Protein 8PUT (pdb70)

Secondary structure (DSSP, 8-state):
---HHHHS-SB-----GGGGGGGTTTHHHHHHHT-TTHHHHHHHHHHHHHHHHH-SEEEEEE-GGGGGSTHHHHHHHHHHTTS-SEEE--HHHHHHHHHHHTTPPPEE--S-S-HHHHHHTTEEEETTEEEEHHHHHHHHHHHHHHHHHHHHHH-SEE-HHHHHHHHHTT---TT-HHHHHHHHT--EE-TTTTSSHHHHHHHHHHTTSS-EE-HHHHHHHHHHHHHH-S-EEEEEES-HHHHHHHHHHHGGGTSEEEEEEEE---STT--STT--SSTTTTTT-EEEEEEEEEEES-HHHHHHHHHHHTT-/---HHHHS-SB-----GGGGGGGTTHHHHHHHH--SSHHHHHHHHHHHHHHHHH-SEEEEEE-GGGGGSTHHHHHHHHHHTTS--EEE--HHHHHHHHHHHTTPPPEE--SSS-HHHHHHHTEEEETTEEEEHHHHHHHHHHHHHHHHHHHHHH-SEE-HHHHHHHHHHT---TT-HHHHHHHTT--EE-TTTTSSHHHHHHHHHHTTSS-EE-HHHHHHHHHHHHHH-S-EEEEEES-HHHHHHHHHHHGGGTSEEEEEEEE---STT--STT--HHHHTTTT-EEEEEEEEEEES-HHHHHHHHHHHTT-/---HHHHS-SB-----GGGGSTTTTHHHHHHHH--TTHHHHHHHHHHHHHHHHH-SEEEEE--GGGGGSTHHHHHHHHHHTTS-SEEE--HHHHHHHHHHHTT---EE--STT-SHHHHHTTEEEETTEEEEGGGTTHHHHHHHHHHHHHHHHH-SEE-HHHHHHHHHHT---TT-HHHHHHHTT--EE-TTTTSSHHHHHHHHHHHHHT-EE-HHHHHHHHHHHHHH-SSEEEEEES-HHHHHHHHHHHGGGTSEEEEEEEE---STT--STT--GGGTTTSS-EEEEEEEEEEES-HHHHHHHHHHHTT-/---HHHHS-SB-----GGGGGGGTTHHHHHHHHT-TTHHHHHHHHHHHHHHHHH-SEEEEEE-SGGGGSTHHHHHHHHHHTTS-SEEE--HHHHHHHHHHHTT---EE--S-S-STTHHHHTEEEETTEEEEGGGTTHHHHHHHHHHHHHHHHH-SEE-HHHHHHHHHHT---TT-HHHHHHHHT--EE-TTTTSSHHHHHHHHHHTTS--EE-HHHHHHHHHHHHHH-S-EEEEEES-HHHHHHHHHHHGGGTSEEEEEEEE---STT--STT--TTSGGGSSSEEEEEEEEEEES-HHHHHHHHHHHTT-/-EEEEGGG--TT-EEEETTEEEEEEEEEEE-SSSS-S-EEEEEEEETTT--EEEEEEETT-EEEE-----EEEEE----TTEEEEEETTTEEEEEEEPP-SHHHHSS--TT-EEEEEEETTEEEEEEE-/--EEEEGGG--TT-EEEETTEEEEEEEEEEE---SSSS-EEEEEEEETTT--EEEEEEETT-EEEEPPP-EEEEEE----SSEEEEEESSS--EEEEE---SSSSSSS--TT-EEEEEEETTEEEEEE--/---EETTT--TT-EEEETTEEEEEEEEEEE---SS-S-EEEEEEEETTT--EEEEEEETT-EE----EEEEEE------SSEE--BBTTTT-B--EE----TTTTT---TT--EEEEEETTEEEE----/-EEEEGGG--TT-EEEETTEEEEEEEEEE----SSSS-EEEEEEEETTT--EEEEEEETT-EEEEPPPEEEEEEE----SSEEEEEESSS--EEEEEPP-SHHHHTT--TT-EEEEEESSS-EEEEEE-

B-factor: mean 79.24, std 52.93, range [6.32, 374.29]

Nearest PDB structures (foldseek):
  8put-assembly1_E  TM=1.008E+00  e=9.356E-22  Saccharolobus islandicus
  1bkb-assembly1_A  TM=9.376E-01  e=3.101E-14  Pyrobaculum aerophilum
  2eif-assembly1_A  TM=9.207E-01  e=7.602E-13  Methanocaldococcus jannaschii DSM 2661
  1iz6-assembly3_C  TM=9.134E-01  e=1.995E-12  Pyrococcus horikoshii OT3
  8t2x-assembly1_eI  TM=8.707E-01  e=4.056E-09  Saccharomyces cerevisiae

Structure (mmCIF, N/CA/C/O backbone):
data_8PUT
#
_entry.id   8PUT
#
_cell.length_a   115.370
_cell.length_b   136.757
_cell.length_c   144.022
_cell.angle_alpha   90.00
_cell.angle_beta   90.00
_cell.angle_gamma   90.00
#
_symmetry.space_group_name_H-M   'P 21 21 21'
#
loop_
_entity.id
_entity.type
_entity.pdbx_description
1 polymer 'Probable deoxyhypusine synthase'
2 polymer 'Translation initiation factor 5A'
3 non-polymer NICOTINAMIDE-ADENINE-DINUCLEOTIDE
4 non-polymer DI(HYDROXYETHYL)ETHER
5 water water
#
loop_
_atom_site.group_PDB
_atom_site.id
_atom_site.type_symbol
_atom_site.label_atom_id
_atom_site.label_alt_id
_atom_site.label_comp_id
_atom_site.label_asym_id
_atom_site.label_entity_id
_atom_site.label_seq_id
_atom_site.pdbx_PDB_ins_code
_atom_site.Cartn_x
_atom_site.Cartn_y
_atom_site.Cartn_z
_atom_site.occupancy
_atom_site.B_iso_or_equiv
_atom_site.auth_seq_id
_atom_site.auth_comp_id
_atom_site.auth_asym_id
_atom_site.auth_atom_id
_atom_site.pdbx_PDB_model_num
ATOM 1 N N . MET A 1 1 ? 13.669 1.039 -18.320 1.00 127.48 1 MET A N 1
ATOM 2 C CA . MET A 1 1 ? 13.957 0.135 -17.213 1.00 127.09 1 MET A CA 1
ATOM 3 C C . MET A 1 1 ? 12.817 -0.861 -17.019 1.00 123.46 1 MET A C 1
ATOM 4 O O . MET A 1 1 ? 11.649 -0.477 -16.963 1.00 123.31 1 MET A O 1
ATOM 9 N N . ILE A 1 2 ? 13.164 -2.142 -16.920 1.00 119.32 2 ILE A N 1
ATOM 10 C CA . ILE A 1 2 ? 12.185 -3.205 -16.726 1.00 114.01 2 ILE A CA 1
ATOM 11 C C . ILE A 1 2 ? 11.880 -3.324 -15.238 1.00 108.32 2 ILE A C 1
ATOM 12 O O . ILE A 1 2 ? 12.752 -3.104 -14.388 1.00 107.11 2 ILE A O 1
ATOM 17 N N . ASN A 1 3 ? 10.630 -3.647 -14.921 1.00 104.70 3 ASN A N 1
ATOM 18 C CA . ASN A 1 3 ? 10.161 -3.693 -13.546 1.00 102.77 3 ASN A CA 1
ATOM 19 C C . ASN A 1 3 ? 10.117 -5.132 -13.042 1.00 95.64 3 ASN A C 1
ATOM 20 O O . ASN A 1 3 ? 9.988 -6.080 -13.821 1.00 96.34 3 ASN A O 1
ATOM 25 N N . ARG A 1 4 ? 10.227 -5.278 -11.719 1.00 87.85 4 ARG A N 1
ATOM 26 C CA . ARG A 1 4 ? 10.291 -6.602 -11.104 1.00 80.71 4 ARG A CA 1
ATOM 27 C C . ARG A 1 4 ? 9.026 -7.406 -11.377 1.00 79.00 4 ARG A C 1
ATOM 28 O O . ARG A 1 4 ? 9.092 -8.563 -11.807 1.00 76.47 4 ARG A O 1
ATOM 36 N N . GLU A 1 5 ? 7.859 -6.802 -11.142 1.00 81.35 5 GLU A N 1
ATOM 37 C CA . GLU A 1 5 ? 6.598 -7.526 -11.249 1.00 85.77 5 GLU A CA 1
ATOM 38 C C . GLU A 1 5 ? 6.297 -7.961 -12.677 1.00 84.60 5 GLU A C 1
ATOM 39 O O . GLU A 1 5 ? 5.449 -8.837 -12.878 1.00 84.50 5 GLU A O 1
ATOM 45 N N . ASP A 1 6 ? 6.953 -7.359 -13.670 1.00 83.24 6 ASP A N 1
ATOM 46 C CA . ASP A 1 6 ? 6.837 -7.859 -15.034 1.00 81.64 6 ASP A CA 1
ATOM 47 C C . ASP A 1 6 ? 7.514 -9.217 -15.180 1.00 75.41 6 ASP A C 1
ATOM 48 O O . ASP A 1 6 ? 6.988 -10.110 -15.854 1.00 77.01 6 ASP A O 1
ATOM 53 N N . LEU A 1 7 ? 8.682 -9.390 -14.553 1.00 67.57 7 LEU A N 1
ATOM 54 C CA . LEU A 1 7 ? 9.422 -10.643 -14.671 1.00 61.17 7 LEU A CA 1
ATOM 55 C C . LEU A 1 7 ? 8.778 -11.762 -13.861 1.00 57.85 7 LEU A C 1
ATOM 56 O O . LEU A 1 7 ? 8.687 -12.901 -14.334 1.00 58.21 7 LEU A O 1
ATOM 61 N N . LEU A 1 8 ? 8.337 -11.462 -12.641 1.00 54.29 8 LEU A N 1
ATOM 62 C CA . LEU A 1 8 ? 7.745 -12.467 -11.757 1.00 51.20 8 LEU A CA 1
ATOM 63 C C . LEU A 1 8 ? 6.232 -12.509 -11.973 1.00 55.49 8 LEU A C 1
ATOM 64 O O . LEU A 1 8 ? 5.428 -12.156 -11.108 1.00 55.83 8 LEU A O 1
ATOM 69 N N . LYS A 1 9 ? 5.851 -12.961 -13.167 1.00 58.78 9 LYS A N 1
ATOM 70 C CA . LYS A 1 9 ? 4.452 -12.997 -13.572 1.00 61.95 9 LYS A CA 1
ATOM 71 C C . LYS A 1 9 ? 3.825 -14.379 -13.425 1.00 58.47 9 LYS A C 1
ATOM 72 O O . LYS A 1 9 ? 2.749 -14.511 -12.836 1.00 58.76 9 LYS A O 1
ATOM 78 N N . ASN A 1 10 ? 4.476 -15.414 -13.948 1.00 55.09 10 ASN A N 1
ATOM 79 C CA . ASN A 1 10 ? 3.891 -16.750 -13.968 1.00 52.09 10 ASN A CA 1
ATOM 80 C C . ASN A 1 10 ? 4.638 -17.679 -13.023 1.00 46.53 10 ASN A C 1
ATOM 81 O O . ASN A 1 10 ? 5.816 -17.986 -13.268 1.00 47.24 10 ASN A O 1
ATOM 86 N N . PRO A 1 11 ? 4.013 -18.144 -11.945 1.00 41.04 11 PRO A N 1
ATOM 87 C CA . PRO A 1 11 ? 4.698 -19.071 -11.039 1.00 38.75 11 PRO A CA 1
ATOM 88 C C . PRO A 1 11 ? 4.921 -20.431 -11.680 1.00 39.78 11 PRO A C 1
ATOM 89 O O . PRO A 1 11 ? 4.168 -20.864 -12.556 1.00 38.28 11 PRO A O 1
ATOM 93 N N . VAL A 1 12 ? 5.978 -21.106 -11.226 1.00 41.11 12 VAL A N 1
ATOM 94 C CA . VAL A 1 12 ? 6.200 -22.497 -11.600 1.00 39.24 12 VAL A CA 1
ATOM 95 C C . VAL A 1 12 ? 5.136 -23.361 -10.936 1.00 42.88 12 VAL A C 1
ATOM 96 O O . VAL A 1 12 ? 4.815 -23.183 -9.753 1.00 45.00 12 VAL A O 1
ATOM 100 N N . GLU A 1 13 ? 4.569 -24.292 -11.697 1.00 45.72 13 GLU A N 1
ATOM 101 C CA . GLU A 1 13 ? 3.455 -25.112 -11.234 1.00 48.38 13 GLU A CA 1
ATOM 102 C C . GLU A 1 13 ? 3.894 -26.566 -11.120 1.00 42.79 13 GLU A C 1
ATOM 103 O O . GLU A 1 13 ? 4.341 -27.161 -12.105 1.00 43.31 13 GLU A O 1
ATOM 109 N N . ASP A 1 14 ? 3.752 -27.136 -9.929 1.00 36.91 14 ASP A N 1
ATOM 110 C CA . ASP A 1 14 ? 4.043 -28.549 -9.736 1.00 29.79 14 ASP A CA 1
ATOM 111 C C . ASP A 1 14 ? 2.997 -29.405 -10.437 1.00 27.53 14 ASP A C 1
ATOM 112 O O . ASP A 1 14 ? 1.808 -29.074 -10.452 1.00 29.66 14 ASP A O 1
ATOM 117 N N . ILE A 1 15 ? 3.441 -30.510 -11.023 1.00 23.91 15 ILE A N 1
ATOM 118 C CA . ILE A 1 15 ? 2.538 -31.495 -11.595 1.00 21.64 15 ILE A CA 1
ATOM 119 C C . ILE A 1 15 ? 2.503 -32.702 -10.666 1.00 22.88 15 ILE A C 1
ATOM 120 O O . ILE A 1 15 ? 3.233 -32.779 -9.682 1.00 22.88 15 ILE A O 1
ATOM 125 N N . ALA A 1 16 ? 1.619 -33.647 -10.965 1.00 27.74 16 ALA A N 1
ATOM 126 C CA . ALA A 1 16 ? 1.602 -34.940 -10.297 1.00 31.83 16 ALA A CA 1
ATOM 127 C C . ALA A 1 16 ? 1.348 -36.013 -11.349 1.00 32.48 16 ALA A C 1
ATOM 128 O O . ALA A 1 16 ? 1.232 -35.723 -12.543 1.00 32.90 16 ALA A O 1
ATOM 130 N N . LEU A 1 17 ? 1.265 -37.267 -10.899 1.00 31.92 17 LEU A N 1
ATOM 131 C CA . LEU A 1 17 ? 1.058 -38.372 -11.829 1.00 33.07 17 LEU A CA 1
ATOM 132 C C . LEU A 1 17 ? -0.283 -38.258 -12.544 1.00 38.19 17 LEU A C 1
ATOM 133 O O . LEU A 1 17 ? -0.438 -38.764 -13.661 1.00 39.70 17 LEU A O 1
ATOM 138 N N . ARG A 1 18 ? -1.253 -37.590 -11.916 1.00 42.32 18 ARG A N 1
ATOM 139 C CA . ARG A 1 18 ? -2.552 -37.338 -12.533 1.00 47.96 18 ARG A CA 1
ATOM 140 C C . ARG A 1 18 ? -2.425 -36.705 -13.909 1.00 43.16 18 ARG A C 1
ATOM 141 O O . ARG A 1 18 ? -3.144 -37.080 -14.842 1.00 43.67 18 ARG A O 1
ATOM 149 N N . ASP A 1 19 ? -1.541 -35.713 -14.042 1.00 38.77 19 ASP A N 1
ATOM 150 C CA . ASP A 1 19 ? -1.404 -34.941 -15.269 1.00 34.84 19 ASP A CA 1
ATOM 151 C C . ASP A 1 19 ? -0.864 -35.773 -16.415 1.00 30.46 19 ASP A C 1
ATOM 152 O O . ASP A 1 19 ? -0.935 -35.333 -17.565 1.00 33.57 19 ASP A O 1
ATOM 157 N N . LEU A 1 20 ? -0.322 -36.952 -16.129 1.00 28.27 20 LEU A N 1
ATOM 158 C CA . LEU A 1 20 ? 0.281 -37.803 -17.139 1.00 29.00 20 LEU A CA 1
ATOM 159 C C . LEU A 1 20 ? -0.594 -38.990 -17.513 1.00 33.68 20 LEU A C 1
ATOM 160 O O . LEU A 1 20 ? -0.167 -39.825 -18.315 1.00 35.62 20 LEU A O 1
ATOM 165 N N . GLU A 1 21 ? -1.803 -39.086 -16.954 1.00 38.17 21 GLU A N 1
ATOM 166 C CA . GLU A 1 21 ? -2.683 -40.201 -17.289 1.00 45.82 21 GLU A CA 1
ATOM 167 C C . GLU A 1 21 ? -3.070 -40.180 -18.764 1.00 43.30 21 GLU A C 1
ATOM 168 O O . GLU A 1 21 ? -3.138 -41.233 -19.407 1.00 43.36 21 GLU A O 1
ATOM 174 N N . LYS A 1 22 ? -3.320 -38.988 -19.318 1.00 43.21 22 LYS A N 1
ATOM 175 C CA . LYS A 1 22 ? -3.685 -38.876 -20.728 1.00 43.73 22 LYS A CA 1
ATOM 176 C C . LYS A 1 22 ? -2.612 -39.453 -21.644 1.00 40.52 22 LYS A C 1
ATOM 177 O O . LYS A 1 22 ? -2.919 -39.911 -22.751 1.00 40.78 22 LYS A O 1
ATOM 183 N N . TYR A 1 23 ? -1.355 -39.441 -21.203 1.00 37.35 23 TYR A N 1
ATOM 184 C CA . TYR A 1 23 ? -0.215 -39.774 -22.044 1.00 35.95 23 TYR A CA 1
ATOM 185 C C . TYR A 1 23 ? 0.420 -41.109 -21.668 1.00 37.63 23 TYR A C 1
ATOM 186 O O . TYR A 1 23 ? 1.583 -41.356 -22.005 1.00 37.57 23 TYR A O 1
ATOM 195 N N . SER A 1 24 ? -0.329 -41.985 -20.991 1.00 39.62 24 SER A N 1
ATOM 196 C CA . SER A 1 24 ? 0.230 -43.235 -20.486 1.00 43.82 24 SER A CA 1
ATOM 197 C C . SER A 1 24 ? 0.631 -44.200 -21.593 1.00 46.35 24 SER A C 1
ATOM 198 O O . SER A 1 24 ? 1.373 -45.151 -21.325 1.00 47.12 24 SER A O 1
ATOM 201 N N . ASP A 1 25 ? 0.160 -43.990 -22.820 1.00 49.99 25 ASP A N 1
ATOM 202 C CA . ASP A 1 25 ? 0.486 -44.860 -23.942 1.00 55.80 25 ASP A CA 1
ATOM 203 C C . ASP A 1 25 ? 1.588 -44.303 -24.833 1.00 48.68 25 ASP A C 1
ATOM 204 O O . ASP A 1 25 ? 1.893 -44.907 -25.865 1.00 50.23 25 ASP A O 1
ATOM 209 N N . ILE A 1 26 ? 2.200 -43.177 -24.456 1.00 42.46 26 ILE A N 1
ATOM 210 C CA . ILE A 1 26 ? 3.079 -42.463 -25.375 1.00 37.57 26 ILE A CA 1
ATOM 211 C C . ILE A 1 26 ? 4.362 -43.226 -25.682 1.00 35.70 26 ILE A C 1
ATOM 212 O O . ILE A 1 26 ? 4.986 -42.975 -26.719 1.00 35.44 26 ILE A O 1
ATOM 217 N N . VAL A 1 27 ? 4.781 -44.156 -24.818 1.00 35.21 27 VAL A N 1
ATOM 218 C CA . VAL A 1 27 ? 5.987 -44.930 -25.106 1.00 35.77 27 VAL A CA 1
ATOM 219 C C . VAL A 1 27 ? 5.812 -45.725 -26.392 1.00 38.28 27 VAL A C 1
ATOM 220 O O . VAL A 1 27 ? 6.770 -45.913 -27.155 1.00 37.94 27 VAL A O 1
ATOM 224 N N . ASN A 1 28 ? 4.588 -46.177 -26.671 1.00 42.59 28 ASN A N 1
ATOM 225 C CA . ASN A 1 28 ? 4.315 -46.876 -27.922 1.00 45.91 28 ASN A CA 1
ATOM 226 C C . ASN A 1 28 ? 4.638 -46.010 -29.132 1.00 39.77 28 ASN A C 1
ATOM 227 O O . ASN A 1 28 ? 5.049 -46.533 -30.175 1.00 37.86 28 ASN A O 1
ATOM 232 N N . VAL A 1 29 ? 4.451 -44.691 -29.021 1.00 38.13 29 VAL A N 1
ATOM 233 C CA . VAL A 1 29 ? 4.777 -43.804 -30.135 1.00 40.46 29 VAL A CA 1
ATOM 234 C C . VAL A 1 29 ? 6.274 -43.822 -30.412 1.00 38.73 29 VAL A C 1
ATOM 235 O O . VAL A 1 29 ? 6.705 -43.903 -31.568 1.00 37.81 29 VAL A O 1
ATOM 239 N N . PHE A 1 30 ? 7.091 -43.754 -29.360 1.00 37.68 30 PHE A N 1
ATOM 240 C CA . PHE A 1 30 ? 8.534 -43.803 -29.545 1.00 36.32 30 PHE A CA 1
ATOM 241 C C . PHE A 1 30 ? 9.012 -45.209 -29.876 1.00 38.15 30 PHE A C 1
ATOM 242 O O . PHE A 1 30 ? 10.031 -45.366 -30.556 1.00 39.82 30 PHE A O 1
ATOM 250 N N . ASP A 1 31 ? 8.286 -46.233 -29.427 1.00 38.13 31 ASP A N 1
ATOM 251 C CA . ASP A 1 31 ? 8.582 -47.596 -29.855 1.00 40.31 31 ASP A CA 1
ATOM 252 C C . ASP A 1 31 ? 8.433 -47.734 -31.366 1.00 41.90 31 ASP A C 1
ATOM 253 O O . ASP A 1 31 ? 9.305 -48.294 -32.041 1.00 39.94 31 ASP A O 1
ATOM 258 N N . LYS A 1 32 ? 7.333 -47.208 -31.916 1.00 44.23 32 LYS A N 1
ATOM 259 C CA . LYS A 1 32 ? 7.114 -47.245 -33.361 1.00 44.84 32 LYS A CA 1
ATOM 260 C C . LYS A 1 32 ? 8.191 -46.463 -34.099 1.00 43.08 32 LYS A C 1
ATOM 261 O O . LYS A 1 32 ? 8.798 -46.964 -35.053 1.00 42.59 32 LYS A O 1
ATOM 267 N N . ILE A 1 33 ? 8.440 -45.224 -33.665 1.00 41.73 33 ILE A N 1
ATOM 268 C CA . ILE A 1 33 ? 9.475 -44.400 -34.282 1.00 40.46 33 ILE A CA 1
ATOM 269 C C . ILE A 1 33 ? 10.821 -45.106 -34.213 1.00 42.17 33 ILE A C 1
ATOM 270 O O . ILE A 1 33 ? 11.620 -45.053 -35.155 1.00 40.46 33 ILE A O 1
ATOM 275 N N . TYR A 1 34 ? 11.069 -45.805 -33.109 1.00 44.25 34 TYR A N 1
ATOM 276 C CA . TYR A 1 34 ? 12.359 -46.415 -32.800 1.00 45.66 34 TYR A CA 1
ATOM 277 C C . TYR A 1 34 ? 13.506 -45.468 -33.118 1.00 51.28 34 TYR A C 1
ATOM 278 O O . TYR A 1 34 ? 14.477 -45.812 -33.795 1.00 52.83 34 TYR A O 1
ATOM 287 N N . GLY A 1 35 ? 13.379 -44.250 -32.612 1.00 55.64 35 GLY A N 1
ATOM 288 C CA . GLY A 1 35 ? 14.488 -43.330 -32.627 1.00 56.80 35 GLY A CA 1
ATOM 289 C C . GLY A 1 35 ? 15.619 -43.819 -31.749 1.00 57.92 35 GLY A C 1
ATOM 290 O O . GLY A 1 35 ? 15.570 -44.918 -31.187 1.00 58.19 35 GLY A O 1
ATOM 291 N N . PHE A 1 36 ? 16.643 -42.986 -31.615 1.00 57.16 36 PHE A N 1
ATOM 292 C CA . PHE A 1 36 ? 17.872 -43.405 -30.958 1.00 54.67 36 PHE A CA 1
ATOM 293 C C . PHE A 1 36 ? 17.685 -43.529 -29.449 1.00 47.82 36 PHE A C 1
ATOM 294 O O . PHE A 1 36 ? 18.215 -44.458 -28.829 1.00 44.98 36 PHE A O 1
ATOM 302 N N . SER A 1 37 ? 16.923 -42.617 -28.841 1.00 44.89 37 SER A N 1
ATOM 303 C CA . SER A 1 37 ? 16.553 -42.753 -27.437 1.00 43.33 37 SER A CA 1
ATOM 304 C C . SER A 1 37 ? 15.395 -43.718 -27.223 1.00 43.29 37 SER A C 1
ATOM 305 O O . SER A 1 37 ? 15.111 -44.068 -26.073 1.00 45.12 37 SER A O 1
ATOM 308 N N . SER A 1 38 ? 14.735 -44.159 -28.295 1.00 42.45 38 SER A N 1
ATOM 309 C CA . SER A 1 38 ? 13.489 -44.907 -28.155 1.00 42.64 38 SER A CA 1
ATOM 310 C C . SER A 1 38 ? 13.697 -46.236 -27.440 1.00 41.14 38 SER A C 1
ATOM 311 O O . SER A 1 38 ? 12.870 -46.636 -26.613 1.00 39.69 38 SER A O 1
ATOM 314 N N . GLU A 1 39 ? 14.780 -46.949 -27.759 1.00 43.20 39 GLU A N 1
ATOM 315 C CA . GLU A 1 39 ? 15.030 -48.227 -27.098 1.00 43.76 39 GLU A CA 1
ATOM 316 C C . GLU A 1 39 ? 15.251 -48.042 -25.601 1.00 40.81 39 GLU A C 1
ATOM 317 O O . GLU A 1 39 ? 14.750 -48.831 -24.790 1.00 41.32 39 GLU A O 1
ATOM 323 N N . GLY A 1 40 ? 15.998 -47.007 -25.215 1.00 37.83 40 GLY A N 1
ATOM 324 C CA . GLY A 1 40 ? 16.186 -46.736 -23.800 1.00 34.97 40 GLY A CA 1
ATOM 325 C C . GLY A 1 40 ? 14.887 -46.395 -23.097 1.00 33.19 40 GLY A C 1
ATOM 326 O O . GLY A 1 40 ? 14.660 -46.803 -21.955 1.00 34.90 40 GLY A O 1
ATOM 327 N N . ILE A 1 41 ? 14.016 -45.640 -23.769 1.00 29.43 41 ILE A N 1
ATOM 328 C CA . ILE A 1 41 ? 12.723 -45.294 -23.186 1.00 29.95 41 ILE A CA 1
ATOM 329 C C . ILE A 1 41 ? 11.847 -46.535 -23.051 1.00 32.08 41 ILE A C 1
ATOM 330 O O . ILE A 1 41 ? 11.235 -46.771 -22.003 1.00 33.42 41 ILE A O 1
ATOM 335 N N . VAL A 1 42 ? 11.773 -47.343 -24.110 1.00 32.29 42 VAL A N 1
ATOM 336 C CA . VAL A 1 42 ? 10.955 -48.553 -24.067 1.00 33.53 42 VAL A CA 1
ATOM 337 C C . VAL A 1 42 ? 11.482 -49.512 -23.008 1.00 33.81 42 VAL A C 1
ATOM 338 O O . VAL A 1 42 ? 10.728 -50.011 -22.164 1.00 34.27 42 VAL A O 1
ATOM 342 N N . ARG A 1 43 ? 12.792 -49.773 -23.028 1.00 35.25 43 ARG A N 1
ATOM 343 C CA . ARG A 1 43 ? 13.374 -50.705 -22.067 1.00 39.53 43 ARG A CA 1
ATOM 344 C C . ARG A 1 43 ? 13.360 -50.131 -20.655 1.00 37.41 43 ARG A C 1
ATOM 345 O O . ARG A 1 43 ? 13.106 -50.858 -19.688 1.00 38.08 43 ARG A O 1
ATOM 353 N N . GLY A 1 44 ? 13.633 -48.833 -20.515 1.00 34.37 44 GLY A N 1
ATOM 354 C CA . GLY A 1 44 ? 13.555 -48.217 -19.202 1.00 33.05 44 GLY A CA 1
ATOM 355 C C . GLY A 1 44 ? 12.158 -48.275 -18.617 1.00 33.66 44 GLY A C 1
ATOM 356 O O . GLY A 1 44 ? 11.986 -48.478 -17.413 1.00 34.80 44 GLY A O 1
ATOM 357 N N . SER A 1 45 ? 11.140 -48.103 -19.465 1.00 33.82 45 SER A N 1
ATOM 358 C CA . SER A 1 45 ? 9.759 -48.186 -19.003 1.00 33.64 45 SER A CA 1
ATOM 359 C C . SER A 1 45 ? 9.422 -49.577 -18.482 1.00 33.68 45 SER A C 1
ATOM 360 O O . SER A 1 45 ? 8.706 -49.717 -17.483 1.00 32.00 45 SER A O 1
ATOM 363 N N . LYS A 1 46 ? 9.898 -50.621 -19.163 1.00 33.35 46 LYS A N 1
ATOM 364 C CA . LYS A 1 46 ? 9.643 -51.977 -18.692 1.00 34.41 46 LYS A CA 1
ATOM 365 C C . LYS A 1 46 ? 10.398 -52.263 -17.399 1.00 34.76 46 LYS A C 1
ATOM 366 O O . LYS A 1 46 ? 9.855 -52.892 -16.482 1.00 36.25 46 LYS A O 1
ATOM 372 N N . ILE A 1 47 ? 11.645 -51.795 -17.303 1.00 32.22 47 ILE A N 1
ATOM 373 C CA . ILE A 1 47 ? 12.445 -52.025 -16.103 1.00 27.70 47 ILE A CA 1
ATOM 374 C C . ILE A 1 47 ? 11.794 -51.363 -14.895 1.00 29.65 47 ILE A C 1
ATOM 375 O O . ILE A 1 47 ? 11.770 -51.931 -13.796 1.00 32.73 47 ILE A O 1
ATOM 380 N N . LEU A 1 48 ? 11.251 -50.156 -15.079 1.00 26.97 48 LEU A N 1
ATOM 381 C CA . LEU A 1 48 ? 10.531 -49.495 -13.995 1.00 25.14 48 LEU A CA 1
ATOM 382 C C . LEU A 1 48 ? 9.374 -50.357 -13.504 1.00 29.70 48 LEU A C 1
ATOM 383 O O . LEU A 1 48 ? 9.204 -50.557 -12.297 1.00 32.87 48 LEU A O 1
ATOM 388 N N . LYS A 1 49 ? 8.574 -50.890 -14.430 1.00 32.77 49 LYS A N 1
ATOM 389 C CA . LYS A 1 49 ? 7.445 -51.730 -14.037 1.00 35.46 49 LYS A CA 1
ATOM 390 C C . LYS A 1 49 ? 7.918 -52.981 -13.305 1.00 36.40 49 LYS A C 1
ATOM 391 O O . LYS A 1 49 ? 7.383 -53.341 -12.250 1.00 37.08 49 LYS A O 1
ATOM 397 N N . GLU A 1 50 ? 8.930 -53.655 -13.852 1.00 36.31 50 GLU A N 1
ATOM 398 C CA . GLU A 1 50 ? 9.461 -54.843 -13.195 1.00 39.92 50 GLU A CA 1
ATOM 399 C C . GLU A 1 50 ? 10.074 -54.501 -11.845 1.00 36.98 50 GLU A C 1
ATOM 400 O O . GLU A 1 50 ? 10.011 -55.306 -10.909 1.00 36.40 50 GLU A O 1
ATOM 406 N N . MET A 1 51 ? 10.659 -53.310 -11.728 1.00 34.52 51 MET A N 1
ATOM 407 C CA . MET A 1 51 ? 11.236 -52.867 -10.464 1.00 31.63 51 MET A CA 1
ATOM 408 C C . MET A 1 51 ? 10.178 -52.772 -9.373 1.00 32.53 51 MET A C 1
ATOM 409 O O . MET A 1 51 ? 10.417 -53.165 -8.224 1.00 31.15 51 MET A O 1
ATOM 414 N N . ILE A 1 52 ? 9.006 -52.234 -9.711 1.00 36.01 52 ILE A N 1
ATOM 415 C CA . ILE A 1 52 ? 7.953 -52.055 -8.717 1.00 38.23 52 ILE A CA 1
ATOM 416 C C . ILE A 1 52 ? 7.379 -53.400 -8.292 1.00 38.51 52 ILE A C 1
ATOM 417 O O . ILE A 1 52 ? 7.015 -53.596 -7.126 1.00 35.60 52 ILE A O 1
ATOM 422 N N . LYS A 1 53 ? 7.275 -54.344 -9.229 1.00 41.85 53 LYS A N 1
ATOM 423 C CA . LYS A 1 53 ? 6.761 -55.667 -8.889 1.00 45.85 53 LYS A CA 1
ATOM 424 C C . LYS A 1 53 ? 7.752 -56.453 -8.039 1.00 46.83 53 LYS A C 1
ATOM 425 O O . LYS A 1 53 ? 7.351 -57.180 -7.124 1.00 45.16 53 LYS A O 1
ATOM 431 N N . ASP A 1 54 ? 9.047 -56.313 -8.317 1.00 51.20 54 ASP A N 1
ATOM 432 C CA . ASP A 1 54 ? 10.042 -57.294 -7.904 1.00 54.31 54 ASP A CA 1
ATOM 433 C C . ASP A 1 54 ? 11.050 -56.793 -6.879 1.00 44.80 54 ASP A C 1
ATOM 434 O O . ASP A 1 54 ? 11.591 -57.606 -6.126 1.00 45.23 54 ASP A O 1
ATOM 439 N N . ALA A 1 55 ? 11.326 -55.493 -6.825 1.00 33.57 55 ALA A N 1
ATOM 440 C CA . ALA A 1 55 ? 12.344 -54.955 -5.933 1.00 26.56 55 ALA A CA 1
ATOM 441 C C . ALA A 1 55 ? 11.693 -54.390 -4.677 1.00 23.11 55 ALA A C 1
ATOM 442 O O . ALA A 1 55 ? 10.784 -53.559 -4.764 1.00 23.46 55 ALA A O 1
ATOM 444 N N . ASP A 1 56 ? 12.159 -54.842 -3.513 1.00 21.91 56 ASP A N 1
ATOM 445 C CA . ASP A 1 56 ? 11.654 -54.324 -2.249 1.00 24.15 56 ASP A CA 1
ATOM 446 C C . ASP A 1 56 ? 12.404 -53.088 -1.773 1.00 24.46 56 ASP A C 1
ATOM 447 O O . ASP A 1 56 ? 11.909 -52.385 -0.885 1.00 27.50 56 ASP A O 1
ATOM 452 N N . LEU A 1 57 ? 13.576 -52.804 -2.339 1.00 23.46 57 LEU A N 1
ATOM 453 C CA . LEU A 1 57 ? 14.293 -51.555 -2.103 1.00 21.69 57 LEU A CA 1
ATOM 454 C C . LEU A 1 57 ? 14.353 -50.796 -3.419 1.00 20.52 57 LEU A C 1
ATOM 455 O O . LEU A 1 57 ? 14.953 -51.277 -4.385 1.00 20.58 57 LEU A O 1
ATOM 460 N N . ARG A 1 58 ? 13.735 -49.618 -3.463 1.00 18.29 58 ARG A N 1
ATOM 461 C CA . ARG A 1 58 ? 13.587 -48.868 -4.706 1.00 18.00 58 ARG A CA 1
ATOM 462 C C . ARG A 1 58 ? 14.081 -47.444 -4.486 1.00 17.49 58 ARG A C 1
ATOM 463 O O . ARG A 1 58 ? 13.447 -46.668 -3.763 1.00 18.30 58 ARG A O 1
ATOM 471 N N . PHE A 1 59 ? 15.205 -47.111 -5.117 1.00 17.13 59 PHE A N 1
ATOM 472 C CA . PHE A 1 59 ? 15.877 -45.830 -4.946 1.00 16.21 59 PHE A CA 1
ATOM 473 C C . PHE A 1 59 ? 15.328 -44.793 -5.914 1.00 16.29 59 PHE A C 1
ATOM 474 O O . PHE A 1 59 ? 15.054 -45.098 -7.077 1.00 18.58 59 PHE A O 1
ATOM 482 N N . LEU A 1 60 ? 15.200 -43.558 -5.435 1.00 16.15 60 LEU A N 1
ATOM 483 C CA . LEU A 1 60 ? 14.971 -42.391 -6.284 1.00 16.49 60 LEU A CA 1
ATOM 484 C C . LEU A 1 60 ? 16.132 -41.434 -6.051 1.00 19.34 60 LEU A C 1
ATOM 485 O O . LEU A 1 60 ? 16.210 -40.796 -4.996 1.00 21.10 60 LEU A O 1
ATOM 490 N N . SER A 1 61 ? 17.043 -41.344 -7.017 1.00 19.41 61 SER A N 1
ATOM 491 C CA . SER A 1 61 ? 18.231 -40.507 -6.903 1.00 20.77 61 SER A CA 1
ATOM 492 C C . SER A 1 61 ? 18.182 -39.408 -7.953 1.00 19.84 61 SER A C 1
ATOM 493 O O . SER A 1 61 ? 17.971 -39.693 -9.136 1.00 19.08 61 SER A O 1
ATOM 496 N N . PHE A 1 62 ? 18.394 -38.162 -7.530 1.00 18.87 62 PHE A N 1
ATOM 497 C CA . PHE A 1 62 ? 18.263 -37.049 -8.463 1.00 18.46 62 PHE A CA 1
ATOM 498 C C . PHE A 1 62 ? 19.078 -35.853 -7.988 1.00 20.01 62 PHE A C 1
ATOM 499 O O . PHE A 1 62 ? 19.346 -35.695 -6.794 1.00 20.48 62 PHE A O 1
ATOM 507 N N . THR A 1 63 ? 19.473 -35.018 -8.948 1.00 19.54 63 THR A N 1
ATOM 508 C CA . THR A 1 63 ? 20.185 -33.783 -8.662 1.00 19.13 63 THR A CA 1
ATOM 509 C C . THR A 1 63 ? 19.193 -32.683 -8.285 1.00 18.98 63 THR A C 1
ATOM 510 O O . THR A 1 63 ? 17.987 -32.805 -8.486 1.00 21.11 63 THR A O 1
ATOM 514 N N . ALA A 1 64 ? 19.725 -31.583 -7.751 1.00 17.43 64 ALA A N 1
ATOM 515 C CA . ALA A 1 64 ? 18.879 -30.598 -7.084 1.00 16.86 64 ALA A CA 1
ATOM 516 C C . ALA A 1 64 ? 18.085 -29.734 -8.056 1.00 20.33 64 ALA A C 1
ATOM 517 O O . ALA A 1 64 ? 16.976 -29.302 -7.725 1.00 20.63 64 ALA A O 1
ATOM 519 N N . ASN A 1 65 ? 18.628 -29.450 -9.243 1.00 25.12 65 ASN A N 1
ATOM 520 C CA . ASN A 1 65 ? 18.010 -28.442 -10.102 1.00 31.24 65 ASN A CA 1
ATOM 521 C C . ASN A 1 65 ? 16.600 -28.824 -10.543 1.00 28.51 65 ASN A C 1
ATOM 522 O O . ASN A 1 65 ? 15.807 -27.936 -10.876 1.00 27.29 65 ASN A O 1
ATOM 527 N N . LEU A 1 66 ? 16.264 -30.117 -10.543 1.00 24.25 66 LEU A N 1
ATOM 528 C CA . LEU A 1 66 ? 14.909 -30.529 -10.903 1.00 22.40 66 LEU A CA 1
ATOM 529 C C . LEU A 1 66 ? 13.880 -30.034 -9.898 1.00 19.14 66 LEU A C 1
ATOM 530 O O . LEU A 1 66 ? 12.733 -29.747 -10.267 1.00 18.80 66 LEU A O 1
ATOM 535 N N . VAL A 1 67 ? 14.259 -29.943 -8.622 1.00 17.53 67 VAL A N 1
ATOM 536 C CA . VAL A 1 67 ? 13.319 -29.529 -7.590 1.00 15.93 67 VAL A CA 1
ATOM 537 C C . VAL A 1 67 ? 12.959 -28.055 -7.693 1.00 20.84 67 VAL A C 1
ATOM 538 O O . VAL A 1 67 ? 12.072 -27.588 -6.970 1.00 23.17 67 VAL A O 1
ATOM 542 N N . SER A 1 68 ? 13.616 -27.305 -8.578 1.00 21.57 68 SER A N 1
ATOM 543 C CA . SER A 1 68 ? 13.179 -25.953 -8.903 1.00 22.58 68 SER A CA 1
ATOM 544 C C . SER A 1 68 ? 12.118 -25.920 -9.995 1.00 22.25 68 SER A C 1
ATOM 545 O O . SER A 1 68 ? 11.582 -24.845 -10.283 1.00 22.95 68 SER A O 1
ATOM 548 N N . THR A 1 69 ? 11.801 -27.061 -10.604 1.00 22.25 69 THR A N 1
ATOM 549 C CA . THR A 1 69 ? 10.838 -27.140 -11.689 1.00 21.58 69 THR A CA 1
ATOM 550 C C . THR A 1 69 ? 9.525 -27.730 -11.184 1.00 23.47 69 THR A C 1
ATOM 551 O O . THR A 1 69 ? 9.346 -28.004 -9.996 1.00 24.12 69 THR A O 1
ATOM 555 N N . GLY A 1 70 ? 8.591 -27.934 -12.110 1.00 22.80 70 GLY A N 1
ATOM 556 C CA . GLY A 1 70 ? 7.351 -28.605 -11.766 1.00 20.31 70 GLY A CA 1
ATOM 557 C C . GLY A 1 70 ? 7.504 -30.081 -11.473 1.00 18.26 70 GLY A C 1
ATOM 558 O O . GLY A 1 70 ? 6.536 -30.705 -11.026 1.00 20.18 70 GLY A O 1
ATOM 559 N N . LEU A 1 71 ? 8.691 -30.649 -11.712 1.00 18.73 71 LEU A N 1
ATOM 560 C CA . LEU A 1 71 ? 8.950 -32.053 -11.411 1.00 19.41 71 LEU A CA 1
ATOM 561 C C . LEU A 1 71 ? 8.969 -32.334 -9.920 1.00 20.43 71 LEU A C 1
ATOM 562 O O . LEU A 1 71 ? 8.752 -33.482 -9.520 1.00 24.04 71 LEU A O 1
ATOM 567 N N . ARG A 1 72 ? 9.261 -31.325 -9.096 1.00 19.29 72 ARG A N 1
ATOM 568 C CA . ARG A 1 72 ? 9.238 -31.509 -7.649 1.00 18.89 72 ARG A CA 1
ATOM 569 C C . ARG A 1 72 ? 7.925 -32.130 -7.199 1.00 20.89 72 ARG A C 1
ATOM 570 O O . ARG A 1 72 ? 7.910 -33.075 -6.402 1.00 23.38 72 ARG A O 1
ATOM 578 N N . GLY A 1 73 ? 6.808 -31.614 -7.709 1.00 20.69 73 GLY A N 1
ATOM 579 C CA . GLY A 1 73 ? 5.522 -32.193 -7.369 1.00 19.75 73 GLY A CA 1
ATOM 580 C C . GLY A 1 73 ? 5.363 -33.621 -7.851 1.00 21.94 73 GLY A C 1
ATOM 581 O O . GLY A 1 73 ? 4.611 -34.399 -7.256 1.00 23.20 73 GLY A O 1
ATOM 582 N N . LEU A 1 74 ? 6.039 -33.981 -8.943 1.00 20.41 74 LEU A N 1
ATOM 583 C CA . LEU A 1 74 ? 5.960 -35.351 -9.442 1.00 18.83 74 LEU A CA 1
ATOM 584 C C . LEU A 1 74 ? 6.712 -36.314 -8.532 1.00 22.53 74 LEU A C 1
ATOM 585 O O . LEU A 1 74 ? 6.202 -37.391 -8.197 1.00 23.55 74 LEU A O 1
ATOM 590 N N . PHE A 1 75 ? 7.929 -35.943 -8.116 1.00 21.64 75 PHE A N 1
ATOM 591 C CA . PHE A 1 75 ? 8.710 -36.815 -7.241 1.00 19.45 75 PHE A CA 1
ATOM 592 C C . PHE A 1 75 ? 8.011 -37.024 -5.906 1.00 18.23 75 PHE A C 1
ATOM 593 O O . PHE A 1 75 ? 8.106 -38.105 -5.311 1.00 20.19 75 PHE A O 1
ATOM 601 N N . ALA A 1 76 ? 7.340 -35.989 -5.396 1.00 18.74 76 ALA A N 1
ATOM 602 C CA . ALA A 1 76 ? 6.549 -36.151 -4.180 1.00 21.34 76 ALA A CA 1
ATOM 603 C C . ALA A 1 76 ? 5.431 -37.164 -4.386 1.00 26.32 76 ALA A C 1
ATOM 604 O O . ALA A 1 76 ? 5.132 -37.960 -3.488 1.00 29.56 76 ALA A O 1
ATOM 606 N N . ASP A 1 77 ? 4.792 -37.142 -5.558 1.00 28.18 77 ASP A N 1
ATOM 607 C CA . ASP A 1 77 ? 3.691 -38.067 -5.819 1.00 27.62 77 ASP A CA 1
ATOM 608 C C . ASP A 1 77 ? 4.188 -39.500 -5.982 1.00 24.53 77 ASP A C 1
ATOM 609 O O . ASP A 1 77 ? 3.542 -40.442 -5.510 1.00 25.44 77 ASP A O 1
ATOM 614 N N . LEU A 1 78 ? 5.327 -39.690 -6.654 1.00 21.17 78 LEU A N 1
ATOM 615 C CA . LEU A 1 78 ? 5.864 -41.037 -6.810 1.00 19.64 78 LEU A CA 1
ATOM 616 C C . LEU A 1 78 ? 6.236 -41.644 -5.466 1.00 20.18 78 LEU A C 1
ATOM 617 O O . LEU A 1 78 ? 6.175 -42.869 -5.298 1.00 19.97 78 LEU A O 1
ATOM 622 N N . VAL A 1 79 ? 6.642 -40.809 -4.504 1.00 18.32 79 VAL A N 1
ATOM 623 C CA . VAL A 1 79 ? 6.939 -41.301 -3.162 1.00 13.85 79 VAL A CA 1
ATOM 624 C C . VAL A 1 79 ? 5.651 -41.610 -2.408 1.00 15.37 79 VAL A C 1
ATOM 625 O O . VAL A 1 79 ? 5.525 -42.661 -1.767 1.00 16.90 79 VAL A O 1
ATOM 629 N N . LYS A 1 80 ? 4.672 -40.698 -2.470 1.00 16.50 80 LYS A N 1
ATOM 630 C CA . LYS A 1 80 ? 3.407 -40.931 -1.782 1.00 17.13 80 LYS A CA 1
ATOM 631 C C . LYS A 1 80 ? 2.720 -42.188 -2.290 1.00 20.50 80 LYS A C 1
ATOM 632 O O . LYS A 1 80 ? 2.037 -42.876 -1.523 1.00 23.83 80 LYS A O 1
ATOM 638 N N . ARG A 1 81 ? 2.886 -42.500 -3.570 1.00 20.94 81 ARG A N 1
ATOM 639 C CA . ARG A 1 81 ? 2.266 -43.676 -4.160 1.00 21.46 81 ARG A CA 1
ATOM 640 C C . ARG A 1 81 ? 3.089 -44.940 -3.964 1.00 22.65 81 ARG A C 1
ATOM 641 O O . ARG A 1 81 ? 2.649 -46.014 -4.387 1.00 22.41 81 ARG A O 1
ATOM 649 N N . GLY A 1 82 ? 4.263 -44.841 -3.345 1.00 23.87 82 GLY A N 1
ATOM 650 C CA . GLY A 1 82 ? 5.054 -46.009 -3.020 1.00 22.45 82 GLY A CA 1
ATOM 651 C C . GLY A 1 82 ? 5.923 -46.546 -4.134 1.00 23.23 82 GLY A C 1
ATOM 652 O O . GLY A 1 82 ? 6.480 -47.641 -3.986 1.00 23.50 82 GLY A O 1
ATOM 653 N N . TYR A 1 83 ? 6.057 -45.821 -5.246 1.00 23.59 83 TYR A N 1
ATOM 654 C CA . TYR A 1 83 ? 6.923 -46.292 -6.321 1.00 22.91 83 TYR A CA 1
ATOM 655 C C . TYR A 1 83 ? 8.380 -46.370 -5.878 1.00 24.53 83 TYR A C 1
ATOM 656 O O . TYR A 1 83 ? 9.124 -47.243 -6.344 1.00 25.47 83 TYR A O 1
ATOM 665 N N . PHE A 1 84 ? 8.804 -45.477 -4.982 1.00 22.32 84 PHE A N 1
ATOM 666 C CA . PHE A 1 84 ? 10.169 -45.457 -4.476 1.00 20.33 84 PHE A CA 1
ATOM 667 C C . PHE A 1 84 ? 10.139 -45.246 -2.970 1.00 19.69 84 PHE A C 1
ATOM 668 O O . PHE A 1 84 ? 9.326 -44.466 -2.467 1.00 21.44 84 PHE A O 1
ATOM 676 N N . ASN A 1 85 ? 11.017 -45.945 -2.245 1.00 17.79 85 ASN A N 1
ATOM 677 C CA . ASN A 1 85 ? 10.984 -45.891 -0.788 1.00 19.71 85 ASN A CA 1
ATOM 678 C C . ASN A 1 85 ? 12.325 -45.535 -0.157 1.00 19.76 85 ASN A C 1
ATOM 679 O O . ASN A 1 85 ? 12.487 -45.716 1.056 1.00 22.56 85 ASN A O 1
ATOM 684 N N . ILE A 1 86 ? 13.284 -45.036 -0.931 1.00 17.81 86 ILE A N 1
ATOM 685 C CA . ILE A 1 86 ? 14.470 -44.382 -0.380 1.00 18.19 86 ILE A CA 1
ATOM 686 C C . ILE A 1 86 ? 14.966 -43.377 -1.408 1.00 19.67 86 ILE A C 1
ATOM 687 O O . ILE A 1 86 ? 14.986 -43.659 -2.609 1.00 21.96 86 ILE A O 1
ATOM 692 N N . ILE A 1 87 ? 15.356 -42.196 -0.935 1.00 17.53 87 ILE A N 1
ATOM 693 C CA . ILE A 1 87 ? 15.832 -41.117 -1.792 1.00 16.88 87 ILE A CA 1
ATOM 694 C C . ILE A 1 87 ? 17.287 -40.827 -1.452 1.00 16.45 87 ILE A C 1
ATOM 695 O O . ILE A 1 87 ? 17.650 -40.745 -0.274 1.00 18.00 87 ILE A O 1
ATOM 700 N N . VAL A 1 88 ? 18.119 -40.692 -2.480 1.00 15.44 88 VAL A N 1
ATOM 701 C CA . VAL A 1 88 ? 19.470 -40.163 -2.347 1.00 15.13 88 VAL A CA 1
ATOM 702 C C . VAL A 1 88 ? 19.526 -38.895 -3.186 1.00 18.11 88 VAL A C 1
ATOM 703 O O . VAL A 1 88 ? 19.221 -38.930 -4.383 1.00 17.99 88 VAL A O 1
ATOM 707 N N . THR A 1 89 ? 19.899 -37.778 -2.568 1.00 15.73 89 THR A N 1
ATOM 708 C CA . THR A 1 89 ? 19.870 -36.500 -3.275 1.00 15.20 89 THR A CA 1
ATOM 709 C C . THR A 1 89 ? 20.907 -35.569 -2.655 1.00 14.99 89 THR A C 1
ATOM 710 O O . THR A 1 89 ? 21.785 -36.004 -1.906 1.00 13.00 89 THR A O 1
ATOM 714 N N . THR A 1 90 ? 20.825 -34.283 -2.998 1.00 15.45 90 THR A N 1
ATOM 715 C CA . THR A 1 90 ? 21.859 -33.310 -2.671 1.00 15.41 90 THR A CA 1
ATOM 716 C C . THR A 1 90 ? 21.300 -32.215 -1.768 1.00 17.00 90 THR A C 1
ATOM 717 O O . THR A 1 90 ? 20.096 -32.129 -1.522 1.00 18.37 90 THR A O 1
ATOM 721 N N . GLY A 1 91 ? 22.202 -31.360 -1.278 1.00 17.57 91 GLY A N 1
ATOM 722 C CA . GLY A 1 91 ? 21.786 -30.295 -0.381 1.00 16.05 91 GLY A CA 1
ATOM 723 C C . GLY A 1 91 ? 20.871 -29.280 -1.039 1.00 18.62 91 GLY A C 1
ATOM 724 O O . GLY A 1 91 ? 20.078 -28.619 -0.360 1.00 20.21 91 GLY A O 1
ATOM 725 N N . GLY A 1 92 ? 20.959 -29.142 -2.364 1.00 17.10 92 GLY A N 1
ATOM 726 C CA . GLY A 1 92 ? 20.110 -28.189 -3.055 1.00 15.71 92 GLY A CA 1
ATOM 727 C C . GLY A 1 92 ? 18.679 -28.649 -3.202 1.00 17.61 92 GLY A C 1
ATOM 728 O O . GLY A 1 92 ? 17.776 -27.823 -3.370 1.00 20.48 92 GLY A O 1
ATOM 729 N N . THR A 1 93 ? 18.449 -29.963 -3.169 1.00 16.08 93 THR A N 1
ATOM 730 C CA . THR A 1 93 ? 17.082 -30.468 -3.128 1.00 14.29 93 THR A CA 1
ATOM 731 C C . THR A 1 93 ? 16.385 -30.027 -1.849 1.00 15.37 93 THR A C 1
ATOM 732 O O . THR A 1 93 ? 15.202 -29.665 -1.868 1.00 16.77 93 THR A O 1
ATOM 736 N N . ILE A 1 94 ? 17.109 -30.046 -0.725 1.00 15.45 94 ILE A N 1
ATOM 737 C CA . ILE A 1 94 ? 16.536 -29.587 0.538 1.00 14.75 94 ILE A CA 1
ATOM 738 C C . ILE A 1 94 ? 1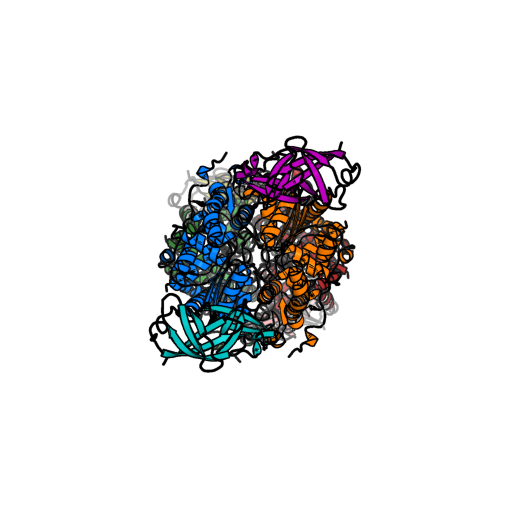6.187 -28.107 0.449 1.00 17.27 94 ILE A C 1
ATOM 739 O O . ILE A 1 94 ? 15.093 -27.685 0.842 1.00 17.99 94 ILE A O 1
ATOM 744 N N . ASP A 1 95 ? 17.115 -27.296 -0.073 1.00 18.88 95 ASP A N 1
ATOM 745 C CA . ASP A 1 95 ? 16.870 -25.861 -0.196 1.00 16.24 95 ASP A CA 1
ATOM 746 C C . ASP A 1 95 ? 15.600 -25.587 -0.987 1.00 16.72 95 ASP A C 1
ATOM 747 O O . ASP A 1 95 ? 14.718 -24.849 -0.535 1.00 19.01 95 ASP A O 1
ATOM 752 N N . HIS A 1 96 ? 15.496 -26.180 -2.179 1.00 17.33 96 HIS A N 1
ATOM 753 C CA . HIS A 1 96 ? 14.374 -25.897 -3.065 1.00 16.94 96 HIS A CA 1
ATOM 754 C C . HIS A 1 96 ? 13.063 -26.413 -2.495 1.00 17.20 96 HIS A C 1
ATOM 755 O O . HIS A 1 96 ? 12.019 -25.768 -2.641 1.00 19.33 96 HIS A O 1
ATOM 762 N N . ASP A 1 97 ? 13.087 -27.582 -1.856 1.00 16.57 97 ASP A N 1
ATOM 763 C CA . ASP A 1 97 ? 11.841 -28.111 -1.319 1.00 17.48 97 ASP A CA 1
ATOM 764 C C . ASP A 1 97 ? 11.416 -27.375 -0.059 1.00 17.95 97 ASP A C 1
ATOM 765 O O . ASP A 1 97 ? 10.217 -27.213 0.180 1.00 20.59 97 ASP A O 1
ATOM 770 N N . LEU A 1 98 ? 12.370 -26.939 0.766 1.00 19.28 98 LEU A N 1
ATOM 771 C CA . LEU A 1 98 ? 12.003 -26.141 1.933 1.00 20.54 98 LEU A CA 1
ATOM 772 C C . LEU A 1 98 ? 11.528 -24.757 1.517 1.00 22.54 98 LEU A C 1
ATOM 773 O O . LEU A 1 98 ? 10.518 -24.264 2.028 1.00 22.40 98 LEU A O 1
ATOM 778 N N . ALA A 1 99 ? 12.242 -24.116 0.588 1.00 22.45 99 ALA A N 1
ATOM 779 C CA . ALA A 1 99 ? 11.849 -22.784 0.140 1.00 23.15 99 ALA A CA 1
ATOM 780 C C . ALA A 1 99 ? 10.430 -22.784 -0.413 1.00 21.54 99 ALA A C 1
ATOM 781 O O . ALA A 1 99 ? 9.599 -21.957 -0.022 1.00 21.69 99 ALA A O 1
ATOM 783 N N . ARG A 1 100 ? 10.127 -23.723 -1.309 1.00 19.83 100 ARG A N 1
ATOM 784 C CA . ARG A 1 100 ? 8.823 -23.755 -1.956 1.00 19.64 100 ARG A CA 1
ATOM 785 C C . ARG A 1 100 ? 7.719 -24.272 -1.044 1.00 25.32 100 ARG A C 1
ATOM 786 O O . ARG A 1 100 ? 6.542 -24.006 -1.312 1.00 30.55 100 ARG A O 1
ATOM 794 N N . SER A 1 101 ? 8.064 -25.003 0.019 1.00 25.97 101 SER A N 1
ATOM 795 C CA . SER A 1 101 ? 7.056 -25.498 0.950 1.00 24.40 101 SER A CA 1
ATOM 796 C C . SER A 1 101 ? 6.580 -24.438 1.933 1.00 26.87 101 SER A C 1
ATOM 797 O O . SER A 1 101 ? 5.482 -24.574 2.485 1.00 27.85 101 SER A O 1
ATOM 800 N N . PHE A 1 102 ? 7.372 -23.398 2.173 1.00 27.11 102 PHE A N 1
ATOM 801 C CA . PHE A 1 102 ? 7.036 -22.372 3.151 1.00 26.29 102 PHE A CA 1
ATOM 802 C C . PHE A 1 102 ? 6.845 -21.017 2.481 1.00 29.22 102 PHE A C 1
ATOM 803 O O . PHE A 1 102 ? 7.323 -19.988 2.965 1.00 35.03 102 PHE A O 1
ATOM 811 N N . GLY A 1 103 ? 6.149 -21.006 1.346 1.00 27.76 103 GLY A N 1
ATOM 812 C CA . GLY A 1 103 ? 5.722 -19.774 0.719 1.00 29.68 103 GLY A CA 1
ATOM 813 C C . GLY A 1 103 ? 6.658 -19.193 -0.317 1.00 28.19 103 GLY A C 1
ATOM 814 O O . GLY A 1 103 ? 6.336 -18.145 -0.892 1.00 30.94 103 GLY A O 1
ATOM 815 N N . GLY A 1 104 ? 7.802 -19.821 -0.573 1.00 26.63 104 GLY A N 1
ATOM 816 C CA . GLY A 1 104 ? 8.694 -19.342 -1.611 1.00 25.04 104 GLY A CA 1
ATOM 817 C C . GLY A 1 104 ? 8.145 -19.684 -2.983 1.00 27.48 104 GLY A C 1
ATOM 818 O O . GLY A 1 104 ? 7.953 -20.870 -3.302 1.00 32.81 104 GLY A O 1
ATOM 819 N N . VAL A 1 105 ? 7.889 -18.673 -3.806 1.00 25.42 105 VAL A N 1
ATOM 820 C CA . VAL A 1 105 ? 7.300 -18.871 -5.125 1.00 27.76 105 VAL A CA 1
ATOM 821 C C . VAL A 1 105 ? 8.391 -18.742 -6.178 1.00 33.25 105 VAL A C 1
ATOM 822 O O . VAL A 1 105 ? 9.109 -17.735 -6.222 1.00 36.31 105 VAL A O 1
ATOM 826 N N . TYR A 1 106 ? 8.520 -19.763 -7.021 1.00 32.35 106 TYR A N 1
ATOM 827 C CA . TYR A 1 106 ? 9.425 -19.725 -8.159 1.00 28.93 106 TYR A CA 1
ATOM 828 C C . TYR A 1 106 ? 8.643 -19.305 -9.396 1.00 32.15 106 TYR A C 1
ATOM 829 O O . TYR A 1 106 ? 7.480 -19.679 -9.562 1.00 36.61 106 TYR A O 1
ATOM 838 N N . TYR A 1 107 ? 9.280 -18.527 -10.265 1.00 32.50 107 TYR A N 1
ATOM 839 C CA . TYR A 1 107 ? 8.588 -17.917 -11.390 1.00 32.86 107 TYR A CA 1
ATOM 840 C C . TYR A 1 107 ? 9.215 -18.355 -12.703 1.00 36.32 107 TYR A C 1
ATOM 841 O O . TYR A 1 107 ? 10.400 -18.690 -12.764 1.00 39.10 107 TYR A O 1
ATOM 850 N N . LYS A 1 108 ? 8.399 -18.350 -13.752 1.00 37.81 108 LYS A N 1
ATOM 851 C CA . LYS A 1 108 ? 8.873 -18.688 -15.085 1.00 38.15 108 LYS A CA 1
ATOM 852 C C . LYS A 1 108 ? 9.662 -17.521 -15.660 1.00 42.95 108 LYS A C 1
ATOM 853 O O . LYS A 1 108 ? 9.187 -16.381 -15.663 1.00 42.70 108 LYS A O 1
ATOM 859 N N . GLY A 1 109 ? 10.867 -17.807 -16.145 1.00 49.83 109 GLY A N 1
ATOM 860 C CA . GLY A 1 109 ? 11.715 -16.779 -16.716 1.00 58.40 109 GLY A CA 1
ATOM 861 C C . GLY A 1 109 ? 12.149 -17.090 -18.131 1.00 69.29 109 GLY A C 1
ATOM 862 O O . GLY A 1 109 ? 11.323 -17.452 -18.975 1.00 69.07 109 GLY A O 1
ATOM 863 N N . SER A 1 110 ? 13.445 -16.949 -18.402 1.00 80.42 110 SER A N 1
ATOM 864 C CA . SER A 1 110 ? 14.000 -17.251 -19.713 1.00 91.18 110 SER A CA 1
ATOM 865 C C . SER A 1 110 ? 15.514 -17.351 -19.588 1.00 101.64 110 SER A C 1
ATOM 866 O O . SER A 1 110 ? 16.114 -16.830 -18.644 1.00 102.36 110 SER A O 1
ATOM 869 N N . PHE A 1 111 ? 16.124 -18.035 -20.560 1.00 110.63 111 PHE A N 1
ATOM 870 C CA . PHE A 1 111 ? 17.574 -18.185 -20.574 1.00 118.57 111 PHE A CA 1
ATOM 871 C C . PHE A 1 111 ? 18.286 -16.902 -20.986 1.00 124.74 111 PHE A C 1
ATOM 872 O O . PHE A 1 111 ? 19.493 -16.777 -20.755 1.00 125.70 111 PHE A O 1
ATOM 880 N N . ASP A 1 112 ? 17.567 -15.950 -21.583 1.00 128.95 112 ASP A N 1
ATOM 881 C CA . ASP A 1 112 ? 18.172 -14.761 -22.173 1.00 132.03 112 ASP A CA 1
ATOM 882 C C . ASP A 1 112 ? 18.350 -13.615 -21.184 1.00 125.95 112 ASP A C 1
ATOM 883 O O . ASP A 1 112 ? 19.387 -12.943 -21.209 1.00 126.30 112 ASP A O 1
ATOM 888 N N . ILE A 1 113 ? 17.355 -13.385 -20.323 1.00 119.49 113 ILE A N 1
ATOM 889 C CA . ILE A 1 113 ? 17.246 -12.190 -19.488 1.00 113.70 113 ILE A CA 1
ATOM 890 C C . ILE A 1 113 ? 18.583 -11.848 -18.842 1.00 113.00 113 ILE A C 1
ATOM 891 O O . ILE A 1 113 ? 19.215 -12.699 -18.206 1.00 113.58 113 ILE A O 1
ATOM 896 N N . ASP A 1 114 ? 19.023 -10.600 -19.019 1.00 111.49 114 ASP A N 1
ATOM 897 C CA . ASP A 1 114 ? 20.363 -10.195 -18.610 1.00 109.40 114 ASP A CA 1
ATOM 898 C C . ASP A 1 114 ? 20.558 -10.409 -17.115 1.00 104.25 114 ASP A C 1
ATOM 899 O O . ASP A 1 114 ? 19.743 -9.971 -16.298 1.00 102.57 114 ASP A O 1
ATOM 904 N N . ASP A 1 115 ? 21.654 -11.081 -16.762 1.00 101.80 115 ASP A N 1
ATOM 905 C CA . ASP A 1 115 ? 21.854 -11.513 -15.384 1.00 102.13 115 ASP A CA 1
ATOM 906 C C . ASP A 1 115 ? 22.291 -10.379 -14.468 1.00 97.47 115 ASP A C 1
ATOM 907 O O . ASP A 1 115 ? 21.996 -10.414 -13.268 1.00 96.56 115 ASP A O 1
ATOM 912 N N . ALA A 1 116 ? 22.997 -9.376 -14.997 1.00 94.02 116 ALA A N 1
ATOM 913 C CA . ALA A 1 116 ? 23.306 -8.204 -14.186 1.00 89.19 116 ALA A CA 1
ATOM 914 C C . ALA A 1 116 ? 22.037 -7.465 -13.789 1.00 86.58 116 ALA A C 1
ATOM 915 O O . ALA A 1 116 ? 21.969 -6.885 -12.699 1.00 85.94 116 ALA A O 1
ATOM 917 N N . MET A 1 117 ? 21.024 -7.479 -14.658 1.00 85.02 117 MET A N 1
ATOM 918 C CA . MET A 1 117 ? 19.739 -6.884 -14.314 1.00 84.92 117 MET A CA 1
ATOM 919 C C . MET A 1 117 ? 19.078 -7.626 -13.157 1.00 82.51 117 MET A C 1
ATOM 920 O O . MET A 1 117 ? 18.509 -7.001 -12.254 1.00 83.59 117 MET A O 1
ATOM 925 N N . LEU A 1 118 ? 19.148 -8.961 -13.164 1.00 77.75 118 LEU A N 1
ATOM 926 C CA . LEU A 1 118 ? 18.519 -9.741 -12.102 1.00 72.68 118 LEU A CA 1
ATOM 927 C C . LEU A 1 118 ? 19.173 -9.475 -10.752 1.00 74.53 118 LEU A C 1
ATOM 928 O O . LEU A 1 118 ? 18.480 -9.374 -9.732 1.00 74.92 118 LEU A O 1
ATOM 933 N N . LYS A 1 119 ? 20.504 -9.364 -10.724 1.00 77.73 119 LYS A N 1
ATOM 934 C CA . LYS A 1 119 ? 21.193 -9.05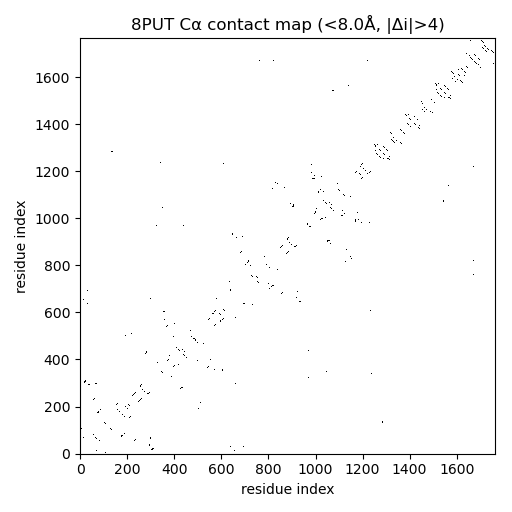2 -9.475 1.00 81.65 119 LYS A CA 1
ATOM 935 C C . LYS A 1 119 ? 20.688 -7.741 -8.885 1.00 83.40 119 LYS A C 1
ATOM 936 O O . LYS A 1 119 ? 20.549 -7.613 -7.663 1.00 84.24 119 LYS A O 1
ATOM 942 N N . ASP A 1 120 ? 20.398 -6.759 -9.742 1.00 84.53 120 ASP A N 1
ATOM 943 C CA . ASP A 1 120 ? 19.797 -5.517 -9.271 1.00 85.70 120 ASP A CA 1
ATOM 944 C C . ASP A 1 120 ? 18.423 -5.765 -8.662 1.00 77.28 120 ASP A C 1
ATOM 945 O O . ASP A 1 120 ? 18.095 -5.215 -7.603 1.00 76.09 120 ASP A O 1
ATOM 950 N N . LEU A 1 121 ? 17.610 -6.599 -9.308 1.00 70.17 121 LEU A N 1
ATOM 951 C CA . LEU A 1 121 ? 16.238 -6.837 -8.878 1.00 64.58 121 LEU A CA 1
ATOM 952 C C . LEU A 1 121 ? 16.128 -7.905 -7.799 1.00 63.93 121 LEU A C 1
ATOM 953 O O . LEU A 1 121 ? 15.006 -8.288 -7.448 1.00 62.05 121 LEU A O 1
ATOM 958 N N . GLU A 1 122 ? 17.256 -8.386 -7.275 1.00 63.97 122 GLU A N 1
ATOM 959 C CA . GLU A 1 122 ? 17.283 -9.418 -6.239 1.00 64.00 122 GLU A CA 1
ATOM 960 C C . GLU A 1 122 ? 16.543 -10.673 -6.705 1.00 55.99 122 GLU A C 1
ATOM 961 O O . GLU A 1 122 ? 15.556 -11.111 -6.109 1.00 52.56 122 GLU A O 1
ATOM 967 N N . ILE A 1 123 ? 17.051 -11.251 -7.789 1.00 51.49 123 ILE A N 1
ATOM 968 C CA . ILE A 1 123 ? 16.504 -12.471 -8.368 1.00 47.34 123 ILE A CA 1
ATOM 969 C C . ILE A 1 123 ? 17.662 -13.394 -8.720 1.00 48.98 123 ILE A C 1
ATOM 970 O O . ILE A 1 123 ? 18.626 -12.965 -9.362 1.00 50.28 123 ILE A O 1
ATOM 975 N N . HIS A 1 124 ? 17.578 -14.650 -8.292 1.00 51.22 124 HIS A N 1
ATOM 976 C CA . HIS A 1 124 ? 18.469 -15.686 -8.794 1.00 54.72 124 HIS A CA 1
ATOM 977 C C . HIS A 1 124 ? 17.844 -16.325 -10.028 1.00 50.45 124 HIS A C 1
ATOM 978 O O . HIS A 1 124 ? 16.622 -16.483 -10.104 1.00 50.61 124 HIS A O 1
ATOM 985 N N . ARG A 1 125 ? 18.681 -16.695 -10.992 1.00 47.07 125 ARG A N 1
ATOM 986 C CA . ARG A 1 125 ? 18.242 -17.482 -12.136 1.00 47.90 125 ARG A CA 1
ATOM 987 C C . ARG A 1 125 ? 18.782 -18.898 -12.004 1.00 47.94 125 ARG A C 1
ATOM 988 O O . ARG A 1 125 ? 19.966 -19.090 -11.719 1.00 53.36 125 ARG A O 1
ATOM 996 N N . LEU A 1 126 ? 17.908 -19.882 -12.203 1.00 43.58 126 LEU A N 1
ATOM 997 C CA . LEU A 1 126 ? 18.286 -21.291 -12.219 1.00 39.57 126 LEU A CA 1
ATOM 998 C C . LEU A 1 126 ? 17.716 -21.899 -13.493 1.00 39.20 126 LEU A C 1
ATOM 999 O O . LEU A 1 126 ? 16.509 -22.143 -13.577 1.00 41.67 126 LEU A O 1
ATOM 1004 N N . GLY A 1 127 ? 18.576 -22.144 -14.480 1.00 37.78 127 GLY A N 1
ATOM 1005 C CA . GLY A 1 127 ? 18.100 -22.552 -15.785 1.00 38.18 127 GLY A CA 1
ATOM 1006 C C . GLY A 1 127 ? 17.341 -21.416 -16.438 1.00 39.79 127 GLY A C 1
ATOM 1007 O O . GLY A 1 127 ? 17.941 -20.410 -16.827 1.00 41.26 127 GLY A O 1
ATOM 1008 N N . ASN A 1 128 ? 16.025 -21.558 -16.565 1.00 42.43 128 ASN A N 1
ATOM 1009 C CA . ASN A 1 128 ? 15.148 -20.449 -16.921 1.00 45.41 128 ASN A CA 1
ATOM 1010 C C . ASN A 1 128 ? 14.041 -20.296 -15.884 1.00 39.25 128 ASN A C 1
ATOM 1011 O O . ASN A 1 128 ? 12.902 -19.951 -16.202 1.00 39.44 128 ASN A O 1
ATOM 1016 N N . VAL A 1 129 ? 14.374 -20.559 -14.624 1.00 33.70 129 VAL A N 1
ATOM 1017 C CA . VAL A 1 129 ? 13.475 -20.358 -13.494 1.00 29.09 129 VAL A CA 1
ATOM 1018 C C . VAL A 1 129 ? 14.038 -19.223 -12.649 1.00 33.48 129 VAL A C 1
ATOM 1019 O O . VAL A 1 129 ? 15.232 -19.219 -12.323 1.00 35.69 129 VAL A O 1
ATOM 1023 N N . LEU A 1 130 ? 13.187 -18.257 -12.306 1.00 32.31 130 LEU A N 1
ATOM 1024 C CA . LEU A 1 130 ? 13.596 -17.080 -11.549 1.00 29.18 130 LEU A CA 1
ATOM 1025 C C . LEU A 1 130 ? 13.247 -17.278 -10.080 1.00 30.33 130 LEU A C 1
ATOM 1026 O O . LEU A 1 130 ? 12.080 -17.494 -9.740 1.00 30.40 130 LEU A O 1
ATOM 1031 N N . VAL A 1 131 ? 14.254 -17.193 -9.217 1.00 31.42 131 VAL A N 1
ATOM 1032 C CA . VAL A 1 131 ? 14.057 -17.366 -7.780 1.00 32.56 131 VAL A CA 1
ATOM 1033 C C . VAL A 1 131 ? 14.302 -16.030 -7.090 1.00 34.70 131 VAL A C 1
ATOM 1034 O O . VAL A 1 131 ? 15.462 -15.623 -6.935 1.00 34.56 131 VAL A O 1
ATOM 1038 N N . PRO A 1 132 ? 13.260 -15.315 -6.672 1.00 36.24 132 PRO A N 1
ATOM 1039 C CA . PRO A 1 132 ? 13.477 -14.066 -5.933 1.00 36.83 132 PRO A CA 1
ATOM 1040 C C . PRO A 1 132 ? 14.255 -14.320 -4.652 1.00 38.54 132 PRO A C 1
ATOM 1041 O O . PRO A 1 132 ? 14.136 -15.378 -4.030 1.00 39.17 132 PRO A O 1
ATOM 1045 N N . PHE A 1 133 ? 15.069 -13.328 -4.269 1.00 40.56 133 PHE A N 1
ATOM 1046 C CA . PHE A 1 133 ? 15.932 -13.467 -3.097 1.00 40.16 133 PHE A CA 1
ATOM 1047 C C . PHE A 1 133 ? 15.128 -13.840 -1.858 1.00 39.28 133 PHE A C 1
ATOM 1048 O O . PHE A 1 133 ? 15.539 -14.707 -1.077 1.00 39.30 133 PHE A O 1
ATOM 1056 N N . GLU A 1 134 ? 13.975 -13.198 -1.666 1.00 40.55 134 GLU A N 1
ATOM 1057 C CA . GLU A 1 134 ? 13.140 -13.448 -0.498 1.00 40.00 134 GLU A CA 1
ATOM 1058 C C . GLU A 1 134 ? 12.417 -14.787 -0.559 1.00 40.14 134 GLU A C 1
ATOM 1059 O O . GLU A 1 134 ? 11.833 -15.200 0.449 1.00 44.40 134 GLU A O 1
ATOM 1065 N N . SER A 1 135 ? 12.428 -15.464 -1.705 1.00 37.28 135 SER A N 1
ATOM 1066 C CA . SER A 1 135 ? 11.802 -16.774 -1.812 1.00 35.58 135 SER A CA 1
ATOM 1067 C C . SER A 1 135 ? 12.736 -17.914 -1.436 1.00 32.22 135 SER A C 1
ATOM 1068 O O . SER A 1 135 ? 12.258 -19.029 -1.192 1.00 30.26 135 SER A O 1
ATOM 1071 N N . TYR A 1 136 ? 14.051 -17.674 -1.394 1.00 30.50 136 TYR A N 1
ATOM 1072 C CA . TYR A 1 136 ? 15.016 -18.758 -1.221 1.00 29.73 136 TYR A CA 1
ATOM 1073 C C . TYR A 1 136 ? 15.817 -18.636 0.069 1.00 29.69 136 TYR A C 1
ATOM 1074 O O . TYR A 1 136 ? 15.630 -19.451 0.974 1.00 31.10 136 TYR A O 1
ATOM 1083 N N . GLY A 1 137 ? 16.646 -17.605 0.223 1.00 25.97 137 GLY A N 1
ATOM 1084 C CA . GLY A 1 137 ? 17.512 -17.546 1.387 1.00 24.64 137 GLY A CA 1
ATOM 1085 C C . GLY A 1 137 ? 16.804 -17.048 2.623 1.00 28.60 137 GLY A C 1
ATOM 1086 O O . GLY A 1 137 ? 17.098 -17.500 3.735 1.00 32.15 137 GLY A O 1
ATOM 1087 N N . LYS A 1 138 ? 15.870 -16.114 2.448 1.00 30.76 138 LYS A N 1
ATOM 1088 C CA . LYS A 1 138 ? 15.089 -15.607 3.569 1.00 32.44 138 LYS A CA 1
ATOM 1089 C C . LYS A 1 138 ? 14.215 -16.698 4.176 1.00 28.51 138 LYS A C 1
ATOM 1090 O O . LYS A 1 138 ? 14.141 -16.833 5.402 1.00 26.15 138 LYS A O 1
ATOM 1096 N N . VAL A 1 139 ? 13.550 -17.492 3.333 1.00 25.64 139 VAL A N 1
ATOM 1097 C CA . VAL A 1 139 ? 12.614 -18.501 3.826 1.00 22.07 139 VAL A CA 1
ATOM 1098 C C . VAL A 1 139 ? 13.355 -19.615 4.554 1.00 23.31 139 VAL A C 1
ATOM 1099 O O . VAL A 1 139 ? 12.957 -20.034 5.648 1.00 26.97 139 VAL A O 1
ATOM 1103 N N . ILE A 1 140 ? 14.443 -20.112 3.960 1.00 20.79 140 ILE A N 1
ATOM 1104 C CA . ILE A 1 140 ? 15.198 -21.204 4.570 1.00 19.40 140 ILE A CA 1
ATOM 1105 C C . ILE A 1 140 ? 15.815 -20.756 5.888 1.00 22.63 140 ILE A C 1
ATOM 1106 O O . ILE A 1 140 ? 15.818 -21.501 6.875 1.00 21.40 140 ILE A O 1
ATOM 1111 N N . GLU A 1 141 ? 16.346 -19.530 5.927 1.00 25.48 141 GLU A N 1
ATOM 1112 C CA . GLU A 1 141 ? 16.937 -19.018 7.161 1.00 29.27 141 GLU A CA 1
ATOM 1113 C C . GLU A 1 141 ? 15.893 -18.870 8.261 1.00 30.10 141 GLU A C 1
ATOM 1114 O O . GLU A 1 141 ? 16.151 -19.213 9.421 1.00 28.42 141 GLU A O 1
ATOM 1120 N N . GLU A 1 142 ? 14.712 -18.347 7.923 1.00 30.32 142 GLU A N 1
ATOM 1121 C CA . GLU A 1 142 ? 13.646 -18.222 8.914 1.00 31.41 142 GLU A CA 1
ATOM 1122 C C . GLU A 1 142 ? 13.175 -19.588 9.398 1.00 31.65 142 GLU A C 1
ATOM 1123 O O . GLU A 1 142 ? 12.909 -19.772 10.591 1.00 32.75 142 GLU A O 1
ATOM 1129 N N . ILE A 1 143 ? 13.052 -20.554 8.484 1.00 30.57 143 ILE A N 1
ATOM 1130 C CA . ILE A 1 143 ? 12.519 -21.865 8.846 1.00 28.41 143 ILE A CA 1
ATOM 1131 C C . ILE A 1 143 ? 13.481 -22.609 9.769 1.00 29.17 143 ILE A C 1
ATOM 1132 O O . ILE A 1 143 ? 13.068 -23.199 10.774 1.00 29.75 143 ILE A O 1
ATOM 1137 N N . VAL A 1 144 ? 14.777 -22.601 9.442 1.00 28.53 144 VAL A N 1
ATOM 1138 C CA . VAL A 1 144 ? 15.751 -23.266 10.303 1.00 27.77 144 VAL A CA 1
ATOM 1139 C C . VAL A 1 144 ? 15.830 -22.569 11.655 1.00 31.26 144 VAL A C 1
ATOM 1140 O O . VAL A 1 144 ? 15.867 -23.223 12.704 1.00 33.04 144 VAL A O 1
ATOM 1144 N N . ARG A 1 145 ? 15.835 -21.234 11.652 1.00 34.40 145 ARG A N 1
ATOM 1145 C CA . ARG A 1 145 ? 15.872 -20.475 12.900 1.00 41.23 145 ARG A CA 1
ATOM 1146 C C . ARG A 1 145 ? 14.697 -20.830 13.803 1.00 41.22 145 ARG A C 1
ATOM 1147 O O . ARG A 1 145 ? 14.844 -20.909 15.029 1.00 42.08 145 ARG A O 1
ATOM 1155 N N . LYS A 1 146 ? 13.519 -21.039 13.212 1.00 38.72 146 LYS A N 1
ATOM 1156 C CA . LYS A 1 146 ? 12.300 -21.244 13.986 1.00 35.14 146 LYS A CA 1
ATOM 1157 C C . LYS A 1 146 ? 12.220 -22.646 14.584 1.00 35.76 146 LYS A C 1
ATOM 1158 O O . LYS A 1 146 ? 11.776 -22.808 15.727 1.00 37.91 146 LYS A O 1
ATOM 1164 N N . PHE A 1 147 ? 12.648 -23.670 13.841 1.00 34.74 147 PHE A N 1
ATOM 1165 C CA . PHE A 1 147 ? 12.355 -25.048 14.211 1.00 34.86 147 PHE A CA 1
ATOM 1166 C C . PHE A 1 147 ? 13.539 -25.828 14.763 1.00 34.85 147 PHE A C 1
ATOM 1167 O O . PHE A 1 147 ? 13.320 -26.822 15.461 1.00 36.24 147 PHE A O 1
ATOM 1175 N N . LEU A 1 148 ? 14.773 -25.428 14.461 1.00 31.79 148 LEU A N 1
ATOM 1176 C CA . LEU A 1 148 ? 15.926 -26.174 14.962 1.00 30.63 148 LEU A CA 1
ATOM 1177 C C . LEU A 1 148 ? 16.027 -26.195 16.487 1.00 31.53 148 LEU A C 1
ATOM 1178 O O . LEU A 1 148 ? 16.386 -27.254 17.032 1.00 30.96 148 LEU A O 1
ATOM 1183 N N . PRO A 1 149 ? 15.775 -25.100 17.224 1.00 30.82 149 PRO A N 1
ATOM 1184 C CA . PRO A 1 149 ? 15.790 -25.203 18.697 1.00 31.03 149 PRO A CA 1
ATOM 1185 C C . PRO A 1 149 ? 14.994 -26.371 19.257 1.00 35.83 149 PRO A C 1
ATOM 1186 O O . PRO A 1 149 ? 15.539 -27.164 20.037 1.00 37.73 149 PRO A O 1
ATOM 1190 N N . GLU A 1 150 ? 13.719 -26.505 18.881 1.00 37.92 150 GLU A N 1
ATOM 1191 C CA . GLU A 1 150 ? 12.915 -27.617 19.383 1.00 41.29 150 GLU A CA 1
ATOM 1192 C C . GLU A 1 150 ? 13.487 -28.955 18.934 1.00 38.75 150 GLU A C 1
ATOM 1193 O O . GLU A 1 150 ? 13.545 -29.909 19.718 1.00 40.88 150 GLU A O 1
ATOM 1199 N N . ILE A 1 151 ? 13.907 -29.043 17.671 1.00 36.29 151 ILE A N 1
ATOM 1200 C CA . ILE A 1 151 ? 14.484 -30.283 17.157 1.00 34.66 151 ILE A CA 1
ATOM 1201 C C . ILE A 1 151 ? 15.772 -30.623 17.897 1.00 39.23 151 ILE A C 1
ATOM 1202 O O . ILE A 1 151 ? 16.007 -31.782 18.266 1.00 41.33 151 ILE A O 1
ATOM 1207 N N . ALA A 1 152 ? 16.626 -29.621 18.132 1.00 38.27 152 ALA A N 1
ATOM 1208 C CA . ALA A 1 152 ? 17.888 -29.866 18.822 1.00 38.62 152 ALA A CA 1
ATOM 1209 C C . ALA A 1 152 ? 17.678 -30.196 20.294 1.00 43.54 152 ALA A C 1
ATOM 1210 O O . ALA A 1 152 ? 18.447 -30.976 20.868 1.00 44.37 152 ALA A O 1
ATOM 1212 N N . LYS A 1 153 ? 16.659 -29.606 20.924 1.00 46.02 153 LYS A N 1
ATOM 1213 C CA . LYS A 1 153 ? 16.366 -29.930 22.317 1.00 51.69 153 LYS A CA 1
ATOM 1214 C C . LYS A 1 153 ? 15.971 -31.395 22.467 1.00 55.90 153 LYS A C 1
ATOM 1215 O O . LYS A 1 153 ? 16.404 -32.070 23.408 1.00 54.67 153 LYS A O 1
ATOM 1221 N N . ASP A 1 154 ? 15.153 -31.902 21.541 1.00 62.39 154 ASP A N 1
ATOM 1222 C CA . ASP A 1 154 ? 14.782 -33.314 21.553 1.00 68.49 154 ASP A CA 1
ATOM 1223 C C . ASP A 1 154 ? 16.002 -34.206 21.356 1.00 63.98 154 ASP A C 1
ATOM 1224 O O . ASP A 1 154 ? 16.236 -35.142 22.129 1.00 64.21 154 ASP A O 1
ATOM 1229 N N . LYS A 1 155 ? 16.791 -33.928 20.322 1.00 58.68 155 LYS A N 1
ATOM 1230 C CA . LYS A 1 155 ? 17.954 -34.733 19.970 1.00 54.55 155 LYS A CA 1
ATOM 1231 C C . LYS A 1 155 ? 19.111 -33.793 19.671 1.00 51.73 155 LYS A C 1
ATOM 1232 O O . LYS A 1 155 ? 19.041 -33.007 18.721 1.00 49.31 155 LYS A O 1
ATOM 1238 N N . LYS A 1 156 ? 20.171 -33.868 20.482 1.00 51.64 156 LYS A N 1
ATOM 1239 C CA . LYS A 1 156 ? 21.291 -32.950 20.309 1.00 52.27 156 LYS A CA 1
ATOM 1240 C C . LYS A 1 156 ? 22.259 -33.413 19.226 1.00 46.26 156 LYS A C 1
ATOM 1241 O O . LYS A 1 156 ? 22.929 -32.580 18.606 1.00 45.32 156 LYS A O 1
ATOM 1247 N N . GLU A 1 157 ? 22.353 -34.717 18.984 1.00 39.88 157 GLU A N 1
ATOM 1248 C CA . GLU A 1 157 ? 23.094 -35.257 17.849 1.00 36.21 157 GLU A CA 1
ATOM 1249 C C . GLU A 1 157 ? 22.141 -36.130 17.046 1.00 32.65 157 GLU A C 1
ATOM 1250 O O . GLU A 1 157 ? 21.614 -37.119 17.566 1.00 34.91 157 GLU A O 1
ATOM 1256 N N . ILE A 1 158 ? 21.926 -35.767 15.787 1.00 27.01 158 ILE A N 1
ATOM 1257 C CA . ILE A 1 158 ? 20.825 -36.330 15.011 1.00 22.44 158 ILE A CA 1
ATOM 1258 C C . ILE A 1 158 ? 21.350 -36.813 13.663 1.00 21.75 158 ILE A C 1
ATOM 1259 O O . ILE A 1 158 ? 22.276 -36.203 13.104 1.00 22.93 158 ILE A O 1
ATOM 1264 N N . PRO A 1 159 ? 20.833 -37.916 13.125 1.00 17.74 159 PRO A N 1
ATOM 1265 C CA . PRO A 1 159 ? 21.152 -38.273 11.739 1.00 15.58 159 PRO A CA 1
ATOM 1266 C C . PRO A 1 159 ? 20.548 -37.255 10.790 1.00 18.71 159 PRO A C 1
ATOM 1267 O O . PRO A 1 159 ? 19.569 -36.579 11.109 1.00 20.40 159 PRO A O 1
ATOM 1271 N N . ALA A 1 160 ? 21.152 -37.140 9.606 1.00 17.14 160 ALA A N 1
ATOM 1272 C CA . ALA A 1 160 ? 20.629 -36.199 8.620 1.00 16.41 160 ALA A CA 1
ATOM 1273 C C . ALA A 1 160 ? 19.222 -36.581 8.180 1.00 18.86 160 ALA A C 1
ATOM 1274 O O . ALA A 1 160 ? 18.365 -35.708 7.990 1.00 18.03 160 ALA A O 1
ATOM 1276 N N . TYR A 1 161 ? 18.956 -37.882 8.014 1.00 20.59 161 TYR A N 1
ATOM 1277 C CA . TYR A 1 161 ? 17.638 -38.292 7.540 1.00 20.31 161 TYR A CA 1
ATOM 1278 C C . TYR A 1 161 ? 16.557 -38.028 8.578 1.00 22.17 161 TYR A C 1
ATOM 1279 O O . TYR A 1 161 ? 15.415 -37.738 8.212 1.00 22.44 161 TYR A O 1
ATOM 1288 N N . GLU A 1 162 ? 16.890 -38.115 9.869 1.00 23.51 162 GLU A N 1
ATOM 1289 C CA . GLU A 1 162 ? 15.910 -37.777 10.897 1.00 25.77 162 GLU A CA 1
ATOM 1290 C C . GLU A 1 162 ? 15.658 -36.279 10.958 1.00 23.75 162 GLU A C 1
ATOM 1291 O O . GLU A 1 162 ? 14.543 -35.849 11.271 1.00 24.45 162 GLU A O 1
ATOM 1297 N N . LEU A 1 163 ? 16.682 -35.474 10.684 1.00 21.90 163 LEU A N 1
ATOM 1298 C CA . LEU A 1 163 ? 16.494 -34.030 10.625 1.00 19.93 163 LEU A CA 1
ATOM 1299 C C . LEU A 1 163 ? 15.541 -33.646 9.503 1.00 22.05 163 LEU A C 1
ATOM 1300 O O . LEU A 1 163 ? 14.693 -32.763 9.673 1.00 25.14 163 LEU A O 1
ATOM 1305 N N . LEU A 1 164 ? 15.674 -34.289 8.341 1.00 19.45 164 LEU A N 1
ATOM 1306 C CA . LEU A 1 164 ? 14.803 -33.961 7.218 1.00 19.04 164 LEU A CA 1
ATOM 1307 C C . LEU A 1 164 ? 13.369 -34.405 7.475 1.00 21.51 164 LEU A C 1
ATOM 1308 O O . LEU A 1 164 ? 12.431 -33.739 7.023 1.00 23.80 164 LEU A O 1
ATOM 1313 N N . TRP A 1 165 ? 13.176 -35.513 8.202 1.00 22.45 165 TRP A N 1
ATOM 1314 C CA . TRP A 1 165 ? 11.825 -35.900 8.610 1.00 23.24 165 TRP A CA 1
ATOM 1315 C C . TRP A 1 165 ? 11.211 -34.860 9.536 1.00 24.61 165 TRP A C 1
ATOM 1316 O O . TRP A 1 165 ? 10.027 -34.528 9.410 1.00 29.28 165 TRP A O 1
ATOM 1327 N N . GLU A 1 166 ? 12.001 -34.341 10.483 1.00 25.14 166 GLU A N 1
ATOM 1328 C CA . GLU A 1 166 ? 11.484 -33.340 11.410 1.00 21.91 166 GLU A CA 1
ATOM 1329 C C . GLU A 1 166 ? 11.011 -32.096 10.681 1.00 20.12 166 GLU A C 1
ATOM 1330 O O . GLU A 1 166 ? 10.046 -31.455 11.109 1.00 22.85 166 GLU A O 1
ATOM 1336 N N . PHE A 1 167 ? 11.682 -31.727 9.590 1.00 18.35 167 PHE A N 1
ATOM 1337 C CA . PHE A 1 167 ? 11.208 -30.609 8.784 1.00 19.25 167 PHE A CA 1
ATOM 1338 C C . PHE A 1 167 ? 10.051 -31.019 7.882 1.00 20.60 167 PHE A C 1
ATOM 1339 O O . PHE A 1 167 ? 9.138 -30.223 7.639 1.00 22.46 167 PHE A O 1
ATOM 1347 N N . GLY A 1 168 ? 10.065 -32.257 7.381 1.00 19.15 168 GLY A N 1
ATOM 1348 C CA . GLY A 1 168 ? 8.910 -32.752 6.647 1.00 18.96 168 GLY A CA 1
ATOM 1349 C C . GLY A 1 168 ? 7.669 -32.806 7.515 1.00 20.14 168 GLY A C 1
ATOM 1350 O O . GLY A 1 168 ? 6.557 -32.547 7.050 1.00 19.83 168 GLY A O 1
ATOM 1351 N N . LYS A 1 169 ? 7.848 -33.125 8.798 1.00 23.90 169 LYS A N 1
ATOM 1352 C CA . LYS A 1 169 ? 6.730 -33.161 9.735 1.00 26.28 169 LYS A CA 1
ATOM 1353 C C . LYS A 1 169 ? 6.043 -31.807 9.857 1.00 28.00 169 LYS A C 1
ATOM 1354 O O . LYS A 1 169 ? 4.854 -31.743 10.188 1.00 28.18 169 LYS A O 1
ATOM 1360 N N . ARG A 1 170 ? 6.766 -30.719 9.607 1.00 26.34 170 ARG A N 1
ATOM 1361 C CA . ARG A 1 170 ? 6.255 -29.371 9.820 1.00 24.43 170 ARG A CA 1
ATOM 1362 C C . ARG A 1 170 ? 5.765 -28.707 8.540 1.00 23.68 170 ARG A C 1
ATOM 1363 O O . ARG A 1 170 ? 5.275 -27.572 8.594 1.00 23.84 170 ARG A O 1
ATOM 1371 N N . ILE A 1 171 ? 5.861 -29.393 7.398 1.00 22.40 171 ILE A N 1
ATOM 1372 C CA . ILE A 1 171 ? 5.453 -28.861 6.102 1.00 22.70 171 ILE A CA 1
ATOM 1373 C C . ILE A 1 171 ? 3.986 -29.195 5.856 1.00 27.14 171 ILE A C 1
ATOM 1374 O O . ILE A 1 171 ? 3.505 -30.266 6.250 1.00 26.93 171 ILE A O 1
ATOM 1379 N N . SER A 1 172 ? 3.262 -28.266 5.223 1.00 28.89 172 SER A N 1
ATOM 1380 C CA . SER A 1 172 ? 1.866 -28.462 4.861 1.00 31.91 172 SER A CA 1
ATOM 1381 C C . SER A 1 172 ? 1.654 -28.555 3.354 1.00 33.71 172 SER A C 1
ATOM 1382 O O . SER A 1 172 ? 0.525 -28.785 2.911 1.00 42.16 172 SER A O 1
ATOM 1385 N N . ASP A 1 173 ? 2.710 -28.390 2.563 1.00 30.34 173 ASP A N 1
ATOM 1386 C CA . ASP A 1 173 ? 2.638 -28.451 1.105 1.00 26.84 173 ASP A CA 1
ATOM 1387 C C . ASP A 1 173 ? 2.488 -29.897 0.640 1.00 23.97 173 ASP A C 1
ATOM 1388 O O . ASP A 1 173 ? 3.359 -30.731 0.907 1.00 24.11 173 ASP A O 1
ATOM 1393 N N . SER A 1 174 ? 1.409 -30.200 -0.081 1.00 21.39 174 SER A N 1
ATOM 1394 C CA . SER A 1 174 ? 1.230 -31.571 -0.547 1.00 25.95 174 SER A CA 1
ATOM 1395 C C . SER A 1 174 ? 2.010 -31.865 -1.821 1.00 28.84 174 SER A C 1
ATOM 1396 O O . SER A 1 174 ? 1.962 -33.001 -2.304 1.00 31.65 174 SER A O 1
ATOM 1399 N N . ASN A 1 175 ? 2.717 -30.881 -2.375 1.00 26.65 175 ASN A N 1
ATOM 1400 C CA . ASN A 1 175 ? 3.637 -31.100 -3.482 1.00 24.18 175 ASN A CA 1
ATOM 1401 C C . ASN A 1 175 ? 5.084 -31.241 -3.020 1.00 21.27 175 ASN A C 1
ATOM 1402 O O . ASN A 1 175 ? 5.988 -31.306 -3.857 1.00 19.21 175 ASN A O 1
ATOM 1407 N N . SER A 1 176 ? 5.323 -31.293 -1.712 1.00 19.36 176 SER A N 1
ATOM 1408 C CA . SER A 1 176 ? 6.672 -31.274 -1.171 1.00 17.36 176 SER A CA 1
ATOM 1409 C C . SER A 1 176 ? 7.254 -32.679 -1.096 1.00 17.73 176 SER A C 1
ATOM 1410 O O . SER A 1 176 ? 6.575 -33.625 -0.684 1.00 20.46 176 SER A O 1
ATOM 1413 N N . ILE A 1 177 ? 8.523 -32.802 -1.491 1.00 15.81 177 ILE A N 1
ATOM 1414 C CA . ILE A 1 177 ? 9.223 -34.082 -1.402 1.00 15.91 177 ILE A CA 1
ATOM 1415 C C . ILE A 1 177 ? 9.509 -34.434 0.053 1.00 16.15 177 ILE A C 1
ATOM 1416 O O . ILE A 1 177 ? 9.301 -35.577 0.483 1.00 19.31 177 ILE A O 1
ATOM 1421 N N . LEU A 1 178 ? 9.981 -33.460 0.837 1.00 14.49 178 LEU A N 1
ATOM 1422 C CA . LEU A 1 178 ? 10.289 -33.727 2.239 1.00 14.46 178 LEU A CA 1
ATOM 1423 C C . LEU A 1 178 ? 9.035 -34.119 3.011 1.00 16.80 178 LEU A C 1
ATOM 1424 O O . LEU A 1 178 ? 9.086 -34.977 3.902 1.00 20.51 178 LEU A O 1
ATOM 1429 N N . ARG A 1 179 ? 7.899 -33.488 2.698 1.00 15.29 179 ARG A N 1
ATOM 1430 C CA . ARG A 1 179 ? 6.640 -33.896 3.311 1.00 17.66 179 ARG A CA 1
ATOM 1431 C C . ARG A 1 179 ? 6.254 -35.304 2.883 1.00 17.32 179 ARG A C 1
ATOM 1432 O O . ARG A 1 179 ? 5.835 -36.119 3.715 1.00 19.86 179 ARG A O 1
ATOM 1440 N N . ALA A 1 180 ? 6.381 -35.604 1.589 1.00 15.64 180 ALA A N 1
ATOM 1441 C CA . ALA A 1 180 ? 6.049 -36.938 1.101 1.00 14.74 180 ALA A CA 1
ATOM 1442 C C . ALA A 1 180 ? 6.909 -37.992 1.778 1.00 16.74 180 ALA A C 1
ATOM 1443 O O . ALA A 1 180 ? 6.405 -39.044 2.191 1.00 16.78 180 ALA A O 1
ATOM 1445 N N . ALA A 1 181 ? 8.207 -37.712 1.921 1.00 17.98 181 ALA A N 1
ATOM 1446 C CA . ALA A 1 181 ? 9.116 -38.660 2.554 1.00 16.74 181 ALA A CA 1
ATOM 1447 C C . ALA A 1 181 ? 8.749 -38.892 4.012 1.00 17.11 181 ALA A C 1
ATOM 1448 O O . ALA A 1 181 ? 8.842 -40.020 4.510 1.00 18.41 181 ALA A O 1
ATOM 1450 N N . TYR A 1 182 ? 8.343 -37.836 4.721 1.00 18.65 182 TYR A N 1
ATOM 1451 C CA . TYR A 1 182 ? 7.920 -38.005 6.110 1.00 20.74 182 TYR A CA 1
ATOM 1452 C C . TYR A 1 182 ? 6.666 -38.866 6.208 1.00 22.83 182 TYR A C 1
ATOM 1453 O O . TYR A 1 182 ? 6.594 -39.783 7.034 1.00 21.95 182 TYR A O 1
ATOM 1462 N N . GLU A 1 183 ? 5.661 -38.577 5.375 1.00 24.07 183 GLU A N 1
ATOM 1463 C CA . GLU A 1 183 ? 4.392 -39.297 5.459 1.00 21.17 183 GLU A CA 1
ATOM 1464 C C . GLU A 1 183 ? 4.586 -40.793 5.249 1.00 21.46 183 GLU A C 1
ATOM 1465 O O . GLU A 1 183 ? 3.908 -41.612 5.881 1.00 21.86 183 GLU A O 1
ATOM 1471 N N . LYS A 1 184 ? 5.491 -41.165 4.354 1.00 22.17 184 LYS A N 1
ATOM 1472 C CA . LYS A 1 184 ? 5.761 -42.559 4.039 1.00 24.95 184 LYS A CA 1
ATOM 1473 C C . LYS A 1 184 ? 6.916 -43.138 4.844 1.00 25.60 184 LYS A C 1
ATOM 1474 O O . LYS A 1 184 ? 7.239 -44.318 4.670 1.00 25.65 184 LYS A O 1
ATOM 1480 N N . LYS A 1 185 ? 7.539 -42.340 5.714 1.00 26.31 185 LYS A N 1
ATOM 1481 C CA . LYS A 1 185 ? 8.763 -42.724 6.417 1.00 25.29 185 LYS A CA 1
ATOM 1482 C C . LYS A 1 185 ? 9.811 -43.233 5.431 1.00 23.14 185 LYS A C 1
ATOM 1483 O O . LYS A 1 185 ? 10.450 -44.269 5.630 1.00 25.92 185 LYS A O 1
ATOM 1489 N N . VAL A 1 186 ? 9.963 -42.490 4.340 1.00 19.78 186 VAL A N 1
ATOM 1490 C CA . VAL A 1 186 ? 10.968 -42.776 3.322 1.00 17.21 186 VAL A CA 1
ATOM 1491 C C . VAL A 1 186 ? 12.220 -41.975 3.666 1.00 17.77 186 VAL A C 1
ATOM 1492 O O . VAL A 1 186 ? 12.149 -40.738 3.718 1.00 18.31 186 VAL A O 1
ATOM 1496 N N . PRO A 1 187 ? 13.361 -42.620 3.912 1.00 16.08 187 PRO A N 1
ATOM 1497 C CA . PRO A 1 187 ? 14.561 -41.865 4.287 1.00 14.85 187 PRO A CA 1
ATOM 1498 C C . PRO A 1 187 ? 15.125 -41.090 3.108 1.00 14.23 187 PRO A C 1
ATOM 1499 O O . PRO A 1 187 ? 15.115 -41.561 1.967 1.00 12.98 187 PRO A O 1
ATOM 1503 N N . VAL A 1 188 ? 15.642 -39.900 3.399 1.00 14.31 188 VAL A N 1
ATOM 1504 C CA . VAL A 1 188 ? 16.257 -39.039 2.397 1.00 14.55 188 VAL A CA 1
ATOM 1505 C C . VAL A 1 188 ? 17.736 -38.936 2.745 1.00 17.73 188 VAL A C 1
ATOM 1506 O O . VAL A 1 188 ? 18.111 -38.259 3.711 1.00 18.99 188 VAL A O 1
ATOM 1510 N N . ILE A 1 189 ? 18.579 -39.606 1.963 1.00 18.70 189 ILE A N 1
ATOM 1511 C CA . ILE A 1 189 ? 20.001 -39.737 2.261 1.00 16.26 189 ILE A CA 1
ATOM 1512 C C . ILE A 1 189 ? 20.758 -38.650 1.510 1.00 15.23 189 ILE A C 1
ATOM 1513 O O . ILE A 1 189 ? 20.755 -38.622 0.273 1.00 15.44 189 ILE A O 1
ATOM 1518 N N . VAL A 1 190 ? 21.419 -37.763 2.250 1.00 14.78 190 VAL A N 1
ATOM 1519 C CA . VAL A 1 190 ? 22.092 -36.604 1.664 1.00 16.10 190 VAL A CA 1
ATOM 1520 C C . VAL A 1 190 ? 23.515 -36.532 2.212 1.00 18.63 190 VAL A C 1
ATOM 1521 O O . VAL A 1 190 ? 23.756 -35.834 3.209 1.00 18.93 190 VAL A O 1
ATOM 1525 N N . PRO A 1 191 ? 24.476 -37.248 1.620 1.00 21.74 191 PRO A N 1
ATOM 1526 C CA . PRO A 1 191 ? 25.850 -37.202 2.157 1.00 18.54 191 PRO A CA 1
ATOM 1527 C C . PRO A 1 191 ? 26.456 -35.807 2.160 1.00 20.27 191 PRO A C 1
ATOM 1528 O O . PRO A 1 191 ? 27.200 -35.462 3.088 1.00 21.76 191 PRO A O 1
ATOM 1532 N N . GLY A 1 192 ? 26.167 -34.992 1.149 1.00 21.38 192 GLY A N 1
ATOM 1533 C CA . GLY A 1 192 ? 26.691 -33.639 1.120 1.00 21.56 192 GLY A CA 1
ATOM 1534 C C . GLY A 1 192 ? 25.744 -32.614 1.713 1.00 19.02 192 GLY A C 1
ATOM 1535 O O . GLY A 1 192 ? 25.559 -31.534 1.145 1.00 17.57 192 GLY A O 1
ATOM 1536 N N . ILE A 1 193 ? 25.160 -32.934 2.873 1.00 19.20 193 ILE A N 1
ATOM 1537 C CA . ILE A 1 193 ? 24.069 -32.131 3.420 1.00 18.94 193 ILE A CA 1
ATOM 1538 C C . ILE A 1 193 ? 24.528 -30.724 3.784 1.00 21.53 193 ILE A C 1
ATOM 1539 O O . ILE A 1 193 ? 23.731 -29.779 3.750 1.00 26.78 193 ILE A O 1
ATOM 1544 N N . VAL A 1 194 ? 25.806 -30.548 4.130 1.00 18.98 194 VAL A N 1
ATOM 1545 C CA . VAL A 1 194 ? 26.269 -29.227 4.542 1.00 16.41 194 VAL A CA 1
ATOM 1546 C C . VAL A 1 194 ? 26.394 -28.258 3.378 1.00 19.89 194 VAL A C 1
ATOM 1547 O O . VAL A 1 194 ? 26.594 -27.059 3.602 1.00 24.00 194 VAL A O 1
ATOM 1551 N N . ASP A 1 195 ? 26.272 -28.736 2.145 1.00 19.25 195 ASP A N 1
ATOM 1552 C CA . ASP A 1 195 ? 26.423 -27.896 0.958 1.00 22.27 195 ASP A CA 1
ATOM 1553 C C . ASP A 1 195 ? 25.066 -27.300 0.601 1.00 26.34 195 ASP A C 1
ATOM 1554 O O . ASP A 1 195 ? 24.202 -27.983 0.049 1.00 33.95 195 ASP A O 1
ATOM 1559 N N . GLY A 1 196 ? 24.872 -26.031 0.914 1.00 23.09 196 GLY A N 1
ATOM 1560 C CA . GLY A 1 196 ? 23.686 -25.322 0.487 1.00 22.15 196 GLY A CA 1
ATOM 1561 C C . GLY A 1 196 ? 23.262 -24.312 1.530 1.00 22.29 196 GLY A C 1
ATOM 1562 O O . GLY A 1 196 ? 23.944 -24.096 2.527 1.00 21.97 196 GLY A O 1
ATOM 1563 N N . SER A 1 197 ? 22.114 -23.689 1.260 1.00 24.38 197 SER A N 1
ATOM 1564 C CA . SER A 1 197 ? 21.533 -22.742 2.204 1.00 25.24 197 SER A CA 1
ATOM 1565 C C . SER A 1 197 ? 21.040 -23.439 3.467 1.00 23.44 197 SER A C 1
ATOM 1566 O O . SER A 1 197 ? 21.201 -22.913 4.574 1.00 22.88 197 SER A O 1
ATOM 1569 N N . PHE A 1 198 ? 20.415 -24.608 3.322 1.00 22.44 198 PHE A N 1
ATOM 1570 C CA . PHE A 1 198 ? 19.963 -25.351 4.495 1.00 19.96 198 PHE A CA 1
ATOM 1571 C C . PHE A 1 198 ? 21.142 -25.758 5.368 1.00 19.08 198 PHE A C 1
ATOM 1572 O O . PHE A 1 198 ? 21.127 -25.555 6.588 1.00 19.42 198 PHE A O 1
ATOM 1580 N N . GLY A 1 199 ? 22.183 -26.321 4.758 1.00 20.06 199 GLY A N 1
ATOM 1581 C CA . GLY A 1 199 ? 23.339 -26.744 5.531 1.00 17.41 199 GLY A CA 1
ATOM 1582 C C . GLY A 1 199 ? 24.092 -25.582 6.149 1.00 16.39 199 GLY A C 1
ATOM 1583 O O . GLY A 1 199 ? 24.603 -25.688 7.269 1.00 14.11 199 GLY A O 1
ATOM 1584 N N . THR A 1 200 ? 24.189 -24.464 5.427 1.00 18.11 200 THR A N 1
ATOM 1585 C CA . THR A 1 200 ? 24.823 -23.277 5.992 1.00 17.99 200 THR A CA 1
ATOM 1586 C C . THR A 1 200 ? 24.036 -22.759 7.188 1.00 21.74 200 THR A C 1
ATOM 1587 O O . THR A 1 200 ? 24.620 -22.320 8.186 1.00 26.80 200 THR A O 1
ATOM 1591 N N . ASN A 1 201 ? 22.704 -22.798 7.105 1.00 24.34 201 ASN A N 1
ATOM 1592 C CA . ASN A 1 201 ? 21.881 -22.359 8.227 1.00 25.73 201 ASN A CA 1
ATOM 1593 C C . ASN A 1 201 ? 21.949 -23.338 9.393 1.00 25.83 201 ASN A C 1
ATOM 1594 O O . ASN A 1 201 ? 21.885 -22.921 10.554 1.00 25.82 201 ASN A O 1
ATOM 1599 N N . LEU A 1 202 ? 22.071 -24.637 9.108 1.00 25.35 202 LEU A N 1
ATOM 1600 C CA . LEU A 1 202 ? 22.349 -25.605 10.164 1.00 22.25 202 LEU A CA 1
ATOM 1601 C C . LEU A 1 202 ? 23.622 -25.236 10.907 1.00 23.92 202 LEU A C 1
ATOM 1602 O O . LEU A 1 202 ? 23.662 -25.250 12.144 1.00 25.61 202 LEU A O 1
ATOM 1607 N N . PHE A 1 203 ? 24.678 -24.909 10.160 1.00 26.24 203 PHE A N 1
ATOM 1608 C CA . PHE A 1 203 ? 25.941 -24.520 10.774 1.00 27.18 203 PHE A CA 1
ATOM 1609 C C . PHE A 1 203 ? 25.783 -23.253 11.602 1.00 27.57 203 PHE A C 1
ATOM 1610 O O . PHE A 1 203 ? 26.280 -23.178 12.733 1.00 30.97 203 PHE A O 1
ATOM 1618 N N . ILE A 1 204 ? 25.073 -22.257 11.068 1.00 26.94 204 ILE A N 1
ATOM 1619 C CA . ILE A 1 204 ? 24.901 -20.995 11.787 1.00 26.77 204 ILE A CA 1
ATOM 1620 C C . ILE A 1 204 ? 24.197 -21.233 13.116 1.00 29.40 204 ILE A C 1
ATOM 1621 O O . ILE A 1 204 ? 24.626 -20.737 14.165 1.00 32.14 204 ILE A O 1
ATOM 1626 N N . GLN A 1 205 ? 23.112 -22.009 13.098 1.00 30.95 205 GLN A N 1
ATOM 1627 C CA . GLN A 1 205 ? 22.389 -22.288 14.334 1.00 32.83 205 GLN A CA 1
ATOM 1628 C C . GLN A 1 205 ? 23.141 -23.251 15.243 1.00 30.69 205 GLN A C 1
ATOM 1629 O O . GLN A 1 205 ? 22.899 -23.251 16.453 1.00 32.60 205 GLN A O 1
ATOM 1635 N N . SER A 1 206 ? 24.049 -24.064 14.697 1.00 31.57 206 SER A N 1
ATOM 1636 C CA . SER A 1 206 ? 24.872 -24.920 15.546 1.00 35.83 206 SER A CA 1
ATOM 1637 C C . SER A 1 206 ? 25.807 -24.114 16.434 1.00 38.33 206 SER A C 1
ATOM 1638 O O . SER A 1 206 ? 26.305 -24.641 17.435 1.00 41.16 206 SER A O 1
ATOM 1641 N N . GLN A 1 207 ? 26.071 -22.853 16.082 1.00 35.44 207 GLN A N 1
ATOM 1642 C CA . GLN A 1 207 ? 26.893 -22.001 16.933 1.00 32.68 207 GLN A CA 1
ATOM 1643 C C . GLN A 1 207 ? 26.180 -21.656 18.231 1.00 34.29 207 GLN A C 1
ATOM 1644 O O . GLN A 1 207 ? 26.833 -21.432 19.256 1.00 34.48 207 GLN A O 1
ATOM 1650 N N . PHE A 1 208 ? 24.848 -21.601 18.206 1.00 34.58 208 PHE A N 1
ATOM 1651 C CA . PHE A 1 208 ? 24.053 -21.204 19.357 1.00 32.20 208 PHE A CA 1
ATOM 1652 C C . PHE A 1 208 ? 23.331 -22.363 20.025 1.00 32.87 208 PHE A C 1
ATOM 1653 O O . PHE A 1 208 ? 22.696 -22.156 21.065 1.00 35.78 208 PHE A O 1
ATOM 1661 N N . LEU A 1 209 ? 23.410 -23.567 19.466 1.00 31.10 209 LEU A N 1
ATOM 1662 C CA . LEU A 1 209 ? 22.754 -24.737 20.025 1.00 32.04 209 LEU A CA 1
ATOM 1663 C C . LEU A 1 209 ? 23.763 -25.858 20.205 1.00 38.48 209 LEU A C 1
ATOM 1664 O O . LEU A 1 209 ? 24.720 -25.987 19.436 1.00 40.78 209 LEU A O 1
ATOM 1669 N N . ASN A 1 210 ? 23.531 -26.680 21.227 1.00 41.32 210 ASN A N 1
ATOM 1670 C CA . ASN A 1 210 ? 24.243 -27.947 21.366 1.00 46.50 210 ASN A CA 1
ATOM 1671 C C . ASN A 1 210 ? 23.616 -28.908 20.360 1.00 47.28 210 ASN A C 1
ATOM 1672 O O . ASN A 1 210 ? 22.738 -29.714 20.675 1.00 49.38 210 ASN A O 1
ATOM 1677 N N . PHE A 1 211 ? 24.069 -28.794 19.111 1.00 43.36 211 PHE A N 1
ATOM 1678 C CA . PHE A 1 211 ? 23.482 -29.529 18.000 1.00 38.84 211 PHE A CA 1
ATOM 1679 C C . PHE A 1 211 ? 24.578 -29.978 17.050 1.00 36.01 211 PHE A C 1
ATOM 1680 O O . PHE A 1 211 ? 25.442 -29.179 16.677 1.00 32.79 211 PHE A O 1
ATOM 1688 N N . LYS A 1 212 ? 24.547 -31.255 16.670 1.00 35.13 212 LYS A N 1
ATOM 1689 C CA . LYS A 1 212 ? 25.493 -31.808 15.712 1.00 32.41 212 LYS A CA 1
ATOM 1690 C C . LYS A 1 212 ? 24.781 -32.822 14.828 1.00 30.67 212 LYS A C 1
ATOM 1691 O O . LYS A 1 212 ? 23.757 -33.397 15.203 1.00 33.96 212 LYS A O 1
ATOM 1697 N N . ILE A 1 213 ? 25.336 -33.028 13.645 1.00 28.58 213 ILE A N 1
ATOM 1698 C CA . ILE A 1 213 ? 24.876 -34.044 12.706 1.00 28.89 213 ILE A CA 1
ATOM 1699 C C . ILE A 1 213 ? 25.822 -35.231 12.797 1.00 27.88 213 ILE A C 1
ATOM 1700 O O . ILE A 1 213 ? 27.041 -35.051 12.913 1.00 30.64 213 ILE A O 1
ATOM 1705 N N . ASN A 1 214 ? 25.272 -36.445 12.767 1.00 23.77 214 ASN A N 1
ATOM 1706 C CA . ASN A 1 214 ? 26.084 -37.661 12.693 1.00 22.36 214 ASN A CA 1
ATOM 1707 C C . ASN A 1 214 ? 25.742 -38.345 11.376 1.00 22.84 214 ASN A C 1
ATOM 1708 O O . ASN A 1 214 ? 24.788 -39.124 11.302 1.00 22.90 214 ASN A O 1
ATOM 1713 N N . LEU A 1 215 ? 26.529 -38.049 10.338 1.00 22.46 215 LEU A N 1
ATOM 1714 C CA . LEU A 1 215 ? 26.300 -38.655 9.034 1.00 20.75 215 LEU A CA 1
ATOM 1715 C C . LEU A 1 215 ? 26.620 -40.140 9.029 1.00 22.32 215 LEU A C 1
ATOM 1716 O O . LEU A 1 215 ? 26.191 -40.849 8.114 1.00 23.53 215 LEU A O 1
ATOM 1721 N N . PHE A 1 216 ? 27.358 -40.630 10.026 1.00 23.42 216 PHE A N 1
ATOM 1722 C CA . PHE A 1 216 ? 27.594 -42.065 10.115 1.00 23.80 216 PHE A CA 1
ATOM 1723 C C . PHE A 1 216 ? 26.302 -42.836 10.351 1.00 23.86 216 PHE A C 1
ATOM 1724 O O . PHE A 1 216 ? 26.242 -44.031 10.044 1.00 25.33 216 PHE A O 1
ATOM 1732 N N . GLU A 1 217 ? 25.274 -42.182 10.899 1.00 22.11 217 GLU A N 1
ATOM 1733 C CA . GLU A 1 217 ? 23.981 -42.834 11.078 1.00 23.49 217 GLU A CA 1
ATOM 1734 C C . GLU A 1 217 ? 23.214 -42.931 9.762 1.00 22.84 217 GLU A C 1
ATOM 1735 O O . GLU A 1 217 ? 22.559 -43.945 9.499 1.00 23.01 217 GLU A O 1
ATOM 1741 N N . ASP A 1 218 ? 23.270 -41.884 8.931 1.00 21.81 218 ASP A N 1
ATOM 1742 C CA . ASP A 1 218 ? 22.759 -41.997 7.568 1.00 19.53 218 ASP A CA 1
ATOM 1743 C C . ASP A 1 218 ? 23.444 -43.139 6.831 1.00 20.27 218 ASP A C 1
ATOM 1744 O O . ASP A 1 218 ? 22.812 -43.855 6.044 1.00 22.32 218 ASP A O 1
ATOM 1749 N N . MET A 1 219 ? 24.749 -43.307 7.062 1.00 18.00 219 MET A N 1
ATOM 1750 C CA . MET A 1 219 ? 25.492 -44.392 6.433 1.00 19.15 219 MET A CA 1
ATOM 1751 C C . MET A 1 219 ? 24.981 -45.746 6.903 1.00 20.18 219 MET A C 1
ATOM 1752 O O . MET A 1 219 ? 24.816 -46.668 6.096 1.00 20.71 219 MET A O 1
ATOM 1757 N N . ARG A 1 220 ? 24.716 -45.880 8.206 1.00 21.34 220 ARG A N 1
ATOM 1758 C CA . ARG A 1 220 ? 24.220 -47.144 8.743 1.00 21.71 220 ARG A CA 1
ATOM 1759 C C . ARG A 1 220 ? 22.864 -47.503 8.156 1.00 20.52 220 ARG A C 1
ATOM 1760 O O . ARG A 1 220 ? 22.582 -48.681 7.904 1.00 24.20 220 ARG A O 1
ATOM 1768 N N . LEU A 1 221 ? 22.002 -46.507 7.944 1.00 18.78 221 LEU A N 1
ATOM 1769 C CA . LEU A 1 221 ? 20.662 -46.792 7.441 1.00 18.98 221 LEU A CA 1
ATOM 1770 C C . LEU A 1 221 ? 20.710 -47.357 6.028 1.00 22.52 221 LEU A C 1
ATOM 1771 O O . LEU A 1 221 ? 20.106 -48.400 5.746 1.00 24.22 221 LEU A O 1
ATOM 1776 N N . ILE A 1 222 ? 21.427 -46.685 5.123 1.00 21.90 222 ILE A N 1
ATOM 1777 C CA . ILE A 1 222 ? 21.470 -47.134 3.736 1.00 18.42 222 ILE A CA 1
ATOM 1778 C C . ILE A 1 222 ? 22.235 -48.447 3.623 1.00 18.48 222 ILE A C 1
ATOM 1779 O O . ILE A 1 222 ? 21.899 -49.305 2.797 1.00 20.56 222 ILE A O 1
ATOM 1784 N N . LYS A 1 223 ? 23.282 -48.624 4.436 1.00 17.34 223 LYS A N 1
ATOM 1785 C CA . LYS A 1 223 ? 23.983 -49.903 4.470 1.00 18.58 223 LYS A CA 1
ATOM 1786 C C . LYS A 1 223 ? 23.051 -51.017 4.929 1.00 20.63 223 LYS A C 1
ATOM 1787 O O . LYS A 1 223 ? 23.019 -52.100 4.335 1.00 22.53 223 LYS A O 1
ATOM 1793 N N . ASP A 1 224 ? 22.283 -50.765 5.993 1.00 22.70 224 ASP A N 1
ATOM 1794 C CA . ASP A 1 224 ? 21.380 -51.785 6.517 1.00 23.59 224 ASP A CA 1
ATOM 1795 C C . ASP A 1 224 ? 20.306 -52.150 5.500 1.00 24.36 224 ASP A C 1
ATOM 1796 O O . ASP A 1 224 ? 19.962 -53.327 5.342 1.00 25.93 224 ASP A O 1
ATOM 1801 N N . LEU A 1 225 ? 19.756 -51.152 4.808 1.00 24.12 225 LEU A N 1
ATOM 1802 C CA . LEU A 1 225 ? 18.711 -51.422 3.825 1.00 23.57 225 LEU A CA 1
ATOM 1803 C C . LEU A 1 225 ? 19.244 -52.233 2.650 1.00 25.17 225 LEU A C 1
ATOM 1804 O O . LEU A 1 225 ? 18.540 -53.100 2.120 1.00 26.56 225 LEU A O 1
ATOM 1809 N N . VAL A 1 226 ? 20.476 -51.955 2.214 1.00 23.85 226 VAL A N 1
ATOM 1810 C CA . VAL A 1 226 ? 21.033 -52.670 1.071 1.00 24.69 226 VAL A CA 1
ATOM 1811 C C . VAL A 1 226 ? 21.317 -54.124 1.431 1.00 28.90 226 VAL A C 1
ATOM 1812 O O . VAL A 1 226 ? 21.018 -55.041 0.656 1.00 29.90 226 VAL A O 1
ATOM 1816 N N . PHE A 1 227 ? 21.897 -54.362 2.609 1.00 30.23 227 PHE A N 1
ATOM 1817 C CA . PHE A 1 227 ? 22.202 -55.731 3.014 1.00 34.81 227 PHE A CA 1
ATOM 1818 C C . PHE A 1 227 ? 20.933 -56.552 3.221 1.00 38.58 227 PHE A C 1
ATOM 1819 O O . PHE A 1 227 ? 20.871 -57.719 2.816 1.00 40.87 227 PHE A O 1
ATOM 1827 N N . SER A 1 228 ? 19.908 -55.962 3.832 1.00 39.14 228 SER A N 1
ATOM 1828 C CA . SER A 1 228 ? 18.731 -56.702 4.270 1.00 40.93 228 SER A CA 1
ATOM 1829 C C . SER A 1 228 ? 17.663 -56.850 3.194 1.00 38.05 228 SER A C 1
ATOM 1830 O O . SER A 1 228 ? 16.655 -57.517 3.439 1.00 40.40 228 SER A O 1
ATOM 1833 N N . CYS A 1 229 ? 17.845 -56.257 2.022 1.00 35.84 229 CYS A N 1
ATOM 1834 C CA . CYS A 1 229 ? 16.838 -56.341 0.976 1.00 34.90 229 CYS A CA 1
ATOM 1835 C C . CYS A 1 229 ? 17.032 -57.596 0.129 1.00 36.15 229 CYS A C 1
ATOM 1836 O O . CYS A 1 229 ? 18.110 -58.194 0.091 1.00 37.13 229 CYS A O 1
ATOM 1839 N N . LYS A 1 230 ? 15.959 -57.994 -0.556 1.00 36.58 230 LYS A N 1
ATOM 1840 C CA . LYS A 1 230 ? 16.026 -59.118 -1.483 1.00 38.47 230 LYS A CA 1
ATOM 1841 C C . LYS A 1 230 ? 16.515 -58.676 -2.858 1.00 36.49 230 LYS A C 1
ATOM 1842 O O . LYS A 1 230 ? 17.484 -59.232 -3.384 1.00 36.74 230 LYS A O 1
ATOM 1848 N N . LYS A 1 231 ? 15.851 -57.683 -3.448 1.00 35.55 231 LYS A N 1
ATOM 1849 C CA . LYS A 1 231 ? 16.267 -57.085 -4.708 1.00 34.31 231 LYS A CA 1
ATOM 1850 C C . LYS A 1 231 ? 16.169 -55.570 -4.601 1.00 29.65 231 LYS A C 1
ATOM 1851 O O . LYS A 1 231 ? 15.371 -55.041 -3.825 1.00 29.74 231 LYS A O 1
ATOM 1857 N N . SER A 1 232 ? 16.991 -54.869 -5.379 1.00 27.35 232 SER A N 1
ATOM 1858 C CA . SER A 1 232 ? 17.033 -53.414 -5.327 1.00 23.39 232 SER A CA 1
ATOM 1859 C C . SER A 1 232 ? 16.938 -52.830 -6.726 1.00 22.99 232 SER A C 1
ATOM 1860 O O . SER A 1 232 ? 17.502 -53.378 -7.678 1.00 25.06 232 SER A O 1
ATOM 1863 N N . GLY A 1 233 ? 16.222 -51.710 -6.840 1.00 20.68 233 GLY A N 1
ATOM 1864 C CA . GLY A 1 233 ? 16.141 -50.966 -8.078 1.00 20.31 233 GLY A CA 1
ATOM 1865 C C . GLY A 1 233 ? 16.392 -49.488 -7.826 1.00 21.49 233 GLY A C 1
ATOM 1866 O O . GLY A 1 233 ? 16.530 -49.049 -6.682 1.00 25.01 233 GLY A O 1
ATOM 1867 N N . ALA A 1 234 ? 16.436 -48.730 -8.922 1.00 21.13 234 ALA A N 1
ATOM 1868 C CA . ALA A 1 234 ? 16.752 -47.313 -8.809 1.00 21.83 234 ALA A CA 1
ATOM 1869 C C . ALA A 1 234 ? 16.397 -46.597 -10.099 1.00 19.85 234 ALA A C 1
ATOM 1870 O O . ALA A 1 234 ? 16.703 -47.088 -11.188 1.00 21.85 234 ALA A O 1
ATOM 1872 N N . LEU A 1 235 ? 15.755 -45.439 -9.968 1.00 17.68 235 LEU A N 1
ATOM 1873 C CA . LEU A 1 235 ? 15.719 -44.440 -11.028 1.00 17.52 235 LEU A CA 1
ATOM 1874 C C . LEU A 1 235 ? 16.726 -43.361 -10.660 1.00 18.11 235 LEU A C 1
ATOM 1875 O O . LEU A 1 235 ? 16.557 -42.674 -9.646 1.00 18.92 235 LEU A O 1
ATOM 1880 N N . ILE A 1 236 ? 17.777 -43.228 -11.463 1.00 15.81 236 ILE A N 1
ATOM 1881 C CA . ILE A 1 236 ? 18.868 -42.301 -11.192 1.00 15.36 236 ILE A CA 1
ATOM 1882 C C . ILE A 1 236 ? 18.840 -41.221 -12.263 1.00 16.18 236 ILE A C 1
ATOM 1883 O O . ILE A 1 236 ? 18.953 -41.521 -13.459 1.00 18.27 236 ILE A O 1
ATOM 1888 N N . ILE A 1 237 ? 18.678 -39.969 -11.841 1.00 14.71 237 ILE A N 1
ATOM 1889 C CA . ILE A 1 237 ? 18.567 -38.833 -12.751 1.00 15.63 237 ILE A CA 1
ATOM 1890 C C . ILE A 1 237 ? 19.745 -37.906 -12.491 1.00 15.88 237 ILE A C 1
ATOM 1891 O O . ILE A 1 237 ? 19.922 -37.412 -11.370 1.00 17.38 237 ILE A O 1
ATOM 1896 N N . GLY A 1 238 ? 20.541 -37.662 -13.521 1.00 14.50 238 GLY A N 1
ATOM 1897 C CA . GLY A 1 238 ? 21.751 -36.900 -13.345 1.00 16.37 238 GLY A CA 1
ATOM 1898 C C . GLY A 1 238 ? 22.893 -37.763 -12.849 1.00 18.17 238 GLY A C 1
ATOM 1899 O O . GLY A 1 238 ? 22.812 -38.991 -12.779 1.00 22.33 238 GLY A O 1
ATOM 1900 N N . GLY A 1 239 ? 23.982 -37.093 -12.502 1.00 16.91 239 GLY A N 1
ATOM 1901 C CA . GLY A 1 239 ? 25.180 -37.754 -12.018 1.00 17.71 239 GLY A CA 1
ATOM 1902 C C . GLY A 1 239 ? 25.574 -37.215 -10.661 1.00 18.36 239 GLY A C 1
ATOM 1903 O O . GLY A 1 239 ? 24.732 -36.989 -9.787 1.00 18.58 239 GLY A O 1
ATOM 1904 N N . GLY A 1 240 ? 26.868 -37.020 -10.481 1.00 18.97 240 GLY A N 1
ATOM 1905 C CA . GLY A 1 240 ? 27.340 -36.421 -9.254 1.00 20.64 240 GLY A CA 1
ATOM 1906 C C . GLY A 1 240 ? 27.241 -37.352 -8.057 1.00 20.66 240 GLY A C 1
ATOM 1907 O O . GLY A 1 240 ? 27.147 -38.574 -8.174 1.00 22.18 240 GLY A O 1
ATOM 1908 N N . ILE A 1 241 ? 27.244 -36.726 -6.878 1.00 20.19 241 ILE A N 1
ATOM 1909 C CA . ILE A 1 241 ? 27.351 -37.452 -5.616 1.00 19.13 241 ILE A CA 1
ATOM 1910 C C . ILE A 1 241 ? 26.136 -38.347 -5.374 1.00 18.08 241 ILE A C 1
ATOM 1911 O O . ILE A 1 241 ? 26.267 -39.436 -4.801 1.00 15.78 241 ILE A O 1
ATOM 1916 N N . SER A 1 242 ? 24.943 -37.914 -5.790 1.00 18.60 242 SER A N 1
ATOM 1917 C CA . SER A 1 242 ? 23.740 -38.704 -5.541 1.00 17.26 242 SER A CA 1
ATOM 1918 C C . SER A 1 242 ? 23.710 -39.968 -6.391 1.00 17.62 242 SER A C 1
ATOM 1919 O O . SER A 1 242 ? 23.238 -41.017 -5.935 1.00 19.19 242 SER A O 1
ATOM 1922 N N . LYS A 1 243 ? 24.177 -39.887 -7.639 1.00 17.25 243 LYS A N 1
ATOM 1923 C CA . LYS A 1 243 ? 24.292 -41.091 -8.454 1.00 16.19 243 LYS A CA 1
ATOM 1924 C C . LYS A 1 243 ? 25.357 -42.026 -7.904 1.00 19.02 243 LYS A C 1
ATOM 1925 O O . LYS A 1 243 ? 25.131 -43.236 -7.782 1.00 19.40 243 LYS A O 1
ATOM 1931 N N . HIS A 1 244 ? 26.535 -41.484 -7.577 1.00 19.00 244 HIS A N 1
ATOM 1932 C CA . HIS A 1 244 ? 27.624 -42.330 -7.105 1.00 18.53 244 HIS A CA 1
ATOM 1933 C C . HIS A 1 244 ? 27.286 -42.986 -5.777 1.00 15.28 244 HIS A C 1
ATOM 1934 O O . HIS A 1 244 ? 27.647 -44.144 -5.545 1.00 16.52 244 HIS A O 1
ATOM 1941 N N . HIS A 1 245 ? 26.639 -42.247 -4.876 1.00 13.26 245 HIS A N 1
ATOM 1942 C CA . HIS A 1 245 ? 26.317 -42.799 -3.565 1.00 14.35 245 HIS A CA 1
ATOM 1943 C C . HIS A 1 245 ? 25.303 -43.931 -3.670 1.00 16.15 245 HIS A C 1
ATOM 1944 O O . HIS A 1 245 ? 25.395 -44.923 -2.937 1.00 17.47 245 HIS A O 1
ATOM 1951 N N . THR A 1 246 ? 24.317 -43.791 -4.554 1.00 15.25 246 THR A N 1
ATOM 1952 C CA . THR A 1 246 ? 23.366 -44.872 -4.786 1.00 14.70 246 THR A CA 1
ATOM 1953 C C . THR A 1 246 ? 24.076 -46.113 -5.307 1.00 15.96 246 THR A C 1
ATOM 1954 O O . THR A 1 246 ? 23.901 -47.218 -4.781 1.00 16.26 246 THR A O 1
ATOM 1958 N N . ILE A 1 247 ? 24.894 -45.940 -6.342 1.00 18.21 247 ILE A N 1
ATOM 1959 C CA . ILE A 1 247 ? 25.598 -47.064 -6.948 1.00 17.59 247 ILE A CA 1
ATOM 1960 C C . ILE A 1 247 ? 26.590 -47.670 -5.963 1.00 20.12 247 ILE A C 1
ATOM 1961 O O . ILE A 1 247 ? 26.767 -48.894 -5.910 1.00 21.98 247 ILE A O 1
ATOM 1966 N N . TRP A 1 248 ? 27.237 -46.826 -5.155 1.00 19.77 248 TRP A N 1
ATOM 1967 C CA . TRP A 1 248 ? 28.274 -47.302 -4.245 1.00 20.59 248 TRP A CA 1
ATOM 1968 C C . TRP A 1 248 ? 27.723 -48.306 -3.240 1.00 22.04 248 TRP A C 1
ATOM 1969 O O . TRP A 1 248 ? 28.338 -49.349 -2.992 1.00 20.79 248 TRP A O 1
ATOM 1980 N N . TRP A 1 249 ? 26.573 -48.001 -2.635 1.00 23.03 249 TRP A N 1
ATOM 1981 C CA . TRP A 1 249 ? 26.075 -48.855 -1.564 1.00 21.86 249 TRP A CA 1
ATOM 1982 C C . TRP A 1 249 ? 25.481 -50.150 -2.097 1.00 24.08 249 TRP A C 1
ATOM 1983 O O . TRP A 1 249 ? 25.526 -51.177 -1.411 1.00 28.04 249 TRP A O 1
ATOM 1994 N N . ASN A 1 250 ? 24.933 -50.133 -3.311 1.00 22.67 250 ASN A N 1
ATOM 1995 C CA . ASN A 1 250 ? 24.409 -51.361 -3.892 1.00 26.65 250 ASN A CA 1
ATOM 1996 C C . ASN A 1 250 ? 25.506 -52.336 -4.306 1.00 30.38 250 ASN A C 1
ATOM 1997 O O . ASN A 1 250 ? 25.196 -53.490 -4.615 1.00 33.17 250 ASN A O 1
ATOM 2002 N N . GLN A 1 251 ? 26.772 -51.912 -4.309 1.00 31.19 251 GLN A N 1
ATOM 2003 C CA . GLN A 1 251 ? 27.862 -52.834 -4.604 1.00 31.66 251 GLN A CA 1
ATOM 2004 C C . GLN A 1 251 ? 27.964 -53.952 -3.577 1.00 29.08 251 GLN A C 1
ATOM 2005 O O . GLN A 1 251 ? 28.506 -55.018 -3.889 1.00 31.20 251 GLN A O 1
ATOM 2011 N N . PHE A 1 252 ? 27.463 -53.734 -2.361 1.00 26.28 252 PHE A N 1
ATOM 2012 C CA . PHE A 1 252 ? 27.558 -54.724 -1.299 1.00 24.19 252 PHE A CA 1
ATOM 2013 C C . PHE A 1 252 ? 26.565 -55.864 -1.470 1.00 24.72 252 PHE A C 1
ATOM 2014 O O . PHE A 1 252 ? 26.634 -56.842 -0.720 1.00 24.47 252 PHE A O 1
ATOM 2022 N N . LYS A 1 253 ? 25.645 -55.754 -2.424 1.00 26.14 253 LYS A N 1
ATOM 2023 C CA . LYS A 1 253 ? 24.683 -56.796 -2.744 1.00 26.76 253 LYS A CA 1
ATOM 2024 C C . LYS A 1 253 ? 24.770 -57.163 -4.220 1.00 32.85 253 LYS A C 1
ATOM 2025 O O . LYS A 1 253 ? 23.756 -57.427 -4.874 1.00 30.38 253 LYS A O 1
ATOM 2031 N N . ASP A 1 254 ? 25.987 -57.163 -4.763 1.00 44.67 254 ASP A N 1
ATOM 2032 C CA . ASP A 1 254 ? 26.306 -57.553 -6.131 1.00 60.68 254 ASP A CA 1
ATOM 2033 C C . ASP A 1 254 ? 25.873 -56.492 -7.141 1.00 50.83 254 ASP A C 1
ATOM 2034 O O . ASP A 1 254 ? 26.215 -56.598 -8.323 1.00 55.56 254 ASP A O 1
ATOM 2039 N N . GLY A 1 255 ? 25.194 -55.443 -6.708 1.00 39.97 255 GLY A N 1
ATOM 2040 C CA . GLY A 1 255 ? 24.802 -54.353 -7.574 1.00 31.99 255 GLY A CA 1
ATOM 2041 C C . GLY A 1 255 ? 23.300 -54.148 -7.584 1.00 28.76 255 GLY A C 1
ATOM 2042 O O . GLY A 1 255 ? 22.542 -54.836 -6.902 1.00 28.96 255 GLY A O 1
ATOM 2043 N N . LEU A 1 256 ? 22.880 -53.165 -8.379 1.00 28.66 256 LEU A N 1
ATOM 2044 C CA . LEU A 1 256 ? 21.461 -52.890 -8.561 1.00 26.28 256 LEU A CA 1
ATOM 2045 C C . LEU A 1 256 ? 20.849 -53.958 -9.456 1.00 26.44 256 LEU A C 1
ATOM 2046 O O . LEU A 1 256 ? 21.389 -54.271 -10.521 1.00 29.00 256 LEU A O 1
ATOM 2051 N N . ASP A 1 257 ? 19.725 -54.523 -9.019 1.00 26.90 257 ASP A N 1
ATOM 2052 C CA . ASP A 1 257 ? 19.046 -55.522 -9.834 1.00 27.51 257 ASP A CA 1
ATOM 2053 C C . ASP A 1 257 ? 18.331 -54.875 -11.013 1.00 26.33 257 ASP A C 1
ATOM 2054 O O . ASP A 1 257 ? 18.316 -55.430 -12.118 1.00 26.83 257 ASP A O 1
ATOM 2059 N N . TYR A 1 258 ? 17.740 -53.702 -10.799 1.00 26.07 258 TYR A N 1
ATOM 2060 C CA . TYR A 1 258 ? 17.113 -52.915 -11.851 1.00 25.15 258 TYR A CA 1
ATOM 2061 C C . TYR A 1 258 ? 17.626 -51.487 -11.755 1.00 25.56 258 TYR A C 1
ATOM 2062 O O . TYR A 1 258 ? 17.880 -50.990 -10.655 1.00 27.35 258 TYR A O 1
ATOM 2071 N N . ALA A 1 259 ? 17.784 -50.827 -12.902 1.00 24.03 259 ALA A N 1
ATOM 2072 C CA . ALA A 1 259 ? 18.277 -49.458 -12.890 1.00 20.90 259 ALA A CA 1
ATOM 2073 C C . ALA A 1 259 ? 17.898 -48.761 -14.187 1.00 22.29 259 ALA A C 1
ATOM 2074 O O . ALA A 1 259 ? 18.002 -49.347 -15.266 1.00 20.17 259 ALA A O 1
ATOM 2076 N N . VAL A 1 260 ? 17.459 -47.510 -14.070 1.00 23.22 260 VAL A N 1
ATOM 2077 C CA . VAL A 1 260 ? 17.220 -46.638 -15.215 1.00 21.61 260 VAL A CA 1
ATOM 2078 C C . VAL A 1 260 ? 17.944 -45.328 -14.947 1.00 20.90 260 VAL A C 1
ATOM 2079 O O . VAL A 1 260 ? 17.680 -44.667 -13.936 1.00 21.29 260 VAL A O 1
ATOM 2083 N N . TYR A 1 261 ? 18.852 -44.953 -15.843 1.00 20.75 261 TYR A N 1
ATOM 2084 C CA . TYR A 1 261 ? 19.636 -43.734 -15.709 1.00 22.48 261 TYR A CA 1
ATOM 2085 C C . TYR A 1 261 ? 19.161 -42.721 -16.740 1.00 22.02 261 TYR A C 1
ATOM 2086 O O . TYR A 1 261 ? 19.076 -43.038 -17.930 1.00 25.15 261 TYR A O 1
ATOM 2095 N N . VAL A 1 262 ? 18.849 -41.510 -16.285 1.00 18.66 262 VAL A N 1
ATOM 2096 C CA . VAL A 1 262 ? 18.522 -40.389 -17.164 1.00 20.99 262 VAL A CA 1
ATOM 2097 C C . VAL A 1 262 ? 19.594 -39.329 -16.963 1.00 26.15 262 VAL A C 1
ATOM 2098 O O . VAL A 1 262 ? 19.746 -38.802 -15.855 1.00 28.67 262 VAL A O 1
ATOM 2102 N N . THR A 1 263 ? 20.332 -39.009 -18.024 1.00 29.47 263 THR A N 1
ATOM 2103 C CA . THR A 1 263 ? 21.453 -38.092 -17.878 1.00 35.76 263 THR A CA 1
ATOM 2104 C C . THR A 1 263 ? 21.714 -37.371 -19.189 1.00 39.40 263 THR A C 1
ATOM 2105 O O . THR A 1 263 ? 21.312 -37.824 -20.263 1.00 39.03 263 THR A O 1
ATOM 2109 N N . THR A 1 264 ? 22.395 -36.228 -19.084 1.00 46.82 264 THR A N 1
ATOM 2110 C CA . THR A 1 264 ? 22.920 -35.519 -20.243 1.00 53.26 264 THR A CA 1
ATOM 2111 C C . THR A 1 264 ? 24.428 -35.648 -20.396 1.00 62.14 264 THR A C 1
ATOM 2112 O O . THR A 1 264 ? 24.946 -35.379 -21.485 1.00 66.16 264 THR A O 1
ATOM 2116 N N . ALA A 1 265 ? 25.139 -36.057 -19.348 1.00 66.68 265 ALA A N 1
ATOM 2117 C CA . ALA A 1 265 ? 26.591 -36.126 -19.402 1.00 72.78 265 ALA A CA 1
ATOM 2118 C C . ALA A 1 265 ? 27.056 -37.234 -20.341 1.00 80.18 265 ALA A C 1
ATOM 2119 O O . ALA A 1 265 ? 26.354 -38.220 -20.578 1.00 80.94 265 ALA A O 1
ATOM 2121 N N . GLN A 1 266 ? 28.258 -37.055 -20.876 1.00 87.59 266 GLN A N 1
ATOM 2122 C CA . GLN A 1 266 ? 28.886 -37.991 -21.795 1.00 95.02 266 GLN A CA 1
ATOM 2123 C C . GLN A 1 266 ? 30.082 -38.653 -21.120 1.00 100.60 266 GLN A C 1
ATOM 2124 O O . GLN A 1 266 ? 30.483 -38.290 -20.012 1.00 100.96 266 GLN A O 1
ATOM 2130 N N . GLU A 1 267 ? 30.656 -39.638 -21.813 1.00 104.73 267 GLU A N 1
ATOM 2131 C CA . GLU A 1 267 ? 31.673 -40.499 -21.222 1.00 108.17 267 GLU A CA 1
ATOM 2132 C C . GLU A 1 267 ? 33.102 -40.106 -21.576 1.00 113.51 267 GLU A C 1
ATOM 2133 O O . GLU A 1 267 ? 34.028 -40.497 -20.857 1.00 112.00 267 GLU A O 1
ATOM 2139 N N . TYR A 1 268 ? 33.307 -39.328 -22.641 1.00 122.10 268 TYR A N 1
ATOM 2140 C CA . TYR A 1 268 ? 34.659 -39.089 -23.137 1.00 129.75 268 TYR A CA 1
ATOM 2141 C C . TYR A 1 268 ? 35.533 -38.323 -22.149 1.00 138.98 268 TYR A C 1
ATOM 2142 O O . TYR A 1 268 ? 36.758 -38.316 -22.311 1.00 147.67 268 TYR A O 1
ATOM 2151 N N . ASP A 1 269 ? 34.946 -37.677 -21.143 1.00 135.72 269 ASP A N 1
ATOM 2152 C CA . ASP A 1 269 ? 35.713 -36.968 -20.127 1.00 129.77 269 ASP A CA 1
ATOM 2153 C C . ASP A 1 269 ? 35.950 -37.797 -18.871 1.00 125.96 269 ASP A C 1
ATOM 2154 O O . ASP A 1 269 ? 36.509 -37.277 -17.901 1.00 123.66 269 ASP A O 1
ATOM 2159 N N . GLY A 1 270 ? 35.521 -39.058 -18.855 1.00 124.69 270 GLY A N 1
ATOM 2160 C CA . GLY A 1 270 ? 35.846 -39.954 -17.762 1.00 123.27 270 GLY A CA 1
ATOM 2161 C C . GLY A 1 270 ? 35.161 -39.666 -16.446 1.00 122.08 270 GLY A C 1
ATOM 2162 O O . GLY A 1 270 ? 35.599 -40.172 -15.410 1.00 123.37 270 GLY A O 1
ATOM 2163 N N . SER A 1 271 ? 34.098 -38.868 -16.450 1.00 118.50 271 SER A N 1
ATOM 2164 C CA . SER A 1 271 ? 33.399 -38.555 -15.215 1.00 115.21 271 SER A CA 1
ATOM 2165 C C . SER A 1 271 ? 32.464 -39.693 -14.819 1.00 111.76 271 SER A C 1
ATOM 2166 O O . SER A 1 271 ? 32.048 -40.510 -15.645 1.00 112.84 271 SER A O 1
ATOM 2169 N N . LEU A 1 272 ? 32.142 -39.744 -13.526 1.00 106.93 272 LEU A N 1
ATOM 2170 C CA . LEU A 1 272 ? 31.126 -40.682 -13.063 1.00 102.76 272 LEU A CA 1
ATOM 2171 C C . LEU A 1 272 ? 29.748 -40.308 -13.599 1.00 104.04 272 LEU A C 1
ATOM 2172 O O . LEU A 1 272 ? 28.942 -41.188 -13.926 1.00 107.96 272 LEU A O 1
ATOM 2177 N N . SER A 1 273 ? 29.466 -39.006 -13.702 1.00 100.13 273 SER A N 1
ATOM 2178 C CA . SER A 1 273 ? 28.153 -38.552 -14.149 1.00 95.67 273 SER A CA 1
ATOM 2179 C C . SER A 1 273 ? 27.834 -39.028 -15.561 1.00 100.45 273 SER A C 1
ATOM 2180 O O . SER A 1 273 ? 26.658 -39.171 -15.915 1.00 98.81 273 SER A O 1
ATOM 2183 N N . GLY A 1 274 ? 28.857 -39.272 -16.378 1.00 106.89 274 GLY A N 1
ATOM 2184 C CA . GLY A 1 274 ? 28.648 -39.701 -17.747 1.00 113.77 274 GLY A CA 1
ATOM 2185 C C . GLY A 1 274 ? 29.070 -41.129 -18.028 1.00 121.21 274 GLY A C 1
ATOM 2186 O O . GLY A 1 274 ? 29.303 -41.491 -19.185 1.00 119.91 274 GLY A O 1
ATOM 2187 N N . ALA A 1 275 ? 29.174 -41.949 -16.986 1.00 131.02 275 ALA A N 1
ATOM 2188 C CA . ALA A 1 275 ? 29.604 -43.334 -17.132 1.00 141.13 275 ALA A CA 1
ATOM 2189 C C . ALA A 1 275 ? 28.403 -44.232 -17.405 1.00 153.65 275 ALA A C 1
ATOM 2190 O O . ALA A 1 275 ? 27.424 -44.219 -16.653 1.00 154.68 275 ALA A O 1
ATOM 2192 N N . LYS A 1 276 ? 28.493 -45.016 -18.481 1.00 164.58 276 LYS A N 1
ATOM 2193 C CA . LYS A 1 276 ? 27.430 -45.915 -18.908 1.00 174.83 276 LYS A CA 1
ATOM 2194 C C . LYS A 1 276 ? 27.255 -47.052 -17.900 1.00 186.53 276 LYS A C 1
ATOM 2195 O O . LYS A 1 276 ? 28.026 -47.169 -16.946 1.00 188.99 276 LYS A O 1
ATOM 2201 N N . PRO A 1 277 ? 26.226 -47.899 -18.065 1.00 193.37 277 PRO A N 1
ATOM 2202 C CA . PRO A 1 277 ? 26.191 -49.146 -17.282 1.00 196.48 277 PRO A CA 1
ATOM 2203 C C . PRO A 1 277 ? 27.171 -50.192 -17.778 1.00 199.01 277 PRO A C 1
ATOM 2204 O O . PRO A 1 277 ? 27.449 -51.148 -17.043 1.00 199.97 277 PRO A O 1
ATOM 2208 N N . ARG A 1 278 ? 27.699 -50.054 -18.997 1.00 199.74 278 ARG A N 1
ATOM 2209 C CA . ARG A 1 278 ? 28.837 -50.878 -19.392 1.00 199.95 278 ARG A CA 1
ATOM 2210 C C . ARG A 1 278 ? 30.041 -50.572 -18.513 1.00 211.33 278 ARG A C 1
ATOM 2211 O O . ARG A 1 278 ? 30.815 -51.470 -18.167 1.00 211.89 278 ARG A O 1
ATOM 2219 N N . GLU A 1 279 ? 30.221 -49.305 -18.153 1.00 221.58 279 GLU A N 1
ATOM 2220 C CA . GLU A 1 279 ? 31.050 -48.954 -17.013 1.00 231.03 279 GLU A CA 1
ATOM 2221 C C . GLU A 1 279 ? 30.289 -49.283 -15.733 1.00 243.38 279 GLU A C 1
ATOM 2222 O O . GLU A 1 279 ? 29.057 -49.321 -15.718 1.00 244.55 279 GLU A O 1
ATOM 2228 N N . ALA A 1 280 ? 31.036 -49.545 -14.662 1.00 253.69 280 ALA A N 1
ATOM 2229 C CA . ALA A 1 280 ? 30.572 -50.006 -13.350 1.00 263.37 280 ALA A CA 1
ATOM 2230 C C . ALA A 1 280 ? 30.265 -51.501 -13.347 1.00 272.32 280 ALA A C 1
ATOM 2231 O O . ALA A 1 280 ? 29.884 -52.027 -12.294 1.00 273.00 280 ALA A O 1
ATOM 2233 N N . ILE A 1 281 ? 30.397 -52.202 -14.475 1.00 279.96 281 ILE A N 1
ATOM 2234 C CA . ILE A 1 281 ? 30.516 -53.654 -14.397 1.00 286.59 281 ILE A CA 1
ATOM 2235 C C . ILE A 1 281 ? 31.927 -54.024 -13.960 1.00 291.37 281 ILE A C 1
ATOM 2236 O O . ILE A 1 281 ? 32.145 -55.097 -13.385 1.00 293.35 281 ILE A O 1
ATOM 2241 N N . SER A 1 282 ? 32.900 -53.146 -14.221 1.00 292.02 282 SER A N 1
ATOM 2242 C CA . SER A 1 282 ? 34.225 -53.284 -13.633 1.00 290.40 282 SER A CA 1
ATOM 2243 C C . SER A 1 282 ? 34.226 -52.886 -12.164 1.00 279.74 282 SER A C 1
ATOM 2244 O O . SER A 1 282 ? 35.016 -53.422 -11.380 1.00 281.31 282 SER A O 1
ATOM 2247 N N . TRP A 1 283 ? 33.352 -51.956 -11.778 1.00 265.55 283 TRP A N 1
ATOM 2248 C CA . TRP A 1 283 ? 33.170 -51.582 -10.383 1.00 249.75 283 TRP A CA 1
ATOM 2249 C C . TRP A 1 283 ? 32.278 -52.561 -9.623 1.00 240.10 283 TRP A C 1
ATOM 2250 O O . TRP A 1 283 ? 31.871 -52.248 -8.498 1.00 241.31 283 TRP A O 1
ATOM 2261 N N . ASN A 1 284 ? 31.974 -53.721 -10.220 1.00 228.06 284 ASN A N 1
ATOM 2262 C CA . ASN A 1 284 ? 31.092 -54.754 -9.677 1.00 215.20 284 ASN A CA 1
ATOM 2263 C C . ASN A 1 284 ? 29.852 -54.162 -9.017 1.00 207.28 284 ASN A C 1
ATOM 2264 O O . ASN A 1 284 ? 29.427 -54.620 -7.951 1.00 207.24 284 ASN A O 1
ATOM 2269 N N . LYS A 1 285 ? 29.260 -53.152 -9.651 1.00 198.79 285 LYS A N 1
ATOM 2270 C CA . LYS A 1 285 ? 28.133 -52.427 -9.082 1.00 189.83 285 LYS A CA 1
ATOM 2271 C C . LYS A 1 285 ? 26.820 -52.696 -9.807 1.00 187.41 285 LYS A C 1
ATOM 2272 O O . LYS A 1 285 ? 25.809 -52.058 -9.492 1.00 187.54 285 LYS A O 1
ATOM 2278 N N . ILE A 1 286 ? 26.813 -53.604 -10.781 1.00 183.94 286 ILE A N 1
ATOM 2279 C CA . ILE A 1 286 ? 25.585 -54.095 -11.391 1.00 180.21 286 ILE A CA 1
ATOM 2280 C C . ILE A 1 286 ? 25.673 -55.614 -11.462 1.00 178.55 286 ILE A C 1
ATOM 2281 O O . ILE A 1 286 ? 26.765 -56.189 -11.511 1.00 179.12 286 ILE A O 1
ATOM 2286 N N . ARG A 1 287 ? 24.512 -56.266 -11.452 1.00 175.52 287 ARG A N 1
ATOM 2287 C CA . ARG A 1 287 ? 24.478 -57.719 -11.404 1.00 171.19 287 ARG A CA 1
ATOM 2288 C C . ARG A 1 287 ? 24.984 -58.314 -12.719 1.00 173.17 287 ARG A C 1
ATOM 2289 O O . ARG A 1 287 ? 24.870 -57.689 -13.777 1.00 177.32 287 ARG A O 1
ATOM 2297 N N . PRO A 1 288 ? 25.568 -59.517 -12.676 1.00 170.56 288 PRO A N 1
ATOM 2298 C CA . PRO A 1 288 ? 25.973 -60.172 -13.930 1.00 168.95 288 PRO A CA 1
ATOM 2299 C C . PRO A 1 288 ? 24.814 -60.410 -14.880 1.00 167.16 288 PRO A C 1
ATOM 2300 O O . PRO A 1 288 ? 25.010 -60.384 -16.102 1.00 168.98 288 PRO A O 1
ATOM 2304 N N . ASN A 1 289 ? 23.613 -60.646 -14.358 1.00 161.89 289 ASN A N 1
ATOM 2305 C CA . ASN A 1 289 ? 22.398 -60.796 -15.156 1.00 154.60 289 ASN A CA 1
ATOM 2306 C C . ASN A 1 289 ? 21.395 -59.766 -14.640 1.00 142.55 289 ASN A C 1
ATOM 2307 O O . ASN A 1 289 ? 20.569 -60.069 -13.776 1.00 143.15 289 ASN A O 1
ATOM 2312 N N . ALA A 1 290 ? 21.465 -58.546 -15.174 1.00 128.83 290 ALA A N 1
ATOM 2313 C CA . ALA A 1 290 ? 20.630 -57.451 -14.702 1.00 113.62 290 ALA A CA 1
ATOM 2314 C C . ALA A 1 290 ? 20.122 -56.635 -15.882 1.00 99.10 290 ALA A C 1
ATOM 2315 O O . ALA A 1 290 ? 20.723 -56.615 -16.959 1.00 97.65 290 ALA A O 1
ATOM 2317 N N . LYS A 1 291 ? 19.005 -55.947 -15.652 1.00 85.25 291 LYS A N 1
ATOM 2318 C CA . LYS A 1 291 ? 18.312 -55.167 -16.674 1.00 72.57 291 LYS A CA 1
ATOM 2319 C C . LYS A 1 291 ? 18.486 -53.684 -16.353 1.00 59.96 291 LYS A C 1
ATOM 2320 O O . LYS A 1 291 ? 17.784 -53.138 -15.497 1.00 56.08 291 LYS A O 1
ATOM 2326 N N . HIS A 1 292 ? 19.423 -53.037 -17.046 1.00 50.60 292 HIS A N 1
ATOM 2327 C CA . HIS A 1 292 ? 19.710 -51.620 -16.878 1.00 40.83 292 HIS A CA 1
ATOM 2328 C C . HIS A 1 292 ? 19.500 -50.899 -18.201 1.00 35.59 292 HIS A C 1
ATOM 2329 O O . HIS A 1 292 ? 19.770 -51.456 -19.269 1.00 34.04 292 HIS A O 1
ATOM 2336 N N . ALA A 1 293 ? 19.020 -49.658 -18.133 1.00 35.17 293 ALA A N 1
ATOM 2337 C CA . ALA A 1 293 ? 18.801 -48.851 -19.326 1.00 31.73 293 ALA A CA 1
ATOM 2338 C C . ALA A 1 293 ? 19.245 -47.422 -19.061 1.00 29.47 293 ALA A C 1
ATOM 2339 O O . ALA A 1 293 ? 18.985 -46.877 -17.985 1.00 31.72 293 ALA A O 1
ATOM 2341 N N . THR A 1 294 ? 19.909 -46.819 -20.044 1.00 28.51 294 THR A N 1
ATOM 2342 C CA . THR A 1 294 ? 20.356 -45.434 -19.958 1.00 31.81 294 THR A CA 1
ATOM 2343 C C . THR A 1 294 ? 19.722 -44.617 -21.075 1.00 31.99 294 THR A C 1
ATOM 2344 O O . THR A 1 294 ? 19.773 -45.008 -22.246 1.00 32.93 294 THR A O 1
ATOM 2348 N N . ILE A 1 295 ? 19.130 -43.485 -20.706 1.00 28.72 295 ILE A N 1
ATOM 2349 C CA . ILE A 1 295 ? 18.504 -42.562 -21.643 1.00 25.88 295 ILE A CA 1
ATOM 2350 C C . ILE A 1 295 ? 19.239 -41.235 -21.555 1.00 27.16 295 ILE A C 1
ATOM 2351 O O . ILE A 1 295 ? 19.438 -40.705 -20.457 1.00 28.94 295 ILE A O 1
ATOM 2356 N N . TYR A 1 296 ? 19.645 -40.705 -22.704 1.00 28.09 296 TYR A N 1
ATOM 2357 C CA . TYR A 1 296 ? 20.295 -39.405 -22.777 1.00 29.32 296 TYR A CA 1
ATOM 2358 C C . TYR A 1 296 ? 19.269 -38.362 -23.193 1.00 30.71 296 TYR A C 1
ATOM 2359 O O . TYR A 1 296 ? 18.731 -38.424 -24.304 1.00 35.99 296 TYR A O 1
ATOM 2368 N N . GLY A 1 297 ? 19.003 -37.410 -22.308 1.00 27.32 297 GLY A N 1
ATOM 2369 C CA . GLY A 1 297 ? 18.044 -36.367 -22.612 1.00 26.52 297 GLY A CA 1
ATOM 2370 C C . GLY A 1 297 ? 17.743 -35.542 -21.385 1.00 27.33 297 GLY A C 1
ATOM 2371 O O . GLY A 1 297 ? 18.126 -35.880 -20.264 1.00 27.82 297 GLY A O 1
ATOM 2372 N N . ASP A 1 298 ? 17.043 -34.437 -21.624 1.00 28.77 298 ASP A N 1
ATOM 2373 C CA . ASP A 1 298 ? 16.631 -33.561 -20.537 1.00 29.69 298 ASP A CA 1
ATOM 2374 C C . ASP A 1 298 ? 15.661 -34.295 -19.617 1.00 25.89 298 ASP A C 1
ATOM 2375 O O . ASP A 1 298 ? 14.747 -34.985 -20.074 1.00 26.93 298 ASP A O 1
ATOM 2380 N N . ALA A 1 299 ? 15.871 -34.149 -18.308 1.00 22.08 299 ALA A N 1
ATOM 2381 C CA . ALA A 1 299 ? 15.026 -34.845 -17.345 1.00 19.11 299 ALA A CA 1
ATOM 2382 C C . ALA A 1 299 ? 13.597 -34.324 -17.362 1.00 21.68 299 ALA A C 1
ATOM 2383 O O . ALA A 1 299 ? 12.659 -35.084 -17.090 1.00 20.64 299 ALA A O 1
ATOM 2385 N N . THR A 1 300 ? 13.402 -33.041 -17.672 1.00 24.61 300 THR A N 1
ATOM 2386 C CA . THR A 1 300 ? 12.044 -32.520 -17.727 1.00 26.86 300 THR A CA 1
ATOM 2387 C C . THR A 1 300 ? 11.253 -33.084 -18.899 1.00 24.68 300 THR A C 1
ATOM 2388 O O . THR A 1 300 ? 10.026 -32.954 -18.913 1.00 25.38 300 THR A O 1
ATOM 2392 N N . ILE A 1 301 ? 11.916 -33.707 -19.868 1.00 22.53 301 ILE A N 1
ATOM 2393 C CA . ILE A 1 301 ? 11.241 -34.392 -20.968 1.00 24.11 301 ILE A CA 1
ATOM 2394 C C . ILE A 1 301 ? 11.155 -35.893 -20.715 1.00 24.95 301 ILE A C 1
ATOM 2395 O O . ILE A 1 301 ? 10.092 -36.495 -20.860 1.00 26.48 301 ILE A O 1
ATOM 2400 N N . ILE A 1 302 ? 12.275 -36.513 -20.342 1.00 24.93 302 ILE A N 1
ATOM 2401 C CA . ILE A 1 302 ? 12.325 -37.969 -20.228 1.00 24.51 302 ILE A CA 1
ATOM 2402 C C . ILE A 1 302 ? 11.505 -38.456 -19.034 1.00 23.87 302 ILE A C 1
ATOM 2403 O O . ILE A 1 302 ? 10.740 -39.422 -19.143 1.00 25.95 302 ILE A O 1
ATOM 2408 N N . VAL A 1 303 ? 11.661 -37.813 -17.872 1.00 20.75 303 VAL A N 1
ATOM 2409 C CA . VAL A 1 303 ? 10.982 -38.297 -16.664 1.00 20.16 303 VAL A CA 1
ATOM 2410 C C . VAL A 1 303 ? 9.466 -38.265 -16.794 1.00 23.09 303 VAL A C 1
ATOM 2411 O O . VAL A 1 303 ? 8.816 -39.251 -16.409 1.00 23.40 303 VAL A O 1
ATOM 2415 N N . PRO A 1 304 ? 8.828 -37.196 -17.293 1.00 23.86 304 PRO A N 1
ATOM 2416 C CA . PRO A 1 304 ? 7.370 -37.272 -17.500 1.00 24.45 304 PRO A CA 1
ATOM 2417 C C . PRO A 1 304 ? 6.948 -38.358 -18.477 1.00 26.24 304 PRO A C 1
ATOM 2418 O O . PRO A 1 304 ? 5.839 -38.891 -18.353 1.00 26.57 304 PRO A O 1
ATOM 2422 N N . ILE A 1 305 ? 7.782 -38.687 -19.463 1.00 26.63 305 ILE A N 1
ATOM 2423 C CA . ILE A 1 305 ? 7.467 -39.797 -20.356 1.00 25.45 305 ILE A CA 1
ATOM 2424 C C . ILE A 1 305 ? 7.546 -41.122 -19.607 1.00 24.88 305 ILE A C 1
ATOM 2425 O O . ILE A 1 305 ? 6.640 -41.958 -19.695 1.00 28.20 305 ILE A O 1
ATOM 2430 N N . LEU A 1 306 ? 8.630 -41.331 -18.851 1.00 22.63 306 LEU A N 1
ATOM 2431 C CA . LEU A 1 306 ? 8.782 -42.576 -18.100 1.00 24.84 306 LEU A CA 1
ATOM 2432 C C . LEU A 1 306 ? 7.707 -42.717 -17.029 1.00 27.79 306 LEU A C 1
ATOM 2433 O O . LEU A 1 306 ? 7.138 -43.801 -16.853 1.00 28.26 306 LEU A O 1
ATOM 2438 N N . ALA A 1 307 ? 7.426 -41.635 -16.296 1.00 25.57 307 ALA A N 1
ATOM 2439 C CA . ALA A 1 307 ? 6.426 -41.691 -15.236 1.00 24.26 307 ALA A CA 1
ATOM 2440 C C . ALA A 1 307 ? 5.032 -41.934 -15.798 1.00 24.82 307 ALA A C 1
ATOM 2441 O O . ALA A 1 307 ? 4.249 -42.697 -15.220 1.00 26.09 307 ALA A O 1
ATOM 2443 N N . ALA A 1 308 ? 4.700 -41.294 -16.921 1.00 24.55 308 ALA A N 1
ATOM 2444 C CA . ALA A 1 308 ? 3.401 -41.531 -17.544 1.00 26.68 308 ALA A CA 1
ATOM 2445 C C . ALA A 1 308 ? 3.227 -42.998 -17.902 1.00 30.44 308 ALA A C 1
ATOM 2446 O O . ALA A 1 308 ? 2.136 -43.560 -17.746 1.00 32.28 308 ALA A O 1
ATOM 2448 N N . SER A 1 309 ? 4.298 -43.638 -18.373 1.00 29.93 309 SER A N 1
ATOM 2449 C CA . SER A 1 309 ? 4.238 -45.043 -18.750 1.00 29.45 309 SER A CA 1
ATOM 2450 C C . SER A 1 309 ? 3.933 -45.956 -17.569 1.00 32.66 309 SER A C 1
ATOM 2451 O O . SER A 1 309 ? 3.534 -47.105 -17.778 1.00 36.47 309 SER A O 1
ATOM 2454 N N . LEU A 1 310 ? 4.117 -45.480 -16.335 1.00 32.11 310 LEU A N 1
ATOM 2455 C CA . LEU A 1 310 ? 3.756 -46.285 -15.173 1.00 31.40 310 LEU A CA 1
ATOM 2456 C C . LEU A 1 310 ? 2.259 -46.550 -15.101 1.00 35.53 310 LEU A C 1
ATOM 2457 O O . LEU A 1 310 ? 1.844 -47.524 -14.464 1.00 35.95 310 LEU A O 1
ATOM 2462 N N . LEU A 1 311 ? 1.447 -45.706 -15.733 1.00 39.32 311 LEU A N 1
ATOM 2463 C CA . LEU A 1 311 ? -0.003 -45.803 -15.672 1.00 44.46 311 LEU A CA 1
ATOM 2464 C C . LEU A 1 311 ? -0.604 -46.607 -16.820 1.00 55.16 311 LEU A C 1
ATOM 2465 O O . LEU A 1 311 ? -1.827 -46.774 -16.861 1.00 55.38 311 LEU A O 1
ATOM 2470 N N . SER A 1 312 ? 0.210 -47.104 -17.746 1.00 65.03 312 SER A N 1
ATOM 2471 C CA . SER A 1 312 ? -0.315 -47.860 -18.878 1.00 75.57 312 SER A CA 1
ATOM 2472 C C . SER A 1 312 ? -0.849 -49.213 -18.419 1.00 89.22 312 SER A C 1
ATOM 2473 O O . SER A 1 312 ? -1.923 -49.644 -18.842 1.00 98.98 312 SER A O 1
ATOM 2477 N N . MET B 1 1 ? 42.320 -65.655 -24.652 1.00 170.37 1 MET B N 1
ATOM 2478 C CA . MET B 1 1 ? 42.203 -64.654 -23.598 1.00 168.28 1 MET B CA 1
ATOM 2479 C C . MET B 1 1 ? 43.376 -63.703 -23.547 1.00 159.67 1 MET B C 1
ATOM 2480 O O . MET B 1 1 ? 44.333 -63.817 -24.312 1.00 161.82 1 MET B O 1
ATOM 2485 N N . ILE B 1 2 ? 43.273 -62.753 -22.624 1.00 146.82 2 ILE B N 1
ATOM 2486 C CA . ILE B 1 2 ? 44.365 -61.862 -22.269 1.00 132.00 2 ILE B CA 1
ATOM 2487 C C . ILE B 1 2 ? 44.543 -61.948 -20.758 1.00 121.23 2 ILE B C 1
ATOM 2488 O O . ILE B 1 2 ? 43.562 -61.894 -20.006 1.00 120.45 2 ILE B O 1
ATOM 2493 N N . ASN B 1 3 ? 45.778 -62.155 -20.318 1.00 111.06 3 ASN B N 1
ATOM 2494 C CA . ASN B 1 3 ? 46.033 -62.365 -18.903 1.00 100.22 3 ASN B CA 1
ATOM 2495 C C . ASN B 1 3 ? 46.290 -61.032 -18.202 1.00 93.70 3 ASN B C 1
ATOM 2496 O O . ASN B 1 3 ? 46.404 -59.977 -18.830 1.00 91.45 3 ASN B O 1
ATOM 2501 N N . ARG B 1 4 ? 46.361 -61.093 -16.870 1.00 90.07 4 ARG B N 1
ATOM 2502 C CA . ARG B 1 4 ? 46.449 -59.876 -16.068 1.00 85.79 4 ARG B CA 1
ATOM 2503 C C . ARG B 1 4 ? 47.713 -59.087 -16.386 1.00 87.23 4 ARG B C 1
ATOM 2504 O O . ARG B 1 4 ? 47.671 -57.862 -16.550 1.00 88.71 4 ARG B O 1
ATOM 2512 N N . GLU B 1 5 ? 48.851 -59.776 -16.486 1.00 87.31 5 GLU B N 1
ATOM 2513 C CA . GLU B 1 5 ? 50.127 -59.094 -16.663 1.00 88.65 5 GLU B CA 1
ATOM 2514 C C . GLU B 1 5 ? 50.267 -58.453 -18.039 1.00 84.22 5 GLU B C 1
ATOM 2515 O O . GLU B 1 5 ? 51.161 -57.622 -18.230 1.00 83.11 5 GLU B O 1
ATOM 2521 N N . ASP B 1 6 ? 49.419 -58.823 -19.003 1.00 82.00 6 ASP B N 1
ATOM 2522 C CA . ASP B 1 6 ? 49.372 -58.082 -20.260 1.00 80.53 6 ASP B CA 1
ATOM 2523 C C . ASP B 1 6 ? 48.696 -56.730 -20.070 1.00 71.82 6 ASP B C 1
ATOM 2524 O O . ASP B 1 6 ? 49.144 -55.720 -20.627 1.00 70.98 6 ASP B O 1
ATOM 2529 N N . LEU B 1 7 ? 47.616 -56.696 -19.285 1.00 65.70 7 LEU B N 1
ATOM 2530 C CA . LEU B 1 7 ? 46.848 -55.467 -19.112 1.00 61.10 7 LEU B CA 1
ATOM 2531 C C . LEU B 1 7 ? 47.581 -54.467 -18.225 1.00 60.15 7 LEU B C 1
ATOM 2532 O O . LEU B 1 7 ? 47.612 -53.267 -18.524 1.00 60.63 7 LEU B O 1
ATOM 2537 N N . LEU B 1 8 ? 48.162 -54.938 -17.125 1.00 57.13 8 LEU B N 1
ATOM 2538 C CA . LEU B 1 8 ? 48.811 -54.061 -16.152 1.00 55.20 8 LEU B CA 1
ATOM 2539 C C . LEU B 1 8 ? 50.310 -53.990 -16.439 1.00 57.59 8 LEU B C 1
ATOM 2540 O O . LEU B 1 8 ? 51.152 -54.436 -15.659 1.00 58.51 8 LEU B O 1
ATOM 2545 N N . LYS B 1 9 ? 50.631 -53.404 -17.592 1.00 58.26 9 LYS B N 1
ATOM 2546 C CA . LYS B 1 9 ? 52.008 -53.318 -18.065 1.00 59.27 9 LYS B CA 1
ATOM 2547 C C . LYS B 1 9 ? 52.639 -51.950 -17.830 1.00 55.95 9 LYS B C 1
ATOM 2548 O O . LYS B 1 9 ? 53.774 -51.869 -17.351 1.00 56.72 9 LYS B O 1
ATOM 2554 N N . ASN B 1 10 ? 51.935 -50.874 -18.161 1.00 50.66 10 ASN B N 1
ATOM 2555 C CA . ASN B 1 10 ? 52.491 -49.524 -18.070 1.00 44.87 10 ASN B CA 1
ATOM 2556 C C . ASN B 1 10 ? 51.753 -48.709 -17.021 1.00 41.38 10 ASN B C 1
ATOM 2557 O O . ASN B 1 10 ? 50.585 -48.335 -17.240 1.00 42.97 10 ASN B O 1
ATOM 2562 N N . PRO B 1 11 ? 52.366 -48.409 -15.881 1.00 38.00 11 PRO B N 1
ATOM 2563 C CA . PRO B 1 11 ? 51.694 -47.574 -14.883 1.00 36.41 11 PRO B CA 1
ATOM 2564 C C . PRO B 1 11 ? 51.467 -46.158 -15.387 1.00 36.06 11 PRO B C 1
ATOM 2565 O O . PRO B 1 11 ? 52.230 -45.628 -16.198 1.00 37.65 11 PRO B O 1
ATOM 2569 N N . VAL B 1 12 ? 50.385 -45.550 -14.896 1.00 34.26 12 VAL B N 1
ATOM 2570 C CA . VAL B 1 12 ? 50.177 -44.123 -15.100 1.00 33.78 12 VAL B CA 1
ATOM 2571 C C . VAL B 1 12 ? 51.298 -43.367 -14.401 1.00 37.02 12 VAL B C 1
ATOM 2572 O O . VAL B 1 12 ? 51.743 -43.750 -13.311 1.00 41.75 12 VAL B O 1
ATOM 2576 N N . GLU B 1 13 ? 51.784 -42.304 -15.034 1.00 39.90 13 GLU B N 1
ATOM 2577 C CA . GLU B 1 13 ? 52.896 -41.525 -14.504 1.00 45.99 13 GLU B CA 1
ATOM 2578 C C . GLU B 1 13 ? 52.435 -40.118 -14.149 1.00 46.14 13 GLU B C 1
ATOM 2579 O O . GLU B 1 13 ? 51.848 -39.422 -14.984 1.00 49.86 13 GLU B O 1
ATOM 2585 N N . ASP B 1 14 ? 52.715 -39.703 -12.916 1.00 40.58 14 ASP B N 1
ATOM 2586 C CA . ASP B 1 14 ? 52.422 -38.341 -12.492 1.00 35.38 14 ASP B CA 1
ATOM 2587 C C . ASP B 1 14 ? 53.378 -37.360 -13.160 1.00 33.95 14 ASP B C 1
ATOM 2588 O O . ASP B 1 14 ? 54.569 -37.639 -13.313 1.00 33.33 14 ASP B O 1
ATOM 2593 N N . ILE B 1 15 ? 52.853 -36.204 -13.555 1.00 31.19 15 ILE B N 1
ATOM 2594 C CA . ILE B 1 15 ? 53.672 -35.134 -14.105 1.00 24.83 15 ILE B CA 1
ATOM 2595 C C . ILE B 1 15 ? 53.811 -34.031 -13.062 1.00 27.09 15 ILE B C 1
ATOM 2596 O O . ILE B 1 15 ? 53.157 -34.037 -12.019 1.00 28.74 15 ILE B O 1
ATOM 2601 N N . ALA B 1 16 ? 54.695 -33.081 -13.351 1.00 29.18 16 ALA B N 1
ATOM 2602 C CA . ALA B 1 16 ? 54.894 -31.909 -12.518 1.00 26.48 16 ALA B CA 1
ATOM 2603 C C . ALA B 1 16 ? 54.966 -30.696 -13.434 1.00 26.06 16 ALA B C 1
ATOM 2604 O O . ALA B 1 16 ? 54.942 -30.822 -14.663 1.00 25.11 16 ALA B O 1
ATOM 2606 N N . LEU B 1 17 ? 55.055 -29.506 -12.834 1.00 28.68 17 LEU B N 1
ATOM 2607 C CA . LEU B 1 17 ? 55.196 -28.297 -13.635 1.00 29.44 17 LEU B CA 1
ATOM 2608 C C . LEU B 1 17 ? 56.479 -28.314 -14.447 1.00 35.59 17 LEU B C 1
ATOM 2609 O O . LEU B 1 17 ? 56.573 -27.614 -15.461 1.00 37.59 17 LEU B O 1
ATOM 2614 N N . ARG B 1 18 ? 57.465 -29.103 -14.022 1.00 39.75 18 ARG B N 1
ATOM 2615 C CA . ARG B 1 18 ? 58.729 -29.167 -14.743 1.00 41.74 18 ARG B CA 1
ATOM 2616 C C . ARG B 1 18 ? 58.550 -29.833 -16.101 1.00 39.43 18 ARG B C 1
ATOM 2617 O O . ARG B 1 18 ? 59.235 -29.472 -17.064 1.00 40.84 18 ARG B O 1
ATOM 2625 N N . ASP B 1 19 ? 57.637 -30.803 -16.195 1.00 36.07 19 ASP B N 1
ATOM 2626 C CA . ASP B 1 19 ? 57.356 -31.459 -17.468 1.00 35.26 19 ASP B CA 1
ATOM 2627 C C . ASP B 1 19 ? 56.749 -30.509 -18.493 1.00 37.32 19 ASP B C 1
ATOM 2628 O O . ASP B 1 19 ? 56.827 -30.783 -19.695 1.00 40.45 19 ASP B O 1
ATOM 2633 N N . LEU B 1 20 ? 56.143 -29.410 -18.049 1.00 37.45 20 LEU B N 1
ATOM 2634 C CA . LEU B 1 20 ? 55.480 -28.462 -18.935 1.00 37.36 20 LEU B CA 1
ATOM 2635 C C . LEU B 1 20 ? 56.334 -27.247 -19.266 1.00 40.33 20 LEU B C 1
ATOM 2636 O O . LEU B 1 20 ? 55.862 -26.356 -19.981 1.00 38.84 20 LEU B O 1
ATOM 2641 N N . GLU B 1 21 ? 57.574 -27.196 -18.776 1.00 43.57 21 GLU B N 1
ATOM 2642 C CA . GLU B 1 21 ? 58.368 -25.974 -18.870 1.00 48.08 21 GLU B CA 1
ATOM 2643 C C . GLU B 1 21 ? 58.624 -25.570 -20.317 1.00 44.31 21 GLU B C 1
ATOM 2644 O O . GLU B 1 21 ? 58.529 -24.387 -20.662 1.00 42.14 21 GLU B O 1
ATOM 2650 N N . LYS B 1 22 ? 58.947 -26.534 -21.181 1.00 45.19 22 LYS B N 1
ATOM 2651 C CA . LYS B 1 22 ? 59.336 -26.214 -22.549 1.00 46.38 22 LYS B CA 1
ATOM 2652 C C . LYS B 1 22 ? 58.152 -25.850 -23.437 1.00 45.62 22 LYS B C 1
ATOM 2653 O O . LYS B 1 22 ? 58.363 -25.457 -24.590 1.00 49.80 22 LYS B O 1
ATOM 2659 N N . TYR B 1 23 ? 56.923 -25.972 -22.936 1.00 42.07 23 TYR B N 1
ATOM 2660 C CA . TYR B 1 23 ? 55.725 -25.583 -23.670 1.00 42.17 23 TYR B CA 1
ATOM 2661 C C . TYR B 1 23 ? 55.046 -24.361 -23.060 1.00 41.40 23 TYR B C 1
ATOM 2662 O O . TYR B 1 23 ? 53.850 -24.149 -23.284 1.00 40.93 23 TYR B O 1
ATOM 2671 N N . SER B 1 24 ? 55.781 -23.554 -22.290 1.00 42.42 24 SER B N 1
ATOM 2672 C CA . SER B 1 24 ? 55.170 -22.437 -21.576 1.00 45.01 24 SER B CA 1
ATOM 2673 C C . SER B 1 24 ? 54.674 -21.338 -22.507 1.00 45.89 24 SER B C 1
ATOM 2674 O O . SER B 1 24 ? 53.919 -20.466 -22.061 1.00 45.44 24 SER B O 1
ATOM 2677 N N . ASP B 1 25 ? 55.068 -21.359 -23.777 1.00 48.16 25 ASP B N 1
ATOM 2678 C CA . ASP B 1 25 ? 54.627 -20.373 -24.752 1.00 51.56 25 ASP B CA 1
ATOM 2679 C C . ASP B 1 25 ? 53.480 -20.875 -25.618 1.00 43.22 25 ASP B C 1
ATOM 2680 O O . ASP B 1 25 ? 53.126 -20.215 -26.599 1.00 42.88 25 ASP B O 1
ATOM 2685 N N . ILE B 1 26 ? 52.889 -22.024 -25.280 1.00 37.69 26 ILE B N 1
ATOM 2686 C CA . ILE B 1 26 ? 51.937 -22.656 -26.190 1.00 34.52 26 ILE B CA 1
ATOM 2687 C C . ILE B 1 26 ? 50.669 -21.825 -26.344 1.00 35.20 26 ILE B C 1
ATOM 2688 O O . ILE B 1 26 ? 50.003 -21.894 -27.385 1.00 35.78 26 ILE B O 1
ATOM 2693 N N . VAL B 1 27 ? 50.310 -21.028 -25.334 1.00 36.57 27 VAL B N 1
ATOM 2694 C CA . VAL B 1 27 ? 49.122 -20.186 -25.451 1.00 39.63 27 VAL B CA 1
ATOM 2695 C C . VAL B 1 27 ? 49.255 -19.229 -26.631 1.00 44.52 27 VAL B C 1
ATOM 2696 O O . VAL B 1 27 ? 48.253 -18.858 -27.257 1.00 45.48 27 VAL B O 1
ATOM 2700 N N . ASN B 1 28 ? 50.487 -18.848 -26.981 1.00 49.24 28 ASN B N 1
ATOM 2701 C CA . ASN B 1 28 ? 50.697 -17.995 -28.148 1.00 54.45 28 ASN B CA 1
ATOM 2702 C C . ASN B 1 28 ? 50.236 -18.670 -29.433 1.00 53.50 28 ASN B C 1
ATOM 2703 O O . ASN B 1 28 ? 49.786 -17.988 -30.362 1.00 58.49 28 ASN B O 1
ATOM 2708 N N . VAL B 1 29 ? 50.352 -19.997 -29.516 1.00 48.23 29 VAL B N 1
ATOM 2709 C CA . VAL B 1 29 ? 49.875 -20.709 -30.700 1.00 42.86 29 VAL B CA 1
ATOM 2710 C C . VAL B 1 29 ? 48.361 -20.595 -30.814 1.00 43.42 29 VAL B C 1
ATOM 2711 O O . VAL B 1 29 ? 47.821 -20.317 -31.892 1.00 45.75 29 VAL B O 1
ATOM 2715 N N . PHE B 1 30 ? 47.652 -20.800 -29.703 1.00 42.06 30 PHE B N 1
ATOM 2716 C CA . PHE B 1 30 ? 46.196 -20.728 -29.740 1.00 42.30 30 PHE B CA 1
ATOM 2717 C C . PHE B 1 30 ? 45.710 -19.292 -29.873 1.00 43.84 30 PHE B C 1
ATOM 2718 O O . PHE B 1 30 ? 44.663 -19.051 -30.483 1.00 42.16 30 PHE B O 1
ATOM 2726 N N . ASP B 1 31 ? 46.465 -18.326 -29.348 1.00 47.16 31 ASP B N 1
ATOM 2727 C CA . ASP B 1 31 ? 46.132 -16.926 -29.588 1.00 48.77 31 ASP B CA 1
ATOM 2728 C C . ASP B 1 31 ? 46.168 -16.608 -31.079 1.00 47.59 31 ASP B C 1
ATOM 2729 O O . ASP B 1 31 ? 45.282 -15.917 -31.596 1.00 45.85 31 ASP B O 1
ATOM 2734 N N . LYS B 1 32 ? 47.181 -17.114 -31.788 1.00 48.86 32 LYS B N 1
ATOM 2735 C CA . LYS B 1 32 ? 47.257 -16.904 -33.231 1.00 52.27 32 LYS B CA 1
ATOM 2736 C C . LYS B 1 32 ? 46.095 -17.578 -33.951 1.00 51.55 32 LYS B C 1
ATOM 2737 O O . LYS B 1 32 ? 45.496 -16.993 -34.862 1.00 54.08 32 LYS B O 1
ATOM 2743 N N . ILE B 1 33 ? 45.765 -18.810 -33.559 1.00 48.60 33 ILE B N 1
ATOM 2744 C CA . ILE B 1 33 ? 44.681 -19.543 -34.209 1.00 44.75 33 ILE B CA 1
ATOM 2745 C C . ILE B 1 33 ? 43.337 -18.886 -33.911 1.00 45.33 33 ILE B C 1
ATOM 2746 O O . ILE B 1 33 ? 42.528 -18.650 -34.816 1.00 46.55 33 ILE B O 1
ATOM 2751 N N . TYR B 1 34 ? 43.093 -18.573 -32.640 1.00 45.55 34 TYR B N 1
ATOM 2752 C CA . TYR B 1 34 ? 41.872 -17.907 -32.180 1.00 46.62 34 TYR B CA 1
ATOM 2753 C C . TYR B 1 34 ? 40.607 -18.636 -32.631 1.00 49.15 34 TYR B C 1
ATOM 2754 O O . TYR B 1 34 ? 39.671 -18.038 -33.163 1.00 50.44 34 TYR B O 1
ATOM 2763 N N . GLY B 1 35 ? 40.582 -19.954 -32.422 1.00 52.45 35 GLY B N 1
ATOM 2764 C CA . GLY B 1 35 ? 39.356 -20.694 -32.656 1.00 57.19 35 GLY B CA 1
ATOM 2765 C C . GLY B 1 35 ? 38.592 -21.156 -31.426 1.00 63.83 35 GLY B C 1
ATOM 2766 O O . GLY B 1 35 ? 38.893 -22.203 -30.844 1.00 69.41 35 GLY B O 1
ATOM 2767 N N . PHE B 1 36 ? 37.606 -20.354 -31.022 1.00 64.64 36 PHE B N 1
ATOM 2768 C CA . PHE B 1 36 ? 36.442 -20.679 -30.189 1.00 65.75 36 PHE B CA 1
ATOM 2769 C C . PHE B 1 36 ? 36.747 -21.085 -28.751 1.00 58.21 36 PHE B C 1
ATOM 2770 O O . PHE B 1 36 ? 35.913 -20.887 -27.864 1.00 62.63 36 PHE B O 1
ATOM 2778 N N . SER B 1 37 ? 37.952 -21.569 -28.492 1.00 51.32 37 SER B N 1
ATOM 2779 C CA . SER B 1 37 ? 38.416 -21.857 -27.146 1.00 49.35 37 SER B CA 1
ATOM 2780 C C . SER B 1 37 ? 39.685 -21.099 -26.850 1.00 49.86 37 SER B C 1
ATOM 2781 O O . SER B 1 37 ? 40.115 -21.051 -25.692 1.00 49.77 37 SER B O 1
ATOM 2784 N N . SER B 1 38 ? 40.288 -20.510 -27.879 1.00 49.09 38 SER B N 1
ATOM 2785 C CA . SER B 1 38 ? 41.529 -19.774 -27.730 1.00 48.76 38 SER B CA 1
ATOM 2786 C C . SER B 1 38 ? 41.335 -18.533 -26.874 1.00 47.57 38 SER B C 1
ATOM 2787 O O . SER B 1 38 ? 42.205 -18.192 -26.067 1.00 47.69 38 SER B O 1
ATOM 2790 N N . GLU B 1 39 ? 40.207 -17.837 -27.036 1.00 46.64 39 GLU B N 1
ATOM 2791 C CA . GLU B 1 39 ? 39.942 -16.698 -26.165 1.00 46.70 39 GLU B CA 1
ATOM 2792 C C . GLU B 1 39 ? 39.860 -17.137 -24.709 1.00 45.43 39 GLU B C 1
ATOM 2793 O O . GLU B 1 39 ? 40.439 -16.494 -23.826 1.00 47.31 39 GLU B O 1
ATOM 2799 N N . GLY B 1 40 ? 39.160 -18.240 -24.443 1.00 41.72 40 GLY B N 1
ATOM 2800 C CA . GLY B 1 40 ? 39.070 -18.732 -23.078 1.00 39.19 40 GLY B CA 1
ATOM 2801 C C . GLY B 1 40 ? 40.415 -19.158 -22.522 1.00 40.11 40 GLY B C 1
ATOM 2802 O O . GLY B 1 40 ? 40.697 -18.964 -21.337 1.00 41.47 40 GLY B O 1
ATOM 2803 N N . ILE B 1 41 ? 41.260 -19.753 -23.367 1.00 38.48 41 ILE B N 1
ATOM 2804 C CA . ILE B 1 41 ? 42.597 -20.145 -22.930 1.00 36.38 41 ILE B CA 1
ATOM 2805 C C . ILE B 1 41 ? 43.474 -18.918 -22.710 1.00 37.15 41 ILE B C 1
ATOM 2806 O O . ILE B 1 41 ? 44.194 -18.825 -21.707 1.00 38.14 41 ILE B O 1
ATOM 2811 N N . VAL B 1 42 ? 43.433 -17.960 -23.640 1.00 37.13 42 VAL B N 1
ATOM 2812 C CA . VAL B 1 42 ? 44.256 -16.759 -23.513 1.00 37.41 42 VAL B CA 1
ATOM 2813 C C . VAL B 1 42 ? 43.836 -15.952 -22.290 1.00 39.69 42 VAL B C 1
ATOM 2814 O O . VAL B 1 42 ? 44.676 -15.505 -21.499 1.00 42.73 42 VAL B O 1
ATOM 2818 N N . ARG B 1 43 ? 42.529 -15.757 -22.113 1.00 41.06 43 ARG B N 1
ATOM 2819 C CA . ARG B 1 43 ? 42.050 -15.012 -20.953 1.00 43.06 43 ARG B CA 1
ATOM 2820 C C . ARG B 1 43 ? 42.246 -15.807 -19.667 1.00 38.04 43 ARG B C 1
ATOM 2821 O O . ARG B 1 43 ? 42.567 -15.234 -18.619 1.00 37.40 43 ARG B O 1
ATOM 2829 N N . GLY B 1 44 ? 42.061 -17.128 -19.726 1.00 33.69 44 GLY B N 1
ATOM 2830 C CA . GLY B 1 44 ? 42.244 -17.943 -18.537 1.00 30.32 44 GLY B CA 1
ATOM 2831 C C . GLY B 1 44 ? 43.668 -17.912 -18.018 1.00 30.65 44 GLY B C 1
ATOM 2832 O O . GLY B 1 44 ? 43.897 -17.818 -16.809 1.00 30.47 44 GLY B O 1
ATOM 2833 N N . SER B 1 45 ? 44.647 -17.992 -18.922 1.00 31.05 45 SER B N 1
ATOM 2834 C CA . SER B 1 45 ? 46.042 -17.959 -18.495 1.00 32.00 45 SER B CA 1
ATOM 2835 C C . SER B 1 45 ? 46.402 -16.605 -17.898 1.00 33.50 45 SER B C 1
ATOM 2836 O O . SER B 1 45 ? 47.190 -16.527 -16.947 1.00 33.07 45 SER B O 1
ATOM 2839 N N . LYS B 1 46 ? 45.844 -15.525 -18.450 1.00 34.59 46 LYS B N 1
ATOM 2840 C CA . LYS B 1 46 ? 46.079 -14.200 -17.886 1.00 34.40 46 LYS B CA 1
ATOM 2841 C C . LYS B 1 46 ? 45.410 -14.052 -16.525 1.00 31.33 46 LYS B C 1
ATOM 2842 O O . LYS B 1 46 ? 45.996 -13.482 -15.598 1.00 32.59 46 LYS B O 1
ATOM 2848 N N . ILE B 1 47 ? 44.184 -14.563 -16.385 1.00 27.60 47 ILE B N 1
ATOM 2849 C CA . ILE B 1 47 ? 43.487 -14.471 -15.106 1.00 24.10 47 ILE B CA 1
ATOM 2850 C C . ILE B 1 47 ? 44.213 -15.288 -14.046 1.00 24.53 47 ILE B C 1
ATOM 2851 O O . ILE B 1 47 ? 44.270 -14.899 -12.872 1.00 26.37 47 ILE B O 1
ATOM 2856 N N . LEU B 1 48 ? 44.779 -16.432 -14.438 1.00 25.08 48 LEU B N 1
ATOM 2857 C CA . LEU B 1 48 ? 45.560 -17.228 -13.497 1.00 27.84 48 LEU B CA 1
ATOM 2858 C C . LEU B 1 48 ? 46.760 -16.444 -12.986 1.00 30.65 48 LEU B C 1
ATOM 2859 O O . LEU B 1 48 ? 47.013 -16.390 -11.778 1.00 30.50 48 LEU B O 1
ATOM 2864 N N . LYS B 1 49 ? 47.501 -15.809 -13.897 1.00 33.50 49 LYS B N 1
ATOM 2865 C CA . LYS B 1 49 ? 48.691 -15.066 -13.496 1.00 35.23 49 LYS B CA 1
ATOM 2866 C C . LYS B 1 49 ? 48.333 -13.912 -12.571 1.00 36.17 49 LYS B C 1
ATOM 2867 O O . LYS B 1 49 ? 49.035 -13.653 -11.587 1.00 36.79 49 LYS B O 1
ATOM 2873 N N . GLU B 1 50 ? 47.245 -13.204 -12.873 1.00 38.49 50 GLU B N 1
ATOM 2874 C CA . GLU B 1 50 ? 46.818 -12.102 -12.020 1.00 42.88 50 GLU B CA 1
ATOM 2875 C C . GLU B 1 50 ? 46.327 -12.602 -10.667 1.00 39.31 50 GLU B C 1
ATOM 2876 O O . GLU B 1 50 ? 46.494 -11.915 -9.653 1.00 40.21 50 GLU B O 1
ATOM 2882 N N . MET B 1 51 ? 45.718 -13.787 -10.634 1.00 35.77 51 MET B N 1
ATOM 2883 C CA . MET B 1 51 ? 45.252 -14.358 -9.374 1.00 32.87 51 MET B CA 1
ATOM 2884 C C . MET B 1 51 ? 46.418 -14.677 -8.447 1.00 31.67 51 MET B C 1
ATOM 2885 O O . MET B 1 51 ? 46.334 -14.454 -7.233 1.00 31.11 51 MET B O 1
ATOM 2890 N N . ILE B 1 52 ? 47.514 -15.199 -9.000 1.00 33.18 52 ILE B N 1
ATOM 2891 C CA . ILE B 1 52 ? 48.699 -15.485 -8.196 1.00 35.92 52 ILE B CA 1
ATOM 2892 C C . ILE B 1 52 ? 49.261 -14.204 -7.594 1.00 39.71 52 ILE B C 1
ATOM 2893 O O . ILE B 1 52 ? 49.812 -14.215 -6.486 1.00 39.77 52 ILE B O 1
ATOM 2898 N N . LYS B 1 53 ? 49.127 -13.081 -8.304 1.00 44.35 53 LYS B N 1
ATOM 2899 C CA . LYS B 1 53 ? 49.666 -11.816 -7.817 1.00 47.86 53 LYS B CA 1
ATOM 2900 C C . LYS B 1 53 ? 48.760 -11.178 -6.769 1.00 45.83 53 LYS B C 1
ATOM 2901 O O . LYS B 1 53 ? 49.219 -10.823 -5.679 1.00 46.56 53 LYS B O 1
ATOM 2907 N N . ASP B 1 54 ? 47.469 -11.031 -7.075 1.00 45.31 54 ASP B N 1
ATOM 2908 C CA . ASP B 1 54 ? 46.595 -10.138 -6.322 1.00 48.71 54 ASP B CA 1
ATOM 2909 C C . ASP B 1 54 ? 45.618 -10.842 -5.387 1.00 42.05 54 ASP B C 1
ATOM 2910 O O . ASP B 1 54 ? 44.892 -10.157 -4.657 1.00 41.44 54 ASP B O 1
ATOM 2915 N N . ALA B 1 55 ? 45.565 -12.172 -5.378 1.00 36.47 55 ALA B N 1
ATOM 2916 C CA . ALA B 1 55 ? 44.596 -12.903 -4.567 1.00 30.36 55 ALA B CA 1
ATOM 2917 C C . ALA B 1 55 ? 45.323 -13.677 -3.476 1.00 27.73 55 ALA B C 1
ATOM 2918 O O . ALA B 1 55 ? 46.198 -14.498 -3.771 1.00 30.86 55 ALA B O 1
ATOM 2920 N N . ASP B 1 56 ? 44.955 -13.423 -2.218 1.00 23.76 56 ASP B N 1
ATOM 2921 C CA . ASP B 1 56 ? 45.567 -14.114 -1.092 1.00 24.77 56 ASP B CA 1
ATOM 2922 C C . ASP B 1 56 ? 44.814 -15.374 -0.690 1.00 26.83 56 ASP B C 1
ATOM 2923 O O . ASP B 1 56 ? 45.336 -16.161 0.109 1.00 28.01 56 ASP B O 1
ATOM 2928 N N . LEU B 1 57 ? 43.611 -15.584 -1.219 1.00 28.36 57 LEU B N 1
ATOM 2929 C CA . LEU B 1 57 ? 42.874 -16.833 -1.058 1.00 25.48 57 LEU B CA 1
ATOM 2930 C C . LEU B 1 57 ? 42.682 -17.426 -2.447 1.00 23.77 57 LEU B C 1
ATOM 2931 O O . LEU B 1 57 ? 41.947 -16.868 -3.267 1.00 22.30 57 LEU B O 1
ATOM 2936 N N . ARG B 1 58 ? 43.347 -18.544 -2.721 1.00 23.72 58 ARG B N 1
ATOM 2937 C CA . ARG B 1 58 ? 43.363 -19.123 -4.058 1.00 23.35 58 ARG B CA 1
ATOM 2938 C C . ARG B 1 58 ? 42.880 -20.563 -3.970 1.00 22.91 58 ARG B C 1
ATOM 2939 O O . ARG B 1 58 ? 43.543 -21.405 -3.354 1.00 23.85 58 ARG B O 1
ATOM 2947 N N . PHE B 1 59 ? 41.733 -20.839 -4.593 1.00 22.77 59 PHE B N 1
ATOM 2948 C CA . PHE B 1 59 ? 41.070 -22.137 -4.530 1.00 18.71 59 PHE B CA 1
ATOM 2949 C C . PHE B 1 59 ? 41.511 -23.031 -5.678 1.00 16.74 59 PHE B C 1
ATOM 2950 O O . PHE B 1 59 ? 41.649 -22.578 -6.818 1.00 15.71 59 PHE B O 1
ATOM 2958 N N . LEU B 1 60 ? 41.701 -24.313 -5.378 1.00 16.17 60 LEU B N 1
ATOM 2959 C CA . LEU B 1 60 ? 41.839 -25.353 -6.394 1.00 15.43 60 LEU B CA 1
ATOM 2960 C C . LEU B 1 60 ? 40.711 -26.348 -6.160 1.00 19.06 60 LEU B C 1
ATOM 2961 O O . LEU B 1 60 ? 40.759 -27.123 -5.201 1.00 20.23 60 LEU B O 1
ATOM 2966 N N . SER B 1 61 ? 39.690 -26.308 -7.019 1.00 18.64 61 SER B N 1
ATOM 2967 C CA . SER B 1 61 ? 38.491 -27.129 -6.877 1.00 18.72 61 SER B CA 1
ATOM 2968 C C . SER B 1 61 ? 38.413 -28.101 -8.043 1.00 20.99 61 SER B C 1
ATOM 2969 O O . SER B 1 61 ? 38.388 -27.675 -9.204 1.00 23.37 61 SER B O 1
ATOM 2972 N N . PHE B 1 62 ? 38.349 -29.398 -7.744 1.00 22.07 62 PHE B N 1
ATOM 2973 C CA . PHE B 1 62 ? 38.390 -30.387 -8.813 1.00 24.90 62 PHE B CA 1
ATOM 2974 C C . PHE B 1 62 ? 37.626 -31.641 -8.417 1.00 29.91 62 PHE B C 1
ATOM 2975 O O . PHE B 1 62 ? 37.408 -31.924 -7.236 1.00 46.26 62 PHE B O 1
ATOM 2983 N N . THR B 1 63 ? 37.230 -32.392 -9.441 1.00 26.49 63 THR B N 1
ATOM 2984 C CA . THR B 1 63 ? 36.499 -33.639 -9.303 1.00 21.33 63 THR B CA 1
ATOM 2985 C C . THR B 1 63 ? 37.473 -34.808 -9.162 1.00 19.13 63 THR B C 1
ATOM 2986 O O . THR B 1 63 ? 38.677 -34.681 -9.387 1.00 17.96 63 THR B O 1
ATOM 2990 N N . ALA B 1 64 ? 36.930 -35.967 -8.792 1.00 20.15 64 ALA B N 1
ATOM 2991 C CA . ALA B 1 64 ? 37.773 -37.082 -8.370 1.00 19.17 64 ALA B CA 1
ATOM 2992 C C . ALA B 1 64 ? 38.554 -37.693 -9.526 1.00 21.17 64 ALA B C 1
ATOM 2993 O O . ALA B 1 64 ? 39.710 -38.092 -9.352 1.00 24.08 64 ALA B O 1
ATOM 2995 N N . ASN B 1 65 ? 37.937 -37.797 -10.706 1.00 25.72 65 ASN B N 1
ATOM 2996 C CA . ASN B 1 65 ? 38.515 -38.618 -11.767 1.00 33.44 65 ASN B CA 1
ATOM 2997 C C . ASN B 1 65 ? 39.892 -38.125 -12.195 1.00 30.22 65 ASN B C 1
ATOM 2998 O O . ASN B 1 65 ? 40.706 -38.918 -12.679 1.00 29.80 65 ASN B O 1
ATOM 3003 N N . LEU B 1 66 ? 40.174 -36.829 -12.023 1.00 28.12 66 LEU B N 1
ATOM 3004 C CA . LEU B 1 66 ? 41.485 -36.298 -12.396 1.00 24.74 66 LEU B CA 1
ATOM 3005 C C . LEU B 1 66 ? 42.604 -36.963 -11.612 1.00 20.62 66 LEU B C 1
ATOM 3006 O O . LEU B 1 66 ? 43.724 -37.102 -12.119 1.00 18.58 66 LEU B O 1
ATOM 3011 N N . VAL B 1 67 ? 42.326 -37.375 -10.374 1.00 17.59 67 VAL B N 1
ATOM 3012 C CA . VAL B 1 67 ? 43.369 -37.906 -9.502 1.00 14.92 67 VAL B CA 1
ATOM 3013 C C . VAL B 1 67 ? 43.798 -39.317 -9.881 1.00 15.11 67 VAL B C 1
ATOM 3014 O O . VAL B 1 67 ? 44.810 -39.805 -9.367 1.00 18.14 67 VAL B O 1
ATOM 3018 N N . SER B 1 68 ? 43.072 -39.985 -10.776 1.00 14.30 68 SER B N 1
ATOM 3019 C CA . SER B 1 68 ? 43.529 -41.261 -11.314 1.00 15.79 68 SER B CA 1
ATOM 3020 C C . SER B 1 68 ? 44.447 -41.091 -12.515 1.00 20.14 68 SER B C 1
ATOM 3021 O O . SER B 1 68 ? 44.987 -42.086 -13.009 1.00 22.13 68 SER B O 1
ATOM 3024 N N . THR B 1 69 ? 44.635 -39.862 -12.989 1.00 22.87 69 THR B N 1
ATOM 3025 C CA . THR B 1 69 ? 45.507 -39.563 -14.110 1.00 21.58 69 THR B CA 1
ATOM 3026 C C . THR B 1 69 ? 46.850 -39.036 -13.606 1.00 26.40 69 THR B C 1
ATOM 3027 O O . THR B 1 69 ? 47.092 -38.900 -12.402 1.00 28.52 69 THR B O 1
ATOM 3031 N N . GLY B 1 70 ? 47.733 -38.721 -14.550 1.00 25.41 70 GLY B N 1
ATOM 3032 C CA . GLY B 1 70 ? 48.982 -38.086 -14.192 1.00 23.32 70 GLY B CA 1
ATOM 3033 C C . GLY B 1 70 ? 48.842 -36.663 -13.707 1.00 23.36 70 GLY B C 1
ATOM 3034 O O . GLY B 1 70 ? 49.840 -36.062 -13.295 1.00 25.78 70 GLY B O 1
ATOM 3035 N N . LEU B 1 71 ? 47.630 -36.105 -13.760 1.00 21.02 71 LEU B N 1
ATOM 3036 C CA . LEU B 1 71 ? 47.360 -34.776 -13.227 1.00 20.19 71 LEU B CA 1
ATOM 3037 C C . LEU B 1 71 ? 47.408 -34.731 -11.710 1.00 19.82 71 LEU B C 1
ATOM 3038 O O . LEU B 1 71 ? 47.424 -33.632 -11.144 1.00 22.26 71 LEU B O 1
ATOM 3043 N N . ARG B 1 72 ? 47.409 -35.885 -11.043 1.00 18.41 72 ARG B N 1
ATOM 3044 C CA . ARG B 1 72 ? 47.517 -35.903 -9.589 1.00 17.23 72 ARG B CA 1
ATOM 3045 C C . ARG B 1 72 ? 48.825 -35.271 -9.134 1.00 19.25 72 ARG B C 1
ATOM 3046 O O . ARG B 1 72 ? 48.841 -34.435 -8.223 1.00 19.14 72 ARG B O 1
ATOM 3054 N N . GLY B 1 73 ? 49.936 -35.648 -9.770 1.00 20.11 73 GLY B N 1
ATOM 3055 C CA . GLY B 1 73 ? 51.215 -35.067 -9.407 1.00 17.84 73 GLY B CA 1
ATOM 3056 C C . GLY B 1 73 ? 51.310 -33.590 -9.725 1.00 18.45 73 GLY B C 1
ATOM 3057 O O . GLY B 1 73 ? 52.068 -32.861 -9.078 1.00 20.53 73 GLY B O 1
ATOM 3058 N N . LEU B 1 74 ? 50.572 -33.132 -10.737 1.00 18.33 74 LEU B N 1
ATOM 3059 C CA . LEU B 1 74 ? 50.562 -31.712 -11.072 1.00 18.16 74 LEU B CA 1
ATOM 3060 C C . LEU B 1 74 ? 49.891 -30.892 -9.976 1.00 21.52 74 LEU B C 1
ATOM 3061 O O . LEU B 1 74 ? 50.399 -29.837 -9.579 1.00 25.26 74 LEU B O 1
ATOM 3066 N N . PHE B 1 75 ? 48.742 -31.363 -9.475 1.00 21.03 75 PHE B N 1
ATOM 3067 C CA . PHE B 1 75 ? 48.035 -30.637 -8.424 1.00 21.60 75 PHE B CA 1
ATOM 3068 C C . PHE B 1 75 ? 48.819 -30.631 -7.122 1.00 20.47 75 PHE B C 1
ATOM 3069 O O . PHE B 1 75 ? 48.732 -29.667 -6.352 1.00 24.25 75 PHE B O 1
ATOM 3077 N N . ALA B 1 76 ? 49.545 -31.713 -6.834 1.00 16.15 76 ALA B N 1
ATOM 3078 C CA . ALA B 1 76 ? 50.444 -31.705 -5.689 1.00 18.32 76 ALA B CA 1
ATOM 3079 C C . ALA B 1 76 ? 51.558 -30.690 -5.888 1.00 22.01 76 ALA B C 1
ATOM 3080 O O . ALA B 1 76 ? 51.949 -29.991 -4.947 1.00 23.35 76 ALA B O 1
ATOM 3082 N N . ASP B 1 77 ? 52.088 -30.604 -7.110 1.00 23.43 77 ASP B N 1
ATOM 3083 C CA . ASP B 1 77 ? 53.126 -29.622 -7.405 1.00 23.05 77 ASP B CA 1
ATOM 3084 C C . ASP B 1 77 ? 52.599 -28.198 -7.270 1.00 24.42 77 ASP B C 1
ATOM 3085 O O . ASP B 1 77 ? 53.273 -27.334 -6.700 1.00 24.96 77 ASP B O 1
ATOM 3090 N N . LEU B 1 78 ? 51.393 -27.936 -7.787 1.00 23.90 78 LEU B N 1
ATOM 3091 C CA . LEU B 1 78 ? 50.825 -26.593 -7.704 1.00 21.74 78 LEU B CA 1
ATOM 3092 C C . LEU B 1 78 ? 50.595 -26.180 -6.255 1.00 21.08 78 LEU B C 1
ATOM 3093 O O . LEU B 1 78 ? 50.751 -25.004 -5.904 1.00 21.79 78 LEU B O 1
ATOM 3098 N N . VAL B 1 79 ? 50.205 -27.129 -5.401 1.00 18.79 79 VAL B N 1
ATOM 3099 C CA . VAL B 1 79 ? 50.055 -26.830 -3.979 1.00 18.27 79 VAL B CA 1
ATOM 3100 C C . VAL B 1 79 ? 51.418 -26.629 -3.328 1.00 20.11 79 VAL B C 1
ATOM 3101 O O . VAL B 1 79 ? 51.606 -25.713 -2.517 1.00 20.77 79 VAL B O 1
ATOM 3105 N N . LYS B 1 80 ? 52.392 -27.474 -3.675 1.00 21.48 80 LYS B N 1
ATOM 3106 C CA . LYS B 1 80 ? 53.716 -27.369 -3.070 1.00 21.43 80 LYS B CA 1
ATOM 3107 C C . LYS B 1 80 ? 54.363 -26.027 -3.375 1.00 21.44 80 LYS B C 1
ATOM 3108 O O . LYS B 1 80 ? 55.083 -25.470 -2.537 1.00 20.73 80 LYS B O 1
ATOM 3114 N N . ARG B 1 81 ? 54.139 -25.503 -4.575 1.00 21.93 81 ARG B N 1
ATOM 3115 C CA . ARG B 1 81 ? 54.801 -24.290 -5.023 1.00 23.19 81 ARG B CA 1
ATOM 3116 C C . ARG B 1 81 ? 54.007 -23.033 -4.695 1.00 24.46 81 ARG B C 1
ATOM 3117 O O . ARG B 1 81 ? 54.392 -21.941 -5.126 1.00 28.04 81 ARG B O 1
ATOM 3125 N N . GLY B 1 82 ? 52.917 -23.164 -3.940 1.00 22.92 82 GLY B N 1
ATOM 3126 C CA . GLY B 1 82 ? 52.196 -22.022 -3.412 1.00 23.08 82 GLY B CA 1
ATOM 3127 C C . GLY B 1 82 ? 51.167 -21.403 -4.328 1.00 24.48 82 GLY B C 1
ATOM 3128 O O . GLY B 1 82 ? 50.625 -20.343 -3.989 1.00 26.29 82 GLY B O 1
ATOM 3129 N N . TYR B 1 83 ? 50.876 -22.021 -5.476 1.00 23.65 83 TYR B N 1
ATOM 3130 C CA . TYR B 1 83 ? 49.907 -21.438 -6.400 1.00 24.52 83 TYR B CA 1
ATOM 3131 C C . TYR B 1 83 ? 48.504 -21.407 -5.804 1.00 25.89 83 TYR B C 1
ATOM 3132 O O . TYR B 1 83 ? 47.755 -20.444 -6.020 1.00 25.24 83 TYR B O 1
ATOM 3141 N N . PHE B 1 84 ? 48.120 -22.453 -5.072 1.00 24.17 84 PHE B N 1
ATOM 3142 C CA . PHE B 1 84 ? 46.806 -22.535 -4.451 1.00 21.28 84 PHE B CA 1
ATOM 3143 C C . PHE B 1 84 ? 46.964 -22.927 -2.990 1.00 21.82 84 PHE B C 1
ATOM 3144 O O . PHE B 1 84 ? 47.858 -23.706 -2.642 1.00 21.57 84 PHE B O 1
ATOM 3152 N N . ASN B 1 85 ? 46.102 -22.373 -2.131 1.00 21.29 85 ASN B N 1
ATOM 3153 C CA . ASN B 1 85 ? 46.234 -22.569 -0.693 1.00 23.33 85 ASN B CA 1
ATOM 3154 C C . ASN B 1 85 ? 44.938 -23.008 -0.020 1.00 22.97 85 ASN B C 1
ATOM 3155 O O . ASN B 1 85 ? 44.852 -22.957 1.212 1.00 21.76 85 ASN B O 1
ATOM 3160 N N . ILE B 1 86 ? 43.933 -23.429 -0.784 1.00 23.99 86 ILE B N 1
ATOM 3161 C CA . ILE B 1 86 ? 42.781 -24.145 -0.240 1.00 19.61 86 ILE B CA 1
ATOM 3162 C C . ILE B 1 86 ? 42.238 -25.041 -1.342 1.00 19.47 86 ILE B C 1
ATOM 3163 O O . ILE B 1 86 ? 42.209 -24.653 -2.513 1.00 20.88 86 ILE B O 1
ATOM 3168 N N . ILE B 1 87 ? 41.821 -26.248 -0.969 1.00 18.08 87 ILE B N 1
ATOM 3169 C CA . ILE B 1 87 ? 41.312 -27.235 -1.913 1.00 18.68 87 ILE B CA 1
ATOM 3170 C C . ILE B 1 87 ? 39.885 -27.588 -1.529 1.00 18.58 87 ILE B C 1
ATOM 3171 O O . ILE B 1 87 ? 39.595 -27.822 -0.351 1.00 19.58 87 ILE B O 1
ATOM 3176 N N . VAL B 1 88 ? 39.000 -27.618 -2.523 1.00 17.53 88 VAL B N 1
ATOM 3177 C CA . VAL B 1 88 ? 37.633 -28.107 -2.374 1.00 17.70 88 VAL B CA 1
ATOM 3178 C C . VAL B 1 88 ? 37.456 -29.252 -3.362 1.00 18.57 88 VAL B C 1
ATOM 3179 O O . VAL B 1 88 ? 37.580 -29.051 -4.576 1.00 18.02 88 VAL B O 1
ATOM 3183 N N . THR B 1 89 ? 37.175 -30.447 -2.856 1.00 20.73 89 THR B N 1
ATOM 3184 C CA . THR B 1 89 ? 37.111 -31.611 -3.736 1.00 26.42 89 THR B CA 1
ATOM 3185 C C . THR B 1 89 ? 36.118 -32.613 -3.155 1.00 21.88 89 THR B C 1
ATOM 3186 O O . THR B 1 89 ? 35.275 -32.260 -2.325 1.00 17.39 89 THR B O 1
ATOM 3190 N N . THR B 1 90 ? 36.195 -33.859 -3.617 1.00 23.17 90 THR B N 1
ATOM 3191 C CA . THR B 1 90 ? 35.215 -34.893 -3.320 1.00 19.28 90 THR B CA 1
ATOM 3192 C C . THR B 1 90 ? 35.887 -36.085 -2.650 1.00 20.63 90 THR B C 1
ATOM 3193 O O . THR B 1 90 ? 37.112 -36.223 -2.648 1.00 23.34 90 THR B O 1
ATOM 3197 N N . GLY B 1 91 ? 35.057 -36.970 -2.091 1.00 20.52 91 GLY B N 1
ATOM 3198 C CA . GLY B 1 91 ? 35.580 -38.173 -1.467 1.00 20.09 91 GLY B CA 1
ATOM 3199 C C . GLY B 1 91 ? 36.395 -39.031 -2.414 1.00 20.84 91 GLY B C 1
ATOM 3200 O O . GLY B 1 91 ? 37.325 -39.719 -1.989 1.00 21.79 91 GLY B O 1
ATOM 3201 N N . GLY B 1 92 ? 36.065 -39.002 -3.706 1.00 22.74 92 GLY B N 1
ATOM 3202 C CA . GLY B 1 92 ? 36.837 -39.762 -4.673 1.00 20.23 92 GLY B CA 1
ATOM 3203 C C . GLY B 1 92 ? 38.270 -39.293 -4.813 1.00 19.55 92 GLY B C 1
ATOM 3204 O O . GLY B 1 92 ? 39.157 -40.088 -5.141 1.00 21.36 92 GLY B O 1
ATOM 3205 N N . THR B 1 93 ? 38.520 -38.000 -4.595 1.00 18.08 93 THR B N 1
ATOM 3206 C CA . THR B 1 93 ? 39.897 -37.518 -4.585 1.00 17.19 93 THR B CA 1
ATOM 3207 C C . THR B 1 93 ? 40.688 -38.166 -3.458 1.00 18.07 93 THR B C 1
ATOM 3208 O O . THR B 1 93 ? 41.851 -38.547 -3.641 1.00 19.56 93 THR B O 1
ATOM 3212 N N . ILE B 1 94 ? 40.075 -38.298 -2.280 1.00 19.03 94 ILE B N 1
ATOM 3213 C CA . ILE B 1 94 ? 40.772 -38.902 -1.149 1.00 20.68 94 ILE B CA 1
ATOM 3214 C C . ILE B 1 94 ? 41.072 -40.368 -1.431 1.00 24.39 94 ILE B C 1
ATOM 3215 O O . ILE B 1 94 ? 42.169 -40.856 -1.138 1.00 29.51 94 ILE B O 1
ATOM 3220 N N . ASP B 1 95 ? 40.108 -41.094 -2.003 1.00 22.32 95 ASP B N 1
ATOM 3221 C CA . ASP B 1 95 ? 40.336 -42.497 -2.332 1.00 22.26 95 ASP B CA 1
ATOM 3222 C C . ASP B 1 95 ? 41.543 -42.657 -3.245 1.00 23.96 95 ASP B C 1
ATOM 3223 O O . ASP B 1 95 ? 42.446 -43.453 -2.968 1.00 27.62 95 ASP B O 1
ATOM 3228 N N . HIS B 1 96 ? 41.571 -41.900 -4.345 1.00 22.68 96 HIS B N 1
ATOM 3229 C CA . HIS B 1 96 ? 42.627 -42.057 -5.339 1.00 21.61 96 HIS B CA 1
ATOM 3230 C C . HIS B 1 96 ? 43.981 -41.641 -4.784 1.00 22.28 96 HIS B C 1
ATOM 3231 O O . HIS B 1 96 ? 44.986 -42.328 -5.008 1.00 21.62 96 HIS B O 1
ATOM 3238 N N . ASP B 1 97 ? 44.036 -40.507 -4.083 1.00 23.47 97 ASP B N 1
ATOM 3239 C CA . ASP B 1 97 ? 45.318 -40.055 -3.556 1.00 22.78 97 ASP B CA 1
ATOM 3240 C C . ASP B 1 97 ? 45.833 -40.995 -2.475 1.00 23.51 97 ASP B C 1
ATOM 3241 O O . ASP B 1 97 ? 47.037 -41.266 -2.409 1.00 28.18 97 ASP B O 1
ATOM 3246 N N . LEU B 1 98 ? 44.945 -41.494 -1.610 1.00 20.12 98 LEU B N 1
ATOM 3247 C CA . LEU B 1 98 ? 45.377 -42.440 -0.584 1.00 21.03 98 LEU B CA 1
ATOM 3248 C C . LEU B 1 98 ? 45.835 -43.754 -1.206 1.00 24.65 98 LEU B C 1
ATOM 3249 O O . LEU B 1 98 ? 46.876 -44.300 -0.827 1.00 26.72 98 LEU B O 1
ATOM 3254 N N . ALA B 1 99 ? 45.066 -44.279 -2.163 1.00 24.92 99 ALA B N 1
ATOM 3255 C CA . ALA B 1 99 ? 45.438 -45.542 -2.795 1.00 24.20 99 ALA B CA 1
ATOM 3256 C C . ALA B 1 99 ? 46.777 -45.428 -3.512 1.00 27.01 99 ALA B C 1
ATOM 3257 O O . ALA B 1 99 ? 47.631 -46.314 -3.395 1.00 29.31 99 ALA B O 1
ATOM 3259 N N . ARG B 1 100 ? 46.989 -44.336 -4.246 1.00 24.61 100 ARG B N 1
ATOM 3260 C CA . ARG B 1 100 ? 48.226 -44.187 -4.998 1.00 24.44 100 ARG B CA 1
ATOM 3261 C C . ARG B 1 100 ? 49.402 -43.756 -4.130 1.00 26.38 100 ARG B C 1
ATOM 3262 O O . ARG B 1 100 ? 50.553 -43.920 -4.550 1.00 27.10 100 ARG B O 1
ATOM 3270 N N . SER B 1 101 ? 49.145 -43.217 -2.935 1.00 25.98 101 SER B N 1
ATOM 3271 C CA . SER B 1 101 ? 50.227 -42.829 -2.038 1.00 24.25 101 SER B CA 1
ATOM 3272 C C . SER B 1 101 ? 50.766 -43.994 -1.223 1.00 27.59 101 SER B C 1
ATOM 3273 O O . SER B 1 101 ? 51.879 -43.897 -0.699 1.00 30.53 101 SER B O 1
ATOM 3276 N N . PHE B 1 102 ? 50.007 -45.080 -1.096 1.00 26.83 102 PHE B N 1
ATOM 3277 C CA . PHE B 1 102 ? 50.375 -46.207 -0.248 1.00 27.46 102 PHE B CA 1
ATOM 3278 C C . PHE B 1 102 ? 50.540 -47.488 -1.057 1.00 28.48 102 PHE B C 1
ATOM 3279 O O . PHE B 1 102 ? 50.142 -48.571 -0.625 1.00 30.74 102 PHE B O 1
ATOM 3287 N N . GLY B 1 103 ? 51.130 -47.384 -2.244 1.00 28.80 103 GLY B N 1
ATOM 3288 C CA . GLY B 1 103 ? 51.520 -48.546 -3.014 1.00 33.31 103 GLY B CA 1
ATOM 3289 C C . GLY B 1 103 ? 50.581 -48.941 -4.134 1.00 35.52 103 GLY B C 1
ATOM 3290 O O . GLY B 1 103 ? 50.975 -49.745 -4.988 1.00 39.03 103 GLY B O 1
ATOM 3291 N N . GLY B 1 104 ? 49.359 -48.416 -4.160 1.00 33.24 104 GLY B N 1
ATOM 3292 C CA . GLY B 1 104 ? 48.430 -48.754 -5.221 1.00 32.44 104 GLY B CA 1
ATOM 3293 C C . GLY B 1 104 ? 48.881 -48.168 -6.547 1.00 32.74 104 GLY B C 1
ATOM 3294 O O . GLY B 1 104 ? 48.982 -46.938 -6.686 1.00 34.62 104 GLY B O 1
ATOM 3295 N N . VAL B 1 105 ? 49.145 -49.024 -7.530 1.00 29.88 105 VAL B N 1
ATOM 3296 C CA . VAL B 1 105 ? 49.599 -48.592 -8.846 1.00 30.05 105 VAL B CA 1
ATOM 3297 C C . VAL B 1 105 ? 48.412 -48.587 -9.800 1.00 34.38 105 VAL B C 1
ATOM 3298 O O . VAL B 1 105 ? 47.640 -49.554 -9.849 1.00 36.33 105 VAL B O 1
ATOM 3302 N N . TYR B 1 106 ? 48.260 -47.496 -10.546 1.00 33.03 106 TYR B N 1
ATOM 3303 C CA . TYR B 1 106 ? 47.254 -47.384 -11.592 1.00 31.18 106 TYR B CA 1
ATOM 3304 C C . TYR B 1 106 ? 47.927 -47.622 -12.937 1.00 32.48 106 TYR B C 1
ATOM 3305 O O . TYR B 1 106 ? 49.072 -47.213 -13.142 1.00 34.91 106 TYR B O 1
ATOM 3314 N N . TYR B 1 107 ? 47.217 -48.272 -13.856 1.00 34.22 107 TYR B N 1
ATOM 3315 C CA . TYR B 1 107 ? 47.816 -48.709 -15.109 1.00 36.67 107 TYR B CA 1
ATOM 3316 C C . TYR B 1 107 ? 47.079 -48.137 -16.311 1.00 37.70 107 TYR B C 1
ATOM 3317 O O . TYR B 1 107 ? 45.855 -47.969 -16.295 1.00 37.88 107 TYR B O 1
ATOM 3326 N N . LYS B 1 108 ? 47.849 -47.843 -17.356 1.00 39.11 108 LYS B N 1
ATOM 3327 C CA . LYS B 1 108 ? 47.276 -47.382 -18.611 1.00 42.61 108 LYS B CA 1
ATOM 3328 C C . LYS B 1 108 ? 46.493 -48.512 -19.262 1.00 49.89 108 LYS B C 1
ATOM 3329 O O . LYS B 1 108 ? 47.015 -49.615 -19.451 1.00 50.70 108 LYS B O 1
ATOM 3335 N N . GLY B 1 109 ? 45.242 -48.236 -19.613 1.00 57.43 109 GLY B N 1
ATOM 3336 C CA . GLY B 1 109 ? 44.412 -49.243 -20.240 1.00 67.16 109 GLY B CA 1
ATOM 3337 C C . GLY B 1 109 ? 43.912 -48.826 -21.605 1.00 77.58 109 GLY B C 1
ATOM 3338 O O . GLY B 1 109 ? 44.677 -48.324 -22.433 1.00 75.32 109 GLY B O 1
ATOM 3339 N N . SER B 1 110 ? 42.623 -49.035 -21.846 1.00 91.15 110 SER B N 1
ATOM 3340 C CA . SER B 1 110 ? 42.004 -48.643 -23.102 1.00 105.63 110 SER B CA 1
ATOM 3341 C C . SER B 1 110 ? 40.497 -48.618 -22.909 1.00 120.54 110 SER B C 1
ATOM 3342 O O . SER B 1 110 ? 39.950 -49.365 -22.093 1.00 124.64 110 SER B O 1
ATOM 3345 N N . PHE B 1 111 ? 39.833 -47.737 -23.659 1.00 128.60 111 PHE B N 1
ATOM 3346 C CA . PHE B 1 111 ? 38.377 -47.765 -23.696 1.00 134.03 111 PHE B CA 1
ATOM 3347 C C . PHE B 1 111 ? 37.870 -49.038 -24.363 1.00 138.97 111 PHE B C 1
ATOM 3348 O O . PHE B 1 111 ? 36.806 -49.551 -23.994 1.00 141.60 111 PHE B O 1
ATOM 3356 N N . ASP B 1 112 ? 38.614 -49.557 -25.339 1.00 140.43 112 ASP B N 1
ATOM 3357 C CA . ASP B 1 112 ? 38.179 -50.700 -26.142 1.00 139.96 112 ASP B CA 1
ATOM 3358 C C . ASP B 1 112 ? 38.826 -51.996 -25.648 1.00 135.23 112 ASP B C 1
ATOM 3359 O O . ASP B 1 112 ? 39.640 -52.627 -26.325 1.00 136.49 112 ASP B O 1
ATOM 3364 N N . ILE B 1 113 ? 38.442 -52.393 -24.433 1.00 127.53 113 ILE B N 1
ATOM 3365 C CA . ILE B 1 113 ? 38.737 -53.720 -23.907 1.00 118.09 113 ILE B CA 1
ATOM 3366 C C . ILE B 1 113 ? 37.481 -54.238 -23.219 1.00 113.38 113 ILE B C 1
ATOM 3367 O O . ILE B 1 113 ? 36.630 -53.468 -22.772 1.00 113.17 113 ILE B O 1
ATOM 3372 N N . ASP B 1 114 ? 37.374 -55.563 -23.134 1.00 109.56 114 ASP B N 1
ATOM 3373 C CA . ASP B 1 114 ? 36.167 -56.180 -22.596 1.00 107.67 114 ASP B CA 1
ATOM 3374 C C . ASP B 1 114 ? 36.064 -55.914 -21.098 1.00 105.02 114 ASP B C 1
ATOM 3375 O O . ASP B 1 114 ? 36.920 -56.350 -20.321 1.00 103.17 114 ASP B O 1
ATOM 3380 N N . ASP B 1 115 ? 35.009 -55.200 -20.697 1.00 104.46 115 ASP B N 1
ATOM 3381 C CA . ASP B 1 115 ? 34.838 -54.841 -19.293 1.00 104.14 115 ASP B CA 1
ATOM 3382 C C . ASP B 1 115 ? 34.458 -56.044 -18.438 1.00 99.08 115 ASP B C 1
ATOM 3383 O O . ASP B 1 115 ? 34.845 -56.113 -17.265 1.00 98.73 115 ASP B O 1
ATOM 3388 N N . ALA B 1 116 ? 33.696 -56.990 -18.994 1.00 94.66 116 ALA B N 1
ATOM 3389 C CA . ALA B 1 116 ? 33.393 -58.212 -18.258 1.00 90.63 116 ALA B CA 1
ATOM 3390 C C . ALA B 1 116 ? 34.657 -59.008 -17.966 1.00 89.03 116 ALA B C 1
ATOM 3391 O O . ALA B 1 116 ? 34.741 -59.689 -16.937 1.00 89.10 116 ALA B O 1
ATOM 3393 N N . MET B 1 117 ? 35.649 -58.933 -18.858 1.00 87.80 117 MET B N 1
ATOM 3394 C CA . MET B 1 117 ? 36.930 -59.582 -18.604 1.00 88.03 117 MET B CA 1
ATOM 3395 C C . MET B 1 117 ? 37.632 -58.976 -17.395 1.00 84.22 117 MET B C 1
ATOM 3396 O O . MET B 1 117 ? 38.340 -59.684 -16.669 1.00 83.88 117 MET B O 1
ATOM 3401 N N . LEU B 1 118 ? 37.447 -57.675 -17.159 1.00 81.67 118 LEU B N 1
ATOM 3402 C CA . LEU B 1 118 ? 38.078 -57.033 -16.010 1.00 78.80 118 LEU B CA 1
ATOM 3403 C C . LEU B 1 118 ? 37.506 -57.554 -14.699 1.00 79.26 118 LEU B C 1
ATOM 3404 O O . LEU B 1 118 ? 38.257 -57.888 -13.775 1.00 79.28 118 LEU B O 1
ATOM 3409 N N . LYS B 1 119 ? 36.175 -57.621 -14.597 1.00 81.09 119 LYS B N 1
ATOM 3410 C CA . LYS B 1 119 ? 35.550 -58.067 -13.355 1.00 83.90 119 LYS B CA 1
ATOM 3411 C C . LYS B 1 119 ? 36.039 -59.455 -12.968 1.00 85.00 119 LYS B C 1
ATOM 3412 O O . LYS B 1 119 ? 36.238 -59.744 -11.782 1.00 83.67 119 LYS B O 1
ATOM 3418 N N . ASP B 1 120 ? 36.248 -60.325 -13.959 1.00 88.34 120 ASP B N 1
ATOM 3419 C CA . ASP B 1 120 ? 36.872 -61.615 -13.690 1.00 92.23 120 ASP B CA 1
ATOM 3420 C C . ASP B 1 120 ? 38.294 -61.439 -13.174 1.00 85.62 120 ASP B C 1
ATOM 3421 O O . ASP B 1 120 ? 38.716 -62.134 -12.243 1.00 85.36 120 ASP B O 1
ATOM 3426 N N . LEU B 1 121 ? 39.042 -60.506 -13.759 1.00 79.71 121 LEU B N 1
ATOM 3427 C CA . LEU B 1 121 ? 40.437 -60.288 -13.398 1.00 74.64 121 LEU B CA 1
ATOM 3428 C C . LEU B 1 121 ? 40.608 -59.369 -12.197 1.00 71.15 121 LEU B C 1
ATOM 3429 O O . LEU B 1 121 ? 41.750 -59.071 -11.830 1.00 72.77 121 LEU B O 1
ATOM 3434 N N . GLU B 1 122 ? 39.511 -58.911 -11.591 1.00 66.89 122 GLU B N 1
ATOM 3435 C CA . GLU B 1 122 ? 39.550 -58.020 -10.432 1.00 62.26 122 GLU B CA 1
ATOM 3436 C C . GLU B 1 122 ? 40.282 -56.718 -10.769 1.00 54.04 122 GLU B C 1
ATOM 3437 O O . GLU B 1 122 ? 41.305 -56.370 -10.177 1.00 51.15 122 GLU B O 1
ATOM 3443 N N . ILE B 1 123 ? 39.726 -55.992 -11.736 1.00 50.40 123 ILE B N 1
ATOM 3444 C CA . ILE B 1 123 ? 40.269 -54.711 -12.175 1.00 48.63 123 ILE B CA 1
ATOM 3445 C C . ILE B 1 123 ? 39.119 -53.729 -12.349 1.00 50.27 123 ILE B C 1
ATOM 3446 O O . ILE B 1 123 ? 38.140 -54.031 -13.040 1.00 51.23 123 ILE B O 1
ATOM 3451 N N . HIS B 1 124 ? 39.232 -52.558 -11.723 1.00 50.85 124 HIS B N 1
ATOM 3452 C CA . HIS B 1 124 ? 38.312 -51.456 -11.973 1.00 52.61 124 HIS B CA 1
ATOM 3453 C C . HIS B 1 124 ? 38.797 -50.652 -13.171 1.00 48.94 124 HIS B C 1
ATOM 3454 O O . HIS B 1 124 ? 39.993 -50.384 -13.307 1.00 49.76 124 HIS B O 1
ATOM 3461 N N . ARG B 1 125 ? 37.866 -50.253 -14.031 1.00 48.28 125 ARG B N 1
ATOM 3462 C CA . ARG B 1 125 ? 38.164 -49.341 -15.126 1.00 49.00 125 ARG B CA 1
ATOM 3463 C C . ARG B 1 125 ? 37.571 -47.976 -14.813 1.00 46.20 125 ARG B C 1
ATOM 3464 O O . ARG B 1 125 ? 36.404 -47.877 -14.419 1.00 46.44 125 ARG B O 1
ATOM 3472 N N . LEU B 1 126 ? 38.381 -46.934 -14.978 1.00 44.18 126 LEU B N 1
ATOM 3473 C CA . LEU B 1 126 ? 37.967 -45.547 -14.769 1.00 45.81 126 LEU B CA 1
ATOM 3474 C C . LEU B 1 126 ? 38.505 -44.748 -15.951 1.00 44.21 126 LEU B C 1
ATOM 3475 O O . LEU B 1 126 ? 39.694 -44.421 -15.990 1.00 43.31 126 LEU B O 1
ATOM 3480 N N . GLY B 1 127 ? 37.637 -44.428 -16.908 1.00 46.69 127 GLY B N 1
ATOM 3481 C CA . GLY B 1 127 ? 38.098 -43.887 -18.172 1.00 46.83 127 GLY B CA 1
ATOM 3482 C C . GLY B 1 127 ? 38.798 -44.973 -18.961 1.00 47.06 127 GLY B C 1
ATOM 3483 O O . GLY B 1 127 ? 38.188 -45.999 -19.279 1.00 48.22 127 GLY B O 1
ATOM 3484 N N . ASN B 1 128 ? 40.072 -44.770 -19.284 1.00 48.72 128 ASN B N 1
ATOM 3485 C CA . ASN B 1 128 ? 40.926 -45.837 -19.792 1.00 52.82 128 ASN B CA 1
ATOM 3486 C C . ASN B 1 128 ? 42.102 -46.061 -18.850 1.00 43.96 128 ASN B C 1
ATOM 3487 O O . ASN B 1 128 ? 43.224 -46.340 -19.273 1.00 43.93 128 ASN B O 1
ATOM 3492 N N . VAL B 1 129 ? 41.842 -45.931 -17.551 1.00 37.08 129 VAL B N 1
ATOM 3493 C CA . VAL B 1 129 ? 42.814 -46.205 -16.499 1.00 31.97 129 VAL B CA 1
ATOM 3494 C C . VAL B 1 129 ? 42.355 -47.452 -15.758 1.00 31.83 129 VAL B C 1
ATOM 3495 O O . VAL B 1 129 ? 41.182 -47.560 -15.380 1.00 31.61 129 VAL B O 1
ATOM 3499 N N . LEU B 1 130 ? 43.271 -48.395 -15.565 1.00 34.66 130 LEU B N 1
ATOM 3500 C CA . LEU B 1 130 ? 42.968 -49.664 -14.919 1.00 37.63 130 LEU B CA 1
ATOM 3501 C C . LEU B 1 130 ? 43.425 -49.616 -13.467 1.00 37.02 130 LEU B C 1
ATOM 3502 O O . LEU B 1 130 ? 44.590 -49.314 -13.188 1.00 37.86 130 LEU B O 1
ATOM 3507 N N . VAL B 1 131 ? 42.510 -49.904 -12.551 1.00 34.65 131 VAL B N 1
ATOM 3508 C CA . VAL B 1 131 ? 42.777 -49.881 -11.121 1.00 36.50 131 VAL B CA 1
ATOM 3509 C C . VAL B 1 131 ? 42.558 -51.284 -10.571 1.00 39.08 131 VAL B C 1
ATOM 3510 O O . VAL B 1 131 ? 41.423 -51.697 -10.333 1.00 42.23 131 VAL B O 1
ATOM 3514 N N . PRO B 1 132 ? 43.628 -52.050 -10.354 1.00 38.19 132 PRO B N 1
ATOM 3515 C CA . PRO B 1 132 ? 43.465 -53.395 -9.787 1.00 39.43 132 PRO B CA 1
ATOM 3516 C C . PRO B 1 132 ? 42.778 -53.338 -8.431 1.00 42.47 132 PRO B C 1
ATOM 3517 O O . PRO B 1 132 ? 42.983 -52.403 -7.654 1.00 44.26 132 PRO B O 1
ATOM 3521 N N . PHE B 1 133 ? 41.947 -54.354 -8.159 1.00 43.33 133 PHE B N 1
ATOM 3522 C CA . PHE B 1 133 ? 41.159 -54.382 -6.927 1.00 42.16 133 PHE B CA 1
ATOM 3523 C C . PHE B 1 133 ? 42.032 -54.171 -5.699 1.00 40.33 133 PHE B C 1
ATOM 3524 O O . PHE B 1 133 ? 41.675 -53.406 -4.796 1.00 40.66 133 PHE B O 1
ATOM 3532 N N . GLU B 1 134 ? 43.179 -54.844 -5.648 1.00 40.57 134 GLU B N 1
ATOM 3533 C CA . GLU B 1 134 ? 44.079 -54.758 -4.507 1.00 39.29 134 GLU B CA 1
ATOM 3534 C C . GLU B 1 134 ? 44.849 -53.445 -4.458 1.00 35.74 134 GLU B C 1
ATOM 3535 O O . GLU B 1 134 ? 45.536 -53.186 -3.463 1.00 35.07 134 GLU B O 1
ATOM 3541 N N . SER B 1 135 ? 44.767 -52.625 -5.504 1.00 33.03 135 SER B N 1
ATOM 3542 C CA . SER B 1 135 ? 45.410 -51.320 -5.509 1.00 31.86 135 SER B CA 1
ATOM 3543 C C . SER B 1 135 ? 44.506 -50.201 -5.011 1.00 30.10 135 SER B C 1
ATOM 3544 O O . SER B 1 135 ? 45.006 -49.102 -4.748 1.00 31.12 135 SER B O 1
ATOM 3547 N N . TYR B 1 136 ? 43.194 -50.434 -4.884 1.00 29.46 136 TYR B N 1
ATOM 3548 C CA . TYR B 1 136 ? 42.271 -49.370 -4.492 1.00 27.96 136 TYR B CA 1
ATOM 3549 C C . TYR B 1 136 ? 41.588 -49.638 -3.158 1.00 29.54 136 TYR B C 1
ATOM 3550 O O . TYR B 1 136 ? 41.871 -48.939 -2.184 1.00 35.03 136 TYR B O 1
ATOM 3559 N N . GLY B 1 137 ? 40.749 -50.669 -3.054 1.00 28.28 137 GLY B N 1
ATOM 3560 C CA . GLY B 1 137 ? 39.953 -50.830 -1.852 1.00 27.22 137 GLY B CA 1
ATOM 3561 C C . GLY B 1 137 ? 40.707 -51.519 -0.743 1.00 30.12 137 GLY B C 1
ATOM 3562 O O . GLY B 1 137 ? 40.502 -51.212 0.437 1.00 28.15 137 GLY B O 1
ATOM 3563 N N . LYS B 1 138 ? 41.583 -52.456 -1.102 1.00 32.93 138 LYS B N 1
ATOM 3564 C CA . LYS B 1 138 ? 42.447 -53.098 -0.121 1.00 33.40 138 LYS B CA 1
ATOM 3565 C C . LYS B 1 138 ? 43.350 -52.081 0.562 1.00 33.04 138 LYS B C 1
ATOM 3566 O O . LYS B 1 138 ? 43.547 -52.134 1.782 1.00 38.35 138 LYS B O 1
ATOM 3572 N N . VAL B 1 139 ? 43.913 -51.149 -0.208 1.00 28.18 139 VAL B N 1
ATOM 3573 C CA . VAL B 1 139 ? 44.871 -50.202 0.353 1.00 24.71 139 VAL B CA 1
ATOM 3574 C C . VAL B 1 139 ? 44.175 -49.210 1.275 1.00 26.18 139 VAL B C 1
ATOM 3575 O O . VAL B 1 139 ? 44.645 -48.940 2.386 1.00 26.50 139 VAL B O 1
ATOM 3579 N N . ILE B 1 140 ? 43.043 -48.654 0.837 1.00 25.42 140 ILE B N 1
ATOM 3580 C CA . ILE B 1 140 ? 42.355 -47.656 1.654 1.00 21.69 140 ILE B CA 1
ATOM 3581 C C . ILE B 1 140 ? 41.833 -48.286 2.939 1.00 22.63 140 ILE B C 1
ATOM 3582 O O . ILE B 1 140 ? 41.861 -47.665 4.009 1.00 22.71 140 ILE B O 1
ATOM 3587 N N . GLU B 1 141 ? 41.343 -49.527 2.858 1.00 23.85 141 GLU B N 1
ATOM 3588 C CA . GLU B 1 141 ? 40.870 -50.212 4.058 1.00 26.79 141 GLU B CA 1
ATOM 3589 C C . GLU B 1 141 ? 42.010 -50.464 5.037 1.00 27.81 141 GLU B C 1
ATOM 3590 O O . GLU B 1 141 ? 41.847 -50.287 6.250 1.00 27.07 141 GLU B O 1
ATOM 3596 N N . GLU B 1 142 ? 43.170 -50.890 4.529 1.00 31.14 142 GLU B N 1
ATOM 3597 C CA . GLU B 1 142 ? 44.322 -51.129 5.396 1.00 35.73 142 GLU B CA 1
ATOM 3598 C C . GLU B 1 142 ? 44.801 -49.843 6.056 1.00 33.51 142 GLU B C 1
ATOM 3599 O O . GLU B 1 142 ? 45.112 -49.829 7.252 1.00 37.26 142 GLU B O 1
ATOM 3605 N N . ILE B 1 143 ? 44.885 -48.758 5.285 1.00 31.34 143 ILE B N 1
ATOM 3606 C CA . ILE B 1 143 ? 45.397 -47.494 5.812 1.00 32.08 143 ILE B CA 1
ATOM 3607 C C . ILE B 1 143 ? 44.500 -46.975 6.929 1.00 31.91 143 ILE B C 1
ATOM 3608 O O . ILE B 1 143 ? 44.979 -46.558 7.989 1.00 33.62 143 ILE B O 1
ATOM 3613 N N . VAL B 1 144 ? 43.183 -46.989 6.709 1.00 27.96 144 VAL B N 1
ATOM 3614 C CA . VAL B 1 144 ? 42.260 -46.466 7.711 1.00 26.01 144 VAL B CA 1
ATOM 3615 C C . VAL B 1 144 ? 42.272 -47.338 8.963 1.00 29.50 144 VAL B C 1
ATOM 3616 O O . VAL B 1 144 ? 42.289 -46.828 10.089 1.00 27.79 144 VAL B O 1
ATOM 3620 N N . ARG B 1 145 ? 42.271 -48.662 8.792 1.00 35.13 145 ARG B N 1
ATOM 3621 C CA . ARG B 1 145 ? 42.344 -49.549 9.948 1.00 39.70 145 ARG B CA 1
ATOM 3622 C C . ARG B 1 145 ? 43.636 -49.329 10.726 1.00 36.83 145 ARG B C 1
ATOM 3623 O O . ARG B 1 145 ? 43.649 -49.396 11.961 1.00 35.83 145 ARG B O 1
ATOM 3631 N N . LYS B 1 146 ? 44.731 -49.060 10.019 1.00 35.28 146 LYS B N 1
ATOM 3632 C CA . LYS B 1 146 ? 46.027 -48.911 10.674 1.00 36.68 146 LYS B CA 1
ATOM 3633 C C . LYS B 1 146 ? 46.106 -47.619 11.482 1.00 38.79 146 LYS B C 1
ATOM 3634 O O . LYS B 1 146 ? 46.534 -47.628 12.643 1.00 41.39 146 LYS B O 1
ATOM 3640 N N . PHE B 1 147 ? 45.683 -46.498 10.893 1.00 37.39 147 PHE B N 1
ATOM 3641 C CA . PHE B 1 147 ? 46.025 -45.187 11.432 1.00 34.54 147 PHE B CA 1
ATOM 3642 C C . PHE B 1 147 ? 44.897 -44.505 12.196 1.00 33.51 147 PHE B C 1
ATOM 3643 O O . PHE B 1 147 ? 45.182 -43.633 13.025 1.00 30.47 147 PHE B O 1
ATOM 3651 N N . LEU B 1 148 ? 43.638 -44.856 11.937 1.00 33.24 148 LEU B N 1
ATOM 3652 C CA . LEU B 1 148 ? 42.538 -44.198 12.641 1.00 32.61 148 LEU B CA 1
ATOM 3653 C C . LEU B 1 148 ? 42.555 -44.406 14.155 1.00 33.21 148 LEU B C 1
ATOM 3654 O O . LEU B 1 148 ? 42.242 -43.442 14.876 1.00 32.61 148 LEU B O 1
ATOM 3659 N N . PRO B 1 149 ? 42.861 -45.594 14.702 1.00 32.19 149 PRO B N 1
ATOM 3660 C CA . PRO B 1 149 ? 42.880 -45.721 16.172 1.00 33.87 149 PRO B CA 1
ATOM 3661 C C . PRO B 1 149 ? 43.761 -44.702 16.879 1.00 39.93 149 PRO B C 1
ATOM 3662 O O . PRO B 1 149 ? 43.341 -44.138 17.898 1.00 40.45 149 PRO B O 1
ATOM 3666 N N . GLU B 1 150 ? 44.967 -44.439 16.367 1.00 44.98 150 GLU B N 1
ATOM 3667 C CA . GLU B 1 150 ? 45.819 -43.421 16.978 1.00 47.96 150 GLU B CA 1
ATOM 3668 C C . GLU B 1 150 ? 45.226 -42.030 16.805 1.00 43.47 150 GLU B C 1
ATOM 3669 O O . GLU B 1 150 ? 45.255 -41.214 17.734 1.00 43.22 150 GLU B O 1
ATOM 3675 N N . ILE B 1 151 ? 44.696 -41.739 15.614 1.00 37.37 151 ILE B N 1
ATOM 3676 C CA . ILE B 1 151 ? 44.119 -40.424 15.349 1.00 32.62 151 ILE B CA 1
ATOM 3677 C C . ILE B 1 151 ? 42.896 -40.197 16.227 1.00 36.67 151 ILE B C 1
ATOM 3678 O O . ILE B 1 151 ? 42.740 -39.135 16.843 1.00 38.34 151 ILE B O 1
ATOM 3683 N N . ALA B 1 152 ? 42.018 -41.200 16.309 1.00 38.22 152 ALA B N 1
ATOM 3684 C CA . ALA B 1 152 ? 40.798 -41.064 17.099 1.00 41.03 152 ALA B CA 1
ATOM 3685 C C . ALA B 1 152 ? 41.093 -40.957 18.589 1.00 46.08 152 ALA B C 1
ATOM 3686 O O . ALA B 1 152 ? 40.356 -40.278 19.313 1.00 46.24 152 ALA B O 1
ATOM 3688 N N . LYS B 1 153 ? 42.147 -41.625 19.069 1.00 50.73 153 LYS B N 1
ATOM 3689 C CA . LYS B 1 153 ? 42.539 -41.478 20.469 1.00 56.88 153 LYS B CA 1
ATOM 3690 C C . LYS B 1 153 ? 42.936 -40.040 20.776 1.00 57.66 153 LYS B C 1
ATOM 3691 O O . LYS B 1 153 ? 42.598 -39.506 21.840 1.00 53.81 153 LYS B O 1
ATOM 3697 N N . ASP B 1 154 ? 43.660 -39.399 19.855 1.00 64.12 154 ASP B N 1
ATOM 3698 C CA . ASP B 1 154 ? 44.073 -38.013 20.051 1.00 73.01 154 ASP B CA 1
ATOM 3699 C C . ASP B 1 154 ? 42.879 -37.065 20.045 1.00 67.69 154 ASP B C 1
ATOM 3700 O O . ASP B 1 154 ? 42.811 -36.140 20.864 1.00 67.20 154 ASP B O 1
ATOM 3705 N N . LYS B 1 155 ? 41.931 -37.271 19.132 1.00 61.70 155 LYS B N 1
ATOM 3706 C CA . LYS B 1 155 ? 40.791 -36.367 18.991 1.00 56.87 155 LYS B CA 1
ATOM 3707 C C . LYS B 1 155 ? 39.572 -37.193 18.602 1.00 58.06 155 LYS B C 1
ATOM 3708 O O . LYS B 1 155 ? 39.501 -37.701 17.479 1.00 56.62 155 LYS B O 1
ATOM 3714 N N . LYS B 1 156 ? 38.614 -37.320 19.526 1.00 59.75 156 LYS B N 1
ATOM 3715 C CA . LYS B 1 156 ? 37.459 -38.185 19.300 1.00 57.58 156 LYS B CA 1
ATOM 3716 C C . LYS B 1 156 ? 36.448 -37.577 18.336 1.00 53.68 156 LYS B C 1
ATOM 3717 O O . LYS B 1 156 ? 35.720 -38.317 17.666 1.00 57.00 156 LYS B O 1
ATOM 3723 N N . GLU B 1 157 ? 36.369 -36.251 18.257 1.00 46.03 157 GLU B N 1
ATOM 3724 C CA . GLU B 1 157 ? 35.521 -35.579 17.280 1.00 41.45 157 GLU B CA 1
ATOM 3725 C C . GLU B 1 157 ? 36.379 -34.590 16.511 1.00 35.85 157 GLU B C 1
ATOM 3726 O O . GLU B 1 157 ? 36.908 -33.641 17.097 1.00 36.68 157 GLU B O 1
ATOM 3732 N N . ILE B 1 158 ? 36.490 -34.795 15.203 1.00 30.44 158 ILE B N 1
ATOM 3733 C CA . ILE B 1 158 ? 37.538 -34.148 14.420 1.00 28.77 158 ILE B CA 1
ATOM 3734 C C . ILE B 1 158 ? 36.932 -33.494 13.182 1.00 26.18 158 ILE B C 1
ATOM 3735 O O . ILE B 1 158 ? 36.001 -34.048 12.577 1.00 25.77 158 ILE B O 1
ATOM 3740 N N . PRO B 1 159 ? 37.391 -32.308 12.793 1.00 22.84 159 PRO B N 1
ATOM 3741 C CA . PRO B 1 159 ? 37.004 -31.774 11.486 1.00 22.92 159 PRO B CA 1
ATOM 3742 C C . PRO B 1 159 ? 37.595 -32.631 10.381 1.00 25.65 159 PRO B C 1
ATOM 3743 O O . PRO B 1 159 ? 38.660 -33.234 10.537 1.00 27.63 159 PRO B O 1
ATOM 3747 N N . ALA B 1 160 ? 36.888 -32.685 9.251 1.00 23.36 160 ALA B N 1
ATOM 3748 C CA . ALA B 1 160 ? 37.359 -33.511 8.145 1.00 21.28 160 ALA B CA 1
ATOM 3749 C C . ALA B 1 160 ? 38.693 -33.019 7.596 1.00 23.69 160 ALA B C 1
ATOM 3750 O O . ALA B 1 160 ? 39.520 -33.831 7.165 1.00 26.57 160 ALA B O 1
ATOM 3752 N N . TYR B 1 161 ? 38.931 -31.702 7.603 1.00 23.20 161 TYR B N 1
ATOM 3753 C CA . TYR B 1 161 ? 40.192 -31.201 7.060 1.00 24.99 161 TYR B CA 1
ATOM 3754 C C . TYR B 1 161 ? 41.376 -31.570 7.946 1.00 28.98 161 TYR B C 1
ATOM 3755 O O . TYR B 1 161 ? 42.477 -31.806 7.432 1.00 27.49 161 TYR B O 1
ATOM 3764 N N . GLU B 1 162 ? 41.182 -31.624 9.268 1.00 30.54 162 GLU B N 1
ATOM 3765 C CA . GLU B 1 162 ? 42.252 -32.097 10.143 1.00 30.35 162 GLU B CA 1
ATOM 3766 C C . GLU B 1 162 ? 42.501 -33.585 9.950 1.00 27.92 162 GLU B C 1
ATOM 3767 O O . GLU B 1 162 ? 43.653 -34.029 9.926 1.00 26.15 162 GLU B O 1
ATOM 3773 N N . LEU B 1 163 ? 41.431 -34.370 9.815 1.00 26.47 163 LEU B N 1
ATOM 3774 C CA . LEU B 1 163 ? 41.585 -35.796 9.549 1.00 22.42 163 LEU B CA 1
ATOM 3775 C C . LEU B 1 163 ? 42.410 -36.031 8.290 1.00 22.57 163 LEU B C 1
ATOM 3776 O O . LEU B 1 163 ? 43.250 -36.941 8.245 1.00 21.64 163 LEU B O 1
ATOM 3781 N N . LEU B 1 164 ? 42.201 -35.204 7.264 1.00 22.02 164 LEU B N 1
ATOM 3782 C CA . LEU B 1 164 ? 42.942 -35.355 6.018 1.00 20.79 164 LEU B CA 1
ATOM 3783 C C . LEU B 1 164 ? 44.398 -34.929 6.167 1.00 23.89 164 LEU B C 1
ATOM 3784 O O . LEU B 1 164 ? 45.274 -35.479 5.488 1.00 25.24 164 LEU B O 1
ATOM 378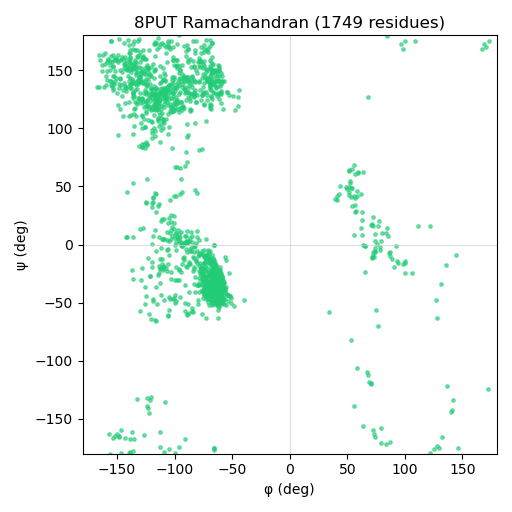9 N N . TRP B 1 165 ? 44.681 -33.952 7.033 1.00 24.66 165 TRP B N 1
ATOM 3790 C CA . TRP B 1 165 ? 46.073 -33.639 7.345 1.00 25.16 165 TRP B CA 1
ATOM 3791 C C . TRP B 1 165 ? 46.744 -34.802 8.062 1.00 26.17 165 TRP B C 1
ATOM 3792 O O . TRP B 1 165 ? 47.910 -35.114 7.796 1.00 24.09 165 TRP B O 1
ATOM 3803 N N . GLU B 1 166 ? 46.020 -35.449 8.978 1.00 27.14 166 GLU B N 1
ATOM 3804 C CA . GLU B 1 166 ? 46.586 -36.571 9.717 1.00 27.64 166 GLU B CA 1
ATOM 3805 C C . GLU B 1 166 ? 46.998 -37.696 8.779 1.00 28.63 166 GLU B C 1
ATOM 3806 O O . GLU B 1 166 ? 48.054 -38.312 8.964 1.00 31.54 166 GLU B O 1
ATOM 3812 N N . PHE B 1 167 ? 46.176 -37.984 7.771 1.00 26.78 167 PHE B N 1
ATOM 3813 C CA . PHE B 1 167 ? 46.566 -38.971 6.771 1.00 25.68 167 PHE B CA 1
ATOM 3814 C C . PHE B 1 167 ? 47.599 -38.418 5.800 1.00 28.63 167 PHE B C 1
ATOM 3815 O O . PHE B 1 167 ? 48.438 -39.177 5.301 1.00 31.14 167 PHE B O 1
ATOM 3823 N N . GLY B 1 168 ? 47.555 -37.114 5.512 1.00 27.38 168 GLY B N 1
ATOM 3824 C CA . GLY B 1 168 ? 48.647 -36.498 4.777 1.00 26.85 168 GLY B CA 1
ATOM 3825 C C . GLY B 1 168 ? 49.951 -36.540 5.548 1.00 29.05 168 GLY B C 1
ATOM 3826 O O . GLY B 1 168 ? 51.030 -36.626 4.956 1.00 27.16 168 GLY B O 1
ATOM 3827 N N . LYS B 1 169 ? 49.867 -36.490 6.880 1.00 32.97 169 LYS B N 1
ATOM 3828 C CA . LYS B 1 169 ? 51.056 -36.566 7.726 1.00 33.23 169 LYS B CA 1
ATOM 3829 C C . LYS B 1 169 ? 51.824 -37.862 7.505 1.00 31.11 169 LYS B C 1
ATOM 3830 O O . LYS B 1 169 ? 53.062 -37.877 7.550 1.00 29.96 169 LYS B O 1
ATOM 3836 N N . ARG B 1 170 ? 51.111 -38.961 7.271 1.00 32.14 170 ARG B N 1
ATOM 3837 C CA . ARG B 1 170 ? 51.701 -40.292 7.221 1.00 30.25 170 ARG B CA 1
ATOM 3838 C C . ARG B 1 170 ? 52.027 -40.746 5.804 1.00 29.49 170 ARG B C 1
ATOM 3839 O O . ARG B 1 170 ? 52.368 -41.917 5.602 1.00 30.63 170 ARG B O 1
ATOM 3847 N N . ILE B 1 171 ? 51.932 -39.848 4.823 1.00 26.89 171 ILE B N 1
ATOM 3848 C CA . ILE B 1 171 ? 52.219 -40.162 3.427 1.00 26.15 171 ILE B CA 1
ATOM 3849 C C . ILE B 1 171 ? 53.666 -39.792 3.121 1.00 27.35 171 ILE B C 1
ATOM 3850 O O . ILE B 1 171 ? 54.174 -38.770 3.597 1.00 28.52 171 ILE B O 1
ATOM 3855 N N . SER B 1 172 ? 54.342 -40.635 2.331 1.00 27.26 172 SER B N 1
ATOM 3856 C CA . SER B 1 172 ? 55.709 -40.373 1.905 1.00 31.99 172 SER B CA 1
ATOM 3857 C C . SER B 1 172 ? 55.834 -40.073 0.418 1.00 36.35 172 SER B C 1
ATOM 3858 O O . SER B 1 172 ? 56.867 -39.546 -0.004 1.00 42.88 172 SER B O 1
ATOM 3861 N N . ASP B 1 173 ? 54.815 -40.396 -0.372 1.00 37.52 173 ASP B N 1
ATOM 3862 C CA . ASP B 1 173 ? 54.773 -40.083 -1.797 1.00 33.47 173 ASP B CA 1
ATOM 3863 C C . ASP B 1 173 ? 54.856 -38.575 -2.018 1.00 32.39 173 ASP B C 1
ATOM 3864 O O . ASP B 1 173 ? 54.009 -37.822 -1.533 1.00 35.39 173 ASP B O 1
ATOM 3869 N N . SER B 1 174 ? 55.865 -38.126 -2.764 1.00 33.03 174 SER B N 1
ATOM 3870 C CA . SER B 1 174 ? 55.997 -36.693 -3.010 1.00 37.86 174 SER B CA 1
ATOM 3871 C C . SER B 1 174 ? 55.129 -36.211 -4.167 1.00 35.55 174 SER B C 1
ATOM 3872 O O . SER B 1 174 ? 55.115 -35.010 -4.455 1.00 35.85 174 SER B O 1
ATOM 3875 N N . ASN B 1 175 ? 54.403 -37.107 -4.831 1.00 32.31 175 ASN B N 1
ATOM 3876 C CA . ASN B 1 175 ? 53.400 -36.725 -5.815 1.00 28.87 175 ASN B CA 1
ATOM 3877 C C . ASN B 1 175 ? 51.999 -36.700 -5.226 1.00 25.09 175 ASN B C 1
ATOM 3878 O O . ASN B 1 175 ? 51.025 -36.626 -5.977 1.00 26.58 175 ASN B O 1
ATOM 3883 N N . SER B 1 176 ? 51.875 -36.769 -3.904 1.00 23.10 176 SER B N 1
ATOM 3884 C CA . SER B 1 176 ? 50.581 -36.906 -3.255 1.00 19.88 176 SER B CA 1
ATOM 3885 C C . SER B 1 176 ? 49.975 -35.538 -2.985 1.00 19.59 176 SER B C 1
ATOM 3886 O O . SER B 1 176 ? 50.659 -34.626 -2.512 1.00 19.96 176 SER B O 1
ATOM 3889 N N . ILE B 1 177 ? 48.685 -35.403 -3.295 1.00 18.31 177 ILE B N 1
ATOM 3890 C CA . ILE B 1 177 ? 47.970 -34.156 -3.038 1.00 17.12 177 ILE B CA 1
ATOM 3891 C C . ILE B 1 177 ? 47.766 -33.956 -1.542 1.00 19.18 177 ILE B C 1
ATOM 3892 O O . ILE B 1 177 ? 47.965 -32.853 -1.015 1.00 21.86 177 ILE B O 1
ATOM 3897 N N . LEU B 1 178 ? 47.374 -35.016 -0.833 1.00 18.04 178 LEU B N 1
ATOM 3898 C CA . LEU B 1 178 ? 47.154 -34.901 0.606 1.00 17.24 178 LEU B CA 1
ATOM 3899 C C . LEU B 1 178 ? 48.451 -34.590 1.341 1.00 21.08 178 LEU B C 1
ATOM 3900 O O . LEU B 1 178 ? 48.448 -33.835 2.321 1.00 22.44 178 LEU B O 1
ATOM 3905 N N . ARG B 1 179 ? 49.565 -35.181 0.898 1.00 23.24 179 ARG B N 1
ATOM 3906 C CA . ARG B 1 179 ? 50.862 -34.855 1.485 1.00 23.83 179 ARG B CA 1
ATOM 3907 C C . ARG B 1 179 ? 51.240 -33.405 1.213 1.00 25.87 179 ARG B C 1
ATOM 3908 O O . ARG B 1 179 ? 51.716 -32.701 2.111 1.00 27.81 179 ARG B O 1
ATOM 3916 N N . ALA B 1 180 ? 51.047 -32.945 -0.025 1.00 25.77 180 ALA B N 1
ATOM 3917 C CA . ALA B 1 180 ? 51.374 -31.564 -0.359 1.00 24.92 180 ALA B CA 1
ATOM 3918 C C . ALA B 1 180 ? 50.537 -30.588 0.457 1.00 26.22 180 ALA B C 1
ATOM 3919 O O . ALA B 1 180 ? 51.055 -29.587 0.966 1.00 26.83 180 ALA B O 1
ATOM 3921 N N . ALA B 1 181 ? 49.241 -30.872 0.602 1.00 26.38 181 ALA B N 1
ATOM 3922 C CA . ALA B 1 181 ? 48.367 -29.989 1.366 1.00 23.02 181 ALA B CA 1
ATOM 3923 C C . ALA B 1 181 ? 48.771 -29.949 2.831 1.00 21.95 181 ALA B C 1
ATOM 3924 O O . ALA B 1 181 ? 48.751 -28.886 3.465 1.00 19.66 181 ALA B O 1
ATOM 3926 N N . TYR B 1 182 ? 49.126 -31.099 3.396 1.00 25.43 182 TYR B N 1
ATOM 3927 C CA . TYR B 1 182 ? 49.517 -31.119 4.797 1.00 32.19 182 TYR B CA 1
ATOM 3928 C C . TYR B 1 182 ? 50.857 -30.418 5.013 1.00 32.93 182 TYR B C 1
ATOM 3929 O O . TYR B 1 182 ? 51.039 -29.718 6.017 1.00 35.58 182 TYR B O 1
ATOM 3938 N N . GLU B 1 183 ? 51.812 -30.602 4.093 1.00 29.48 183 GLU B N 1
ATOM 3939 C CA . GLU B 1 183 ? 53.108 -29.941 4.231 1.00 27.93 183 GLU B CA 1
ATOM 3940 C C . GLU B 1 183 ? 52.966 -28.424 4.223 1.00 28.42 183 GLU B C 1
ATOM 3941 O O . GLU B 1 183 ? 53.774 -27.721 4.838 1.00 30.39 183 GLU B O 1
ATOM 3947 N N . LYS B 1 184 ? 51.954 -27.906 3.532 1.00 27.23 184 LYS B N 1
ATOM 3948 C CA . LYS B 1 184 ? 51.744 -26.472 3.389 1.00 28.02 184 LYS B CA 1
ATOM 3949 C C . LYS B 1 184 ? 50.622 -25.936 4.271 1.00 30.98 184 LYS B C 1
ATOM 3950 O O . LYS B 1 184 ? 50.285 -24.752 4.160 1.00 30.61 184 LYS B O 1
ATOM 3956 N N . LYS B 1 185 ? 50.037 -26.772 5.133 1.00 35.07 185 LYS B N 1
ATOM 3957 C CA . LYS B 1 185 ? 48.874 -26.393 5.941 1.00 38.94 185 LYS B CA 1
ATOM 3958 C C . LYS B 1 185 ? 47.774 -25.801 5.066 1.00 33.80 185 LYS B C 1
ATOM 3959 O O . LYS B 1 185 ? 47.136 -24.802 5.409 1.00 33.80 185 LYS B O 1
ATOM 3965 N N . VAL B 1 186 ? 47.557 -26.429 3.917 1.00 27.97 186 VAL B N 1
ATOM 3966 C CA . VAL B 1 186 ? 46.491 -26.049 2.998 1.00 22.36 186 VAL B CA 1
ATOM 3967 C C . VAL B 1 186 ? 45.270 -26.903 3.326 1.00 22.55 186 VAL B C 1
ATOM 3968 O O . VAL B 1 186 ? 45.352 -28.138 3.226 1.00 25.28 186 VAL B O 1
ATOM 3972 N N . PRO B 1 187 ? 44.143 -26.309 3.725 1.00 21.71 187 PRO B N 1
ATOM 3973 C CA . PRO B 1 187 ? 42.988 -27.129 4.107 1.00 20.27 187 PRO B CA 1
ATOM 3974 C C . PRO B 1 187 ? 42.371 -27.811 2.900 1.00 19.37 187 PRO B C 1
ATOM 3975 O O . PRO B 1 187 ? 42.295 -27.236 1.812 1.00 20.65 187 PRO B O 1
ATOM 3979 N N . VAL B 1 188 ? 41.924 -29.047 3.104 1.00 19.61 188 VAL B N 1
ATOM 3980 C CA . VAL B 1 188 ? 41.232 -29.823 2.082 1.00 18.71 188 VAL B CA 1
ATOM 3981 C C . VAL B 1 188 ? 39.784 -29.940 2.529 1.00 19.26 188 VAL B C 1
ATOM 3982 O O . VAL B 1 188 ? 39.477 -30.672 3.481 1.00 17.99 188 VAL B O 1
ATOM 3986 N N . ILE B 1 189 ? 38.898 -29.213 1.854 1.00 17.70 189 ILE B N 1
ATOM 3987 C CA . ILE B 1 189 ? 37.493 -29.113 2.231 1.00 14.92 189 ILE B CA 1
ATOM 3988 C C . ILE B 1 189 ? 36.711 -30.119 1.400 1.00 16.24 189 ILE B C 1
ATOM 3989 O O . ILE B 1 189 ? 36.606 -29.979 0.178 1.00 16.67 189 ILE B O 1
ATOM 3994 N N . VAL B 1 190 ? 36.145 -31.127 2.056 1.00 14.71 190 VAL B N 1
ATOM 3995 C CA . VAL B 1 190 ? 35.412 -32.181 1.360 1.00 14.72 190 VAL B CA 1
ATOM 3996 C C . VAL B 1 190 ? 34.045 -32.320 2.018 1.00 21.11 190 VAL B C 1
ATOM 3997 O O . VAL B 1 190 ? 33.871 -33.168 2.906 1.00 23.43 190 VAL B O 1
ATOM 4001 N N . PRO B 1 191 ? 33.056 -31.506 1.637 1.00 15.45 191 PRO B N 1
ATOM 4002 C CA . PRO B 1 191 ? 31.735 -31.626 2.278 1.00 17.05 191 PRO B CA 1
ATOM 4003 C C . PRO B 1 191 ? 31.116 -33.003 2.117 1.00 16.71 191 PRO B C 1
ATOM 4004 O O . PRO B 1 191 ? 30.401 -33.460 3.019 1.00 17.37 191 PRO B O 1
ATOM 4008 N N . GLY B 1 192 ? 31.371 -33.686 1.004 1.00 15.65 192 GLY B N 1
ATOM 4009 C CA . GLY B 1 192 ? 30.806 -35.007 0.796 1.00 15.91 192 GLY B CA 1
ATOM 4010 C C . GLY B 1 192 ? 31.747 -36.124 1.201 1.00 17.38 192 GLY B C 1
ATOM 4011 O O . GLY B 1 192 ? 31.861 -37.125 0.489 1.00 15.41 192 GLY B O 1
ATOM 4012 N N . ILE B 1 193 ? 32.403 -35.970 2.357 1.00 20.71 193 ILE B N 1
ATOM 4013 C CA . ILE B 1 193 ? 33.518 -36.837 2.740 1.00 20.11 193 ILE B CA 1
ATOM 4014 C C . ILE B 1 193 ? 33.077 -38.282 2.960 1.00 20.61 193 ILE B C 1
ATOM 4015 O O . ILE B 1 193 ? 33.872 -39.211 2.767 1.00 23.21 193 ILE B O 1
ATOM 4020 N N . VAL B 1 194 ? 31.826 -38.511 3.374 1.00 19.19 194 VAL B N 1
ATOM 4021 C CA . VAL B 1 194 ? 31.388 -39.879 3.658 1.00 18.62 194 VAL B CA 1
ATOM 4022 C C . VAL B 1 194 ? 31.153 -40.696 2.400 1.00 21.92 194 VAL B C 1
ATOM 4023 O O . VAL B 1 194 ? 30.890 -41.901 2.499 1.00 27.83 194 VAL B O 1
ATOM 4027 N N . ASP B 1 195 ? 31.261 -40.089 1.226 1.00 21.76 195 ASP B N 1
ATOM 4028 C CA . ASP B 1 195 ? 31.036 -40.776 -0.038 1.00 21.15 195 ASP B CA 1
ATOM 4029 C C . ASP B 1 195 ? 32.356 -41.337 -0.555 1.00 22.53 195 ASP B C 1
ATOM 4030 O O . ASP B 1 195 ? 33.280 -40.577 -0.849 1.00 27.68 195 ASP B O 1
ATOM 4035 N N . GLY B 1 196 ? 32.446 -42.659 -0.672 1.00 21.01 196 GLY B N 1
ATOM 4036 C CA . GLY B 1 196 ? 33.609 -43.281 -1.265 1.00 19.38 196 GLY B CA 1
ATOM 4037 C C . GLY B 1 196 ? 34.192 -44.350 -0.369 1.00 21.03 196 GLY B C 1
ATOM 4038 O O . GLY B 1 196 ? 33.622 -44.717 0.666 1.00 21.08 196 GLY B O 1
ATOM 4039 N N . SER B 1 197 ? 35.351 -44.867 -0.781 1.00 21.04 197 SER B N 1
ATOM 4040 C CA . SER B 1 197 ? 36.026 -45.903 -0.005 1.00 21.05 197 SER B CA 1
ATOM 4041 C C . SER B 1 197 ? 36.537 -45.366 1.326 1.00 22.63 197 SER B C 1
ATOM 4042 O O . SER B 1 197 ? 36.416 -46.033 2.360 1.00 25.29 197 SER B O 1
ATOM 4045 N N . PHE B 1 198 ? 37.124 -44.170 1.323 1.00 22.05 198 PHE B N 1
ATOM 4046 C CA . PHE B 1 198 ? 37.647 -43.609 2.564 1.00 19.47 198 PHE B CA 1
ATOM 4047 C C . PHE B 1 198 ? 36.520 -43.341 3.550 1.00 17.79 198 PHE B C 1
ATOM 4048 O O . PHE B 1 198 ? 36.598 -43.727 4.724 1.00 18.36 198 PHE B O 1
ATOM 4056 N N . GLY B 1 199 ? 35.450 -42.700 3.085 1.00 16.60 199 GLY B N 1
ATOM 4057 C CA . GLY B 1 199 ? 34.327 -42.423 3.964 1.00 15.29 199 GLY B CA 1
ATOM 4058 C C . GLY B 1 199 ? 33.647 -43.681 4.469 1.00 16.27 199 GLY B C 1
ATOM 4059 O O . GLY B 1 199 ? 33.233 -43.750 5.629 1.00 13.66 199 GLY B O 1
ATOM 4060 N N . THR B 1 200 ? 33.499 -44.685 3.600 1.00 18.29 200 THR B N 1
ATOM 4061 C CA . THR B 1 200 ? 32.905 -45.944 4.038 1.00 18.27 200 THR B CA 1
ATOM 4062 C C . THR B 1 200 ? 33.770 -46.610 5.099 1.00 19.21 200 THR B C 1
ATOM 4063 O O . THR B 1 200 ? 33.254 -47.137 6.093 1.00 19.12 200 THR B O 1
ATOM 4067 N N . ASN B 1 201 ? 35.093 -46.578 4.917 1.00 20.41 201 ASN B N 1
ATOM 4068 C CA . ASN B 1 201 ? 35.989 -47.186 5.896 1.00 22.08 201 ASN B CA 1
ATOM 4069 C C . ASN B 1 201 ? 36.068 -46.367 7.178 1.00 23.78 201 ASN B C 1
ATOM 4070 O O . ASN B 1 201 ? 36.309 -46.930 8.251 1.00 25.80 201 ASN B O 1
ATOM 4075 N N . LEU B 1 202 ? 35.888 -45.047 7.095 1.00 24.83 202 LEU B N 1
ATOM 4076 C CA . LEU B 1 202 ? 35.717 -44.255 8.311 1.00 23.52 202 LEU B CA 1
ATOM 4077 C C . LEU B 1 202 ? 34.516 -44.747 9.105 1.00 25.69 202 LEU B C 1
ATOM 4078 O O . LEU B 1 202 ? 34.593 -44.943 10.325 1.00 26.74 202 LEU B O 1
ATOM 4083 N N . PHE B 1 203 ? 33.391 -44.954 8.416 1.00 25.69 203 PHE B N 1
ATOM 4084 C CA . PHE B 1 203 ? 32.172 -45.394 9.084 1.00 26.44 203 PHE B CA 1
ATOM 4085 C C . PHE B 1 203 ? 32.356 -46.762 9.724 1.00 26.34 203 PHE B C 1
ATOM 4086 O O . PHE B 1 203 ? 31.928 -46.985 10.862 1.00 27.77 203 PHE B O 1
ATOM 4094 N N . ILE B 1 204 ? 33.009 -47.686 9.013 1.00 26.11 204 ILE B N 1
ATOM 4095 C CA . ILE B 1 204 ? 33.229 -49.027 9.550 1.00 26.64 204 ILE B CA 1
ATOM 4096 C C . ILE B 1 204 ? 34.022 -48.953 10.848 1.00 30.32 204 ILE B C 1
ATOM 4097 O O . ILE B 1 204 ? 33.678 -49.600 11.845 1.00 33.26 204 ILE B O 1
ATOM 4102 N N . GLN B 1 205 ? 35.087 -48.150 10.862 1.00 32.33 205 GLN B N 1
ATOM 4103 C CA . GLN B 1 205 ? 35.905 -48.038 12.065 1.00 32.80 205 GLN B CA 1
ATOM 4104 C C . GLN B 1 205 ? 35.200 -47.252 13.162 1.00 35.31 205 GLN B C 1
ATOM 4105 O O . GLN B 1 205 ? 35.466 -47.478 14.349 1.00 39.06 205 GLN B O 1
ATOM 4111 N N . SER B 1 206 ? 34.302 -46.333 12.797 1.00 36.18 206 SER B N 1
ATOM 4112 C CA . SER B 1 206 ? 33.551 -45.597 13.808 1.00 37.12 206 SER B CA 1
ATOM 4113 C C . SER B 1 206 ? 32.664 -46.511 14.641 1.00 37.34 206 SER B C 1
ATOM 4114 O O . SER B 1 206 ? 32.254 -46.126 15.741 1.00 38.46 206 SER B O 1
ATOM 4117 N N . GLN B 1 207 ? 32.352 -47.707 14.140 1.00 36.51 207 GLN B N 1
ATOM 4118 C CA . GLN B 1 207 ? 31.630 -48.685 14.944 1.00 33.06 207 GLN B CA 1
ATOM 4119 C C . GLN B 1 207 ? 32.472 -49.202 16.097 1.00 34.84 207 GLN B C 1
ATOM 4120 O O . GLN B 1 207 ? 31.913 -49.648 17.104 1.00 36.64 207 GLN B O 1
ATOM 4126 N N . PHE B 1 208 ? 33.801 -49.149 15.974 1.00 33.17 208 PHE B N 1
ATOM 4127 C CA . PHE B 1 208 ? 34.701 -49.693 16.978 1.00 31.80 208 PHE B CA 1
ATOM 4128 C C . PHE B 1 208 ? 35.430 -48.638 17.794 1.00 35.22 208 PHE B C 1
ATOM 4129 O O . PHE B 1 208 ? 35.906 -48.952 18.887 1.00 40.04 208 PHE B O 1
ATOM 4137 N N . LEU B 1 209 ? 35.524 -47.409 17.307 1.00 36.87 209 LEU B N 1
ATOM 4138 C CA . LEU B 1 209 ? 36.149 -46.326 18.046 1.00 37.58 209 LEU B CA 1
ATOM 4139 C C . LEU B 1 209 ? 35.101 -45.295 18.440 1.00 42.46 209 LEU B C 1
ATOM 4140 O O . LEU B 1 209 ? 34.065 -45.154 17.785 1.00 44.55 209 LEU B O 1
ATOM 4145 N N . ASN B 1 210 ? 35.379 -44.576 19.526 1.00 46.82 210 ASN B N 1
ATOM 4146 C CA . ASN B 1 210 ? 34.606 -43.388 19.875 1.00 53.08 210 ASN B CA 1
ATOM 4147 C C . ASN B 1 210 ? 35.110 -42.259 18.981 1.00 53.24 210 ASN B C 1
ATOM 4148 O O . ASN B 1 210 ? 35.942 -41.433 19.365 1.00 57.69 210 ASN B O 1
ATOM 4153 N N . PHE B 1 211 ? 34.607 -42.247 17.747 1.00 46.09 211 PHE B N 1
ATOM 4154 C CA . PHE B 1 211 ? 35.121 -41.359 16.714 1.00 39.37 211 PHE B CA 1
ATOM 4155 C C . PHE B 1 211 ? 33.969 -40.763 15.925 1.00 35.85 211 PHE B C 1
ATOM 4156 O O . PHE B 1 211 ? 33.048 -41.486 15.534 1.00 34.14 211 PHE B O 1
ATOM 4164 N N . LYS B 1 212 ? 34.033 -39.454 15.681 1.00 33.32 212 LYS B N 1
ATOM 4165 C CA . LYS B 1 212 ? 33.003 -38.755 14.926 1.00 28.61 212 LYS B CA 1
ATOM 4166 C C . LYS B 1 212 ? 33.641 -37.636 14.117 1.00 29.06 212 LYS B C 1
ATOM 4167 O O . LYS B 1 212 ? 34.755 -37.190 14.402 1.00 28.87 212 LYS B O 1
ATOM 4173 N N . ILE B 1 213 ? 32.919 -37.198 13.089 1.00 29.33 213 ILE B N 1
ATOM 4174 C CA . ILE B 1 213 ? 33.332 -36.105 12.216 1.00 31.04 213 ILE B CA 1
ATOM 4175 C C . ILE B 1 213 ? 32.417 -34.921 12.489 1.00 31.35 213 ILE B C 1
ATOM 4176 O O . ILE B 1 213 ? 31.218 -35.101 12.732 1.00 35.71 213 ILE B O 1
ATOM 4181 N N . ASN B 1 214 ? 32.977 -33.713 12.465 1.00 28.31 214 ASN B N 1
ATOM 4182 C CA . ASN B 1 214 ? 32.183 -32.497 12.642 1.00 28.98 214 ASN B CA 1
ATOM 4183 C C . ASN B 1 214 ? 32.422 -31.579 11.450 1.00 26.72 214 ASN B C 1
ATOM 4184 O O . ASN B 1 214 ? 33.283 -30.698 11.491 1.00 26.39 214 ASN B O 1
ATOM 4189 N N . LEU B 1 215 ? 31.626 -31.770 10.397 1.00 24.01 215 LEU B N 1
ATOM 4190 C CA . LEU B 1 215 ? 31.721 -30.937 9.207 1.00 21.30 215 LEU B CA 1
ATOM 4191 C C . LEU B 1 215 ? 31.338 -29.488 9.472 1.00 21.16 215 LEU B C 1
ATOM 4192 O O . LEU B 1 215 ? 31.599 -28.630 8.619 1.00 21.23 215 LEU B O 1
ATOM 4197 N N . PHE B 1 216 ? 30.715 -29.195 10.615 1.00 22.62 216 PHE B N 1
ATOM 4198 C CA . PHE B 1 216 ? 30.476 -27.803 10.977 1.00 23.43 216 PHE B CA 1
ATOM 4199 C C . PHE B 1 216 ? 31.787 -27.058 11.196 1.00 22.89 216 PHE B C 1
ATOM 4200 O O . PHE B 1 216 ? 31.833 -25.830 11.057 1.00 24.24 216 PHE B O 1
ATOM 4208 N N . GLU B 1 217 ? 32.858 -27.774 11.551 1.00 24.78 217 GLU B N 1
ATOM 4209 C CA . GLU B 1 217 ? 34.168 -27.145 11.684 1.00 26.03 217 GLU B CA 1
ATOM 4210 C C . GLU B 1 217 ? 34.842 -26.917 10.335 1.00 23.59 217 GLU B C 1
ATOM 4211 O O . GLU B 1 217 ? 35.590 -25.944 10.179 1.00 20.42 217 GLU B O 1
ATOM 4217 N N . ASP B 1 218 ? 34.624 -27.806 9.363 1.00 22.84 218 ASP B N 1
ATOM 4218 C CA . ASP B 1 218 ? 35.073 -27.527 8.004 1.00 19.44 218 ASP B CA 1
ATOM 4219 C C . ASP B 1 218 ? 34.332 -26.329 7.432 1.00 21.44 218 ASP B C 1
ATOM 4220 O O . ASP B 1 218 ? 34.910 -25.522 6.694 1.00 23.40 218 ASP B O 1
ATOM 4225 N N . MET B 1 219 ? 33.040 -26.211 7.745 1.00 22.69 219 MET B N 1
ATOM 4226 C CA . MET B 1 219 ? 32.279 -25.041 7.321 1.00 25.22 219 MET B CA 1
ATOM 4227 C C . MET B 1 219 ? 32.818 -23.779 7.977 1.00 25.89 219 MET B C 1
ATOM 4228 O O . MET B 1 219 ? 32.921 -22.730 7.331 1.00 24.85 219 MET B O 1
ATOM 4233 N N . ARG B 1 220 ? 33.176 -23.867 9.260 1.00 27.22 220 ARG B N 1
ATOM 4234 C CA . ARG B 1 220 ? 33.711 -22.709 9.966 1.00 28.57 220 ARG B CA 1
ATOM 4235 C C . ARG B 1 220 ? 35.041 -22.264 9.375 1.00 24.47 220 ARG B C 1
ATOM 4236 O O . ARG B 1 220 ? 35.335 -21.062 9.326 1.00 26.52 220 ARG B O 1
ATOM 4244 N N . LEU B 1 221 ? 35.881 -23.213 8.955 1.00 20.53 221 LEU B N 1
ATOM 4245 C CA . LEU B 1 221 ? 37.176 -22.830 8.407 1.00 21.94 221 LEU B CA 1
ATOM 4246 C C . LEU B 1 221 ? 37.019 -22.101 7.079 1.00 23.81 221 LEU B C 1
ATOM 4247 O O . LEU B 1 221 ? 37.547 -20.997 6.904 1.00 25.66 221 LEU B O 1
ATOM 4252 N N . ILE B 1 222 ? 36.284 -22.693 6.133 1.00 21.30 222 ILE B N 1
ATOM 4253 C CA . ILE B 1 222 ? 36.136 -22.055 4.828 1.00 19.50 222 ILE B CA 1
ATOM 4254 C C . ILE B 1 222 ? 35.390 -20.738 4.965 1.00 22.62 222 ILE B C 1
ATOM 4255 O O . ILE B 1 222 ? 35.676 -19.776 4.240 1.00 25.19 222 ILE B O 1
ATOM 4260 N N . LYS B 1 223 ? 34.432 -20.665 5.893 1.00 23.05 223 LYS B N 1
ATOM 4261 C CA . LYS B 1 223 ? 33.747 -19.402 6.146 1.00 24.01 223 LYS B CA 1
ATOM 4262 C C . LYS B 1 223 ? 34.722 -18.349 6.650 1.00 24.04 223 LYS B C 1
ATOM 4263 O O . LYS B 1 223 ? 34.680 -17.194 6.210 1.00 26.03 223 LYS B O 1
ATOM 4269 N N . ASP B 1 224 ? 35.610 -18.728 7.574 1.00 22.73 224 ASP B N 1
ATOM 4270 C CA . ASP B 1 224 ? 36.540 -17.760 8.149 1.00 24.61 224 ASP B CA 1
ATOM 4271 C C . ASP B 1 224 ? 37.563 -17.289 7.124 1.00 25.82 224 ASP B C 1
ATOM 4272 O O . ASP B 1 224 ? 37.916 -16.104 7.096 1.00 30.03 224 ASP B O 1
ATOM 4277 N N . LEU B 1 225 ? 38.056 -18.199 6.281 1.00 23.53 225 LEU B N 1
ATOM 4278 C CA . LEU B 1 225 ? 39.030 -17.809 5.265 1.00 24.05 225 LEU B CA 1
ATOM 4279 C C . LEU B 1 225 ? 38.416 -16.857 4.247 1.00 27.85 225 LEU B C 1
ATOM 4280 O O . LEU B 1 225 ? 39.074 -15.914 3.793 1.00 32.09 225 LEU B O 1
ATOM 4285 N N . VAL B 1 226 ? 37.162 -17.099 3.867 1.00 26.84 226 VAL B N 1
ATOM 4286 C CA . VAL B 1 226 ? 36.502 -16.247 2.882 1.00 24.64 226 VAL B CA 1
ATOM 4287 C C . VAL B 1 226 ? 36.251 -14.857 3.454 1.00 26.63 226 VAL B C 1
ATOM 4288 O O . VAL B 1 226 ? 36.471 -13.843 2.780 1.00 28.34 226 VAL B O 1
ATOM 4292 N N . PHE B 1 227 ? 35.792 -14.782 4.703 1.00 28.38 227 PHE B N 1
ATOM 4293 C CA . PHE B 1 227 ? 35.512 -13.484 5.308 1.00 31.53 227 PHE B CA 1
ATOM 4294 C C . PHE B 1 227 ? 36.783 -12.663 5.504 1.00 36.19 227 PHE B C 1
ATOM 4295 O O . PHE B 1 227 ? 36.789 -11.452 5.255 1.00 39.14 227 PHE B O 1
ATOM 4303 N N . SER B 1 228 ? 37.870 -13.298 5.939 1.00 35.39 228 SER B N 1
ATOM 4304 C CA . SER B 1 228 ? 39.062 -12.573 6.362 1.00 35.67 228 SER B CA 1
ATOM 4305 C C . SER B 1 228 ? 40.063 -12.327 5.239 1.00 37.80 228 SER B C 1
ATOM 4306 O O . SER B 1 228 ? 41.072 -11.653 5.470 1.00 41.02 228 SER B O 1
ATOM 4309 N N . CYS B 1 229 ? 39.819 -12.842 4.038 1.00 36.85 229 CYS B N 1
ATOM 4310 C CA . CYS B 1 229 ? 40.727 -12.587 2.932 1.00 36.61 229 CYS B CA 1
ATOM 4311 C C . CYS B 1 229 ? 40.418 -11.234 2.290 1.00 37.65 229 CYS B C 1
ATOM 4312 O O . CYS B 1 229 ? 39.365 -10.632 2.514 1.00 39.28 229 CYS B O 1
ATOM 4315 N N . LYS B 1 230 ? 41.359 -10.752 1.480 1.00 39.08 230 LYS B N 1
ATOM 4316 C CA . LYS B 1 230 ? 41.169 -9.504 0.745 1.00 42.00 230 LYS B CA 1
ATOM 4317 C C . LYS B 1 230 ? 40.565 -9.763 -0.633 1.00 40.48 230 LYS B C 1
ATOM 4318 O O . LYS B 1 230 ? 39.502 -9.229 -0.965 1.00 41.72 230 LYS B O 1
ATOM 4324 N N . LYS B 1 231 ? 41.235 -10.581 -1.443 1.00 37.22 231 LYS B N 1
ATOM 4325 C CA . LYS B 1 231 ? 40.717 -11.023 -2.729 1.00 33.64 231 LYS B CA 1
ATOM 4326 C C . LYS B 1 231 ? 40.813 -12.541 -2.812 1.00 28.34 231 LYS B C 1
ATOM 4327 O O . LYS B 1 231 ? 41.674 -13.157 -2.180 1.00 26.98 231 LYS B O 1
ATOM 4333 N N . SER B 1 232 ? 39.921 -13.143 -3.593 1.00 25.86 232 SER B N 1
ATOM 4334 C CA . SER B 1 232 ? 39.880 -14.591 -3.736 1.00 23.31 232 SER B CA 1
ATOM 4335 C C . SER B 1 232 ? 39.880 -14.968 -5.208 1.00 21.27 232 SER B C 1
ATOM 4336 O O . SER B 1 232 ? 39.340 -14.248 -6.051 1.00 23.16 232 SER B O 1
ATOM 4339 N N . GLY B 1 233 ? 40.501 -16.108 -5.504 1.00 19.38 233 GLY B N 1
ATOM 4340 C CA . GLY B 1 233 ? 40.529 -16.627 -6.855 1.00 19.20 233 GLY B CA 1
ATOM 4341 C C . GLY B 1 233 ? 40.341 -18.130 -6.841 1.00 20.87 233 GLY B C 1
ATOM 4342 O O . GLY B 1 233 ? 40.473 -18.786 -5.803 1.00 23.28 233 GLY B O 1
ATOM 4343 N N . ALA B 1 234 ? 40.027 -18.675 -8.015 1.00 17.63 234 ALA B N 1
ATOM 4344 C CA . ALA B 1 234 ? 39.769 -20.103 -8.103 1.00 15.39 234 ALA B CA 1
ATOM 4345 C C . ALA B 1 234 ? 40.072 -20.628 -9.495 1.00 19.46 234 ALA B C 1
ATOM 4346 O O . ALA B 1 234 ? 39.755 -19.980 -10.497 1.00 23.06 234 ALA B O 1
ATOM 4348 N N . LEU B 1 235 ? 40.693 -21.803 -9.543 1.00 18.62 235 LEU B N 1
ATOM 4349 C CA . LEU B 1 235 ? 40.691 -22.651 -10.729 1.00 17.20 235 LEU B CA 1
ATOM 4350 C C . LEU B 1 235 ? 39.734 -23.799 -10.431 1.00 16.31 235 LEU B C 1
ATOM 4351 O O . LEU B 1 235 ? 40.000 -24.621 -9.547 1.00 18.40 235 LEU B O 1
ATOM 4356 N N . ILE B 1 236 ? 38.611 -23.839 -11.141 1.00 13.83 236 ILE B N 1
ATOM 4357 C CA . ILE B 1 236 ? 37.522 -24.764 -10.852 1.00 12.22 236 ILE B CA 1
ATOM 4358 C C . ILE B 1 236 ? 37.408 -25.729 -12.022 1.00 11.68 236 ILE B C 1
ATOM 4359 O O . ILE B 1 236 ? 36.941 -25.354 -13.108 1.00 13.11 236 ILE B O 1
ATOM 4364 N N . ILE B 1 237 ? 37.817 -26.975 -11.807 1.00 12.49 237 ILE B N 1
ATOM 4365 C CA . ILE B 1 237 ? 37.807 -27.993 -12.851 1.00 16.87 237 ILE B CA 1
ATOM 4366 C C . ILE B 1 237 ? 36.619 -28.915 -12.621 1.00 17.63 237 ILE B C 1
ATOM 4367 O O . ILE B 1 237 ? 36.539 -29.597 -11.592 1.00 17.81 237 ILE B O 1
ATOM 4372 N N . GLY B 1 238 ? 35.709 -28.957 -13.581 1.00 18.50 238 GLY B N 1
ATOM 4373 C CA . GLY B 1 238 ? 34.525 -29.778 -13.454 1.00 16.84 238 GLY B CA 1
ATOM 4374 C C . GLY B 1 238 ? 33.391 -29.064 -12.753 1.00 18.78 238 GLY B C 1
ATOM 4375 O O . GLY B 1 238 ? 33.423 -27.857 -12.500 1.00 22.42 238 GLY B O 1
ATOM 4376 N N . GLY B 1 239 ? 32.361 -29.842 -12.434 1.00 21.43 239 GLY B N 1
ATOM 4377 C CA . GLY B 1 239 ? 31.192 -29.314 -11.758 1.00 19.39 239 GLY B CA 1
ATOM 4378 C C . GLY B 1 239 ? 30.919 -30.010 -10.442 1.00 18.96 239 GLY B C 1
ATOM 4379 O O . GLY B 1 239 ? 31.850 -30.384 -9.720 1.00 22.95 239 GLY B O 1
ATOM 4380 N N . GLY B 1 240 ? 29.646 -30.174 -10.109 1.00 17.89 240 GLY B N 1
ATOM 4381 C CA . GLY B 1 240 ? 29.284 -30.951 -8.946 1.00 18.07 240 GLY B CA 1
ATOM 4382 C C . GLY B 1 240 ? 29.436 -30.187 -7.643 1.00 16.32 240 GLY B C 1
ATOM 4383 O O . GLY B 1 240 ? 29.426 -28.952 -7.590 1.00 17.56 240 GLY B O 1
ATOM 4384 N N . ILE B 1 241 ? 29.576 -30.963 -6.566 1.00 15.58 241 ILE B N 1
ATOM 4385 C CA . ILE B 1 241 ? 29.569 -30.401 -5.220 1.00 16.92 241 ILE B CA 1
ATOM 4386 C C . ILE B 1 241 ? 30.795 -29.526 -4.977 1.00 18.25 241 ILE B C 1
ATOM 4387 O O . ILE B 1 241 ? 30.712 -28.517 -4.266 1.00 21.13 241 ILE B O 1
ATOM 4392 N N . SER B 1 242 ? 31.942 -29.878 -5.556 1.00 16.98 242 SER B N 1
ATOM 4393 C CA . SER B 1 242 ? 33.155 -29.114 -5.293 1.00 17.67 242 SER B CA 1
ATOM 4394 C C . SER B 1 242 ? 33.162 -27.773 -6.015 1.00 17.73 242 SER B C 1
ATOM 4395 O O . SER B 1 242 ? 33.787 -26.821 -5.533 1.00 23.66 242 SER B O 1
ATOM 4398 N N . LYS B 1 243 ? 32.502 -27.674 -7.170 1.00 13.65 243 LYS B N 1
ATOM 4399 C CA . LYS B 1 243 ? 32.335 -26.365 -7.795 1.00 16.03 243 LYS B CA 1
ATOM 4400 C C . LYS B 1 243 ? 31.326 -25.519 -7.039 1.00 19.52 243 LYS B C 1
ATOM 4401 O O . LYS B 1 243 ? 31.571 -24.336 -6.770 1.00 18.83 243 LYS B O 1
ATOM 4407 N N . HIS B 1 244 ? 30.173 -26.103 -6.697 1.00 19.22 244 HIS B N 1
ATOM 4408 C CA . HIS B 1 244 ? 29.134 -25.322 -6.035 1.00 20.77 244 HIS B CA 1
ATOM 4409 C C . HIS B 1 244 ? 29.599 -24.832 -4.676 1.00 20.50 244 HIS B C 1
ATOM 4410 O O . HIS B 1 244 ? 29.324 -23.690 -4.296 1.00 22.68 244 HIS B O 1
ATOM 4417 N N . HIS B 1 245 ? 30.287 -25.688 -3.921 1.00 16.88 245 HIS B N 1
ATOM 4418 C CA . HIS B 1 245 ? 30.717 -25.309 -2.581 1.00 15.18 245 HIS B CA 1
ATOM 4419 C C . HIS B 1 245 ? 31.726 -24.169 -2.625 1.00 15.43 245 HIS B C 1
ATOM 4420 O O . HIS B 1 245 ? 31.704 -23.279 -1.766 1.00 15.54 245 HIS B O 1
ATOM 4427 N N . THR B 1 246 ? 32.628 -24.188 -3.607 1.00 17.36 246 THR B N 1
ATOM 4428 C CA . THR B 1 246 ? 33.586 -23.099 -3.766 1.00 17.40 246 THR B CA 1
ATOM 4429 C C . THR B 1 246 ? 32.870 -21.792 -4.074 1.00 19.26 246 THR B C 1
ATOM 4430 O O . THR B 1 246 ? 33.101 -20.767 -3.422 1.00 19.77 246 THR B O 1
ATOM 4434 N N . ILE B 1 247 ? 31.989 -21.819 -5.072 1.00 19.17 247 ILE B N 1
ATOM 4435 C CA . ILE B 1 247 ? 31.229 -20.635 -5.453 1.00 19.11 247 ILE B CA 1
ATOM 4436 C C . ILE B 1 247 ? 30.321 -20.192 -4.312 1.00 26.78 247 ILE B C 1
ATOM 4437 O O . ILE B 1 247 ? 30.127 -18.992 -4.078 1.00 33.29 247 ILE B O 1
ATOM 4442 N N . TRP B 1 248 ? 29.755 -21.153 -3.579 1.00 25.95 248 TRP B N 1
ATOM 4443 C CA . TRP B 1 248 ? 28.774 -20.831 -2.548 1.00 22.78 248 TRP B CA 1
ATOM 4444 C C . TRP B 1 248 ? 29.382 -19.989 -1.432 1.00 25.01 248 TRP B C 1
ATOM 4445 O O . TRP B 1 248 ? 28.787 -18.998 -0.993 1.00 25.77 248 TRP B O 1
ATOM 4456 N N . TRP B 1 249 ? 30.554 -20.382 -0.938 1.00 23.49 249 TRP B N 1
ATOM 4457 C CA . TRP B 1 249 ? 31.141 -19.665 0.187 1.00 21.80 249 TRP B CA 1
ATOM 4458 C C . TRP B 1 249 ? 31.727 -18.323 -0.228 1.00 24.04 249 TRP B C 1
ATOM 4459 O O . TRP B 1 249 ? 31.801 -17.404 0.595 1.00 25.66 249 TRP B O 1
ATOM 4470 N N . ASN B 1 250 ? 32.136 -18.183 -1.485 1.00 22.88 250 ASN B N 1
ATOM 4471 C CA . ASN B 1 250 ? 32.628 -16.898 -1.953 1.00 22.95 250 ASN B CA 1
ATOM 4472 C C . ASN B 1 250 ? 31.522 -15.861 -2.106 1.00 26.18 250 ASN B C 1
ATOM 4473 O O . ASN B 1 250 ? 31.829 -14.679 -2.300 1.00 27.54 250 ASN B O 1
ATOM 4478 N N . GLN B 1 251 ? 30.254 -16.263 -2.013 1.00 28.29 251 GLN B N 1
ATOM 4479 C CA . GLN B 1 251 ? 29.161 -15.299 -2.067 1.00 31.95 251 GLN B CA 1
ATOM 4480 C C . GLN B 1 251 ? 29.170 -14.346 -0.880 1.00 33.30 251 GLN B C 1
ATOM 4481 O O . GLN B 1 251 ? 28.603 -13.253 -0.975 1.00 34.90 251 GLN B O 1
ATOM 4487 N N . PHE B 1 252 ? 29.803 -14.730 0.227 1.00 35.09 252 PHE B N 1
ATOM 4488 C CA . PHE B 1 252 ? 29.825 -13.887 1.413 1.00 35.91 252 PHE B CA 1
ATOM 4489 C C . PHE B 1 252 ? 30.842 -12.760 1.316 1.00 38.52 252 PHE B C 1
ATOM 4490 O O . PHE B 1 252 ? 30.846 -11.878 2.180 1.00 41.33 252 PHE B O 1
ATOM 4498 N N . LYS B 1 253 ? 31.702 -12.772 0.298 1.00 39.24 253 LYS B N 1
ATOM 4499 C CA . LYS B 1 253 ? 32.597 -11.661 0.001 1.00 38.55 253 LYS B CA 1
ATOM 4500 C C . LYS B 1 253 ? 32.325 -11.106 -1.394 1.00 41.25 253 LYS B C 1
ATOM 4501 O O . LYS B 1 253 ? 33.237 -10.634 -2.076 1.00 40.93 253 LYS B O 1
ATOM 4507 N N . ASP B 1 254 ? 31.064 -11.166 -1.825 1.00 46.98 254 ASP B N 1
ATOM 4508 C CA . ASP B 1 254 ? 30.621 -10.624 -3.111 1.00 54.64 254 ASP B CA 1
ATOM 4509 C C . ASP B 1 254 ? 31.284 -11.329 -4.292 1.00 48.78 254 ASP B C 1
ATOM 4510 O O . ASP B 1 254 ? 31.467 -10.741 -5.359 1.00 50.59 254 ASP B O 1
ATOM 4515 N N . GLY B 1 255 ? 31.653 -12.592 -4.114 1.00 42.13 255 GLY B N 1
ATOM 4516 C CA . GLY B 1 255 ? 32.060 -13.437 -5.217 1.00 37.89 255 GLY B CA 1
ATOM 4517 C C . GLY B 1 255 ? 33.568 -13.533 -5.387 1.00 36.83 255 GLY B C 1
ATOM 4518 O O . GLY B 1 255 ? 34.356 -12.787 -4.797 1.00 37.80 255 GLY B O 1
ATOM 4519 N N . LEU B 1 256 ? 33.958 -14.493 -6.223 1.00 33.01 256 LEU B N 1
ATOM 4520 C CA . LEU B 1 256 ? 35.356 -14.661 -6.587 1.00 28.92 256 LEU B CA 1
ATOM 4521 C C . LEU B 1 256 ? 35.830 -13.454 -7.383 1.00 31.45 256 LEU B C 1
ATOM 4522 O O . LEU B 1 256 ? 35.177 -13.037 -8.344 1.00 32.19 256 LEU B O 1
ATOM 4527 N N . ASP B 1 257 ? 36.969 -12.889 -6.981 1.00 32.78 257 ASP B N 1
ATOM 4528 C CA . ASP B 1 257 ? 37.537 -11.783 -7.741 1.00 32.23 257 ASP B CA 1
ATOM 4529 C C . ASP B 1 257 ? 38.145 -12.265 -9.051 1.00 32.61 257 ASP B C 1
ATOM 4530 O O . ASP B 1 257 ? 38.100 -11.547 -10.057 1.00 33.92 257 ASP B O 1
ATOM 4535 N N . TYR B 1 258 ? 38.713 -13.469 -9.056 1.00 31.27 258 TYR B N 1
ATOM 4536 C CA . TYR B 1 258 ? 39.237 -14.109 -10.253 1.00 29.41 258 TYR B CA 1
ATOM 4537 C C . TYR B 1 258 ? 38.720 -15.538 -10.297 1.00 27.48 258 TYR B C 1
ATOM 4538 O O . TYR B 1 258 ? 38.630 -16.199 -9.261 1.00 31.41 258 TYR B O 1
ATOM 4547 N N . ALA B 1 259 ? 38.377 -16.018 -11.490 1.00 23.99 259 ALA B N 1
ATOM 4548 C CA . ALA B 1 259 ? 37.905 -17.391 -11.615 1.00 22.00 259 ALA B CA 1
ATOM 4549 C C . ALA B 1 259 ? 38.187 -17.910 -13.013 1.00 23.94 259 ALA B C 1
ATOM 4550 O O . ALA B 1 259 ? 37.934 -17.213 -13.999 1.00 26.59 259 ALA B O 1
ATOM 4552 N N . VAL B 1 260 ? 38.709 -19.131 -13.092 1.00 20.84 260 VAL B N 1
ATOM 4553 C CA . VAL B 1 260 ? 38.863 -19.851 -14.350 1.00 20.58 260 VAL B CA 1
ATOM 4554 C C . VAL B 1 260 ? 38.159 -21.190 -14.190 1.00 20.16 260 VAL B C 1
ATOM 4555 O O . VAL B 1 260 ? 38.527 -21.987 -13.318 1.00 20.52 260 VAL B O 1
ATOM 4559 N N . TYR B 1 261 ? 37.146 -21.434 -15.016 1.00 17.43 261 TYR B N 1
ATOM 4560 C CA . TYR B 1 261 ? 36.384 -22.674 -14.978 1.00 17.83 261 TYR B CA 1
ATOM 4561 C C . TYR B 1 261 ? 36.747 -23.521 -16.190 1.00 18.25 261 TYR B C 1
ATOM 4562 O O . TYR B 1 261 ? 36.698 -23.033 -17.324 1.00 19.05 261 TYR B O 1
ATOM 4571 N N . VAL B 1 262 ? 37.107 -24.783 -15.956 1.00 18.27 262 VAL B N 1
ATOM 4572 C CA . VAL B 1 262 ? 37.322 -25.759 -17.024 1.00 19.83 262 VAL B CA 1
ATOM 4573 C C . VAL B 1 262 ? 36.274 -26.853 -16.870 1.00 23.81 262 VAL B C 1
ATOM 4574 O O . VAL B 1 262 ? 36.229 -27.532 -15.837 1.00 21.88 262 VAL B O 1
ATOM 4578 N N . THR B 1 263 ? 35.439 -27.033 -17.891 1.00 29.05 263 THR B N 1
ATOM 4579 C CA . THR B 1 263 ? 34.324 -27.961 -17.777 1.00 32.48 263 THR B CA 1
ATOM 4580 C C . THR B 1 263 ? 34.016 -28.573 -19.134 1.00 36.16 263 THR B C 1
ATOM 4581 O O . THR B 1 263 ? 34.454 -28.079 -20.174 1.00 34.25 263 THR B O 1
ATOM 4585 N N . THR B 1 264 ? 33.265 -29.678 -19.103 1.00 44.88 264 THR B N 1
ATOM 4586 C CA . THR B 1 264 ? 32.662 -30.254 -20.298 1.00 51.72 264 THR B CA 1
ATOM 4587 C C . THR B 1 264 ? 31.143 -30.161 -20.310 1.00 61.13 264 THR B C 1
ATOM 4588 O O . THR B 1 264 ? 30.546 -30.237 -21.389 1.00 66.66 264 THR B O 1
ATOM 4592 N N . ALA B 1 265 ? 30.512 -29.997 -19.150 1.00 64.78 265 ALA B N 1
ATOM 4593 C CA . ALA B 1 265 ? 29.061 -29.914 -19.078 1.00 68.37 265 ALA B CA 1
ATOM 4594 C C . ALA B 1 265 ? 28.551 -28.640 -19.742 1.00 75.63 265 ALA B C 1
ATOM 4595 O O . ALA B 1 265 ? 29.207 -27.595 -19.723 1.00 75.85 265 ALA B O 1
ATOM 4597 N N . GLN B 1 266 ? 27.364 -28.736 -20.332 1.00 83.35 266 GLN B N 1
ATOM 4598 C CA . GLN B 1 266 ? 26.726 -27.618 -21.010 1.00 91.19 266 GLN B CA 1
ATOM 4599 C C . GLN B 1 266 ? 25.582 -27.075 -20.157 1.00 94.35 266 GLN B C 1
ATOM 4600 O O . GLN B 1 266 ? 25.239 -27.620 -19.104 1.00 93.81 266 GLN B O 1
ATOM 4606 N N . GLU B 1 267 ? 24.984 -25.983 -20.637 1.00 98.07 267 GLU B N 1
ATOM 4607 C CA . GLU B 1 267 ? 24.035 -25.196 -19.859 1.00 102.21 267 GLU B CA 1
ATOM 4608 C C . GLU B 1 267 ? 22.576 -25.549 -20.120 1.00 104.11 267 GLU B C 1
ATOM 4609 O O . GLU B 1 267 ? 21.728 -25.267 -19.265 1.00 101.89 267 GLU B O 1
ATOM 4615 N N . TYR B 1 268 ? 22.262 -26.174 -21.259 1.00 108.59 268 TYR B N 1
ATOM 4616 C CA . TYR B 1 268 ? 20.867 -26.332 -21.659 1.00 112.15 268 TYR B CA 1
ATOM 4617 C C . TYR B 1 268 ? 20.068 -27.222 -20.713 1.00 110.04 268 TYR B C 1
ATOM 4618 O O . TYR B 1 268 ? 18.836 -27.132 -20.701 1.00 111.07 268 TYR B O 1
ATOM 4627 N N . ASP B 1 269 ? 20.720 -28.080 -19.933 1.00 104.61 269 ASP B N 1
ATOM 4628 C CA . ASP B 1 269 ? 20.002 -28.924 -18.987 1.00 98.93 269 ASP B CA 1
ATOM 4629 C C . ASP B 1 269 ? 19.849 -28.278 -17.615 1.00 98.01 269 ASP B C 1
ATOM 4630 O O . ASP B 1 269 ? 19.315 -28.918 -16.703 1.00 97.55 269 ASP B O 1
ATOM 4635 N N . GLY B 1 270 ? 20.307 -27.039 -17.445 1.00 97.32 270 GLY B N 1
ATOM 4636 C CA . GLY B 1 270 ? 20.099 -26.323 -16.202 1.00 95.98 270 GLY B CA 1
ATOM 4637 C C . GLY B 1 270 ? 20.927 -26.804 -15.034 1.00 96.23 270 GLY B C 1
ATOM 4638 O O . GLY B 1 270 ? 20.618 -26.467 -13.889 1.00 96.14 270 GLY B O 1
ATOM 4639 N N . SER B 1 271 ? 21.971 -27.587 -15.287 1.00 96.32 271 SER B N 1
ATOM 4640 C CA . SER B 1 271 ? 22.803 -28.089 -14.206 1.00 95.97 271 SER B CA 1
ATOM 4641 C C . SER B 1 271 ? 23.710 -26.992 -13.668 1.00 96.99 271 SER B C 1
ATOM 4642 O O . SER B 1 271 ? 24.029 -26.021 -14.359 1.00 103.42 271 SER B O 1
ATOM 4645 N N . LEU B 1 272 ? 24.122 -27.152 -12.410 1.00 93.61 272 LEU B N 1
ATOM 4646 C CA . LEU B 1 272 ? 25.161 -26.285 -11.871 1.00 89.47 272 LEU B CA 1
ATOM 4647 C C . LEU B 1 272 ? 26.511 -26.569 -12.520 1.00 91.76 272 LEU B C 1
ATOM 4648 O O . LEU B 1 272 ? 27.327 -25.653 -12.680 1.00 92.46 272 LEU B O 1
ATOM 4653 N N . SER B 1 273 ? 26.759 -27.826 -12.903 1.00 92.03 273 SER B N 1
ATOM 4654 C CA . SER B 1 273 ? 28.030 -28.185 -13.523 1.00 91.21 273 SER B CA 1
ATOM 4655 C C . SER B 1 273 ? 28.259 -27.431 -14.827 1.00 97.62 273 SER B C 1
ATOM 4656 O O . SER B 1 273 ? 29.403 -27.091 -15.155 1.00 95.37 273 SER B O 1
ATOM 4659 N N . GLY B 1 274 ? 27.196 -27.167 -15.583 1.00 104.80 274 GLY B N 1
ATOM 4660 C CA . GLY B 1 274 ? 27.321 -26.481 -16.854 1.00 112.73 274 GLY B CA 1
ATOM 4661 C C . GLY B 1 274 ? 26.866 -25.036 -16.823 1.00 121.34 274 GLY B C 1
ATOM 4662 O O . GLY B 1 274 ? 26.518 -24.469 -17.863 1.00 120.80 274 GLY B O 1
ATOM 4663 N N . ALA B 1 275 ? 26.864 -24.428 -15.640 1.00 130.97 275 ALA B N 1
ATOM 4664 C CA . ALA B 1 275 ? 26.395 -23.058 -15.471 1.00 141.47 275 ALA B CA 1
ATOM 4665 C C . ALA B 1 275 ? 27.527 -22.073 -15.746 1.00 154.73 275 ALA B C 1
ATOM 4666 O O . ALA B 1 275 ? 28.597 -22.157 -15.135 1.00 154.80 275 ALA B O 1
ATOM 4668 N N . LYS B 1 276 ? 27.274 -21.133 -16.657 1.00 167.63 276 LYS B N 1
ATOM 4669 C CA . LYS B 1 276 ? 28.276 -20.184 -17.120 1.00 180.53 276 LYS B CA 1
ATOM 4670 C C . LYS B 1 276 ? 28.543 -19.112 -16.063 1.00 197.96 276 LYS B C 1
ATOM 4671 O O . LYS B 1 276 ? 27.791 -18.977 -15.096 1.00 198.84 276 LYS B O 1
ATOM 4677 N N . PRO B 1 277 ? 29.633 -18.347 -16.203 1.00 213.60 277 PRO B N 1
ATOM 4678 C CA . PRO B 1 277 ? 29.783 -17.146 -15.365 1.00 223.85 277 PRO B CA 1
ATOM 4679 C C . PRO B 1 277 ? 28.654 -16.162 -15.572 1.00 234.66 277 PRO B C 1
ATOM 4680 O O . PRO B 1 277 ? 28.327 -15.398 -14.654 1.00 235.74 277 PRO B O 1
ATOM 4684 N N . ARG B 1 278 ? 28.043 -16.158 -16.757 1.00 243.33 278 ARG B N 1
ATOM 4685 C CA . ARG B 1 278 ? 26.770 -15.476 -16.935 1.00 250.69 278 ARG B CA 1
ATOM 4686 C C . ARG B 1 278 ? 25.673 -16.415 -16.444 1.00 264.25 278 ARG B C 1
ATOM 4687 O O . ARG B 1 278 ? 24.686 -16.670 -17.142 1.00 266.46 278 ARG B O 1
ATOM 4695 N N . GLU B 1 279 ? 25.892 -16.993 -15.261 1.00 274.04 279 GLU B N 1
ATOM 4696 C CA . GLU B 1 279 ? 24.848 -17.537 -14.398 1.00 282.04 279 GLU B CA 1
ATOM 4697 C C . GLU B 1 279 ? 25.029 -17.169 -12.933 1.00 286.53 279 GLU B C 1
ATOM 4698 O O . GLU B 1 279 ? 24.027 -17.012 -12.227 1.00 287.64 279 GLU B O 1
ATOM 4704 N N . ALA B 1 280 ? 26.261 -16.971 -12.462 1.00 288.93 280 ALA B N 1
ATOM 4705 C CA . ALA B 1 280 ? 26.519 -16.650 -11.067 1.00 290.38 280 ALA B CA 1
ATOM 4706 C C . ALA B 1 280 ? 26.344 -15.171 -10.761 1.00 290.86 280 ALA B C 1
ATOM 4707 O O . ALA B 1 280 ? 26.440 -14.784 -9.591 1.00 292.23 280 ALA B O 1
ATOM 4709 N N . ILE B 1 281 ? 26.110 -14.337 -11.776 1.00 289.00 281 ILE B N 1
ATOM 4710 C CA . ILE B 1 281 ? 25.741 -12.950 -11.519 1.00 285.90 281 ILE B CA 1
ATOM 4711 C C . ILE B 1 281 ? 24.387 -12.889 -10.824 1.00 281.03 281 ILE B C 1
ATOM 4712 O O . ILE B 1 281 ? 24.182 -12.091 -9.901 1.00 282.60 281 ILE B O 1
ATOM 4717 N N . SER B 1 282 ? 23.443 -13.726 -11.260 1.00 273.13 282 SER B N 1
ATOM 4718 C CA . SER B 1 282 ? 22.136 -13.784 -10.611 1.00 263.83 282 SER B CA 1
ATOM 4719 C C . SER B 1 282 ? 22.254 -14.274 -9.175 1.00 253.25 282 SER B C 1
ATOM 4720 O O . SER B 1 282 ? 21.545 -13.790 -8.284 1.00 252.92 282 SER B O 1
ATOM 4723 N N . TRP B 1 283 ? 23.132 -15.243 -8.932 1.00 242.69 283 TRP B N 1
ATOM 4724 C CA . TRP B 1 283 ? 23.431 -15.699 -7.583 1.00 231.19 283 TRP B CA 1
ATOM 4725 C C . TRP B 1 283 ? 24.512 -14.862 -6.910 1.00 230.22 283 TRP B C 1
ATOM 4726 O O . TRP B 1 283 ? 25.020 -15.263 -5.859 1.00 233.01 283 TRP B O 1
ATOM 4737 N N . ASN B 1 284 ? 24.882 -13.724 -7.513 1.00 224.98 284 ASN B N 1
ATOM 4738 C CA . ASN B 1 284 ? 25.848 -12.752 -6.994 1.00 217.91 284 ASN B CA 1
ATOM 4739 C C . ASN B 1 284 ? 27.075 -13.391 -6.357 1.00 210.72 284 ASN B C 1
ATOM 4740 O O . ASN B 1 284 ? 27.576 -12.893 -5.344 1.00 209.51 284 ASN B O 1
ATOM 4745 N N . LYS B 1 285 ? 27.564 -14.485 -6.935 1.00 205.16 285 LYS B N 1
ATOM 4746 C CA . LYS B 1 285 ? 28.804 -15.111 -6.498 1.00 199.67 285 LYS B CA 1
ATOM 4747 C C . LYS B 1 285 ? 29.973 -14.748 -7.406 1.00 200.63 285 LYS B C 1
ATOM 4748 O O . LYS B 1 285 ? 30.957 -15.492 -7.494 1.00 199.95 285 LYS B O 1
ATOM 4754 N N . ILE B 1 286 ? 29.872 -13.609 -8.087 1.00 201.91 286 ILE B N 1
ATOM 4755 C CA . ILE B 1 286 ? 30.959 -13.026 -8.863 1.00 202.33 286 ILE B CA 1
ATOM 4756 C C . ILE B 1 286 ? 30.854 -11.513 -8.728 1.00 200.80 286 ILE B C 1
ATOM 4757 O O . ILE B 1 286 ? 29.752 -10.955 -8.751 1.00 201.10 286 ILE B O 1
ATOM 4762 N N . ARG B 1 287 ? 32.000 -10.851 -8.571 1.00 197.96 287 ARG B N 1
ATOM 4763 C CA . ARG B 1 287 ? 32.004 -9.414 -8.349 1.00 193.97 287 ARG B CA 1
ATOM 4764 C C . ARG B 1 287 ? 31.419 -8.687 -9.560 1.00 197.39 287 ARG B C 1
ATOM 4765 O O . ARG B 1 287 ? 31.512 -9.173 -10.692 1.00 199.77 287 ARG B O 1
ATOM 4773 N N . PRO B 1 288 ? 30.796 -7.523 -9.349 1.00 196.86 288 PRO B N 1
ATOM 4774 C CA . PRO B 1 288 ? 30.271 -6.759 -10.494 1.00 193.91 288 PRO B CA 1
ATOM 4775 C C . PRO B 1 288 ? 31.340 -6.375 -11.502 1.00 187.56 288 PRO B C 1
ATOM 4776 O O . PRO B 1 288 ? 31.031 -6.211 -12.689 1.00 188.23 288 PRO B O 1
ATOM 4780 N N . ASN B 1 289 ? 32.590 -6.225 -11.064 1.00 179.70 289 ASN B N 1
ATOM 4781 C CA . ASN B 1 289 ? 33.725 -5.925 -11.939 1.00 170.97 289 ASN B CA 1
ATOM 4782 C C . ASN B 1 289 ? 34.790 -6.983 -11.658 1.00 158.83 289 ASN B C 1
ATOM 4783 O O . ASN B 1 289 ? 35.686 -6.768 -10.837 1.00 160.84 289 ASN B O 1
ATOM 4788 N N . ALA B 1 290 ? 34.694 -8.123 -12.341 1.00 142.77 290 ALA B N 1
ATOM 4789 C CA . ALA B 1 290 ? 35.558 -9.262 -12.063 1.00 124.89 290 ALA B CA 1
ATOM 4790 C C . ALA B 1 290 ? 36.000 -9.915 -13.365 1.00 107.56 290 ALA B C 1
ATOM 4791 O O . ALA B 1 290 ? 35.369 -9.755 -14.414 1.00 105.84 290 ALA B O 1
ATOM 4793 N N . LYS B 1 291 ? 37.100 -10.663 -13.279 1.00 92.21 291 LYS B N 1
ATOM 4794 C CA . LYS B 1 291 ? 37.699 -11.352 -14.419 1.00 76.59 291 LYS B CA 1
ATOM 4795 C C . LYS B 1 291 ? 37.434 -12.848 -14.278 1.00 63.23 291 LYS B C 1
ATOM 4796 O O . LYS B 1 291 ? 38.032 -13.514 -13.426 1.00 58.10 291 LYS B O 1
ATOM 4802 N N . HIS B 1 292 ? 36.539 -13.371 -15.116 1.00 54.77 292 HIS B N 1
ATOM 4803 C CA . HIS B 1 292 ? 36.152 -14.773 -15.099 1.00 45.85 292 HIS B CA 1
ATOM 4804 C C . HIS B 1 292 ? 36.255 -15.338 -16.509 1.00 38.67 292 HIS B C 1
ATOM 4805 O O . HIS B 1 292 ? 36.032 -14.626 -17.490 1.00 40.28 292 HIS B O 1
ATOM 4812 N N . ALA B 1 293 ? 36.596 -16.622 -16.612 1.00 32.35 293 ALA B N 1
ATOM 4813 C CA . ALA B 1 293 ? 36.742 -17.248 -17.921 1.00 28.11 293 ALA B CA 1
ATOM 4814 C C . ALA B 1 293 ? 36.369 -18.720 -17.846 1.00 27.72 293 ALA B C 1
ATOM 4815 O O . ALA B 1 293 ? 36.747 -19.413 -16.898 1.00 25.89 293 ALA B O 1
ATOM 4817 N N . THR B 1 294 ? 35.647 -19.193 -18.861 1.00 28.27 294 THR B N 1
ATOM 4818 C CA . THR B 1 294 ? 35.242 -20.589 -18.974 1.00 25.30 294 THR B CA 1
ATOM 4819 C C . THR B 1 294 ? 35.858 -21.206 -20.219 1.00 25.49 294 THR B C 1
ATOM 4820 O O . THR B 1 294 ? 35.727 -20.659 -21.319 1.00 27.73 294 THR B O 1
ATOM 4824 N N . ILE B 1 295 ? 36.511 -22.350 -20.045 1.00 25.76 295 ILE B N 1
ATOM 4825 C CA . ILE B 1 295 ? 37.051 -23.134 -21.149 1.00 27.06 295 ILE B CA 1
ATOM 4826 C C . ILE B 1 295 ? 36.316 -24.463 -21.178 1.00 28.24 295 ILE B C 1
ATOM 4827 O O . ILE B 1 295 ? 36.233 -25.152 -20.156 1.00 31.27 295 ILE B O 1
ATOM 4832 N N . TYR B 1 296 ? 35.777 -24.816 -22.338 1.00 27.15 296 TYR B N 1
ATOM 4833 C CA . TYR B 1 296 ? 35.106 -26.095 -22.522 1.00 28.01 296 TYR B CA 1
ATOM 4834 C C . TYR B 1 296 ? 36.088 -27.069 -23.157 1.00 27.57 296 TYR B C 1
ATOM 4835 O O . TYR B 1 296 ? 36.546 -26.845 -24.282 1.00 28.28 296 TYR B O 1
ATOM 4844 N N . GLY B 1 297 ? 36.416 -28.134 -22.437 1.00 28.40 297 GLY B N 1
ATOM 4845 C CA . GLY B 1 297 ? 37.355 -29.115 -22.947 1.00 28.44 297 GLY B CA 1
ATOM 4846 C C . GLY B 1 297 ? 37.699 -30.135 -21.888 1.00 27.49 297 GLY B C 1
ATOM 4847 O O . GLY B 1 297 ? 37.283 -30.040 -20.731 1.00 28.28 297 GLY B O 1
ATOM 4848 N N . ASP B 1 298 ? 38.473 -31.130 -22.313 1.00 29.20 298 ASP B N 1
ATOM 4849 C CA . ASP B 1 298 ? 38.919 -32.192 -21.423 1.00 31.90 298 ASP B CA 1
ATOM 4850 C C . ASP B 1 298 ? 40.023 -31.654 -20.521 1.00 27.88 298 ASP B C 1
ATOM 4851 O O . ASP B 1 298 ? 40.994 -31.063 -21.002 1.00 27.33 298 ASP B O 1
ATOM 4856 N N . ALA B 1 299 ? 39.874 -31.870 -19.212 1.00 24.06 299 ALA B N 1
ATOM 4857 C CA . ALA B 1 299 ? 40.812 -31.303 -18.246 1.00 22.19 299 ALA B CA 1
ATOM 4858 C C . ALA B 1 299 ? 42.233 -31.801 -18.481 1.00 24.62 299 ALA B C 1
ATOM 4859 O O . ALA B 1 299 ? 43.196 -31.035 -18.353 1.00 28.91 299 ALA B O 1
ATOM 4861 N N . THR B 1 300 ? 42.389 -33.071 -18.851 1.00 23.89 300 THR B N 1
ATOM 4862 C CA . THR B 1 300 ? 43.728 -33.607 -19.063 1.00 26.95 300 THR B CA 1
ATOM 4863 C C . THR B 1 300 ? 44.428 -32.970 -20.255 1.00 29.61 300 THR B C 1
ATOM 4864 O O . THR B 1 300 ? 45.635 -33.173 -20.424 1.00 31.01 300 THR B O 1
ATOM 4868 N N . ILE B 1 301 ? 43.710 -32.213 -21.076 1.00 30.55 301 ILE B N 1
ATOM 4869 C CA . ILE B 1 301 ? 44.305 -31.439 -22.160 1.00 28.50 301 ILE B CA 1
ATOM 4870 C C . ILE B 1 301 ? 44.386 -29.958 -21.810 1.00 26.28 301 ILE B C 1
ATOM 4871 O O . ILE B 1 301 ? 45.426 -29.327 -21.993 1.00 28.16 301 ILE B O 1
ATOM 4876 N N . ILE B 1 302 ? 43.294 -29.386 -21.297 1.00 25.50 302 ILE B N 1
ATOM 4877 C CA . ILE B 1 302 ? 43.257 -27.948 -21.028 1.00 24.57 302 ILE B CA 1
ATOM 4878 C C . ILE B 1 302 ? 44.178 -27.585 -19.867 1.00 25.38 302 ILE B C 1
ATOM 4879 O O . ILE B 1 302 ? 44.931 -26.606 -19.937 1.00 28.19 302 ILE B O 1
ATOM 4884 N N . VAL B 1 303 ? 44.117 -28.353 -18.775 1.00 22.60 303 VAL B N 1
ATOM 4885 C CA . VAL B 1 303 ? 44.869 -27.991 -17.570 1.00 20.74 303 VAL B CA 1
ATOM 4886 C C . VAL B 1 303 ? 46.376 -27.970 -17.806 1.00 21.79 303 VAL B C 1
ATOM 4887 O O . VAL B 1 303 ? 47.028 -27.000 -17.388 1.00 24.98 303 VAL B O 1
ATOM 4891 N N . PRO B 1 304 ? 46.991 -28.973 -18.450 1.00 21.36 304 PRO B N 1
ATOM 4892 C CA . PRO B 1 304 ? 48.426 -28.845 -18.755 1.00 21.71 304 PRO B CA 1
ATOM 4893 C C . PRO B 1 304 ? 48.744 -27.636 -19.614 1.00 21.38 304 PRO B C 1
ATOM 4894 O O . PRO B 1 304 ? 49.835 -27.067 -19.495 1.00 22.53 304 PRO B O 1
ATOM 4898 N N . ILE B 1 305 ? 47.823 -27.230 -20.487 1.00 20.83 305 ILE B N 1
ATOM 4899 C CA . ILE B 1 305 ? 48.040 -26.032 -21.291 1.00 20.71 305 ILE B CA 1
ATOM 4900 C C . ILE B 1 305 ? 48.052 -24.792 -20.402 1.00 23.44 305 ILE B C 1
ATOM 4901 O O . ILE B 1 305 ? 48.948 -23.947 -20.504 1.00 24.58 305 ILE B O 1
ATOM 4906 N N . LEU B 1 306 ? 47.070 -24.674 -19.504 1.00 23.40 306 LEU B N 1
ATOM 4907 C CA . LEU B 1 306 ? 47.024 -23.526 -18.600 1.00 22.09 306 LEU B CA 1
ATOM 4908 C C . LEU B 1 306 ? 48.215 -23.513 -17.648 1.00 24.21 306 LEU B C 1
ATOM 4909 O O . LEU B 1 306 ? 48.795 -22.453 -17.384 1.00 26.17 306 LEU B O 1
ATOM 4914 N N . ALA B 1 307 ? 48.583 -24.680 -17.106 1.00 22.86 307 ALA B N 1
ATOM 4915 C CA . ALA B 1 307 ? 49.645 -24.736 -16.104 1.00 21.50 307 ALA B CA 1
ATOM 4916 C C . ALA B 1 307 ? 51.012 -24.455 -16.715 1.00 22.41 307 ALA B C 1
ATOM 4917 O O . ALA B 1 307 ? 51.875 -23.850 -16.066 1.00 22.63 307 ALA B O 1
ATOM 4919 N N . ALA B 1 308 ? 51.240 -24.901 -17.952 1.00 24.40 308 ALA B N 1
ATOM 4920 C CA . ALA B 1 308 ? 52.476 -24.538 -18.639 1.00 24.44 308 ALA B CA 1
ATOM 4921 C C . ALA B 1 308 ? 52.587 -23.028 -18.792 1.00 28.83 308 ALA B C 1
ATOM 4922 O O . ALA B 1 308 ? 53.672 -22.457 -18.634 1.00 29.10 308 ALA B O 1
ATOM 4924 N N . SER B 1 309 ? 51.465 -22.363 -19.081 1.00 30.42 309 SER B N 1
ATOM 4925 C CA . SER B 1 309 ? 51.457 -20.912 -19.223 1.00 31.08 309 SER B CA 1
ATOM 4926 C C . SER B 1 309 ? 51.898 -20.201 -17.952 1.00 34.47 309 SER B C 1
ATOM 4927 O O . SER B 1 309 ? 52.327 -19.046 -18.023 1.00 34.49 309 SER B O 1
ATOM 4930 N N . LEU B 1 310 ? 51.801 -20.861 -16.793 1.00 34.58 310 LEU B N 1
ATOM 4931 C CA . LEU B 1 310 ? 52.260 -20.250 -15.551 1.00 33.16 310 LEU B CA 1
ATOM 4932 C C . LEU B 1 310 ? 53.764 -20.013 -15.543 1.00 39.22 310 LEU B C 1
ATOM 4933 O O . LEU B 1 310 ? 54.254 -19.244 -14.709 1.00 43.69 310 LEU B O 1
ATOM 4938 N N . LEU B 1 311 ? 54.506 -20.660 -16.439 1.00 40.90 311 LEU B N 1
ATOM 4939 C CA . LEU B 1 311 ? 55.951 -20.504 -16.529 1.00 45.18 311 LEU B CA 1
ATOM 4940 C C . LEU B 1 311 ? 56.376 -19.618 -17.694 1.00 55.99 311 LEU B C 1
ATOM 4941 O O . LEU B 1 311 ? 57.562 -19.588 -18.035 1.00 60.10 311 LEU B O 1
ATOM 4946 N N . SER B 1 312 ? 55.443 -18.902 -18.311 1.00 64.79 312 SER B N 1
ATOM 4947 C CA . SER B 1 312 ? 55.756 -18.071 -19.466 1.00 73.30 312 SER B CA 1
ATOM 4948 C C . SER B 1 312 ? 56.345 -16.722 -19.055 1.00 79.86 312 SER B C 1
ATOM 4949 O O . SER B 1 312 ? 57.441 -16.353 -19.481 1.00 81.17 312 SER B O 1
ATOM 4953 N N . MET C 1 1 ? 25.940 -69.324 -32.354 1.00 134.18 1 MET C N 1
ATOM 4954 C CA . MET C 1 1 ? 25.916 -68.124 -33.182 1.00 135.66 1 MET C CA 1
ATOM 4955 C C . MET C 1 1 ? 24.482 -67.663 -33.429 1.00 135.68 1 MET C C 1
ATOM 4956 O O . MET C 1 1 ? 23.590 -68.479 -33.662 1.00 135.73 1 MET C O 1
ATOM 4961 N N . ILE C 1 2 ? 24.267 -66.350 -33.365 1.00 135.39 2 ILE C N 1
ATOM 4962 C CA . ILE C 1 2 ? 22.954 -65.768 -33.619 1.00 134.18 2 ILE C CA 1
ATOM 4963 C C . ILE C 1 2 ? 22.756 -65.614 -35.120 1.00 132.01 2 ILE C C 1
ATOM 4964 O O . ILE C 1 2 ? 23.686 -65.257 -35.853 1.00 131.99 2 ILE C O 1
ATOM 4969 N N . ASN C 1 3 ? 21.539 -65.883 -35.584 1.00 128.88 3 ASN C N 1
ATOM 4970 C CA . ASN C 1 3 ? 21.225 -65.894 -37.003 1.00 125.69 3 ASN C CA 1
ATOM 4971 C C . ASN C 1 3 ? 20.485 -64.620 -37.414 1.00 119.14 3 ASN C C 1
ATOM 4972 O O . ASN C 1 3 ? 20.131 -63.771 -36.591 1.00 118.95 3 ASN C O 1
ATOM 4977 N N . ARG C 1 4 ? 20.243 -64.499 -38.722 1.00 113.46 4 ARG C N 1
ATOM 4978 C CA . ARG C 1 4 ? 19.748 -63.248 -39.291 1.00 107.67 4 ARG C CA 1
ATOM 4979 C C . ARG C 1 4 ? 18.316 -62.958 -38.864 1.00 107.35 4 ARG C C 1
ATOM 4980 O O . ARG C 1 4 ? 17.997 -61.835 -38.460 1.00 105.77 4 ARG C O 1
ATOM 4988 N N . GLU C 1 5 ? 17.436 -63.956 -38.947 1.00 110.22 5 GLU C N 1
ATOM 4989 C CA . GLU C 1 5 ? 16.020 -63.704 -38.708 1.00 113.90 5 GLU C CA 1
ATOM 4990 C C . GLU C 1 5 ? 15.711 -63.370 -37.253 1.00 114.08 5 GLU C C 1
ATOM 4991 O O . GLU C 1 5 ? 14.610 -62.883 -36.973 1.00 113.21 5 GLU C O 1
ATOM 4997 N N . ASP C 1 6 ? 16.641 -63.614 -36.324 1.00 114.48 6 ASP C N 1
ATOM 4998 C CA . ASP C 1 6 ? 16.467 -63.089 -34.972 1.00 114.61 6 ASP C CA 1
ATOM 4999 C C . ASP C 1 6 ? 16.619 -61.574 -34.954 1.00 107.33 6 ASP C C 1
ATOM 5000 O O . ASP C 1 6 ? 15.752 -60.858 -34.441 1.00 107.27 6 ASP C O 1
ATOM 5005 N N . LEU C 1 7 ? 17.723 -61.070 -35.513 1.00 99.29 7 LEU C N 1
ATOM 5006 C CA . LEU C 1 7 ? 17.961 -59.631 -35.531 1.00 91.19 7 LEU C CA 1
ATOM 5007 C C . LEU C 1 7 ? 16.895 -58.914 -36.348 1.00 88.46 7 LEU C C 1
ATOM 5008 O O . LEU C 1 7 ? 16.352 -57.889 -35.920 1.00 88.37 7 LEU C O 1
ATOM 5013 N N . LEU C 1 8 ? 16.578 -59.447 -37.527 1.00 85.58 8 LEU C N 1
ATOM 5014 C CA . LEU C 1 8 ? 15.570 -58.847 -38.400 1.00 82.04 8 LEU C CA 1
ATOM 5015 C C . LEU C 1 8 ? 14.190 -59.411 -38.058 1.00 82.67 8 LEU C C 1
ATOM 5016 O O . LEU C 1 8 ? 13.580 -60.171 -38.813 1.00 84.42 8 LEU C O 1
ATOM 5021 N N . LYS C 1 9 ? 13.692 -59.003 -36.893 1.00 81.27 9 LYS C N 1
ATOM 5022 C CA . LYS C 1 9 ? 12.399 -59.462 -36.404 1.00 79.41 9 LYS C CA 1
ATOM 5023 C C . LYS C 1 9 ? 11.331 -58.380 -36.431 1.00 79.00 9 LYS C C 1
ATOM 5024 O O . LYS C 1 9 ? 10.220 -58.623 -36.910 1.00 78.94 9 LYS C O 1
ATOM 5030 N N . ASN C 1 10 ? 11.635 -57.184 -35.930 1.00 78.30 10 ASN C N 1
ATOM 5031 C CA . ASN C 1 10 ? 10.635 -56.133 -35.796 1.00 77.51 10 ASN C CA 1
ATOM 5032 C C . ASN C 1 10 ? 10.969 -54.971 -36.716 1.00 69.77 10 ASN C C 1
ATOM 5033 O O . ASN C 1 10 ? 12.019 -54.335 -36.542 1.00 67.99 10 ASN C O 1
ATOM 5038 N N . PRO C 1 11 ? 10.123 -54.658 -37.694 1.00 65.15 11 PRO C N 1
ATOM 5039 C CA . PRO C 1 11 ? 10.416 -53.545 -38.599 1.00 61.52 11 PRO C CA 1
ATOM 5040 C C . PRO C 1 11 ? 10.038 -52.197 -38.007 1.00 58.34 11 PRO C C 1
ATOM 5041 O O . PRO C 1 11 ? 9.114 -52.075 -37.200 1.00 57.21 11 PRO C O 1
ATOM 5045 N N . VAL C 1 12 ? 10.782 -51.172 -38.430 1.00 56.09 12 VAL C N 1
ATOM 5046 C CA . VAL C 1 12 ? 10.463 -49.799 -38.059 1.00 53.90 12 VAL C CA 1
ATOM 5047 C C . VAL C 1 12 ? 9.127 -49.408 -38.678 1.00 54.67 12 VAL C C 1
ATOM 5048 O O . VAL C 1 12 ? 8.839 -49.736 -39.837 1.00 55.52 12 VAL C O 1
ATOM 5052 N N . GLU C 1 13 ? 8.296 -48.714 -37.904 1.00 55.73 13 GLU C N 1
ATOM 5053 C CA . GLU C 1 13 ? 6.950 -48.346 -38.325 1.00 57.79 13 GLU C CA 1
ATOM 5054 C C . GLU C 1 13 ? 6.846 -46.831 -38.423 1.00 53.66 13 GLU C C 1
ATOM 5055 O O . GLU C 1 13 ? 7.071 -46.125 -37.434 1.00 54.47 13 GLU C O 1
ATOM 5061 N N . ASP C 1 14 ? 6.499 -46.337 -39.608 1.00 52.50 14 ASP C N 1
ATOM 5062 C CA . ASP C 1 14 ? 6.269 -44.910 -39.783 1.00 54.04 14 ASP C CA 1
ATOM 5063 C C . ASP C 1 14 ? 5.020 -44.477 -39.028 1.00 52.94 14 ASP C C 1
ATOM 5064 O O . ASP C 1 14 ? 4.032 -45.214 -38.952 1.00 54.13 14 ASP C O 1
ATOM 5069 N N . ILE C 1 15 ? 5.064 -43.272 -38.471 1.00 51.16 15 ILE C N 1
ATOM 5070 C CA . ILE C 1 15 ? 3.926 -42.697 -37.776 1.00 49.13 15 ILE C CA 1
ATOM 5071 C C . ILE C 1 15 ? 3.330 -41.591 -38.642 1.00 48.42 15 ILE C C 1
ATOM 5072 O O . ILE C 1 15 ? 3.894 -41.190 -39.660 1.00 48.54 15 ILE C O 1
ATOM 5077 N N . ALA C 1 16 ? 2.162 -41.107 -38.229 1.00 44.55 16 ALA C N 1
ATOM 5078 C CA . ALA C 1 16 ? 1.478 -40.025 -38.917 1.00 41.55 16 ALA C CA 1
ATOM 5079 C C . ALA C 1 16 ? 0.952 -39.050 -37.877 1.00 42.31 16 ALA C C 1
ATOM 5080 O O . ALA C 1 16 ? 1.009 -39.307 -36.672 1.00 43.35 16 ALA C O 1
ATOM 5082 N N . LEU C 1 17 ? 0.436 -37.914 -38.352 1.00 43.11 17 LEU C N 1
ATOM 5083 C CA . LEU C 1 17 ? -0.169 -36.949 -37.440 1.00 49.17 17 LEU C CA 1
ATOM 5084 C C . LEU C 1 17 ? -1.322 -37.567 -36.662 1.00 57.11 17 LEU C C 1
ATOM 5085 O O . LEU C 1 17 ? -1.627 -37.128 -35.547 1.00 58.33 17 LEU C O 1
ATOM 5090 N N . ARG C 1 18 ? -1.968 -38.586 -37.233 1.00 61.82 18 ARG C N 1
ATOM 5091 C CA . ARG C 1 18 ? -3.084 -39.244 -36.563 1.00 62.11 18 ARG C CA 1
ATOM 5092 C C . ARG C 1 18 ? -2.643 -39.941 -35.283 1.00 56.76 18 ARG C C 1
ATOM 5093 O O . ARG C 1 18 ? -3.404 -39.987 -34.309 1.00 55.34 18 ARG C O 1
ATOM 5101 N N . ASP C 1 19 ? -1.425 -40.490 -35.261 1.00 53.45 19 ASP C N 1
ATOM 5102 C CA . ASP C 1 19 ? -0.924 -41.159 -34.065 1.00 53.19 19 ASP C CA 1
ATOM 5103 C C . ASP C 1 19 ? -0.612 -40.191 -32.931 1.00 52.57 19 ASP C C 1
ATOM 5104 O O . ASP C 1 19 ? -0.378 -40.642 -31.804 1.00 54.12 19 ASP C O 1
ATOM 5109 N N . LEU C 1 20 ? -0.597 -38.887 -33.198 1.00 50.82 20 LEU C N 1
ATOM 5110 C CA . LEU C 1 20 ? -0.248 -37.886 -32.200 1.00 50.67 20 LEU C CA 1
ATOM 5111 C C . LEU C 1 20 ? -1.437 -37.057 -31.736 1.00 55.79 20 LEU C C 1
ATOM 5112 O O . LEU C 1 20 ? -1.248 -36.116 -30.958 1.00 57.41 20 LEU C O 1
ATOM 5117 N N . GLU C 1 21 ? -2.652 -37.373 -32.193 1.00 59.35 21 GLU C N 1
ATOM 5118 C CA . GLU C 1 21 ? -3.818 -36.585 -31.807 1.00 61.58 21 GLU C CA 1
ATOM 5119 C C . GLU C 1 21 ? -4.144 -36.742 -30.327 1.00 53.35 21 GLU C C 1
ATOM 5120 O O . GLU C 1 21 ? -4.676 -35.811 -29.710 1.00 51.09 21 GLU C O 1
ATOM 5126 N N . LYS C 1 22 ? -3.838 -37.905 -29.745 1.00 50.83 22 LYS C N 1
ATOM 5127 C CA . LYS C 1 22 ? -4.052 -38.107 -28.314 1.00 53.24 22 LYS C CA 1
ATOM 5128 C C . LYS C 1 22 ? -3.258 -37.104 -27.486 1.00 50.44 22 LYS C C 1
ATOM 5129 O O . LYS C 1 22 ? -3.731 -36.626 -26.448 1.00 50.60 22 LYS C O 1
ATOM 5135 N N . TYR C 1 23 ? -2.045 -36.776 -27.930 1.00 46.14 23 TYR C N 1
ATOM 5136 C CA . TYR C 1 23 ? -1.083 -36.015 -27.145 1.00 42.79 23 TYR C CA 1
ATOM 5137 C C . TYR C 1 23 ? -0.994 -34.557 -27.580 1.00 44.23 23 TYR C C 1
ATOM 5138 O O . TYR C 1 23 ? 0.036 -33.910 -27.369 1.00 46.83 23 TYR C O 1
ATOM 5147 N N . SER C 1 24 ? -2.060 -34.022 -28.177 1.00 43.69 24 SER C N 1
ATOM 5148 C CA . SER C 1 24 ? -2.037 -32.648 -28.665 1.00 44.62 24 SER C CA 1
ATOM 5149 C C . SER C 1 24 ? -1.989 -31.617 -27.544 1.00 45.75 24 SER C C 1
ATOM 5150 O O . SER C 1 24 ? -1.736 -30.441 -27.824 1.00 44.74 24 SER C O 1
ATOM 5153 N N . ASP C 1 25 ? -2.231 -32.019 -26.298 1.00 47.80 25 ASP C N 1
ATOM 5154 C CA . ASP C 1 25 ? -2.169 -31.122 -25.153 1.00 51.54 25 ASP C CA 1
ATOM 5155 C C . ASP C 1 25 ? -0.881 -31.278 -24.352 1.00 41.75 25 ASP C C 1
ATOM 5156 O O . ASP C 1 25 ? -0.757 -30.680 -23.279 1.00 39.54 25 ASP C O 1
ATOM 5161 N N . ILE C 1 26 ? 0.080 -32.061 -24.848 1.00 36.91 26 ILE C N 1
ATOM 5162 C CA . ILE C 1 26 ? 1.234 -32.432 -24.033 1.00 34.98 26 ILE C CA 1
ATOM 5163 C C . ILE C 1 26 ? 2.111 -31.227 -23.716 1.00 35.65 26 ILE C C 1
ATOM 5164 O O . ILE C 1 26 ? 2.808 -31.216 -22.694 1.00 35.62 26 ILE C O 1
ATOM 5169 N N . VAL C 1 27 ? 2.098 -30.196 -24.564 1.00 37.80 27 VAL C N 1
ATOM 5170 C CA . VAL C 1 27 ? 2.904 -29.009 -24.291 1.00 38.47 27 VAL C CA 1
ATOM 5171 C C . VAL C 1 27 ? 2.444 -28.334 -23.005 1.00 40.81 27 VAL C C 1
ATOM 5172 O O . VAL C 1 27 ? 3.242 -27.693 -22.308 1.00 43.33 27 VAL C O 1
ATOM 5176 N N . ASN C 1 28 ? 1.165 -28.488 -22.653 1.00 40.96 28 ASN C N 1
ATOM 5177 C CA . ASN C 1 28 ? 0.675 -27.943 -21.392 1.00 43.36 28 ASN C CA 1
ATOM 5178 C C . ASN C 1 28 ? 1.370 -28.582 -20.196 1.00 40.46 28 ASN C C 1
ATOM 5179 O O . ASN C 1 28 ? 1.537 -27.932 -19.157 1.00 42.45 28 ASN C O 1
ATOM 5184 N N . VAL C 1 29 ? 1.777 -29.848 -20.318 1.00 35.24 29 VAL C N 1
ATOM 5185 C CA . VAL C 1 29 ? 2.534 -30.495 -19.249 1.00 31.81 29 VAL C CA 1
ATOM 5186 C C . VAL C 1 29 ? 3.902 -29.843 -19.096 1.00 28.82 29 VAL C C 1
ATOM 5187 O O . VAL C 1 29 ? 4.327 -29.503 -17.986 1.00 28.79 29 VAL C O 1
ATOM 5191 N N . PHE C 1 30 ? 4.613 -29.660 -20.210 1.00 25.88 30 PHE C N 1
ATOM 5192 C CA . PHE C 1 30 ? 5.941 -29.060 -20.142 1.00 27.38 30 PHE C CA 1
ATOM 5193 C C . PHE C 1 30 ? 5.869 -27.576 -19.808 1.00 31.66 30 PHE C C 1
ATOM 5194 O O . PHE C 1 30 ? 6.826 -27.019 -19.258 1.00 33.24 30 PHE C O 1
ATOM 5202 N N . ASP C 1 31 ? 4.757 -26.919 -20.135 1.00 33.33 31 ASP C N 1
ATOM 5203 C CA . ASP C 1 31 ? 4.551 -25.549 -19.681 1.00 38.70 31 ASP C CA 1
ATOM 5204 C C . ASP C 1 31 ? 4.473 -25.487 -18.158 1.00 36.61 31 ASP C C 1
ATOM 5205 O O . ASP C 1 31 ? 5.068 -24.602 -17.533 1.00 37.70 31 ASP C O 1
ATOM 5210 N N . LYS C 1 32 ? 3.755 -26.434 -17.544 1.00 34.89 32 LYS C N 1
ATOM 5211 C CA . LYS C 1 32 ? 3.653 -26.476 -16.087 1.00 35.51 32 LYS C CA 1
ATOM 5212 C C . LYS C 1 32 ? 5.001 -26.775 -15.443 1.00 35.35 32 LYS C C 1
ATOM 5213 O O . LYS C 1 32 ? 5.381 -26.133 -14.456 1.00 34.47 32 LYS C O 1
ATOM 5219 N N . ILE C 1 33 ? 5.730 -27.755 -15.982 1.00 33.65 33 ILE C N 1
ATOM 5220 C CA . ILE C 1 33 ? 7.039 -28.105 -15.440 1.00 32.22 33 ILE C CA 1
ATOM 5221 C C . ILE C 1 33 ? 7.998 -26.933 -15.576 1.00 33.03 33 ILE C C 1
ATOM 5222 O O . ILE C 1 33 ? 8.757 -26.616 -14.651 1.00 32.62 33 ILE C O 1
ATOM 5227 N N . TYR C 1 34 ? 7.967 -26.270 -16.730 1.00 33.38 34 TYR C N 1
ATOM 5228 C CA . TYR C 1 34 ? 8.882 -25.185 -17.072 1.00 35.20 34 TYR C CA 1
ATOM 5229 C C . TYR C 1 34 ? 10.332 -25.571 -16.822 1.00 42.27 34 TYR C C 1
ATOM 5230 O O . TYR C 1 34 ? 11.116 -24.825 -16.229 1.00 43.72 34 TYR C O 1
ATOM 5239 N N . GLY C 1 35 ? 10.690 -26.750 -17.297 1.00 44.92 35 GLY C N 1
ATOM 5240 C CA . GLY C 1 35 ? 12.075 -27.120 -17.362 1.00 44.77 35 GLY C CA 1
ATOM 5241 C C . GLY C 1 35 ? 12.819 -26.251 -18.352 1.00 48.26 35 GLY C C 1
ATOM 5242 O O . GLY C 1 35 ? 12.304 -25.304 -18.946 1.00 52.54 35 GLY C O 1
ATOM 5243 N N . PHE C 1 36 ? 14.077 -26.610 -18.534 1.00 50.68 36 PHE C N 1
ATOM 5244 C CA . PHE C 1 36 ? 14.992 -25.814 -19.336 1.00 56.78 36 PHE C CA 1
ATOM 5245 C C . PHE C 1 36 ? 14.634 -25.875 -20.819 1.00 52.04 36 PHE C C 1
ATOM 5246 O O . PHE C 1 36 ? 14.595 -24.843 -21.500 1.00 51.44 36 PHE C O 1
ATOM 5254 N N . SER C 1 37 ? 14.332 -27.071 -21.333 1.00 49.23 37 SER C N 1
ATOM 5255 C CA . SER C 1 37 ? 13.826 -27.188 -22.698 1.00 47.45 37 SER C CA 1
ATOM 5256 C C . SER C 1 37 ? 12.383 -26.721 -22.835 1.00 47.78 37 SER C C 1
ATOM 5257 O O . SER C 1 37 ? 11.925 -26.511 -23.962 1.00 48.17 37 SER C O 1
ATOM 5260 N N . SER C 1 38 ? 11.660 -26.555 -21.725 1.00 50.84 38 SER C N 1
ATOM 5261 C CA . SER C 1 38 ? 10.222 -26.308 -21.802 1.00 54.25 38 SER C CA 1
ATOM 5262 C C . SER C 1 38 ? 9.904 -24.976 -22.472 1.00 57.64 38 SER C C 1
ATOM 5263 O O . SER C 1 38 ? 8.934 -24.881 -23.233 1.00 58.84 38 SER C O 1
ATOM 5266 N N . GLU C 1 39 ? 10.687 -23.932 -22.190 1.00 58.71 39 GLU C N 1
ATOM 5267 C CA . GLU C 1 39 ? 10.422 -22.637 -22.811 1.00 60.89 39 GLU C CA 1
ATOM 5268 C C . GLU C 1 39 ? 10.587 -22.709 -24.325 1.00 57.23 39 GLU C C 1
ATOM 5269 O O . GLU C 1 39 ? 9.821 -22.087 -25.070 1.00 56.48 39 GLU C O 1
ATOM 5275 N N . GLY C 1 40 ? 11.588 -23.452 -24.798 1.00 52.21 40 GLY C N 1
ATOM 5276 C CA . GLY C 1 40 ? 11.729 -23.650 -26.230 1.00 46.51 40 GLY C CA 1
ATOM 5277 C C . GLY C 1 40 ? 10.581 -24.447 -26.823 1.00 43.23 40 GLY C C 1
ATOM 5278 O O . GLY C 1 40 ? 10.126 -24.164 -27.935 1.00 43.00 40 GLY C O 1
ATOM 5279 N N . ILE C 1 41 ? 10.105 -25.461 -26.096 1.00 39.90 41 ILE C N 1
ATOM 5280 C CA . ILE C 1 41 ? 8.988 -26.269 -26.579 1.00 39.30 41 ILE C CA 1
ATOM 5281 C C . ILE C 1 41 ? 7.706 -25.444 -26.615 1.00 41.92 41 ILE C C 1
ATOM 5282 O O . ILE C 1 41 ? 6.970 -25.451 -27.609 1.00 41.53 41 ILE C O 1
ATOM 5287 N N . VAL C 1 42 ? 7.414 -24.728 -25.526 1.00 42.31 42 VAL C N 1
ATOM 5288 C CA . VAL C 1 42 ? 6.194 -23.927 -25.469 1.00 40.58 42 VAL C CA 1
ATOM 5289 C C . VAL C 1 42 ? 6.239 -22.808 -26.502 1.00 42.10 42 VAL C C 1
ATOM 5290 O O . VAL C 1 42 ? 5.260 -22.563 -27.216 1.00 42.97 42 VAL C O 1
ATOM 5294 N N . ARG C 1 43 ? 7.376 -22.115 -26.600 1.00 45.08 43 ARG C N 1
ATOM 5295 C CA . ARG C 1 43 ? 7.506 -21.036 -27.575 1.00 48.29 43 ARG C CA 1
ATOM 5296 C C . ARG C 1 43 ? 7.517 -21.577 -28.999 1.00 46.87 43 ARG C C 1
ATOM 5297 O O . ARG C 1 43 ? 6.837 -21.041 -29.882 1.00 47.53 43 ARG C O 1
ATOM 5305 N N . GLY C 1 44 ? 8.284 -22.643 -29.240 1.00 46.41 44 GLY C N 1
ATOM 5306 C CA . GLY C 1 44 ? 8.348 -23.215 -30.575 1.00 44.73 44 GLY C CA 1
ATOM 5307 C C . GLY C 1 44 ? 7.011 -23.734 -31.061 1.00 44.97 44 GLY C C 1
ATOM 5308 O O . GLY C 1 44 ? 6.705 -23.653 -32.254 1.00 43.70 44 GLY C O 1
ATOM 5309 N N . SER C 1 45 ? 6.199 -24.275 -30.152 1.00 45.67 45 SER C N 1
ATOM 5310 C CA . SER C 1 45 ? 4.841 -24.664 -30.510 1.00 44.52 45 SER C CA 1
ATOM 5311 C C . SER C 1 45 ? 4.025 -23.461 -30.967 1.00 43.81 45 SER C C 1
ATOM 5312 O O . SER C 1 45 ? 3.263 -23.550 -31.938 1.00 41.32 45 SER C O 1
ATOM 5315 N N . LYS C 1 46 ? 4.161 -22.328 -30.273 1.00 46.76 46 LYS C N 1
ATOM 5316 C CA . LYS C 1 46 ? 3.424 -21.128 -30.660 1.00 49.80 46 LYS C CA 1
ATOM 5317 C C . LYS C 1 46 ? 3.930 -20.566 -31.983 1.00 51.71 46 LYS C C 1
ATOM 5318 O O . LYS C 1 46 ? 3.141 -20.058 -32.787 1.00 54.31 46 LYS C O 1
ATOM 5324 N N . ILE C 1 47 ? 5.243 -20.637 -32.222 1.00 50.90 47 ILE C N 1
ATOM 5325 C CA . ILE C 1 47 ? 5.794 -20.154 -33.486 1.00 47.47 47 ILE C CA 1
ATOM 5326 C C . ILE C 1 47 ? 5.289 -20.999 -34.648 1.00 47.14 47 ILE C C 1
ATOM 5327 O O . ILE C 1 47 ? 4.922 -20.468 -35.703 1.00 49.14 47 ILE C O 1
ATOM 5332 N N . LEU C 1 48 ? 5.255 -22.323 -34.473 1.00 46.05 48 LEU C N 1
ATOM 5333 C CA . LEU C 1 48 ? 4.808 -23.205 -35.547 1.00 44.01 48 LEU C CA 1
ATOM 5334 C C . LEU C 1 48 ? 3.373 -22.897 -35.955 1.00 47.51 48 LEU C C 1
ATOM 5335 O O . LEU C 1 48 ? 3.063 -22.827 -37.148 1.00 47.81 48 LEU C O 1
ATOM 5340 N N . LYS C 1 49 ? 2.484 -22.706 -34.978 1.00 51.55 49 LYS C N 1
ATOM 5341 C CA . LYS C 1 49 ? 1.102 -22.353 -35.294 1.00 56.80 49 LYS C CA 1
ATOM 5342 C C . LYS C 1 49 ? 1.027 -21.005 -35.998 1.00 59.23 49 LYS C C 1
ATOM 5343 O O . LYS C 1 49 ? 0.326 -20.853 -37.006 1.00 59.45 49 LYS C O 1
ATOM 5349 N N . GLU C 1 50 ? 1.743 -20.008 -35.475 1.00 61.44 50 GLU C N 1
ATOM 5350 C CA . GLU C 1 50 ? 1.725 -18.686 -36.089 1.00 65.53 50 GLU C CA 1
ATOM 5351 C C . GLU C 1 50 ? 2.346 -18.710 -37.478 1.00 62.85 50 GLU C C 1
ATOM 5352 O O . GLU C 1 50 ? 1.922 -17.957 -38.361 1.00 63.16 50 GLU C O 1
ATOM 5358 N N . MET C 1 51 ? 3.342 -19.570 -37.687 1.00 61.64 51 MET C N 1
ATOM 5359 C CA . MET C 1 51 ? 3.998 -19.660 -38.986 1.00 61.93 51 MET C CA 1
ATOM 5360 C C . MET C 1 51 ? 3.088 -20.301 -40.028 1.00 62.03 51 MET C C 1
ATOM 5361 O O . MET C 1 51 ? 3.122 -19.924 -41.206 1.00 60.89 51 MET C O 1
ATOM 5366 N N . ILE C 1 52 ? 2.265 -21.270 -39.617 1.00 63.46 52 ILE C N 1
ATOM 5367 C CA . ILE C 1 52 ? 1.334 -21.896 -40.555 1.00 64.04 52 ILE C CA 1
ATOM 5368 C C . ILE C 1 52 ? 0.315 -20.876 -41.051 1.00 65.53 52 ILE C C 1
ATOM 5369 O O . ILE C 1 52 ? -0.025 -20.843 -42.240 1.00 65.55 52 ILE C O 1
ATOM 5374 N N . LYS C 1 53 ? -0.180 -20.021 -40.153 1.00 67.74 53 LYS C N 1
ATOM 5375 C CA . LYS C 1 53 ? -1.142 -18.998 -40.555 1.00 70.91 53 LYS C CA 1
ATOM 5376 C C . LYS C 1 53 ? -0.484 -17.919 -41.408 1.00 74.33 53 LYS C C 1
ATOM 5377 O O . LYS C 1 53 ? -1.019 -17.525 -42.451 1.00 75.63 53 LYS C O 1
ATOM 5383 N N . ASP C 1 54 ? 0.678 -17.428 -40.978 1.00 76.86 54 ASP C N 1
ATOM 5384 C CA . ASP C 1 54 ? 1.232 -16.179 -41.488 1.00 79.64 54 ASP C CA 1
ATOM 5385 C C . ASP C 1 54 ? 2.255 -16.357 -42.603 1.00 75.50 54 ASP C C 1
ATOM 5386 O O . ASP C 1 54 ? 2.367 -15.479 -43.462 1.00 77.58 54 ASP C O 1
ATOM 5391 N N . ALA C 1 55 ? 3.006 -17.453 -42.622 1.00 70.60 55 ALA C N 1
ATOM 5392 C CA . ALA C 1 55 ? 4.091 -17.620 -43.582 1.00 69.57 55 ALA C CA 1
ATOM 5393 C C . ALA C 1 55 ? 3.588 -18.358 -44.817 1.00 70.23 55 ALA C C 1
ATOM 5394 O O . ALA C 1 55 ? 3.152 -19.511 -44.724 1.00 70.04 55 ALA C O 1
ATOM 5396 N N . ASP C 1 56 ? 3.659 -17.695 -45.976 1.00 70.26 56 ASP C N 1
ATOM 5397 C CA . ASP C 1 56 ? 3.294 -18.329 -47.237 1.00 69.56 56 ASP C CA 1
ATOM 5398 C C . ASP C 1 56 ? 4.436 -19.133 -47.843 1.00 67.64 56 ASP C C 1
ATOM 5399 O O . ASP C 1 56 ? 4.209 -19.871 -48.808 1.00 67.58 56 ASP C O 1
ATOM 5404 N N . LEU C 1 57 ? 5.650 -19.002 -47.311 1.00 65.02 57 LEU C N 1
ATOM 5405 C CA . LEU C 1 57 ? 6.780 -19.846 -47.676 1.00 63.03 57 LEU C CA 1
ATOM 5406 C C . LEU C 1 57 ? 7.254 -20.555 -46.417 1.00 63.84 57 LEU C C 1
ATOM 5407 O O . LEU C 1 57 ? 7.722 -19.906 -45.475 1.00 63.79 57 LEU C O 1
ATOM 5412 N N . ARG C 1 58 ? 7.132 -21.880 -46.395 1.00 62.44 58 ARG C N 1
ATOM 5413 C CA . ARG C 1 58 ? 7.345 -22.657 -45.178 1.00 58.68 58 ARG C CA 1
ATOM 5414 C C . ARG C 1 58 ? 8.335 -23.779 -45.462 1.00 58.64 58 ARG C C 1
ATOM 5415 O O . ARG C 1 58 ? 8.019 -24.721 -46.197 1.00 59.17 58 ARG C O 1
ATOM 5423 N N . PHE C 1 59 ? 9.526 -23.674 -44.871 1.00 56.79 59 PHE C N 1
ATOM 5424 C CA . PHE C 1 59 ? 10.604 -24.631 -45.079 1.00 53.19 59 PHE C CA 1
ATOM 5425 C C . PHE C 1 59 ? 10.510 -25.777 -44.083 1.00 50.36 59 PHE C C 1
ATOM 5426 O O . PHE C 1 59 ? 10.145 -25.578 -42.922 1.00 51.00 59 PHE C O 1
ATOM 5434 N N . LEU C 1 60 ? 10.861 -26.976 -44.540 1.00 48.30 60 LEU C N 1
ATOM 5435 C CA . LEU C 1 60 ? 11.053 -28.135 -43.670 1.00 46.59 60 LEU C CA 1
ATOM 5436 C C . LEU C 1 60 ? 12.447 -28.676 -43.967 1.00 48.94 60 LEU C C 1
ATOM 5437 O O . LEU C 1 60 ? 12.650 -29.357 -44.976 1.00 50.24 60 LEU C O 1
ATOM 5442 N N . SER C 1 61 ? 13.405 -28.362 -43.097 1.00 49.81 61 SER C N 1
ATOM 5443 C CA . SER C 1 61 ? 14.806 -28.716 -43.292 1.00 49.84 61 SER C CA 1
ATOM 5444 C C . SER C 1 61 ? 15.211 -29.754 -42.258 1.00 46.32 61 SER C C 1
ATOM 5445 O O . SER C 1 61 ? 14.983 -29.558 -41.061 1.00 47.49 61 SER C O 1
ATOM 5448 N N . PHE C 1 62 ? 15.815 -30.848 -42.715 1.00 42.74 62 PHE C N 1
ATOM 5449 C CA . PHE C 1 62 ? 16.172 -31.925 -41.802 1.00 42.72 62 PHE C CA 1
ATOM 5450 C C . PHE C 1 62 ? 17.332 -32.722 -42.379 1.00 43.55 62 PHE C C 1
ATOM 5451 O O . PHE C 1 62 ? 17.621 -32.658 -43.577 1.00 41.81 62 PHE C O 1
ATOM 5459 N N . THR C 1 63 ? 17.988 -33.480 -41.503 1.00 46.10 63 THR C N 1
ATOM 5460 C CA . THR C 1 63 ? 19.114 -34.318 -41.881 1.00 47.15 63 THR C CA 1
ATOM 5461 C C . THR C 1 63 ? 18.640 -35.726 -42.238 1.00 44.55 63 THR C C 1
ATOM 5462 O O . THR C 1 63 ? 17.484 -36.096 -42.032 1.00 45.42 63 THR C O 1
ATOM 5466 N N . ALA C 1 64 ? 19.569 -36.519 -42.773 1.00 46.04 64 ALA C N 1
ATOM 5467 C CA . ALA C 1 64 ? 19.205 -37.787 -43.398 1.00 47.98 64 ALA C CA 1
ATOM 5468 C C . ALA C 1 64 ? 18.762 -38.830 -42.380 1.00 53.91 64 ALA C C 1
ATOM 5469 O O . ALA C 1 64 ? 17.810 -39.577 -42.630 1.00 56.72 64 ALA C O 1
ATOM 5471 N N . ASN C 1 65 ? 19.440 -38.903 -41.230 1.00 56.29 65 ASN C N 1
ATOM 5472 C CA . ASN C 1 65 ? 19.275 -40.045 -40.332 1.00 59.39 65 ASN C CA 1
ATOM 5473 C C . ASN C 1 65 ? 17.853 -40.192 -39.806 1.00 55.51 65 ASN C C 1
ATOM 5474 O O . ASN C 1 65 ? 17.469 -41.293 -39.397 1.00 52.59 65 ASN C O 1
ATOM 5479 N N . LEU C 1 66 ? 17.064 -39.115 -39.802 1.00 54.79 66 LEU C N 1
ATOM 5480 C CA . LEU C 1 66 ? 15.683 -39.214 -39.341 1.00 55.47 66 LEU C CA 1
ATOM 5481 C C . LEU C 1 66 ? 14.843 -40.092 -40.258 1.00 55.83 66 LEU C C 1
ATOM 5482 O O . LEU C 1 66 ? 13.896 -40.741 -39.798 1.00 57.21 66 LEU C O 1
ATOM 5487 N N . VAL C 1 67 ? 15.173 -40.124 -41.551 1.00 53.09 67 VAL C N 1
ATOM 5488 C CA . VAL C 1 67 ? 14.375 -40.853 -42.530 1.00 50.73 67 VAL C CA 1
ATOM 5489 C C . VAL C 1 67 ? 14.525 -42.363 -42.407 1.00 52.25 67 VAL C C 1
ATOM 5490 O O . VAL C 1 67 ? 13.778 -43.107 -43.054 1.00 55.88 67 VAL C O 1
ATOM 5494 N N . SER C 1 68 ? 15.462 -42.840 -41.589 1.00 48.56 68 SER C N 1
ATOM 5495 C CA . SER C 1 68 ? 15.566 -44.260 -41.279 1.00 45.97 68 SER C CA 1
ATOM 5496 C C . SER C 1 68 ? 14.751 -44.647 -40.055 1.00 45.86 68 SER C C 1
ATOM 5497 O O . SER C 1 68 ? 14.767 -45.818 -39.659 1.00 49.68 68 SER C O 1
ATOM 5500 N N . THR C 1 69 ? 14.053 -43.697 -39.446 1.00 43.35 69 THR C N 1
ATOM 5501 C CA . THR C 1 69 ? 13.181 -43.929 -38.307 1.00 41.77 69 THR C CA 1
ATOM 5502 C C . THR C 1 69 ? 11.727 -43.783 -38.743 1.00 41.11 69 THR C C 1
ATOM 5503 O O . THR C 1 69 ? 11.425 -43.521 -39.911 1.00 40.86 69 THR C O 1
ATOM 5507 N N . GLY C 1 70 ? 10.820 -43.943 -37.784 1.00 40.17 70 GLY C N 1
ATOM 5508 C CA . GLY C 1 70 ? 9.414 -43.733 -38.060 1.00 39.65 70 GLY C CA 1
ATOM 5509 C C . GLY C 1 70 ? 9.015 -42.289 -38.273 1.00 40.41 70 GLY C C 1
ATOM 5510 O O . GLY C 1 70 ?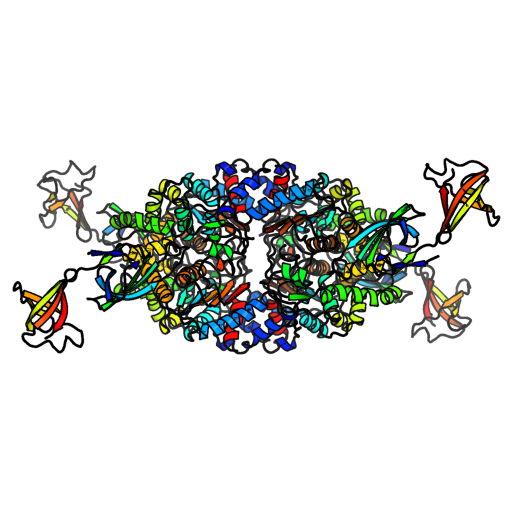 7.854 -42.026 -38.599 1.00 41.54 70 GLY C O 1
ATOM 5511 N N . LEU C 1 71 ? 9.944 -41.347 -38.096 1.00 41.87 71 LEU C N 1
ATOM 5512 C CA . LEU C 1 71 ? 9.669 -39.945 -38.375 1.00 42.08 71 LEU C CA 1
ATOM 5513 C C . LEU C 1 71 ? 9.481 -39.681 -39.861 1.00 45.41 71 LEU C C 1
ATOM 5514 O O . LEU C 1 71 ? 8.954 -38.624 -40.226 1.00 46.70 71 LEU C O 1
ATOM 5519 N N . ARG C 1 72 ? 9.909 -40.608 -40.720 1.00 47.40 72 ARG C N 1
ATOM 5520 C CA . ARG C 1 72 ? 9.758 -40.424 -42.159 1.00 50.15 72 ARG C CA 1
ATOM 5521 C C . ARG C 1 72 ? 8.294 -40.223 -42.533 1.00 49.20 72 ARG C C 1
ATOM 5522 O O . ARG C 1 72 ? 7.954 -39.303 -43.285 1.00 47.44 72 ARG C O 1
ATOM 5530 N N . GLY C 1 73 ? 7.410 -41.065 -41.994 1.00 48.75 73 GLY C N 1
ATOM 5531 C CA . GLY C 1 73 ? 5.989 -40.891 -42.239 1.00 47.68 73 GLY C CA 1
ATOM 5532 C C . GLY C 1 73 ? 5.446 -39.588 -41.689 1.00 46.94 73 GLY C C 1
ATOM 5533 O O . GLY C 1 73 ? 4.513 -39.012 -42.257 1.00 47.37 73 GLY C O 1
ATOM 5534 N N . LEU C 1 74 ? 6.003 -39.114 -40.572 1.00 46.79 74 LEU C N 1
ATOM 5535 C CA . LEU C 1 74 ? 5.557 -37.843 -40.011 1.00 45.38 74 LEU C CA 1
ATOM 5536 C C . LEU C 1 74 ? 5.873 -36.685 -40.949 1.00 48.12 74 LEU C C 1
ATOM 5537 O O . LEU C 1 74 ? 5.032 -35.804 -41.165 1.00 49.49 74 LEU C O 1
ATOM 5542 N N . PHE C 1 75 ? 7.078 -36.671 -41.524 1.00 49.44 75 PHE C N 1
ATOM 5543 C CA . PHE C 1 75 ? 7.424 -35.619 -42.474 1.00 52.61 75 PHE C CA 1
ATOM 5544 C C . PHE C 1 75 ? 6.543 -35.692 -43.715 1.00 52.12 75 PHE C C 1
ATOM 5545 O O . PHE C 1 75 ? 6.092 -34.661 -44.226 1.00 51.37 75 PHE C O 1
ATOM 5553 N N . ALA C 1 76 ? 6.283 -36.906 -44.210 1.00 52.30 76 ALA C N 1
ATOM 5554 C CA . ALA C 1 76 ? 5.430 -37.066 -45.382 1.00 52.61 76 ALA C CA 1
ATOM 5555 C C . ALA C 1 76 ? 4.010 -36.586 -45.104 1.00 55.77 76 ALA C C 1
ATOM 5556 O O . ALA C 1 76 ? 3.372 -35.980 -45.972 1.00 58.36 76 ALA C O 1
ATOM 5558 N N . ASP C 1 77 ? 3.493 -36.857 -43.903 1.00 54.77 77 ASP C N 1
ATOM 5559 C CA . ASP C 1 77 ? 2.158 -36.381 -43.559 1.00 55.02 77 ASP C CA 1
ATOM 5560 C C . ASP C 1 77 ? 2.124 -34.865 -43.407 1.00 52.75 77 ASP C C 1
ATOM 5561 O O . ASP C 1 77 ? 1.103 -34.236 -43.710 1.00 52.58 77 ASP C O 1
ATOM 5566 N N . LEU C 1 78 ? 3.220 -34.262 -42.942 1.00 51.99 78 LEU C N 1
ATOM 5567 C CA . LEU C 1 78 ? 3.244 -32.814 -42.762 1.00 53.57 78 LEU C CA 1
ATOM 5568 C C . LEU C 1 78 ? 3.198 -32.083 -44.100 1.00 53.85 78 LEU C C 1
ATOM 5569 O O . LEU C 1 78 ? 2.562 -31.028 -44.212 1.00 53.50 78 LEU C O 1
ATOM 5574 N N . VAL C 1 79 ? 3.863 -32.621 -45.125 1.00 54.14 79 VAL C N 1
ATOM 5575 C CA . VAL C 1 79 ? 3.812 -31.980 -46.436 1.00 57.50 79 VAL C CA 1
ATOM 5576 C C . VAL C 1 79 ? 2.510 -32.320 -47.160 1.00 59.83 79 VAL C C 1
ATOM 5577 O O . VAL C 1 79 ? 1.965 -31.479 -47.887 1.00 59.16 79 VAL C O 1
ATOM 5581 N N . LYS C 1 80 ? 1.986 -33.536 -46.970 1.00 61.07 80 LYS C N 1
ATOM 5582 C CA . LYS C 1 80 ? 0.677 -33.885 -47.517 1.00 60.64 80 LYS C CA 1
ATOM 5583 C C . LYS C 1 80 ? -0.382 -32.880 -47.091 1.00 63.16 80 LYS C C 1
ATOM 5584 O O . LYS C 1 80 ? -1.160 -32.387 -47.914 1.00 66.05 80 LYS C O 1
ATOM 5590 N N . ARG C 1 81 ? -0.424 -32.568 -45.798 1.00 63.22 81 ARG C N 1
ATOM 5591 C CA . ARG C 1 81 ? -1.445 -31.687 -45.251 1.00 64.44 81 ARG C CA 1
ATOM 5592 C C . ARG C 1 81 ? -1.122 -30.213 -45.450 1.00 61.89 81 ARG C C 1
ATOM 5593 O O . ARG C 1 81 ? -1.901 -29.361 -45.011 1.00 63.17 81 ARG C O 1
ATOM 5601 N N . GLY C 1 82 ? -0.007 -29.894 -46.102 1.00 59.44 82 GLY C N 1
ATOM 5602 C CA . GLY C 1 82 ? 0.310 -28.528 -46.454 1.00 58.70 82 GLY C CA 1
ATOM 5603 C C . GLY C 1 82 ? 0.995 -27.712 -45.382 1.00 59.25 82 GLY C C 1
ATOM 5604 O O . GLY C 1 82 ? 1.048 -26.482 -45.508 1.00 57.77 82 GLY C O 1
ATOM 5605 N N . TYR C 1 83 ? 1.514 -28.349 -44.328 1.00 59.06 83 TYR C N 1
ATOM 5606 C CA . TYR C 1 83 ? 2.207 -27.599 -43.286 1.00 58.08 83 TYR C CA 1
ATOM 5607 C C . TYR C 1 83 ? 3.455 -26.919 -43.835 1.00 59.12 83 TYR C C 1
ATOM 5608 O O . TYR C 1 83 ? 3.767 -25.782 -43.461 1.00 59.79 83 TYR C O 1
ATOM 5617 N N . PHE C 1 84 ? 4.182 -27.597 -44.720 1.00 58.72 84 PHE C N 1
ATOM 5618 C CA . PHE C 1 84 ? 5.398 -27.066 -45.318 1.00 57.31 84 PHE C CA 1
ATOM 5619 C C . PHE C 1 84 ? 5.338 -27.269 -46.824 1.00 58.48 84 PHE C C 1
ATOM 5620 O O . PHE C 1 84 ? 4.909 -28.327 -47.296 1.00 59.62 84 PHE C O 1
ATOM 5628 N N . ASN C 1 85 ? 5.768 -26.255 -47.579 1.00 56.80 85 ASN C N 1
ATOM 5629 C CA . ASN C 1 85 ? 5.675 -26.292 -49.035 1.00 55.29 85 ASN C CA 1
ATOM 5630 C C . ASN C 1 85 ? 7.031 -26.246 -49.730 1.00 55.13 85 ASN C C 1
ATOM 5631 O O . ASN C 1 85 ? 7.080 -26.033 -50.947 1.00 55.16 85 ASN C O 1
ATOM 5636 N N . ILE C 1 86 ? 8.128 -26.435 -49.001 1.00 53.64 86 ILE C N 1
ATOM 5637 C CA . ILE C 1 86 ? 9.445 -26.571 -49.617 1.00 52.28 86 ILE C CA 1
ATOM 5638 C C . ILE C 1 86 ? 10.329 -27.352 -48.658 1.00 54.41 86 ILE C C 1
ATOM 5639 O O . ILE C 1 86 ? 10.313 -27.115 -47.447 1.00 56.32 86 ILE C O 1
ATOM 5644 N N . ILE C 1 87 ? 11.096 -28.292 -49.206 1.00 54.09 87 ILE C N 1
ATOM 5645 C CA . ILE C 1 87 ? 11.964 -29.165 -48.426 1.00 53.92 87 ILE C CA 1
ATOM 5646 C C . ILE C 1 87 ? 13.406 -28.916 -48.840 1.00 56.20 87 ILE C C 1
ATOM 5647 O O . ILE C 1 87 ? 13.726 -28.935 -50.034 1.00 62.07 87 ILE C O 1
ATOM 5652 N N . VAL C 1 88 ? 14.268 -28.676 -47.856 1.00 53.60 88 VAL C N 1
ATOM 5653 C CA . VAL C 1 88 ? 15.713 -28.629 -48.049 1.00 49.19 88 VAL C CA 1
ATOM 5654 C C . VAL C 1 88 ? 16.317 -29.722 -47.181 1.00 45.71 88 VAL C C 1
ATOM 5655 O O . VAL C 1 88 ? 16.170 -29.695 -45.954 1.00 46.78 88 VAL C O 1
ATOM 5659 N N . THR C 1 89 ? 16.991 -30.677 -47.807 1.00 43.17 89 THR C N 1
ATOM 5660 C CA . THR C 1 89 ? 17.478 -31.840 -47.076 1.00 41.60 89 THR C CA 1
ATOM 5661 C C . THR C 1 89 ? 18.773 -32.310 -47.732 1.00 44.24 89 THR C C 1
ATOM 5662 O O . THR C 1 89 ? 19.388 -31.577 -48.513 1.00 45.44 89 THR C O 1
ATOM 5666 N N . THR C 1 90 ? 19.199 -33.527 -47.407 1.00 45.20 90 THR C N 1
ATOM 5667 C CA . THR C 1 90 ? 20.468 -34.070 -47.867 1.00 46.66 90 THR C CA 1
ATOM 5668 C C . THR C 1 90 ? 20.238 -35.297 -48.738 1.00 51.01 90 THR C C 1
ATOM 5669 O O . THR C 1 90 ? 19.118 -35.798 -48.871 1.00 51.27 90 THR C O 1
ATOM 5673 N N . GLY C 1 91 ? 21.330 -35.780 -49.335 1.00 55.64 91 GLY C N 1
ATOM 5674 C CA . GLY C 1 91 ? 21.242 -36.940 -50.206 1.00 59.94 91 GLY C CA 1
ATOM 5675 C C . GLY C 1 91 ? 20.801 -38.198 -49.487 1.00 62.15 91 GLY C C 1
ATOM 5676 O O . GLY C 1 91 ? 20.143 -39.058 -50.080 1.00 66.47 91 GLY C O 1
ATOM 5677 N N . GLY C 1 92 ? 21.156 -38.329 -48.207 1.00 59.21 92 GLY C N 1
ATOM 5678 C CA . GLY C 1 92 ? 20.752 -39.501 -47.450 1.00 55.27 92 GLY C CA 1
ATOM 5679 C C . GLY C 1 92 ? 19.258 -39.582 -47.218 1.00 51.03 92 GLY C C 1
ATOM 5680 O O . GLY C 1 92 ? 18.712 -40.677 -47.056 1.00 49.17 92 GLY C O 1
ATOM 5681 N N . THR C 1 93 ? 18.576 -38.435 -47.183 1.00 50.95 93 THR C N 1
ATOM 5682 C CA . THR C 1 93 ? 17.119 -38.452 -47.143 1.00 52.47 93 THR C CA 1
ATOM 5683 C C . THR C 1 93 ? 16.552 -39.106 -48.396 1.00 54.68 93 THR C C 1
ATOM 5684 O O . THR C 1 93 ? 15.602 -39.897 -48.321 1.00 55.09 93 THR C O 1
ATOM 5688 N N . ILE C 1 94 ? 17.131 -38.796 -49.557 1.00 55.70 94 ILE C N 1
ATOM 5689 C CA . ILE C 1 94 ? 16.687 -39.419 -50.800 1.00 54.91 94 ILE C CA 1
ATOM 5690 C C . ILE C 1 94 ? 16.970 -40.915 -50.777 1.00 55.37 94 ILE C C 1
ATOM 5691 O O . ILE C 1 94 ? 16.150 -41.720 -51.231 1.00 57.42 94 ILE C O 1
ATOM 5696 N N . ASP C 1 95 ? 18.136 -41.311 -50.259 1.00 54.45 95 ASP C N 1
ATOM 5697 C CA . ASP C 1 95 ? 18.465 -42.731 -50.172 1.00 54.20 95 ASP C CA 1
ATOM 5698 C C . ASP C 1 95 ? 17.444 -43.482 -49.328 1.00 53.55 95 ASP C C 1
ATOM 5699 O O . ASP C 1 95 ? 16.899 -44.508 -49.753 1.00 51.74 95 ASP C O 1
ATOM 5704 N N . HIS C 1 96 ? 17.170 -42.977 -48.124 1.00 53.59 96 HIS C N 1
ATOM 5705 C CA . HIS C 1 96 ? 16.312 -43.698 -47.191 1.00 54.48 96 HIS C CA 1
ATOM 5706 C C . HIS C 1 96 ? 14.869 -43.742 -47.676 1.00 56.28 96 HIS C C 1
ATOM 5707 O O . HIS C 1 96 ? 14.197 -44.771 -47.544 1.00 57.42 96 HIS C O 1
ATOM 5714 N N . ASP C 1 97 ? 14.371 -42.635 -48.230 1.00 55.59 97 ASP C N 1
ATOM 5715 C CA . ASP C 1 97 ? 12.984 -42.619 -48.682 1.00 55.14 97 ASP C CA 1
ATOM 5716 C C . ASP C 1 97 ? 12.784 -43.521 -49.893 1.00 57.33 97 ASP C C 1
ATOM 5717 O O . ASP C 1 97 ? 11.760 -44.204 -49.998 1.00 57.80 97 ASP C O 1
ATOM 5722 N N . LEU C 1 98 ? 13.745 -43.533 -50.821 1.00 58.07 98 LEU C N 1
ATOM 5723 C CA . LEU C 1 98 ? 13.634 -44.397 -51.993 1.00 59.94 98 LEU C CA 1
ATOM 5724 C C . LEU C 1 98 ? 13.708 -45.868 -51.603 1.00 60.55 98 LEU C C 1
ATOM 5725 O O . LEU C 1 98 ? 12.906 -46.685 -52.070 1.00 60.94 98 LEU C O 1
ATOM 5730 N N . ALA C 1 99 ? 14.668 -46.222 -50.746 1.00 58.82 99 ALA C N 1
ATOM 5731 C CA . ALA C 1 99 ? 14.819 -47.613 -50.338 1.00 60.11 99 ALA C CA 1
ATOM 5732 C C . ALA C 1 99 ? 13.563 -48.114 -49.639 1.00 63.56 99 ALA C C 1
ATOM 5733 O O . ALA C 1 99 ? 13.066 -49.206 -49.936 1.00 66.12 99 ALA C O 1
ATOM 5735 N N . ARG C 1 100 ? 13.017 -47.313 -48.725 1.00 62.83 100 ARG C N 1
ATOM 5736 C CA . ARG C 1 100 ? 11.825 -47.716 -47.993 1.00 62.84 100 ARG C CA 1
ATOM 5737 C C . ARG C 1 100 ? 10.555 -47.607 -48.828 1.00 66.67 100 ARG C C 1
ATOM 5738 O O . ARG C 1 100 ? 9.553 -48.249 -48.492 1.00 67.17 100 ARG C O 1
ATOM 5746 N N . SER C 1 101 ? 10.573 -46.818 -49.904 1.00 67.67 101 SER C N 1
ATOM 5747 C CA . SER C 1 101 ? 9.413 -46.736 -50.782 1.00 68.60 101 SER C CA 1
ATOM 5748 C C . SER C 1 101 ? 9.310 -47.937 -51.710 1.00 72.27 101 SER C C 1
ATOM 5749 O O . SER C 1 101 ? 8.210 -48.267 -52.168 1.00 76.17 101 SER C O 1
ATOM 5752 N N . PHE C 1 102 ? 10.427 -48.599 -52.001 1.00 71.54 102 PHE C N 1
ATOM 5753 C CA . PHE C 1 102 ? 10.473 -49.671 -52.987 1.00 71.03 102 PHE C CA 1
ATOM 5754 C C . PHE C 1 102 ? 10.847 -51.003 -52.348 1.00 70.79 102 PHE C C 1
ATOM 5755 O O . PHE C 1 102 ? 11.674 -51.755 -52.869 1.00 69.23 102 PHE C O 1
ATOM 5763 N N . GLY C 1 103 ? 10.245 -51.304 -51.199 1.00 72.95 103 GLY C N 1
ATOM 5764 C CA . GLY C 1 103 ? 10.356 -52.612 -50.594 1.00 75.86 103 GLY C CA 1
ATOM 5765 C C . GLY C 1 103 ? 11.466 -52.777 -49.582 1.00 78.79 103 GLY C C 1
ATOM 5766 O O . GLY C 1 103 ? 11.459 -53.768 -48.839 1.00 80.25 103 GLY C O 1
ATOM 5767 N N . GLY C 1 104 ? 12.423 -51.854 -49.525 1.00 79.92 104 GLY C N 1
ATOM 5768 C CA . GLY C 1 104 ? 13.447 -51.912 -48.500 1.00 80.70 104 GLY C CA 1
ATOM 5769 C C . GLY C 1 104 ? 12.833 -51.628 -47.146 1.00 80.37 104 GLY C C 1
ATOM 5770 O O . GLY C 1 104 ? 12.252 -50.551 -46.937 1.00 81.38 104 GLY C O 1
ATOM 5771 N N . VAL C 1 105 ? 12.935 -52.574 -46.222 1.00 77.04 105 VAL C N 1
ATOM 5772 C CA . VAL C 1 105 ? 12.299 -52.463 -44.916 1.00 73.73 105 VAL C CA 1
ATOM 5773 C C . VAL C 1 105 ? 13.383 -52.407 -43.849 1.00 69.90 105 VAL C C 1
ATOM 5774 O O . VAL C 1 105 ? 14.300 -53.236 -43.840 1.00 68.19 105 VAL C O 1
ATOM 5778 N N . TYR C 1 106 ? 13.289 -51.409 -42.973 1.00 67.30 106 TYR C N 1
ATOM 5779 C CA . TYR C 1 106 ? 14.249 -51.188 -41.901 1.00 64.36 106 TYR C CA 1
ATOM 5780 C C . TYR C 1 106 ? 13.722 -51.810 -40.616 1.00 63.70 106 TYR C C 1
ATOM 5781 O O . TYR C 1 106 ? 12.511 -51.859 -40.383 1.00 62.66 106 TYR C O 1
ATOM 5790 N N . TYR C 1 107 ? 14.638 -52.298 -39.783 1.00 64.87 107 TYR C N 1
ATOM 5791 C CA . TYR C 1 107 ? 14.265 -53.068 -38.609 1.00 66.79 107 TYR C CA 1
ATOM 5792 C C . TYR C 1 107 ? 14.838 -52.446 -37.343 1.00 65.36 107 TYR C C 1
ATOM 5793 O O . TYR C 1 107 ? 15.871 -51.772 -37.370 1.00 64.74 107 TYR C O 1
ATOM 5802 N N . LYS C 1 108 ? 14.147 -52.686 -36.229 1.00 62.80 108 LYS C N 1
ATOM 5803 C CA . LYS C 1 108 ? 14.609 -52.226 -34.927 1.00 57.34 108 LYS C CA 1
ATOM 5804 C C . LYS C 1 108 ? 15.761 -53.098 -34.447 1.00 59.88 108 LYS C C 1
ATOM 5805 O O . LYS C 1 108 ? 15.665 -54.329 -34.451 1.00 60.96 108 LYS C O 1
ATOM 5811 N N . GLY C 1 109 ? 16.846 -52.459 -34.027 1.00 62.03 109 GLY C N 1
ATOM 5812 C CA . GLY C 1 109 ? 17.977 -53.189 -33.499 1.00 67.07 109 GLY C CA 1
ATOM 5813 C C . GLY C 1 109 ? 18.331 -52.748 -32.097 1.00 72.51 109 GLY C C 1
ATOM 5814 O O . GLY C 1 109 ? 17.448 -52.489 -31.274 1.00 72.69 109 GLY C O 1
ATOM 5815 N N . SER C 1 110 ? 19.627 -52.665 -31.815 1.00 79.64 110 SER C N 1
ATOM 5816 C CA . SER C 1 110 ? 20.108 -52.184 -30.531 1.00 86.91 110 SER C CA 1
ATOM 5817 C C . SER C 1 110 ? 21.492 -51.591 -30.726 1.00 98.49 110 SER C C 1
ATOM 5818 O O . SER C 1 110 ? 22.221 -51.968 -31.648 1.00 99.75 110 SER C O 1
ATOM 5821 N N . PHE C 1 111 ? 21.847 -50.647 -29.854 1.00 107.72 111 PHE C N 1
ATOM 5822 C CA . PHE C 1 111 ? 23.251 -50.288 -29.730 1.00 115.46 111 PHE C CA 1
ATOM 5823 C C . PHE C 1 111 ? 24.055 -51.441 -29.143 1.00 125.98 111 PHE C C 1
ATOM 5824 O O . PHE C 1 111 ? 25.286 -51.451 -29.258 1.00 127.18 111 PHE C O 1
ATOM 5832 N N . ASP C 1 112 ? 23.377 -52.415 -28.532 1.00 133.29 112 ASP C N 1
ATOM 5833 C CA . ASP C 1 112 ? 24.013 -53.604 -27.963 1.00 139.44 112 ASP C CA 1
ATOM 5834 C C . ASP C 1 112 ? 24.007 -54.760 -28.967 1.00 138.48 112 ASP C C 1
ATOM 5835 O O . ASP C 1 112 ? 23.508 -55.853 -28.704 1.00 138.07 112 ASP C O 1
ATOM 5840 N N . ILE C 1 113 ? 24.576 -54.497 -30.141 1.00 136.08 113 ILE C N 1
ATOM 5841 C CA . ILE C 1 113 ? 24.802 -55.539 -31.126 1.00 133.04 113 ILE C CA 1
ATOM 5842 C C . ILE C 1 113 ? 26.290 -55.801 -31.349 1.00 134.45 113 ILE C C 1
ATOM 5843 O O . ILE C 1 113 ? 26.654 -56.918 -31.733 1.00 134.23 113 ILE C O 1
ATOM 5848 N N . ASP C 1 114 ? 27.152 -54.816 -31.077 1.00 136.05 114 ASP C N 1
ATOM 5849 C CA . ASP C 1 114 ? 28.622 -54.763 -31.174 1.00 137.87 114 ASP C CA 1
ATOM 5850 C C . ASP C 1 114 ? 29.110 -54.658 -32.620 1.00 135.81 114 ASP C C 1
ATOM 5851 O O . ASP C 1 114 ? 30.332 -54.612 -32.842 1.00 136.15 114 ASP C O 1
ATOM 5856 N N . ASP C 1 115 ? 28.207 -54.692 -33.602 1.00 133.59 115 ASP C N 1
ATOM 5857 C CA . ASP C 1 115 ? 28.437 -54.300 -34.991 1.00 132.09 115 ASP C CA 1
ATOM 5858 C C . ASP C 1 115 ? 29.282 -55.286 -35.789 1.00 130.87 115 ASP C C 1
ATOM 5859 O O . ASP C 1 115 ? 29.340 -55.195 -37.019 1.00 131.33 115 ASP C O 1
ATOM 5864 N N . ALA C 1 116 ? 29.901 -56.258 -35.121 1.00 128.80 116 ALA C N 1
ATOM 5865 C CA . ALA C 1 116 ? 30.831 -57.132 -35.827 1.00 126.80 116 ALA C CA 1
ATOM 5866 C C . ALA C 1 116 ? 30.088 -58.211 -36.605 1.00 126.10 116 ALA C C 1
ATOM 5867 O O . ALA C 1 116 ? 30.378 -58.448 -37.782 1.00 125.68 116 ALA C O 1
ATOM 5869 N N . MET C 1 117 ? 29.126 -58.877 -35.962 1.00 126.61 117 MET C N 1
ATOM 5870 C CA . MET C 1 117 ? 28.293 -59.834 -36.680 1.00 127.81 117 MET C CA 1
ATOM 5871 C C . MET C 1 117 ? 27.542 -59.170 -37.828 1.00 126.62 117 MET C C 1
ATOM 5872 O O . MET C 1 117 ? 27.263 -59.819 -38.840 1.00 126.10 117 MET C O 1
ATOM 5877 N N . LEU C 1 118 ? 27.244 -57.871 -37.709 1.00 125.84 118 LEU C N 1
ATOM 5878 C CA . LEU C 1 118 ? 26.438 -57.199 -38.725 1.00 125.11 118 LEU C CA 1
ATOM 5879 C C . LEU C 1 118 ? 27.103 -57.243 -40.095 1.00 126.36 118 LEU C C 1
ATOM 5880 O O . LEU C 1 118 ? 26.426 -57.453 -41.109 1.00 127.83 118 LEU C O 1
ATOM 5885 N N . LYS C 1 119 ? 28.424 -57.034 -40.153 1.00 125.44 119 LYS C N 1
ATOM 5886 C CA . LYS C 1 119 ? 29.115 -57.132 -41.437 1.00 123.73 119 LYS C CA 1
ATOM 5887 C C . LYS C 1 119 ? 29.037 -58.553 -41.986 1.00 121.76 119 LYS C C 1
ATOM 5888 O O . LYS C 1 119 ? 28.926 -58.752 -43.201 1.00 121.36 119 LYS C O 1
ATOM 5894 N N . ASP C 1 120 ? 29.070 -59.555 -41.101 1.00 120.38 120 ASP C N 1
ATOM 5895 C CA . ASP C 1 120 ? 28.957 -60.942 -41.543 1.00 118.32 120 ASP C CA 1
ATOM 5896 C C . ASP C 1 120 ? 27.555 -61.241 -42.056 1.00 112.40 120 ASP C C 1
ATOM 5897 O O . ASP C 1 120 ? 27.390 -61.930 -43.070 1.00 112.11 120 ASP C O 1
ATOM 5902 N N . LEU C 1 121 ? 26.538 -60.724 -41.374 1.00 106.29 121 LEU C N 1
ATOM 5903 C CA . LEU C 1 121 ? 25.149 -60.962 -41.730 1.00 101.71 121 LEU C CA 1
ATOM 5904 C C . LEU C 1 121 ? 24.634 -59.975 -42.772 1.00 98.30 121 LEU C C 1
ATOM 5905 O O . LEU C 1 121 ? 23.441 -60.000 -43.094 1.00 97.54 121 LEU C O 1
ATOM 5910 N N . GLU C 1 122 ? 25.508 -59.117 -43.303 1.00 95.89 122 GLU C N 1
ATOM 5911 C CA . GLU C 1 122 ? 25.157 -58.135 -44.330 1.00 93.94 122 GLU C CA 1
ATOM 5912 C C . GLU C 1 122 ? 24.063 -57.185 -43.836 1.00 88.44 122 GLU C C 1
ATOM 5913 O O . GLU C 1 122 ? 22.957 -57.126 -44.378 1.00 88.60 122 GLU C O 1
ATOM 5919 N N . ILE C 1 123 ? 24.397 -56.433 -42.789 1.00 83.28 123 ILE C N 1
ATOM 5920 C CA . ILE C 1 123 ? 23.494 -55.445 -42.208 1.00 78.02 123 ILE C CA 1
ATOM 5921 C C . ILE C 1 123 ? 24.294 -54.195 -41.866 1.00 79.74 123 ILE C C 1
ATOM 5922 O O . ILE C 1 123 ? 25.411 -54.282 -41.346 1.00 78.67 123 ILE C O 1
ATOM 5927 N N . HIS C 1 124 ? 23.721 -53.033 -42.166 1.00 83.00 124 HIS C N 1
ATOM 5928 C CA . HIS C 1 124 ? 24.275 -51.750 -41.762 1.00 88.00 124 HIS C CA 1
ATOM 5929 C C . HIS C 1 124 ? 23.460 -51.194 -40.601 1.00 82.44 124 HIS C C 1
ATOM 5930 O O . HIS C 1 124 ? 22.228 -51.267 -40.606 1.00 81.90 124 HIS C O 1
ATOM 5937 N N . ARG C 1 125 ? 24.151 -50.649 -39.603 1.00 77.23 125 ARG C N 1
ATOM 5938 C CA . ARG C 1 125 ? 23.505 -50.066 -38.434 1.00 73.32 125 ARG C CA 1
ATOM 5939 C C . ARG C 1 125 ? 23.494 -48.547 -38.555 1.00 68.20 125 ARG C C 1
ATOM 5940 O O . ARG C 1 125 ? 24.525 -47.935 -38.848 1.00 67.35 125 ARG C O 1
ATOM 5948 N N . LEU C 1 126 ? 22.326 -47.947 -38.331 1.00 67.67 126 LEU C N 1
ATOM 5949 C CA . LEU C 1 126 ? 22.159 -46.494 -38.328 1.00 68.97 126 LEU C CA 1
ATOM 5950 C C . LEU C 1 126 ? 21.449 -46.127 -37.028 1.00 69.33 126 LEU C C 1
ATOM 5951 O O . LEU C 1 126 ? 20.225 -46.255 -36.925 1.00 69.99 126 LEU C O 1
ATOM 5956 N N . GLY C 1 127 ? 22.215 -45.667 -36.040 1.00 67.22 127 GLY C N 1
ATOM 5957 C CA . GLY C 1 127 ? 21.688 -45.528 -34.698 1.00 64.85 127 GLY C CA 1
ATOM 5958 C C . GLY C 1 127 ? 21.474 -46.903 -34.104 1.00 63.77 127 GLY C C 1
ATOM 5959 O O . GLY C 1 127 ? 22.429 -47.672 -33.958 1.00 62.64 127 GLY C O 1
ATOM 5960 N N . ASN C 1 128 ? 20.232 -47.232 -33.760 1.00 62.59 128 ASN C N 1
ATOM 5961 C CA . ASN C 1 128 ? 19.851 -48.599 -33.432 1.00 61.31 128 ASN C CA 1
ATOM 5962 C C . ASN C 1 128 ? 18.781 -49.090 -34.400 1.00 56.09 128 ASN C C 1
ATOM 5963 O O . ASN C 1 128 ? 17.869 -49.832 -34.034 1.00 55.24 128 ASN C O 1
ATOM 5968 N N . VAL C 1 129 ? 18.891 -48.663 -35.656 1.00 52.84 129 VAL C N 1
ATOM 5969 C CA . VAL C 1 129 ? 18.055 -49.142 -36.750 1.00 51.46 129 VAL C CA 1
ATOM 5970 C C . VAL C 1 129 ? 18.923 -50.017 -37.642 1.00 54.97 129 VAL C C 1
ATOM 5971 O O . VAL C 1 129 ? 20.032 -49.620 -38.020 1.00 54.74 129 VAL C O 1
ATOM 5975 N N . LEU C 1 130 ? 18.431 -51.209 -37.968 1.00 59.05 130 LEU C N 1
ATOM 5976 C CA . LEU C 1 130 ? 19.180 -52.167 -38.771 1.00 63.10 130 LEU C CA 1
ATOM 5977 C C . LEU C 1 130 ? 18.736 -52.069 -40.225 1.00 67.62 130 LEU C C 1
ATOM 5978 O O . LEU C 1 130 ? 17.546 -52.209 -40.529 1.00 68.73 130 LEU C O 1
ATOM 5983 N N . VAL C 1 131 ? 19.693 -51.833 -41.116 1.00 69.30 131 VAL C N 1
ATOM 5984 C CA . VAL C 1 131 ? 19.421 -51.697 -42.544 1.00 69.58 131 VAL C CA 1
ATOM 5985 C C . VAL C 1 131 ? 20.072 -52.858 -43.285 1.00 69.97 131 VAL C C 1
ATOM 5986 O O . VAL C 1 131 ? 21.293 -52.843 -43.503 1.00 70.31 131 VAL C O 1
ATOM 5990 N N . PRO C 1 132 ? 19.311 -53.879 -43.679 1.00 69.68 132 PRO C N 1
ATOM 5991 C CA . PRO C 1 132 ? 19.904 -54.995 -44.426 1.00 70.07 132 PRO C CA 1
ATOM 5992 C C . PRO C 1 132 ? 20.497 -54.526 -45.747 1.00 72.52 132 PRO C C 1
ATOM 5993 O O . PRO C 1 132 ? 20.024 -53.566 -46.360 1.00 71.69 132 PRO C O 1
ATOM 5997 N N . PHE C 1 133 ? 21.557 -55.220 -46.176 1.00 76.22 133 PHE C N 1
ATOM 5998 C CA . PHE C 1 133 ? 22.229 -54.865 -47.423 1.00 80.61 133 PHE C CA 1
ATOM 5999 C C . PHE C 1 133 ? 21.269 -54.875 -48.603 1.00 79.80 133 PHE C C 1
ATOM 6000 O O . PHE C 1 133 ? 21.429 -54.086 -49.538 1.00 79.50 133 PHE C O 1
ATOM 6008 N N . GLU C 1 134 ? 20.277 -55.765 -48.586 1.00 79.12 134 GLU C N 1
ATOM 6009 C CA . GLU C 1 134 ? 19.329 -55.853 -49.688 1.00 77.48 134 GLU C CA 1
ATOM 6010 C C . GLU C 1 134 ? 18.234 -54.799 -49.613 1.00 73.39 134 GLU C C 1
ATOM 6011 O O . GLU C 1 134 ? 17.548 -54.570 -50.614 1.00 72.98 134 GLU C O 1
ATOM 6017 N N . SER C 1 135 ? 18.051 -54.158 -48.460 1.00 71.89 135 SER C N 1
ATOM 6018 C CA . SER C 1 135 ? 17.065 -53.096 -48.314 1.00 71.72 135 SER C CA 1
ATOM 6019 C C . SER C 1 135 ? 17.624 -51.717 -48.637 1.00 71.70 135 SER C C 1
ATOM 6020 O O . SER C 1 135 ? 16.859 -50.748 -48.675 1.00 70.02 135 SER C O 1
ATOM 6023 N N . TYR C 1 136 ? 18.930 -51.611 -48.872 1.00 72.53 136 TYR C N 1
ATOM 6024 C CA . TYR C 1 136 ? 19.598 -50.341 -49.114 1.00 72.90 136 TYR C CA 1
ATOM 6025 C C . TYR C 1 136 ? 20.643 -50.533 -50.199 1.00 75.85 136 TYR C C 1
ATOM 6026 O O . TYR C 1 136 ? 21.277 -51.587 -50.275 1.00 80.72 136 TYR C O 1
ATOM 6035 N N . GLY C 1 137 ? 20.825 -49.519 -51.034 1.00 75.11 137 GLY C N 1
ATOM 6036 C CA . GLY C 1 137 ? 21.824 -49.620 -52.077 1.00 75.42 137 GLY C CA 1
ATOM 6037 C C . GLY C 1 137 ? 21.368 -50.479 -53.237 1.00 74.22 137 GLY C C 1
ATOM 6038 O O . GLY C 1 137 ? 21.105 -49.955 -54.321 1.00 75.23 137 GLY C O 1
ATOM 6039 N N . LYS C 1 138 ? 21.261 -51.796 -53.023 1.00 71.53 138 LYS C N 1
ATOM 6040 C CA . LYS C 1 138 ? 20.783 -52.677 -54.085 1.00 70.92 138 LYS C CA 1
ATOM 6041 C C . LYS C 1 138 ? 19.390 -52.274 -54.545 1.00 69.82 138 LYS C C 1
ATOM 6042 O O . LYS C 1 138 ? 19.091 -52.309 -55.744 1.00 72.01 138 LYS C O 1
ATOM 6048 N N . VAL C 1 139 ? 18.523 -51.883 -53.610 1.00 67.10 139 VAL C N 1
ATOM 6049 C CA . VAL C 1 139 ? 17.234 -51.316 -53.996 1.00 65.49 139 VAL C CA 1
ATOM 6050 C C . VAL C 1 139 ? 17.447 -50.026 -54.780 1.00 69.25 139 VAL C C 1
ATOM 6051 O O . VAL C 1 139 ? 17.021 -49.903 -55.933 1.00 70.77 139 VAL C O 1
ATOM 6055 N N . ILE C 1 140 ? 18.158 -49.064 -54.184 1.00 71.14 140 ILE C N 1
ATOM 6056 C CA . ILE C 1 140 ? 18.381 -47.779 -54.847 1.00 71.85 140 ILE C CA 1
ATOM 6057 C C . ILE C 1 140 ? 19.045 -47.989 -56.202 1.00 73.80 140 ILE C C 1
ATOM 6058 O O . ILE C 1 140 ? 18.689 -47.343 -57.196 1.00 74.16 140 ILE C O 1
ATOM 6063 N N . GLU C 1 141 ? 20.007 -48.911 -56.265 1.00 74.19 141 GLU C N 1
ATOM 6064 C CA . GLU C 1 141 ? 20.714 -49.190 -57.510 1.00 74.07 141 GLU C CA 1
ATOM 6065 C C . GLU C 1 141 ? 19.773 -49.705 -58.595 1.00 77.42 141 GLU C C 1
ATOM 6066 O O . GLU C 1 141 ? 19.854 -49.273 -59.751 1.00 77.54 141 GLU C O 1
ATOM 6072 N N . GLU C 1 142 ? 18.873 -50.627 -58.247 1.00 80.56 142 GLU C N 1
ATOM 6073 C CA . GLU C 1 142 ? 17.950 -51.164 -59.243 1.00 83.68 142 GLU C CA 1
ATOM 6074 C C . GLU C 1 142 ? 16.933 -50.119 -59.689 1.00 83.64 142 GLU C C 1
ATOM 6075 O O . GLU C 1 142 ? 16.599 -50.040 -60.877 1.00 88.04 142 GLU C O 1
ATOM 6081 N N . ILE C 1 143 ? 16.425 -49.314 -58.753 1.00 80.06 143 ILE C N 1
ATOM 6082 C CA . ILE C 1 143 ? 15.349 -48.379 -59.075 1.00 76.69 143 ILE C CA 1
ATOM 6083 C C . ILE C 1 143 ? 15.854 -47.255 -59.980 1.00 78.29 143 ILE C C 1
ATOM 6084 O O . ILE C 1 143 ? 15.151 -46.823 -60.901 1.00 81.31 143 ILE C O 1
ATOM 6089 N N . VAL C 1 144 ? 17.075 -46.770 -59.745 1.00 76.43 144 VAL C N 1
ATOM 6090 C CA . VAL C 1 144 ? 17.641 -45.745 -60.620 1.00 75.47 144 VAL C CA 1
ATOM 6091 C C . VAL C 1 144 ? 17.976 -46.332 -61.988 1.00 77.13 144 VAL C C 1
ATOM 6092 O O . VAL C 1 144 ? 17.757 -45.694 -63.026 1.00 76.51 144 VAL C O 1
ATOM 6096 N N . ARG C 1 145 ? 18.513 -47.555 -62.014 1.00 77.43 145 ARG C N 1
ATOM 6097 C CA . ARG C 1 145 ? 18.795 -48.214 -63.285 1.00 77.57 145 ARG C CA 1
ATOM 6098 C C . ARG C 1 145 ? 17.526 -48.425 -64.098 1.00 80.24 145 ARG C C 1
ATOM 6099 O O . ARG C 1 145 ? 17.561 -48.367 -65.332 1.00 83.00 145 ARG C O 1
ATOM 6107 N N . LYS C 1 146 ? 16.402 -48.679 -63.426 1.00 78.81 146 LYS C N 1
ATOM 6108 C CA . LYS C 1 146 ? 15.149 -48.968 -64.114 1.00 77.57 146 LYS C CA 1
ATOM 6109 C C . LYS C 1 146 ? 14.505 -47.716 -64.702 1.00 79.56 146 LYS C C 1
ATOM 6110 O O . LYS C 1 146 ? 13.987 -47.753 -65.824 1.00 81.43 146 LYS C O 1
ATOM 6116 N N . PHE C 1 147 ? 14.529 -46.599 -63.969 1.00 79.84 147 PHE C N 1
ATOM 6117 C CA . PHE C 1 147 ? 13.676 -45.464 -64.294 1.00 81.30 147 PHE C CA 1
ATOM 6118 C C . PHE C 1 147 ? 14.408 -44.244 -64.833 1.00 78.80 147 PHE C C 1
ATOM 6119 O O . PHE C 1 147 ? 13.767 -43.394 -65.458 1.00 77.68 147 PHE C O 1
ATOM 6127 N N . LEU C 1 148 ? 15.713 -44.124 -64.601 1.00 77.30 148 LEU C N 1
ATOM 6128 C CA . LEU C 1 148 ? 16.451 -42.995 -65.161 1.00 75.53 148 LEU C CA 1
ATOM 6129 C C . LEU C 1 148 ? 16.415 -42.926 -66.687 1.00 76.92 148 LEU C C 1
ATOM 6130 O O . LEU C 1 148 ? 16.295 -41.806 -67.215 1.00 75.58 148 LEU C O 1
ATOM 6135 N N . PRO C 1 149 ? 16.539 -44.028 -67.448 1.00 80.00 149 PRO C N 1
ATOM 6136 C CA . PRO C 1 149 ? 16.502 -43.886 -68.918 1.00 81.14 149 PRO C CA 1
ATOM 6137 C C . PRO C 1 149 ? 15.263 -43.176 -69.439 1.00 82.47 149 PRO C C 1
ATOM 6138 O O . PRO C 1 149 ? 15.377 -42.331 -70.336 1.00 81.36 149 PRO C O 1
ATOM 6142 N N . GLU C 1 150 ? 14.082 -43.483 -68.895 1.00 84.65 150 GLU C N 1
ATOM 6143 C CA . GLU C 1 150 ? 12.870 -42.794 -69.329 1.00 87.02 150 GLU C CA 1
ATOM 6144 C C . GLU C 1 150 ? 12.917 -41.316 -68.966 1.00 85.08 150 GLU C C 1
ATOM 6145 O O . GLU C 1 150 ? 12.508 -40.462 -69.761 1.00 85.77 150 GLU C O 1
ATOM 6151 N N . ILE C 1 151 ? 13.405 -40.996 -67.765 1.00 82.72 151 ILE C N 1
ATOM 6152 C CA . ILE C 1 151 ? 13.528 -39.600 -67.357 1.00 81.11 151 ILE C CA 1
ATOM 6153 C C . ILE C 1 151 ? 14.586 -38.888 -68.191 1.00 83.15 151 ILE C C 1
ATOM 6154 O O . ILE C 1 151 ? 14.391 -37.743 -68.619 1.00 82.81 151 ILE C O 1
ATOM 6159 N N . ALA C 1 152 ? 15.722 -39.548 -68.431 1.00 84.69 152 ALA C N 1
ATOM 6160 C CA . ALA C 1 152 ? 16.805 -38.920 -69.182 1.00 86.19 152 ALA C CA 1
ATOM 6161 C C . ALA C 1 152 ? 16.428 -38.717 -70.645 1.00 86.60 152 ALA C C 1
ATOM 6162 O O . ALA C 1 152 ? 16.818 -37.716 -71.258 1.00 86.12 152 ALA C O 1
ATOM 6164 N N . LYS C 1 153 ? 15.683 -39.662 -71.225 1.00 86.52 153 LYS C N 1
ATOM 6165 C CA . LYS C 1 153 ? 15.243 -39.508 -72.608 1.00 86.44 153 LYS C CA 1
ATOM 6166 C C . LYS C 1 153 ? 14.328 -38.299 -72.764 1.00 86.36 153 LYS C C 1
ATOM 6167 O O . LYS C 1 153 ? 14.427 -37.559 -73.749 1.00 85.00 153 LYS C O 1
ATOM 6173 N N . ASP C 1 154 ? 13.428 -38.085 -71.801 1.00 88.60 154 ASP C N 1
ATOM 6174 C CA . ASP C 1 154 ? 12.575 -36.900 -71.824 1.00 92.06 154 ASP C CA 1
ATOM 6175 C C . ASP C 1 154 ? 13.404 -35.630 -71.668 1.00 93.03 154 ASP C C 1
ATOM 6176 O O . ASP C 1 154 ? 13.242 -34.669 -72.431 1.00 93.93 154 ASP C O 1
ATOM 6181 N N . LYS C 1 155 ? 14.302 -35.609 -70.685 1.00 93.04 155 LYS C N 1
ATOM 6182 C CA . LYS C 1 155 ? 15.091 -34.419 -70.374 1.00 91.29 155 LYS C CA 1
ATOM 6183 C C . LYS C 1 155 ? 16.521 -34.855 -70.091 1.00 90.22 155 LYS C C 1
ATOM 6184 O O . LYS C 1 155 ? 16.785 -35.505 -69.074 1.00 89.78 155 LYS C O 1
ATOM 6190 N N . LYS C 1 156 ? 17.441 -34.499 -70.989 1.00 89.72 156 LYS C N 1
ATOM 6191 C CA . LYS C 1 156 ? 18.842 -34.873 -70.835 1.00 89.88 156 LYS C CA 1
ATOM 6192 C C . LYS C 1 156 ? 19.576 -34.021 -69.805 1.00 89.14 156 LYS C C 1
ATOM 6193 O O . LYS C 1 156 ? 20.626 -34.444 -69.309 1.00 88.34 156 LYS C O 1
ATOM 6199 N N . GLU C 1 157 ? 19.058 -32.839 -69.475 1.00 88.14 157 GLU C N 1
ATOM 6200 C CA . GLU C 1 157 ? 19.621 -31.998 -68.422 1.00 87.33 157 GLU C CA 1
ATOM 6201 C C . GLU C 1 157 ? 18.478 -31.514 -67.540 1.00 83.71 157 GLU C C 1
ATOM 6202 O O . GLU C 1 157 ? 17.668 -30.684 -67.967 1.00 82.75 157 GLU C O 1
ATOM 6208 N N . ILE C 1 158 ? 18.424 -32.013 -66.310 1.00 80.55 158 ILE C N 1
ATOM 6209 C CA . ILE C 1 158 ? 17.263 -31.796 -65.452 1.00 77.26 158 ILE C CA 1
ATOM 6210 C C . ILE C 1 158 ? 17.691 -31.141 -64.142 1.00 76.21 158 ILE C C 1
ATOM 6211 O O . ILE C 1 158 ? 18.772 -31.446 -63.617 1.00 77.41 158 ILE C O 1
ATOM 6216 N N . PRO C 1 159 ? 16.906 -30.207 -63.607 1.00 73.91 159 PRO C N 1
ATOM 6217 C CA . PRO C 1 159 ? 17.129 -29.771 -62.224 1.00 71.21 159 PRO C CA 1
ATOM 6218 C C . PRO C 1 159 ? 16.911 -30.932 -61.268 1.00 68.52 159 PRO C C 1
ATOM 6219 O O . PRO C 1 159 ? 16.095 -31.822 -61.518 1.00 67.72 159 PRO C O 1
ATOM 6223 N N . ALA C 1 160 ? 17.656 -30.918 -60.159 1.00 66.62 160 ALA C N 1
ATOM 6224 C CA . ALA C 1 160 ? 17.563 -32.016 -59.203 1.00 63.03 160 ALA C CA 1
ATOM 6225 C C . ALA C 1 160 ? 16.177 -32.109 -58.579 1.00 59.45 160 ALA C C 1
ATOM 6226 O O . ALA C 1 160 ? 15.710 -33.213 -58.276 1.00 57.40 160 ALA C O 1
ATOM 6228 N N . TYR C 1 161 ? 15.502 -30.975 -58.383 1.00 58.69 161 TYR C N 1
ATOM 6229 C CA . TYR C 1 161 ? 14.157 -31.015 -57.817 1.00 61.55 161 TYR C CA 1
ATOM 6230 C C . TYR C 1 161 ? 13.184 -31.715 -58.760 1.00 62.01 161 TYR C C 1
ATOM 6231 O O . TYR C 1 161 ? 12.317 -32.474 -58.311 1.00 61.95 161 TYR C O 1
ATOM 6240 N N . GLU C 1 162 ? 13.326 -31.495 -60.071 1.00 64.03 162 GLU C N 1
ATOM 6241 C CA . GLU C 1 162 ? 12.467 -32.181 -61.034 1.00 66.79 162 GLU C CA 1
ATOM 6242 C C . GLU C 1 162 ? 12.761 -33.675 -61.069 1.00 66.65 162 GLU C C 1
ATOM 6243 O O . GLU C 1 162 ? 11.840 -34.491 -61.194 1.00 67.59 162 GLU C O 1
ATOM 6249 N N . LEU C 1 163 ? 14.038 -34.049 -60.968 1.00 64.98 163 LEU C N 1
ATOM 6250 C CA . LEU C 1 163 ? 14.399 -35.462 -60.928 1.00 64.22 163 LEU C CA 1
ATOM 6251 C C . LEU C 1 163 ? 13.772 -36.155 -59.726 1.00 70.30 163 LEU C C 1
ATOM 6252 O O . LEU C 1 163 ? 13.250 -37.271 -59.845 1.00 74.05 163 LEU C O 1
ATOM 6257 N N . LEU C 1 164 ? 13.814 -35.511 -58.557 1.00 70.58 164 LEU C N 1
ATOM 6258 C CA . LEU C 1 164 ? 13.160 -36.077 -57.381 1.00 68.63 164 LEU C CA 1
ATOM 6259 C C . LEU C 1 164 ? 11.646 -36.099 -57.553 1.00 67.00 164 LEU C C 1
ATOM 6260 O O . LEU C 1 164 ? 10.983 -37.055 -57.134 1.00 67.05 164 LEU C O 1
ATOM 6265 N N . TRP C 1 165 ? 11.082 -35.053 -58.163 1.00 64.99 165 TRP C N 1
ATOM 6266 C CA . TRP C 1 165 ? 9.669 -35.087 -58.522 1.00 64.05 165 TRP C CA 1
ATOM 6267 C C . TRP C 1 165 ? 9.385 -36.220 -59.494 1.00 65.59 165 TRP C C 1
ATOM 6268 O O . TRP C 1 165 ? 8.370 -36.917 -59.371 1.00 63.70 165 TRP C O 1
ATOM 6279 N N . GLU C 1 166 ? 10.273 -36.415 -60.474 1.00 67.48 166 GLU C N 1
ATOM 6280 C CA . GLU C 1 166 ? 10.105 -37.510 -61.421 1.00 69.48 166 GLU C CA 1
ATOM 6281 C C . GLU C 1 166 ? 10.048 -38.847 -60.698 1.00 70.12 166 GLU C C 1
ATOM 6282 O O . GLU C 1 166 ? 9.169 -39.669 -60.967 1.00 72.88 166 GLU C O 1
ATOM 6288 N N . PHE C 1 167 ? 10.969 -39.080 -59.763 1.00 68.82 167 PHE C N 1
ATOM 6289 C CA . PHE C 1 167 ? 10.882 -40.300 -58.970 1.00 66.34 167 PHE C CA 1
ATOM 6290 C C . PHE C 1 167 ? 9.594 -40.320 -58.157 1.00 66.53 167 PHE C C 1
ATOM 6291 O O . PHE C 1 167 ? 8.791 -41.252 -58.279 1.00 69.49 167 PHE C O 1
ATOM 6299 N N . GLY C 1 168 ? 9.335 -39.251 -57.392 1.00 65.06 168 GLY C N 1
ATOM 6300 C CA . GLY C 1 168 ? 8.123 -39.189 -56.587 1.00 66.76 168 GLY C CA 1
ATOM 6301 C C . GLY C 1 168 ? 6.854 -39.454 -57.373 1.00 69.49 168 GLY C C 1
ATOM 6302 O O . GLY C 1 168 ? 5.838 -39.862 -56.802 1.00 69.98 168 GLY C O 1
ATOM 6303 N N . LYS C 1 169 ? 6.888 -39.221 -58.689 1.00 72.21 169 LYS C N 1
ATOM 6304 C CA . LYS C 1 169 ? 5.804 -39.661 -59.564 1.00 73.56 169 LYS C CA 1
ATOM 6305 C C . LYS C 1 169 ? 5.548 -41.154 -59.419 1.00 74.29 169 LYS C C 1
ATOM 6306 O O . LYS C 1 169 ? 4.397 -41.606 -59.471 1.00 74.04 169 LYS C O 1
ATOM 6312 N N . ARG C 1 170 ? 6.610 -41.936 -59.235 1.00 75.95 170 ARG C N 1
ATOM 6313 C CA . ARG C 1 170 ? 6.557 -43.385 -59.372 1.00 77.93 170 ARG C CA 1
ATOM 6314 C C . ARG C 1 170 ? 6.625 -44.128 -58.040 1.00 80.32 170 ARG C C 1
ATOM 6315 O O . ARG C 1 170 ? 6.792 -45.353 -58.040 1.00 83.17 170 ARG C O 1
ATOM 6323 N N . ILE C 1 171 ? 6.496 -43.431 -56.905 1.00 78.97 171 ILE C N 1
ATOM 6324 C CA . ILE C 1 171 ? 6.366 -44.088 -55.607 1.00 76.98 171 ILE C CA 1
ATOM 6325 C C . ILE C 1 171 ? 4.890 -44.287 -55.286 1.00 76.59 171 ILE C C 1
ATOM 6326 O O . ILE C 1 171 ? 4.074 -43.371 -55.445 1.00 75.86 171 ILE C O 1
ATOM 6331 N N . SER C 1 172 ? 4.547 -45.493 -54.832 1.00 76.35 172 SER C N 1
ATOM 6332 C CA . SER C 1 172 ? 3.211 -45.774 -54.321 1.00 75.89 172 SER C CA 1
ATOM 6333 C C . SER C 1 172 ? 3.112 -45.634 -52.808 1.00 73.84 172 SER C C 1
ATOM 6334 O O . SER C 1 172 ? 2.012 -45.407 -52.294 1.00 74.00 172 SER C O 1
ATOM 6337 N N . ASP C 1 173 ? 4.233 -45.757 -52.095 1.00 72.81 173 ASP C N 1
ATOM 6338 C CA . ASP C 1 173 ? 4.244 -45.758 -50.634 1.00 71.26 173 ASP C CA 1
ATOM 6339 C C . ASP C 1 173 ? 3.629 -44.479 -50.076 1.00 66.82 173 ASP C C 1
ATOM 6340 O O . ASP C 1 173 ? 4.164 -43.384 -50.270 1.00 66.53 173 ASP C O 1
ATOM 6345 N N . SER C 1 174 ? 2.515 -44.624 -49.355 1.00 64.69 174 SER C N 1
ATOM 6346 C CA . SER C 1 174 ? 1.823 -43.465 -48.801 1.00 65.38 174 SER C CA 1
ATOM 6347 C C . SER C 1 174 ? 2.602 -42.783 -47.685 1.00 64.99 174 SER C C 1
ATOM 6348 O O . SER C 1 174 ? 2.233 -41.674 -47.289 1.00 66.01 174 SER C O 1
ATOM 6351 N N . ASN C 1 175 ? 3.655 -43.409 -47.163 1.00 63.55 175 ASN C N 1
ATOM 6352 C CA . ASN C 1 175 ? 4.502 -42.794 -46.152 1.00 63.80 175 ASN C CA 1
ATOM 6353 C C . ASN C 1 175 ? 5.735 -42.129 -46.750 1.00 64.01 175 ASN C C 1
ATOM 6354 O O . ASN C 1 175 ? 6.602 -41.665 -46.003 1.00 62.60 175 ASN C O 1
ATOM 6359 N N . SER C 1 176 ? 5.827 -42.068 -48.076 1.00 64.20 176 SER C N 1
ATOM 6360 C CA . SER C 1 176 ? 7.020 -41.566 -48.742 1.00 64.31 176 SER C CA 1
ATOM 6361 C C . SER C 1 176 ? 7.013 -40.045 -48.798 1.00 65.80 176 SER C C 1
ATOM 6362 O O . SER C 1 176 ? 6.028 -39.432 -49.221 1.00 68.16 176 SER C O 1
ATOM 6365 N N . ILE C 1 177 ? 8.124 -39.439 -48.371 1.00 63.35 177 ILE C N 1
ATOM 6366 C CA . ILE C 1 177 ? 8.271 -37.989 -48.464 1.00 58.14 177 ILE C CA 1
ATOM 6367 C C . ILE C 1 177 ? 8.302 -37.549 -49.923 1.00 58.05 177 ILE C C 1
ATOM 6368 O O . ILE C 1 177 ? 7.687 -36.543 -50.299 1.00 59.01 177 ILE C O 1
ATOM 6373 N N . LEU C 1 178 ? 9.023 -38.293 -50.766 1.00 56.33 178 LEU C N 1
ATOM 6374 C CA . LEU C 1 178 ? 9.146 -37.915 -52.171 1.00 55.38 178 LEU C CA 1
ATOM 6375 C C . LEU C 1 178 ? 7.804 -37.992 -52.890 1.00 59.76 178 LEU C C 1
ATOM 6376 O O . LEU C 1 178 ? 7.484 -37.125 -53.713 1.00 60.54 178 LEU C O 1
ATOM 6381 N N . ARG C 1 179 ? 7.006 -39.025 -52.600 1.00 63.10 179 ARG C N 1
ATOM 6382 C CA . ARG C 1 179 ? 5.673 -39.108 -53.189 1.00 65.85 179 ARG C CA 1
ATOM 6383 C C . ARG C 1 179 ? 4.798 -37.948 -52.732 1.00 63.78 179 ARG C C 1
ATOM 6384 O O . ARG C 1 179 ? 4.081 -37.345 -53.540 1.00 64.45 179 ARG C O 1
ATOM 6392 N N . ALA C 1 180 ? 4.846 -37.620 -51.438 1.00 61.55 180 ALA C N 1
ATOM 6393 C CA . ALA C 1 180 ? 4.070 -36.495 -50.925 1.00 60.46 180 ALA C CA 1
ATOM 6394 C C . ALA C 1 180 ? 4.556 -35.175 -51.510 1.00 61.90 180 ALA C C 1
ATOM 6395 O O . ALA C 1 180 ? 3.748 -34.285 -51.802 1.00 60.26 180 ALA C O 1
ATOM 6397 N N . ALA C 1 181 ? 5.873 -35.026 -51.677 1.00 65.04 181 ALA C N 1
ATOM 6398 C CA . ALA C 1 181 ? 6.411 -33.815 -52.287 1.00 67.89 181 ALA C CA 1
ATOM 6399 C C . ALA C 1 181 ? 5.961 -33.680 -53.736 1.00 72.03 181 ALA C C 1
ATOM 6400 O O . ALA C 1 181 ? 5.654 -32.574 -54.199 1.00 71.68 181 ALA C O 1
ATOM 6402 N N . TYR C 1 182 ? 5.931 -34.791 -54.474 1.00 74.83 182 TYR C N 1
ATOM 6403 C CA . TYR C 1 182 ? 5.422 -34.747 -55.841 1.00 76.97 182 TYR C CA 1
ATOM 6404 C C . TYR C 1 182 ? 3.935 -34.412 -55.867 1.00 73.62 182 TYR C C 1
ATOM 6405 O O . TYR C 1 182 ? 3.492 -33.579 -56.666 1.00 72.34 182 TYR C O 1
ATOM 6414 N N . GLU C 1 183 ? 3.150 -35.052 -54.994 1.00 72.46 183 GLU C N 1
ATOM 6415 C CA . GLU C 1 183 ? 1.701 -34.873 -55.020 1.00 74.01 183 GLU C CA 1
ATOM 6416 C C . GLU C 1 183 ? 1.312 -33.422 -54.771 1.00 74.71 183 GLU C C 1
ATOM 6417 O O . GLU C 1 183 ? 0.413 -32.889 -55.432 1.00 75.38 183 GLU C O 1
ATOM 6423 N N . LYS C 1 184 ? 1.968 -32.771 -53.816 1.00 73.68 184 LYS C N 1
ATOM 6424 C CA . LYS C 1 184 ? 1.702 -31.374 -53.508 1.00 72.57 184 LYS C CA 1
ATOM 6425 C C . LYS C 1 184 ? 2.543 -30.420 -54.343 1.00 73.23 184 LYS C C 1
ATOM 6426 O O . LYS C 1 184 ? 2.438 -29.203 -54.156 1.00 72.92 184 LYS C O 1
ATOM 6432 N N . LYS C 1 185 ? 3.358 -30.944 -55.259 1.00 74.62 185 LYS C N 1
ATOM 6433 C CA . LYS C 1 185 ? 4.300 -30.142 -56.036 1.00 77.44 185 LYS C CA 1
ATOM 6434 C C . LYS C 1 185 ? 5.167 -29.294 -55.108 1.00 73.91 185 LYS C C 1
ATOM 6435 O O . LYS C 1 185 ? 5.273 -28.073 -55.246 1.00 75.28 185 LYS C O 1
ATOM 6441 N N . VAL C 1 186 ? 5.781 -29.965 -54.138 1.00 66.83 186 VAL C N 1
ATOM 6442 C CA . VAL C 1 186 ? 6.656 -29.330 -53.157 1.00 60.80 186 VAL C CA 1
ATOM 6443 C C . VAL C 1 186 ? 8.098 -29.605 -53.579 1.00 61.13 186 VAL C C 1
ATOM 6444 O O . VAL C 1 186 ? 8.518 -30.774 -53.578 1.00 61.75 186 VAL C O 1
ATOM 6448 N N . PRO C 1 187 ? 8.874 -28.587 -53.951 1.00 61.78 187 PRO C N 1
ATOM 6449 C CA . PRO C 1 187 ? 10.255 -28.836 -54.383 1.00 62.10 187 PRO C CA 1
ATOM 6450 C C . PRO C 1 187 ? 11.105 -29.386 -53.249 1.00 61.82 187 PRO C C 1
ATOM 6451 O O . PRO C 1 187 ? 10.923 -29.037 -52.081 1.00 65.65 187 PRO C O 1
ATOM 6455 N N . VAL C 1 188 ? 12.041 -30.260 -53.608 1.00 58.77 188 VAL C N 1
ATOM 6456 C CA . VAL C 1 188 ? 12.966 -30.871 -52.657 1.00 55.82 188 VAL C CA 1
ATOM 6457 C C . VAL C 1 188 ? 14.367 -30.428 -53.060 1.00 57.42 188 VAL C C 1
ATOM 6458 O O . VAL C 1 188 ? 14.978 -31.011 -53.964 1.00 60.61 188 VAL C O 1
ATOM 6462 N N . ILE C 1 189 ? 14.880 -29.400 -52.391 1.00 54.98 189 ILE C N 1
ATOM 6463 C CA . ILE C 1 189 ? 16.175 -28.816 -52.724 1.00 52.87 189 ILE C CA 1
ATOM 6464 C C . ILE C 1 189 ? 17.261 -29.587 -51.985 1.00 48.79 189 ILE C C 1
ATOM 6465 O O . ILE C 1 189 ? 17.299 -29.591 -50.750 1.00 49.86 189 ILE C O 1
ATOM 6470 N N . VAL C 1 190 ? 18.144 -30.236 -52.737 1.00 45.86 190 VAL C N 1
ATOM 6471 C CA . VAL C 1 190 ? 19.209 -31.060 -52.167 1.00 43.97 190 VAL C CA 1
ATOM 6472 C C . VAL C 1 190 ? 20.545 -30.629 -52.764 1.00 48.37 190 VAL C C 1
ATOM 6473 O O . VAL C 1 190 ? 21.008 -31.242 -53.737 1.00 50.16 190 VAL C O 1
ATOM 6477 N N . PRO C 1 191 ? 21.194 -29.589 -52.226 1.00 50.42 191 PRO C N 1
ATOM 6478 C CA . PRO C 1 191 ? 22.443 -29.109 -52.848 1.00 50.26 191 PRO C CA 1
ATOM 6479 C C . PRO C 1 191 ? 23.531 -30.166 -52.926 1.00 52.75 191 PRO C C 1
ATOM 6480 O O . PRO C 1 191 ? 24.289 -30.197 -53.903 1.00 54.77 191 PRO C O 1
ATOM 6484 N N . GLY C 1 192 ? 23.627 -31.039 -51.925 1.00 53.08 192 GLY C N 1
ATOM 6485 C CA . GLY C 1 192 ? 24.622 -32.095 -51.927 1.00 53.44 192 GLY C CA 1
ATOM 6486 C C . GLY C 1 192 ? 24.058 -33.424 -52.387 1.00 54.38 192 GLY C C 1
ATOM 6487 O O . GLY C 1 192 ? 24.371 -34.474 -51.817 1.00 53.14 192 GLY C O 1
ATOM 6488 N N . ILE C 1 193 ? 23.225 -33.380 -53.433 1.00 56.22 193 ILE C N 1
ATOM 6489 C CA . ILE C 1 193 ? 22.525 -34.570 -53.914 1.00 59.47 193 ILE C CA 1
ATOM 6490 C C . ILE C 1 193 ? 23.506 -35.645 -54.371 1.00 62.72 193 ILE C C 1
ATOM 6491 O O . ILE C 1 193 ? 23.222 -36.844 -54.255 1.00 65.06 193 ILE C O 1
ATOM 6496 N N . VAL C 1 194 ? 24.676 -35.245 -54.876 1.00 63.23 194 VAL C N 1
ATOM 6497 C CA . VAL C 1 194 ? 25.649 -36.201 -55.397 1.00 62.44 194 VAL C CA 1
ATOM 6498 C C . VAL C 1 194 ? 26.251 -37.096 -54.323 1.00 62.75 194 VAL C C 1
ATOM 6499 O O . VAL C 1 194 ? 26.963 -38.052 -54.655 1.00 62.16 194 VAL C O 1
ATOM 6503 N N . ASP C 1 195 ? 25.989 -36.815 -53.050 1.00 63.44 195 ASP C N 1
ATOM 6504 C CA . ASP C 1 195 ? 26.533 -37.587 -51.941 1.00 65.29 195 ASP C CA 1
ATOM 6505 C C . ASP C 1 195 ? 25.493 -38.604 -51.486 1.00 64.57 195 ASP C C 1
ATOM 6506 O O . ASP C 1 195 ? 24.378 -38.228 -51.109 1.00 67.07 195 ASP C O 1
ATOM 6511 N N . GLY C 1 196 ? 25.853 -39.881 -51.525 1.00 62.55 196 GLY C N 1
ATOM 6512 C CA . GLY C 1 196 ? 24.984 -40.947 -51.075 1.00 62.36 196 GLY C CA 1
ATOM 6513 C C . GLY C 1 196 ? 24.778 -41.994 -52.145 1.00 62.07 196 GLY C C 1
ATOM 6514 O O . GLY C 1 196 ? 25.362 -41.948 -53.226 1.00 62.14 196 GLY C O 1
ATOM 6515 N N . SER C 1 197 ? 23.916 -42.963 -51.822 1.00 63.07 197 SER C N 1
ATOM 6516 C CA . SER C 1 197 ? 23.652 -44.068 -52.740 1.00 63.87 197 SER C CA 1
ATOM 6517 C C . SER C 1 197 ? 22.934 -43.588 -53.996 1.00 63.89 197 SER C C 1
ATOM 6518 O O . SER C 1 197 ? 23.335 -43.920 -55.118 1.00 63.70 197 SER C O 1
ATOM 6521 N N . PHE C 1 198 ? 21.864 -42.809 -53.828 1.00 63.64 198 PHE C N 1
ATOM 6522 C CA . PHE C 1 198 ? 21.147 -42.278 -54.982 1.00 62.28 198 PHE C CA 1
ATOM 6523 C C . PHE C 1 198 ? 22.029 -41.340 -55.794 1.00 61.31 198 PHE C C 1
ATOM 6524 O O . PHE C 1 198 ? 22.002 -41.365 -57.031 1.00 63.13 198 PHE C O 1
ATOM 6532 N N . GLY C 1 199 ? 22.815 -40.502 -55.116 1.00 59.68 199 GLY C N 1
ATOM 6533 C CA . GLY C 1 199 ? 23.718 -39.614 -55.828 1.00 58.21 199 GLY C CA 1
ATOM 6534 C C . GLY C 1 199 ? 24.790 -40.363 -56.596 1.00 57.92 199 GLY C C 1
ATOM 6535 O O . GLY C 1 199 ? 25.149 -39.981 -57.712 1.00 56.22 199 GLY C O 1
ATOM 6536 N N . THR C 1 200 ? 25.321 -41.436 -56.006 1.00 60.78 200 THR C N 1
ATOM 6537 C CA . THR C 1 200 ? 26.323 -42.237 -56.703 1.00 65.41 200 THR C CA 1
ATOM 6538 C C . THR C 1 200 ? 25.705 -42.979 -57.883 1.00 71.15 200 THR C C 1
ATOM 6539 O O . THR C 1 200 ? 26.238 -42.940 -58.998 1.00 73.19 200 THR C O 1
ATOM 6543 N N . ASN C 1 201 ? 24.564 -43.643 -57.665 1.00 72.51 201 ASN C N 1
ATOM 6544 C CA . ASN C 1 201 ? 23.915 -44.370 -58.753 1.00 71.15 201 ASN C CA 1
ATOM 6545 C C . ASN C 1 201 ? 23.467 -43.435 -59.870 1.00 71.45 201 ASN C C 1
ATOM 6546 O O . ASN C 1 201 ? 23.336 -43.863 -61.022 1.00 71.99 201 ASN C O 1
ATOM 6551 N N . LEU C 1 202 ? 23.221 -42.162 -59.551 1.00 71.02 202 LEU C N 1
ATOM 6552 C CA . LEU C 1 202 ? 23.023 -41.163 -60.595 1.00 69.55 202 LEU C CA 1
ATOM 6553 C C . LEU C 1 202 ? 24.267 -41.039 -61.464 1.00 75.74 202 LEU C C 1
ATOM 6554 O O . LEU C 1 202 ? 24.172 -40.904 -62.690 1.00 80.12 202 LEU C O 1
ATOM 6559 N N . PHE C 1 203 ? 25.446 -41.078 -60.839 1.00 76.86 203 PHE C N 1
ATOM 6560 C CA . PHE C 1 203 ? 26.696 -40.951 -61.580 1.00 77.35 203 PHE C CA 1
ATOM 6561 C C . PHE C 1 203 ? 26.966 -42.182 -62.440 1.00 79.83 203 PHE C C 1
ATOM 6562 O O . PHE C 1 203 ? 27.484 -42.060 -63.556 1.00 81.29 203 PHE C O 1
ATOM 6570 N N . ILE C 1 204 ? 26.628 -43.375 -61.940 1.00 80.32 204 ILE C N 1
ATOM 6571 C CA . ILE C 1 204 ? 26.871 -44.597 -62.709 1.00 81.26 204 ILE C CA 1
ATOM 6572 C C . ILE C 1 204 ? 26.090 -44.558 -64.017 1.00 84.96 204 ILE C C 1
ATOM 6573 O O . ILE C 1 204 ? 26.631 -44.836 -65.095 1.00 84.06 204 ILE C O 1
ATOM 6578 N N . GLN C 1 205 ? 24.808 -44.199 -63.942 1.00 88.72 205 GLN C N 1
ATOM 6579 C CA . GLN C 1 205 ? 23.962 -44.173 -65.127 1.00 91.77 205 GLN C CA 1
ATOM 6580 C C . GLN C 1 205 ? 24.216 -42.960 -66.010 1.00 97.05 205 GLN C C 1
ATOM 6581 O O . GLN C 1 205 ? 23.874 -42.996 -67.196 1.00 99.85 205 GLN C O 1
ATOM 6587 N N . SER C 1 206 ? 24.805 -41.892 -65.467 1.00 98.67 206 SER C N 1
ATOM 6588 C CA . SER C 1 206 ? 25.185 -40.760 -66.304 1.00 99.26 206 SER C CA 1
ATOM 6589 C C . SER C 1 206 ? 26.273 -41.134 -67.301 1.00 96.16 206 SER C C 1
ATOM 6590 O O . SER C 1 206 ? 26.410 -40.467 -68.332 1.00 95.77 206 SER C O 1
ATOM 6593 N N . GLN C 1 207 ? 27.047 -42.183 -67.013 1.00 93.74 207 GLN C N 1
ATOM 6594 C CA . GLN C 1 207 ? 28.049 -42.665 -67.953 1.00 93.33 207 GLN C CA 1
ATOM 6595 C C . GLN C 1 207 ? 27.427 -43.270 -69.206 1.00 98.12 207 GLN C C 1
ATOM 6596 O O . GLN C 1 207 ? 28.098 -43.345 -70.241 1.00 103.34 207 GLN C O 1
ATOM 6602 N N . PHE C 1 208 ? 26.166 -43.704 -69.136 1.00 98.12 208 PHE C N 1
ATOM 6603 C CA . PHE C 1 208 ? 25.522 -44.403 -70.239 1.00 96.45 208 PHE C CA 1
ATOM 6604 C C . PHE C 1 208 ? 24.379 -43.635 -70.887 1.00 97.79 208 PHE C C 1
ATOM 6605 O O . PHE C 1 208 ? 23.927 -44.038 -71.964 1.00 100.72 208 PHE C O 1
ATOM 6613 N N . LEU C 1 209 ? 23.889 -42.556 -70.275 1.00 94.87 209 LEU C N 1
ATOM 6614 C CA . LEU C 1 209 ? 22.568 -42.047 -70.616 1.00 94.11 209 LEU C CA 1
ATOM 6615 C C . LEU C 1 209 ? 22.523 -40.620 -71.144 1.00 95.70 209 LEU C C 1
ATOM 6616 O O . LEU C 1 209 ? 21.423 -40.144 -71.453 1.00 96.86 209 LEU C O 1
ATOM 6621 N N . ASN C 1 210 ? 23.655 -39.928 -71.273 1.00 96.65 210 ASN C N 1
ATOM 6622 C CA . ASN C 1 210 ? 23.657 -38.515 -71.658 1.00 98.93 210 ASN C CA 1
ATOM 6623 C C . ASN C 1 210 ? 22.690 -37.753 -70.747 1.00 97.71 210 ASN C C 1
ATOM 6624 O O . ASN C 1 210 ? 21.651 -37.234 -71.159 1.00 96.04 210 ASN C O 1
ATOM 6629 N N . PHE C 1 211 ? 23.028 -37.754 -69.462 1.00 97.96 211 PHE C N 1
ATOM 6630 C CA . PHE C 1 211 ? 22.145 -37.238 -68.423 1.00 97.18 211 PHE C CA 1
ATOM 6631 C C . PHE C 1 211 ? 22.961 -36.371 -67.478 1.00 91.93 211 PHE C C 1
ATOM 6632 O O . PHE C 1 211 ? 23.820 -36.880 -66.751 1.00 92.47 211 PHE C O 1
ATOM 6640 N N . LYS C 1 212 ? 22.689 -35.070 -67.487 1.00 85.83 212 LYS C N 1
ATOM 6641 C CA . LYS C 1 212 ? 23.369 -34.110 -66.635 1.00 81.51 212 LYS C CA 1
ATOM 6642 C C . LYS C 1 212 ? 22.358 -33.470 -65.694 1.00 79.42 212 LYS C C 1
ATOM 6643 O O . LYS C 1 212 ? 21.173 -33.352 -66.020 1.00 79.37 212 LYS C O 1
ATOM 6649 N N . ILE C 1 213 ? 22.827 -33.069 -64.515 1.00 76.50 213 ILE C N 1
ATOM 6650 C CA . ILE C 1 213 ? 22.023 -32.309 -63.567 1.00 74.39 213 ILE C CA 1
ATOM 6651 C C . ILE C 1 213 ? 22.540 -30.879 -63.542 1.00 74.17 213 ILE C C 1
ATOM 6652 O O . ILE C 1 213 ? 23.752 -30.641 -63.619 1.00 73.20 213 ILE C O 1
ATOM 6657 N N . ASN C 1 214 ? 21.618 -29.925 -63.464 1.00 75.02 214 ASN C N 1
ATOM 6658 C CA . ASN C 1 214 ? 21.944 -28.502 -63.442 1.00 76.93 214 ASN C CA 1
ATOM 6659 C C . ASN C 1 214 ? 21.425 -27.931 -62.126 1.00 76.55 214 ASN C C 1
ATOM 6660 O O . ASN C 1 214 ? 20.274 -27.496 -62.037 1.00 77.05 214 ASN C O 1
ATOM 6665 N N . LEU C 1 215 ? 22.284 -27.933 -61.102 1.00 74.35 215 LEU C N 1
ATOM 6666 C CA . LEU C 1 215 ? 21.887 -27.426 -59.794 1.00 69.78 215 LEU C CA 1
ATOM 6667 C C . LEU C 1 215 ? 21.633 -25.925 -59.805 1.00 70.91 215 LEU C C 1
ATOM 6668 O O . LEU C 1 215 ? 20.996 -25.413 -58.878 1.00 71.84 215 LEU C O 1
ATOM 6673 N N . PHE C 1 216 ? 22.110 -25.212 -60.828 1.00 70.94 216 PHE C N 1
ATOM 6674 C CA . PHE C 1 216 ? 21.801 -23.793 -60.950 1.00 70.24 216 PHE C CA 1
ATOM 6675 C C . PHE C 1 216 ? 20.308 -23.549 -61.121 1.00 69.97 216 PHE C C 1
ATOM 6676 O O . PHE C 1 216 ? 19.829 -22.454 -60.805 1.00 68.29 216 PHE C O 1
ATOM 6684 N N . GLU C 1 217 ? 19.565 -24.540 -61.620 1.00 72.18 217 GLU C N 1
ATOM 6685 C CA . GLU C 1 217 ? 18.116 -24.399 -61.714 1.00 75.15 217 GLU C CA 1
ATOM 6686 C C . GLU C 1 217 ? 17.462 -24.520 -60.344 1.00 76.30 217 GLU C C 1
ATOM 6687 O O . GLU C 1 217 ? 16.499 -23.804 -60.046 1.00 77.01 217 GLU C O 1
ATOM 6693 N N . ASP C 1 218 ? 17.966 -25.425 -59.501 1.00 76.63 218 ASP C N 1
ATOM 6694 C CA . ASP C 1 218 ? 17.470 -25.510 -58.131 1.00 76.43 218 ASP C CA 1
ATOM 6695 C C . ASP C 1 218 ? 17.749 -24.221 -57.373 1.00 74.62 218 ASP C C 1
ATOM 6696 O O . ASP C 1 218 ? 16.922 -23.770 -56.571 1.00 73.68 218 ASP C O 1
ATOM 6701 N N . MET C 1 219 ? 18.916 -23.619 -57.607 1.00 73.12 219 MET C N 1
ATOM 6702 C CA . MET C 1 219 ? 19.217 -22.334 -56.989 1.00 74.00 219 MET C CA 1
ATOM 6703 C C . MET C 1 219 ? 18.262 -21.253 -57.471 1.00 72.09 219 MET C C 1
ATOM 6704 O O . MET C 1 219 ? 17.841 -20.397 -56.686 1.00 71.05 219 MET C O 1
ATOM 6709 N N . ARG C 1 220 ? 17.909 -21.273 -58.758 1.00 73.61 220 ARG C N 1
ATOM 6710 C CA . ARG C 1 220 ? 16.960 -20.290 -59.268 1.00 74.97 220 ARG C CA 1
ATOM 6711 C C . ARG C 1 220 ? 15.587 -20.467 -58.634 1.00 71.38 220 ARG C C 1
ATOM 6712 O O . ARG C 1 220 ? 14.884 -19.482 -58.379 1.00 70.74 220 ARG C O 1
ATOM 6720 N N . LEU C 1 221 ? 15.179 -21.713 -58.376 1.00 68.13 221 LEU C N 1
ATOM 6721 C CA . LEU C 1 221 ? 13.892 -21.935 -57.723 1.00 66.06 221 LEU C CA 1
ATOM 6722 C C . LEU C 1 221 ? 13.872 -21.311 -56.334 1.00 68.22 221 LEU C C 1
ATOM 6723 O O . LEU C 1 221 ? 13.098 -20.384 -56.067 1.00 71.71 221 LEU C O 1
ATOM 6728 N N . ILE C 1 222 ? 14.733 -21.801 -55.438 1.00 65.93 222 ILE C N 1
ATOM 6729 C CA . ILE C 1 222 ? 14.704 -21.343 -54.052 1.00 63.78 222 ILE C CA 1
ATOM 6730 C C . ILE C 1 222 ? 14.972 -19.845 -53.967 1.00 63.73 222 ILE C C 1
ATOM 6731 O O . ILE C 1 222 ? 14.447 -19.164 -53.078 1.00 63.38 222 ILE C O 1
ATOM 6736 N N . LYS C 1 223 ? 15.767 -19.303 -54.894 1.00 64.01 223 LYS C N 1
ATOM 6737 C CA . LYS C 1 223 ? 15.935 -17.854 -54.967 1.00 64.87 223 LYS C CA 1
ATOM 6738 C C . LYS C 1 223 ? 14.608 -17.169 -55.264 1.00 69.70 223 LYS C C 1
ATOM 6739 O O . LYS C 1 223 ? 14.253 -16.171 -54.627 1.00 71.28 223 LYS C O 1
ATOM 6745 N N . ASP C 1 224 ? 13.859 -17.700 -56.234 1.00 71.87 224 ASP C N 1
ATOM 6746 C CA . ASP C 1 224 ? 12.612 -17.063 -56.644 1.00 73.45 224 ASP C CA 1
ATOM 6747 C C . ASP C 1 224 ? 11.576 -17.086 -55.525 1.00 72.93 224 ASP C C 1
ATOM 6748 O O . ASP C 1 224 ? 10.882 -16.087 -55.300 1.00 71.58 224 ASP C O 1
ATOM 6753 N N . LEU C 1 225 ? 11.456 -18.212 -54.812 1.00 72.76 225 LEU C N 1
ATOM 6754 C CA . LEU C 1 225 ? 10.495 -18.288 -53.714 1.00 71.87 225 LEU C CA 1
ATOM 6755 C C . LEU C 1 225 ? 10.813 -17.273 -52.627 1.00 73.95 225 LEU C C 1
ATOM 6756 O O . LEU C 1 225 ? 9.912 -16.604 -52.108 1.00 74.39 225 LEU C O 1
ATOM 6761 N N . VAL C 1 226 ? 12.090 -17.152 -52.263 1.00 75.29 226 VAL C N 1
ATOM 6762 C CA . VAL C 1 226 ? 12.478 -16.234 -51.197 1.00 76.52 226 VAL C CA 1
ATOM 6763 C C . VAL C 1 226 ? 12.155 -14.797 -51.588 1.00 81.67 226 VAL C C 1
ATOM 6764 O O . VAL C 1 226 ? 11.640 -14.016 -50.777 1.00 83.27 226 VAL C O 1
ATOM 6768 N N . PHE C 1 227 ? 12.441 -14.429 -52.839 1.00 83.49 227 PHE C N 1
ATOM 6769 C CA . PHE C 1 227 ? 12.200 -13.059 -53.284 1.00 82.98 227 PHE C CA 1
ATOM 6770 C C . PHE C 1 227 ? 10.711 -12.775 -53.453 1.00 86.09 227 PHE C C 1
ATOM 6771 O O . PHE C 1 227 ? 10.252 -11.663 -53.166 1.00 90.72 227 PHE C O 1
ATOM 6779 N N . SER C 1 228 ? 9.940 -13.759 -53.919 1.00 84.28 228 SER C N 1
ATOM 6780 C CA . SER C 1 228 ? 8.536 -13.529 -54.240 1.00 83.54 228 SER C CA 1
ATOM 6781 C C . SER C 1 228 ? 7.595 -13.746 -53.062 1.00 81.20 228 SER C C 1
ATOM 6782 O O . SER C 1 228 ? 6.461 -13.254 -53.098 1.00 79.88 228 SER C O 1
ATOM 6785 N N . CYS C 1 229 ? 8.025 -14.462 -52.027 1.00 79.43 229 CYS C N 1
ATOM 6786 C CA . CYS C 1 229 ? 7.163 -14.689 -50.877 1.00 76.59 229 CYS C CA 1
ATOM 6787 C C . CYS C 1 229 ? 7.055 -13.428 -50.025 1.00 74.80 229 CYS C C 1
ATOM 6788 O O . CYS C 1 229 ? 7.910 -12.538 -50.064 1.00 74.47 229 CYS C O 1
ATOM 6791 N N . LYS C 1 230 ? 5.978 -13.361 -49.240 1.00 73.49 230 LYS C N 1
ATOM 6792 C CA . LYS C 1 230 ? 5.792 -12.237 -48.328 1.00 74.13 230 LYS C CA 1
ATOM 6793 C C . LYS C 1 230 ? 6.522 -12.478 -47.010 1.00 71.60 230 LYS C C 1
ATOM 6794 O O . LYS C 1 230 ? 7.374 -11.680 -46.603 1.00 71.28 230 LYS C O 1
ATOM 6800 N N . LYS C 1 231 ? 6.202 -13.578 -46.330 1.00 68.51 231 LYS C N 1
ATOM 6801 C CA . LYS C 1 231 ? 6.868 -13.959 -45.094 1.00 65.84 231 LYS C CA 1
ATOM 6802 C C . LYS C 1 231 ? 7.254 -15.429 -45.156 1.00 58.53 231 LYS C C 1
ATOM 6803 O O . LYS C 1 231 ? 6.569 -16.242 -45.783 1.00 55.54 231 LYS C O 1
ATOM 6809 N N . SER C 1 232 ? 8.357 -15.764 -44.490 1.00 55.94 232 SER C N 1
ATOM 6810 C CA . SER C 1 232 ? 8.942 -17.091 -44.576 1.00 54.37 232 SER C CA 1
ATOM 6811 C C . SER C 1 232 ? 9.095 -17.697 -43.189 1.00 55.30 232 SER C C 1
ATOM 6812 O O . SER C 1 232 ? 9.347 -16.993 -42.207 1.00 55.96 232 SER C O 1
ATOM 6815 N N . GLY C 1 233 ? 8.942 -19.023 -43.124 1.00 55.01 233 GLY C N 1
ATOM 6816 C CA . GLY C 1 233 ? 9.143 -19.755 -41.893 1.00 52.69 233 GLY C CA 1
ATOM 6817 C C . GLY C 1 233 ? 9.877 -21.053 -42.163 1.00 51.06 233 GLY C C 1
ATOM 6818 O O . GLY C 1 233 ? 10.022 -21.479 -43.311 1.00 53.33 233 GLY C O 1
ATOM 6819 N N . ALA C 1 234 ? 10.345 -21.679 -41.084 1.00 48.82 234 ALA C N 1
ATOM 6820 C CA . ALA C 1 234 ? 11.114 -22.907 -41.225 1.00 47.11 234 ALA C CA 1
ATOM 6821 C C . ALA C 1 234 ? 11.094 -23.693 -39.926 1.00 44.39 234 ALA C C 1
ATOM 6822 O O . ALA C 1 234 ? 11.163 -23.112 -38.841 1.00 44.92 234 ALA C O 1
ATOM 6824 N N . LEU C 1 235 ? 11.002 -25.015 -40.049 1.00 41.48 235 LEU C N 1
ATOM 6825 C CA . LEU C 1 235 ? 11.328 -25.940 -38.967 1.00 40.02 235 LEU C CA 1
ATOM 6826 C C . LEU C 1 235 ? 12.604 -26.656 -39.385 1.00 41.97 235 LEU C C 1
ATOM 6827 O O . LEU C 1 235 ? 12.579 -27.507 -40.281 1.00 41.41 235 LEU C O 1
ATOM 6832 N N . ILE C 1 236 ? 13.716 -26.299 -38.750 1.00 42.56 236 ILE C N 1
ATOM 6833 C CA . ILE C 1 236 ? 15.036 -26.804 -39.109 1.00 39.14 236 ILE C CA 1
ATOM 6834 C C . ILE C 1 236 ? 15.448 -27.818 -38.056 1.00 37.70 236 ILE C C 1
ATOM 6835 O O . ILE C 1 236 ? 15.554 -27.482 -36.870 1.00 35.99 236 ILE C O 1
ATOM 6840 N N . ILE C 1 237 ? 15.681 -29.055 -38.484 1.00 39.41 237 ILE C N 1
ATOM 6841 C CA . ILE C 1 237 ? 16.035 -30.148 -37.587 1.00 40.56 237 ILE C CA 1
ATOM 6842 C C . ILE C 1 237 ? 17.474 -30.547 -37.875 1.00 40.56 237 ILE C C 1
ATOM 6843 O O . ILE C 1 237 ? 17.799 -30.963 -38.994 1.00 42.47 237 ILE C O 1
ATOM 6848 N N . GLY C 1 238 ? 18.331 -30.432 -36.869 1.00 40.38 238 GLY C N 1
ATOM 6849 C CA . GLY C 1 238 ? 19.741 -30.692 -37.054 1.00 39.60 238 GLY C CA 1
ATOM 6850 C C . GLY C 1 238 ? 20.449 -29.520 -37.708 1.00 39.07 238 GLY C C 1
ATOM 6851 O O . GLY C 1 238 ? 19.900 -28.428 -37.875 1.00 40.10 238 GLY C O 1
ATOM 6852 N N . GLY C 1 239 ? 21.701 -29.763 -38.083 1.00 39.07 239 GLY C N 1
ATOM 6853 C CA . GLY C 1 239 ? 22.497 -28.741 -38.731 1.00 40.60 239 GLY C CA 1
ATOM 6854 C C . GLY C 1 239 ? 22.968 -29.154 -40.109 1.00 44.86 239 GLY C C 1
ATOM 6855 O O . GLY C 1 239 ? 22.173 -29.621 -40.930 1.00 47.71 239 GLY C O 1
ATOM 6856 N N . GLY C 1 240 ? 24.260 -28.982 -40.377 1.00 44.66 240 GLY C N 1
ATOM 6857 C CA . GLY C 1 240 ? 24.790 -29.414 -41.650 1.00 45.35 240 GLY C CA 1
ATOM 6858 C C . GLY C 1 240 ? 24.372 -28.522 -42.810 1.00 47.84 240 GLY C C 1
ATOM 6859 O O . GLY C 1 240 ? 23.929 -27.381 -42.644 1.00 47.96 240 GLY C O 1
ATOM 6860 N N . ILE C 1 241 ? 24.529 -29.077 -44.015 1.00 48.67 241 ILE C N 1
ATOM 6861 C CA . ILE C 1 241 ? 24.283 -28.318 -45.238 1.00 47.54 241 ILE C CA 1
ATOM 6862 C C . ILE C 1 241 ? 22.808 -27.957 -45.379 1.00 47.24 241 ILE C C 1
ATOM 6863 O O . ILE C 1 241 ? 22.470 -26.903 -45.932 1.00 47.39 241 ILE C O 1
ATOM 6868 N N . SER C 1 242 ? 21.907 -28.815 -44.893 1.00 47.37 242 SER C N 1
ATOM 6869 C CA . SER C 1 242 ? 20.481 -28.517 -44.982 1.00 48.97 242 SER C CA 1
ATOM 6870 C C . SER C 1 242 ? 20.125 -27.262 -44.192 1.00 47.05 242 SER C C 1
ATOM 6871 O O . SER C 1 242 ? 19.357 -26.417 -44.668 1.00 45.82 242 SER C O 1
ATOM 6874 N N . LYS C 1 243 ? 20.676 -27.116 -42.984 1.00 47.19 243 LYS C N 1
ATOM 6875 C CA . LYS C 1 243 ? 20.400 -25.924 -42.188 1.00 46.09 243 LYS C CA 1
ATOM 6876 C C . LYS C 1 243 ? 21.018 -24.680 -42.811 1.00 48.91 243 LYS C C 1
ATOM 6877 O O . LYS C 1 243 ? 20.370 -23.628 -42.876 1.00 48.48 243 LYS C O 1
ATOM 6883 N N . HIS C 1 244 ? 22.272 -24.772 -43.263 1.00 50.44 244 HIS C N 1
ATOM 6884 C CA . HIS C 1 244 ? 22.927 -23.601 -43.834 1.00 52.54 244 HIS C CA 1
ATOM 6885 C C . HIS C 1 244 ? 22.170 -23.089 -45.047 1.00 53.07 244 HIS C C 1
ATOM 6886 O O . HIS C 1 244 ? 21.889 -21.892 -45.156 1.00 53.03 244 HIS C O 1
ATOM 6893 N N . HIS C 1 245 ? 21.825 -23.991 -45.967 1.00 53.17 245 HIS C N 1
ATOM 6894 C CA . HIS C 1 245 ? 21.178 -23.584 -47.209 1.00 54.70 245 HIS C CA 1
ATOM 6895 C C . HIS C 1 245 ? 19.850 -22.892 -46.932 1.00 56.03 245 HIS C C 1
ATOM 6896 O O . HIS C 1 245 ? 19.551 -21.841 -47.511 1.00 58.94 245 HIS C O 1
ATOM 6903 N N . THR C 1 246 ? 19.044 -23.466 -46.037 1.00 53.86 246 THR C N 1
ATOM 6904 C CA . THR C 1 246 ? 17.776 -22.845 -45.670 1.00 53.05 246 THR C CA 1
ATOM 6905 C C . THR C 1 246 ? 17.998 -21.447 -45.112 1.00 56.16 246 THR C C 1
ATOM 6906 O O . THR C 1 246 ? 17.368 -20.477 -45.550 1.00 57.39 246 THR C O 1
ATOM 6910 N N . ILE C 1 247 ? 18.908 -21.329 -44.146 1.00 57.45 247 ILE C N 1
ATOM 6911 C CA . ILE C 1 247 ? 19.193 -20.041 -43.529 1.00 57.87 247 ILE C CA 1
ATOM 6912 C C . ILE C 1 247 ? 19.851 -19.099 -44.533 1.00 56.97 247 ILE C C 1
ATOM 6913 O O . ILE C 1 247 ? 19.562 -17.896 -44.559 1.00 54.88 247 ILE C O 1
ATOM 6918 N N . TRP C 1 248 ? 20.720 -19.634 -45.395 1.00 56.89 248 TRP C N 1
ATOM 6919 C CA . TRP C 1 248 ? 21.460 -18.795 -46.335 1.00 55.57 248 TRP C CA 1
ATOM 6920 C C . TRP C 1 248 ? 20.526 -18.080 -47.303 1.00 56.23 248 TRP C C 1
ATOM 6921 O O . TRP C 1 248 ? 20.656 -16.872 -47.530 1.00 56.38 248 TRP C O 1
ATOM 6932 N N . TRP C 1 249 ? 19.581 -18.813 -47.894 1.00 57.25 249 TRP C N 1
ATOM 6933 C CA . TRP C 1 249 ? 18.757 -18.222 -48.941 1.00 57.84 249 TRP C CA 1
ATOM 6934 C C . TRP C 1 249 ? 17.727 -17.258 -48.374 1.00 59.83 249 TRP C C 1
ATOM 6935 O O . TRP C 1 249 ? 17.340 -16.301 -49.053 1.00 62.37 249 TRP C O 1
ATOM 6946 N N . ASN C 1 250 ? 17.279 -17.481 -47.138 1.00 59.30 250 ASN C N 1
ATOM 6947 C CA . ASN C 1 250 ? 16.345 -16.552 -46.517 1.00 60.73 250 ASN C CA 1
ATOM 6948 C C . ASN C 1 250 ? 17.000 -15.233 -46.139 1.00 65.27 250 ASN C C 1
ATOM 6949 O O . ASN C 1 250 ? 16.291 -14.293 -45.769 1.00 65.90 250 ASN C O 1
ATOM 6954 N N . GLN C 1 251 ? 18.328 -15.144 -46.230 1.00 69.68 251 GLN C N 1
ATOM 6955 C CA . GLN C 1 251 ? 19.016 -13.882 -45.984 1.00 76.15 251 GLN C CA 1
ATOM 6956 C C . GLN C 1 251 ? 18.527 -12.790 -46.926 1.00 76.29 251 GLN C C 1
ATOM 6957 O O . GLN C 1 251 ? 18.391 -11.627 -46.528 1.00 78.09 251 GLN C O 1
ATOM 6963 N N . PHE C 1 252 ? 18.244 -13.151 -48.180 1.00 72.61 252 PHE C N 1
ATOM 6964 C CA . PHE C 1 252 ? 17.891 -12.166 -49.194 1.00 69.05 252 PHE C CA 1
ATOM 6965 C C . PHE C 1 252 ? 16.578 -11.453 -48.894 1.00 71.23 252 PHE C C 1
ATOM 6966 O O . PHE C 1 252 ? 16.317 -10.396 -49.479 1.00 73.85 252 PHE C O 1
ATOM 6974 N N . LYS C 1 253 ? 15.750 -11.994 -48.002 1.00 71.18 253 LYS C N 1
ATOM 6975 C CA . LYS C 1 253 ? 14.501 -11.358 -47.595 1.00 71.92 253 LYS C CA 1
ATOM 6976 C C . LYS C 1 253 ? 14.551 -10.924 -46.132 1.00 77.41 253 LYS C C 1
ATOM 6977 O O . LYS C 1 253 ? 13.548 -10.973 -45.415 1.00 79.02 253 LYS C O 1
ATOM 6983 N N . ASP C 1 254 ? 15.729 -10.489 -45.680 1.00 81.17 254 ASP C N 1
ATOM 6984 C CA . ASP C 1 254 ? 15.967 -10.045 -44.307 1.00 87.29 254 ASP C CA 1
ATOM 6985 C C . ASP C 1 254 ? 15.755 -11.162 -43.288 1.00 81.79 254 ASP C C 1
ATOM 6986 O O . ASP C 1 254 ? 15.522 -10.893 -42.106 1.00 80.97 254 ASP C O 1
ATOM 6991 N N . GLY C 1 255 ? 15.827 -12.415 -43.723 1.00 76.67 255 GLY C N 1
ATOM 6992 C CA . GLY C 1 255 ? 15.840 -13.542 -42.810 1.00 71.33 255 GLY C CA 1
ATOM 6993 C C . GLY C 1 255 ? 14.493 -14.224 -42.680 1.00 66.04 255 GLY C C 1
ATOM 6994 O O . GLY C 1 255 ? 13.474 -13.803 -43.236 1.00 65.55 255 GLY C O 1
ATOM 6995 N N . LEU C 1 256 ? 14.514 -15.318 -41.920 1.00 61.02 256 LEU C N 1
ATOM 6996 C CA . LEU C 1 256 ? 13.299 -16.063 -41.630 1.00 55.81 256 LEU C CA 1
ATOM 6997 C C . LEU C 1 256 ? 12.419 -15.278 -40.669 1.00 56.89 256 LEU C C 1
ATOM 6998 O O . LEU C 1 256 ? 12.878 -14.830 -39.613 1.00 56.42 256 LEU C O 1
ATOM 7003 N N . ASP C 1 257 ? 11.147 -15.114 -41.034 1.00 58.80 257 ASP C N 1
ATOM 7004 C CA . ASP C 1 257 ? 10.205 -14.459 -40.132 1.00 63.02 257 ASP C CA 1
ATOM 7005 C C . ASP C 1 257 ? 9.840 -15.359 -38.958 1.00 60.83 257 ASP C C 1
ATOM 7006 O O . ASP C 1 257 ? 9.620 -14.866 -37.846 1.00 62.44 257 ASP C O 1
ATOM 7011 N N . TYR C 1 258 ? 9.769 -16.669 -39.184 1.00 55.98 258 TYR C N 1
ATOM 7012 C CA . TYR C 1 258 ? 9.528 -17.643 -38.132 1.00 51.48 258 TYR C CA 1
ATOM 7013 C C . TYR C 1 258 ? 10.523 -18.783 -38.285 1.00 47.29 258 TYR C C 1
ATOM 7014 O O . TYR C 1 258 ? 10.909 -19.140 -39.401 1.00 45.81 258 TYR C O 1
ATOM 7023 N N . ALA C 1 259 ? 10.950 -19.347 -37.157 1.00 44.06 259 ALA C N 1
ATOM 7024 C CA . ALA C 1 259 ? 11.932 -20.421 -37.201 1.00 39.95 259 ALA C CA 1
ATOM 7025 C C . ALA C 1 259 ? 11.908 -21.198 -35.896 1.00 41.63 259 ALA C C 1
ATOM 7026 O O . ALA C 1 259 ? 11.870 -20.607 -34.815 1.00 42.63 259 ALA C O 1
ATOM 7028 N N . VAL C 1 260 ? 11.938 -22.524 -36.008 1.00 40.91 260 VAL C N 1
ATOM 7029 C CA . VAL C 1 260 ? 12.115 -23.417 -34.871 1.00 40.08 260 VAL C CA 1
ATOM 7030 C C . VAL C 1 260 ? 13.266 -24.355 -35.201 1.00 40.34 260 VAL C C 1
ATOM 7031 O O . VAL C 1 260 ? 13.222 -25.065 -36.213 1.00 39.20 260 VAL C O 1
ATOM 7035 N N . TYR C 1 261 ? 14.291 -24.359 -34.355 1.00 39.52 261 TYR C N 1
ATOM 7036 C CA . TYR C 1 261 ? 15.461 -25.204 -34.534 1.00 39.02 261 TYR C CA 1
ATOM 7037 C C . TYR C 1 261 ? 15.418 -26.342 -33.526 1.00 35.86 261 TYR C C 1
ATOM 7038 O O . TYR C 1 261 ? 15.111 -26.129 -32.349 1.00 35.22 261 TYR C O 1
ATOM 7047 N N . VAL C 1 262 ? 15.710 -27.553 -33.994 1.00 34.29 262 VAL C N 1
ATOM 7048 C CA . VAL C 1 262 ? 15.817 -28.731 -33.138 1.00 33.02 262 VAL C CA 1
ATOM 7049 C C . VAL C 1 262 ? 17.190 -29.336 -33.387 1.00 35.44 262 VAL C C 1
ATOM 7050 O O . VAL C 1 262 ? 17.462 -29.843 -34.482 1.00 35.74 262 VAL C O 1
ATOM 7054 N N . THR C 1 263 ? 18.056 -29.294 -32.378 1.00 40.42 263 THR C N 1
ATOM 7055 C CA . THR C 1 263 ? 19.428 -29.738 -32.568 1.00 45.35 263 THR C CA 1
ATOM 7056 C C . THR C 1 263 ? 19.962 -30.314 -31.267 1.00 50.60 263 THR C C 1
ATOM 7057 O O . THR C 1 263 ? 19.448 -30.031 -30.184 1.00 51.31 263 THR C O 1
ATOM 7061 N N . THR C 1 264 ? 21.003 -31.141 -31.393 1.00 58.02 264 THR C N 1
ATOM 7062 C CA . THR C 1 264 ? 21.772 -31.614 -30.249 1.00 66.35 264 THR C CA 1
ATOM 7063 C C . THR C 1 264 ? 23.165 -31.011 -30.169 1.00 75.67 264 THR C C 1
ATOM 7064 O O . THR C 1 264 ? 23.774 -31.047 -29.095 1.00 77.63 264 THR C O 1
ATOM 7068 N N . ALA C 1 265 ? 23.677 -30.460 -31.267 1.00 81.97 265 ALA C N 1
ATOM 7069 C CA . ALA C 1 265 ? 25.018 -29.901 -31.281 1.00 88.21 265 ALA C CA 1
ATOM 7070 C C . ALA C 1 265 ? 25.092 -28.650 -30.409 1.00 95.39 265 ALA C C 1
ATOM 7071 O O . ALA C 1 265 ? 24.089 -27.983 -30.137 1.00 95.57 265 ALA C O 1
ATOM 7073 N N . GLN C 1 266 ? 26.305 -28.340 -29.967 1.00 102.04 266 GLN C N 1
ATOM 7074 C CA . GLN C 1 266 ? 26.562 -27.210 -29.089 1.00 108.43 266 GLN C CA 1
ATOM 7075 C C . GLN C 1 266 ? 27.311 -26.113 -29.838 1.00 107.38 266 GLN C C 1
ATOM 7076 O O . GLN C 1 266 ? 27.755 -26.288 -30.976 1.00 107.20 266 GLN C O 1
ATOM 7082 N N . GLU C 1 267 ? 27.443 -24.963 -29.174 1.00 104.98 267 GLU C N 1
ATOM 7083 C CA . GLU C 1 267 ? 27.973 -23.754 -29.793 1.00 101.28 267 GLU C CA 1
ATOM 7084 C C . GLU C 1 267 ? 29.463 -23.539 -29.553 1.00 95.64 267 GLU C C 1
ATOM 7085 O O . GLU C 1 267 ? 30.100 -22.824 -30.335 1.00 92.04 267 GLU C O 1
ATOM 7091 N N . TYR C 1 268 ? 30.034 -24.147 -28.510 1.00 95.32 268 TYR C N 1
ATOM 7092 C CA . TYR C 1 268 ? 31.392 -23.806 -28.097 1.00 95.79 268 TYR C CA 1
ATOM 7093 C C . TYR C 1 268 ? 32.442 -24.141 -29.151 1.00 98.28 268 TYR C C 1
ATOM 7094 O O . TYR C 1 268 ? 33.532 -23.559 -29.122 1.00 98.90 268 TYR C O 1
ATOM 7103 N N . ASP C 1 269 ? 32.148 -25.050 -30.077 1.00 99.52 269 ASP C N 1
ATOM 7104 C CA . ASP C 1 269 ? 33.126 -25.488 -31.065 1.00 100.08 269 ASP C CA 1
ATOM 7105 C C . ASP C 1 269 ? 33.111 -24.644 -32.336 1.00 99.97 269 ASP C C 1
ATOM 7106 O O . ASP C 1 269 ? 33.797 -24.993 -33.304 1.00 97.52 269 ASP C O 1
ATOM 7111 N N . GLY C 1 270 ? 32.347 -23.554 -32.360 1.00 101.80 270 GLY C N 1
ATOM 7112 C CA . GLY C 1 270 ? 32.330 -22.679 -33.516 1.00 102.63 270 GLY C CA 1
ATOM 7113 C C . GLY C 1 270 ? 31.637 -23.245 -34.731 1.00 103.87 270 GLY C C 1
ATOM 7114 O O . GLY C 1 270 ? 31.843 -22.745 -35.840 1.00 105.68 270 GLY C O 1
ATOM 7115 N N . SER C 1 271 ? 30.818 -24.276 -34.555 1.00 102.12 271 SER C N 1
ATOM 7116 C CA . SER C 1 271 ? 30.145 -24.913 -35.673 1.00 99.39 271 SER C CA 1
ATOM 7117 C C . SER C 1 271 ? 28.875 -24.158 -36.044 1.00 99.69 271 SER C C 1
ATOM 7118 O O . SER C 1 271 ? 28.253 -23.491 -35.212 1.00 98.50 271 SER C O 1
ATOM 7121 N N . LEU C 1 272 ? 28.501 -24.262 -37.320 1.00 101.07 272 LEU C N 1
ATOM 7122 C CA . LEU C 1 272 ? 27.225 -23.714 -37.765 1.00 102.82 272 LEU C CA 1
ATOM 7123 C C . LEU C 1 272 ? 26.055 -24.540 -37.244 1.00 105.15 272 LEU C C 1
ATOM 7124 O O . LEU C 1 272 ? 24.997 -23.990 -36.913 1.00 106.21 272 LEU C O 1
ATOM 7129 N N . SER C 1 273 ? 26.226 -25.864 -37.166 1.00 107.41 273 SER C N 1
ATOM 7130 C CA . SER C 1 273 ? 25.142 -26.729 -36.711 1.00 110.12 273 SER C CA 1
ATOM 7131 C C . SER C 1 273 ? 24.740 -26.424 -35.273 1.00 113.81 273 SER C C 1
ATOM 7132 O O . SER C 1 273 ? 23.578 -26.619 -34.899 1.00 111.73 273 SER C O 1
ATOM 7135 N N . GLY C 1 274 ? 25.677 -25.948 -34.458 1.00 119.29 274 GLY C N 1
ATOM 7136 C CA . GLY C 1 274 ? 25.409 -25.580 -33.085 1.00 125.13 274 GLY C CA 1
ATOM 7137 C C . GLY C 1 274 ? 25.233 -24.099 -32.831 1.00 132.53 274 GLY C C 1
ATOM 7138 O O . GLY C 1 274 ? 25.256 -23.683 -31.667 1.00 132.07 274 GLY C O 1
ATOM 7139 N N . ALA C 1 275 ? 25.058 -23.289 -33.873 1.00 140.88 275 ALA C N 1
ATOM 7140 C CA . ALA C 1 275 ? 24.939 -21.847 -33.706 1.00 148.99 275 ALA C CA 1
ATOM 7141 C C . ALA C 1 275 ? 23.512 -21.469 -33.325 1.00 158.14 275 ALA C C 1
ATOM 7142 O O . ALA C 1 275 ? 22.549 -21.934 -33.943 1.00 158.57 275 ALA C O 1
ATOM 7144 N N . LYS C 1 276 ? 23.385 -20.619 -32.312 1.00 166.57 276 LYS C N 1
ATOM 7145 C CA . LYS C 1 276 ? 22.095 -20.199 -31.782 1.00 174.66 276 LYS C CA 1
ATOM 7146 C C . LYS C 1 276 ? 21.447 -19.166 -32.697 1.00 189.89 276 LYS C C 1
ATOM 7147 O O . LYS C 1 276 ? 22.063 -18.681 -33.647 1.00 191.74 276 LYS C O 1
ATOM 7153 N N . PRO C 1 277 ? 20.174 -18.829 -32.459 1.00 202.24 277 PRO C N 1
ATOM 7154 C CA . PRO C 1 277 ? 19.616 -17.630 -33.103 1.00 211.50 277 PRO C CA 1
ATOM 7155 C C . PRO C 1 277 ? 20.362 -16.367 -32.733 1.00 223.30 277 PRO C C 1
ATOM 7156 O O . PRO C 1 277 ? 20.459 -15.458 -33.566 1.00 224.27 277 PRO C O 1
ATOM 7160 N N . ARG C 1 278 ? 20.920 -16.291 -31.521 1.00 233.29 278 ARG C N 1
ATOM 7161 C CA . ARG C 1 278 ? 21.820 -15.195 -31.177 1.00 242.32 278 ARG C CA 1
ATOM 7162 C C . ARG C 1 278 ? 23.191 -15.523 -31.757 1.00 256.98 278 ARG C C 1
ATOM 7163 O O . ARG C 1 278 ? 24.229 -15.384 -31.105 1.00 258.99 278 ARG C O 1
ATOM 7171 N N . GLU C 1 279 ? 23.170 -15.980 -33.004 1.00 267.96 279 GLU C N 1
ATOM 7172 C CA . GLU C 1 279 ? 24.307 -16.032 -33.911 1.00 277.29 279 GLU C CA 1
ATOM 7173 C C . GLU C 1 279 ? 23.916 -15.575 -35.300 1.00 284.55 279 GLU C C 1
ATOM 7174 O O . GLU C 1 279 ? 24.789 -15.173 -36.076 1.00 285.58 279 GLU C O 1
ATOM 7180 N N . ALA C 1 280 ? 22.627 -15.631 -35.633 1.00 289.77 280 ALA C N 1
ATOM 7181 C CA . ALA C 1 280 ? 22.092 -15.266 -36.932 1.00 294.31 280 ALA C CA 1
ATOM 7182 C C . ALA C 1 280 ? 21.626 -13.821 -36.997 1.00 299.35 280 ALA C C 1
ATOM 7183 O O . ALA C 1 280 ? 21.146 -13.389 -38.049 1.00 299.23 280 ALA C O 1
ATOM 7185 N N . ILE C 1 281 ? 21.725 -13.073 -35.896 1.00 304.33 281 ILE C N 1
ATOM 7186 C CA . ILE C 1 281 ? 21.620 -11.625 -36.008 1.00 308.68 281 ILE C CA 1
ATOM 7187 C C . ILE C 1 281 ? 22.920 -11.055 -36.567 1.00 309.59 281 ILE C C 1
ATOM 7188 O O . ILE C 1 281 ? 22.898 -10.078 -37.323 1.00 311.31 281 ILE C O 1
ATOM 7193 N N . SER C 1 282 ? 24.066 -11.653 -36.219 1.00 307.21 282 SER C N 1
ATOM 7194 C CA . SER C 1 282 ? 25.334 -11.221 -36.804 1.00 303.14 282 SER C CA 1
ATOM 7195 C C . SER C 1 282 ? 25.329 -11.410 -38.316 1.00 295.27 282 SER C C 1
ATOM 7196 O O . SER C 1 282 ? 25.789 -10.536 -39.061 1.00 296.33 282 SER C O 1
ATOM 7199 N N . TRP C 1 283 ? 24.820 -12.546 -38.786 1.00 285.07 283 TRP C N 1
ATOM 7200 C CA . TRP C 1 283 ? 24.502 -12.689 -40.195 1.00 272.80 283 TRP C CA 1
ATOM 7201 C C . TRP C 1 283 ? 23.143 -12.043 -40.478 1.00 268.66 283 TRP C C 1
ATOM 7202 O O . TRP C 1 283 ? 22.446 -11.581 -39.572 1.00 273.40 283 TRP C O 1
ATOM 7213 N N . ASN C 1 284 ? 22.765 -12.001 -41.752 1.00 257.88 284 ASN C N 1
ATOM 7214 C CA . ASN C 1 284 ? 21.585 -11.255 -42.177 1.00 244.84 284 ASN C CA 1
ATOM 7215 C C . ASN C 1 284 ? 20.302 -12.081 -42.149 1.00 232.56 284 ASN C C 1
ATOM 7216 O O . ASN C 1 284 ? 19.281 -11.625 -42.672 1.00 233.08 284 ASN C O 1
ATOM 7221 N N . LYS C 1 285 ? 20.320 -13.265 -41.537 1.00 219.45 285 LYS C N 1
ATOM 7222 C CA . LYS C 1 285 ? 19.337 -14.298 -41.834 1.00 206.31 285 LYS C CA 1
ATOM 7223 C C . LYS C 1 285 ? 18.229 -14.430 -40.789 1.00 201.41 285 LYS C C 1
ATOM 7224 O O . LYS C 1 285 ? 17.513 -15.437 -40.793 1.00 200.10 285 LYS C O 1
ATOM 7230 N N . ILE C 1 286 ? 18.057 -13.445 -39.905 1.00 198.07 286 ILE C N 1
ATOM 7231 C CA . ILE C 1 286 ? 16.844 -13.345 -39.097 1.00 194.73 286 ILE C CA 1
ATOM 7232 C C . ILE C 1 286 ? 16.416 -11.884 -39.037 1.00 192.34 286 ILE C C 1
ATOM 7233 O O . ILE C 1 286 ? 17.245 -10.969 -39.081 1.00 192.59 286 ILE C O 1
ATOM 7238 N N . ARG C 1 287 ? 15.105 -11.673 -38.952 1.00 189.40 287 ARG C N 1
ATOM 7239 C CA . ARG C 1 287 ? 14.558 -10.326 -38.940 1.00 186.44 287 ARG C CA 1
ATOM 7240 C C . ARG C 1 287 ? 14.864 -9.629 -37.614 1.00 189.50 287 ARG C C 1
ATOM 7241 O O . ARG C 1 287 ? 14.976 -10.280 -36.573 1.00 190.68 287 ARG C O 1
ATOM 7249 N N . PRO C 1 288 ? 15.002 -8.299 -37.628 1.00 190.32 288 PRO C N 1
ATOM 7250 C CA . PRO C 1 288 ? 15.270 -7.577 -36.372 1.00 189.24 288 PRO C CA 1
ATOM 7251 C C . PRO C 1 288 ? 14.196 -7.776 -35.315 1.00 185.43 288 PRO C C 1
ATOM 7252 O O . PRO C 1 288 ? 14.502 -7.723 -34.117 1.00 186.78 288 PRO C O 1
ATOM 7256 N N . ASN C 1 289 ? 12.948 -7.997 -35.718 1.00 179.03 289 ASN C N 1
ATOM 7257 C CA . ASN C 1 289 ? 11.856 -8.325 -34.802 1.00 170.92 289 ASN C CA 1
ATOM 7258 C C . ASN C 1 289 ? 11.262 -9.647 -35.282 1.00 160.00 289 ASN C C 1
ATOM 7259 O O . ASN C 1 289 ? 10.285 -9.667 -36.035 1.00 160.98 289 ASN C O 1
ATOM 7264 N N . ALA C 1 290 ? 11.851 -10.754 -34.834 1.00 146.83 290 ALA C N 1
ATOM 7265 C CA . ALA C 1 290 ? 11.492 -12.076 -35.322 1.00 132.57 290 ALA C CA 1
ATOM 7266 C C . ALA C 1 290 ? 11.327 -13.045 -34.161 1.00 117.82 290 ALA C C 1
ATOM 7267 O O . ALA C 1 290 ? 11.943 -12.890 -33.102 1.00 116.15 290 ALA C O 1
ATOM 7269 N N . LYS C 1 291 ? 10.491 -14.056 -34.380 1.00 103.96 291 LYS C N 1
ATOM 7270 C CA . LYS C 1 291 ? 10.175 -15.072 -33.381 1.00 89.58 291 LYS C CA 1
ATOM 7271 C C . LYS C 1 291 ? 10.910 -16.351 -33.767 1.00 82.89 291 LYS C C 1
ATOM 7272 O O . LYS C 1 291 ? 10.481 -17.079 -34.667 1.00 80.87 291 LYS C O 1
ATOM 7278 N N . HIS C 1 292 ? 12.023 -16.615 -33.089 1.00 77.23 292 HIS C N 1
ATOM 7279 C CA . HIS C 1 292 ? 12.835 -17.799 -33.329 1.00 70.59 292 HIS C CA 1
ATOM 7280 C C . HIS C 1 292 ? 13.027 -18.542 -32.016 1.00 62.10 292 HIS C C 1
ATOM 7281 O O . HIS C 1 292 ? 13.200 -17.921 -30.964 1.00 63.37 292 HIS C O 1
ATOM 7288 N N . ALA C 1 293 ? 12.987 -19.870 -32.079 1.00 53.74 293 ALA C N 1
ATOM 7289 C CA . ALA C 1 293 ? 13.145 -20.700 -30.894 1.00 45.88 293 ALA C CA 1
ATOM 7290 C C . ALA C 1 293 ? 14.066 -21.869 -31.206 1.00 44.33 293 ALA C C 1
ATOM 7291 O O . ALA C 1 293 ? 14.017 -22.431 -32.303 1.00 45.64 293 ALA C O 1
ATOM 7293 N N . THR C 1 294 ? 14.900 -22.231 -30.235 1.00 42.62 294 THR C N 1
ATOM 7294 C CA . THR C 1 294 ? 15.807 -23.365 -30.352 1.00 41.01 294 THR C CA 1
ATOM 7295 C C . THR C 1 294 ? 15.543 -24.340 -29.219 1.00 42.45 294 THR C C 1
ATOM 7296 O O . THR C 1 294 ? 15.477 -23.941 -28.051 1.00 45.33 294 THR C O 1
ATOM 7300 N N . ILE C 1 295 ? 15.393 -25.614 -29.566 1.00 41.51 295 ILE C N 1
ATOM 7301 C CA . ILE C 1 295 ? 15.189 -26.683 -28.599 1.00 39.91 295 ILE C CA 1
ATOM 7302 C C . ILE C 1 295 ? 16.340 -27.666 -28.742 1.00 40.23 295 ILE C C 1
ATOM 7303 O O . ILE C 1 295 ? 16.673 -28.080 -29.859 1.00 40.39 295 ILE C O 1
ATOM 7308 N N . TYR C 1 296 ? 16.955 -28.019 -27.620 1.00 39.14 296 TYR C N 1
ATOM 7309 C CA . TYR C 1 296 ? 18.059 -28.966 -27.597 1.00 37.08 296 TYR C CA 1
ATOM 7310 C C . TYR C 1 296 ? 17.539 -30.321 -27.139 1.00 35.33 296 TYR C C 1
ATOM 7311 O O . TYR C 1 296 ? 17.067 -30.457 -26.005 1.00 35.50 296 TYR C O 1
ATOM 7320 N N . GLY C 1 297 ? 17.625 -31.313 -28.016 1.00 33.87 297 GLY C N 1
ATOM 7321 C CA . GLY C 1 297 ? 17.192 -32.650 -27.664 1.00 36.29 297 GLY C CA 1
ATOM 7322 C C . GLY C 1 297 ? 17.129 -33.536 -28.884 1.00 35.96 297 GLY C C 1
ATOM 7323 O O . GLY C 1 297 ? 17.292 -33.090 -30.021 1.00 31.74 297 GLY C O 1
ATOM 7324 N N . ASP C 1 298 ? 16.894 -34.819 -28.617 1.00 40.58 298 ASP C N 1
ATOM 7325 C CA . ASP C 1 298 ? 16.739 -35.802 -29.680 1.00 41.73 298 ASP C CA 1
ATOM 7326 C C . ASP C 1 298 ? 15.518 -35.464 -30.525 1.00 39.63 298 ASP C C 1
ATOM 7327 O O . ASP C 1 298 ? 14.428 -35.231 -29.996 1.00 39.65 298 ASP C O 1
ATOM 7332 N N . ALA C 1 299 ? 15.706 -35.432 -31.846 1.00 39.57 299 ALA C N 1
ATOM 7333 C CA . ALA C 1 299 ? 14.607 -35.083 -32.740 1.00 39.10 299 ALA C CA 1
ATOM 7334 C C . ALA C 1 299 ? 13.505 -36.130 -32.709 1.00 38.20 299 ALA C C 1
ATOM 7335 O O . ALA C 1 299 ? 12.331 -35.803 -32.923 1.00 37.71 299 ALA C O 1
ATOM 7337 N N . THR C 1 300 ? 13.853 -37.391 -32.450 1.00 36.71 300 THR C N 1
ATOM 7338 C CA . THR C 1 300 ? 12.830 -38.422 -32.360 1.00 35.51 300 THR C CA 1
ATOM 7339 C C . THR C 1 300 ? 11.943 -38.250 -31.136 1.00 37.31 300 THR C C 1
ATOM 7340 O O . THR C 1 300 ? 10.877 -38.871 -31.071 1.00 40.85 300 THR C O 1
ATOM 7344 N N . ILE C 1 301 ? 12.349 -37.421 -30.181 1.00 35.80 301 ILE C N 1
ATOM 7345 C CA . ILE C 1 301 ? 11.530 -37.085 -29.023 1.00 34.88 301 ILE C CA 1
ATOM 7346 C C . ILE C 1 301 ? 10.864 -35.726 -29.191 1.00 37.80 301 ILE C C 1
ATOM 7347 O O . ILE C 1 301 ? 9.675 -35.572 -28.918 1.00 37.37 301 ILE C O 1
ATOM 7352 N N . ILE C 1 302 ? 11.626 -34.724 -29.638 1.00 39.35 302 ILE C N 1
ATOM 7353 C CA . ILE C 1 302 ? 11.119 -33.356 -29.678 1.00 37.17 302 ILE C CA 1
ATOM 7354 C C . ILE C 1 302 ? 10.122 -33.163 -30.817 1.00 36.69 302 ILE C C 1
ATOM 7355 O O . ILE C 1 302 ? 9.085 -32.514 -30.639 1.00 40.06 302 ILE C O 1
ATOM 7360 N N . VAL C 1 303 ? 10.417 -33.697 -32.007 1.00 34.36 303 VAL C N 1
ATOM 7361 C CA . VAL C 1 303 ? 9.530 -33.477 -33.155 1.00 34.67 303 VAL C CA 1
ATOM 7362 C C . VAL C 1 303 ? 8.130 -34.040 -32.924 1.00 34.33 303 VAL C C 1
ATOM 7363 O O . VAL C 1 303 ? 7.152 -33.324 -33.193 1.00 35.63 303 VAL C O 1
ATOM 7367 N N . PRO C 1 304 ? 7.952 -35.277 -32.443 1.00 30.19 304 PRO C N 1
ATOM 7368 C CA . PRO C 1 304 ? 6.586 -35.729 -32.132 1.00 29.80 304 PRO C CA 1
ATOM 7369 C C . PRO C 1 304 ? 5.870 -34.841 -31.132 1.00 34.53 304 PRO C C 1
ATOM 7370 O O . PRO C 1 304 ? 4.642 -34.712 -31.205 1.00 42.20 304 PRO C O 1
ATOM 7374 N N . ILE C 1 305 ? 6.594 -34.231 -30.192 1.00 32.40 305 ILE C N 1
ATOM 7375 C CA . ILE C 1 305 ? 5.964 -33.313 -29.247 1.00 29.84 305 ILE C CA 1
ATOM 7376 C C . ILE C 1 305 ? 5.509 -32.040 -29.956 1.00 31.30 305 ILE C C 1
ATOM 7377 O O . ILE C 1 305 ? 4.378 -31.578 -29.767 1.00 32.71 305 ILE C O 1
ATOM 7382 N N . LEU C 1 306 ? 6.378 -31.454 -30.785 1.00 32.10 306 LEU C N 1
ATOM 7383 C CA . LEU C 1 306 ? 5.982 -30.266 -31.539 1.00 31.49 306 LEU C CA 1
ATOM 7384 C C . LEU C 1 306 ? 4.877 -30.585 -32.539 1.00 30.77 306 LEU C C 1
ATOM 7385 O O . LEU C 1 306 ? 3.918 -29.815 -32.680 1.00 28.29 306 LEU C O 1
ATOM 7390 N N . ALA C 1 307 ? 4.996 -31.712 -33.248 1.00 33.72 307 ALA C N 1
ATOM 7391 C CA . ALA C 1 307 ? 3.997 -32.067 -34.253 1.00 36.54 307 ALA C CA 1
ATOM 7392 C C . ALA C 1 307 ? 2.635 -32.324 -33.620 1.00 42.60 307 ALA C C 1
ATOM 7393 O O . ALA C 1 307 ? 1.607 -31.875 -34.141 1.00 46.83 307 ALA C O 1
ATOM 7395 N N . ALA C 1 308 ? 2.607 -33.043 -32.495 1.00 42.00 308 ALA C N 1
ATOM 7396 C CA . ALA C 1 308 ? 1.341 -33.297 -31.815 1.00 43.24 308 ALA C CA 1
ATOM 7397 C C . ALA C 1 308 ? 0.655 -32.001 -31.407 1.00 48.86 308 ALA C C 1
ATOM 7398 O O . ALA C 1 308 ? -0.577 -31.914 -31.441 1.00 50.83 308 ALA C O 1
ATOM 7400 N N . SER C 1 309 ? 1.433 -30.986 -31.027 1.00 52.83 309 SER C N 1
ATOM 7401 C CA . SER C 1 309 ? 0.860 -29.723 -30.583 1.00 56.11 309 SER C CA 1
ATOM 7402 C C . SER C 1 309 ? 0.171 -28.963 -31.708 1.00 56.73 309 SER C C 1
ATOM 7403 O O . SER C 1 309 ? -0.649 -28.084 -31.427 1.00 58.18 309 SER C O 1
ATOM 7406 N N . LEU C 1 310 ? 0.489 -29.270 -32.969 1.00 55.19 310 LEU C N 1
ATOM 7407 C CA . LEU C 1 310 ? -0.193 -28.610 -34.078 1.00 53.61 310 LEU C CA 1
ATOM 7408 C C . LEU C 1 310 ? -1.682 -28.928 -34.088 1.00 56.54 310 LEU C C 1
ATOM 7409 O O . LEU C 1 310 ? -2.482 -28.144 -34.610 1.00 57.86 310 LEU C O 1
ATOM 7414 N N . LEU C 1 311 ? -2.073 -30.063 -33.512 1.00 58.29 311 LEU C N 1
ATOM 7415 C CA . LEU C 1 311 ? -3.458 -30.510 -33.523 1.00 59.42 311 LEU C CA 1
ATOM 7416 C C . LEU C 1 311 ? -4.260 -30.006 -32.330 1.00 68.81 311 LEU C C 1
ATOM 7417 O O . LEU C 1 311 ? -5.440 -30.352 -32.205 1.00 72.11 311 LEU C O 1
ATOM 7422 N N . SER C 1 312 ? -3.659 -29.205 -31.457 1.00 75.15 312 SER C N 1
ATOM 7423 C CA . SER C 1 312 ? -4.378 -28.656 -30.313 1.00 83.56 312 SER C CA 1
ATOM 7424 C C . SER C 1 312 ? -5.414 -27.635 -30.769 1.00 93.20 312 SER C C 1
ATOM 7425 O O . SER C 1 312 ? -6.520 -27.568 -30.234 1.00 98.25 312 SER C O 1
ATOM 7429 N N . MET D 1 1 ? 28.770 4.913 -27.200 1.00 123.94 1 MET D N 1
ATOM 7430 C CA . MET D 1 1 ? 28.516 3.841 -28.156 1.00 124.91 1 MET D CA 1
ATOM 7431 C C . MET D 1 1 ? 29.821 3.302 -28.732 1.00 124.84 1 MET D C 1
ATOM 7432 O O . MET D 1 1 ? 30.780 4.048 -28.926 1.00 125.58 1 MET D O 1
ATOM 7437 N N . ILE D 1 2 ? 29.845 2.003 -29.005 1.00 123.51 2 ILE D N 1
ATOM 7438 C CA . ILE D 1 2 ? 31.048 1.338 -29.491 1.00 121.25 2 ILE D CA 1
ATOM 7439 C C . ILE D 1 2 ? 31.166 1.550 -30.997 1.00 118.59 2 ILE D C 1
ATOM 7440 O O . ILE D 1 2 ? 30.162 1.550 -31.723 1.00 118.29 2 ILE D O 1
ATOM 7445 N N . ASN D 1 3 ? 32.390 1.782 -31.470 1.00 115.67 3 ASN D N 1
ATOM 7446 C CA . ASN D 1 3 ? 32.645 2.068 -32.876 1.00 113.05 3 ASN D CA 1
ATOM 7447 C C . ASN D 1 3 ? 33.478 0.955 -33.504 1.00 108.92 3 ASN D C 1
ATOM 7448 O O . ASN D 1 3 ? 34.051 0.107 -32.817 1.00 108.89 3 ASN D O 1
ATOM 7453 N N . ARG D 1 4 ? 33.553 0.995 -34.838 1.00 104.47 4 ARG D N 1
ATOM 7454 C CA . ARG D 1 4 ? 34.007 -0.159 -35.610 1.00 99.11 4 ARG D CA 1
ATOM 7455 C C . ARG D 1 4 ? 35.456 -0.524 -35.302 1.00 98.34 4 ARG D C 1
ATOM 7456 O O . ARG D 1 4 ? 35.759 -1.679 -34.983 1.00 96.99 4 ARG D O 1
ATOM 7464 N N . GLU D 1 5 ? 36.368 0.449 -35.385 1.00 100.59 5 GLU D N 1
ATOM 7465 C CA . GLU D 1 5 ? 37.793 0.130 -35.328 1.00 102.75 5 GLU D CA 1
ATOM 7466 C C . GLU D 1 5 ? 38.209 -0.469 -33.987 1.00 100.75 5 GLU D C 1
ATOM 7467 O O . GLU D 1 5 ? 39.241 -1.146 -33.918 1.00 100.59 5 GLU D O 1
ATOM 7473 N N . ASP D 1 6 ? 37.430 -0.254 -32.925 1.00 99.87 6 ASP D N 1
ATOM 7474 C CA . ASP D 1 6 ? 37.731 -0.907 -31.654 1.00 100.28 6 ASP D CA 1
ATOM 7475 C C . ASP D 1 6 ? 37.532 -2.416 -31.747 1.00 95.83 6 ASP D C 1
ATOM 7476 O O . ASP D 1 6 ? 38.418 -3.191 -31.370 1.00 96.34 6 ASP D O 1
ATOM 7481 N N . LEU D 1 7 ? 36.373 -2.854 -32.248 1.00 90.37 7 LEU D N 1
ATOM 7482 C CA . LEU D 1 7 ? 36.150 -4.285 -32.431 1.00 84.43 7 LEU D CA 1
ATOM 7483 C C . LEU D 1 7 ? 37.134 -4.865 -33.436 1.00 81.11 7 LEU D C 1
ATOM 7484 O O . LEU D 1 7 ? 37.686 -5.951 -33.223 1.00 80.75 7 LEU D O 1
ATOM 7489 N N . LEU D 1 8 ? 37.366 -4.155 -34.540 1.00 80.32 8 LEU D N 1
ATOM 7490 C CA . LEU D 1 8 ? 38.306 -4.608 -35.563 1.00 81.21 8 LEU D CA 1
ATOM 7491 C C . LEU D 1 8 ? 39.691 -4.053 -35.245 1.00 83.15 8 LEU D C 1
ATOM 7492 O O . LEU D 1 8 ? 40.163 -3.078 -35.836 1.00 87.91 8 LEU D O 1
ATOM 7497 N N . LYS D 1 9 ? 40.362 -4.708 -34.300 1.00 80.57 9 LYS D N 1
ATOM 7498 C CA . LYS D 1 9 ? 41.704 -4.317 -33.888 1.00 77.96 9 LYS D CA 1
ATOM 7499 C C . LYS D 1 9 ? 42.756 -5.369 -34.203 1.00 74.55 9 LYS D C 1
ATOM 7500 O O . LYS D 1 9 ? 43.783 -5.048 -34.809 1.00 75.43 9 LYS D O 1
ATOM 7506 N N . ASN D 1 10 ? 42.533 -6.624 -33.811 1.00 70.05 10 ASN D N 1
ATOM 7507 C CA . ASN D 1 10 ? 43.548 -7.662 -33.948 1.00 66.62 10 ASN D CA 1
ATOM 7508 C C . ASN D 1 10 ? 43.122 -8.693 -34.982 1.00 62.05 10 ASN D C 1
ATOM 7509 O O . ASN D 1 10 ? 42.114 -9.386 -34.776 1.00 61.70 10 ASN D O 1
ATOM 7514 N N . PRO D 1 11 ? 43.846 -8.835 -36.088 1.00 59.10 11 PRO D N 1
ATOM 7515 C CA . PRO D 1 11 ? 43.461 -9.815 -37.106 1.00 57.52 11 PRO D CA 1
ATOM 7516 C C . PRO D 1 11 ? 43.849 -11.235 -36.723 1.00 57.34 11 PRO D C 1
ATOM 7517 O O . PRO D 1 11 ? 44.808 -11.471 -35.984 1.00 58.39 11 PRO D O 1
ATOM 7521 N N . VAL D 1 12 ? 43.077 -12.188 -37.249 1.00 56.64 12 VAL D N 1
ATOM 7522 C CA . VAL D 1 12 ? 43.416 -13.600 -37.114 1.00 56.07 12 VAL D CA 1
ATOM 7523 C C . VAL D 1 12 ? 44.659 -13.893 -37.942 1.00 61.82 12 VAL D C 1
ATOM 7524 O O . VAL D 1 12 ? 44.812 -13.391 -39.064 1.00 63.87 12 VAL D O 1
ATOM 7528 N N . GLU D 1 13 ? 45.567 -14.695 -37.390 1.00 65.14 13 GLU D N 1
ATOM 7529 C CA . GLU D 1 13 ? 46.847 -14.979 -38.026 1.00 69.55 13 GLU D CA 1
ATOM 7530 C C . GLU D 1 13 ? 46.957 -16.462 -38.346 1.00 66.98 13 GLU D C 1
ATOM 7531 O O . GLU D 1 13 ? 46.739 -17.308 -37.474 1.00 72.37 13 GLU D O 1
ATOM 7537 N N . ASP D 1 14 ? 47.308 -16.768 -39.592 1.00 60.84 14 ASP D N 1
ATOM 7538 C CA . ASP D 1 14 ? 47.540 -18.149 -39.991 1.00 58.23 14 ASP D CA 1
ATOM 7539 C C . ASP D 1 14 ? 48.872 -18.649 -39.445 1.00 54.97 14 ASP D C 1
ATOM 7540 O O . ASP D 1 14 ? 49.877 -17.931 -39.454 1.00 54.97 14 ASP D O 1
ATOM 7545 N N . ILE D 1 15 ? 48.881 -19.890 -38.977 1.00 51.11 15 ILE D N 1
ATOM 7546 C CA . ILE D 1 15 ? 50.100 -20.539 -38.548 1.00 47.58 15 ILE D CA 1
ATOM 7547 C C . ILE D 1 15 ? 50.527 -21.540 -39.614 1.00 46.77 15 ILE D C 1
ATOM 7548 O O . ILE D 1 15 ? 49.791 -21.841 -40.550 1.00 46.38 15 ILE D O 1
ATOM 7553 N N . ALA D 1 16 ? 51.748 -22.048 -39.483 1.00 45.51 16 ALA D N 1
ATOM 7554 C CA . ALA D 1 16 ? 52.259 -23.124 -40.315 1.00 43.14 16 ALA D CA 1
ATOM 7555 C C . ALA D 1 16 ? 52.871 -24.177 -39.402 1.00 44.89 16 ALA D C 1
ATOM 7556 O O . ALA D 1 16 ? 52.920 -24.011 -38.180 1.00 45.67 16 ALA D O 1
ATOM 7558 N N . LEU D 1 17 ? 53.339 -25.275 -40.002 1.00 45.43 17 LEU D N 1
ATOM 7559 C CA . LEU D 1 17 ? 53.969 -26.328 -39.213 1.00 49.03 17 LEU D CA 1
ATOM 7560 C C . LEU D 1 17 ? 55.176 -25.805 -38.449 1.00 53.85 17 LEU D C 1
ATOM 7561 O O . LEU D 1 17 ? 55.486 -26.306 -37.363 1.00 54.58 17 LEU D O 1
ATOM 7566 N N . ARG D 1 18 ? 55.860 -24.797 -38.998 1.00 56.55 18 ARG D N 1
ATOM 7567 C CA . ARG D 1 18 ? 57.054 -24.260 -38.354 1.00 60.70 18 ARG D CA 1
ATOM 7568 C C . ARG D 1 18 ? 56.751 -23.693 -36.973 1.00 60.62 18 ARG D C 1
ATOM 7569 O O . ARG D 1 18 ? 57.588 -23.794 -36.069 1.00 64.30 18 ARG D O 1
ATOM 7577 N N . ASP D 1 19 ? 55.565 -23.105 -36.785 1.00 56.33 19 ASP D N 1
ATOM 7578 C CA . ASP D 1 19 ? 55.194 -22.541 -35.490 1.00 53.87 19 ASP D CA 1
ATOM 7579 C C . ASP D 1 19 ? 54.985 -23.601 -34.419 1.00 47.34 19 ASP D C 1
ATOM 7580 O O . ASP D 1 19 ? 54.943 -23.256 -33.234 1.00 44.33 19 ASP D O 1
ATOM 7585 N N . LEU D 1 20 ? 54.842 -24.868 -34.801 1.00 47.36 20 LEU D N 1
ATOM 7586 C CA . LEU D 1 20 ? 54.612 -25.959 -33.864 1.00 46.99 20 LEU D CA 1
ATOM 7587 C C . LEU D 1 20 ? 55.855 -26.809 -33.633 1.00 51.03 20 LEU D C 1
ATOM 7588 O O . LEU D 1 20 ? 55.756 -27.872 -33.012 1.00 50.92 20 LEU D O 1
ATOM 7593 N N . GLU D 1 21 ? 57.018 -26.367 -34.119 1.00 56.53 21 GLU D N 1
ATOM 7594 C CA . GLU D 1 21 ? 58.218 -27.196 -34.054 1.00 63.65 21 GLU D CA 1
ATOM 7595 C C . GLU D 1 21 ? 58.650 -27.458 -32.614 1.00 60.94 21 GLU D C 1
ATOM 7596 O O . GLU D 1 21 ? 58.996 -28.591 -32.261 1.00 60.06 21 GLU D O 1
ATOM 7602 N N . LYS D 1 22 ? 58.632 -26.426 -31.766 1.00 59.68 22 LYS D N 1
ATOM 7603 C CA . LYS D 1 22 ? 59.114 -26.580 -30.397 1.00 59.49 22 LYS D CA 1
ATOM 7604 C C . LYS D 1 22 ? 58.162 -27.381 -29.521 1.00 55.92 22 LYS D C 1
ATOM 7605 O O . LYS D 1 22 ? 58.549 -27.774 -28.414 1.00 56.58 22 LYS D O 1
ATOM 7611 N N . TYR D 1 23 ? 56.935 -27.624 -29.979 1.00 50.81 23 TYR D N 1
ATOM 7612 C CA . TYR D 1 23 ? 55.968 -28.435 -29.255 1.00 44.31 23 TYR D CA 1
ATOM 7613 C C . TYR D 1 23 ? 55.842 -29.834 -29.842 1.00 45.11 23 TYR D C 1
ATOM 7614 O O . TYR D 1 23 ? 54.843 -30.517 -29.591 1.00 44.19 23 TYR D O 1
ATOM 7623 N N . SER D 1 24 ? 56.839 -30.274 -30.616 1.00 46.75 24 SER D N 1
ATOM 7624 C CA . SER D 1 24 ? 56.762 -31.554 -31.311 1.00 47.48 24 SER D CA 1
ATOM 7625 C C . SER D 1 24 ? 56.807 -32.747 -30.366 1.00 51.62 24 SER D C 1
ATOM 7626 O O . SER D 1 24 ? 56.466 -33.860 -30.781 1.00 53.03 24 SER D O 1
ATOM 7629 N N . ASP D 1 25 ? 57.223 -32.549 -29.116 1.00 54.16 25 ASP D N 1
ATOM 7630 C CA . ASP D 1 25 ? 57.309 -33.624 -28.138 1.00 58.80 25 ASP D CA 1
ATOM 7631 C C . ASP D 1 25 ? 56.117 -33.652 -27.191 1.00 50.90 25 ASP D C 1
ATOM 7632 O O . ASP D 1 25 ? 56.132 -34.409 -26.215 1.00 50.12 25 ASP D O 1
ATOM 7637 N N . ILE D 1 26 ? 55.082 -32.852 -27.457 1.00 44.47 26 ILE D N 1
ATOM 7638 C CA . ILE D 1 26 ? 54.030 -32.657 -26.470 1.00 41.54 26 ILE D CA 1
ATOM 7639 C C . ILE D 1 26 ? 53.161 -33.896 -26.278 1.00 41.45 26 ILE D C 1
ATOM 7640 O O . ILE D 1 26 ? 52.548 -34.049 -25.216 1.00 41.50 26 ILE D O 1
ATOM 7645 N N . VAL D 1 27 ? 53.094 -34.794 -27.265 1.00 41.18 27 VAL D N 1
ATOM 7646 C CA . VAL D 1 27 ? 52.293 -36.004 -27.096 1.00 42.60 27 VAL D CA 1
ATOM 7647 C C . VAL D 1 27 ? 52.825 -36.843 -25.942 1.00 43.93 27 VAL D C 1
ATOM 7648 O O . VAL D 1 27 ? 52.071 -37.591 -25.306 1.00 46.44 27 VAL D O 1
ATOM 7652 N N . ASN D 1 28 ? 54.117 -36.715 -25.632 1.00 43.73 28 ASN D N 1
ATOM 7653 C CA . ASN D 1 28 ? 54.676 -37.426 -24.487 1.00 47.02 28 ASN D CA 1
ATOM 7654 C C . ASN D 1 28 ? 54.000 -37.001 -23.190 1.00 40.85 28 ASN D C 1
ATOM 7655 O O . ASN D 1 28 ? 53.732 -37.838 -22.320 1.00 40.87 28 ASN D O 1
ATOM 7660 N N . VAL D 1 29 ? 53.712 -35.704 -23.046 1.00 37.14 29 VAL D N 1
ATOM 7661 C CA . VAL D 1 29 ? 53.064 -35.207 -21.833 1.00 34.18 29 VAL D CA 1
ATOM 7662 C C . VAL D 1 29 ? 51.702 -35.865 -21.650 1.00 35.72 29 VAL D C 1
ATOM 7663 O O . VAL D 1 29 ? 51.368 -36.355 -20.565 1.00 36.39 29 VAL D O 1
ATOM 7667 N N . PHE D 1 30 ? 50.897 -35.891 -22.714 1.00 34.81 30 PHE D N 1
ATOM 7668 C CA . PHE D 1 30 ? 49.574 -36.496 -22.623 1.00 31.76 30 PHE D CA 1
ATOM 7669 C C . PHE D 1 30 ? 49.658 -38.008 -22.466 1.00 33.26 30 PHE D C 1
ATOM 7670 O O . PHE D 1 30 ? 48.766 -38.616 -21.868 1.00 33.71 30 PHE D O 1
ATOM 7678 N N . ASP D 1 31 ? 50.717 -38.628 -22.986 1.00 34.65 31 ASP D N 1
ATOM 7679 C CA . ASP D 1 31 ? 50.937 -40.048 -22.737 1.00 38.82 31 ASP D CA 1
ATOM 7680 C C . ASP D 1 31 ? 51.210 -40.310 -21.258 1.00 38.17 31 ASP D C 1
ATOM 7681 O O . ASP D 1 31 ? 50.705 -41.286 -20.692 1.00 38.26 31 ASP D O 1
ATOM 7686 N N . LYS D 1 32 ? 52.011 -39.450 -20.620 1.00 38.07 32 LYS D N 1
ATOM 7687 C CA . LYS D 1 32 ? 52.271 -39.586 -19.188 1.00 36.99 32 LYS D CA 1
ATOM 7688 C C . LYS D 1 32 ? 50.998 -39.393 -18.374 1.00 33.40 32 LYS D C 1
ATOM 7689 O O . LYS D 1 32 ? 50.730 -40.152 -17.433 1.00 30.99 32 LYS D O 1
ATOM 7695 N N . ILE D 1 33 ? 50.211 -38.369 -18.712 1.00 31.14 33 ILE D N 1
ATOM 7696 C CA . ILE D 1 33 ? 48.968 -38.109 -17.992 1.00 25.33 33 ILE D CA 1
ATOM 7697 C C . ILE D 1 33 ? 47.994 -39.261 -18.189 1.00 25.61 33 ILE D C 1
ATOM 7698 O O . ILE D 1 33 ? 47.309 -39.688 -17.250 1.00 25.11 33 ILE D O 1
ATOM 7703 N N . TYR D 1 34 ? 47.929 -39.785 -19.412 1.00 27.15 34 TYR D N 1
ATOM 7704 C CA . TYR D 1 34 ? 46.968 -40.814 -19.808 1.00 30.92 34 TYR D CA 1
ATOM 7705 C C . TYR D 1 34 ? 45.552 -40.452 -19.378 1.00 35.07 34 TYR D C 1
ATOM 7706 O O . TYR D 1 34 ? 44.821 -41.248 -18.784 1.00 33.62 34 TYR D O 1
ATOM 7715 N N . GLY D 1 35 ? 45.161 -39.230 -19.700 1.00 38.71 35 GLY D N 1
ATOM 7716 C CA . GLY D 1 35 ? 43.776 -38.858 -19.608 1.00 44.93 35 GLY D CA 1
ATOM 7717 C C . GLY D 1 35 ? 42.937 -39.636 -20.601 1.00 51.32 35 GLY D C 1
ATOM 7718 O O . GLY D 1 35 ? 43.395 -40.513 -21.335 1.00 57.75 35 GLY D O 1
ATOM 7719 N N . PHE D 1 36 ? 41.660 -39.291 -20.613 1.00 53.23 36 PHE D N 1
ATOM 7720 C CA . PHE D 1 36 ? 40.689 -39.997 -21.434 1.00 58.84 36 PHE D CA 1
ATOM 7721 C C . PHE D 1 36 ? 40.927 -39.758 -22.923 1.00 56.45 36 PHE D C 1
ATOM 7722 O O . PHE D 1 36 ? 40.849 -40.696 -23.725 1.00 55.57 36 PHE D O 1
ATOM 7730 N N . SER D 1 37 ? 41.251 -38.522 -23.309 1.00 53.51 37 SER D N 1
ATOM 7731 C CA . SER D 1 37 ? 41.635 -38.234 -24.686 1.00 50.20 37 SER D CA 1
ATOM 7732 C C . SER D 1 37 ? 43.084 -38.593 -24.990 1.00 50.89 37 SER D C 1
ATOM 7733 O O . SER D 1 37 ? 43.496 -38.492 -26.149 1.00 52.79 37 SER D O 1
ATOM 7736 N N . SER D 1 38 ? 43.864 -39.001 -23.988 1.00 49.44 38 SER D N 1
ATOM 7737 C CA . SER D 1 38 ? 45.298 -39.181 -24.196 1.00 48.97 38 SER D CA 1
ATOM 7738 C C . SER D 1 38 ? 45.599 -40.361 -25.113 1.00 49.07 38 SER D C 1
ATOM 7739 O O . SER D 1 38 ? 46.484 -40.269 -25.971 1.00 49.09 38 SER D O 1
ATOM 7742 N N . GLU D 1 39 ? 44.893 -41.483 -24.945 1.00 51.75 39 GLU D N 1
ATOM 7743 C CA . GLU D 1 39 ? 45.159 -42.640 -25.796 1.00 56.03 39 GLU D CA 1
ATOM 7744 C C . GLU D 1 39 ? 44.843 -42.338 -27.256 1.00 51.72 39 GLU D C 1
ATOM 7745 O O . GLU D 1 39 ? 45.575 -42.763 -28.158 1.00 48.90 39 GLU D O 1
ATOM 7751 N N . GLY D 1 40 ? 43.752 -41.613 -27.510 1.00 50.31 40 GLY D N 1
ATOM 7752 C CA . GLY D 1 40 ? 43.417 -41.256 -28.878 1.00 47.18 40 GLY D CA 1
ATOM 7753 C C . GLY D 1 40 ? 44.447 -40.342 -29.514 1.00 43.92 40 GLY D C 1
ATOM 7754 O O . GLY D 1 40 ? 44.765 -40.480 -30.698 1.00 44.45 40 GLY D O 1
ATOM 7755 N N . ILE D 1 41 ? 44.971 -39.386 -28.743 1.00 40.01 41 ILE D N 1
ATOM 7756 C CA . ILE D 1 41 ? 46.010 -38.500 -29.259 1.00 37.44 41 ILE D CA 1
ATOM 7757 C C . ILE D 1 41 ? 47.287 -39.279 -29.551 1.00 38.20 41 ILE D C 1
ATOM 7758 O O . ILE D 1 41 ? 47.919 -39.092 -30.598 1.00 38.45 41 ILE D O 1
ATOM 7763 N N . VAL D 1 42 ? 47.688 -40.164 -28.636 1.00 38.05 42 VAL D N 1
ATOM 7764 C CA . VAL D 1 42 ? 48.906 -40.947 -28.841 1.00 38.31 42 VAL D CA 1
ATOM 7765 C C . VAL D 1 42 ? 48.746 -41.874 -30.041 1.00 44.05 42 VAL D C 1
ATOM 7766 O O . VAL D 1 42 ? 49.629 -41.963 -30.902 1.00 45.41 42 VAL D O 1
ATOM 7770 N N . ARG D 1 43 ? 47.612 -42.575 -30.117 1.00 47.63 43 ARG D N 1
ATOM 7771 C CA . ARG D 1 43 ? 47.373 -43.478 -31.240 1.00 48.87 43 ARG D CA 1
ATOM 7772 C C . ARG D 1 43 ? 47.186 -42.711 -32.543 1.00 48.63 43 ARG D C 1
ATOM 7773 O O . ARG D 1 43 ? 47.649 -43.153 -33.601 1.00 49.56 43 ARG D O 1
ATOM 7781 N N . GLY D 1 44 ? 46.499 -41.568 -32.490 1.00 47.19 44 GLY D N 1
ATOM 7782 C CA . GLY D 1 44 ? 46.302 -40.779 -33.695 1.00 46.90 44 GLY D CA 1
ATOM 7783 C C . GLY D 1 44 ? 47.605 -40.281 -34.291 1.00 48.40 44 GLY D C 1
ATOM 7784 O O . GLY D 1 44 ? 47.779 -40.280 -35.512 1.00 49.16 44 GLY D O 1
ATOM 7785 N N . SER D 1 45 ? 48.535 -39.844 -33.437 1.00 49.17 45 SER D N 1
ATOM 7786 C CA . SER D 1 45 ? 49.830 -39.378 -33.925 1.00 48.54 45 SER D CA 1
ATOM 7787 C C . SER D 1 45 ? 50.595 -40.498 -34.616 1.00 48.38 45 SER D C 1
ATOM 7788 O O . SER D 1 45 ? 51.199 -40.287 -35.674 1.00 48.71 45 SER D O 1
ATOM 7791 N N . LYS D 1 46 ? 50.587 -41.698 -34.028 1.00 47.95 46 LYS D N 1
ATOM 7792 C CA . LYS D 1 46 ? 51.241 -42.838 -34.665 1.00 48.82 46 LYS D CA 1
ATOM 7793 C C . LYS D 1 46 ? 50.573 -43.187 -35.989 1.00 50.09 46 LYS D C 1
ATOM 7794 O O . LYS D 1 46 ? 51.255 -43.459 -36.985 1.00 51.89 46 LYS D O 1
ATOM 7800 N N . ILE D 1 47 ? 49.238 -43.179 -36.021 1.00 48.26 47 ILE D N 1
ATOM 7801 C CA . ILE D 1 47 ? 48.519 -43.484 -37.255 1.00 47.39 47 ILE D CA 1
ATOM 7802 C C . ILE D 1 47 ? 48.844 -42.454 -38.328 1.00 50.56 47 ILE D C 1
ATOM 7803 O O . ILE D 1 47 ? 48.997 -42.793 -39.508 1.00 50.98 47 ILE D O 1
ATOM 7808 N N . LEU D 1 48 ? 48.964 -41.182 -37.939 1.00 54.17 48 LEU D N 1
ATOM 7809 C CA . LEU D 1 48 ? 49.319 -40.144 -38.903 1.00 56.74 48 LEU D CA 1
ATOM 7810 C C . LEU D 1 48 ? 50.700 -40.393 -39.498 1.00 60.75 48 LEU D C 1
ATOM 7811 O O . LEU D 1 48 ? 50.893 -40.285 -40.714 1.00 62.08 48 LEU D O 1
ATOM 7816 N N . LYS D 1 49 ? 51.677 -40.731 -38.653 1.00 63.50 49 LYS D N 1
ATOM 7817 C CA . LYS D 1 49 ? 53.020 -41.019 -39.151 1.00 66.21 49 LYS D CA 1
ATOM 7818 C C . LYS D 1 49 ? 53.011 -42.227 -40.079 1.00 67.91 49 LYS D C 1
ATOM 7819 O O . LYS D 1 49 ? 53.605 -42.199 -41.163 1.00 67.92 49 LYS D O 1
ATOM 7825 N N . GLU D 1 50 ? 52.334 -43.301 -39.665 1.00 67.54 50 GLU D N 1
ATOM 7826 C CA . GLU D 1 50 ? 52.260 -44.500 -40.492 1.00 67.95 50 GLU D CA 1
ATOM 7827 C C . GLU D 1 50 ? 51.503 -44.238 -41.786 1.00 67.75 50 GLU D C 1
ATOM 7828 O O . GLU D 1 50 ? 51.795 -44.859 -42.815 1.00 67.38 50 GLU D O 1
ATOM 7834 N N . MET D 1 51 ? 50.533 -43.323 -41.755 1.00 68.63 51 MET D N 1
ATOM 7835 C CA . MET D 1 51 ? 49.756 -43.010 -42.949 1.00 68.73 51 MET D CA 1
ATOM 7836 C C . MET D 1 51 ? 50.611 -42.311 -44.000 1.00 69.90 51 MET D C 1
ATOM 7837 O O . MET D 1 51 ? 50.430 -42.532 -45.203 1.00 71.26 51 MET D O 1
ATOM 7842 N N . ILE D 1 52 ? 51.553 -41.470 -43.567 1.00 70.82 52 ILE D N 1
ATOM 7843 C CA . ILE D 1 52 ? 52.437 -40.800 -44.515 1.00 74.09 52 ILE D CA 1
ATOM 7844 C C . ILE D 1 52 ? 53.367 -41.801 -45.198 1.00 74.80 52 ILE D C 1
ATOM 7845 O O . ILE D 1 52 ? 53.789 -41.587 -46.342 1.00 73.81 52 ILE D O 1
ATOM 7850 N N . LYS D 1 53 ? 53.691 -42.908 -44.529 1.00 77.13 53 LYS D N 1
ATOM 7851 C CA . LYS D 1 53 ? 54.655 -43.861 -45.069 1.00 80.92 53 LYS D CA 1
ATOM 7852 C C . LYS D 1 53 ? 53.997 -44.956 -45.911 1.00 83.74 53 LYS D C 1
ATOM 7853 O O . LYS D 1 53 ? 54.591 -45.393 -46.904 1.00 84.78 53 LYS D O 1
ATOM 7859 N N . ASP D 1 54 ? 52.787 -45.407 -45.559 1.00 84.67 54 ASP D N 1
ATOM 7860 C CA . ASP D 1 54 ? 52.102 -46.458 -46.313 1.00 87.80 54 ASP D CA 1
ATOM 7861 C C . ASP D 1 54 ? 51.124 -45.932 -47.355 1.00 79.63 54 ASP D C 1
ATOM 7862 O O . ASP D 1 54 ? 51.102 -46.433 -48.483 1.00 81.34 54 ASP D O 1
ATOM 7867 N N . ALA D 1 55 ? 50.303 -44.947 -47.007 1.00 71.16 55 ALA D N 1
ATOM 7868 C CA . ALA D 1 55 ? 49.167 -44.574 -47.840 1.00 65.55 55 ALA D CA 1
ATOM 7869 C C . ALA D 1 55 ? 49.611 -43.658 -48.975 1.00 65.81 55 ALA D C 1
ATOM 7870 O O . ALA D 1 55 ? 50.189 -42.593 -48.734 1.00 64.00 55 ALA D O 1
ATOM 7872 N N . ASP D 1 56 ? 49.341 -44.077 -50.214 1.00 67.88 56 ASP D N 1
ATOM 7873 C CA . ASP D 1 56 ? 49.576 -43.221 -51.368 1.00 69.67 56 ASP D CA 1
ATOM 7874 C C . ASP D 1 56 ? 48.418 -42.265 -51.626 1.00 67.32 56 ASP D C 1
ATOM 7875 O O . ASP D 1 56 ? 48.621 -41.226 -52.264 1.00 67.40 56 ASP D O 1
ATOM 7880 N N . LEU D 1 57 ? 47.218 -42.589 -51.150 1.00 63.77 57 LEU D N 1
ATOM 7881 C CA . LEU D 1 57 ? 46.053 -41.715 -51.255 1.00 59.26 57 LEU D CA 1
ATOM 7882 C C . LEU D 1 57 ? 45.680 -41.264 -49.849 1.00 58.68 57 LEU D C 1
ATOM 7883 O O . LEU D 1 57 ? 45.227 -42.073 -49.032 1.00 57.77 57 LEU D O 1
ATOM 7888 N N . ARG D 1 58 ? 45.866 -39.976 -49.567 1.00 56.95 58 ARG D N 1
ATOM 7889 C CA . ARG D 1 58 ? 45.688 -39.434 -48.225 1.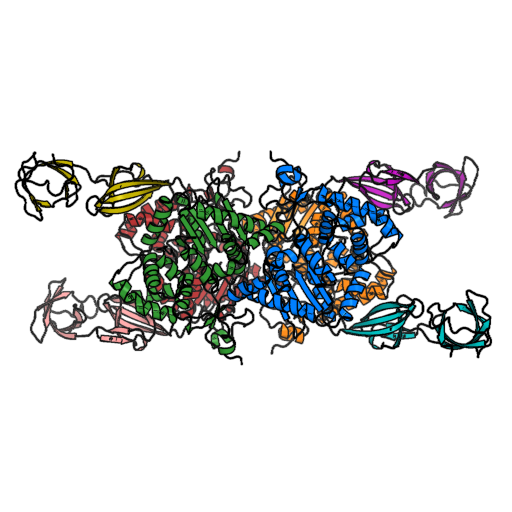00 53.55 58 ARG D CA 1
ATOM 7890 C C . ARG D 1 58 ? 44.688 -38.287 -48.272 1.00 52.45 58 ARG D C 1
ATOM 7891 O O . ARG D 1 58 ? 44.893 -37.309 -49.001 1.00 51.11 58 ARG D O 1
ATOM 7899 N N . PHE D 1 59 ? 43.619 -38.406 -47.486 1.00 51.89 59 PHE D N 1
ATOM 7900 C CA . PHE D 1 59 ? 42.509 -37.461 -47.476 1.00 50.76 59 PHE D CA 1
ATOM 7901 C C . PHE D 1 59 ? 42.665 -36.449 -46.349 1.00 50.19 59 PHE D C 1
ATOM 7902 O O . PHE D 1 59 ? 43.042 -36.803 -45.228 1.00 48.65 59 PHE D O 1
ATOM 7910 N N . LEU D 1 60 ? 42.342 -35.193 -46.644 1.00 49.37 60 LEU D N 1
ATOM 7911 C CA . LEU D 1 60 ? 42.190 -34.154 -45.629 1.00 49.40 60 LEU D CA 1
ATOM 7912 C C . LEU D 1 60 ? 40.757 -33.645 -45.726 1.00 55.36 60 LEU D C 1
ATOM 7913 O O . LEU D 1 60 ? 40.452 -32.783 -46.556 1.00 59.35 60 LEU D O 1
ATOM 7918 N N . SER D 1 61 ? 39.877 -34.187 -44.889 1.00 56.48 61 SER D N 1
ATOM 7919 C CA . SER D 1 61 ? 38.471 -33.806 -44.863 1.00 54.10 61 SER D CA 1
ATOM 7920 C C . SER D 1 61 ? 38.212 -32.941 -43.641 1.00 51.87 61 SER D C 1
ATOM 7921 O O . SER D 1 61 ? 38.505 -33.353 -42.514 1.00 53.80 61 SER D O 1
ATOM 7924 N N . PHE D 1 62 ? 37.661 -31.750 -43.862 1.00 47.22 62 PHE D N 1
ATOM 7925 C CA . PHE D 1 62 ? 37.444 -30.823 -42.762 1.00 44.89 62 PHE D CA 1
ATOM 7926 C C . PHE D 1 62 ? 36.226 -29.960 -43.050 1.00 43.98 62 PHE D C 1
ATOM 7927 O O . PHE D 1 62 ? 35.823 -29.779 -44.201 1.00 44.28 62 PHE D O 1
ATOM 7935 N N . THR D 1 63 ? 35.642 -29.428 -41.980 1.00 41.06 63 THR D N 1
ATOM 7936 C CA . THR D 1 63 ? 34.477 -28.570 -42.100 1.00 39.60 63 THR D CA 1
ATOM 7937 C C . THR D 1 63 ? 34.908 -27.131 -42.385 1.00 39.00 63 THR D C 1
ATOM 7938 O O . THR D 1 63 ? 36.097 -26.798 -42.412 1.00 37.93 63 THR D O 1
ATOM 7942 N N . ALA D 1 64 ? 33.920 -26.264 -42.608 1.00 40.44 64 ALA D N 1
ATOM 7943 C CA . ALA D 1 64 ? 34.207 -24.923 -43.108 1.00 41.27 64 ALA D CA 1
ATOM 7944 C C . ALA D 1 64 ? 34.801 -24.023 -42.031 1.00 45.02 64 ALA D C 1
ATOM 7945 O O . ALA D 1 64 ? 35.703 -23.226 -42.315 1.00 43.98 64 ALA D O 1
ATOM 7947 N N . ASN D 1 65 ? 34.308 -24.129 -40.794 1.00 50.08 65 ASN D N 1
ATOM 7948 C CA . ASN D 1 65 ? 34.579 -23.094 -39.799 1.00 52.23 65 ASN D CA 1
ATOM 7949 C C . ASN D 1 65 ? 36.057 -23.012 -39.431 1.00 48.63 65 ASN D C 1
ATOM 7950 O O . ASN D 1 65 ? 36.534 -21.942 -39.035 1.00 48.94 65 ASN D O 1
ATOM 7955 N N . LEU D 1 66 ? 36.800 -24.117 -39.554 1.00 44.93 66 LEU D N 1
ATOM 7956 C CA . LEU D 1 66 ? 38.226 -24.077 -39.241 1.00 45.47 66 LEU D CA 1
ATOM 7957 C C . LEU D 1 66 ? 38.976 -23.108 -40.148 1.00 45.30 66 LEU D C 1
ATOM 7958 O O . LEU D 1 66 ? 39.994 -22.536 -39.739 1.00 44.57 66 LEU D O 1
ATOM 7963 N N . VAL D 1 67 ? 38.489 -22.907 -41.375 1.00 45.99 67 VAL D N 1
ATOM 7964 C CA . VAL D 1 67 ? 39.162 -22.045 -42.340 1.00 45.73 67 VAL D CA 1
ATOM 7965 C C . VAL D 1 67 ? 39.019 -20.564 -42.014 1.00 46.84 67 VAL D C 1
ATOM 7966 O O . VAL D 1 67 ? 39.709 -19.734 -42.619 1.00 47.52 67 VAL D O 1
ATOM 7970 N N . SER D 1 68 ? 38.150 -20.206 -41.072 1.00 44.33 68 SER D N 1
ATOM 7971 C CA . SER D 1 68 ? 38.055 -18.833 -40.595 1.00 42.55 68 SER D CA 1
ATOM 7972 C C . SER D 1 68 ? 38.997 -18.553 -39.431 1.00 41.69 68 SER D C 1
ATOM 7973 O O . SER D 1 68 ? 38.969 -17.447 -38.879 1.00 41.04 68 SER D O 1
ATOM 7976 N N . THR D 1 69 ? 39.814 -19.527 -39.041 1.00 39.17 69 THR D N 1
ATOM 7977 C CA . THR D 1 69 ? 40.770 -19.404 -37.956 1.00 39.26 69 THR D CA 1
ATOM 7978 C C . THR D 1 69 ? 42.187 -19.459 -38.517 1.00 39.70 69 THR D C 1
ATOM 7979 O O . THR D 1 69 ? 42.399 -19.497 -39.735 1.00 40.58 69 THR D O 1
ATOM 7983 N N . GLY D 1 70 ? 43.168 -19.469 -37.617 1.00 38.95 70 GLY D N 1
ATOM 7984 C CA . GLY D 1 70 ? 44.548 -19.636 -38.029 1.00 38.91 70 GLY D CA 1
ATOM 7985 C C . GLY D 1 70 ? 44.878 -21.015 -38.560 1.00 39.77 70 GLY D C 1
ATOM 7986 O O . GLY D 1 70 ? 45.957 -21.194 -39.134 1.00 41.41 70 GLY D O 1
ATOM 7987 N N . LEU D 1 71 ? 43.981 -21.987 -38.384 1.00 40.49 71 LEU D N 1
ATOM 7988 C CA . LEU D 1 71 ? 44.217 -23.326 -38.909 1.00 41.41 71 LEU D CA 1
ATOM 7989 C C . LEU D 1 71 ? 44.253 -23.358 -40.430 1.00 42.99 71 LEU D C 1
ATOM 7990 O O . LEU D 1 71 ? 44.805 -24.306 -41.001 1.00 42.29 71 LEU D O 1
ATOM 7995 N N . ARG D 1 72 ? 43.680 -22.351 -41.096 1.00 42.66 72 ARG D N 1
ATOM 7996 C CA . ARG D 1 72 ? 43.699 -22.329 -42.556 1.00 43.84 72 ARG D CA 1
ATOM 7997 C C . ARG D 1 72 ? 45.124 -22.381 -43.084 1.00 45.37 72 ARG D C 1
ATOM 7998 O O . ARG D 1 72 ? 45.415 -23.115 -44.036 1.00 46.41 72 ARG D O 1
ATOM 8006 N N . GLY D 1 73 ? 46.029 -21.613 -42.475 1.00 46.08 73 GLY D N 1
ATOM 8007 C CA . GLY D 1 73 ? 47.421 -21.663 -42.888 1.00 46.18 73 GLY D CA 1
ATOM 8008 C C . GLY D 1 73 ? 48.043 -23.027 -42.665 1.00 48.44 73 GLY D C 1
ATOM 8009 O O . GLY D 1 73 ? 48.827 -23.505 -43.489 1.00 50.46 73 GLY D O 1
ATOM 8010 N N . LEU D 1 74 ? 47.708 -23.671 -41.544 1.00 48.33 74 LEU D N 1
ATOM 8011 C CA . LEU D 1 74 ? 48.225 -25.010 -41.282 1.00 48.10 74 LEU D CA 1
ATOM 8012 C C . LEU D 1 74 ? 47.730 -26.005 -42.324 1.00 51.90 74 LEU D C 1
ATOM 8013 O O . LEU D 1 74 ? 48.510 -26.816 -42.836 1.00 52.80 74 LEU D O 1
ATOM 8018 N N . PHE D 1 75 ? 46.439 -25.950 -42.661 1.00 52.88 75 PHE D N 1
ATOM 8019 C CA . PHE D 1 75 ? 45.912 -26.841 -43.690 1.00 53.68 75 PHE D CA 1
ATOM 8020 C C . PHE D 1 75 ? 46.582 -26.581 -45.034 1.00 51.99 75 PHE D C 1
ATOM 8021 O O . PHE D 1 75 ? 46.904 -27.522 -45.768 1.00 52.67 75 PHE D O 1
ATOM 8029 N N . ALA D 1 76 ? 46.798 -25.307 -45.375 1.00 50.94 76 ALA D N 1
ATOM 8030 C CA . ALA D 1 76 ? 47.555 -24.988 -46.580 1.00 49.83 76 ALA D CA 1
ATOM 8031 C C . ALA D 1 76 ? 48.987 -25.494 -46.475 1.00 51.19 76 ALA D C 1
ATOM 8032 O O . ALA D 1 76 ? 49.536 -26.032 -47.443 1.00 52.07 76 ALA D O 1
ATOM 8034 N N . ASP D 1 77 ? 49.608 -25.335 -45.303 1.00 52.15 77 ASP D N 1
ATOM 8035 C CA . ASP D 1 77 ? 50.968 -25.830 -45.117 1.00 53.84 77 ASP D CA 1
ATOM 8036 C C . ASP D 1 77 ? 51.027 -27.348 -45.222 1.00 53.75 77 ASP D C 1
ATOM 8037 O O . ASP D 1 77 ? 51.962 -27.899 -45.811 1.00 55.11 77 ASP D O 1
ATOM 8042 N N . LEU D 1 78 ? 50.038 -28.043 -44.655 1.00 52.94 78 LEU D N 1
ATOM 8043 C CA . LEU D 1 78 ? 50.047 -29.502 -44.703 1.00 52.47 78 LEU D CA 1
ATOM 8044 C C . LEU D 1 78 ? 49.956 -30.003 -46.140 1.00 53.13 78 LEU D C 1
ATOM 8045 O O . LEU D 1 78 ? 50.565 -31.021 -46.490 1.00 53.53 78 LEU D O 1
ATOM 8050 N N . VAL D 1 79 ? 49.204 -29.297 -46.987 1.00 53.67 79 VAL D N 1
ATOM 8051 C CA . VAL D 1 79 ? 49.110 -29.668 -48.396 1.00 55.69 79 VAL D CA 1
ATOM 8052 C C . VAL D 1 79 ? 50.425 -29.389 -49.114 1.00 58.68 79 VAL D C 1
ATOM 8053 O O . VAL D 1 79 ? 50.883 -30.195 -49.934 1.00 57.49 79 VAL D O 1
ATOM 8057 N N . LYS D 1 80 ? 51.056 -28.249 -48.811 1.00 63.54 80 LYS D N 1
ATOM 8058 C CA . LYS D 1 80 ? 52.279 -27.857 -49.510 1.00 66.90 80 LYS D CA 1
ATOM 8059 C C . LYS D 1 80 ? 53.396 -28.871 -49.298 1.00 70.02 80 LYS D C 1
ATOM 8060 O O . LYS D 1 80 ? 54.124 -29.208 -50.240 1.00 72.34 80 LYS D O 1
ATOM 8066 N N . ARG D 1 81 ? 53.553 -29.365 -48.072 1.00 69.05 81 ARG D N 1
ATOM 8067 C CA . ARG D 1 81 ? 54.596 -30.337 -47.768 1.00 68.36 81 ARG D CA 1
ATOM 8068 C C . ARG D 1 81 ? 54.212 -31.761 -48.161 1.00 67.05 81 ARG D C 1
ATOM 8069 O O . ARG D 1 81 ? 54.955 -32.697 -47.844 1.00 68.30 81 ARG D O 1
ATOM 8077 N N . GLY D 1 82 ? 53.077 -31.945 -48.837 1.00 64.34 82 GLY D N 1
ATOM 8078 C CA . GLY D 1 82 ? 52.716 -33.240 -49.379 1.00 62.65 82 GLY D CA 1
ATOM 8079 C C . GLY D 1 82 ? 52.183 -34.243 -48.385 1.00 61.43 82 GLY D C 1
ATOM 8080 O O . GLY D 1 82 ? 52.220 -35.447 -48.659 1.00 61.20 82 GLY D O 1
ATOM 8081 N N . TYR D 1 83 ? 51.691 -33.791 -47.231 1.00 60.43 83 TYR D N 1
ATOM 8082 C CA . TYR D 1 83 ? 51.130 -34.723 -46.260 1.00 62.72 83 TYR D CA 1
ATOM 8083 C C . TYR D 1 83 ? 49.809 -35.308 -46.750 1.00 63.15 83 TYR D C 1
ATOM 8084 O O . TYR D 1 83 ? 49.514 -36.483 -46.501 1.00 64.85 83 TYR D O 1
ATOM 8093 N N . PHE D 1 84 ? 49.001 -34.507 -47.442 1.00 60.20 84 PHE D N 1
ATOM 8094 C CA . PHE D 1 84 ? 47.720 -34.947 -47.974 1.00 58.77 84 PHE D CA 1
ATOM 8095 C C . PHE D 1 84 ? 47.618 -34.538 -49.436 1.00 61.29 84 PHE D C 1
ATOM 8096 O O . PHE D 1 84 ? 48.046 -33.443 -49.811 1.00 63.02 84 PHE D O 1
ATOM 8104 N N . ASN D 1 85 ? 47.051 -35.421 -50.261 1.00 62.56 85 ASN D N 1
ATOM 8105 C CA . ASN D 1 85 ? 46.994 -35.198 -51.701 1.00 63.36 85 ASN D CA 1
ATOM 8106 C C . ASN D 1 85 ? 45.572 -35.132 -52.248 1.00 64.74 85 ASN D C 1
ATOM 8107 O O . ASN D 1 85 ? 45.397 -35.095 -53.471 1.00 68.43 85 ASN D O 1
ATOM 8112 N N . ILE D 1 86 ? 44.556 -35.127 -51.390 1.00 62.85 86 ILE D N 1
ATOM 8113 C CA . ILE D 1 86 ? 43.179 -34.930 -51.835 1.00 58.46 86 ILE D CA 1
ATOM 8114 C C . ILE D 1 86 ? 42.381 -34.340 -50.682 1.00 53.52 86 ILE D C 1
ATOM 8115 O O . ILE D 1 86 ? 42.468 -34.817 -49.546 1.00 50.03 86 ILE D O 1
ATOM 8120 N N . ILE D 1 87 ? 41.609 -33.297 -50.972 1.00 53.05 87 ILE D N 1
ATOM 8121 C CA . ILE D 1 87 ? 40.812 -32.594 -49.975 1.00 53.17 87 ILE D CA 1
ATOM 8122 C C . ILE D 1 87 ? 39.342 -32.832 -50.285 1.00 54.13 87 ILE D C 1
ATOM 8123 O O . ILE D 1 87 ? 38.912 -32.698 -51.438 1.00 55.02 87 ILE D O 1
ATOM 8128 N N . VAL D 1 88 ? 38.580 -33.210 -49.264 1.00 50.63 88 VAL D N 1
ATOM 8129 C CA . VAL D 1 88 ? 37.124 -33.220 -49.317 1.00 47.05 88 VAL D CA 1
ATOM 8130 C C . VAL D 1 88 ? 36.640 -32.216 -48.285 1.00 45.10 88 VAL D C 1
ATOM 8131 O O . VAL D 1 88 ? 36.911 -32.371 -47.089 1.00 45.30 88 VAL D O 1
ATOM 8135 N N . THR D 1 89 ? 35.936 -31.187 -48.735 1.00 42.85 89 THR D N 1
ATOM 8136 C CA . THR D 1 89 ? 35.485 -30.153 -47.813 1.00 41.86 89 THR D CA 1
ATOM 8137 C C . THR D 1 89 ? 34.157 -29.603 -48.322 1.00 42.89 89 THR D C 1
ATOM 8138 O O . THR D 1 89 ? 33.505 -30.213 -49.176 1.00 44.07 89 THR D O 1
ATOM 8142 N N . THR D 1 90 ? 33.746 -28.458 -47.788 1.00 43.09 90 THR D N 1
ATOM 8143 C CA . THR D 1 90 ? 32.459 -27.858 -48.102 1.00 45.19 90 THR D CA 1
ATOM 8144 C C . THR D 1 90 ? 32.656 -26.502 -48.767 1.00 44.55 90 THR D C 1
ATOM 8145 O O . THR D 1 90 ? 33.771 -25.988 -48.876 1.00 43.56 90 THR D O 1
ATOM 8149 N N . GLY D 1 91 ? 31.539 -25.920 -49.212 1.00 46.79 91 GLY D N 1
ATOM 8150 C CA . GLY D 1 91 ? 31.579 -24.620 -49.859 1.00 48.34 91 GLY D CA 1
ATOM 8151 C C . GLY D 1 91 ? 31.985 -23.489 -48.940 1.00 49.95 91 GLY D C 1
ATOM 8152 O O . GLY D 1 91 ? 32.460 -22.455 -49.421 1.00 51.25 91 GLY D O 1
ATOM 8153 N N . GLY D 1 92 ? 31.803 -23.656 -47.629 1.00 50.16 92 GLY D N 1
ATOM 8154 C CA . GLY D 1 92 ? 32.285 -22.657 -46.693 1.00 50.11 92 GLY D CA 1
ATOM 8155 C C . GLY D 1 92 ? 33.795 -22.541 -46.679 1.00 49.92 92 GLY D C 1
ATOM 8156 O O . GLY D 1 92 ? 34.334 -21.446 -46.493 1.00 50.02 92 GLY D O 1
ATOM 8157 N N . THR D 1 93 ? 34.496 -23.662 -46.867 1.00 48.14 93 THR D N 1
ATOM 8158 C CA . THR D 1 93 ? 35.949 -23.612 -46.993 1.00 44.70 93 THR D CA 1
ATOM 8159 C C . THR D 1 93 ? 36.359 -22.765 -48.189 1.00 48.08 93 THR D C 1
ATOM 8160 O O . THR D 1 93 ? 37.278 -21.942 -48.093 1.00 49.47 93 THR D O 1
ATOM 8164 N N . ILE D 1 94 ? 35.677 -22.946 -49.322 1.00 48.83 94 ILE D N 1
ATOM 8165 C CA . ILE D 1 94 ? 35.980 -22.163 -50.516 1.00 47.43 94 ILE D CA 1
ATOM 8166 C C . ILE D 1 94 ? 35.701 -20.686 -50.267 1.00 48.17 94 ILE D C 1
ATOM 8167 O O . ILE D 1 94 ? 36.478 -19.816 -50.679 1.00 48.57 94 ILE D O 1
ATOM 8172 N N . ASP D 1 95 ? 34.585 -20.380 -49.600 1.00 49.67 95 ASP D N 1
ATOM 8173 C CA . ASP D 1 95 ? 34.270 -18.991 -49.277 1.00 53.48 95 ASP D CA 1
ATOM 8174 C C . ASP D 1 95 ? 35.368 -18.359 -48.429 1.00 54.97 95 ASP D C 1
ATOM 8175 O O . ASP D 1 95 ? 35.860 -17.267 -48.740 1.00 54.18 95 ASP D O 1
ATOM 8180 N N . HIS D 1 96 ? 35.771 -19.042 -47.353 1.00 56.42 96 HIS D N 1
ATOM 8181 C CA . HIS D 1 96 ? 36.728 -18.466 -46.414 1.00 57.98 96 HIS D CA 1
ATOM 8182 C C . HIS D 1 96 ? 38.116 -18.341 -47.027 1.00 61.05 96 HIS D C 1
ATOM 8183 O O . HIS D 1 96 ? 38.791 -17.323 -46.840 1.00 63.71 96 HIS D O 1
ATOM 8190 N N . ASP D 1 97 ? 38.567 -19.371 -47.746 1.00 62.71 97 ASP D N 1
ATOM 8191 C CA . ASP D 1 97 ? 39.902 -19.322 -48.335 1.00 65.02 97 ASP D CA 1
ATOM 8192 C C . ASP D 1 97 ? 40.001 -18.238 -49.402 1.00 66.30 97 ASP D C 1
ATOM 8193 O O . ASP D 1 97 ? 41.014 -17.534 -49.484 1.00 66.46 97 ASP D O 1
ATOM 8198 N N . LEU D 1 98 ? 38.966 -18.095 -50.235 1.00 65.81 98 LEU D N 1
ATOM 8199 C CA . LEU D 1 98 ? 38.992 -17.074 -51.278 1.00 65.94 98 LEU D CA 1
ATOM 8200 C C . LEU D 1 98 ? 38.958 -15.670 -50.687 1.00 63.06 98 LEU D C 1
ATOM 8201 O O . LEU D 1 98 ? 39.714 -14.792 -51.118 1.00 63.30 98 LEU D O 1
ATOM 8206 N N . ALA D 1 99 ? 38.087 -15.440 -49.702 1.00 58.70 99 ALA D N 1
ATOM 8207 C CA . ALA D 1 99 ? 37.965 -14.107 -49.120 1.00 55.44 99 ALA D CA 1
ATOM 8208 C C . ALA D 1 99 ? 39.265 -13.674 -48.452 1.00 55.60 99 ALA D C 1
ATOM 8209 O O . ALA D 1 99 ? 39.692 -12.524 -48.597 1.00 56.22 99 ALA D O 1
ATOM 8211 N N . ARG D 1 100 ? 39.910 -14.582 -47.721 1.00 54.63 100 ARG D N 1
ATOM 8212 C CA . ARG D 1 100 ? 41.167 -14.254 -47.064 1.00 55.71 100 ARG D CA 1
ATOM 8213 C C . ARG D 1 100 ? 42.350 -14.242 -48.022 1.00 60.35 100 ARG D C 1
ATOM 8214 O O . ARG D 1 100 ? 43.375 -13.625 -47.710 1.00 63.99 100 ARG D O 1
ATOM 8222 N N . SER D 1 101 ? 42.234 -14.901 -49.175 1.00 59.37 101 SER D N 1
ATOM 8223 C CA . SER D 1 101 ? 43.300 -14.850 -50.167 1.00 58.40 101 SER D CA 1
ATOM 8224 C C . SER D 1 101 ? 43.363 -13.506 -50.877 1.00 59.65 101 SER D C 1
ATOM 8225 O O . SER D 1 101 ? 44.417 -13.151 -51.417 1.00 59.26 101 SER D O 1
ATOM 8228 N N . PHE D 1 102 ? 42.271 -12.749 -50.876 1.00 62.10 102 PHE D N 1
ATOM 8229 C CA . PHE D 1 102 ? 42.125 -11.555 -51.697 1.00 65.36 102 PHE D CA 1
ATOM 8230 C C . PHE D 1 102 ? 41.924 -10.307 -50.847 1.00 68.93 102 PHE D C 1
ATOM 8231 O O . PHE D 1 102 ? 41.104 -9.443 -51.164 1.00 70.04 102 PHE D O 1
ATOM 8239 N N . GLY D 1 103 ? 42.666 -10.199 -49.748 1.00 70.81 103 GLY D N 1
ATOM 8240 C CA . GLY D 1 103 ? 42.661 -9.000 -48.940 1.00 71.90 103 GLY D CA 1
ATOM 8241 C C . GLY D 1 103 ? 41.577 -8.928 -47.890 1.00 73.96 103 GLY D C 1
ATOM 8242 O O . GLY D 1 103 ? 41.590 -7.996 -47.075 1.00 74.00 103 GLY D O 1
ATOM 8243 N N . GLY D 1 104 ? 40.634 -9.866 -47.884 1.00 75.73 104 GLY D N 1
ATOM 8244 C CA . GLY D 1 104 ? 39.684 -9.957 -46.793 1.00 76.73 104 GLY D CA 1
ATOM 8245 C C . GLY D 1 104 ? 40.385 -10.470 -45.555 1.00 77.71 104 GLY D C 1
ATOM 8246 O O . GLY D 1 104 ? 41.018 -11.537 -45.592 1.00 78.39 104 GLY D O 1
ATOM 8247 N N . VAL D 1 105 ? 40.302 -9.728 -44.458 1.00 76.82 105 VAL D N 1
ATOM 8248 C CA . VAL D 1 105 ? 41.027 -10.049 -43.236 1.00 74.59 105 VAL D CA 1
ATOM 8249 C C . VAL D 1 105 ? 40.029 -10.252 -42.105 1.00 72.78 105 VAL D C 1
ATOM 8250 O O . VAL D 1 105 ? 39.135 -9.423 -41.899 1.00 71.67 105 VAL D O 1
ATOM 8254 N N . TYR D 1 106 ? 40.167 -11.372 -41.399 1.00 69.87 106 TYR D N 1
ATOM 8255 C CA . TYR D 1 106 ? 39.314 -11.717 -40.272 1.00 65.84 106 TYR D CA 1
ATOM 8256 C C . TYR D 1 106 ? 39.990 -11.270 -38.983 1.00 66.02 106 TYR D C 1
ATOM 8257 O O . TYR D 1 106 ? 41.219 -11.223 -38.895 1.00 66.98 106 TYR D O 1
ATOM 8266 N N . TYR D 1 107 ? 39.179 -10.934 -37.984 1.00 64.68 107 TYR D N 1
ATOM 8267 C CA . TYR D 1 107 ? 39.691 -10.368 -36.747 1.00 64.97 107 TYR D CA 1
ATOM 8268 C C . TYR D 1 107 ? 39.262 -11.196 -35.544 1.00 61.40 107 TYR D C 1
ATOM 8269 O O . TYR D 1 107 ? 38.220 -11.858 -35.558 1.00 61.86 107 TYR D O 1
ATOM 8278 N N . LYS D 1 108 ? 40.084 -11.150 -34.499 1.00 58.51 108 LYS D N 1
ATOM 8279 C CA . LYS D 1 108 ? 39.712 -11.749 -33.227 1.00 55.69 108 LYS D CA 1
ATOM 8280 C C . LYS D 1 108 ? 38.590 -10.949 -32.578 1.00 58.77 108 LYS D C 1
ATOM 8281 O O . LYS D 1 108 ? 38.603 -9.714 -32.582 1.00 62.89 108 LYS D O 1
ATOM 8287 N N . GLY D 1 109 ? 37.616 -11.659 -32.020 1.00 59.37 109 GLY D N 1
ATOM 8288 C CA . GLY D 1 109 ? 36.491 -11.008 -31.378 1.00 64.63 109 GLY D CA 1
ATOM 8289 C C . GLY D 1 109 ? 36.176 -11.595 -30.021 1.00 70.73 109 GLY D C 1
ATOM 8290 O O . GLY D 1 109 ? 37.076 -11.787 -29.198 1.00 68.45 109 GLY D O 1
ATOM 8291 N N . SER D 1 110 ? 34.902 -11.881 -29.772 1.00 80.66 110 SER D N 1
ATOM 8292 C CA . SER D 1 110 ? 34.498 -12.511 -28.525 1.00 91.74 110 SER D CA 1
ATOM 8293 C C . SER D 1 110 ? 33.127 -13.141 -28.712 1.00 103.35 110 SER D C 1
ATOM 8294 O O . SER D 1 110 ? 32.343 -12.728 -29.570 1.00 104.76 110 SER D O 1
ATOM 8297 N N . PHE D 1 111 ? 32.854 -14.158 -27.891 1.00 111.59 111 PHE D N 1
ATOM 8298 C CA . PHE D 1 111 ? 31.522 -14.751 -27.864 1.00 118.57 111 PHE D CA 1
ATOM 8299 C C . PHE D 1 111 ? 30.509 -13.813 -27.220 1.00 124.79 111 PHE D C 1
ATOM 8300 O O . PHE D 1 111 ? 29.329 -13.828 -27.590 1.00 125.30 111 PHE D O 1
ATOM 8308 N N . ASP D 1 112 ? 30.946 -12.995 -26.263 1.00 129.77 112 ASP D N 1
ATOM 8309 C CA . ASP D 1 112 ? 30.038 -12.164 -25.473 1.00 134.00 112 ASP D CA 1
ATOM 8310 C C . ASP D 1 112 ? 29.985 -10.741 -26.032 1.00 132.58 112 ASP D C 1
ATOM 8311 O O . ASP D 1 112 ? 30.423 -9.769 -25.414 1.00 132.11 112 ASP D O 1
ATOM 8316 N N . ILE D 1 113 ? 29.434 -10.639 -27.237 1.00 131.66 113 ILE D N 1
ATOM 8317 C CA . ILE D 1 113 ? 28.984 -9.372 -27.800 1.00 131.08 113 ILE D CA 1
ATOM 8318 C C . ILE D 1 113 ? 27.574 -9.597 -28.326 1.00 138.14 113 ILE D C 1
ATOM 8319 O O . ILE D 1 113 ? 27.348 -10.509 -29.129 1.00 137.85 113 ILE D O 1
ATOM 8324 N N . ASP D 1 114 ? 26.632 -8.760 -27.881 1.00 145.64 114 ASP D N 1
ATOM 8325 C CA . ASP D 1 114 ? 25.205 -9.077 -27.930 1.00 153.37 114 ASP D CA 1
ATOM 8326 C C . ASP D 1 114 ? 24.691 -9.419 -29.325 1.00 153.82 114 ASP D C 1
ATOM 8327 O O . ASP D 1 114 ? 23.535 -9.843 -29.444 1.00 153.90 114 ASP D O 1
ATOM 8332 N N . ASP D 1 115 ? 25.491 -9.200 -30.372 1.00 153.79 115 ASP D N 1
ATOM 8333 C CA . ASP D 1 115 ? 25.192 -9.591 -31.748 1.00 154.73 115 ASP D CA 1
ATOM 8334 C C . ASP D 1 115 ? 24.095 -8.727 -32.355 1.00 157.42 115 ASP D C 1
ATOM 8335 O O . ASP D 1 115 ? 23.889 -8.749 -33.572 1.00 157.35 115 ASP D O 1
ATOM 8340 N N . ALA D 1 116 ? 23.428 -7.926 -31.530 1.00 159.94 116 ALA D N 1
ATOM 8341 C CA . ALA D 1 116 ? 22.420 -6.989 -32.000 1.00 161.38 116 ALA D CA 1
ATOM 8342 C C . ALA D 1 116 ? 23.032 -5.659 -32.404 1.00 159.76 116 ALA D C 1
ATOM 8343 O O . ALA D 1 116 ? 22.300 -4.729 -32.756 1.00 163.20 116 ALA D O 1
ATOM 8345 N N . MET D 1 117 ? 24.360 -5.550 -32.343 1.00 152.82 117 MET D N 1
ATOM 8346 C CA . MET D 1 117 ? 25.072 -4.391 -32.850 1.00 144.62 117 MET D CA 1
ATOM 8347 C C . MET D 1 117 ? 26.058 -4.719 -33.959 1.00 133.63 117 MET D C 1
ATOM 8348 O O . MET D 1 117 ? 26.446 -3.807 -34.694 1.00 133.15 117 MET D O 1
ATOM 8353 N N . LEU D 1 118 ? 26.476 -5.980 -34.103 1.00 124.65 118 LEU D N 1
ATOM 8354 C CA . LEU D 1 118 ? 27.317 -6.344 -35.240 1.00 116.70 118 LEU D CA 1
ATOM 8355 C C . LEU D 1 118 ? 26.572 -6.122 -36.549 1.00 115.14 118 LEU D C 1
ATOM 8356 O O . LEU D 1 118 ? 27.110 -5.529 -37.492 1.00 115.01 118 LEU D O 1
ATOM 8361 N N . LYS D 1 119 ? 25.326 -6.583 -36.623 1.00 113.90 119 LYS D N 1
ATOM 8362 C CA . LYS D 1 119 ? 24.420 -6.116 -37.666 1.00 112.46 119 LYS D CA 1
ATOM 8363 C C . LYS D 1 119 ? 24.020 -4.687 -37.323 1.00 110.71 119 LYS D C 1
ATOM 8364 O O . LYS D 1 119 ? 23.216 -4.472 -36.409 1.00 111.60 119 LYS D O 1
ATOM 8370 N N . ASP D 1 120 ? 24.576 -3.730 -38.081 1.00 107.28 120 ASP D N 1
ATOM 8371 C CA . ASP D 1 120 ? 24.612 -2.282 -37.855 1.00 104.29 120 ASP D CA 1
ATOM 8372 C C . ASP D 1 120 ? 26.057 -1.815 -37.958 1.00 103.35 120 ASP D C 1
ATOM 8373 O O . ASP D 1 120 ? 26.402 -1.033 -38.851 1.00 103.58 120 ASP D O 1
ATOM 8378 N N . LEU D 1 121 ? 26.911 -2.308 -37.058 1.00 101.59 121 LEU D N 1
ATOM 8379 C CA . LEU D 1 121 ? 28.345 -2.039 -37.102 1.00 100.22 121 LEU D CA 1
ATOM 8380 C C . LEU D 1 121 ? 29.022 -2.646 -38.315 1.00 94.24 121 LEU D C 1
ATOM 8381 O O . LEU D 1 121 ? 30.237 -2.480 -38.473 1.00 92.36 121 LEU D O 1
ATOM 8386 N N . GLU D 1 122 ? 28.254 -3.334 -39.159 1.00 90.93 122 GLU D N 1
ATOM 8387 C CA . GLU D 1 122 ? 28.711 -3.931 -40.406 1.00 91.50 122 GLU D CA 1
ATOM 8388 C C . GLU D 1 122 ? 29.751 -5.035 -40.209 1.00 91.61 122 GLU D C 1
ATOM 8389 O O . GLU D 1 122 ? 30.878 -4.924 -40.699 1.00 91.25 122 GLU D O 1
ATOM 8395 N N . ILE D 1 123 ? 29.365 -6.115 -39.524 1.00 93.77 123 ILE D N 1
ATOM 8396 C CA . ILE D 1 123 ? 30.258 -7.218 -39.156 1.00 96.16 123 ILE D CA 1
ATOM 8397 C C . ILE D 1 123 ? 29.454 -8.516 -39.070 1.00 100.08 123 ILE D C 1
ATOM 8398 O O . ILE D 1 123 ? 28.303 -8.511 -38.630 1.00 99.71 123 ILE D O 1
ATOM 8403 N N . HIS D 1 124 ? 30.063 -9.636 -39.483 1.00 104.89 124 HIS D N 1
ATOM 8404 C CA . HIS D 1 124 ? 29.556 -10.963 -39.142 1.00 109.16 124 HIS D CA 1
ATOM 8405 C C . HIS D 1 124 ? 30.373 -11.572 -38.008 1.00 100.24 124 HIS D C 1
ATOM 8406 O O . HIS D 1 124 ? 31.529 -11.213 -37.779 1.00 100.30 124 HIS D O 1
ATOM 8413 N N . ARG D 1 125 ? 29.766 -12.537 -37.320 1.00 92.13 125 ARG D N 1
ATOM 8414 C CA . ARG D 1 125 ? 30.438 -13.300 -36.276 1.00 85.62 125 ARG D CA 1
ATOM 8415 C C . ARG D 1 125 ? 30.420 -14.780 -36.631 1.00 78.47 125 ARG D C 1
ATOM 8416 O O . ARG D 1 125 ? 29.357 -15.341 -36.915 1.00 78.61 125 ARG D O 1
ATOM 8424 N N . LEU D 1 126 ? 31.597 -15.407 -36.616 1.00 73.07 126 LEU D N 1
ATOM 8425 C CA . LEU D 1 126 ? 31.740 -16.852 -36.797 1.00 71.44 126 LEU D CA 1
ATOM 8426 C C . LEU D 1 126 ? 32.532 -17.372 -35.602 1.00 69.48 126 LEU D C 1
ATOM 8427 O O . LEU D 1 126 ? 33.761 -17.253 -35.565 1.00 69.37 126 LEU D O 1
ATOM 8432 N N . GLY D 1 127 ? 31.834 -17.958 -34.632 1.00 68.28 127 GLY D N 1
ATOM 8433 C CA . GLY D 1 127 ? 32.455 -18.295 -33.366 1.00 66.77 127 GLY D CA 1
ATOM 8434 C C . GLY D 1 127 ? 32.782 -17.034 -32.594 1.00 65.58 127 GLY D C 1
ATOM 8435 O O . GLY D 1 127 ? 31.882 -16.264 -32.247 1.00 64.40 127 GLY D O 1
ATOM 8436 N N . ASN D 1 128 ? 34.064 -16.810 -32.313 1.00 65.79 128 ASN D N 1
ATOM 8437 C CA . ASN D 1 128 ? 34.535 -15.525 -31.812 1.00 66.24 128 ASN D CA 1
ATOM 8438 C C . ASN D 1 128 ? 35.494 -14.883 -32.809 1.00 61.12 128 ASN D C 1
ATOM 8439 O O . ASN D 1 128 ? 36.388 -14.126 -32.429 1.00 61.03 128 ASN D O 1
ATOM 8444 N N . VAL D 1 129 ? 35.317 -15.197 -34.090 1.00 55.70 129 VAL D N 1
ATOM 8445 C CA . VAL D 1 129 ? 36.036 -14.559 -35.186 1.00 51.47 129 VAL D CA 1
ATOM 8446 C C . VAL D 1 129 ? 35.068 -13.620 -35.890 1.00 54.80 129 VAL D C 1
ATOM 8447 O O . VAL D 1 129 ? 33.955 -14.024 -36.250 1.00 55.05 129 VAL D O 1
ATOM 8451 N N . LEU D 1 130 ? 35.483 -12.371 -36.077 1.00 58.25 130 LEU D N 1
ATOM 8452 C CA . LEU D 1 130 ? 34.632 -11.344 -36.662 1.00 61.39 130 LEU D CA 1
ATOM 8453 C C . LEU D 1 130 ? 34.987 -11.156 -38.130 1.00 65.72 130 LEU D C 1
ATOM 8454 O O . LEU D 1 130 ? 36.168 -11.086 -38.485 1.00 68.57 130 LEU D O 1
ATOM 8459 N N . VAL D 1 131 ? 33.964 -11.090 -38.979 1.00 66.98 131 VAL D N 1
ATOM 8460 C CA . VAL D 1 131 ? 34.148 -10.926 -40.419 1.00 66.80 131 VAL D CA 1
ATOM 8461 C C . VAL D 1 131 ? 33.338 -9.728 -40.906 1.00 71.12 131 VAL D C 1
ATOM 8462 O O . VAL D 1 131 ? 32.103 -9.804 -40.964 1.00 76.87 131 VAL D O 1
ATOM 8466 N N . PRO D 1 132 ? 33.975 -8.611 -41.261 1.00 71.36 132 PRO D N 1
ATOM 8467 C CA . PRO D 1 132 ? 33.223 -7.479 -41.828 1.00 74.43 132 PRO D CA 1
ATOM 8468 C C . PRO D 1 132 ? 32.616 -7.864 -43.173 1.00 78.36 132 PRO D C 1
ATOM 8469 O O . PRO D 1 132 ? 33.167 -8.703 -43.889 1.00 77.94 132 PRO D O 1
ATOM 8473 N N . PHE D 1 133 ? 31.465 -7.258 -43.527 1.00 81.96 133 PHE D N 1
ATOM 8474 C CA . PHE D 1 133 ? 30.894 -7.637 -44.818 1.00 86.67 133 PHE D CA 1
ATOM 8475 C C . PHE D 1 133 ? 31.808 -7.281 -45.981 1.00 86.84 133 PHE D C 1
ATOM 8476 O O . PHE D 1 133 ? 31.692 -7.894 -47.046 1.00 88.05 133 PHE D O 1
ATOM 8484 N N . GLU D 1 134 ? 32.691 -6.296 -45.831 1.00 86.81 134 GLU D N 1
ATOM 8485 C CA . GLU D 1 134 ? 33.573 -5.973 -46.947 1.00 87.54 134 GLU D CA 1
ATOM 8486 C C . GLU D 1 134 ? 34.735 -6.947 -47.084 1.00 84.41 134 GLU D C 1
ATOM 8487 O O . GLU D 1 134 ? 35.471 -6.871 -48.072 1.00 84.53 134 GLU D O 1
ATOM 8493 N N . SER D 1 135 ? 34.917 -7.853 -46.122 1.00 80.30 135 SER D N 1
ATOM 8494 C CA . SER D 1 135 ? 35.918 -8.906 -46.214 1.00 77.35 135 SER D CA 1
ATOM 8495 C C . SER D 1 135 ? 35.339 -10.241 -46.661 1.00 74.41 135 SER D C 1
ATOM 8496 O O . SER D 1 135 ? 36.102 -11.191 -46.868 1.00 72.49 135 SER D O 1
ATOM 8499 N N . TYR D 1 136 ? 34.019 -10.336 -46.817 1.00 74.77 136 TYR D N 1
ATOM 8500 C CA . TYR D 1 136 ? 33.344 -11.592 -47.109 1.00 76.41 136 TYR D CA 1
ATOM 8501 C C . TYR D 1 136 ? 32.190 -11.338 -48.065 1.00 81.16 136 TYR D C 1
ATOM 8502 O O . TYR D 1 136 ? 31.431 -10.382 -47.890 1.00 84.86 136 TYR D O 1
ATOM 8511 N N . GLY D 1 137 ? 32.049 -12.200 -49.066 1.00 80.73 137 GLY D N 1
ATOM 8512 C CA . GLY D 1 137 ? 30.992 -12.019 -50.042 1.00 80.11 137 GLY D CA 1
ATOM 8513 C C . GLY D 1 137 ? 31.296 -10.901 -51.017 1.00 78.90 137 GLY D C 1
ATOM 8514 O O . GLY D 1 137 ? 31.310 -11.119 -52.231 1.00 77.92 137 GLY D O 1
ATOM 8515 N N . LYS D 1 138 ? 31.543 -9.696 -50.494 1.00 77.76 138 LYS D N 1
ATOM 8516 C CA . LYS D 1 138 ? 31.971 -8.593 -51.348 1.00 77.78 138 LYS D CA 1
ATOM 8517 C C . LYS D 1 138 ? 33.270 -8.933 -52.065 1.00 74.30 138 LYS D C 1
ATOM 8518 O O . LYS D 1 138 ? 33.428 -8.636 -53.255 1.00 75.47 138 LYS D O 1
ATOM 8524 N N . VAL D 1 139 ? 34.213 -9.555 -51.356 1.00 71.09 139 VAL D N 1
ATOM 8525 C CA . VAL D 1 139 ? 35.431 -10.035 -51.998 1.00 68.58 139 VAL D CA 1
ATOM 8526 C C . VAL D 1 139 ? 35.127 -11.226 -52.899 1.00 70.59 139 VAL D C 1
ATOM 8527 O O . VAL D 1 139 ? 35.661 -11.336 -54.010 1.00 73.28 139 VAL D O 1
ATOM 8531 N N . ILE D 1 140 ? 34.264 -12.134 -52.440 1.00 69.47 140 ILE D N 1
ATOM 8532 C CA . ILE D 1 140 ? 33.928 -13.307 -53.240 1.00 71.18 140 ILE D CA 1
ATOM 8533 C C . ILE D 1 140 ? 33.170 -12.900 -54.498 1.00 75.29 140 ILE D C 1
ATOM 8534 O O . ILE D 1 140 ? 33.391 -13.461 -55.578 1.00 74.46 140 ILE D O 1
ATOM 8539 N N . GLU D 1 141 ? 32.266 -11.921 -54.383 1.00 80.28 141 GLU D N 1
ATOM 8540 C CA . GLU D 1 141 ? 31.520 -11.461 -55.554 1.00 84.41 141 GLU D CA 1
ATOM 8541 C C . GLU D 1 141 ? 32.445 -10.884 -56.612 1.00 83.21 141 GLU D C 1
ATOM 8542 O O . GLU D 1 141 ? 32.401 -11.292 -57.778 1.00 83.01 141 GLU D O 1
ATOM 8548 N N . GLU D 1 142 ? 33.284 -9.922 -56.224 1.00 82.83 142 GLU D N 1
ATOM 8549 C CA . GLU D 1 142 ? 34.159 -9.270 -57.191 1.00 83.89 142 GLU D CA 1
ATOM 8550 C C . GLU D 1 142 ? 35.079 -10.271 -57.870 1.00 80.41 142 GLU D C 1
ATOM 8551 O O . GLU D 1 142 ? 35.413 -10.108 -59.048 1.00 82.01 142 GLU D O 1
ATOM 8557 N N . ILE D 1 143 ? 35.485 -11.315 -57.152 1.00 76.81 143 ILE D N 1
ATOM 8558 C CA . ILE D 1 143 ? 36.446 -12.264 -57.699 1.00 76.08 143 ILE D CA 1
ATOM 8559 C C . ILE D 1 143 ? 35.771 -13.237 -58.660 1.00 76.35 143 ILE D C 1
ATOM 8560 O O . ILE D 1 143 ? 36.324 -13.562 -59.717 1.00 76.82 143 ILE D O 1
ATOM 8565 N N . VAL D 1 144 ? 34.571 -13.715 -58.322 1.00 76.37 144 VAL D N 1
ATOM 8566 C CA . VAL D 1 144 ? 33.831 -14.561 -59.254 1.00 78.48 144 VAL D CA 1
ATOM 8567 C C . VAL D 1 144 ? 33.452 -13.769 -60.501 1.00 81.61 144 VAL D C 1
ATOM 8568 O O . VAL D 1 144 ? 33.552 -14.270 -61.626 1.00 80.42 144 VAL D O 1
ATOM 8572 N N . ARG D 1 145 ? 33.021 -12.519 -60.322 1.00 85.03 145 ARG D N 1
ATOM 8573 C CA . ARG D 1 145 ? 32.692 -11.676 -61.467 1.00 87.85 145 ARG D CA 1
ATOM 8574 C C . ARG D 1 145 ? 33.916 -11.428 -62.339 1.00 90.62 145 ARG D C 1
ATOM 8575 O O . ARG D 1 145 ? 33.822 -11.434 -63.572 1.00 94.07 145 ARG D O 1
ATOM 8583 N N . LYS D 1 146 ? 35.075 -11.207 -61.716 1.00 89.56 146 LYS D N 1
ATOM 8584 C CA . LYS D 1 146 ? 36.263 -10.820 -62.471 1.00 88.57 146 LYS D CA 1
ATOM 8585 C C . LYS D 1 146 ? 36.823 -11.979 -63.288 1.00 87.58 146 LYS D C 1
ATOM 8586 O O . LYS D 1 146 ? 37.272 -11.781 -64.424 1.00 89.22 146 LYS D O 1
ATOM 8592 N N . PHE D 1 147 ? 36.810 -13.195 -62.736 1.00 85.20 147 PHE D N 1
ATOM 8593 C CA . PHE D 1 147 ? 37.582 -14.283 -63.319 1.00 84.38 147 PHE D CA 1
ATOM 8594 C C . PHE D 1 147 ? 36.753 -15.374 -63.981 1.00 81.55 147 PHE D C 1
ATOM 8595 O O . PHE D 1 147 ? 37.291 -16.094 -64.826 1.00 81.73 147 PHE D O 1
ATOM 8603 N N . LEU D 1 148 ? 35.478 -15.524 -63.627 1.00 78.13 148 LEU D N 1
ATOM 8604 C CA . LEU D 1 148 ? 34.661 -16.552 -64.269 1.00 76.12 148 LEU D CA 1
ATOM 8605 C C . LEU D 1 148 ? 34.534 -16.382 -65.782 1.00 75.57 148 LEU D C 1
ATOM 8606 O O . LEU D 1 148 ? 34.550 -17.407 -66.486 1.00 76.61 148 LEU D O 1
ATOM 8611 N N . PRO D 1 149 ? 34.376 -15.172 -66.343 1.00 74.36 149 PRO D N 1
ATOM 8612 C CA . PRO D 1 149 ? 34.312 -15.065 -67.813 1.00 75.40 149 PRO D CA 1
ATOM 8613 C C . PRO D 1 149 ? 35.482 -15.710 -68.544 1.00 79.40 149 PRO D C 1
ATOM 8614 O O . PRO D 1 149 ? 35.266 -16.397 -69.550 1.00 81.59 149 PRO D O 1
ATOM 8618 N N . GLU D 1 150 ? 36.714 -15.518 -68.066 1.00 81.64 150 GLU D N 1
ATOM 8619 C CA . GLU D 1 150 ? 37.859 -16.151 -68.715 1.00 85.24 150 GLU D CA 1
ATOM 8620 C C . GLU D 1 150 ? 37.801 -17.669 -68.588 1.00 81.86 150 GLU D C 1
ATOM 8621 O O . GLU D 1 150 ? 38.093 -18.391 -69.550 1.00 79.83 150 GLU D O 1
ATOM 8627 N N . ILE D 1 151 ? 37.436 -18.169 -67.406 1.00 81.90 151 ILE D N 1
ATOM 8628 C CA . ILE D 1 151 ? 37.365 -19.610 -67.184 1.00 82.33 151 ILE D CA 1
ATOM 8629 C C . ILE D 1 151 ? 36.236 -20.229 -68.000 1.00 86.00 151 ILE D C 1
ATOM 8630 O O . ILE D 1 151 ? 36.409 -21.284 -68.622 1.00 85.21 151 ILE D O 1
ATOM 8635 N N . ALA D 1 152 ? 35.063 -19.588 -68.005 1.00 89.51 152 ALA D N 1
ATOM 8636 C CA . ALA D 1 152 ? 33.918 -20.135 -68.727 1.00 90.61 152 ALA D CA 1
ATOM 8637 C C . ALA D 1 152 ? 34.171 -20.165 -70.228 1.00 88.61 152 ALA D C 1
ATOM 8638 O O . ALA D 1 152 ? 33.773 -21.115 -70.913 1.00 88.59 152 ALA D O 1
ATOM 8640 N N . LYS D 1 153 ? 34.825 -19.129 -70.759 1.00 85.69 153 LYS D N 1
ATOM 8641 C CA . LYS D 1 153 ? 35.138 -19.100 -72.184 1.00 82.62 153 LYS D CA 1
ATOM 8642 C C . LYS D 1 153 ? 36.042 -20.265 -72.569 1.00 83.74 153 LYS D C 1
ATOM 8643 O O . LYS D 1 153 ? 35.871 -20.869 -73.635 1.00 82.74 153 LYS D O 1
ATOM 8649 N N . ASP D 1 154 ? 37.006 -20.598 -71.708 1.00 86.98 154 ASP D N 1
ATOM 8650 C CA . ASP D 1 154 ? 37.846 -21.768 -71.946 1.00 90.07 154 ASP D CA 1
ATOM 8651 C C . ASP D 1 154 ? 37.026 -23.052 -71.885 1.00 89.20 154 ASP D C 1
ATOM 8652 O O . ASP D 1 154 ? 37.135 -23.912 -72.768 1.00 88.48 154 ASP D O 1
ATOM 8657 N N . LYS D 1 155 ? 36.193 -23.198 -70.856 1.00 89.04 155 LYS D N 1
ATOM 8658 C CA . LYS D 1 155 ? 35.441 -24.431 -70.633 1.00 89.82 155 LYS D CA 1
ATOM 8659 C C . LYS D 1 155 ? 34.031 -24.066 -70.190 1.00 91.89 155 LYS D C 1
ATOM 8660 O O . LYS D 1 155 ? 33.842 -23.552 -69.082 1.00 93.25 155 LYS D O 1
ATOM 8666 N N . LYS D 1 156 ? 33.044 -24.326 -71.054 1.00 91.83 156 LYS D N 1
ATOM 8667 C CA . LYS D 1 156 ? 31.654 -24.038 -70.706 1.00 90.72 156 LYS D CA 1
ATOM 8668 C C . LYS D 1 156 ? 31.146 -24.983 -69.622 1.00 88.10 156 LYS D C 1
ATOM 8669 O O . LYS D 1 156 ? 30.464 -24.551 -68.685 1.00 86.40 156 LYS D O 1
ATOM 8675 N N . GLU D 1 157 ? 31.463 -26.269 -69.730 1.00 86.79 157 GLU D N 1
ATOM 8676 C CA . GLU D 1 157 ? 31.046 -27.275 -68.758 1.00 85.98 157 GLU D CA 1
ATOM 8677 C C . GLU D 1 157 ? 32.300 -27.747 -68.032 1.00 84.34 157 GLU D C 1
ATOM 8678 O O . GLU D 1 157 ? 33.045 -28.591 -68.540 1.00 83.70 157 GLU D O 1
ATOM 8684 N N . ILE D 1 158 ? 32.531 -27.194 -66.846 1.00 83.51 158 ILE D N 1
ATOM 8685 C CA . ILE D 1 158 ? 33.738 -27.478 -66.076 1.00 82.71 158 ILE D CA 1
ATOM 8686 C C . ILE D 1 158 ? 33.356 -28.333 -64.873 1.00 80.69 158 ILE D C 1
ATOM 8687 O O . ILE D 1 158 ? 32.244 -28.194 -64.341 1.00 84.30 158 ILE D O 1
ATOM 8692 N N . PRO D 1 159 ? 34.210 -29.251 -64.439 1.00 74.35 159 PRO D N 1
ATOM 8693 C CA . PRO D 1 159 ? 33.997 -29.895 -63.141 1.00 70.56 159 PRO D CA 1
ATOM 8694 C C . PRO D 1 159 ? 34.453 -28.991 -62.005 1.00 68.98 159 PRO D C 1
ATOM 8695 O O . PRO D 1 159 ? 35.231 -28.053 -62.189 1.00 68.48 159 PRO D O 1
ATOM 8699 N N . ALA D 1 160 ? 33.940 -29.294 -60.808 1.00 67.69 160 ALA D N 1
ATOM 8700 C CA . ALA D 1 160 ? 34.142 -28.405 -59.667 1.00 66.05 160 ALA D CA 1
ATOM 8701 C C . ALA D 1 160 ? 35.613 -28.307 -59.278 1.00 65.83 160 ALA D C 1
ATOM 8702 O O . ALA D 1 160 ? 36.116 -27.210 -59.009 1.00 65.11 160 ALA D O 1
ATOM 8704 N N . TYR D 1 161 ? 36.322 -29.440 -59.241 1.00 65.52 161 TYR D N 1
ATOM 8705 C CA . TYR D 1 161 ? 37.714 -29.412 -58.800 1.00 67.87 161 TYR D CA 1
ATOM 8706 C C . TYR D 1 161 ? 38.580 -28.593 -59.748 1.00 69.62 161 TYR D C 1
ATOM 8707 O O . TYR D 1 161 ? 39.446 -27.831 -59.303 1.00 69.66 161 TYR D O 1
ATOM 8716 N N . GLU D 1 162 ? 38.357 -28.730 -61.058 1.00 72.34 162 GLU D N 1
ATOM 8717 C CA . GLU D 1 162 ? 39.104 -27.925 -62.021 1.00 74.97 162 GLU D CA 1
ATOM 8718 C C . GLU D 1 162 ? 38.779 -26.444 -61.873 1.00 68.80 162 GLU D C 1
ATOM 8719 O O . GLU D 1 162 ? 39.668 -25.593 -61.986 1.00 69.20 162 GLU D O 1
ATOM 8725 N N . LEU D 1 163 ? 37.509 -26.119 -61.624 1.00 64.61 163 LEU D N 1
ATOM 8726 C CA . LEU D 1 163 ? 37.135 -24.727 -61.403 1.00 62.77 163 LEU D CA 1
ATOM 8727 C C . LEU D 1 163 ? 37.844 -24.156 -60.181 1.00 65.54 163 LEU D C 1
ATOM 8728 O O . LEU D 1 163 ? 38.249 -22.987 -60.176 1.00 65.84 163 LEU D O 1
ATOM 8733 N N . LEU D 1 164 ? 38.002 -24.969 -59.132 1.00 68.93 164 LEU D N 1
ATOM 8734 C CA . LEU D 1 164 ? 38.738 -24.526 -57.952 1.00 67.52 164 LEU D CA 1
ATOM 8735 C C . LEU D 1 164 ? 40.225 -24.366 -58.251 1.00 69.18 164 LEU D C 1
ATOM 8736 O O . LEU D 1 164 ? 40.861 -23.423 -57.764 1.00 70.39 164 LEU D O 1
ATOM 8741 N N . TRP D 1 165 ? 40.795 -25.277 -59.047 1.00 68.57 165 TRP D N 1
ATOM 8742 C CA . TRP D 1 165 ? 42.193 -25.139 -59.448 1.00 65.17 165 TRP D CA 1
ATOM 8743 C C . TRP D 1 165 ? 42.414 -23.844 -60.211 1.00 64.37 165 TRP D C 1
ATOM 8744 O O . TRP D 1 165 ? 43.433 -23.168 -60.026 1.00 63.57 165 TRP D O 1
ATOM 8755 N N . GLU D 1 166 ? 41.470 -23.490 -61.085 1.00 67.43 166 GLU D N 1
ATOM 8756 C CA . GLU D 1 166 ? 41.582 -22.245 -61.832 1.00 70.98 166 GLU D CA 1
ATOM 8757 C C . GLU D 1 166 ? 41.615 -21.048 -60.892 1.00 69.65 166 GLU D C 1
ATOM 8758 O O . GLU D 1 166 ? 42.393 -20.110 -61.098 1.00 67.32 166 GLU D O 1
ATOM 8764 N N . PHE D 1 167 ? 40.785 -21.064 -59.848 1.00 70.30 167 PHE D N 1
ATOM 8765 C CA . PHE D 1 167 ? 40.837 -19.994 -58.858 1.00 70.99 167 PHE D CA 1
ATOM 8766 C C . PHE D 1 167 ? 42.105 -20.082 -58.016 1.00 71.31 167 PHE D C 1
ATOM 8767 O O . PHE D 1 167 ? 42.709 -19.055 -57.687 1.00 70.49 167 PHE D O 1
ATOM 8775 N N . GLY D 1 168 ? 42.528 -21.298 -57.663 1.00 72.44 168 GLY D N 1
ATOM 8776 C CA . GLY D 1 168 ? 43.793 -21.452 -56.965 1.00 74.90 168 GLY D CA 1
ATOM 8777 C C . GLY D 1 168 ? 44.974 -20.999 -57.797 1.00 77.82 168 GLY D C 1
ATOM 8778 O O . GLY D 1 168 ? 46.013 -20.613 -57.254 1.00 77.82 168 GLY D O 1
ATOM 8779 N N . LYS D 1 169 ? 44.831 -21.039 -59.124 1.00 80.95 169 LYS D N 1
ATOM 8780 C CA . LYS D 1 169 ? 45.868 -20.529 -60.015 1.00 82.80 169 LYS D CA 1
ATOM 8781 C C . LYS D 1 169 ? 46.102 -19.040 -59.799 1.00 81.57 169 LYS D C 1
ATOM 8782 O O . LYS D 1 169 ? 47.236 -18.557 -59.909 1.00 80.94 169 LYS D O 1
ATOM 8788 N N . ARG D 1 170 ? 45.044 -18.297 -59.486 1.00 81.56 170 ARG D N 1
ATOM 8789 C CA . ARG D 1 170 ? 45.088 -16.845 -59.423 1.00 82.32 170 ARG D CA 1
ATOM 8790 C C . ARG D 1 170 ? 45.294 -16.312 -58.008 1.00 83.26 170 ARG D C 1
ATOM 8791 O O . ARG D 1 170 ? 45.253 -15.094 -57.805 1.00 82.09 170 ARG D O 1
ATOM 8799 N N . ILE D 1 171 ? 45.520 -17.190 -57.032 1.00 84.00 171 ILE D N 1
ATOM 8800 C CA . ILE D 1 171 ? 45.796 -16.781 -55.659 1.00 84.63 171 ILE D CA 1
ATOM 8801 C C . ILE D 1 171 ? 47.283 -16.484 -55.522 1.00 85.78 171 ILE D C 1
ATOM 8802 O O . ILE D 1 171 ? 48.126 -17.187 -56.091 1.00 85.56 171 ILE D O 1
ATOM 8807 N N . SER D 1 172 ? 47.611 -15.439 -54.761 1.00 86.82 172 SER D N 1
ATOM 8808 C CA . SER D 1 172 ? 48.992 -15.157 -54.387 1.00 86.09 172 SER D CA 1
ATOM 8809 C C . SER D 1 172 ? 49.309 -15.547 -52.951 1.00 81.17 172 SER D C 1
ATOM 8810 O O . SER D 1 172 ? 50.460 -15.886 -52.651 1.00 81.75 172 SER D O 1
ATOM 8813 N N . ASP D 1 173 ? 48.310 -15.504 -52.069 1.00 75.13 173 ASP D N 1
ATOM 8814 C CA . ASP D 1 173 ? 48.486 -15.828 -50.658 1.00 71.06 173 ASP D CA 1
ATOM 8815 C C . ASP D 1 173 ? 49.143 -17.192 -50.485 1.00 72.40 173 ASP D C 1
ATOM 8816 O O . ASP D 1 173 ? 48.699 -18.188 -51.061 1.00 74.51 173 ASP D O 1
ATOM 8821 N N . SER D 1 174 ? 50.208 -17.230 -49.679 1.00 71.35 174 SER D N 1
ATOM 8822 C CA . SER D 1 174 ? 50.924 -18.473 -49.413 1.00 69.80 174 SER D CA 1
ATOM 8823 C C . SER D 1 174 ? 50.259 -19.321 -48.339 1.00 66.92 174 SER D C 1
ATOM 8824 O O . SER D 1 174 ? 50.614 -20.496 -48.193 1.00 65.31 174 SER D O 1
ATOM 8827 N N . ASN D 1 175 ? 49.318 -18.757 -47.587 1.00 64.78 175 ASN D N 1
ATOM 8828 C CA . ASN D 1 175 ? 48.533 -19.502 -46.616 1.00 62.54 175 ASN D CA 1
ATOM 8829 C C . ASN D 1 175 ? 47.209 -19.981 -47.191 1.00 61.55 175 ASN D C 1
ATOM 8830 O O . ASN D 1 175 ? 46.347 -20.440 -46.436 1.00 61.95 175 ASN D O 1
ATOM 8835 N N . SER D 1 176 ? 47.025 -19.873 -48.503 1.00 59.86 176 SER D N 1
ATOM 8836 C CA . SER D 1 176 ? 45.778 -20.274 -49.133 1.00 58.15 176 SER D CA 1
ATOM 8837 C C . SER D 1 176 ? 45.774 -21.775 -49.382 1.00 56.46 176 SER D C 1
ATOM 8838 O O . SER D 1 176 ? 46.721 -22.322 -49.957 1.00 55.97 176 SER D O 1
ATOM 8841 N N . ILE D 1 177 ? 44.705 -22.440 -48.939 1.00 54.69 177 ILE D N 1
ATOM 8842 C CA . ILE D 1 177 ? 44.534 -23.858 -49.237 1.00 53.94 177 ILE D CA 1
ATOM 8843 C C . ILE D 1 177 ? 44.372 -24.064 -50.737 1.00 53.80 177 ILE D C 1
ATOM 8844 O O . ILE D 1 177 ? 44.942 -24.998 -51.317 1.00 54.23 177 ILE D O 1
ATOM 8849 N N . LEU D 1 178 ? 43.594 -23.196 -51.389 1.00 53.90 178 LEU D N 1
ATOM 8850 C CA . LEU D 1 178 ? 43.380 -23.318 -52.828 1.00 54.74 178 LEU D CA 1
ATOM 8851 C C . LEU D 1 178 ? 44.677 -23.114 -53.605 1.00 57.54 178 LEU D C 1
ATOM 8852 O O . LEU D 1 178 ? 44.948 -23.841 -54.569 1.00 57.28 178 LEU D O 1
ATOM 8857 N N . ARG D 1 179 ? 45.487 -22.127 -53.209 1.00 61.38 179 ARG D N 1
ATOM 8858 C CA . ARG D 1 179 ? 46.797 -21.950 -53.833 1.00 65.26 179 ARG D CA 1
ATOM 8859 C C . ARG D 1 179 ? 47.649 -23.199 -53.667 1.00 63.27 179 ARG D C 1
ATOM 8860 O O . ARG D 1 179 ? 48.234 -23.703 -54.632 1.00 62.30 179 ARG D O 1
ATOM 8868 N N . ALA D 1 180 ? 47.727 -23.712 -52.438 1.00 63.55 180 ALA D N 1
ATOM 8869 C CA . ALA D 1 180 ? 48.496 -24.924 -52.185 1.00 64.17 180 ALA D CA 1
ATOM 8870 C C . ALA D 1 180 ? 47.921 -26.106 -52.950 1.00 64.44 180 ALA D C 1
ATOM 8871 O O . ALA D 1 180 ? 48.667 -26.966 -53.433 1.00 64.77 180 ALA D O 1
ATOM 8873 N N . ALA D 1 181 ? 46.592 -26.170 -53.062 1.00 63.54 181 ALA D N 1
ATOM 8874 C CA . ALA D 1 181 ? 45.965 -27.242 -53.826 1.00 64.15 181 ALA D CA 1
ATOM 8875 C C . ALA D 1 181 ? 46.330 -27.156 -55.303 1.00 66.12 181 ALA D C 1
ATOM 8876 O O . ALA D 1 181 ? 46.623 -28.176 -55.938 1.00 65.01 181 ALA D O 1
ATOM 8878 N N . TYR D 1 182 ? 46.312 -25.949 -55.870 1.00 69.12 182 TYR D N 1
ATOM 8879 C CA . TYR D 1 182 ? 46.693 -25.799 -57.270 1.00 72.75 182 TYR D CA 1
ATOM 8880 C C . TYR D 1 182 ? 48.163 -26.136 -57.488 1.00 71.41 182 TYR D C 1
ATOM 8881 O O . TYR D 1 182 ? 48.509 -26.818 -58.459 1.00 71.95 182 TYR D O 1
ATOM 8890 N N . GLU D 1 183 ? 49.039 -25.663 -56.597 1.00 70.03 183 GLU D N 1
ATOM 8891 C CA . GLU D 1 183 ? 50.475 -25.849 -56.791 1.00 70.95 183 GLU D CA 1
ATOM 8892 C C . GLU D 1 183 ? 50.851 -27.324 -56.784 1.00 68.18 183 GLU D C 1
ATOM 8893 O O . GLU D 1 183 ? 51.702 -27.761 -57.568 1.00 67.89 183 GLU D O 1
ATOM 8899 N N . LYS D 1 184 ? 50.238 -28.103 -55.900 1.00 66.15 184 LYS D N 1
ATOM 8900 C CA . LYS D 1 184 ? 50.500 -29.531 -55.815 1.00 65.72 184 LYS D CA 1
ATOM 8901 C C . LYS D 1 184 ? 49.548 -30.353 -56.671 1.00 68.12 184 LYS D C 1
ATOM 8902 O O . LYS D 1 184 ? 49.654 -31.585 -56.680 1.00 67.61 184 LYS D O 1
ATOM 8908 N N . LYS D 1 185 ? 48.629 -29.700 -57.385 1.00 71.68 185 LYS D N 1
ATOM 8909 C CA . LYS D 1 185 ? 47.648 -30.376 -58.236 1.00 76.75 185 LYS D CA 1
ATOM 8910 C C . LYS D 1 185 ? 46.879 -31.441 -57.459 1.00 76.44 185 LYS D C 1
ATOM 8911 O O . LYS D 1 185 ? 46.619 -32.540 -57.956 1.00 76.05 185 LYS D O 1
ATOM 8917 N N . VAL D 1 186 ? 46.518 -31.117 -56.221 1.00 76.27 186 VAL D N 1
ATOM 8918 C CA . VAL D 1 186 ? 45.687 -32.009 -55.418 1.00 75.24 186 VAL D CA 1
ATOM 8919 C C . VAL D 1 186 ? 44.233 -31.594 -55.616 1.00 70.07 186 VAL D C 1
ATOM 8920 O O . VAL D 1 186 ? 43.923 -30.393 -55.632 1.00 71.05 186 VAL D O 1
ATOM 8924 N N . PRO D 1 187 ? 43.321 -32.540 -55.817 1.00 63.28 187 PRO D N 1
ATOM 8925 C CA . PRO D 1 187 ? 41.925 -32.173 -56.071 1.00 60.97 187 PRO D CA 1
ATOM 8926 C C . PRO D 1 187 ? 41.214 -31.744 -54.798 1.00 59.57 187 PRO D C 1
ATOM 8927 O O . PRO D 1 187 ? 41.448 -32.287 -53.715 1.00 57.52 187 PRO D O 1
ATOM 8931 N N . VAL D 1 188 ? 40.338 -30.756 -54.940 1.00 59.00 188 VAL D N 1
ATOM 8932 C CA . VAL D 1 188 ? 39.461 -30.318 -53.862 1.00 57.19 188 VAL D CA 1
ATOM 8933 C C . VAL D 1 188 ? 38.047 -30.742 -54.234 1.00 57.96 188 VAL D C 1
ATOM 8934 O O . VAL D 1 188 ? 37.433 -30.169 -55.144 1.00 57.48 188 VAL D O 1
ATOM 8938 N N . ILE D 1 189 ? 37.533 -31.747 -53.533 1.00 56.68 189 ILE D N 1
ATOM 8939 C CA . ILE D 1 189 ? 36.217 -32.310 -53.811 1.00 53.62 189 ILE D CA 1
ATOM 8940 C C . ILE D 1 189 ? 35.199 -31.619 -52.914 1.00 53.35 189 ILE D C 1
ATOM 8941 O O . ILE D 1 189 ? 35.253 -31.745 -51.687 1.00 55.85 189 ILE D O 1
ATOM 8946 N N . VAL D 1 190 ? 34.267 -30.893 -53.523 1.00 50.49 190 VAL D N 1
ATOM 8947 C CA . VAL D 1 190 ? 33.254 -30.162 -52.768 1.00 49.13 190 VAL D CA 1
ATOM 8948 C C . VAL D 1 190 ? 31.877 -30.570 -53.280 1.00 49.92 190 VAL D C 1
ATOM 8949 O O . VAL D 1 190 ? 31.299 -29.867 -54.121 1.00 50.91 190 VAL D O 1
ATOM 8953 N N . PRO D 1 191 ? 31.321 -31.690 -52.807 1.00 48.44 191 PRO D N 1
ATOM 8954 C CA . PRO D 1 191 ? 30.020 -32.145 -53.330 1.00 48.07 191 PRO D CA 1
ATOM 8955 C C . PRO D 1 191 ? 28.910 -31.125 -53.163 1.00 50.65 191 PRO D C 1
ATOM 8956 O O . PRO D 1 191 ? 28.006 -31.060 -54.006 1.00 51.50 191 PRO D O 1
ATOM 8960 N N . GLY D 1 192 ? 28.945 -30.331 -52.097 1.00 53.48 192 GLY D N 1
ATOM 8961 C CA . GLY D 1 192 ? 27.969 -29.280 -51.901 1.00 55.76 192 GLY D CA 1
ATOM 8962 C C . GLY D 1 192 ? 28.510 -27.917 -52.280 1.00 57.10 192 GLY D C 1
ATOM 8963 O O . GLY D 1 192 ? 28.271 -26.931 -51.576 1.00 57.21 192 GLY D O 1
ATOM 8964 N N . ILE D 1 193 ? 29.241 -27.855 -53.398 1.00 59.92 193 ILE D N 1
ATOM 8965 C CA . ILE D 1 193 ? 29.877 -26.611 -53.829 1.00 64.55 193 ILE D CA 1
ATOM 8966 C C . ILE D 1 193 ? 28.849 -25.505 -54.014 1.00 72.75 193 ILE D C 1
ATOM 8967 O O . ILE D 1 193 ? 29.134 -24.327 -53.764 1.00 81.09 193 ILE D O 1
ATOM 8972 N N . VAL D 1 194 ? 27.637 -25.867 -54.435 1.00 71.18 194 VAL D N 1
ATOM 8973 C CA . VAL D 1 194 ? 26.579 -24.902 -54.691 1.00 68.73 194 VAL D CA 1
ATOM 8974 C C . VAL D 1 194 ? 26.196 -24.113 -53.442 1.00 70.02 194 VAL D C 1
ATOM 8975 O O . VAL D 1 194 ? 25.672 -22.998 -53.552 1.00 70.86 194 VAL D O 1
ATOM 8979 N N . ASP D 1 195 ? 26.478 -24.645 -52.256 1.00 70.21 195 ASP D N 1
ATOM 8980 C CA . ASP D 1 195 ? 26.117 -24.000 -50.999 1.00 71.51 195 ASP D CA 1
ATOM 8981 C C . ASP D 1 195 ? 27.215 -23.022 -50.590 1.00 72.61 195 ASP D C 1
ATOM 8982 O O . ASP D 1 195 ? 28.379 -23.413 -50.451 1.00 75.02 195 ASP D O 1
ATOM 8987 N N . GLY D 1 196 ? 26.847 -21.758 -50.401 1.00 71.39 196 GLY D N 1
ATOM 8988 C CA . GLY D 1 196 ? 27.758 -20.742 -49.920 1.00 70.53 196 GLY D CA 1
ATOM 8989 C C . GLY D 1 196 ? 27.730 -19.503 -50.788 1.00 70.62 196 GLY D C 1
ATOM 8990 O O . GLY D 1 196 ? 26.944 -19.379 -51.725 1.00 71.50 196 GLY D O 1
ATOM 8991 N N . SER D 1 197 ? 28.619 -18.564 -50.451 1.00 68.71 197 SER D N 1
ATOM 8992 C CA . SER D 1 197 ? 28.736 -17.337 -51.235 1.00 65.68 197 SER D CA 1
ATOM 8993 C C . SER D 1 197 ? 29.360 -17.607 -52.599 1.00 63.85 197 SER D C 1
ATOM 8994 O O . SER D 1 197 ? 28.923 -17.046 -53.611 1.00 62.70 197 SER D O 1
ATOM 8997 N N . PHE D 1 198 ? 30.391 -18.453 -52.643 1.00 62.39 198 PHE D N 1
ATOM 8998 C CA . PHE D 1 198 ? 31.010 -18.808 -53.916 1.00 59.60 198 PHE D CA 1
ATOM 8999 C C . PHE D 1 198 ? 30.023 -19.532 -54.822 1.00 59.68 198 PHE D C 1
ATOM 9000 O O . PHE D 1 198 ? 29.936 -19.238 -56.020 1.00 59.13 198 PHE D O 1
ATOM 9008 N N . GLY D 1 199 ? 29.261 -20.473 -54.264 1.00 60.22 199 GLY D N 1
ATOM 9009 C CA . GLY D 1 199 ? 28.268 -21.172 -55.061 1.00 62.51 199 GLY D CA 1
ATOM 9010 C C . GLY D 1 199 ? 27.180 -20.251 -55.578 1.00 65.56 199 GLY D C 1
ATOM 9011 O O . GLY D 1 199 ? 26.747 -20.368 -56.727 1.00 66.33 199 GLY D O 1
ATOM 9012 N N . THR D 1 200 ? 26.719 -19.324 -54.735 1.00 66.79 200 THR D N 1
ATOM 9013 C CA . THR D 1 200 ? 25.684 -18.387 -55.161 1.00 67.90 200 THR D CA 1
ATOM 9014 C C . THR D 1 200 ? 26.182 -17.480 -56.280 1.00 72.23 200 THR D C 1
ATOM 9015 O O . THR D 1 200 ? 25.461 -17.229 -57.253 1.00 73.33 200 THR D O 1
ATOM 9019 N N . ASN D 1 201 ? 27.416 -16.982 -56.164 1.00 73.32 201 ASN D N 1
ATOM 9020 C CA . ASN D 1 201 ? 27.961 -16.123 -57.211 1.00 71.41 201 ASN D CA 1
ATOM 9021 C C . ASN D 1 201 ? 28.253 -16.905 -58.484 1.00 71.49 201 ASN D C 1
ATOM 9022 O O . ASN D 1 201 ? 28.251 -16.329 -59.577 1.00 71.26 201 ASN D O 1
ATOM 9027 N N . LEU D 1 202 ? 28.516 -18.208 -58.362 1.00 70.74 202 LEU D N 1
ATOM 9028 C CA . LEU D 1 202 ? 28.574 -19.063 -59.542 1.00 68.75 202 LEU D CA 1
ATOM 9029 C C . LEU D 1 202 ? 27.233 -19.088 -60.260 1.00 72.60 202 LEU D C 1
ATOM 9030 O O . LEU D 1 202 ? 27.175 -18.988 -61.491 1.00 75.04 202 LEU D O 1
ATOM 9035 N N . PHE D 1 203 ? 26.142 -19.224 -59.503 1.00 73.37 203 PHE D N 1
ATOM 9036 C CA . PHE D 1 203 ? 24.813 -19.217 -60.104 1.00 74.33 203 PHE D CA 1
ATOM 9037 C C . PHE D 1 203 ? 24.478 -17.852 -60.693 1.00 77.78 203 PHE D C 1
ATOM 9038 O O . PHE D 1 203 ? 23.856 -17.767 -61.759 1.00 76.69 203 PHE D O 1
ATOM 9046 N N . ILE D 1 204 ? 24.874 -16.774 -60.011 1.00 81.74 204 ILE D N 1
ATOM 9047 C CA . ILE D 1 204 ? 24.582 -15.430 -60.504 1.00 86.21 204 ILE D CA 1
ATOM 9048 C C . ILE D 1 204 ? 25.228 -15.216 -61.866 1.00 93.11 204 ILE D C 1
ATOM 9049 O O . ILE D 1 204 ? 24.595 -14.711 -62.802 1.00 96.81 204 ILE D O 1
ATOM 9054 N N . GLN D 1 205 ? 26.499 -15.602 -62.000 1.00 94.62 205 GLN D N 1
ATOM 9055 C CA . GLN D 1 205 ? 27.182 -15.448 -63.278 1.00 94.91 205 GLN D CA 1
ATOM 9056 C C . GLN D 1 205 ? 26.743 -16.496 -64.293 1.00 95.87 205 GLN D C 1
ATOM 9057 O O . GLN D 1 205 ? 26.840 -16.256 -65.502 1.00 98.20 205 GLN D O 1
ATOM 9063 N N . SER D 1 206 ? 26.259 -17.655 -63.833 1.00 93.96 206 SER D N 1
ATOM 9064 C CA . SER D 1 206 ? 25.758 -18.661 -64.764 1.00 92.73 206 SER D CA 1
ATOM 9065 C C . SER D 1 206 ? 24.540 -18.168 -65.531 1.00 93.87 206 SER D C 1
ATOM 9066 O O . SER D 1 206 ? 24.216 -18.727 -66.585 1.00 93.44 206 SER D O 1
ATOM 9069 N N . GLN D 1 207 ? 23.856 -17.139 -65.023 1.00 94.19 207 GLN D N 1
ATOM 9070 C CA . GLN D 1 207 ? 22.756 -16.534 -65.764 1.00 91.84 207 GLN D CA 1
ATOM 9071 C C . GLN D 1 207 ? 23.245 -15.823 -67.019 1.00 93.50 207 GLN D C 1
ATOM 9072 O O . GLN D 1 207 ? 22.504 -15.731 -68.005 1.00 97.88 207 GLN D O 1
ATOM 9078 N N . PHE D 1 208 ? 24.481 -15.313 -67.004 1.00 90.43 208 PHE D N 1
ATOM 9079 C CA . PHE D 1 208 ? 24.988 -14.477 -68.083 1.00 85.81 208 PHE D CA 1
ATOM 9080 C C . PHE D 1 208 ? 26.065 -15.127 -68.938 1.00 86.56 208 PHE D C 1
ATOM 9081 O O . PHE D 1 208 ? 26.301 -14.657 -70.055 1.00 87.80 208 PHE D O 1
ATOM 9089 N N . LEU D 1 209 ? 26.727 -16.178 -68.456 1.00 87.97 209 LEU D N 1
ATOM 9090 C CA . LEU D 1 209 ? 28.049 -16.531 -68.957 1.00 92.45 209 LEU D CA 1
ATOM 9091 C C . LEU D 1 209 ? 28.110 -17.857 -69.706 1.00 94.50 209 LEU D C 1
ATOM 9092 O O . LEU D 1 209 ? 29.212 -18.285 -70.068 1.00 95.89 209 LEU D O 1
ATOM 9097 N N . ASN D 1 210 ? 26.977 -18.512 -69.960 1.00 94.58 210 ASN D N 1
ATOM 9098 C CA . ASN D 1 210 ? 26.969 -19.810 -70.639 1.00 97.53 210 ASN D CA 1
ATOM 9099 C C . ASN D 1 210 ? 27.940 -20.770 -69.950 1.00 94.96 210 ASN D C 1
ATOM 9100 O O . ASN D 1 210 ? 28.961 -21.181 -70.504 1.00 94.38 210 ASN D O 1
ATOM 9105 N N . PHE D 1 211 ? 27.617 -21.087 -68.699 1.00 92.12 211 PHE D N 1
ATOM 9106 C CA . PHE D 1 211 ? 28.536 -21.783 -67.809 1.00 88.65 211 PHE D CA 1
ATOM 9107 C C . PHE D 1 211 ? 27.777 -22.831 -67.014 1.00 82.46 211 PHE D C 1
ATOM 9108 O O . PHE D 1 211 ? 26.696 -22.548 -66.492 1.00 82.28 211 PHE D O 1
ATOM 9116 N N . LYS D 1 212 ? 28.339 -24.036 -66.925 1.00 77.72 212 LYS D N 1
ATOM 9117 C CA . LYS D 1 212 ? 27.712 -25.125 -66.188 1.00 76.42 212 LYS D CA 1
ATOM 9118 C C . LYS D 1 212 ? 28.774 -25.928 -65.453 1.00 76.62 212 LYS D C 1
ATOM 9119 O O . LYS D 1 212 ? 29.936 -25.977 -65.865 1.00 77.64 212 LYS D O 1
ATOM 9125 N N . ILE D 1 213 ? 28.357 -26.558 -64.356 1.00 74.03 213 ILE D N 1
ATOM 9126 C CA . ILE D 1 213 ? 29.211 -27.423 -63.549 1.00 72.45 213 ILE D CA 1
ATOM 9127 C C . ILE D 1 213 ? 28.749 -28.857 -63.756 1.00 72.87 213 ILE D C 1
ATOM 9128 O O . ILE D 1 213 ? 27.543 -29.134 -63.735 1.00 74.52 213 ILE D O 1
ATOM 9133 N N . ASN D 1 214 ? 29.698 -29.763 -63.972 1.00 71.32 214 ASN D N 1
ATOM 9134 C CA . ASN D 1 214 ? 29.406 -31.189 -64.102 1.00 72.68 214 ASN D CA 1
ATOM 9135 C C . ASN D 1 214 ? 30.012 -31.903 -62.896 1.00 69.94 214 ASN D C 1
ATOM 9136 O O . ASN D 1 214 ? 31.149 -32.376 -62.943 1.00 67.96 214 ASN D O 1
ATOM 9141 N N . LEU D 1 215 ? 29.234 -31.988 -61.813 1.00 68.50 215 LEU D N 1
ATOM 9142 C CA . LEU D 1 215 ? 29.710 -32.653 -60.605 1.00 66.32 215 LEU D CA 1
ATOM 9143 C C . LEU D 1 215 ? 29.929 -34.146 -60.811 1.00 68.61 215 LEU D C 1
ATOM 9144 O O . LEU D 1 215 ? 30.601 -34.776 -59.989 1.00 69.13 215 LEU D O 1
ATOM 9149 N N . PHE D 1 216 ? 29.379 -34.725 -61.884 1.00 69.82 216 PHE D N 1
ATOM 9150 C CA . PHE D 1 216 ? 29.643 -36.126 -62.192 1.00 71.37 216 PHE D CA 1
ATOM 9151 C C . PHE D 1 216 ? 31.105 -36.374 -62.532 1.00 72.72 216 PHE D C 1
ATOM 9152 O O . PHE D 1 216 ? 31.580 -37.503 -62.376 1.00 70.30 216 PHE D O 1
ATOM 9160 N N . GLU D 1 217 ? 31.822 -35.351 -63.001 1.00 77.44 217 GLU D N 1
ATOM 9161 C CA . GLU D 1 217 ? 33.254 -35.502 -63.237 1.00 82.80 217 GLU D CA 1
ATOM 9162 C C . GLU D 1 217 ? 34.024 -35.533 -61.923 1.00 81.55 217 GLU D C 1
ATOM 9163 O O . GLU D 1 217 ? 35.018 -36.258 -61.796 1.00 81.79 217 GLU D O 1
ATOM 9169 N N . ASP D 1 218 ? 33.586 -34.745 -60.938 1.00 79.20 218 ASP D N 1
ATOM 9170 C CA . ASP D 1 218 ? 34.195 -34.813 -59.614 1.00 76.46 218 ASP D CA 1
ATOM 9171 C C . ASP D 1 218 ? 34.014 -36.195 -59.003 1.00 73.86 218 ASP D C 1
ATOM 9172 O O . ASP D 1 218 ? 34.945 -36.742 -58.397 1.00 74.21 218 ASP D O 1
ATOM 9177 N N . MET D 1 219 ? 32.820 -36.775 -59.149 1.00 70.63 219 MET D N 1
ATOM 9178 C CA . MET D 1 219 ? 32.585 -38.121 -58.641 1.00 70.17 219 MET D CA 1
ATOM 9179 C C . MET D 1 219 ? 33.483 -39.127 -59.345 1.00 70.87 219 MET D C 1
ATOM 9180 O O . MET D 1 219 ? 33.991 -40.063 -58.718 1.00 70.42 219 MET D O 1
ATOM 9185 N N . ARG D 1 220 ? 33.690 -38.945 -60.651 1.00 73.24 220 ARG D N 1
ATOM 9186 C CA . ARG D 1 220 ? 34.534 -39.864 -61.407 1.00 74.60 220 ARG D CA 1
ATOM 9187 C C . ARG D 1 220 ? 35.979 -39.818 -60.928 1.00 69.93 220 ARG D C 1
ATOM 9188 O O . ARG D 1 220 ? 36.644 -40.858 -60.842 1.00 68.04 220 ARG D O 1
ATOM 9196 N N . LEU D 1 221 ? 36.491 -38.623 -60.623 1.00 67.54 221 LEU D N 1
ATOM 9197 C CA . LEU D 1 221 ? 37.883 -38.510 -60.197 1.00 66.80 221 LEU D CA 1
ATOM 9198 C C . LEU D 1 221 ? 38.113 -39.204 -58.860 1.00 68.39 221 LEU D C 1
ATOM 9199 O O . LEU D 1 221 ? 39.036 -40.016 -58.721 1.00 69.00 221 LEU D O 1
ATOM 9204 N N . ILE D 1 222 ? 37.288 -38.891 -57.858 1.00 68.32 222 ILE D N 1
ATOM 9205 C CA . ILE D 1 222 ? 37.458 -39.517 -56.550 1.00 69.51 222 ILE D CA 1
ATOM 9206 C C . ILE D 1 222 ? 37.193 -41.013 -56.639 1.00 69.51 222 ILE D C 1
ATOM 9207 O O . ILE D 1 222 ? 37.822 -41.808 -55.930 1.00 69.62 222 ILE D O 1
ATOM 9212 N N . LYS D 1 223 ? 36.269 -41.423 -57.510 1.00 69.92 223 LYS D N 1
ATOM 9213 C CA . LYS D 1 223 ? 36.085 -42.845 -57.777 1.00 70.76 223 LYS D CA 1
ATOM 9214 C C . LYS D 1 223 ? 37.339 -43.455 -58.392 1.00 69.53 223 LYS D C 1
ATOM 9215 O O . LYS D 1 223 ? 37.763 -44.549 -58.003 1.00 68.11 223 LYS D O 1
ATOM 9221 N N . ASP D 1 224 ? 37.950 -42.755 -59.351 1.00 69.53 224 ASP D N 1
ATOM 9222 C CA . ASP D 1 224 ? 39.138 -43.281 -60.015 1.00 70.57 224 ASP D CA 1
ATOM 9223 C C . ASP D 1 224 ? 40.305 -43.421 -59.046 1.00 68.22 224 ASP D C 1
ATOM 9224 O O . ASP D 1 224 ? 41.009 -44.438 -59.053 1.00 68.96 224 ASP D O 1
ATOM 9229 N N . LEU D 1 225 ? 40.528 -42.407 -58.207 1.00 64.61 225 LEU D N 1
ATOM 9230 C CA . LEU D 1 225 ? 41.646 -42.452 -57.270 1.00 61.70 225 LEU D CA 1
ATOM 9231 C C . LEU D 1 225 ? 41.498 -43.605 -56.286 1.00 62.08 225 LEU D C 1
ATOM 9232 O O . LEU D 1 225 ? 42.463 -44.331 -56.018 1.00 61.51 225 LEU D O 1
ATOM 9237 N N . VAL D 1 226 ? 40.292 -43.793 -55.745 1.00 61.23 226 VAL D N 1
ATOM 9238 C CA . VAL D 1 226 ? 40.066 -44.838 -54.749 1.00 60.24 226 VAL D CA 1
ATOM 9239 C C . VAL D 1 226 ? 40.318 -46.216 -55.349 1.00 65.09 226 VAL D C 1
ATOM 9240 O O . VAL D 1 226 ? 40.972 -47.068 -54.734 1.00 64.53 226 VAL D O 1
ATOM 9244 N N . PHE D 1 227 ? 39.807 -46.456 -56.559 1.00 69.83 227 PHE D N 1
ATOM 9245 C CA . PHE D 1 227 ? 39.978 -47.759 -57.192 1.00 71.99 227 PHE D CA 1
ATOM 9246 C C . PHE D 1 227 ? 41.437 -48.020 -57.549 1.00 74.73 227 PHE D C 1
ATOM 9247 O O . PHE D 1 227 ? 41.918 -49.153 -57.426 1.00 73.27 227 PHE D O 1
ATOM 9255 N N . SER D 1 228 ? 42.156 -46.987 -57.989 1.00 79.18 228 SER D N 1
ATOM 9256 C CA . SER D 1 228 ? 43.515 -47.155 -58.489 1.00 82.86 228 SER D CA 1
ATOM 9257 C C . SER D 1 228 ? 44.579 -47.111 -57.400 1.00 84.62 228 SER D C 1
ATOM 9258 O O . SER D 1 228 ? 45.711 -47.544 -57.645 1.00 87.68 228 SER D O 1
ATOM 9261 N N . CYS D 1 229 ? 44.255 -46.606 -56.213 1.00 83.46 229 CYS D N 1
ATOM 9262 C CA . CYS D 1 229 ? 45.241 -46.510 -55.149 1.00 81.01 229 CYS D CA 1
ATOM 9263 C C . CYS D 1 229 ? 45.464 -47.869 -54.487 1.00 80.37 229 CYS D C 1
ATOM 9264 O O . CYS D 1 229 ? 44.630 -48.776 -54.567 1.00 80.26 229 CYS D O 1
ATOM 9267 N N . LYS D 1 230 ? 46.615 -48.000 -53.827 1.00 79.73 230 LYS D N 1
ATOM 9268 C CA . LYS D 1 230 ? 46.968 -49.223 -53.115 1.00 80.40 230 LYS D CA 1
ATOM 9269 C C . LYS D 1 230 ? 46.462 -49.206 -51.676 1.00 77.88 230 LYS D C 1
ATOM 9270 O O . LYS D 1 230 ? 45.810 -50.156 -51.231 1.00 78.30 230 LYS D O 1
ATOM 9276 N N . LYS D 1 231 ? 46.760 -48.138 -50.939 1.00 74.22 231 LYS D N 1
ATOM 9277 C CA . LYS D 1 231 ? 46.276 -47.960 -49.579 1.00 69.24 231 LYS D CA 1
ATOM 9278 C C . LYS D 1 231 ? 45.800 -46.525 -49.408 1.00 64.84 231 LYS D C 1
ATOM 9279 O O . LYS D 1 231 ? 46.298 -45.608 -50.066 1.00 63.00 231 LYS D O 1
ATOM 9285 N N . SER D 1 232 ? 44.831 -46.335 -48.516 1.00 63.33 232 SER D N 1
ATOM 9286 C CA . SER D 1 232 ? 44.227 -45.029 -48.312 1.00 62.40 232 SER D CA 1
ATOM 9287 C C . SER D 1 232 ? 44.279 -44.642 -46.840 1.00 61.49 232 SER D C 1
ATOM 9288 O O . SER D 1 232 ? 44.187 -45.491 -45.949 1.00 61.58 232 SER D O 1
ATOM 9291 N N . GLY D 1 233 ? 44.433 -43.341 -46.602 1.00 58.81 233 GLY D N 1
ATOM 9292 C CA . GLY D 1 233 ? 44.375 -42.802 -45.261 1.00 55.16 233 GLY D CA 1
ATOM 9293 C C . GLY D 1 233 ? 43.597 -41.502 -45.263 1.00 54.49 233 GLY D C 1
ATOM 9294 O O . GLY D 1 233 ? 43.360 -40.898 -46.313 1.00 55.01 233 GLY D O 1
ATOM 9295 N N . ALA D 1 234 ? 43.196 -41.078 -44.067 1.00 52.22 234 ALA D N 1
ATOM 9296 C CA . ALA D 1 234 ? 42.412 -39.857 -43.953 1.00 49.78 234 ALA D CA 1
ATOM 9297 C C . ALA D 1 234 ? 42.573 -39.256 -42.566 1.00 46.27 234 ALA D C 1
ATOM 9298 O O . ALA D 1 234 ? 42.625 -39.979 -41.568 1.00 46.90 234 ALA D O 1
ATOM 9300 N N . LEU D 1 235 ? 42.653 -37.930 -42.521 1.00 42.12 235 LEU D N 1
ATOM 9301 C CA . LEU D 1 235 ? 42.466 -37.157 -41.300 1.00 40.11 235 LEU D CA 1
ATOM 9302 C C . LEU D 1 235 ? 41.165 -36.388 -41.477 1.00 38.71 235 LEU D C 1
ATOM 9303 O O . LEU D 1 235 ? 41.095 -35.458 -42.287 1.00 37.74 235 LEU D O 1
ATOM 9308 N N . ILE D 1 236 ? 40.134 -36.786 -40.738 1.00 37.41 236 ILE D N 1
ATOM 9309 C CA . ILE D 1 236 ? 38.797 -36.222 -40.880 1.00 36.25 236 ILE D CA 1
ATOM 9310 C C . ILE D 1 236 ? 38.510 -35.371 -39.654 1.00 37.32 236 ILE D C 1
ATOM 9311 O O . ILE D 1 236 ? 38.534 -35.870 -38.521 1.00 38.68 236 ILE D O 1
ATOM 9316 N N . ILE D 1 237 ? 38.235 -34.091 -39.881 1.00 37.10 237 ILE D N 1
ATOM 9317 C CA . ILE D 1 237 ? 37.981 -33.130 -38.815 1.00 37.91 237 ILE D CA 1
ATOM 9318 C C . ILE D 1 237 ? 36.525 -32.702 -38.923 1.00 39.71 237 ILE D C 1
ATOM 9319 O O . ILE D 1 237 ? 36.127 -32.055 -39.898 1.00 43.04 237 ILE D O 1
ATOM 9324 N N . GLY D 1 238 ? 35.728 -33.057 -37.919 1.00 41.32 238 GLY D N 1
ATOM 9325 C CA . GLY D 1 238 ? 34.309 -32.770 -37.942 1.00 45.31 238 GLY D CA 1
ATOM 9326 C C . GLY D 1 238 ? 33.518 -33.827 -38.689 1.00 46.27 238 GLY D C 1
ATOM 9327 O O . GLY D 1 238 ? 34.049 -34.806 -39.215 1.00 45.83 238 GLY D O 1
ATOM 9328 N N . GLY D 1 239 ? 32.206 -33.616 -38.731 1.00 48.20 239 GLY D N 1
ATOM 9329 C CA . GLY D 1 239 ? 31.322 -34.526 -39.429 1.00 53.22 239 GLY D CA 1
ATOM 9330 C C . GLY D 1 239 ? 30.771 -33.934 -40.709 1.00 57.56 239 GLY D C 1
ATOM 9331 O O . GLY D 1 239 ? 31.511 -33.330 -41.492 1.00 64.88 239 GLY D O 1
ATOM 9332 N N . GLY D 1 240 ? 29.474 -34.100 -40.935 1.00 53.94 240 GLY D N 1
ATOM 9333 C CA . GLY D 1 240 ? 28.846 -33.509 -42.096 1.00 53.69 240 GLY D CA 1
ATOM 9334 C C . GLY D 1 240 ? 29.181 -34.220 -43.399 1.00 53.05 240 GLY D C 1
ATOM 9335 O O . GLY D 1 240 ? 29.709 -35.333 -43.437 1.00 50.66 240 GLY D O 1
ATOM 9336 N N . ILE D 1 241 ? 28.863 -33.522 -44.492 1.00 52.81 241 ILE D N 1
ATOM 9337 C CA . ILE D 1 241 ? 29.011 -34.092 -45.829 1.00 51.55 241 ILE D CA 1
ATOM 9338 C C . ILE D 1 241 ? 30.473 -34.384 -46.139 1.00 49.34 241 ILE D C 1
ATOM 9339 O O . ILE D 1 241 ? 30.786 -35.358 -46.834 1.00 49.24 241 ILE D O 1
ATOM 9344 N N . SER D 1 242 ? 31.390 -33.557 -45.630 1.00 47.99 242 SER D N 1
ATOM 9345 C CA . SER D 1 242 ? 32.812 -33.789 -45.869 1.00 43.48 242 SER D CA 1
ATOM 9346 C C . SER D 1 242 ? 33.264 -35.117 -45.275 1.00 41.23 242 SER D C 1
ATOM 9347 O O . SER D 1 242 ? 34.065 -35.838 -45.883 1.00 40.10 242 SER D O 1
ATOM 9350 N N . LYS D 1 243 ? 32.772 -35.456 -44.081 1.00 42.16 243 LYS D N 1
ATOM 9351 C CA . LYS D 1 243 ? 33.140 -36.731 -43.475 1.00 45.27 243 LYS D CA 1
ATOM 9352 C C . LYS D 1 243 ? 32.455 -37.900 -44.172 1.00 48.73 243 LYS D C 1
ATOM 9353 O O . LYS D 1 243 ? 33.088 -38.931 -44.428 1.00 47.28 243 LYS D O 1
ATOM 9359 N N . HIS D 1 244 ? 31.160 -37.770 -44.468 1.00 52.61 244 HIS D N 1
ATOM 9360 C CA . HIS D 1 244 ? 30.446 -38.871 -45.105 1.00 56.23 244 HIS D CA 1
ATOM 9361 C C . HIS D 1 244 ? 31.018 -39.171 -46.481 1.00 53.14 244 HIS D C 1
ATOM 9362 O O . HIS D 1 244 ? 31.249 -40.333 -46.828 1.00 52.76 244 HIS D O 1
ATOM 9369 N N . HIS D 1 245 ? 31.265 -38.127 -47.275 1.00 53.72 245 HIS D N 1
ATOM 9370 C CA . HIS D 1 245 ? 31.764 -38.320 -48.634 1.00 53.88 245 HIS D CA 1
ATOM 9371 C C . HIS D 1 245 ? 33.119 -39.015 -48.631 1.00 49.63 245 HIS D C 1
ATOM 9372 O O . HIS D 1 245 ? 33.353 -39.946 -49.409 1.00 49.67 245 HIS D O 1
ATOM 9379 N N . THR D 1 246 ? 34.028 -38.571 -47.758 1.00 47.20 246 THR D N 1
ATOM 9380 C CA . THR D 1 246 ? 35.323 -39.234 -47.635 1.00 44.70 246 THR D CA 1
ATOM 9381 C C . THR D 1 246 ? 35.146 -40.697 -47.266 1.00 46.35 246 THR D C 1
ATOM 9382 O O . THR D 1 246 ? 35.795 -41.580 -47.839 1.00 46.69 246 THR D O 1
ATOM 9386 N N . ILE D 1 247 ? 34.264 -40.967 -46.309 1.00 48.56 247 ILE D N 1
ATOM 9387 C CA . ILE D 1 247 ? 33.985 -42.336 -45.905 1.00 53.27 247 ILE D CA 1
ATOM 9388 C C . ILE D 1 247 ? 33.227 -43.074 -47.003 1.00 55.28 247 ILE D C 1
ATOM 9389 O O . ILE D 1 247 ? 33.491 -44.253 -47.274 1.00 53.52 247 ILE D O 1
ATOM 9394 N N . TRP D 1 248 ? 32.291 -42.385 -47.669 1.00 57.93 248 TRP D N 1
ATOM 9395 C CA . TRP D 1 248 ? 31.435 -43.038 -48.658 1.00 58.88 248 TRP D CA 1
ATOM 9396 C C . TRP D 1 248 ? 32.227 -43.611 -49.823 1.00 58.71 248 TRP D C 1
ATOM 9397 O O . TRP D 1 248 ? 31.786 -44.576 -50.453 1.00 58.94 248 TRP D O 1
ATOM 9408 N N . TRP D 1 249 ? 33.373 -43.024 -50.152 1.00 58.34 249 TRP D N 1
ATOM 9409 C CA . TRP D 1 249 ? 34.088 -43.470 -51.338 1.00 58.11 249 TRP D CA 1
ATOM 9410 C C . TRP D 1 249 ? 35.142 -44.522 -51.050 1.00 60.34 249 TRP D C 1
ATOM 9411 O O . TRP D 1 249 ? 35.577 -45.208 -51.981 1.00 62.85 249 TRP D O 1
ATOM 9422 N N . ASN D 1 250 ? 35.544 -44.687 -49.795 1.00 61.07 250 ASN D N 1
ATOM 9423 C CA . ASN D 1 250 ? 36.582 -45.654 -49.479 1.00 62.22 250 ASN D CA 1
ATOM 9424 C C . ASN D 1 250 ? 36.052 -47.075 -49.320 1.00 65.50 250 ASN D C 1
ATOM 9425 O O . ASN D 1 250 ? 36.859 -48.009 -49.284 1.00 65.68 250 ASN D O 1
ATOM 9430 N N . GLN D 1 251 ? 34.730 -47.272 -49.248 1.00 67.98 251 GLN D N 1
ATOM 9431 C CA . GLN D 1 251 ? 34.197 -48.633 -49.189 1.00 70.96 251 GLN D CA 1
ATOM 9432 C C . GLN D 1 251 ? 34.526 -49.419 -50.442 1.00 70.00 251 GLN D C 1
ATOM 9433 O O . GLN D 1 251 ? 34.704 -50.640 -50.383 1.00 72.39 251 GLN D O 1
ATOM 9439 N N . PHE D 1 252 ? 34.587 -48.740 -51.586 1.00 66.44 252 PHE D N 1
ATOM 9440 C CA . PHE D 1 252 ? 34.883 -49.413 -52.840 1.00 66.15 252 PHE D CA 1
ATOM 9441 C C . PHE D 1 252 ? 36.251 -50.076 -52.814 1.00 66.74 252 PHE D C 1
ATOM 9442 O O . PHE D 1 252 ? 36.503 -50.987 -53.611 1.00 69.56 252 PHE D O 1
ATOM 9450 N N . LYS D 1 253 ? 37.130 -49.656 -51.903 1.00 65.03 253 LYS D N 1
ATOM 9451 C CA . LYS D 1 253 ? 38.425 -50.291 -51.692 1.00 66.97 253 LYS D CA 1
ATOM 9452 C C . LYS D 1 253 ? 38.518 -50.941 -50.313 1.00 70.91 253 LYS D C 1
ATOM 9453 O O . LYS D 1 253 ? 39.593 -50.984 -49.710 1.00 70.13 253 LYS D O 1
ATOM 9459 N N . ASP D 1 254 ? 37.393 -51.449 -49.808 1.00 77.91 254 ASP D N 1
ATOM 9460 C CA . ASP D 1 254 ? 37.293 -52.106 -48.504 1.00 86.75 254 ASP D CA 1
ATOM 9461 C C . ASP D 1 254 ? 37.648 -51.178 -47.346 1.00 86.20 254 ASP D C 1
ATOM 9462 O O . ASP D 1 254 ? 37.872 -51.641 -46.223 1.00 93.67 254 ASP D O 1
ATOM 9467 N N . GLY D 1 255 ? 37.709 -49.879 -47.591 1.00 79.67 255 GLY D N 1
ATOM 9468 C CA . GLY D 1 255 ? 37.749 -48.900 -46.527 1.00 72.02 255 GLY D CA 1
ATOM 9469 C C . GLY D 1 255 ? 39.102 -48.229 -46.385 1.00 67.16 255 GLY D C 1
ATOM 9470 O O . GLY D 1 255 ? 40.080 -48.557 -47.057 1.00 70.14 255 GLY D O 1
ATOM 9471 N N . LEU D 1 256 ? 39.123 -47.256 -45.477 1.00 61.79 256 LEU D N 1
ATOM 9472 C CA . LEU D 1 256 ? 40.357 -46.563 -45.139 1.00 58.33 256 LEU D CA 1
ATOM 9473 C C . LEU D 1 256 ? 41.296 -47.508 -44.406 1.00 59.07 256 LEU D C 1
ATOM 9474 O O . LEU D 1 256 ? 40.887 -48.213 -43.478 1.00 59.20 256 LEU D O 1
ATOM 9479 N N . ASP D 1 257 ? 42.558 -47.532 -44.832 1.00 58.90 257 ASP D N 1
ATOM 9480 C CA . ASP D 1 257 ? 43.564 -48.313 -44.126 1.00 58.41 257 ASP D CA 1
ATOM 9481 C C . ASP D 1 257 ? 44.055 -47.601 -42.872 1.00 56.29 257 ASP D C 1
ATOM 9482 O O . ASP D 1 257 ? 44.474 -48.258 -41.912 1.00 54.67 257 ASP D O 1
ATOM 9487 N N . TYR D 1 258 ? 44.019 -46.269 -42.867 1.00 56.25 258 TYR D N 1
ATOM 9488 C CA . TYR D 1 258 ? 44.363 -45.461 -41.706 1.00 56.33 258 TYR D CA 1
ATOM 9489 C C . TYR D 1 258 ? 43.369 -44.316 -41.608 1.00 53.42 258 TYR D C 1
ATOM 9490 O O . TYR D 1 258 ? 42.941 -43.772 -42.630 1.00 54.70 258 TYR D O 1
ATOM 9499 N N . ALA D 1 259 ? 42.995 -43.954 -40.383 1.00 47.64 259 ALA D N 1
ATOM 9500 C CA . ALA D 1 259 ? 42.027 -42.884 -40.203 1.00 44.09 259 ALA D CA 1
ATOM 9501 C C . ALA D 1 259 ? 42.213 -42.255 -38.833 1.00 41.33 259 ALA D C 1
ATOM 9502 O O . ALA D 1 259 ? 42.469 -42.957 -37.852 1.00 40.90 259 ALA D O 1
ATOM 9504 N N . VAL D 1 260 ? 42.088 -40.930 -38.779 1.00 37.86 260 VAL D N 1
ATOM 9505 C CA . VAL D 1 260 ? 42.072 -40.182 -37.528 1.00 36.50 260 VAL D CA 1
ATOM 9506 C C . VAL D 1 260 ? 40.902 -39.211 -37.588 1.00 38.31 260 VAL D C 1
ATOM 9507 O O . VAL D 1 260 ? 40.847 -38.355 -38.479 1.00 39.61 260 VAL D O 1
ATOM 9511 N N . TYR D 1 261 ? 39.975 -39.337 -36.644 1.00 38.36 261 TYR D N 1
ATOM 9512 C CA . TYR D 1 261 ? 38.796 -38.486 -36.580 1.00 39.66 261 TYR D CA 1
ATOM 9513 C C . TYR D 1 261 ? 38.921 -37.551 -35.387 1.00 37.64 261 TYR D C 1
ATOM 9514 O O . TYR D 1 261 ? 39.174 -38.001 -34.265 1.00 37.18 261 TYR D O 1
ATOM 9523 N N . VAL D 1 262 ? 38.747 -36.257 -35.632 1.00 38.16 262 VAL D N 1
ATOM 9524 C CA . VAL D 1 262 ? 38.645 -35.256 -34.576 1.00 40.17 262 VAL D CA 1
ATOM 9525 C C . VAL D 1 262 ? 37.264 -34.628 -34.686 1.00 44.37 262 VAL D C 1
ATOM 9526 O O . VAL D 1 262 ? 36.915 -34.065 -35.731 1.00 44.64 262 VAL D O 1
ATOM 9530 N N . THR D 1 263 ? 36.479 -34.726 -33.617 1.00 46.71 263 THR D N 1
ATOM 9531 C CA . THR D 1 263 ? 35.104 -34.254 -33.652 1.00 50.12 263 THR D CA 1
ATOM 9532 C C . THR D 1 263 ? 34.671 -33.873 -32.246 1.00 51.20 263 THR D C 1
ATOM 9533 O O . THR D 1 263 ? 35.308 -34.243 -31.259 1.00 50.91 263 THR D O 1
ATOM 9537 N N . THR D 1 264 ? 33.581 -33.108 -32.168 1.00 55.33 264 THR D N 1
ATOM 9538 C CA . THR D 1 264 ? 32.920 -32.830 -30.902 1.00 60.86 264 THR D CA 1
ATOM 9539 C C . THR D 1 264 ? 31.559 -33.498 -30.783 1.00 70.07 264 THR D C 1
ATOM 9540 O O . THR D 1 264 ? 31.003 -33.540 -29.680 1.00 73.55 264 THR D O 1
ATOM 9544 N N . ALA D 1 265 ? 31.015 -34.023 -31.878 1.00 74.99 265 ALA D N 1
ATOM 9545 C CA . ALA D 1 265 ? 29.692 -34.627 -31.855 1.00 79.10 265 ALA D CA 1
ATOM 9546 C C . ALA D 1 265 ? 29.691 -35.909 -31.026 1.00 84.76 265 ALA D C 1
ATOM 9547 O O . ALA D 1 265 ? 30.715 -36.574 -30.848 1.00 84.11 265 ALA D O 1
ATOM 9549 N N . GLN D 1 266 ? 28.513 -36.245 -30.511 1.00 91.39 266 GLN D N 1
ATOM 9550 C CA . GLN D 1 266 ? 28.304 -37.434 -29.700 1.00 97.54 266 GLN D CA 1
ATOM 9551 C C . GLN D 1 266 ? 27.526 -38.479 -30.491 1.00 99.48 266 GLN D C 1
ATOM 9552 O O . GLN D 1 266 ? 26.920 -38.185 -31.525 1.00 100.45 266 GLN D O 1
ATOM 9558 N N . GLU D 1 267 ? 27.550 -39.714 -29.987 1.00 98.98 267 GLU D N 1
ATOM 9559 C CA . GLU D 1 267 ? 26.970 -40.847 -30.697 1.00 97.79 267 GLU D CA 1
ATOM 9560 C C . GLU D 1 267 ? 25.505 -41.093 -30.356 1.00 99.08 267 GLU D C 1
ATOM 9561 O O . GLU D 1 267 ? 24.806 -41.754 -31.133 1.00 98.36 267 GLU D O 1
ATOM 9567 N N . TYR D 1 268 ? 25.016 -40.556 -29.236 1.00 101.19 268 TYR D N 1
ATOM 9568 C CA . TYR D 1 268 ? 23.690 -40.925 -28.750 1.00 103.21 268 TYR D CA 1
ATOM 9569 C C . TYR D 1 268 ? 22.566 -40.496 -29.689 1.00 106.62 268 TYR D C 1
ATOM 9570 O O . TYR D 1 268 ? 21.469 -41.061 -29.616 1.00 108.04 268 TYR D O 1
ATOM 9579 N N . ASP D 1 269 ? 22.803 -39.521 -30.565 1.00 107.11 269 ASP D N 1
ATOM 9580 C CA . ASP D 1 269 ? 21.758 -39.025 -31.454 1.00 106.43 269 ASP D CA 1
ATOM 9581 C C . ASP D 1 269 ? 21.740 -39.721 -32.811 1.00 108.10 269 ASP D C 1
ATOM 9582 O O . ASP D 1 269 ? 20.920 -39.362 -33.662 1.00 107.67 269 ASP D O 1
ATOM 9587 N N . GLY D 1 270 ? 22.618 -40.698 -33.036 1.00 109.70 270 GLY D N 1
ATOM 9588 C CA . GLY D 1 270 ? 22.564 -41.494 -34.249 1.00 110.74 270 GLY D CA 1
ATOM 9589 C C . GLY D 1 270 ? 23.008 -40.795 -35.513 1.00 112.02 270 GLY D C 1
ATOM 9590 O O . GLY D 1 270 ? 22.605 -41.199 -36.606 1.00 111.58 270 GLY D O 1
ATOM 9591 N N . SER D 1 271 ? 23.830 -39.758 -35.400 1.00 113.17 271 SER D N 1
ATOM 9592 C CA . SER D 1 271 ? 24.267 -38.999 -36.560 1.00 113.65 271 SER D CA 1
ATOM 9593 C C . SER D 1 271 ? 25.521 -39.610 -37.177 1.00 112.83 271 SER D C 1
ATOM 9594 O O . SER D 1 271 ? 26.279 -40.334 -36.527 1.00 112.56 271 SER D O 1
ATOM 9597 N N . LEU D 1 272 ? 25.722 -39.309 -38.462 1.00 111.86 272 LEU D N 1
ATOM 9598 C CA . LEU D 1 272 ? 26.972 -39.664 -39.127 1.00 111.22 272 LEU D CA 1
ATOM 9599 C C . LEU D 1 272 ? 28.144 -38.908 -38.512 1.00 114.75 272 LEU D C 1
ATOM 9600 O O . LEU D 1 272 ? 29.249 -39.449 -38.389 1.00 113.33 272 LEU D O 1
ATOM 9605 N N . SER D 1 273 ? 27.916 -37.652 -38.116 1.00 118.97 273 SER D N 1
ATOM 9606 C CA . SER D 1 273 ? 28.984 -36.830 -37.556 1.00 122.56 273 SER D CA 1
ATOM 9607 C C . SER D 1 273 ? 29.486 -37.370 -36.222 1.00 125.81 273 SER D C 1
ATOM 9608 O O . SER D 1 273 ? 30.679 -37.249 -35.919 1.00 125.17 273 SER D O 1
ATOM 9611 N N . GLY D 1 274 ? 28.604 -37.951 -35.412 1.00 130.05 274 GLY D N 1
ATOM 9612 C CA . GLY D 1 274 ? 28.992 -38.441 -34.103 1.00 135.75 274 GLY D CA 1
ATOM 9613 C C . GLY D 1 274 ? 29.228 -39.936 -34.044 1.00 142.76 274 GLY D C 1
ATOM 9614 O O . GLY D 1 274 ? 29.240 -40.526 -32.959 1.00 140.96 274 GLY D O 1
ATOM 9615 N N . ALA D 1 275 ? 29.425 -40.561 -35.202 1.00 152.43 275 ALA D N 1
ATOM 9616 C CA . ALA D 1 275 ? 29.570 -42.007 -35.287 1.00 162.29 275 ALA D CA 1
ATOM 9617 C C . ALA D 1 275 ? 31.037 -42.404 -35.152 1.00 174.11 275 ALA D C 1
ATOM 9618 O O . ALA D 1 275 ? 31.901 -41.878 -35.860 1.00 174.71 275 ALA D O 1
ATOM 9620 N N . LYS D 1 276 ? 31.282 -43.379 -34.279 1.00 185.02 276 LYS D N 1
ATOM 9621 C CA . LYS D 1 276 ? 32.655 -43.748 -33.947 1.00 195.56 276 LYS D CA 1
ATOM 9622 C C . LYS D 1 276 ? 33.258 -44.910 -34.694 1.00 209.18 276 LYS D C 1
ATOM 9623 O O . LYS D 1 276 ? 32.634 -45.499 -35.554 1.00 210.86 276 LYS D O 1
ATOM 9629 N N . PRO D 1 277 ? 34.513 -45.229 -34.377 1.00 220.31 277 PRO D N 1
ATOM 9630 C CA . PRO D 1 277 ? 35.047 -46.430 -34.992 1.00 229.80 277 PRO D CA 1
ATOM 9631 C C . PRO D 1 277 ? 34.321 -47.622 -34.429 1.00 243.30 277 PRO D C 1
ATOM 9632 O O . PRO D 1 277 ? 33.881 -47.523 -33.286 1.00 243.27 277 PRO D O 1
ATOM 9636 N N . ARG D 1 278 ? 34.133 -48.666 -35.210 1.00 256.83 278 ARG D N 1
ATOM 9637 C CA . ARG D 1 278 ? 33.478 -49.924 -34.820 1.00 270.26 278 ARG D CA 1
ATOM 9638 C C . ARG D 1 278 ? 32.030 -49.852 -35.180 1.00 293.96 278 ARG D C 1
ATOM 9639 O O . ARG D 1 278 ? 31.371 -50.883 -35.266 1.00 294.70 278 ARG D O 1
ATOM 9647 N N . GLU D 1 279 ? 31.510 -48.660 -35.444 1.00 315.83 279 GLU D N 1
ATOM 9648 C CA . GLU D 1 279 ? 30.183 -48.603 -36.024 1.00 336.03 279 GLU D CA 1
ATOM 9649 C C . GLU D 1 279 ? 30.642 -48.565 -37.451 1.00 351.68 279 GLU D C 1
ATOM 9650 O O . GLU D 1 279 ? 29.864 -48.729 -38.383 1.00 357.05 279 GLU D O 1
ATOM 9656 N N . ALA D 1 280 ? 31.946 -48.354 -37.617 1.00 360.38 280 ALA D N 1
ATOM 9657 C CA . ALA D 1 280 ? 32.513 -48.311 -38.920 1.00 366.34 280 ALA D CA 1
ATOM 9658 C C . ALA D 1 280 ? 32.349 -49.724 -39.357 1.00 369.19 280 ALA D C 1
ATOM 9659 O O . ALA D 1 280 ? 31.882 -49.998 -40.457 1.00 370.75 280 ALA D O 1
ATOM 9661 N N . ILE D 1 281 ? 32.709 -50.646 -38.475 1.00 368.95 281 ILE D N 1
ATOM 9662 C CA . ILE D 1 281 ? 32.647 -52.029 -38.929 1.00 367.17 281 ILE D CA 1
ATOM 9663 C C . ILE D 1 281 ? 31.267 -52.414 -39.447 1.00 360.19 281 ILE D C 1
ATOM 9664 O O . ILE D 1 281 ? 31.133 -53.453 -40.104 1.00 361.07 281 ILE D O 1
ATOM 9669 N N . SER D 1 282 ? 30.241 -51.592 -39.193 1.00 351.23 282 SER D N 1
ATOM 9670 C CA . SER D 1 282 ? 28.902 -51.905 -39.688 1.00 341.15 282 SER D CA 1
ATOM 9671 C C . SER D 1 282 ? 28.804 -51.709 -41.198 1.00 327.98 282 SER D C 1
ATOM 9672 O O . SER D 1 282 ? 28.148 -52.501 -41.885 1.00 328.47 282 SER D O 1
ATOM 9675 N N . TRP D 1 283 ? 29.430 -50.664 -41.736 1.00 313.92 283 TRP D N 1
ATOM 9676 C CA . TRP D 1 283 ? 29.632 -50.592 -43.175 1.00 299.15 283 TRP D CA 1
ATOM 9677 C C . TRP D 1 283 ? 31.044 -51.056 -43.521 1.00 288.27 283 TRP D C 1
ATOM 9678 O O . TRP D 1 283 ? 31.865 -51.339 -42.649 1.00 289.87 283 TRP D O 1
ATOM 9689 N N . ASN D 1 284 ? 31.311 -51.183 -44.818 1.00 274.85 284 ASN D N 1
ATOM 9690 C CA . ASN D 1 284 ? 32.570 -51.765 -45.281 1.00 260.44 284 ASN D CA 1
ATOM 9691 C C . ASN D 1 284 ? 33.539 -50.706 -45.789 1.00 247.28 284 ASN D C 1
ATOM 9692 O O . ASN D 1 284 ? 34.256 -50.906 -46.773 1.00 247.98 284 ASN D O 1
ATOM 9697 N N . LYS D 1 285 ? 33.565 -49.557 -45.115 1.00 232.81 285 LYS D N 1
ATOM 9698 C CA . LYS D 1 285 ? 34.503 -48.480 -45.395 1.00 217.65 285 LYS D CA 1
ATOM 9699 C C . LYS D 1 285 ? 35.594 -48.391 -44.327 1.00 209.49 285 LYS D C 1
ATOM 9700 O O . LYS D 1 285 ? 36.256 -47.356 -44.197 1.00 207.79 285 LYS D O 1
ATOM 9706 N N . ILE D 1 286 ? 35.779 -49.464 -43.554 1.00 203.52 286 ILE D N 1
ATOM 9707 C CA . ILE D 1 286 ? 36.948 -49.668 -42.705 1.00 197.64 286 ILE D CA 1
ATOM 9708 C C . ILE D 1 286 ? 37.439 -51.093 -42.928 1.00 196.95 286 ILE D C 1
ATOM 9709 O O . ILE D 1 286 ? 36.634 -52.023 -43.054 1.00 196.99 286 ILE D O 1
ATOM 9714 N N . ARG D 1 287 ? 38.756 -51.263 -43.001 1.00 196.13 287 ARG D N 1
ATOM 9715 C CA . ARG D 1 287 ? 39.313 -52.590 -43.196 1.00 195.09 287 ARG D CA 1
ATOM 9716 C C . ARG D 1 287 ? 39.073 -53.458 -41.960 1.00 198.22 287 ARG D C 1
ATOM 9717 O O . ARG D 1 287 ? 38.990 -52.948 -40.840 1.00 201.05 287 ARG D O 1
ATOM 9725 N N . PRO D 1 288 ? 38.940 -54.775 -42.142 1.00 196.78 288 PRO D N 1
ATOM 9726 C CA . PRO D 1 288 ? 38.790 -55.661 -40.975 1.00 193.63 288 PRO D CA 1
ATOM 9727 C C . PRO D 1 288 ? 39.976 -55.613 -40.029 1.00 187.47 288 PRO D C 1
ATOM 9728 O O . PRO D 1 288 ? 39.817 -55.885 -38.832 1.00 188.98 288 PRO D O 1
ATOM 9732 N N . ASN D 1 289 ? 41.165 -55.280 -40.532 1.00 178.30 289 ASN D N 1
ATOM 9733 C CA . ASN D 1 289 ? 42.380 -55.149 -39.727 1.00 167.62 289 ASN D CA 1
ATOM 9734 C C . ASN D 1 289 ? 42.976 -53.782 -40.052 1.00 156.16 289 ASN D C 1
ATOM 9735 O O . ASN D 1 289 ? 43.839 -53.663 -40.927 1.00 156.67 289 ASN D O 1
ATOM 9740 N N . ALA D 1 290 ? 42.517 -52.750 -39.344 1.00 143.17 290 ALA D N 1
ATOM 9741 C CA . ALA D 1 290 ? 42.897 -51.378 -39.647 1.00 129.03 290 ALA D CA 1
ATOM 9742 C C . ALA D 1 290 ? 43.154 -50.611 -38.358 1.00 114.00 290 ALA D C 1
ATOM 9743 O O . AL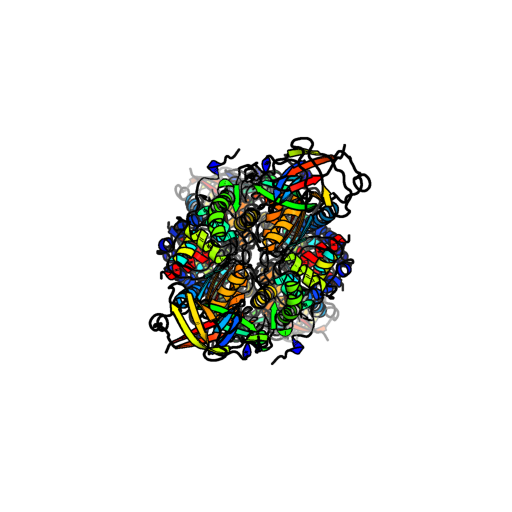A D 1 290 ? 42.705 -50.997 -37.275 1.00 112.58 290 ALA D O 1
ATOM 9745 N N . LYS D 1 291 ? 43.885 -49.507 -38.494 1.00 100.00 291 LYS D N 1
ATOM 9746 C CA . LYS D 1 291 ? 44.284 -48.660 -37.373 1.00 86.12 291 LYS D CA 1
ATOM 9747 C C . LYS D 1 291 ? 43.492 -47.359 -37.455 1.00 77.46 291 LYS D C 1
ATOM 9748 O O . LYS D 1 291 ? 43.791 -46.490 -38.279 1.00 75.22 291 LYS D O 1
ATOM 9754 N N . HIS D 1 292 ? 42.484 -47.227 -36.595 1.00 72.43 292 HIS D N 1
ATOM 9755 C CA . HIS D 1 292 ? 41.612 -46.063 -36.564 1.00 67.65 292 HIS D CA 1
ATOM 9756 C C . HIS D 1 292 ? 41.609 -45.461 -35.166 1.00 56.58 292 HIS D C 1
ATOM 9757 O O . HIS D 1 292 ? 41.643 -46.187 -34.169 1.00 55.46 292 HIS D O 1
ATOM 9764 N N . ALA D 1 293 ? 41.573 -44.131 -35.094 1.00 49.43 293 ALA D N 1
ATOM 9765 C CA . ALA D 1 293 ? 41.562 -43.432 -33.817 1.00 43.69 293 ALA D CA 1
ATOM 9766 C C . ALA D 1 293 ? 40.646 -42.222 -33.892 1.00 44.26 293 ALA D C 1
ATOM 9767 O O . ALA D 1 293 ? 40.686 -41.461 -34.863 1.00 42.56 293 ALA D O 1
ATOM 9769 N N . THR D 1 294 ? 39.828 -42.047 -32.858 1.00 46.57 294 THR D N 1
ATOM 9770 C CA . THR D 1 294 ? 38.941 -40.900 -32.726 1.00 46.31 294 THR D CA 1
ATOM 9771 C C . THR D 1 294 ? 39.313 -40.115 -31.476 1.00 44.55 294 THR D C 1
ATOM 9772 O O . THR D 1 294 ? 39.577 -40.698 -30.420 1.00 45.72 294 THR D O 1
ATOM 9776 N N . ILE D 1 295 ? 39.351 -38.791 -31.607 1.00 41.39 295 ILE D N 1
ATOM 9777 C CA . ILE D 1 295 ? 39.635 -37.886 -30.502 1.00 38.67 295 ILE D CA 1
ATOM 9778 C C . ILE D 1 295 ? 38.494 -36.886 -30.407 1.00 39.40 295 ILE D C 1
ATOM 9779 O O . ILE D 1 295 ? 38.120 -36.271 -31.412 1.00 40.81 295 ILE D O 1
ATOM 9784 N N . TYR D 1 296 ? 37.943 -36.721 -29.208 1.00 38.60 296 TYR D N 1
ATOM 9785 C CA . TYR D 1 296 ? 36.869 -35.766 -28.976 1.00 41.11 296 TYR D CA 1
ATOM 9786 C C . TYR D 1 296 ? 37.455 -34.494 -28.379 1.00 39.16 296 TYR D C 1
ATOM 9787 O O . TYR D 1 296 ? 38.080 -34.534 -27.313 1.00 39.65 296 TYR D O 1
ATOM 9796 N N . GLY D 1 297 ? 37.259 -33.377 -29.068 1.00 35.99 297 GLY D N 1
ATOM 9797 C CA . GLY D 1 297 ? 37.736 -32.099 -28.578 1.00 36.03 297 GLY D CA 1
ATOM 9798 C C . GLY D 1 297 ? 37.679 -31.063 -29.673 1.00 36.41 297 GLY D C 1
ATOM 9799 O O . GLY D 1 297 ? 37.472 -31.371 -30.849 1.00 34.76 297 GLY D O 1
ATOM 9800 N N . ASP D 1 298 ? 37.864 -29.811 -29.257 1.00 39.93 298 ASP D N 1
ATOM 9801 C CA . ASP D 1 298 ? 37.911 -28.702 -30.198 1.00 44.56 298 ASP D CA 1
ATOM 9802 C C . ASP D 1 298 ? 39.084 -28.892 -31.152 1.00 43.20 298 ASP D C 1
ATOM 9803 O O . ASP D 1 298 ? 40.209 -29.164 -30.724 1.00 44.18 298 ASP D O 1
ATOM 9808 N N . ALA D 1 299 ? 38.817 -28.758 -32.453 1.00 41.29 299 ALA D N 1
ATOM 9809 C CA . ALA D 1 299 ? 39.862 -28.992 -33.443 1.00 42.38 299 ALA D CA 1
ATOM 9810 C C . ALA D 1 299 ? 40.981 -27.969 -33.331 1.00 45.43 299 ALA D C 1
ATOM 9811 O O . ALA D 1 299 ? 42.143 -28.290 -33.601 1.00 45.14 299 ALA D O 1
ATOM 9813 N N . THR D 1 300 ? 40.661 -26.740 -32.923 1.00 46.77 300 THR D N 1
ATOM 9814 C CA . THR D 1 300 ? 41.686 -25.712 -32.803 1.00 46.56 300 THR D CA 1
ATOM 9815 C C . THR D 1 300 ? 42.705 -26.029 -31.716 1.00 45.53 300 THR D C 1
ATOM 9816 O O . THR D 1 300 ? 43.760 -25.388 -31.677 1.00 46.17 300 THR D O 1
ATOM 9820 N N . ILE D 1 301 ? 42.416 -26.992 -30.847 1.00 42.42 301 ILE D N 1
ATOM 9821 C CA . ILE D 1 301 ? 43.363 -27.466 -29.849 1.00 37.75 301 ILE D CA 1
ATOM 9822 C C . ILE D 1 301 ? 43.942 -28.824 -30.228 1.00 39.94 301 ILE D C 1
ATOM 9823 O O . ILE D 1 301 ? 45.152 -29.035 -30.151 1.00 42.83 301 ILE D O 1
ATOM 9828 N N . ILE D 1 302 ? 43.086 -29.753 -30.660 1.00 38.93 302 ILE D N 1
ATOM 9829 C CA . ILE D 1 302 ? 43.541 -31.111 -30.951 1.00 37.47 302 ILE D CA 1
ATOM 9830 C C . ILE D 1 302 ? 44.414 -31.144 -32.203 1.00 39.12 302 ILE D C 1
ATOM 9831 O O . ILE D 1 302 ? 45.446 -31.826 -32.236 1.00 40.68 302 ILE D O 1
ATOM 9836 N N . VAL D 1 303 ? 44.012 -30.422 -33.253 1.00 38.59 303 VAL D N 1
ATOM 9837 C CA . VAL D 1 303 ? 44.744 -30.487 -34.525 1.00 35.67 303 VAL D CA 1
ATOM 9838 C C . VAL D 1 303 ? 46.167 -29.952 -34.413 1.00 33.72 303 VAL D C 1
ATOM 9839 O O . VAL D 1 303 ? 47.086 -30.592 -34.951 1.00 33.21 303 VAL D O 1
ATOM 9843 N N . PRO D 1 304 ? 46.429 -28.804 -33.771 1.00 32.92 304 PRO D N 1
ATOM 9844 C CA . PRO D 1 304 ? 47.834 -28.402 -33.591 1.00 32.97 304 PRO D CA 1
ATOM 9845 C C . PRO D 1 304 ? 48.654 -29.439 -32.848 1.00 33.67 304 PRO D C 1
ATOM 9846 O O . PRO D 1 304 ? 49.843 -29.610 -33.141 1.00 37.50 304 PRO D O 1
ATOM 9850 N N . ILE D 1 305 ? 48.048 -30.143 -31.893 1.00 31.93 305 ILE D N 1
ATOM 9851 C CA . ILE D 1 305 ? 48.772 -31.164 -31.142 1.00 31.87 305 ILE D CA 1
ATOM 9852 C C . ILE D 1 305 ? 49.189 -32.307 -32.060 1.00 33.68 305 ILE D C 1
ATOM 9853 O O . ILE D 1 305 ? 50.344 -32.753 -32.039 1.00 35.71 305 ILE D O 1
ATOM 9858 N N . LEU D 1 306 ? 48.260 -32.792 -32.889 1.00 34.61 306 LEU D N 1
ATOM 9859 C CA . LEU D 1 306 ? 48.590 -33.864 -33.827 1.00 33.96 306 LEU D CA 1
ATOM 9860 C C . LEU D 1 306 ? 49.627 -33.409 -34.843 1.00 36.32 306 LEU D C 1
ATOM 9861 O O . LEU D 1 306 ? 50.588 -34.131 -35.132 1.00 36.32 306 LEU D O 1
ATOM 9866 N N . ALA D 1 307 ? 49.447 -32.207 -35.399 1.00 39.65 307 ALA D N 1
ATOM 9867 C CA . ALA D 1 307 ? 50.358 -31.720 -36.430 1.00 44.39 307 ALA D CA 1
ATOM 9868 C C . ALA D 1 307 ? 51.764 -31.526 -35.880 1.00 45.72 307 ALA D C 1
ATOM 9869 O O . ALA D 1 307 ? 52.751 -31.821 -36.564 1.00 49.13 307 ALA D O 1
ATOM 9871 N N . ALA D 1 308 ? 51.877 -31.023 -34.649 1.00 43.89 308 ALA D N 1
ATOM 9872 C CA . ALA D 1 308 ? 53.192 -30.867 -34.035 1.00 39.90 308 ALA D CA 1
ATOM 9873 C C . ALA D 1 308 ? 53.886 -32.209 -33.848 1.00 41.66 308 ALA D C 1
ATOM 9874 O O . ALA D 1 308 ? 55.118 -32.283 -33.913 1.00 41.30 308 ALA D O 1
ATOM 9876 N N . SER D 1 309 ? 53.117 -33.279 -33.626 1.00 44.14 309 SER D N 1
ATOM 9877 C CA . SER D 1 309 ? 53.704 -34.605 -33.465 1.00 45.86 309 SER D CA 1
ATOM 9878 C C . SER D 1 309 ? 54.391 -35.097 -34.734 1.00 48.89 309 SER D C 1
ATOM 9879 O O . SER D 1 309 ? 55.285 -35.945 -34.648 1.00 48.31 309 SER D O 1
ATOM 9882 N N . LEU D 1 310 ? 54.000 -34.583 -35.904 1.00 50.34 310 LEU D N 1
ATOM 9883 C CA . LEU D 1 310 ? 54.619 -34.999 -37.158 1.00 52.00 310 LEU D CA 1
ATOM 9884 C C . LEU D 1 310 ? 56.078 -34.575 -37.260 1.00 58.06 310 LEU D C 1
ATOM 9885 O O . LEU D 1 310 ? 56.819 -35.144 -38.068 1.00 61.65 310 LEU D O 1
ATOM 9890 N N . LEU D 1 311 ? 56.503 -33.588 -36.476 1.00 58.56 311 LEU D N 1
ATOM 9891 C CA . LEU D 1 311 ? 57.884 -33.123 -36.491 1.00 58.20 311 LEU D CA 1
ATOM 9892 C C . LEU D 1 311 ? 58.749 -33.795 -35.431 1.00 60.09 311 LEU D C 1
ATOM 9893 O O . LEU D 1 311 ? 59.931 -33.458 -35.313 1.00 58.11 311 LEU D O 1
ATOM 9898 N N . SER D 1 312 ? 58.195 -34.731 -34.668 1.00 65.76 312 SER D N 1
ATOM 9899 C CA . SER D 1 312 ? 58.953 -35.426 -33.635 1.00 72.59 312 SER D CA 1
ATOM 9900 C C . SER D 1 312 ? 59.933 -36.420 -34.249 1.00 76.85 312 SER D C 1
ATOM 9901 O O . SER D 1 312 ? 61.009 -36.668 -33.703 1.00 78.10 312 SER D O 1
ATOM 9905 N N . ILE E 2 3 ? 25.684 -12.507 32.153 1.00 151.64 3 ILE E N 1
ATOM 9906 C CA . ILE E 2 3 ? 25.164 -13.004 30.887 1.00 148.01 3 ILE E CA 1
ATOM 9907 C C . ILE E 2 3 ? 24.125 -12.022 30.321 1.00 142.77 3 ILE E C 1
ATOM 9908 O O . ILE E 2 3 ? 23.025 -12.401 29.915 1.00 144.33 3 ILE E O 1
ATOM 9913 N N . THR E 2 4 ? 24.495 -10.743 30.282 1.00 134.26 4 THR E N 1
ATOM 9914 C CA . THR E 2 4 ? 23.661 -9.753 29.618 1.00 124.97 4 THR E CA 1
ATOM 9915 C C . THR E 2 4 ? 23.670 -9.988 28.108 1.00 118.03 4 THR E C 1
ATOM 9916 O O . THR E 2 4 ? 24.568 -10.631 27.558 1.00 119.96 4 THR E O 1
ATOM 9920 N N . TYR E 2 5 ? 22.648 -9.467 27.433 1.00 108.68 5 TYR E N 1
ATOM 9921 C CA . TYR E 2 5 ? 22.383 -9.814 26.044 1.00 98.94 5 TYR E CA 1
ATOM 9922 C C . TYR E 2 5 ? 22.501 -8.599 25.132 1.00 92.06 5 TYR E C 1
ATOM 9923 O O . TYR E 2 5 ? 22.251 -7.463 25.545 1.00 91.20 5 TYR E O 1
ATOM 9932 N N . THR E 2 6 ? 22.890 -8.857 23.887 1.00 86.46 6 THR E N 1
ATOM 9933 C CA . THR E 2 6 ? 22.858 -7.856 22.821 1.00 82.05 6 THR E CA 1
ATOM 9934 C C . THR E 2 6 ? 22.670 -8.591 21.496 1.00 77.50 6 THR E C 1
ATOM 9935 O O . THR E 2 6 ? 22.315 -9.774 21.472 1.00 75.10 6 THR E O 1
ATOM 9939 N N . THR E 2 7 ? 22.930 -7.895 20.391 1.00 74.80 7 THR E N 1
ATOM 9940 C CA . THR E 2 7 ? 22.827 -8.456 19.054 1.00 71.90 7 THR E CA 1
ATOM 9941 C C . THR E 2 7 ? 24.185 -8.413 18.363 1.00 69.82 7 THR E C 1
ATOM 9942 O O . THR E 2 7 ? 25.049 -7.594 18.693 1.00 69.51 7 THR E O 1
ATOM 9946 N N . VAL E 2 8 ? 24.360 -9.313 17.391 1.00 67.17 8 VAL E N 1
ATOM 9947 C CA . VAL E 2 8 ? 25.649 -9.456 16.715 1.00 64.91 8 VAL E CA 1
ATOM 9948 C C . VAL E 2 8 ? 26.032 -8.164 16.005 1.00 67.33 8 VAL E C 1
ATOM 9949 O O . VAL E 2 8 ? 27.198 -7.750 16.022 1.00 67.00 8 VAL E O 1
ATOM 9953 N N . GLY E 2 9 ? 25.060 -7.506 15.370 1.00 70.96 9 GLY E N 1
ATOM 9954 C CA . GLY E 2 9 ? 25.349 -6.257 14.687 1.00 73.90 9 GLY E CA 1
ATOM 9955 C C . GLY E 2 9 ? 25.807 -5.155 15.621 1.00 75.50 9 GLY E C 1
ATOM 9956 O O . GLY E 2 9 ? 26.510 -4.232 15.202 1.00 74.88 9 GLY E O 1
ATOM 9957 N N . GLU E 2 10 ? 25.416 -5.230 16.895 1.00 78.13 10 GLU E N 1
ATOM 9958 C CA . GLU E 2 10 ? 25.856 -4.247 17.876 1.00 82.20 10 GLU E CA 1
ATOM 9959 C C . GLU E 2 10 ? 27.299 -4.462 18.316 1.00 81.26 10 GLU E C 1
ATOM 9960 O O . GLU E 2 10 ? 27.900 -3.544 18.885 1.00 83.03 10 GLU E O 1
ATOM 9966 N N . LEU E 2 11 ? 27.861 -5.643 18.071 1.00 77.62 11 LEU E N 1
ATOM 9967 C CA . LEU E 2 11 ? 29.235 -5.919 18.466 1.00 72.44 11 LEU E CA 1
ATOM 9968 C C . LEU E 2 11 ? 30.215 -5.137 17.600 1.00 74.01 11 LEU E C 1
ATOM 9969 O O . LEU E 2 11 ? 30.028 -5.001 16.388 1.00 73.76 11 LEU E O 1
ATOM 9974 N N . LYS E 2 12 ? 31.268 -4.624 18.233 1.00 76.61 12 LYS E N 1
ATOM 9975 C CA . LYS E 2 12 ? 32.358 -3.954 17.537 1.00 78.88 12 LYS E CA 1
ATOM 9976 C C . LYS E 2 12 ? 33.671 -4.357 18.196 1.00 75.62 12 LYS E C 1
ATOM 9977 O O . LYS E 2 12 ? 33.692 -5.077 19.200 1.00 75.10 12 LYS E O 1
ATOM 9983 N N . VAL E 2 13 ? 34.782 -3.894 17.616 1.00 71.60 13 VAL E N 1
ATOM 9984 C CA . VAL E 2 13 ? 36.096 -4.254 18.133 1.00 70.29 13 VAL E CA 1
ATOM 9985 C C . VAL E 2 13 ? 36.241 -3.742 19.558 1.00 74.27 13 VAL E C 1
ATOM 9986 O O . VAL E 2 13 ? 35.982 -2.566 19.846 1.00 80.07 13 VAL E O 1
ATOM 9990 N N . GLY E 2 14 ? 36.654 -4.629 20.461 1.00 71.90 14 GLY E N 1
ATOM 9991 C CA . GLY E 2 14 ? 36.789 -4.313 21.862 1.00 70.92 14 GLY E CA 1
ATOM 9992 C C . GLY E 2 14 ? 35.624 -4.753 22.724 1.00 70.77 14 GLY E C 1
ATOM 9993 O O . GLY E 2 14 ? 35.772 -4.821 23.950 1.00 71.22 14 GLY E O 1
ATOM 9994 N N . SER E 2 15 ? 34.475 -5.054 22.121 1.00 70.54 15 SER E N 1
ATOM 9995 C CA . SER E 2 15 ? 33.334 -5.539 22.881 1.00 69.47 15 SER E CA 1
ATOM 9996 C C . SER E 2 15 ? 33.592 -6.962 23.371 1.00 67.35 15 SER E C 1
ATOM 9997 O O . SER E 2 15 ? 34.515 -7.649 22.921 1.00 69.01 15 SER E O 1
ATOM 10000 N N . TYR E 2 16 ? 32.769 -7.404 24.317 1.00 66.26 16 TYR E N 1
ATOM 10001 C CA . TYR E 2 16 ? 32.910 -8.722 24.919 1.00 67.16 16 TYR E CA 1
ATOM 10002 C C . TYR E 2 16 ? 31.664 -9.549 24.641 1.00 68.53 16 TYR E C 1
ATOM 10003 O O . TYR E 2 16 ? 30.547 -9.022 24.632 1.00 69.18 16 TYR E O 1
ATOM 10012 N N . VAL E 2 17 ? 31.862 -10.848 24.408 1.00 68.15 17 VAL E N 1
ATOM 10013 C CA . VAL E 2 17 ? 30.780 -11.729 23.981 1.00 65.67 17 VAL E CA 1
ATOM 10014 C C . VAL E 2 17 ? 31.142 -13.153 24.378 1.00 66.05 17 VAL E C 1
ATOM 10015 O O . VAL E 2 17 ? 32.322 -13.510 24.454 1.00 63.37 17 VAL E O 1
ATOM 10019 N N . VAL E 2 18 ? 30.121 -13.966 24.641 1.00 69.84 18 VAL E N 1
ATOM 10020 C CA . VAL E 2 18 ? 30.310 -15.364 25.012 1.00 74.74 18 VAL E CA 1
ATOM 10021 C C . VAL E 2 18 ? 30.196 -16.225 23.760 1.00 80.18 18 VAL E C 1
ATOM 10022 O O . VAL E 2 18 ? 29.175 -16.192 23.063 1.00 89.07 18 VAL E O 1
ATOM 10026 N N . ILE E 2 19 ? 31.245 -16.992 23.473 1.00 76.17 19 ILE E N 1
ATOM 10027 C CA . ILE E 2 19 ? 31.262 -17.948 22.372 1.00 71.65 19 ILE E CA 1
ATOM 10028 C C . ILE E 2 19 ? 31.758 -19.280 22.915 1.00 74.93 19 ILE E C 1
ATOM 10029 O O . ILE E 2 19 ? 32.789 -19.329 23.594 1.00 75.99 19 ILE E O 1
ATOM 10034 N N . ASP E 2 20 ? 31.020 -20.354 22.623 1.00 78.81 20 ASP E N 1
ATOM 10035 C CA . ASP E 2 20 ? 31.343 -21.698 23.111 1.00 85.09 20 ASP E CA 1
ATOM 10036 C C . ASP E 2 20 ? 31.433 -21.741 24.635 1.00 89.59 20 ASP E C 1
ATOM 10037 O O . ASP E 2 20 ? 32.160 -22.561 25.202 1.00 92.05 20 ASP E O 1
ATOM 10042 N N . GLY E 2 21 ? 30.697 -20.855 25.309 1.00 91.09 21 GLY E N 1
ATOM 10043 C CA . GLY E 2 21 ? 30.675 -20.801 26.754 1.00 91.29 21 GLY E CA 1
ATOM 10044 C C . GLY E 2 21 ? 31.735 -19.925 27.388 1.00 90.88 21 GLY E C 1
ATOM 10045 O O . GLY E 2 21 ? 31.640 -19.639 28.589 1.00 92.52 21 GLY E O 1
ATOM 10046 N N . GLU E 2 22 ? 32.737 -19.480 26.624 1.00 88.34 22 GLU E N 1
ATOM 10047 C CA . GLU E 2 22 ? 33.842 -18.707 27.178 1.00 85.58 22 GLU E CA 1
ATOM 10048 C C . GLU E 2 22 ? 33.688 -17.236 26.830 1.00 79.87 22 GLU E C 1
ATOM 10049 O O . GLU E 2 22 ? 33.380 -16.911 25.674 1.00 78.07 22 GLU E O 1
ATOM 10055 N N . PRO E 2 23 ? 33.880 -16.327 27.786 1.00 76.79 23 PRO E N 1
ATOM 10056 C CA . PRO E 2 23 ? 33.899 -14.898 27.444 1.00 73.74 23 PRO E CA 1
ATOM 10057 C C . PRO E 2 23 ? 35.041 -14.589 26.489 1.00 70.50 23 PRO E C 1
ATOM 10058 O O . PRO E 2 23 ? 36.142 -15.130 26.611 1.00 72.29 23 PRO E O 1
ATOM 10062 N N . CYS E 2 24 ? 34.775 -13.705 25.531 1.00 65.68 24 CYS E N 1
ATOM 10063 C CA . CYS E 2 24 ? 35.749 -13.398 24.496 1.00 61.13 24 CYS E CA 1
ATOM 10064 C C . CYS E 2 24 ? 35.749 -11.905 24.211 1.00 59.59 24 CYS E C 1
ATOM 10065 O O . CYS E 2 24 ? 34.733 -11.225 24.379 1.00 57.96 24 CYS E O 1
ATOM 10068 N N . ARG E 2 25 ? 36.900 -11.405 23.770 1.00 59.68 25 ARG E N 1
ATOM 10069 C CA . ARG E 2 25 ? 37.061 -10.010 23.382 1.00 62.65 25 ARG E CA 1
ATOM 10070 C C . ARG E 2 25 ? 37.096 -9.920 21.862 1.00 59.00 25 ARG E C 1
ATOM 10071 O O . ARG E 2 25 ? 37.968 -10.517 21.223 1.00 58.70 25 ARG E O 1
ATOM 10079 N N . VAL E 2 26 ? 36.161 -9.161 21.293 1.00 54.46 26 VAL E N 1
ATOM 10080 C CA . VAL E 2 26 ? 36.067 -9.040 19.844 1.00 51.74 26 VAL E CA 1
ATOM 10081 C C . VAL E 2 26 ? 37.298 -8.321 19.310 1.00 52.45 26 VAL E C 1
ATOM 10082 O O . VAL E 2 26 ? 37.699 -7.271 19.829 1.00 52.04 26 VAL E O 1
ATOM 10086 N N . VAL E 2 27 ? 37.912 -8.892 18.276 1.00 54.33 27 VAL E N 1
ATOM 10087 C CA . VAL E 2 27 ? 39.067 -8.283 17.624 1.00 55.61 27 VAL E CA 1
ATOM 10088 C C . VAL E 2 27 ? 38.829 -7.990 16.151 1.00 57.11 27 VAL E C 1
ATOM 10089 O O . VAL E 2 27 ? 39.611 -7.234 15.554 1.00 55.73 27 VAL E O 1
ATOM 10093 N N . GLU E 2 28 ? 37.791 -8.554 15.540 1.00 60.75 28 GLU E N 1
ATOM 10094 C CA . GLU E 2 28 ? 37.507 -8.316 14.133 1.00 63.52 28 GLU E CA 1
ATOM 10095 C C . GLU E 2 28 ? 36.021 -8.521 13.894 1.00 59.50 28 GLU E C 1
ATOM 10096 O O . GLU E 2 28 ? 35.431 -9.473 14.412 1.00 59.73 28 GLU E O 1
ATOM 10102 N N . VAL E 2 29 ? 35.420 -7.618 13.121 1.00 55.40 29 VAL E N 1
ATOM 10103 C CA . VAL E 2 29 ? 34.031 -7.738 12.696 1.00 52.86 29 VAL E CA 1
ATOM 10104 C C . VAL E 2 29 ? 33.970 -7.484 11.197 1.00 53.55 29 VAL E C 1
ATOM 10105 O O . VAL E 2 29 ? 34.454 -6.453 10.718 1.00 54.29 29 VAL E O 1
ATOM 10109 N N . THR E 2 30 ? 33.385 -8.425 10.461 1.00 53.32 30 THR E N 1
ATOM 10110 C CA . THR E 2 30 ? 33.241 -8.329 9.015 1.00 54.71 30 THR E CA 1
ATOM 10111 C C . THR E 2 30 ? 31.774 -8.498 8.651 1.00 57.29 30 THR E C 1
ATOM 10112 O O . THR E 2 30 ? 31.122 -9.438 9.117 1.00 59.35 30 THR E O 1
ATOM 10116 N N . LYS E 2 31 ? 31.261 -7.595 7.824 1.00 57.98 31 LYS E N 1
ATOM 10117 C CA . LYS E 2 31 ? 29.868 -7.623 7.407 1.00 59.27 31 LYS E CA 1
ATOM 10118 C C . LYS E 2 31 ? 29.734 -8.291 6.043 1.00 60.07 31 LYS E C 1
ATOM 10119 O O . LYS E 2 31 ? 30.658 -8.271 5.227 1.00 60.81 31 LYS E O 1
ATOM 10125 N N . ALA E 2 32 ? 28.569 -8.892 5.808 1.00 60.76 32 ALA E N 1
ATOM 10126 C CA . ALA E 2 32 ? 28.246 -9.525 4.536 1.00 60.21 32 ALA E CA 1
ATOM 10127 C C . ALA E 2 32 ? 26.862 -9.072 4.103 1.00 65.74 32 ALA E C 1
ATOM 10128 O O . ALA E 2 32 ? 25.926 -9.076 4.909 1.00 65.23 32 ALA E O 1
ATOM 10130 N N . LYS E 2 33 ? 26.732 -8.692 2.834 1.00 71.40 33 LYS E N 1
ATOM 10131 C CA . LYS E 2 33 ? 25.482 -8.140 2.334 1.00 75.70 33 LYS E CA 1
ATOM 10132 C C . LYS E 2 33 ? 24.420 -9.233 2.202 1.00 79.86 33 LYS E C 1
ATOM 10133 O O . LYS E 2 33 ? 24.703 -10.432 2.271 1.00 80.09 33 LYS E O 1
ATOM 10139 N N . THR E 2 34 ? 23.178 -8.798 2.004 1.00 83.67 34 THR E N 1
ATOM 10140 C CA . THR E 2 34 ? 22.033 -9.696 1.993 1.00 88.06 34 THR E CA 1
ATOM 10141 C C . THR E 2 34 ? 22.005 -10.533 0.714 1.00 92.71 34 THR E C 1
ATOM 10142 O O . THR E 2 34 ? 22.823 -10.371 -0.197 1.00 93.86 34 THR E O 1
ATOM 10146 N N . GLY E 2 35 ? 21.036 -11.448 0.653 1.00 95.99 35 GLY E N 1
ATOM 10147 C CA . GLY E 2 35 ? 20.770 -12.179 -0.568 1.00 98.52 35 GLY E CA 1
ATOM 10148 C C . GLY E 2 35 ? 20.513 -13.667 -0.437 1.00 98.92 35 GLY E C 1
ATOM 10149 O O . GLY E 2 35 ? 19.588 -14.104 0.256 1.00 101.01 35 GLY E O 1
ATOM 10150 N N . LYS E 2 36 ? 21.350 -14.446 -1.125 1.00 95.73 36 LYS E N 1
ATOM 10151 C CA . LYS E 2 36 ? 21.132 -15.879 -1.304 1.00 92.05 36 LYS E CA 1
ATOM 10152 C C . LYS E 2 36 ? 21.208 -16.634 0.017 1.00 86.04 36 LYS E C 1
ATOM 10153 O O . LYS E 2 36 ? 20.451 -17.587 0.237 1.00 84.91 36 LYS E O 1
ATOM 10159 N N . HIS E 2 37 ? 22.134 -16.244 0.896 1.00 82.18 37 HIS E N 1
ATOM 10160 C CA . HIS E 2 37 ? 22.236 -16.900 2.195 1.00 78.33 37 HIS E CA 1
ATOM 10161 C C . HIS E 2 37 ? 21.081 -16.516 3.108 1.00 75.58 37 HIS E C 1
ATOM 10162 O O . HIS E 2 37 ? 20.648 -17.328 3.933 1.00 76.34 37 HIS E O 1
ATOM 10169 N N . GLY E 2 38 ? 20.573 -15.293 2.971 1.00 70.60 38 GLY E N 1
ATOM 10170 C CA . GLY E 2 38 ? 19.504 -14.804 3.816 1.00 67.21 38 GLY E CA 1
ATOM 10171 C C . GLY E 2 38 ? 19.677 -13.344 4.178 1.00 63.65 38 GLY E C 1
ATOM 10172 O O . GLY E 2 38 ? 19.981 -12.513 3.316 1.00 62.85 38 GLY E O 1
ATOM 10173 N N . SER E 2 39 ? 19.493 -13.021 5.456 1.00 60.32 39 SER E N 1
ATOM 10174 C CA . SER E 2 39 ? 19.599 -11.647 5.914 1.00 57.10 39 SER E CA 1
ATOM 10175 C C . SER E 2 39 ? 21.062 -11.210 5.968 1.00 53.19 39 SER E C 1
ATOM 10176 O O . SER E 2 39 ? 21.988 -12.009 5.797 1.00 50.92 39 SER E O 1
ATOM 10179 N N . ALA E 2 40 ? 21.262 -9.915 6.205 1.00 52.09 40 ALA E N 1
ATOM 10180 C CA . ALA E 2 40 ? 22.609 -9.390 6.377 1.00 50.97 40 ALA E CA 1
ATOM 10181 C C . ALA E 2 40 ? 23.269 -10.024 7.595 1.00 53.32 40 ALA E C 1
ATOM 10182 O O . ALA E 2 40 ? 22.653 -10.166 8.655 1.00 55.65 40 ALA E O 1
ATOM 10184 N N . LYS E 2 41 ? 24.534 -10.404 7.440 1.00 50.79 41 LYS E N 1
ATOM 10185 C CA . LYS E 2 41 ? 25.239 -11.170 8.453 1.00 48.52 41 LYS E CA 1
ATOM 10186 C C . LYS E 2 41 ? 26.536 -10.475 8.834 1.00 46.24 41 LYS E C 1
ATOM 10187 O O . LYS E 2 41 ? 27.062 -9.639 8.097 1.00 47.29 41 LYS E O 1
ATOM 10193 N N . ALA E 2 42 ? 27.042 -10.837 10.009 1.00 42.32 42 ALA E N 1
ATOM 10194 C CA . ALA E 2 42 ? 28.341 -10.388 10.478 1.00 39.83 42 ALA E CA 1
ATOM 10195 C C . ALA E 2 42 ? 29.148 -11.592 10.930 1.00 40.11 42 ALA E C 1
ATOM 10196 O O . ALA E 2 42 ? 28.602 -12.532 11.516 1.00 40.59 42 ALA E O 1
ATOM 10198 N N . ASN E 2 43 ? 30.445 -11.566 10.642 1.00 39.26 43 ASN E N 1
ATOM 10199 C CA . ASN E 2 43 ? 31.391 -12.540 11.169 1.00 37.91 43 ASN E CA 1
ATOM 10200 C C . ASN E 2 43 ? 32.274 -11.826 12.179 1.00 39.00 43 ASN E C 1
ATOM 10201 O O . ASN E 2 43 ? 32.983 -10.878 11.827 1.00 39.27 43 ASN E O 1
ATOM 10206 N N . VAL E 2 44 ? 32.225 -12.271 13.429 1.00 38.50 44 VAL E N 1
ATOM 10207 C CA . VAL E 2 44 ? 33.014 -11.678 14.499 1.00 40.53 44 VAL E CA 1
ATOM 10208 C C . VAL E 2 44 ? 34.153 -12.628 14.842 1.00 42.36 44 VAL E C 1
ATOM 10209 O O . VAL E 2 44 ? 33.967 -13.849 14.907 1.00 42.14 44 VAL E O 1
ATOM 10213 N N . VAL E 2 45 ? 35.347 -12.066 15.001 1.00 42.06 45 VAL E N 1
ATOM 10214 C CA . VAL E 2 45 ? 36.530 -12.807 15.417 1.00 39.83 45 VAL E CA 1
ATOM 10215 C C . VAL E 2 45 ? 36.919 -12.310 16.799 1.00 42.76 45 VAL E C 1
ATOM 10216 O O . VAL E 2 45 ? 37.079 -11.101 17.005 1.00 46.54 45 VAL E O 1
ATOM 10220 N N . ALA E 2 46 ? 37.060 -13.233 17.746 1.00 41.90 46 ALA E N 1
ATOM 10221 C CA . ALA E 2 46 ? 37.302 -12.860 19.130 1.00 43.60 46 ALA E CA 1
ATOM 10222 C C . ALA E 2 46 ? 38.334 -13.791 19.750 1.00 48.69 46 ALA E C 1
ATOM 10223 O O . ALA E 2 46 ? 38.541 -14.918 19.295 1.00 49.18 46 ALA E O 1
ATOM 10225 N N . ILE E 2 47 ? 38.979 -13.299 20.804 1.00 53.19 47 ILE E N 1
ATOM 10226 C CA . ILE E 2 47 ? 39.985 -14.043 21.553 1.00 54.85 47 ILE E CA 1
ATOM 10227 C C . ILE E 2 47 ? 39.403 -14.403 22.911 1.00 57.66 47 ILE E C 1
ATOM 10228 O O . ILE E 2 47 ? 38.885 -13.532 23.621 1.00 58.05 47 ILE E O 1
ATOM 10233 N N . GLY E 2 48 ? 39.480 -15.682 23.269 1.00 60.75 48 GLY E N 1
ATOM 10234 C CA . GLY E 2 48 ? 39.057 -16.115 24.587 1.00 65.23 48 GLY E CA 1
ATOM 10235 C C . GLY E 2 48 ? 39.891 -15.489 25.685 1.00 69.83 48 GLY E C 1
ATOM 10236 O O . GLY E 2 48 ? 41.123 -15.551 25.647 1.00 69.38 48 GLY E O 1
ATOM 10237 N N . VAL E 2 49 ? 39.232 -14.877 26.670 1.00 73.75 49 VAL E N 1
ATOM 10238 C CA . VAL E 2 49 ? 39.960 -14.202 27.740 1.00 78.05 49 VAL E CA 1
ATOM 10239 C C . VAL E 2 49 ? 40.758 -15.207 28.564 1.00 85.39 49 VAL E C 1
ATOM 10240 O O . VAL E 2 49 ? 41.914 -14.956 28.926 1.00 87.35 49 VAL E O 1
ATOM 10244 N N . PHE E 2 50 ? 40.166 -16.365 28.858 1.00 89.49 50 PHE E N 1
ATOM 10245 C CA . PHE E 2 50 ? 40.865 -17.380 29.640 1.00 92.30 50 PHE E CA 1
ATOM 10246 C C . PHE E 2 50 ? 41.756 -18.247 28.755 1.00 93.34 50 PHE E C 1
ATOM 10247 O O . PHE E 2 50 ? 42.971 -18.328 28.967 1.00 99.39 50 PHE E O 1
ATOM 10255 N N . SER E 2 51 ? 41.166 -18.898 27.750 1.00 87.85 51 SER E N 1
ATOM 10256 C CA . SER E 2 51 ? 41.906 -19.864 26.945 1.00 80.34 51 SER E CA 1
ATOM 10257 C C . SER E 2 51 ? 42.860 -19.202 25.958 1.00 73.02 51 SER E C 1
ATOM 10258 O O . SER E 2 51 ? 43.869 -19.809 25.582 1.00 72.57 51 SER E O 1
ATOM 10261 N N . GLY E 2 52 ? 42.566 -17.979 25.523 1.00 66.96 52 GLY E N 1
ATOM 10262 C CA . GLY E 2 52 ? 43.376 -17.319 24.522 1.00 62.54 52 GLY E CA 1
ATOM 10263 C C . GLY E 2 52 ? 43.117 -17.761 23.100 1.00 59.63 52 GLY E C 1
ATOM 10264 O O . GLY E 2 52 ? 43.804 -17.285 22.187 1.00 57.90 52 GLY E O 1
ATOM 10265 N N . ALA E 2 53 ? 42.149 -18.647 22.881 1.00 58.10 53 ALA E N 1
ATOM 10266 C CA . ALA E 2 53 ? 41.905 -19.212 21.563 1.00 54.48 53 ALA E CA 1
ATOM 10267 C C . ALA E 2 53 ? 41.125 -18.245 20.682 1.00 50.10 53 ALA E C 1
ATOM 10268 O O . ALA E 2 53 ? 40.370 -17.396 21.164 1.00 50.32 53 ALA E O 1
ATOM 10270 N N . LYS E 2 54 ? 41.318 -18.386 19.372 1.00 47.91 54 LYS E N 1
ATOM 10271 C CA . LYS E 2 54 ? 40.568 -17.610 18.393 1.00 47.84 54 LYS E CA 1
ATOM 10272 C C . LYS E 2 54 ? 39.205 -18.256 18.180 1.00 47.73 54 LYS E C 1
ATOM 10273 O O . LYS E 2 54 ? 39.119 -19.434 17.814 1.00 49.81 54 LYS E O 1
ATOM 10279 N N . LYS E 2 55 ? 38.144 -17.491 18.410 1.00 43.85 55 LYS E N 1
ATOM 10280 C CA . LYS E 2 55 ? 36.781 -17.968 18.236 1.00 42.70 55 LYS E CA 1
ATOM 10281 C C . LYS E 2 55 ? 36.045 -17.050 17.273 1.00 42.85 55 LYS E C 1
ATOM 10282 O O . LYS E 2 55 ? 36.164 -15.824 17.358 1.00 43.84 55 LYS E O 1
ATOM 10288 N N . THR E 2 56 ? 35.287 -17.649 16.358 1.00 41.39 56 THR E N 1
ATOM 10289 C CA . THR E 2 56 ? 34.554 -16.908 15.346 1.00 38.67 56 THR E CA 1
ATOM 10290 C C . THR E 2 56 ? 33.071 -17.234 15.432 1.00 38.70 56 THR E C 1
ATOM 10291 O O . THR E 2 56 ? 32.678 -18.347 15.796 1.00 38.29 56 THR E O 1
ATOM 10295 N N . LEU E 2 57 ? 32.249 -16.242 15.097 1.00 37.84 57 LEU E N 1
ATOM 10296 C CA . LEU E 2 57 ? 30.799 -16.391 15.096 1.00 37.19 57 LEU E CA 1
ATOM 10297 C C . LEU E 2 57 ? 30.248 -15.681 13.871 1.00 37.06 57 LEU E C 1
ATOM 10298 O O . LEU E 2 57 ? 30.487 -14.484 13.686 1.00 36.37 57 LEU E O 1
ATOM 10303 N N . MET E 2 58 ? 29.527 -16.417 13.031 1.00 36.28 58 MET E N 1
ATOM 10304 C CA . MET E 2 58 ? 28.830 -15.856 11.881 1.00 35.53 58 MET E CA 1
ATOM 10305 C C . MET E 2 58 ? 27.337 -15.979 12.133 1.00 37.21 58 MET E C 1
ATOM 10306 O O . MET E 2 58 ? 26.839 -17.080 12.392 1.00 36.06 58 MET E O 1
ATOM 10311 N N . ALA E 2 59 ? 26.627 -14.858 12.063 1.00 38.91 59 ALA E N 1
ATOM 10312 C CA . ALA E 2 59 ? 25.227 -14.825 12.454 1.00 43.74 59 ALA E CA 1
ATOM 10313 C C . ALA E 2 59 ? 24.563 -13.637 11.780 1.00 46.24 59 ALA E C 1
ATOM 10314 O O . ALA E 2 59 ? 25.247 -12.694 11.364 1.00 46.55 59 ALA E O 1
ATOM 10316 N N . PRO E 2 60 ? 23.236 -13.654 11.649 1.00 47.77 60 PRO E N 1
ATOM 10317 C CA . PRO E 2 60 ? 22.531 -12.445 11.214 1.00 49.43 60 PRO E CA 1
ATOM 10318 C C . PRO E 2 60 ? 22.753 -11.320 12.213 1.00 53.26 60 PRO E C 1
ATOM 10319 O O . PRO E 2 60 ? 22.957 -11.553 13.405 1.00 54.36 60 PRO E O 1
ATOM 10323 N N . VAL E 2 61 ? 22.723 -10.085 11.707 1.00 56.02 61 VAL E N 1
ATOM 10324 C CA . VAL E 2 61 ? 23.025 -8.927 12.540 1.00 57.67 61 VAL E CA 1
ATOM 10325 C C . VAL E 2 61 ? 22.052 -8.784 13.703 1.00 62.40 61 VAL E C 1
ATOM 10326 O O . VAL E 2 61 ? 22.401 -8.190 14.728 1.00 65.67 61 VAL E O 1
ATOM 10330 N N . ASP E 2 62 ? 20.841 -9.320 13.578 1.00 66.51 62 ASP E N 1
ATOM 10331 C CA . ASP E 2 62 ? 19.838 -9.221 14.632 1.00 72.06 62 ASP E CA 1
ATOM 10332 C C . ASP E 2 62 ? 19.873 -10.391 15.611 1.00 72.57 62 ASP E C 1
ATOM 10333 O O . ASP E 2 62 ? 19.051 -10.429 16.534 1.00 72.89 62 ASP E O 1
ATOM 10338 N N . GLN E 2 63 ? 20.790 -11.339 15.433 1.00 71.96 63 GLN E N 1
ATOM 10339 C CA . GLN E 2 63 ? 20.847 -12.508 16.302 1.00 72.22 63 GLN E CA 1
ATOM 10340 C C . GLN E 2 63 ? 21.260 -12.112 17.716 1.00 73.70 63 GLN E C 1
ATOM 10341 O O . GLN E 2 63 ? 22.157 -11.289 17.910 1.00 73.45 63 GLN E O 1
ATOM 10347 N N . GLN E 2 64 ? 20.607 -12.717 18.706 1.00 76.93 64 GLN E N 1
ATOM 10348 C CA . GLN E 2 64 ? 20.871 -12.397 20.102 1.00 83.13 64 GLN E CA 1
ATOM 10349 C C . GLN E 2 64 ? 22.064 -13.193 20.618 1.00 82.59 64 GLN E C 1
ATOM 10350 O O . GLN E 2 64 ? 22.120 -14.417 20.462 1.00 80.73 64 GLN E O 1
ATOM 10356 N N . VAL E 2 65 ? 23.015 -12.494 21.243 1.00 85.32 65 VAL E N 1
ATOM 10357 C CA . VAL E 2 65 ? 24.200 -13.109 21.825 1.00 88.28 65 VAL E CA 1
ATOM 10358 C C . VAL E 2 65 ? 24.337 -12.647 23.271 1.00 97.99 65 VAL E C 1
ATOM 10359 O O . VAL E 2 65 ? 23.780 -11.625 23.679 1.00 104.94 65 VAL E O 1
ATOM 10363 N N . GLU E 2 66 ? 25.096 -13.419 24.044 1.00 99.08 66 GLU E N 1
ATOM 10364 C CA . GLU E 2 66 ? 25.270 -13.182 25.472 1.00 98.17 66 GLU E CA 1
ATOM 10365 C C . GLU E 2 66 ? 26.582 -12.453 25.729 1.00 97.74 66 GLU E C 1
ATOM 10366 O O . GLU E 2 66 ? 27.622 -12.819 25.170 1.00 97.72 66 GLU E O 1
ATOM 10372 N N . VAL E 2 67 ? 26.531 -11.433 26.573 1.00 98.26 67 VAL E N 1
ATOM 10373 C CA . VAL E 2 67 ? 27.705 -10.666 26.986 1.00 99.98 67 VAL E CA 1
ATOM 10374 C C . VAL E 2 67 ? 28.018 -11.012 28.434 1.00 105.85 67 VAL E C 1
ATOM 10375 O O . VAL E 2 67 ? 27.101 -11.053 29.261 1.00 106.98 67 VAL E O 1
ATOM 10379 N N . PRO E 2 68 ? 29.273 -11.271 28.777 1.00 111.25 68 PRO E N 1
ATOM 10380 C CA . PRO E 2 68 ? 29.645 -11.421 30.183 1.00 115.13 68 PRO E CA 1
ATOM 10381 C C . PRO E 2 68 ? 29.905 -10.069 30.836 1.00 119.82 68 PRO E C 1
ATOM 10382 O O . PRO E 2 68 ? 30.197 -9.070 30.175 1.00 122.81 68 PRO E O 1
ATOM 10386 N N . ILE E 2 69 ? 29.794 -10.052 32.164 1.00 119.62 69 ILE E N 1
ATOM 10387 C CA . ILE E 2 69 ? 29.959 -8.837 32.956 1.00 118.10 69 ILE E CA 1
ATOM 10388 C C . ILE E 2 69 ? 31.314 -8.887 33.652 1.00 116.92 69 ILE E C 1
ATOM 10389 O O . ILE E 2 69 ? 31.723 -9.931 34.174 1.00 114.66 69 ILE E O 1
ATOM 10394 N N . ILE E 2 70 ? 32.014 -7.750 33.648 1.00 118.65 70 ILE E N 1
ATOM 10395 C CA . ILE E 2 70 ? 33.450 -7.738 33.913 1.00 120.75 70 ILE E CA 1
ATOM 10396 C C . ILE E 2 70 ? 33.757 -7.752 35.409 1.00 124.53 70 ILE E C 1
ATOM 10397 O O . ILE E 2 70 ? 34.706 -8.415 35.842 1.00 129.52 70 ILE E O 1
ATOM 10402 N N . GLU E 2 71 ? 33.001 -6.998 36.212 1.00 121.26 71 GLU E N 1
ATOM 10403 C CA . GLU E 2 71 ? 33.139 -7.008 37.675 1.00 116.67 71 GLU E CA 1
ATOM 10404 C C . GLU E 2 71 ? 34.586 -6.767 38.108 1.00 115.34 71 GLU E C 1
ATOM 10405 O O . GLU E 2 71 ? 35.179 -7.556 38.847 1.00 114.68 71 GLU E O 1
ATOM 10411 N N . LYS E 2 72 ? 35.161 -5.665 37.628 1.00 115.38 72 LYS E N 1
ATOM 10412 C CA . LYS E 2 72 ? 36.572 -5.387 37.876 1.00 115.04 72 LYS E CA 1
ATOM 10413 C C . LYS E 2 72 ? 36.839 -5.155 39.359 1.00 117.18 72 LYS E C 1
ATOM 10414 O O . LYS E 2 72 ? 36.046 -4.521 40.059 1.00 117.69 72 LYS E O 1
ATOM 10420 N N . HIS E 2 73 ? 37.973 -5.667 39.835 1.00 118.28 73 HIS E N 1
ATOM 10421 C CA . HIS E 2 73 ? 38.402 -5.503 41.217 1.00 119.30 73 HIS E CA 1
ATOM 10422 C C . HIS E 2 73 ? 39.862 -5.069 41.244 1.00 123.96 73 HIS E C 1
ATOM 10423 O O . HIS E 2 73 ? 40.566 -5.113 40.231 1.00 125.00 73 HIS E O 1
ATOM 10430 N N . ILE E 2 74 ? 40.313 -4.630 42.420 1.00 126.30 74 ILE E N 1
ATOM 10431 C CA . ILE E 2 74 ? 41.714 -4.291 42.663 1.00 127.61 74 ILE E CA 1
ATOM 10432 C C . ILE E 2 74 ? 42.127 -4.907 43.994 1.00 130.51 74 ILE E C 1
ATOM 10433 O O . ILE E 2 74 ? 41.412 -4.770 44.992 1.00 132.33 74 ILE E O 1
ATOM 10438 N N . GLY E 2 75 ? 43.283 -5.572 44.017 1.00 130.22 75 GLY E N 1
ATOM 10439 C CA . GLY E 2 75 ? 43.716 -6.272 45.213 1.00 129.90 75 GLY E CA 1
ATOM 10440 C C . GLY E 2 75 ? 45.213 -6.297 45.459 1.00 130.32 75 GLY E C 1
ATOM 10441 O O . GLY E 2 75 ? 45.950 -5.458 44.932 1.00 129.25 75 GLY E O 1
ATOM 10442 N N . GLN E 2 76 ? 45.673 -7.253 46.268 1.00 132.56 76 GLN E N 1
ATOM 10443 C CA . GLN E 2 76 ? 47.085 -7.362 46.615 1.00 136.06 76 GLN E CA 1
ATOM 10444 C C . GLN E 2 76 ? 47.408 -8.806 46.977 1.00 138.96 76 GLN E C 1
ATOM 10445 O O . GLN E 2 76 ? 46.534 -9.576 47.380 1.00 138.19 76 GLN E O 1
ATOM 10451 N N . ILE E 2 77 ? 48.691 -9.158 46.849 1.00 142.90 77 ILE E N 1
ATOM 10452 C CA . ILE E 2 77 ? 49.185 -10.520 47.042 1.00 146.07 77 ILE E CA 1
ATOM 10453 C C . ILE E 2 77 ? 49.876 -10.620 48.397 1.00 147.83 77 ILE E C 1
ATOM 10454 O O . ILE E 2 77 ? 50.620 -9.715 48.794 1.00 149.08 77 ILE E O 1
ATOM 10459 N N . ILE E 2 78 ? 49.631 -11.719 49.115 1.00 146.95 78 ILE E N 1
ATOM 10460 C CA . ILE E 2 78 ? 50.254 -11.923 50.420 1.00 145.67 78 ILE E CA 1
ATOM 10461 C C . ILE E 2 78 ? 51.383 -12.947 50.332 1.00 145.52 78 ILE E C 1
ATOM 10462 O O . ILE E 2 78 ? 52.528 -12.650 50.692 1.00 145.44 78 ILE E O 1
ATOM 10467 N N . ALA E 2 79 ? 51.078 -14.152 49.852 1.00 146.04 79 ALA E N 1
ATOM 10468 C CA . ALA E 2 79 ? 52.034 -15.250 49.820 1.00 146.89 79 ALA E CA 1
ATOM 10469 C C . ALA E 2 79 ? 52.782 -15.245 48.485 1.00 149.08 79 ALA E C 1
ATOM 10470 O O . ALA E 2 79 ? 52.772 -14.257 47.747 1.00 149.52 79 ALA E O 1
ATOM 10472 N N . ASP E 2 80 ? 53.498 -16.329 48.186 1.00 150.38 80 ASP E N 1
ATOM 10473 C CA . ASP E 2 80 ? 53.973 -16.523 46.822 1.00 151.13 80 ASP E CA 1
ATOM 10474 C C . ASP E 2 80 ? 53.523 -17.871 46.276 1.00 152.68 80 ASP E C 1
ATOM 10475 O O . ASP E 2 80 ? 53.063 -17.956 45.135 1.00 152.43 80 ASP E O 1
ATOM 10480 N N . MET E 2 81 ? 53.648 -18.933 47.077 1.00 154.96 81 MET E N 1
ATOM 10481 C CA . MET E 2 81 ? 53.030 -20.237 46.828 1.00 157.40 81 MET E CA 1
ATOM 10482 C C . MET E 2 81 ? 53.405 -20.821 45.458 1.00 161.94 81 MET E C 1
ATOM 10483 O O . MET E 2 81 ? 52.896 -21.875 45.067 1.00 163.26 81 MET E O 1
ATOM 10488 N N . GLY E 2 82 ? 54.342 -20.200 44.746 1.00 164.16 82 GLY E N 1
ATOM 10489 C CA . GLY E 2 82 ? 54.726 -20.697 43.440 1.00 166.26 82 GLY E CA 1
ATOM 10490 C C . GLY E 2 82 ? 53.641 -20.567 42.390 1.00 169.47 82 GLY E C 1
ATOM 10491 O O . GLY E 2 82 ? 53.297 -19.453 41.987 1.00 169.59 82 GLY E O 1
ATOM 10492 N N . ASN E 2 83 ? 53.095 -21.701 41.938 1.00 173.17 83 ASN E N 1
ATOM 10493 C CA . ASN E 2 83 ? 52.145 -21.683 40.828 1.00 177.21 83 ASN E CA 1
ATOM 10494 C C . ASN E 2 83 ? 50.863 -20.941 41.196 1.00 180.18 83 ASN E C 1
ATOM 10495 O O . ASN E 2 83 ? 50.315 -20.190 40.378 1.00 180.30 83 ASN E O 1
ATOM 10500 N N . LYS E 2 84 ? 50.380 -21.129 42.421 1.00 182.38 84 LYS E N 1
ATOM 10501 C CA . LYS E 2 84 ? 49.193 -20.456 42.926 1.00 183.72 84 LYS E CA 1
ATOM 10502 C C . LYS E 2 84 ? 49.570 -19.209 43.723 1.00 187.05 84 LYS E C 1
ATOM 10503 O O . LYS E 2 84 ? 50.669 -19.100 44.268 1.00 187.94 84 LYS E O 1
ATOM 10509 N N . ILE E 2 85 ? 48.649 -18.247 43.758 1.00 188.71 85 ILE E N 1
ATOM 10510 C CA . ILE E 2 85 ? 48.889 -16.952 44.387 1.00 188.71 85 ILE E CA 1
ATOM 10511 C C . ILE E 2 85 ? 47.698 -16.597 45.272 1.00 186.29 85 ILE E C 1
ATOM 10512 O O . ILE E 2 85 ? 46.542 -16.807 44.888 1.00 188.05 85 ILE E O 1
ATOM 10517 N N . GLN E 2 86 ? 47.983 -16.073 46.470 1.00 180.69 86 GLN E N 1
ATOM 10518 C CA . GLN E 2 86 ? 46.956 -15.732 47.455 1.00 174.18 86 GLN E CA 1
ATOM 10519 C C . GLN E 2 86 ? 46.747 -14.218 47.462 1.00 169.05 86 GLN E C 1
ATOM 10520 O O . GLN E 2 86 ? 47.630 -13.465 47.885 1.00 168.55 86 GLN E O 1
ATOM 10526 N N . VAL E 2 87 ? 45.563 -13.778 47.037 1.00 164.74 87 VAL E N 1
ATOM 10527 C CA . VAL E 2 87 ? 45.284 -12.365 46.790 1.00 160.44 87 VAL E CA 1
ATOM 10528 C C . VAL E 2 87 ? 44.344 -11.830 47.861 1.00 157.62 87 VAL E C 1
ATOM 10529 O O . VAL E 2 87 ? 43.482 -12.549 48.374 1.00 156.89 87 VAL E O 1
ATOM 10533 N N . MET E 2 88 ? 44.511 -10.549 48.190 1.00 155.79 88 MET E N 1
ATOM 10534 C CA . MET E 2 88 ? 43.646 -9.835 49.121 1.00 154.91 88 MET E CA 1
ATOM 10535 C C . MET E 2 88 ? 42.958 -8.699 48.377 1.00 152.06 88 MET E C 1
ATOM 10536 O O . MET E 2 88 ? 43.625 -7.766 47.918 1.00 152.17 88 MET E O 1
ATOM 10541 N N . ASP E 2 89 ? 41.633 -8.770 48.266 1.00 149.08 89 ASP E N 1
ATOM 10542 C CA . ASP E 2 89 ? 40.880 -7.694 47.632 1.00 146.59 89 ASP E CA 1
ATOM 10543 C C . ASP E 2 89 ? 40.919 -6.451 48.513 1.00 149.88 89 ASP E C 1
ATOM 10544 O O . ASP E 2 89 ? 40.719 -6.537 49.729 1.00 151.20 89 ASP E O 1
ATOM 10549 N N . LEU E 2 90 ? 41.193 -5.294 47.900 1.00 150.31 90 LEU E N 1
ATOM 10550 C CA . LEU E 2 90 ? 41.263 -4.049 48.662 1.00 148.98 90 LEU E CA 1
ATOM 10551 C C . LEU E 2 90 ? 39.948 -3.779 49.381 1.00 151.21 90 LEU E C 1
ATOM 10552 O O . LEU E 2 90 ? 39.931 -3.473 50.579 1.00 153.59 90 LEU E O 1
ATOM 10557 N N . GLU E 2 91 ? 38.836 -3.896 48.664 1.00 149.13 91 GLU E N 1
ATOM 10558 C CA . GLU E 2 91 ? 37.517 -3.882 49.275 1.00 145.72 91 GLU E CA 1
ATOM 10559 C C . GLU E 2 91 ? 37.142 -5.304 49.675 1.00 144.72 91 GLU E C 1
ATOM 10560 O O . GLU E 2 91 ? 37.304 -6.238 48.883 1.00 144.65 91 GLU E O 1
ATOM 10566 N N . SER E 2 92 ? 36.675 -5.465 50.913 1.00 144.33 92 SER E N 1
ATOM 10567 C CA . SER E 2 92 ? 36.022 -6.671 51.436 1.00 144.81 92 SER E CA 1
ATOM 10568 C C . SER E 2 92 ? 36.936 -7.839 51.788 1.00 145.45 92 SER E C 1
ATOM 10569 O O . SER E 2 92 ? 36.411 -8.955 51.940 1.00 144.74 92 SER E O 1
ATOM 10572 N N . TYR E 2 93 ? 38.256 -7.646 51.923 1.00 146.96 93 TYR E N 1
ATOM 10573 C CA . TYR E 2 93 ? 39.136 -8.735 52.352 1.00 148.72 93 TYR E CA 1
ATOM 10574 C C . TYR E 2 93 ? 39.001 -9.897 51.371 1.00 150.74 93 TYR E C 1
ATOM 10575 O O . TYR E 2 93 ? 39.483 -9.815 50.235 1.00 150.06 93 TYR E O 1
ATOM 10584 N N . GLU E 2 94 ? 38.327 -10.965 51.803 1.00 153.01 94 GLU E N 1
ATOM 10585 C CA . GLU E 2 94 ? 38.014 -12.123 50.966 1.00 155.44 94 GLU E CA 1
ATOM 10586 C C . GLU E 2 94 ? 39.262 -12.666 50.272 1.00 157.62 94 GLU E C 1
ATOM 10587 O O . GLU E 2 94 ? 39.282 -12.896 49.062 1.00 157.49 94 GLU E O 1
ATOM 10593 N N . THR E 2 95 ? 40.321 -12.864 51.058 1.00 160.68 95 THR E N 1
ATOM 10594 C CA . THR E 2 95 ? 41.573 -13.363 50.505 1.00 165.09 95 THR E CA 1
ATOM 10595 C C . THR E 2 95 ? 41.363 -14.734 49.871 1.00 170.91 95 THR E C 1
ATOM 10596 O O . THR E 2 95 ? 40.774 -15.632 50.480 1.00 171.23 95 THR E O 1
ATOM 10600 N N . PHE E 2 96 ? 41.847 -14.887 48.638 1.00 176.03 96 PHE E N 1
ATOM 10601 C CA . PHE E 2 96 ? 41.540 -16.044 47.810 1.00 180.49 96 PHE E CA 1
ATOM 10602 C C . PHE E 2 96 ? 42.793 -16.477 47.059 1.00 186.30 96 PHE E C 1
ATOM 10603 O O . PHE E 2 96 ? 43.816 -15.787 47.065 1.00 188.28 96 PHE E O 1
ATOM 10611 N N . GLU E 2 97 ? 42.700 -17.632 46.399 1.00 188.42 97 GLU E N 1
ATOM 10612 C CA . GLU E 2 97 ? 43.807 -18.220 45.655 1.00 189.04 97 GLU E CA 1
ATOM 10613 C C . GLU E 2 97 ? 43.476 -18.292 44.169 1.00 188.27 97 GLU E C 1
ATOM 10614 O O . GLU E 2 97 ? 42.373 -18.700 43.789 1.00 189.33 97 GLU E O 1
ATOM 10620 N N . ILE E 2 98 ? 44.442 -17.897 43.331 1.00 185.08 98 ILE E N 1
ATOM 10621 C CA . ILE E 2 98 ? 44.333 -17.930 41.872 1.00 180.71 98 ILE E CA 1
ATOM 10622 C C . ILE E 2 98 ? 45.662 -18.395 41.278 1.00 174.15 98 ILE E C 1
ATOM 10623 O O . ILE E 2 98 ? 46.617 -18.685 42.003 1.00 175.74 98 ILE E O 1
ATOM 10628 N N . GLU E 2 99 ? 45.719 -18.458 39.940 1.00 165.47 99 GLU E N 1
ATOM 10629 C CA . GLU E 2 99 ? 46.873 -18.970 39.205 1.00 157.02 99 GLU E CA 1
ATOM 10630 C C . GLU E 2 99 ? 47.702 -17.833 38.625 1.00 150.77 99 GLU E C 1
ATOM 10631 O O . GLU E 2 99 ? 47.155 -16.842 38.131 1.00 150.23 99 GLU E O 1
ATOM 10637 N N . LYS E 2 100 ? 49.021 -18.009 38.654 1.00 145.91 100 LYS E N 1
ATOM 10638 C CA . LYS E 2 100 ? 49.930 -16.989 38.152 1.00 141.52 100 LYS E CA 1
ATOM 10639 C C . LYS E 2 100 ? 49.620 -16.672 36.691 1.00 140.83 100 LYS E C 1
ATOM 10640 O O . LYS E 2 100 ? 49.307 -17.579 35.909 1.00 139.94 100 LYS E O 1
ATOM 10646 N N . PRO E 2 101 ? 49.687 -15.402 36.289 1.00 141.89 101 PRO E N 1
ATOM 10647 C CA . PRO E 2 101 ? 49.521 -15.062 34.867 1.00 142.48 101 PRO E CA 1
ATOM 10648 C C . PRO E 2 101 ? 50.701 -15.584 34.062 1.00 142.43 101 PRO E C 1
ATOM 10649 O O . PRO E 2 101 ? 51.843 -15.168 34.270 1.00 140.98 101 PRO E O 1
ATOM 10653 N N . THR E 2 102 ? 50.420 -16.502 33.139 1.00 144.43 102 THR E N 1
ATOM 10654 C CA . THR E 2 102 ? 51.461 -17.069 32.290 1.00 146.74 102 THR E CA 1
ATOM 10655 C C . THR E 2 102 ? 51.959 -16.093 31.229 1.00 150.61 102 THR E C 1
ATOM 10656 O O . THR E 2 102 ? 52.780 -16.484 30.392 1.00 151.71 102 THR E O 1
ATOM 10660 N N . GLU E 2 103 ? 51.485 -14.849 31.243 1.00 152.59 103 GLU E N 1
ATOM 10661 C CA . GLU E 2 103 ? 51.943 -13.827 30.316 1.00 154.15 103 GLU E CA 1
ATOM 10662 C C . GLU E 2 103 ? 53.314 -13.298 30.736 1.00 155.12 103 GLU E C 1
ATOM 10663 O O . GLU E 2 103 ? 53.715 -13.389 31.898 1.00 154.80 103 GLU E O 1
ATOM 10669 N N . ASP E 2 104 ? 54.039 -12.744 29.761 1.00 156.47 104 ASP E N 1
ATOM 10670 C CA . ASP E 2 104 ? 55.413 -12.314 30.009 1.00 157.71 104 ASP E CA 1
ATOM 10671 C C . ASP E 2 104 ? 55.468 -11.077 30.902 1.00 157.54 104 ASP E C 1
ATOM 10672 O O . ASP E 2 104 ? 56.218 -11.042 31.884 1.00 157.78 104 ASP E O 1
ATOM 10677 N N . GLU E 2 105 ? 54.680 -10.048 30.576 1.00 156.42 105 GLU E N 1
ATOM 10678 C CA . GLU E 2 105 ? 54.759 -8.789 31.309 1.00 154.51 105 GLU E CA 1
ATOM 10679 C C . GLU E 2 105 ? 54.177 -8.892 32.712 1.00 154.70 105 GLU E C 1
ATOM 10680 O O . GLU E 2 105 ? 54.495 -8.054 33.564 1.00 154.23 105 GLU E O 1
ATOM 10686 N N . LEU E 2 106 ? 53.335 -9.890 32.972 1.00 155.93 106 LEU E N 1
ATOM 10687 C CA . LEU E 2 106 ? 52.721 -10.060 34.282 1.00 157.34 106 LEU E CA 1
ATOM 10688 C C . LEU E 2 106 ? 53.442 -11.074 35.159 1.00 160.80 106 LEU E C 1
ATOM 10689 O O . LEU E 2 106 ? 53.422 -10.934 36.386 1.00 161.55 106 LEU E O 1
ATOM 10694 N N . ALA E 2 107 ? 54.076 -12.090 34.564 1.00 162.86 107 ALA E N 1
ATOM 10695 C CA . ALA E 2 107 ? 54.856 -13.041 35.349 1.00 164.52 107 ALA E CA 1
ATOM 10696 C C . ALA E 2 107 ? 56.076 -12.392 35.985 1.00 165.59 107 ALA E C 1
ATOM 10697 O O . ALA E 2 107 ? 56.580 -12.901 36.991 1.00 165.54 107 ALA E O 1
ATOM 10699 N N . SER E 2 108 ? 56.572 -11.302 35.412 1.00 166.51 108 SER E N 1
ATOM 10700 C CA . SER E 2 108 ? 57.536 -10.436 36.069 1.00 167.11 108 SER E CA 1
ATOM 10701 C C . SER E 2 108 ? 56.802 -9.250 36.684 1.00 168.08 108 SER E C 1
ATOM 10702 O O . SER E 2 108 ? 55.687 -8.910 36.279 1.00 169.02 108 SER E O 1
ATOM 10705 N N . LYS E 2 109 ? 57.451 -8.625 37.670 1.00 167.66 109 LYS E N 1
ATOM 10706 C CA . LYS E 2 109 ? 56.907 -7.622 38.600 1.00 166.73 109 LYS E CA 1
ATOM 10707 C C . LYS E 2 109 ? 56.113 -8.270 39.727 1.00 169.31 109 LYS E C 1
ATOM 10708 O O . LYS E 2 109 ? 55.430 -7.551 40.474 1.00 169.92 109 LYS E O 1
ATOM 10714 N N . ILE E 2 110 ? 56.164 -9.591 39.877 1.00 170.19 110 ILE E N 1
ATOM 10715 C CA . ILE E 2 110 ? 55.481 -10.270 40.972 1.00 169.97 110 ILE E CA 1
ATOM 10716 C C . ILE E 2 110 ? 56.382 -10.252 42.199 1.00 171.80 110 ILE E C 1
ATOM 10717 O O . ILE E 2 110 ? 57.568 -10.596 42.124 1.00 172.75 110 ILE E O 1
ATOM 10722 N N . LYS E 2 111 ? 55.823 -9.825 43.325 1.00 171.66 111 LYS E N 1
ATOM 10723 C CA . LYS E 2 111 ? 56.536 -9.778 44.592 1.00 170.08 111 LYS E CA 1
ATOM 10724 C C . LYS E 2 111 ? 55.505 -9.788 45.709 1.00 172.63 111 LYS E C 1
ATOM 10725 O O . LYS E 2 111 ? 54.330 -9.484 45.472 1.00 173.30 111 LYS E O 1
ATOM 10731 N N . PRO E 2 112 ? 55.899 -10.161 46.926 1.00 173.58 112 PRO E N 1
ATOM 10732 C CA . PRO E 2 112 ? 54.964 -10.058 48.052 1.00 173.86 112 PRO E CA 1
ATOM 10733 C C . PRO E 2 112 ? 54.491 -8.623 48.236 1.00 173.76 112 PRO E C 1
ATOM 10734 O O . PRO E 2 112 ? 55.260 -7.672 48.081 1.00 174.84 112 PRO E O 1
ATOM 10738 N N . ASN E 2 113 ? 53.205 -8.480 48.561 1.00 171.41 113 ASN E N 1
ATOM 10739 C CA . ASN E 2 113 ? 52.567 -7.175 48.752 1.00 168.11 113 ASN E CA 1
ATOM 10740 C C . ASN E 2 113 ? 52.676 -6.308 47.496 1.00 164.59 113 ASN E C 1
ATOM 10741 O O . ASN E 2 113 ? 53.012 -5.124 47.555 1.00 165.24 113 ASN E O 1
ATOM 10746 N N . ALA E 2 114 ? 52.385 -6.914 46.348 1.00 159.88 114 ALA E N 1
ATOM 10747 C CA . ALA E 2 114 ? 52.314 -6.203 45.079 1.00 154.97 114 ALA E CA 1
ATOM 10748 C C . ALA E 2 114 ? 50.853 -5.956 44.725 1.00 151.61 114 ALA E C 1
ATOM 10749 O O . ALA E 2 114 ? 50.035 -6.880 44.765 1.00 150.54 114 ALA E O 1
ATOM 10751 N N . GLU E 2 115 ? 50.531 -4.713 44.382 1.00 149.95 115 GLU E N 1
ATOM 10752 C CA . GLU E 2 115 ? 49.158 -4.342 44.066 1.00 148.63 115 GLU E CA 1
ATOM 10753 C C . GLU E 2 115 ? 48.836 -4.692 42.618 1.00 148.66 115 GLU E C 1
ATOM 10754 O O . GLU E 2 115 ? 49.576 -4.322 41.701 1.00 149.16 115 GLU E O 1
ATOM 10760 N N . LEU E 2 116 ? 47.725 -5.399 42.417 1.00 147.53 116 LEU E N 1
ATOM 10761 C CA . LEU E 2 116 ? 47.311 -5.873 41.105 1.00 145.67 116 LEU E CA 1
ATOM 10762 C C . LEU E 2 116 ? 45.853 -5.507 40.864 1.00 143.30 116 LEU E C 1
ATOM 10763 O O . LEU E 2 116 ? 45.115 -5.149 41.786 1.00 144.30 116 LEU E O 1
ATOM 10768 N N . GLU E 2 117 ? 45.442 -5.623 39.604 1.00 139.02 117 GLU E N 1
ATOM 10769 C CA . GLU E 2 117 ? 44.061 -5.407 39.193 1.00 133.90 117 GLU E CA 1
ATOM 10770 C C . GLU E 2 117 ? 43.560 -6.672 38.513 1.00 130.77 117 GLU E C 1
ATOM 10771 O O . GLU E 2 117 ? 44.089 -7.067 37.469 1.00 130.14 117 GLU E O 1
ATOM 10777 N N . TYR E 2 118 ? 42.544 -7.303 39.099 1.00 129.06 118 TYR E N 1
ATOM 10778 C CA . TYR E 2 118 ? 41.978 -8.540 38.576 1.00 127.63 118 TYR E CA 1
ATOM 10779 C C . TYR E 2 118 ? 40.501 -8.345 38.257 1.00 129.79 118 TYR E C 1
ATOM 10780 O O . TYR E 2 118 ? 39.759 -7.766 39.058 1.00 132.06 118 TYR E O 1
ATOM 10789 N N . TRP E 2 119 ? 40.082 -8.829 37.090 1.00 128.28 119 TRP E N 1
ATOM 10790 C CA . TRP E 2 119 ? 38.697 -8.774 36.647 1.00 125.54 119 TRP E CA 1
ATOM 10791 C C . TRP E 2 119 ? 37.991 -10.079 36.994 1.00 125.03 119 TRP E C 1
ATOM 10792 O O . TRP E 2 119 ? 38.613 -11.142 37.040 1.00 124.55 119 TRP E O 1
ATOM 10803 N N . GLU E 2 120 ? 36.685 -10.002 37.240 1.00 124.97 120 GLU E N 1
ATOM 10804 C CA . GLU E 2 120 ? 35.906 -11.193 37.571 1.00 126.35 120 GLU E CA 1
ATOM 10805 C C . GLU E 2 120 ? 34.753 -11.362 36.589 1.00 124.26 120 GLU E C 1
ATOM 10806 O O . GLU E 2 120 ? 33.745 -10.654 36.670 1.00 126.66 120 GLU E O 1
ATOM 10812 N N . ILE E 2 121 ? 34.879 -12.341 35.703 1.00 118.77 121 ILE E N 1
ATOM 10813 C CA . ILE E 2 121 ? 33.950 -12.532 34.599 1.00 112.38 121 ILE E CA 1
ATOM 10814 C C . ILE E 2 121 ? 33.378 -13.940 34.684 1.00 113.49 121 ILE E C 1
ATOM 10815 O O . ILE E 2 121 ? 34.129 -14.923 34.645 1.00 114.05 121 ILE E O 1
ATOM 10820 N N . MET E 2 122 ? 32.054 -14.034 34.820 1.00 113.87 122 MET E N 1
ATOM 10821 C CA . MET E 2 122 ? 31.256 -15.253 34.686 1.00 113.98 122 MET E CA 1
ATOM 10822 C C . MET E 2 122 ? 31.543 -16.302 35.753 1.00 114.59 122 MET E C 1
ATOM 10823 O O . MET E 2 122 ? 30.900 -17.359 35.742 1.00 113.60 122 MET E O 1
ATOM 10828 N N . GLY E 2 123 ? 32.472 -16.054 36.672 1.00 116.50 123 GLY E N 1
ATOM 10829 C CA . GLY E 2 123 ? 32.803 -17.040 37.682 1.00 117.78 123 GLY E CA 1
ATOM 10830 C C . GLY E 2 123 ? 34.263 -17.447 37.679 1.00 118.59 123 GLY E C 1
ATOM 10831 O O . GLY E 2 123 ? 34.628 -18.469 38.266 1.00 119.29 123 GLY E O 1
ATOM 10832 N N . ARG E 2 124 ? 35.108 -16.654 37.021 1.00 117.99 124 ARG E N 1
ATOM 10833 C CA . ARG E 2 124 ? 36.534 -16.943 36.931 1.00 117.07 124 ARG E CA 1
ATOM 10834 C C . ARG E 2 124 ? 37.299 -15.632 36.833 1.00 117.11 124 ARG E C 1
ATOM 10835 O O . ARG E 2 124 ? 36.960 -14.777 36.009 1.00 117.36 124 ARG E O 1
ATOM 10843 N N . ARG E 2 125 ? 38.327 -15.481 37.661 1.00 116.78 125 ARG E N 1
ATOM 10844 C CA . ARG E 2 125 ? 39.074 -14.236 37.771 1.00 117.46 125 ARG E CA 1
ATOM 10845 C C . ARG E 2 125 ? 40.349 -14.289 36.934 1.00 113.18 125 ARG E C 1
ATOM 10846 O O . ARG E 2 125 ? 40.895 -15.358 36.653 1.00 112.63 125 ARG E O 1
ATOM 10854 N N . LYS E 2 126 ? 40.820 -13.106 36.538 1.00 110.09 126 LYS E N 1
ATOM 10855 C CA . LYS E 2 126 ? 42.005 -12.984 35.697 1.00 107.13 126 LYS E CA 1
ATOM 10856 C C . LYS E 2 126 ? 42.735 -11.691 36.027 1.00 105.63 126 LYS E C 1
ATOM 10857 O O . LYS E 2 126 ? 42.107 -10.636 36.151 1.00 104.35 126 LYS E O 1
ATOM 10863 N N . ILE E 2 127 ? 44.057 -11.778 36.160 1.00 105.27 127 ILE E N 1
ATOM 10864 C CA . ILE E 2 127 ? 44.892 -10.612 36.424 1.00 106.00 127 ILE E CA 1
ATOM 10865 C C . ILE E 2 127 ? 45.221 -9.923 35.107 1.00 107.61 127 ILE E C 1
ATOM 10866 O O . ILE E 2 127 ? 45.459 -10.581 34.087 1.00 106.77 127 ILE E O 1
ATOM 10871 N N . VAL E 2 128 ? 45.254 -8.590 35.127 1.00 110.31 128 VAL E N 1
ATOM 10872 C CA . VAL E 2 128 ? 45.516 -7.784 33.941 1.00 112.61 128 VAL E CA 1
ATOM 10873 C C . VAL E 2 128 ? 46.777 -6.942 34.101 1.00 118.32 128 VAL E C 1
ATOM 10874 O O . VAL E 2 128 ? 47.622 -6.893 33.201 1.00 118.89 128 VAL E O 1
ATOM 10878 N N . ARG E 2 129 ? 46.920 -6.265 35.240 1.00 122.62 129 ARG E N 1
ATOM 10879 C CA . ARG E 2 129 ? 48.046 -5.372 35.473 1.00 126.48 129 ARG E CA 1
ATOM 10880 C C . ARG E 2 129 ? 48.590 -5.593 36.878 1.00 130.94 129 ARG E C 1
ATOM 10881 O O . ARG E 2 129 ? 47.977 -6.266 37.710 1.00 131.69 129 ARG E O 1
ATOM 10889 N N . VAL E 2 130 ? 49.763 -5.016 37.132 1.00 134.34 130 VAL E N 1
ATOM 10890 C CA . VAL E 2 130 ? 50.417 -5.104 38.435 1.00 136.78 130 VAL E CA 1
ATOM 10891 C C . VAL E 2 130 ? 51.135 -3.786 38.698 1.00 140.43 130 VAL E C 1
ATOM 10892 O O . VAL E 2 130 ? 51.832 -3.264 37.822 1.00 141.94 130 VAL E O 1
ATOM 10896 N N . LYS E 2 131 ? 50.957 -3.243 39.900 1.00 140.29 131 LYS E N 1
ATOM 10897 C CA . LYS E 2 131 ? 51.619 -2.000 40.288 1.00 137.55 131 LYS E CA 1
ATOM 10898 C C . LYS E 2 131 ? 52.629 -2.240 41.407 1.00 137.72 131 LYS E C 1
ATOM 10899 O O . LYS E 2 131 ? 53.410 -3.191 41.362 1.00 137.55 131 LYS E O 1
ATOM 10905 N N . SER F 2 2 ? 33.300 -59.723 31.432 1.00 139.44 2 SER F N 1
ATOM 10906 C CA . SER F 2 2 ? 33.050 -60.745 30.420 1.00 138.11 2 SER F CA 1
ATOM 10907 C C . SER F 2 2 ? 34.068 -60.660 29.282 1.00 135.92 2 SER F C 1
ATOM 10908 O O . SER F 2 2 ? 35.201 -61.116 29.422 1.00 139.01 2 SER F O 1
ATOM 10911 N N . ILE F 2 3 ? 33.618 -60.109 28.153 1.00 129.71 3 ILE F N 1
ATOM 10912 C CA . ILE F 2 3 ? 34.437 -59.686 27.016 1.00 122.45 3 ILE F CA 1
ATOM 10913 C C . ILE F 2 3 ? 35.348 -60.793 26.477 1.00 118.00 3 ILE F C 1
ATOM 10914 O O . ILE F 2 3 ? 36.537 -60.578 26.217 1.00 119.79 3 ILE F O 1
ATOM 10919 N N . THR F 2 4 ? 34.792 -61.982 26.254 1.00 110.48 4 THR F N 1
ATOM 10920 C CA . THR F 2 4 ? 35.491 -62.951 25.417 1.00 102.39 4 THR F CA 1
ATOM 10921 C C . THR F 2 4 ? 35.421 -62.502 23.956 1.00 99.64 4 THR F C 1
ATOM 10922 O O . THR F 2 4 ? 34.458 -61.860 23.527 1.00 103.65 4 THR F O 1
ATOM 10926 N N . TYR F 2 5 ? 36.461 -62.831 23.192 1.00 93.43 5 TYR F N 1
ATOM 10927 C CA . TYR F 2 5 ? 36.680 -62.257 21.869 1.00 87.66 5 TYR F CA 1
ATOM 10928 C C . TYR F 2 5 ? 36.470 -63.300 20.778 1.00 83.37 5 TYR F C 1
ATOM 10929 O O . TYR F 2 5 ? 36.966 -64.426 20.886 1.00 83.32 5 TYR F O 1
ATOM 10938 N N . THR F 2 6 ? 35.748 -62.917 19.723 1.00 81.21 6 THR F N 1
ATOM 10939 C CA . THR F 2 6 ? 35.624 -63.709 18.502 1.00 80.08 6 THR F CA 1
ATOM 10940 C C . THR F 2 6 ? 35.771 -62.785 17.296 1.00 79.24 6 THR F C 1
ATOM 10941 O O . THR F 2 6 ? 36.000 -61.579 17.432 1.00 79.46 6 THR F O 1
ATOM 10945 N N . THR F 2 7 ? 35.635 -63.362 16.105 1.00 77.13 7 THR F N 1
ATOM 10946 C CA . THR F 2 7 ? 35.659 -62.617 14.856 1.00 74.04 7 THR F CA 1
ATOM 10947 C C . THR F 2 7 ? 34.254 -62.527 14.271 1.00 72.04 7 THR F C 1
ATOM 10948 O O . THR F 2 7 ? 33.381 -63.348 14.565 1.00 73.18 7 THR F O 1
ATOM 10952 N N . VAL F 2 8 ? 34.049 -61.509 13.431 1.00 68.68 8 VAL F N 1
ATOM 10953 C CA . VAL F 2 8 ? 32.732 -61.278 12.841 1.00 66.13 8 VAL F CA 1
ATOM 10954 C C . VAL F 2 8 ? 32.307 -62.471 11.993 1.00 67.66 8 VAL F C 1
ATOM 10955 O O . VAL F 2 8 ? 31.151 -62.910 12.047 1.00 66.07 8 VAL F O 1
ATOM 10959 N N . GLY F 2 9 ? 33.233 -63.017 11.202 1.00 69.87 9 GLY F N 1
ATOM 10960 C CA . GLY F 2 9 ? 32.922 -64.163 10.366 1.00 73.04 9 GLY F CA 1
ATOM 10961 C C . GLY F 2 9 ? 32.492 -65.392 11.140 1.00 78.14 9 GLY F C 1
ATOM 10962 O O . GLY F 2 9 ? 31.813 -66.259 10.580 1.00 79.92 9 GLY F O 1
ATOM 10963 N N . GLU F 2 10 ? 32.871 -65.488 12.416 1.00 80.31 10 GLU F N 1
ATOM 10964 C CA . GLU F 2 10 ? 32.465 -66.609 13.254 1.00 82.53 10 GLU F CA 1
ATOM 10965 C C . GLU F 2 10 ? 31.058 -66.454 13.817 1.00 78.97 10 GLU F C 1
ATOM 10966 O O . GLU F 2 10 ? 30.499 -67.436 14.317 1.00 79.47 10 GLU F O 1
ATOM 10972 N N . LEU F 2 11 ? 30.477 -65.259 13.755 1.00 75.75 11 LEU F N 1
ATOM 10973 C CA . LEU F 2 11 ? 29.146 -65.045 14.305 1.00 73.27 11 LEU F CA 1
ATOM 10974 C C . LEU F 2 11 ? 28.081 -65.645 13.394 1.00 77.66 11 LEU F C 1
ATOM 10975 O O . LEU F 2 11 ? 28.127 -65.493 12.170 1.00 77.88 11 LEU F O 1
ATOM 10980 N N . LYS F 2 12 ? 27.117 -66.332 14.003 1.00 80.52 12 LYS F N 1
ATOM 10981 C CA . LYS F 2 12 ? 25.944 -66.846 13.312 1.00 82.39 12 LYS F CA 1
ATOM 10982 C C . LYS F 2 12 ? 24.711 -66.518 14.146 1.00 75.28 12 LYS F C 1
ATOM 10983 O O . LYS F 2 12 ? 24.813 -66.108 15.306 1.00 73.84 12 LYS F O 1
ATOM 10989 N N . VAL F 2 13 ? 23.536 -66.686 13.533 1.00 68.75 13 VAL F N 1
ATOM 10990 C CA . VAL F 2 13 ? 22.280 -66.373 14.204 1.00 62.78 13 VAL F CA 1
ATOM 10991 C C . VAL F 2 13 ? 22.205 -67.121 15.524 1.00 62.05 13 VAL F C 1
ATOM 10992 O O . VAL F 2 13 ? 22.455 -68.329 15.587 1.00 63.56 13 VAL F O 1
ATOM 10996 N N . GLY F 2 14 ? 21.868 -66.398 16.589 1.00 61.89 14 GLY F N 1
ATOM 10997 C CA . GLY F 2 14 ? 21.822 -66.941 17.924 1.00 64.32 14 GLY F CA 1
ATOM 10998 C C . GLY F 2 14 ? 23.037 -66.628 18.773 1.00 67.57 14 GLY F C 1
ATOM 10999 O O . GLY F 2 14 ? 22.930 -66.630 20.005 1.00 70.67 14 GLY F O 1
ATOM 11000 N N . SER F 2 15 ? 24.182 -66.355 18.153 1.00 67.69 15 SER F N 1
ATOM 11001 C CA . SER F 2 15 ? 25.364 -65.976 18.909 1.00 67.22 15 SER F CA 1
ATOM 11002 C C . SER F 2 15 ? 25.156 -64.616 19.565 1.00 63.26 15 SER F C 1
ATOM 11003 O O . SER F 2 15 ? 24.280 -63.836 19.182 1.00 62.89 15 SER F O 1
ATOM 11006 N N . TYR F 2 16 ? 25.975 -64.334 20.572 1.00 60.89 16 TYR F N 1
ATOM 11007 C CA . TYR F 2 16 ? 25.906 -63.074 21.295 1.00 59.00 16 TYR F CA 1
ATOM 11008 C C . TYR F 2 16 ? 27.156 -62.251 21.020 1.00 58.44 16 TYR F C 1
ATOM 11009 O O . TYR F 2 16 ? 28.250 -62.800 20.859 1.00 59.84 16 TYR F O 1
ATOM 11018 N N . VAL F 2 17 ? 26.980 -60.931 20.951 1.00 56.86 17 VAL F N 1
ATOM 11019 C CA . VAL F 2 17 ? 28.060 -60.010 20.620 1.00 53.54 17 VAL F CA 1
ATOM 11020 C C . VAL F 2 17 ? 27.755 -58.672 21.276 1.00 51.90 17 VAL F C 1
ATOM 11021 O O . VAL F 2 17 ? 26.592 -58.310 21.475 1.00 50.73 17 VAL F O 1
ATOM 11025 N N . VAL F 2 18 ? 28.807 -57.944 21.632 1.00 54.20 18 VAL F N 1
ATOM 11026 C CA . VAL F 2 18 ? 28.669 -56.616 22.218 1.00 56.95 18 VAL F CA 1
ATOM 11027 C C . VAL F 2 18 ? 28.674 -55.593 21.092 1.00 59.00 18 VAL F C 1
ATOM 11028 O O . VAL F 2 18 ? 29.610 -55.550 20.286 1.00 61.46 18 VAL F O 1
ATOM 11032 N N . ILE F 2 19 ? 27.626 -54.775 21.030 1.00 58.37 19 ILE F N 1
ATOM 11033 C CA . ILE F 2 19 ? 27.518 -53.690 20.063 1.00 55.44 19 ILE F CA 1
ATOM 11034 C C . ILE F 2 19 ? 27.154 -52.427 20.828 1.00 60.27 19 ILE F C 1
ATOM 11035 O O . ILE F 2 19 ? 26.156 -52.410 21.560 1.00 59.65 19 ILE F O 1
ATOM 11040 N N . ASP F 2 20 ? 27.963 -51.378 20.665 1.00 65.78 20 ASP F N 1
ATOM 11041 C CA . ASP F 2 20 ? 27.763 -50.105 21.361 1.00 70.26 20 ASP F CA 1
ATOM 11042 C C . ASP F 2 20 ? 27.671 -50.301 22.873 1.00 69.44 20 ASP F C 1
ATOM 11043 O O . ASP F 2 20 ? 26.941 -49.587 23.566 1.00 69.52 20 ASP F O 1
ATOM 11048 N N . GLY F 2 21 ? 28.410 -51.280 23.393 1.00 69.20 21 GLY F N 1
ATOM 11049 C CA . GLY F 2 21 ? 28.466 -51.536 24.814 1.00 67.93 21 GLY F CA 1
ATOM 11050 C C . GLY F 2 21 ? 27.392 -52.456 25.349 1.00 66.58 21 GLY F C 1
ATOM 11051 O O . GLY F 2 21 ? 27.480 -52.873 26.512 1.00 66.41 21 GLY F O 1
ATOM 11052 N N . GLU F 2 22 ? 26.388 -52.799 24.546 1.00 65.34 22 GLU F N 1
ATOM 11053 C CA . GLU F 2 22 ? 25.304 -53.636 25.031 1.00 64.22 22 GLU F CA 1
ATOM 11054 C C . GLU F 2 22 ? 25.411 -55.032 24.445 1.00 62.47 22 GLU F C 1
ATOM 11055 O O . GLU F 2 22 ? 25.608 -55.173 23.230 1.00 61.31 22 GLU F O 1
ATOM 11061 N N . PRO F 2 23 ? 25.300 -56.077 25.264 1.00 61.98 23 PRO F N 1
ATOM 11062 C CA . PRO F 2 23 ? 25.227 -57.434 24.714 1.00 59.77 23 PRO F CA 1
ATOM 11063 C C . PRO F 2 23 ? 23.999 -57.585 23.829 1.00 56.67 23 PRO F C 1
ATOM 11064 O O . PRO F 2 23 ? 22.925 -57.059 24.128 1.00 56.66 23 PRO F O 1
ATOM 11068 N N . CYS F 2 24 ? 24.167 -58.308 22.726 1.00 53.55 24 CYS F N 1
ATOM 11069 C CA . CYS F 2 24 ? 23.103 -58.458 21.748 1.00 51.58 24 CYS F CA 1
ATOM 11070 C C . CYS F 2 24 ? 23.073 -59.891 21.246 1.00 53.47 24 CYS F C 1
ATOM 11071 O O . CYS F 2 24 ? 24.101 -60.568 21.202 1.00 55.01 24 CYS F O 1
ATOM 11074 N N . ARG F 2 25 ? 21.883 -60.344 20.863 1.00 53.89 25 ARG F N 1
ATOM 11075 C CA . ARG F 2 25 ? 21.703 -61.657 20.258 1.00 56.97 25 ARG F CA 1
ATOM 11076 C C . ARG F 2 25 ? 21.588 -61.484 18.749 1.00 53.93 25 ARG F C 1
ATOM 11077 O O . ARG F 2 25 ? 20.698 -60.773 18.269 1.00 53.52 25 ARG F O 1
ATOM 11085 N N . VAL F 2 26 ? 22.485 -62.134 18.008 1.00 49.84 26 VAL F N 1
ATOM 11086 C CA . VAL F 2 26 ? 22.499 -62.007 16.557 1.00 45.91 26 VAL F CA 1
ATOM 11087 C C . VAL F 2 26 ? 21.257 -62.670 15.977 1.00 47.96 26 VAL F C 1
ATOM 11088 O O . VAL F 2 26 ? 20.961 -63.837 16.268 1.00 49.62 26 VAL F O 1
ATOM 11092 N N . VAL F 2 27 ? 20.519 -61.925 15.156 1.00 46.59 27 VAL F N 1
ATOM 11093 C CA . VAL F 2 27 ? 19.317 -62.444 14.518 1.00 46.56 27 VAL F CA 1
ATOM 11094 C C . VAL F 2 27 ? 19.465 -62.581 13.007 1.00 50.48 27 VAL F C 1
ATOM 11095 O O . VAL F 2 27 ? 18.702 -63.346 12.396 1.00 50.28 27 VAL F O 1
ATOM 11099 N N . GLU F 2 28 ? 20.409 -61.876 12.387 1.00 52.93 28 GLU F N 1
ATOM 11100 C CA . GLU F 2 28 ? 20.616 -61.941 10.949 1.00 53.80 28 GLU F CA 1
ATOM 11101 C C . GLU F 2 28 ? 22.097 -61.747 10.668 1.00 47.61 28 GLU F C 1
ATOM 11102 O O . GLU F 2 28 ? 22.765 -60.968 11.353 1.00 46.51 28 GLU F O 1
ATOM 11108 N N . VAL F 2 29 ? 22.610 -62.473 9.677 1.00 43.45 29 VAL F N 1
ATOM 11109 C CA . VAL F 2 29 ? 23.972 -62.291 9.188 1.00 40.01 29 VAL F CA 1
ATOM 11110 C C . VAL F 2 29 ? 23.934 -62.321 7.668 1.00 42.08 29 VAL F C 1
ATOM 11111 O O . VAL F 2 29 ? 23.344 -63.231 7.077 1.00 45.40 29 VAL F O 1
ATOM 11115 N N . THR F 2 30 ? 24.554 -61.328 7.034 1.00 41.56 30 THR F N 1
ATOM 11116 C CA . THR F 2 30 ? 24.613 -61.240 5.582 1.00 42.59 30 THR F CA 1
ATOM 11117 C C . THR F 2 30 ? 26.043 -60.954 5.154 1.00 45.84 30 THR F C 1
ATOM 11118 O O . THR F 2 30 ? 26.744 -60.162 5.792 1.00 48.30 30 THR F O 1
ATOM 11122 N N . LYS F 2 31 ? 26.468 -61.593 4.069 1.00 47.25 31 LYS F N 1
ATOM 11123 C CA . LYS F 2 31 ? 27.843 -61.519 3.603 1.00 51.26 31 LYS F CA 1
ATOM 11124 C C . LYS F 2 31 ? 27.938 -60.716 2.311 1.00 55.37 31 LYS F C 1
ATOM 11125 O O . LYS F 2 31 ? 26.987 -60.647 1.526 1.00 55.09 31 LYS F O 1
ATOM 11131 N N . ALA F 2 32 ? 29.100 -60.098 2.110 1.00 59.04 32 ALA F N 1
ATOM 11132 C CA . ALA F 2 32 ? 29.424 -59.388 0.879 1.00 64.80 32 ALA F CA 1
ATOM 11133 C C . ALA F 2 32 ? 30.831 -59.790 0.460 1.00 76.93 32 ALA F C 1
ATOM 11134 O O . ALA F 2 32 ? 31.791 -59.541 1.197 1.00 78.42 32 ALA F O 1
ATOM 11136 N N . LYS F 2 33 ? 30.953 -60.415 -0.714 1.00 86.65 33 LYS F N 1
ATOM 11137 C CA . LYS F 2 33 ? 32.264 -60.829 -1.205 1.00 94.94 33 LYS F CA 1
ATOM 11138 C C . LYS F 2 33 ? 33.063 -59.608 -1.659 1.00 102.04 33 LYS F C 1
ATOM 11139 O O . LYS F 2 33 ? 34.127 -59.298 -1.103 1.00 102.43 33 LYS F O 1
ATOM 11145 N N . THR F 2 34 ? 32.567 -58.919 -2.686 1.00 108.60 34 THR F N 1
ATOM 11146 C CA . THR F 2 34 ? 32.870 -57.529 -3.064 1.00 113.68 34 THR F CA 1
ATOM 11147 C C . THR F 2 34 ? 34.382 -57.358 -3.268 1.00 110.82 34 THR F C 1
ATOM 11148 O O . THR F 2 34 ? 35.036 -58.239 -3.851 1.00 108.32 34 THR F O 1
ATOM 11152 N N . GLY F 2 35 ? 34.966 -56.254 -2.801 1.00 109.44 35 GLY F N 1
ATOM 11153 C CA . GLY F 2 35 ? 36.368 -55.993 -3.050 1.00 107.83 35 GLY F CA 1
ATOM 11154 C C . GLY F 2 35 ? 36.707 -54.571 -3.463 1.00 105.27 35 GLY F C 1
ATOM 11155 O O . GLY F 2 35 ? 37.870 -54.170 -3.369 1.00 108.63 35 GLY F O 1
ATOM 11156 N N . LYS F 2 36 ? 35.719 -53.793 -3.917 1.00 98.75 36 LYS F N 1
ATOM 11157 C CA . LYS F 2 36 ? 36.002 -52.402 -4.264 1.00 93.87 36 LYS F CA 1
ATOM 11158 C C . LYS F 2 36 ? 36.189 -51.529 -3.027 1.00 93.43 36 LYS F C 1
ATOM 11159 O O . LYS F 2 36 ? 36.812 -50.465 -3.113 1.00 92.52 36 LYS F O 1
ATOM 11165 N N . HIS F 2 37 ? 35.678 -51.965 -1.879 1.00 93.33 37 HIS F N 1
ATOM 11166 C CA . HIS F 2 37 ? 35.875 -51.279 -0.613 1.00 90.91 37 HIS F CA 1
ATOM 11167 C C . HIS F 2 37 ? 36.874 -51.983 0.291 1.00 87.11 37 HIS F C 1
ATOM 11168 O O . HIS F 2 37 ? 37.241 -51.425 1.330 1.00 87.41 37 HIS F O 1
ATOM 11175 N N . GLY F 2 38 ? 37.303 -53.194 -0.064 1.00 81.69 38 GLY F N 1
ATOM 11176 C CA . GLY F 2 38 ? 38.270 -53.922 0.731 1.00 76.11 38 GLY F CA 1
ATOM 11177 C C . GLY F 2 38 ? 38.007 -55.411 0.822 1.00 70.85 38 GLY F C 1
ATOM 11178 O O . GLY F 2 38 ? 37.568 -56.038 -0.147 1.00 73.19 38 GLY F O 1
ATOM 11179 N N . SER F 2 39 ? 38.269 -55.985 1.993 1.00 62.19 39 SER F N 1
ATOM 11180 C CA . SER F 2 39 ? 38.166 -57.419 2.203 1.00 52.99 39 SER F CA 1
ATOM 11181 C C . SER F 2 39 ? 36.705 -57.855 2.296 1.00 48.64 39 SER F C 1
ATOM 11182 O O . SER F 2 39 ? 35.786 -57.038 2.405 1.00 45.70 39 SER F O 1
ATOM 11185 N N . ALA F 2 40 ? 36.499 -59.170 2.245 1.00 48.13 40 ALA F N 1
ATOM 11186 C CA . ALA F 2 40 ? 35.162 -59.723 2.401 1.00 46.98 40 ALA F CA 1
ATOM 11187 C C . ALA F 2 40 ? 34.587 -59.325 3.753 1.00 44.61 40 ALA F C 1
ATOM 11188 O O . ALA F 2 40 ? 35.280 -59.355 4.774 1.00 45.01 40 ALA F O 1
ATOM 11190 N N . LYS F 2 41 ? 33.311 -58.952 3.756 1.00 42.60 41 LYS F N 1
ATOM 11191 C CA . LYS F 2 41 ? 32.683 -58.357 4.923 1.00 39.64 41 LYS F CA 1
ATOM 11192 C C . LYS F 2 41 ? 31.368 -59.054 5.236 1.00 35.52 41 LYS F C 1
ATOM 11193 O O . LYS F 2 41 ? 30.745 -59.681 4.376 1.00 34.41 41 LYS F O 1
ATOM 11199 N N . ALA F 2 42 ? 30.958 -58.933 6.493 1.00 33.03 42 ALA F N 1
ATOM 11200 C CA . ALA F 2 42 ? 29.664 -59.409 6.944 1.00 32.80 42 ALA F CA 1
ATOM 11201 C C . ALA F 2 42 ? 28.922 -58.266 7.615 1.00 31.70 42 ALA F C 1
ATOM 11202 O O . ALA F 2 42 ? 29.533 -57.342 8.159 1.00 29.13 42 ALA F O 1
ATOM 11204 N N . ASN F 2 43 ? 27.596 -58.332 7.555 1.00 33.38 43 ASN F N 1
ATOM 11205 C CA . ASN F 2 43 ? 26.721 -57.410 8.265 1.00 35.57 43 ASN F CA 1
ATOM 11206 C C . ASN F 2 43 ? 25.866 -58.227 9.218 1.00 35.60 43 ASN F C 1
ATOM 11207 O O . ASN F 2 43 ? 25.071 -59.064 8.776 1.00 36.89 43 ASN F O 1
ATOM 11212 N N . VAL F 2 44 ? 26.030 -57.996 10.517 1.00 34.60 44 VAL F N 1
ATOM 11213 C CA . VAL F 2 44 ? 25.252 -58.700 11.528 1.00 36.13 44 VAL F CA 1
ATOM 11214 C C . VAL F 2 44 ? 24.189 -57.752 12.068 1.00 34.22 44 VAL F C 1
ATOM 11215 O O . VAL F 2 44 ? 24.461 -56.572 12.331 1.00 30.16 44 VAL F O 1
ATOM 11219 N N . VAL F 2 45 ? 22.961 -58.252 12.161 1.00 36.06 45 VAL F N 1
ATOM 11220 C CA . VAL F 2 45 ? 21.849 -57.547 12.783 1.00 34.90 45 VAL F CA 1
ATOM 11221 C C . VAL F 2 45 ? 21.531 -58.272 14.080 1.00 38.70 45 VAL F C 1
ATOM 11222 O O . VAL F 2 45 ? 21.380 -59.499 14.089 1.00 42.29 45 VAL F O 1
ATOM 11226 N N . ALA F 2 46 ? 21.447 -57.522 15.175 1.00 40.14 46 ALA F N 1
ATOM 11227 C CA . ALA F 2 46 ? 21.296 -58.118 16.492 1.00 44.26 46 ALA F CA 1
ATOM 11228 C C . ALA F 2 46 ? 20.362 -57.264 17.335 1.00 48.83 46 ALA F C 1
ATOM 11229 O O . ALA F 2 46 ? 20.160 -56.078 17.067 1.00 51.75 46 ALA F O 1
ATOM 11231 N N . ILE F 2 47 ? 19.795 -57.888 18.365 1.00 50.08 47 ILE F N 1
ATOM 11232 C CA . ILE F 2 47 ? 18.846 -57.246 19.266 1.00 52.98 47 ILE F CA 1
ATOM 11233 C C . ILE F 2 47 ? 19.467 -57.178 20.654 1.00 55.00 47 ILE F C 1
ATOM 11234 O O . ILE F 2 47 ? 19.892 -58.203 21.201 1.00 55.75 47 ILE F O 1
ATOM 11239 N N . GLY F 2 48 ? 19.521 -55.972 21.219 1.00 55.49 48 GLY F N 1
ATOM 11240 C CA . GLY F 2 48 ? 20.041 -55.785 22.558 1.00 55.72 48 GLY F CA 1
ATOM 11241 C C . GLY F 2 48 ? 19.268 -56.570 23.596 1.00 59.45 48 GLY F C 1
ATOM 11242 O O . GLY F 2 48 ? 18.035 -56.541 23.613 1.00 59.24 48 GLY F O 1
ATOM 11243 N N . VAL F 2 49 ? 19.983 -57.284 24.466 1.00 64.28 49 VAL F N 1
ATOM 11244 C CA . VAL F 2 49 ? 19.313 -58.111 25.465 1.00 69.33 49 VAL F CA 1
ATOM 11245 C C . VAL F 2 49 ? 18.564 -57.237 26.466 1.00 73.90 49 VAL F C 1
ATOM 11246 O O . VAL F 2 49 ? 17.460 -57.582 26.909 1.00 74.75 49 VAL F O 1
ATOM 11250 N N . PHE F 2 50 ? 19.135 -56.088 26.824 1.00 76.80 50 PHE F N 1
ATOM 11251 C CA . PHE F 2 50 ? 18.522 -55.209 27.817 1.00 78.51 50 PHE F CA 1
ATOM 11252 C C . PHE F 2 50 ? 17.542 -54.234 27.167 1.00 75.30 50 PHE F C 1
ATOM 11253 O O . PHE F 2 50 ? 16.354 -54.219 27.503 1.00 76.23 50 PHE F O 1
ATOM 11261 N N . SER F 2 51 ? 18.031 -53.418 26.232 1.00 72.66 51 SER F N 1
ATOM 11262 C CA . SER F 2 51 ? 17.219 -52.365 25.632 1.00 70.70 51 SER F CA 1
ATOM 11263 C C . SER F 2 51 ? 16.235 -52.881 24.590 1.00 70.71 51 SER F C 1
ATOM 11264 O O . SER F 2 51 ? 15.234 -52.207 24.317 1.00 71.84 51 SER F O 1
ATOM 11267 N N . GLY F 2 52 ? 16.492 -54.044 23.995 1.00 68.40 52 GLY F N 1
ATOM 11268 C CA . GLY F 2 52 ? 15.625 -54.539 22.944 1.00 64.55 52 GLY F CA 1
ATOM 11269 C C . GLY F 2 52 ? 15.760 -53.822 21.622 1.00 61.58 52 GLY F C 1
ATOM 11270 O O . GLY F 2 52 ? 14.952 -54.057 20.719 1.00 60.53 52 GLY F O 1
ATOM 11271 N N . ALA F 2 53 ? 16.755 -52.951 21.481 1.00 59.07 53 ALA F N 1
ATOM 11272 C CA . ALA F 2 53 ? 16.941 -52.190 20.256 1.00 55.32 53 ALA F CA 1
ATOM 11273 C C . ALA F 2 53 ? 17.703 -53.008 19.221 1.00 53.85 53 ALA F C 1
ATOM 11274 O O . ALA F 2 53 ? 18.486 -53.902 19.555 1.00 52.88 53 ALA F O 1
ATOM 11276 N N . LYS F 2 54 ? 17.467 -52.686 17.952 1.00 53.58 54 LYS F N 1
ATOM 11277 C CA . LYS F 2 54 ? 18.128 -53.358 16.841 1.00 53.81 54 LYS F CA 1
ATOM 11278 C C . LYS F 2 54 ? 19.469 -52.686 16.572 1.00 51.57 54 LYS F C 1
ATOM 11279 O O . LYS F 2 54 ? 19.515 -51.513 16.183 1.00 55.56 54 LYS F O 1
ATOM 11285 N N . LYS F 2 55 ? 20.554 -53.427 16.776 1.00 45.71 55 LYS F N 1
ATOM 11286 C CA . LYS F 2 55 ? 21.906 -52.937 16.552 1.00 42.51 55 LYS F CA 1
ATOM 11287 C C . LYS F 2 55 ? 22.527 -53.671 15.372 1.00 39.51 55 LYS F C 1
ATOM 11288 O O . LYS F 2 55 ? 22.358 -54.886 15.228 1.00 39.82 55 LYS F O 1
ATOM 11294 N N . THR F 2 56 ? 23.248 -52.932 14.532 1.00 35.53 56 THR F N 1
ATOM 11295 C CA . THR F 2 56 ? 23.840 -53.493 13.329 1.00 31.71 56 THR F CA 1
ATOM 11296 C C . THR F 2 56 ? 25.331 -53.190 13.295 1.00 31.94 56 THR F C 1
ATOM 11297 O O . THR F 2 56 ? 25.789 -52.166 13.811 1.00 31.70 56 THR F O 1
ATOM 11301 N N . LEU F 2 57 ? 26.082 -54.099 12.680 1.00 31.74 57 LEU F N 1
ATOM 11302 C CA . LEU F 2 57 ? 27.535 -53.994 12.619 1.00 31.91 57 LEU F CA 1
ATOM 11303 C C . LEU F 2 57 ? 28.015 -54.592 11.307 1.00 34.59 57 LEU F C 1
ATOM 11304 O O . LEU F 2 57 ? 27.839 -55.792 11.077 1.00 36.99 57 LEU F O 1
ATOM 11309 N N . MET F 2 58 ? 28.614 -53.766 10.450 1.00 34.10 58 MET F N 1
ATOM 11310 C CA . MET F 2 58 ? 29.288 -54.243 9.249 1.00 34.66 58 MET F CA 1
ATOM 11311 C C . MET F 2 58 ? 30.789 -54.133 9.461 1.00 34.49 58 MET F C 1
ATOM 11312 O O . MET F 2 58 ? 31.279 -53.100 9.930 1.00 36.22 58 MET F O 1
ATOM 11317 N N . ALA F 2 59 ? 31.511 -55.195 9.124 1.00 31.78 59 ALA F N 1
ATOM 11318 C CA . ALA F 2 59 ? 32.940 -55.266 9.383 1.00 34.55 59 ALA F CA 1
ATOM 11319 C C . ALA F 2 59 ? 33.529 -56.366 8.516 1.00 38.59 59 ALA F C 1
ATOM 11320 O O . ALA F 2 59 ? 32.789 -57.210 7.995 1.00 38.16 59 ALA F O 1
ATOM 11322 N N . PRO F 2 60 ? 34.848 -56.377 8.326 1.00 42.54 60 PRO F N 1
ATOM 11323 C CA . PRO F 2 60 ? 35.484 -57.534 7.691 1.00 41.74 60 PRO F CA 1
ATOM 11324 C C . PRO F 2 60 ? 35.276 -58.784 8.528 1.00 43.71 60 PRO F C 1
ATOM 11325 O O . PRO F 2 60 ? 35.122 -58.721 9.750 1.00 44.61 60 PRO F O 1
ATOM 11329 N N . VAL F 2 61 ? 35.257 -59.934 7.850 1.00 45.95 61 VAL F N 1
ATOM 11330 C CA . VAL F 2 61 ? 34.998 -61.195 8.540 1.00 49.98 61 VAL F CA 1
ATOM 11331 C C . VAL F 2 61 ? 36.078 -61.488 9.573 1.00 53.39 61 VAL F C 1
ATOM 11332 O O . VAL F 2 61 ? 35.824 -62.181 10.566 1.00 52.59 61 VAL F O 1
ATOM 11336 N N . ASP F 2 62 ? 37.286 -60.966 9.373 1.00 58.27 62 ASP F N 1
ATOM 11337 C CA . ASP F 2 62 ? 38.385 -61.183 10.305 1.00 64.44 62 ASP F CA 1
ATOM 11338 C C . ASP F 2 62 ? 38.438 -60.145 11.421 1.00 65.68 62 ASP F C 1
ATOM 11339 O O . ASP F 2 62 ? 39.357 -60.193 12.244 1.00 65.20 62 ASP F O 1
ATOM 11344 N N . GLN F 2 63 ? 37.493 -59.208 11.460 1.00 67.09 63 GLN F N 1
ATOM 11345 C CA . GLN F 2 63 ? 37.490 -58.188 12.500 1.00 66.72 63 GLN F CA 1
ATOM 11346 C C . GLN F 2 63 ? 37.148 -58.803 13.852 1.00 68.34 63 GLN F C 1
ATOM 11347 O O . GLN F 2 63 ? 36.271 -59.663 13.957 1.00 68.58 63 GLN F O 1
ATOM 11353 N N . GLN F 2 64 ? 37.842 -58.347 14.891 1.00 69.74 64 GLN F N 1
ATOM 11354 C CA . GLN F 2 64 ? 37.674 -58.879 16.235 1.00 70.83 64 GLN F CA 1
ATOM 11355 C C . GLN F 2 64 ? 36.546 -58.146 16.954 1.00 66.96 64 GLN F C 1
ATOM 11356 O O . GLN F 2 64 ? 36.509 -56.911 16.968 1.00 65.57 64 GLN F O 1
ATOM 11362 N N . VAL F 2 65 ? 35.627 -58.912 17.546 1.00 65.68 65 VAL F N 1
ATOM 11363 C CA . VAL F 2 65 ? 34.515 -58.365 18.310 1.00 64.91 65 VAL F CA 1
ATOM 11364 C C . VAL F 2 65 ? 34.496 -59.016 19.686 1.00 69.68 65 VAL F C 1
ATOM 11365 O O . VAL F 2 65 ? 35.080 -60.078 19.910 1.00 70.55 65 VAL F O 1
ATOM 11369 N N . GLU F 2 66 ? 33.808 -58.358 20.613 1.00 72.88 66 GLU F N 1
ATOM 11370 C CA . GLU F 2 66 ? 33.697 -58.818 21.989 1.00 75.84 66 GLU F CA 1
ATOM 11371 C C . GLU F 2 66 ? 32.386 -59.566 22.188 1.00 75.57 66 GLU F C 1
ATOM 11372 O O . GLU F 2 66 ? 31.329 -59.117 21.735 1.00 75.84 66 GLU F O 1
ATOM 11378 N N . VAL F 2 67 ? 32.460 -60.701 22.865 1.00 76.55 67 VAL F N 1
ATOM 11379 C CA . VAL F 2 67 ? 31.299 -61.533 23.174 1.00 78.57 67 VAL F CA 1
ATOM 11380 C C . VAL F 2 67 ? 31.025 -61.428 24.668 1.00 83.26 67 VAL F C 1
ATOM 11381 O O . VAL F 2 67 ? 31.966 -61.522 25.465 1.00 85.72 67 VAL F O 1
ATOM 11385 N N . PRO F 2 68 ? 29.781 -61.218 25.086 1.00 86.82 68 PRO F N 1
ATOM 11386 C CA . PRO F 2 68 ? 29.465 -61.318 26.512 1.00 92.50 68 PRO F CA 1
ATOM 11387 C C . PRO F 2 68 ? 29.460 -62.769 26.965 1.00 100.28 68 PRO F C 1
ATOM 11388 O O . PRO F 2 68 ? 29.075 -63.676 26.222 1.00 102.59 68 PRO F O 1
ATOM 11392 N N . ILE F 2 69 ? 29.895 -62.984 28.202 1.00 104.33 69 ILE F N 1
ATOM 11393 C CA . ILE F 2 69 ? 29.889 -64.312 28.804 1.00 105.65 69 ILE F CA 1
ATOM 11394 C C . ILE F 2 69 ? 28.568 -64.516 29.533 1.00 106.55 69 ILE F C 1
ATOM 11395 O O . ILE F 2 69 ? 28.137 -63.661 30.317 1.00 105.28 69 ILE F O 1
ATOM 11400 N N . ILE F 2 70 ? 27.926 -65.646 29.271 1.00 108.82 70 ILE F N 1
ATOM 11401 C CA . ILE F 2 70 ? 26.595 -65.935 29.789 1.00 111.90 70 ILE F CA 1
ATOM 11402 C C . ILE F 2 70 ? 26.713 -66.686 31.107 1.00 116.37 70 ILE F C 1
ATOM 11403 O O . ILE F 2 70 ? 27.632 -67.490 31.308 1.00 116.13 70 ILE F O 1
ATOM 11408 N N . GLU F 2 71 ? 25.783 -66.405 32.019 1.00 121.73 71 GLU F N 1
ATOM 11409 C CA . GLU F 2 71 ? 25.722 -67.058 33.328 1.00 127.21 71 GLU F CA 1
ATOM 11410 C C . GLU F 2 71 ? 24.260 -67.408 33.585 1.00 133.45 71 GLU F C 1
ATOM 11411 O O . GLU F 2 71 ? 23.498 -66.572 34.079 1.00 133.38 71 GLU F O 1
ATOM 11417 N N . LYS F 2 72 ? 23.871 -68.639 33.257 1.00 139.34 72 LYS F N 1
ATOM 11418 C CA . LYS F 2 72 ? 22.473 -69.056 33.371 1.00 144.70 72 LYS F CA 1
ATOM 11419 C C . LYS F 2 72 ? 22.237 -69.611 34.772 1.00 144.20 72 LYS F C 1
ATOM 11420 O O . LYS F 2 72 ? 22.445 -70.794 35.046 1.00 145.20 72 LYS F O 1
ATOM 11426 N N . HIS F 2 73 ? 21.799 -68.738 35.673 1.00 141.40 73 HIS F N 1
ATOM 11427 C CA . HIS F 2 73 ? 21.451 -69.127 37.030 1.00 138.10 73 HIS F CA 1
ATOM 11428 C C . HIS F 2 73 ? 19.976 -69.513 37.110 1.00 139.23 73 HIS F C 1
ATOM 11429 O O . HIS F 2 73 ? 19.174 -69.190 36.231 1.00 139.19 73 HIS F O 1
ATOM 11436 N N . ILE F 2 74 ? 19.628 -70.220 38.184 1.00 140.26 74 ILE F N 1
ATOM 11437 C CA . ILE F 2 74 ? 18.259 -70.655 38.443 1.00 140.70 74 ILE F CA 1
ATOM 11438 C C . ILE F 2 74 ? 17.883 -70.228 39.856 1.00 142.79 74 ILE F C 1
ATOM 11439 O O . ILE F 2 74 ? 18.576 -70.578 40.817 1.00 143.05 74 ILE F O 1
ATOM 11444 N N . GLY F 2 75 ? 16.782 -69.488 39.984 1.00 144.49 75 GLY F N 1
ATOM 11445 C CA . GLY F 2 75 ? 16.395 -68.954 41.277 1.00 146.64 75 GLY F CA 1
ATOM 11446 C C . GLY F 2 75 ? 14.926 -69.092 41.631 1.00 148.56 75 GLY F C 1
ATOM 11447 O O . GLY F 2 75 ? 14.184 -69.824 40.970 1.00 150.40 75 GLY F O 1
ATOM 11448 N N . GLN F 2 76 ? 14.502 -68.393 42.685 1.00 148.71 76 GLN F N 1
ATOM 11449 C CA . GLN F 2 76 ? 13.118 -68.416 43.138 1.00 148.08 76 GLN F CA 1
ATOM 11450 C C . GLN F 2 76 ? 12.808 -67.114 43.864 1.00 147.76 76 GLN F C 1
ATOM 11451 O O . GLN F 2 76 ? 13.663 -66.556 44.556 1.00 147.70 76 GLN F O 1
ATOM 11457 N N . ILE F 2 77 ? 11.567 -66.643 43.710 1.00 147.90 77 ILE F N 1
ATOM 11458 C CA . ILE F 2 77 ? 11.133 -65.350 44.233 1.00 148.86 77 ILE F CA 1
ATOM 11459 C C . ILE F 2 77 ? 10.553 -65.532 45.630 1.00 152.02 77 ILE F C 1
ATOM 11460 O O . ILE F 2 77 ? 9.873 -66.526 45.911 1.00 152.71 77 ILE F O 1
ATOM 11465 N N . ILE F 2 78 ? 10.828 -64.572 46.516 1.00 153.45 78 ILE F N 1
ATOM 11466 C CA . ILE F 2 78 ? 10.285 -64.599 47.871 1.00 153.98 78 ILE F CA 1
ATOM 11467 C C . ILE F 2 78 ? 9.169 -63.572 48.010 1.00 156.78 78 ILE F C 1
ATOM 11468 O O . ILE F 2 78 ? 8.020 -63.923 48.301 1.00 157.81 78 ILE F O 1
ATOM 11473 N N . ALA F 2 79 ? 9.494 -62.299 47.804 1.00 158.02 79 ALA F N 1
ATOM 11474 C CA . ALA F 2 79 ? 8.557 -61.206 48.019 1.00 159.48 79 ALA F CA 1
ATOM 11475 C C . ALA F 2 79 ? 8.216 -60.527 46.698 1.00 160.99 79 ALA F C 1
ATOM 11476 O O . ALA F 2 79 ? 8.833 -60.781 45.659 1.00 161.10 79 ALA F O 1
ATOM 11478 N N . ASP F 2 80 ? 7.219 -59.653 46.754 1.00 162.19 80 ASP F N 1
ATOM 11479 C CA . ASP F 2 80 ? 6.733 -58.922 45.587 1.00 163.02 80 ASP F CA 1
ATOM 11480 C C . ASP F 2 80 ? 6.729 -57.413 45.785 1.00 166.93 80 ASP F C 1
ATOM 11481 O O . ASP F 2 80 ? 7.028 -56.681 44.838 1.00 166.70 80 ASP F O 1
ATOM 11486 N N . MET F 2 81 ? 6.421 -56.937 46.997 1.00 171.74 81 MET F N 1
ATOM 11487 C CA . MET F 2 81 ? 6.327 -55.527 47.390 1.00 176.91 81 MET F CA 1
ATOM 11488 C C . MET F 2 81 ? 5.812 -54.578 46.307 1.00 181.32 81 MET F C 1
ATOM 11489 O O . MET F 2 81 ? 4.797 -53.903 46.509 1.00 180.90 81 MET F O 1
ATOM 11494 N N . GLY F 2 82 ? 6.487 -54.514 45.162 1.00 186.03 82 GLY F N 1
ATOM 11495 C CA . GLY F 2 82 ? 6.158 -53.505 44.173 1.00 190.61 82 GLY F CA 1
ATOM 11496 C C . GLY F 2 82 ? 7.114 -53.432 42.999 1.00 195.27 82 GLY F C 1
ATOM 11497 O O . GLY F 2 82 ? 7.327 -54.430 42.303 1.00 196.02 82 GLY F O 1
ATOM 11498 N N . ASN F 2 83 ? 7.664 -52.233 42.766 1.00 198.84 83 ASN F N 1
ATOM 11499 C CA . ASN F 2 83 ? 8.547 -51.959 41.632 1.00 201.87 83 ASN F CA 1
ATOM 11500 C C . ASN F 2 83 ? 9.511 -53.101 41.332 1.00 204.87 83 ASN F C 1
ATOM 11501 O O . ASN F 2 83 ? 9.660 -53.517 40.178 1.00 206.23 83 ASN F O 1
ATOM 11506 N N . LYS F 2 84 ? 10.175 -53.620 42.358 1.00 205.26 84 LYS F N 1
ATOM 11507 C CA . LYS F 2 84 ? 11.104 -54.731 42.217 1.00 204.74 84 LYS F CA 1
ATOM 11508 C C . LYS F 2 84 ? 10.553 -55.969 42.915 1.00 204.98 84 LYS F C 1
ATOM 11509 O O . LYS F 2 84 ? 9.527 -55.927 43.598 1.00 206.20 84 LYS F O 1
ATOM 11515 N N . ILE F 2 85 ? 11.242 -57.091 42.714 1.00 203.11 85 ILE F N 1
ATOM 11516 C CA . ILE F 2 85 ? 10.908 -58.348 43.372 1.00 199.96 85 ILE F CA 1
ATOM 11517 C C . ILE F 2 85 ? 12.188 -58.963 43.917 1.00 192.62 85 ILE F C 1
ATOM 11518 O O . ILE F 2 85 ? 13.277 -58.763 43.369 1.00 193.97 85 ILE F O 1
ATOM 11523 N N . GLN F 2 86 ? 12.053 -59.722 45.000 1.00 183.17 86 GLN F N 1
ATOM 11524 C CA . GLN F 2 86 ? 13.190 -60.347 45.664 1.00 173.54 86 GLN F CA 1
ATOM 11525 C C . GLN F 2 86 ? 13.268 -61.818 45.277 1.00 167.88 86 GLN F C 1
ATOM 11526 O O . GLN F 2 86 ? 12.269 -62.540 45.354 1.00 166.29 86 GLN F O 1
ATOM 11532 N N . VAL F 2 87 ? 14.459 -62.254 44.871 1.00 164.56 87 VAL F N 1
ATOM 11533 C CA . VAL F 2 87 ? 14.680 -63.585 44.322 1.00 161.75 87 VAL F CA 1
ATOM 11534 C C . VAL F 2 87 ? 15.851 -64.227 45.055 1.00 162.33 87 VAL F C 1
ATOM 11535 O O . VAL F 2 87 ? 16.764 -63.539 45.524 1.00 161.78 87 VAL F O 1
ATOM 11539 N N . MET F 2 88 ? 15.812 -65.554 45.174 1.00 164.08 88 MET F N 1
ATOM 11540 C CA . MET F 2 88 ? 16.880 -66.316 45.809 1.00 166.38 88 MET F CA 1
ATOM 11541 C C . MET F 2 88 ? 17.442 -67.329 44.823 1.00 162.12 88 MET F C 1
ATOM 11542 O O . MET F 2 88 ? 16.699 -68.166 44.297 1.00 161.38 88 MET F O 1
ATOM 11547 N N . ASP F 2 89 ? 18.750 -67.262 44.593 1.00 159.01 89 ASP F N 1
ATOM 11548 C CA . ASP F 2 89 ? 19.423 -68.225 43.733 1.00 156.47 89 ASP F CA 1
ATOM 11549 C C . ASP F 2 89 ? 19.452 -69.599 44.397 1.00 157.96 89 ASP F C 1
ATOM 11550 O O . ASP F 2 89 ? 19.704 -69.719 45.599 1.00 158.77 89 ASP F O 1
ATOM 11555 N N . LEU F 2 90 ? 19.186 -70.642 43.603 1.00 157.99 90 LEU F N 1
ATOM 11556 C CA . LEU F 2 90 ? 19.157 -71.999 44.144 1.00 157.22 90 LEU F CA 1
ATOM 11557 C C . LEU F 2 90 ? 20.516 -72.400 44.707 1.00 158.35 90 LEU F C 1
ATOM 11558 O O . LEU F 2 90 ? 20.598 -73.009 45.780 1.00 158.92 90 LEU F O 1
ATOM 11563 N N . GLU F 2 91 ? 21.589 -72.074 43.996 1.00 158.30 91 GLU F N 1
ATOM 11564 C CA . GLU F 2 91 ? 22.946 -72.215 44.500 1.00 157.89 91 GLU F CA 1
ATOM 11565 C C . GLU F 2 91 ? 23.445 -70.865 45.000 1.00 158.58 91 GLU F C 1
ATOM 11566 O O . GLU F 2 91 ? 22.929 -69.813 44.618 1.00 159.00 91 GLU F O 1
ATOM 11572 N N . SER F 2 92 ? 24.456 -70.903 45.872 1.00 158.62 92 SER F N 1
ATOM 11573 C CA . SER F 2 92 ? 25.104 -69.690 46.376 1.00 158.38 92 SER F CA 1
ATOM 11574 C C . SER F 2 92 ? 24.077 -68.747 47.013 1.00 158.74 92 SER F C 1
ATOM 11575 O O . SER F 2 92 ? 23.767 -67.671 46.496 1.00 159.38 92 SER F O 1
ATOM 11578 N N . TYR F 2 93 ? 23.540 -69.208 48.145 1.00 157.50 93 TYR F N 1
ATOM 11579 C CA . TYR F 2 93 ? 22.431 -68.560 48.840 1.00 155.84 93 TYR F CA 1
ATOM 11580 C C . TYR F 2 93 ? 22.612 -67.053 48.939 1.00 151.87 93 TYR F C 1
ATOM 11581 O O . TYR F 2 93 ? 23.570 -66.568 49.551 1.00 151.88 93 TYR F O 1
ATOM 11590 N N . GLU F 2 94 ? 21.675 -66.310 48.349 1.00 147.97 94 GLU F N 1
ATOM 11591 C CA . GLU F 2 94 ? 21.817 -64.866 48.248 1.00 144.60 94 GLU F CA 1
ATOM 11592 C C . GLU F 2 94 ? 20.489 -64.247 47.828 1.00 144.89 94 GLU F C 1
ATOM 11593 O O . GLU F 2 94 ? 19.825 -64.742 46.914 1.00 143.57 94 GLU F O 1
ATOM 11599 N N . THR F 2 95 ? 20.121 -63.155 48.497 1.00 146.99 95 THR F N 1
ATOM 11600 C CA . THR F 2 95 ? 18.897 -62.416 48.215 1.00 149.22 95 THR F CA 1
ATOM 11601 C C . THR F 2 95 ? 19.233 -61.133 47.466 1.00 152.40 95 THR F C 1
ATOM 11602 O O . THR F 2 95 ? 20.111 -60.375 47.891 1.00 153.35 95 THR F O 1
ATOM 11606 N N . PHE F 2 96 ? 18.522 -60.885 46.367 1.00 153.84 96 PHE F N 1
ATOM 11607 C CA . PHE F 2 96 ? 18.733 -59.693 45.557 1.00 155.09 96 PHE F CA 1
ATOM 11608 C C . PHE F 2 96 ? 17.402 -59.285 44.933 1.00 158.60 96 PHE F C 1
ATOM 11609 O O . PHE F 2 96 ? 16.385 -59.965 45.095 1.00 158.83 96 PHE F O 1
ATOM 11617 N N . GLU F 2 97 ? 17.413 -58.160 44.216 1.00 161.61 97 GLU F N 1
ATOM 11618 C CA . GLU F 2 97 ? 16.199 -57.558 43.680 1.00 164.13 97 GLU F CA 1
ATOM 11619 C C . GLU F 2 97 ? 16.346 -57.294 42.188 1.00 168.19 97 GLU F C 1
ATOM 11620 O O . GLU F 2 97 ? 17.404 -56.856 41.726 1.00 169.28 97 GLU F O 1
ATOM 11626 N N . ILE F 2 98 ? 15.274 -57.567 41.436 1.00 170.58 98 ILE F N 1
ATOM 11627 C CA . ILE F 2 98 ? 15.235 -57.375 39.992 1.00 172.15 98 ILE F CA 1
ATOM 11628 C C . ILE F 2 98 ? 13.926 -56.683 39.627 1.00 172.55 98 ILE F C 1
ATOM 11629 O O . ILE F 2 98 ? 12.949 -56.711 40.379 1.00 174.05 98 ILE F O 1
ATOM 11634 N N . GLU F 2 99 ? 13.918 -56.057 38.452 1.00 170.54 99 GLU F N 1
ATOM 11635 C CA . GLU F 2 99 ? 12.758 -55.333 37.957 1.00 167.61 99 GLU F CA 1
ATOM 11636 C C . GLU F 2 99 ? 11.698 -56.288 37.414 1.00 167.53 99 GLU F C 1
ATOM 11637 O O . GLU F 2 99 ? 11.952 -57.469 37.161 1.00 168.48 99 GLU F O 1
ATOM 11643 N N . LYS F 2 100 ? 10.492 -55.755 37.240 1.00 165.56 100 LYS F N 1
ATOM 11644 C CA . LYS F 2 100 ? 9.456 -56.464 36.499 1.00 162.91 100 LYS F CA 1
ATOM 11645 C C . LYS F 2 100 ? 9.751 -56.377 35.004 1.00 162.37 100 LYS F C 1
ATOM 11646 O O . LYS F 2 100 ? 9.972 -55.277 34.486 1.00 162.50 100 LYS F O 1
ATOM 11652 N N . PRO F 2 101 ? 9.764 -57.504 34.285 1.00 160.95 101 PRO F N 1
ATOM 11653 C CA . PRO F 2 101 ? 10.202 -57.494 32.877 1.00 159.00 101 PRO F CA 1
ATOM 11654 C C . PRO F 2 101 ? 9.305 -56.706 31.929 1.00 156.06 101 PRO F C 1
ATOM 11655 O O . PRO F 2 101 ? 9.607 -56.665 30.730 1.00 154.41 101 PRO F O 1
ATOM 11659 N N . THR F 2 102 ? 8.218 -56.101 32.421 1.00 155.37 102 THR F N 1
ATOM 11660 C CA . THR F 2 102 ? 7.385 -55.116 31.723 1.00 155.27 102 THR F CA 1
ATOM 11661 C C . THR F 2 102 ? 7.142 -55.410 30.243 1.00 157.50 102 THR F C 1
ATOM 11662 O O . THR F 2 102 ? 7.115 -54.485 29.425 1.00 158.08 102 THR F O 1
ATOM 11666 N N . GLU F 2 103 ? 6.941 -56.677 29.882 1.00 158.53 103 GLU F N 1
ATOM 11667 C CA . GLU F 2 103 ? 6.644 -57.026 28.496 1.00 158.87 103 GLU F CA 1
ATOM 11668 C C . GLU F 2 103 ? 5.230 -57.546 28.282 1.00 159.11 103 GLU F C 1
ATOM 11669 O O . GLU F 2 103 ? 4.600 -57.164 27.293 1.00 159.69 103 GLU F O 1
ATOM 11675 N N . ASP F 2 104 ? 4.751 -58.422 29.182 1.00 158.05 104 ASP F N 1
ATOM 11676 C CA . ASP F 2 104 ? 3.396 -58.972 29.330 1.00 156.38 104 ASP F CA 1
ATOM 11677 C C . ASP F 2 104 ? 3.446 -60.495 29.373 1.00 156.52 104 ASP F C 1
ATOM 11678 O O . ASP F 2 104 ? 2.819 -61.112 30.240 1.00 158.00 104 ASP F O 1
ATOM 11683 N N . GLU F 2 105 ? 4.176 -61.113 28.439 1.00 154.21 105 GLU F N 1
ATOM 11684 C CA . GLU F 2 105 ? 4.369 -62.559 28.505 1.00 151.31 105 GLU F CA 1
ATOM 11685 C C . GLU F 2 105 ? 5.098 -62.942 29.784 1.00 151.10 105 GLU F C 1
ATOM 11686 O O . GLU F 2 105 ? 4.803 -63.975 30.396 1.00 150.16 105 GLU F O 1
ATOM 11692 N N . LEU F 2 106 ? 6.059 -62.125 30.193 1.00 151.98 106 LEU F N 1
ATOM 11693 C CA . LEU F 2 106 ? 6.584 -62.144 31.547 1.00 152.84 106 LEU F CA 1
ATOM 11694 C C . LEU F 2 106 ? 5.979 -60.986 32.338 1.00 155.84 106 LEU F C 1
ATOM 11695 O O . LEU F 2 106 ? 5.282 -60.130 31.782 1.00 156.37 106 LEU F O 1
ATOM 11700 N N . ALA F 2 107 ? 6.216 -61.000 33.661 1.00 158.20 107 ALA F N 1
ATOM 11701 C CA . ALA F 2 107 ? 5.692 -60.022 34.619 1.00 160.40 107 ALA F CA 1
ATOM 11702 C C . ALA F 2 107 ? 4.200 -60.212 34.837 1.00 163.74 107 ALA F C 1
ATOM 11703 O O . ALA F 2 107 ? 3.602 -59.577 35.716 1.00 165.05 107 ALA F O 1
ATOM 11705 N N . SER F 2 108 ? 3.585 -61.072 34.021 1.00 164.94 108 SER F N 1
ATOM 11706 C CA . SER F 2 108 ? 2.266 -61.614 34.332 1.00 165.34 108 SER F CA 1
ATOM 11707 C C . SER F 2 108 ? 2.439 -63.128 34.306 1.00 166.34 108 SER F C 1
ATOM 11708 O O . SER F 2 108 ? 1.776 -63.837 33.544 1.00 166.46 108 SER F O 1
ATOM 11711 N N . LYS F 2 109 ? 3.376 -63.606 35.120 1.00 167.02 109 LYS F N 1
ATOM 11712 C CA . LYS F 2 109 ? 3.487 -65.017 35.471 1.00 167.32 109 LYS F CA 1
ATOM 11713 C C . LYS F 2 109 ? 3.882 -65.098 36.948 1.00 172.21 109 LYS F C 1
ATOM 11714 O O . LYS F 2 109 ? 4.122 -66.180 37.494 1.00 175.08 109 LYS F O 1
ATOM 11720 N N . ILE F 2 110 ? 3.906 -63.939 37.619 1.00 173.03 110 ILE F N 1
ATOM 11721 C CA . ILE F 2 110 ? 4.555 -63.790 38.918 1.00 172.17 110 ILE F CA 1
ATOM 11722 C C . ILE F 2 110 ? 3.677 -64.336 40.040 1.00 172.98 110 ILE F C 1
ATOM 11723 O O . ILE F 2 110 ? 2.453 -64.150 40.059 1.00 173.49 110 ILE F O 1
ATOM 11728 N N . LYS F 2 111 ? 4.313 -65.013 40.991 1.00 172.53 111 LYS F N 1
ATOM 11729 C CA . LYS F 2 111 ? 3.627 -65.519 42.170 1.00 171.78 111 LYS F CA 1
ATOM 11730 C C . LYS F 2 111 ? 4.677 -65.852 43.214 1.00 176.05 111 LYS F C 1
ATOM 11731 O O . LYS F 2 111 ? 5.833 -66.107 42.859 1.00 176.55 111 LYS F O 1
ATOM 11737 N N . PRO F 2 112 ? 4.326 -65.828 44.498 1.00 179.11 112 PRO F N 1
ATOM 11738 C CA . PRO F 2 112 ? 5.310 -66.171 45.530 1.00 180.78 112 PRO F CA 1
ATOM 11739 C C . PRO F 2 112 ? 5.841 -67.585 45.337 1.00 182.30 112 PRO F C 1
ATOM 11740 O O . PRO F 2 112 ? 5.099 -68.504 44.984 1.00 182.71 112 PRO F O 1
ATOM 11744 N N . ASN F 2 113 ? 7.145 -67.741 45.573 1.00 182.98 113 ASN F N 1
ATOM 11745 C CA . ASN F 2 113 ? 7.837 -69.025 45.436 1.00 182.73 113 ASN F CA 1
ATOM 11746 C C . ASN F 2 113 ? 7.706 -69.594 44.024 1.00 181.17 113 ASN F C 1
ATOM 11747 O O . ASN F 2 113 ? 7.497 -70.793 43.833 1.00 181.14 113 ASN F O 1
ATOM 11752 N N . ALA F 2 114 ? 7.835 -68.725 43.024 1.00 178.88 114 ALA F N 1
ATOM 11753 C CA . ALA F 2 114 ? 7.861 -69.143 41.628 1.00 175.52 114 ALA F CA 1
ATOM 11754 C C . ALA F 2 114 ? 9.309 -69.323 41.191 1.00 172.03 114 ALA F C 1
ATOM 11755 O O . ALA F 2 114 ? 10.111 -68.388 41.287 1.00 172.05 114 ALA F O 1
ATOM 11757 N N . GLU F 2 115 ? 9.644 -70.520 40.719 1.00 168.29 115 GLU F N 1
ATOM 11758 C CA . GLU F 2 115 ? 10.992 -70.769 40.230 1.00 164.02 115 GLU F CA 1
ATOM 11759 C C . GLU F 2 115 ? 11.194 -70.076 38.887 1.00 159.20 115 GLU F C 1
ATOM 11760 O O . GLU F 2 115 ? 10.356 -70.186 37.988 1.00 159.85 115 GLU F O 1
ATOM 11766 N N . LEU F 2 116 ? 12.299 -69.348 38.755 1.00 152.77 116 LEU F N 1
ATOM 11767 C CA . LEU F 2 116 ? 12.623 -68.657 37.517 1.00 145.79 116 LEU F CA 1
ATOM 11768 C C . LEU F 2 116 ? 14.075 -68.921 37.149 1.00 142.81 116 LEU F C 1
ATOM 11769 O O . LEU F 2 116 ? 14.884 -69.346 37.978 1.00 142.67 116 LEU F O 1
ATOM 11774 N N . GLU F 2 117 ? 14.393 -68.668 35.883 1.00 140.28 117 GLU F N 1
ATOM 11775 C CA . GLU F 2 117 ? 15.748 -68.798 35.363 1.00 138.10 117 GLU F CA 1
ATOM 11776 C C . GLU F 2 117 ? 16.200 -67.434 34.865 1.00 137.72 117 GLU F C 1
ATOM 11777 O O . GLU F 2 117 ? 15.576 -66.860 33.965 1.00 136.25 117 GLU F O 1
ATOM 11783 N N . TYR F 2 118 ? 17.275 -66.914 35.452 1.00 139.27 118 TYR F N 1
ATOM 11784 C CA . TYR F 2 118 ? 17.798 -65.601 35.108 1.00 140.26 118 TYR F CA 1
ATOM 11785 C C . TYR F 2 118 ? 19.240 -65.722 34.637 1.00 143.89 118 TYR F C 1
ATOM 11786 O O . TYR F 2 118 ? 20.035 -66.469 35.216 1.00 144.55 118 TYR F O 1
ATOM 11795 N N . TRP F 2 119 ? 19.566 -64.987 33.578 1.00 146.06 119 TRP F N 1
ATOM 11796 C CA . TRP F 2 119 ? 20.905 -64.975 33.010 1.00 147.35 119 TRP F CA 1
ATOM 11797 C C . TRP F 2 119 ? 21.649 -63.729 33.472 1.00 141.52 119 TRP F C 1
ATOM 11798 O O . TRP F 2 119 ? 21.060 -62.652 33.598 1.00 140.00 119 TRP F O 1
ATOM 11809 N N . GLU F 2 120 ? 22.945 -63.886 33.731 1.00 137.74 120 GLU F N 1
ATOM 11810 C CA . GLU F 2 120 ? 23.805 -62.801 34.188 1.00 135.05 120 GLU F CA 1
ATOM 11811 C C . GLU F 2 120 ? 24.880 -62.562 33.137 1.00 131.12 120 GLU F C 1
ATOM 11812 O O . GLU F 2 120 ? 25.682 -63.457 32.851 1.00 131.23 120 GLU F O 1
ATOM 11818 N N . ILE F 2 121 ? 24.897 -61.358 32.565 1.00 126.44 121 ILE F N 1
ATOM 11819 C CA . ILE F 2 121 ? 25.847 -60.999 31.518 1.00 120.49 121 ILE F CA 1
ATOM 11820 C C . ILE F 2 121 ? 26.402 -59.609 31.795 1.00 117.15 121 ILE F C 1
ATOM 11821 O O . ILE F 2 121 ? 25.641 -58.651 31.974 1.00 115.62 121 ILE F O 1
ATOM 11826 N N . MET F 2 122 ? 27.731 -59.504 31.843 1.00 116.02 122 MET F N 1
ATOM 11827 C CA . MET F 2 122 ? 28.477 -58.246 31.866 1.00 115.25 122 MET F CA 1
ATOM 11828 C C . MET F 2 122 ? 28.205 -57.389 33.098 1.00 114.39 122 MET F C 1
ATOM 11829 O O . MET F 2 122 ? 28.655 -56.237 33.150 1.00 113.54 122 MET F O 1
ATOM 11834 N N . GLY F 2 123 ? 27.488 -57.907 34.086 1.00 114.73 123 GLY F N 1
ATOM 11835 C CA . GLY F 2 123 ? 27.148 -57.156 35.271 1.00 115.54 123 GLY F CA 1
ATOM 11836 C C . GLY F 2 123 ? 25.683 -56.791 35.435 1.00 116.98 123 GLY F C 1
ATOM 11837 O O . GLY F 2 123 ? 25.376 -55.905 36.243 1.00 117.42 123 GLY F O 1
ATOM 11838 N N . ARG F 2 124 ? 24.779 -57.426 34.693 1.00 117.63 124 ARG F N 1
ATOM 11839 C CA . ARG F 2 124 ? 23.348 -57.199 34.830 1.00 118.60 124 ARG F CA 1
ATOM 11840 C C . ARG F 2 124 ? 22.631 -58.527 34.622 1.00 118.41 124 ARG F C 1
ATOM 11841 O O . ARG F 2 124 ? 23.188 -59.476 34.063 1.00 119.62 124 ARG F O 1
ATOM 11849 N N . ARG F 2 125 ? 21.387 -58.596 35.086 1.00 116.92 125 ARG F N 1
ATOM 11850 C CA . ARG F 2 125 ? 20.613 -59.827 35.041 1.00 116.15 125 ARG F CA 1
ATOM 11851 C C . ARG F 2 125 ? 19.300 -59.601 34.302 1.00 115.35 125 ARG F C 1
ATOM 11852 O O . ARG F 2 125 ? 18.788 -58.479 34.239 1.00 113.82 125 ARG F O 1
ATOM 11860 N N . LYS F 2 126 ? 18.761 -60.683 33.741 1.00 117.11 126 LYS F N 1
ATOM 11861 C CA . LYS F 2 126 ? 17.495 -60.627 33.026 1.00 119.95 126 LYS F CA 1
ATOM 11862 C C . LYS F 2 126 ? 16.743 -61.934 33.227 1.00 122.63 126 LYS F C 1
ATOM 11863 O O . LYS F 2 126 ? 17.335 -63.015 33.162 1.00 122.73 126 LYS F O 1
ATOM 11869 N N . ILE F 2 127 ? 15.436 -61.825 33.465 1.00 124.93 127 ILE F N 1
ATOM 11870 C CA . ILE F 2 127 ? 14.561 -62.980 33.639 1.00 127.93 127 ILE F CA 1
ATOM 11871 C C . ILE F 2 127 ? 14.105 -63.466 32.271 1.00 129.64 127 ILE F C 1
ATOM 11872 O O . ILE F 2 127 ? 13.877 -62.665 31.356 1.00 128.99 127 ILE F O 1
ATOM 11877 N N . VAL F 2 128 ? 13.970 -64.785 32.126 1.00 131.49 128 VAL F N 1
ATOM 11878 C CA . VAL F 2 128 ? 13.603 -65.387 30.849 1.00 132.52 128 VAL F CA 1
ATOM 11879 C C . VAL F 2 128 ? 12.328 -66.211 30.986 1.00 138.05 128 VAL F C 1
ATOM 11880 O O . VAL F 2 128 ? 11.327 -65.941 30.312 1.00 137.69 128 VAL F O 1
ATOM 11884 N N . ARG F 2 129 ? 12.352 -67.222 31.853 1.00 143.76 129 ARG F N 1
ATOM 11885 C CA . ARG F 2 129 ? 11.267 -68.188 31.952 1.00 149.03 129 ARG F CA 1
ATOM 11886 C C . ARG F 2 129 ? 10.788 -68.303 33.392 1.00 154.84 129 ARG F C 1
ATOM 11887 O O . ARG F 2 129 ? 11.486 -67.924 34.336 1.00 157.41 129 ARG F O 1
ATOM 11895 N N . VAL F 2 130 ? 9.572 -68.830 33.546 1.00 156.47 130 VAL F N 1
ATOM 11896 C CA . VAL F 2 130 ? 8.971 -69.039 34.860 1.00 156.09 130 VAL F CA 1
ATOM 11897 C C . VAL F 2 130 ? 8.527 -70.490 35.014 1.00 154.20 130 VAL F C 1
ATOM 11898 O O . VAL F 2 130 ? 8.854 -71.145 36.010 1.00 155.10 130 VAL F O 1
ATOM 11902 N N . LYS F 2 131 ? 7.773 -70.991 34.037 1.00 150.19 131 LYS F N 1
ATOM 11903 C CA . LYS F 2 131 ? 7.142 -72.311 34.112 1.00 144.92 131 LYS F CA 1
ATOM 11904 C C . LYS F 2 131 ? 6.190 -72.389 35.302 1.00 143.94 131 LYS F C 1
ATOM 11905 O O . LYS F 2 131 ? 5.232 -71.620 35.393 1.00 143.32 131 LYS F O 1
ATOM 11911 N N . ILE G 2 3 ? 20.475 -3.124 -78.130 1.00 210.18 3 ILE G N 1
ATOM 11912 C CA . ILE G 2 3 ? 21.157 -3.559 -76.918 1.00 205.91 3 ILE G CA 1
ATOM 11913 C C . ILE G 2 3 ? 21.590 -2.369 -76.055 1.00 200.58 3 ILE G C 1
ATOM 11914 O O . ILE G 2 3 ? 20.781 -1.823 -75.310 1.00 202.18 3 ILE G O 1
ATOM 11919 N N . THR G 2 4 ? 22.865 -1.980 -76.159 1.00 191.53 4 THR G N 1
ATOM 11920 C CA . THR G 2 4 ? 23.469 -1.013 -75.243 1.00 181.90 4 THR G CA 1
ATOM 11921 C C . THR G 2 4 ? 23.444 -1.639 -73.853 1.00 174.01 4 THR G C 1
ATOM 11922 O O . THR G 2 4 ? 23.401 -2.868 -73.738 1.00 173.89 4 THR G O 1
ATOM 11926 N N . TYR G 2 5 ? 23.478 -0.838 -72.791 1.00 166.12 5 TYR G N 1
ATOM 11927 C CA . TYR G 2 5 ? 23.460 -1.424 -71.460 1.00 158.44 5 TYR G CA 1
ATOM 11928 C C . TYR G 2 5 ? 22.731 -0.520 -70.477 1.00 153.18 5 TYR G C 1
ATOM 11929 O O . TYR G 2 5 ? 22.715 0.705 -70.620 1.00 152.86 5 TYR G O 1
ATOM 11938 N N . THR G 2 6 ? 22.125 -1.157 -69.476 1.00 148.19 6 THR G N 1
ATOM 11939 C CA . THR G 2 6 ? 21.530 -0.484 -68.331 1.00 142.67 6 THR G CA 1
ATOM 11940 C C . THR G 2 6 ? 21.872 -1.289 -67.085 1.00 139.69 6 THR G C 1
ATOM 11941 O O . THR G 2 6 ? 22.248 -2.462 -67.165 1.00 141.11 6 THR G O 1
ATOM 11945 N N . THR G 2 7 ? 21.751 -0.646 -65.930 1.00 134.67 7 THR G N 1
ATOM 11946 C CA . THR G 2 7 ? 21.997 -1.308 -64.659 1.00 126.86 7 THR G CA 1
ATOM 11947 C C . THR G 2 7 ? 20.714 -1.956 -64.154 1.00 122.08 7 THR G C 1
ATOM 11948 O O . THR G 2 7 ? 19.626 -1.390 -64.287 1.00 121.21 7 THR G O 1
ATOM 11952 N N . VAL G 2 8 ? 20.851 -3.157 -63.580 1.00 117.92 8 VAL G N 1
ATOM 11953 C CA . VAL G 2 8 ? 19.688 -3.890 -63.084 1.00 114.00 8 VAL G CA 1
ATOM 11954 C C . VAL G 2 8 ? 18.961 -3.093 -62.010 1.00 114.01 8 VAL G C 1
ATOM 11955 O O . VAL G 2 8 ? 17.753 -3.266 -61.807 1.00 113.98 8 VAL G O 1
ATOM 11959 N N . GLY G 2 9 ? 19.676 -2.216 -61.302 1.00 113.99 9 GLY G N 1
ATOM 11960 C CA . GLY G 2 9 ? 19.025 -1.357 -60.330 1.00 114.17 9 GLY G CA 1
ATOM 11961 C C . GLY G 2 9 ? 18.169 -0.277 -60.957 1.00 115.13 9 GLY G C 1
ATOM 11962 O O . GLY G 2 9 ? 17.202 0.185 -60.344 1.00 114.54 9 GLY G O 1
ATOM 11963 N N . GLU G 2 10 ? 18.507 0.145 -62.178 1.00 116.43 10 GLU G N 1
ATOM 11964 C CA . GLU G 2 10 ? 17.669 1.103 -62.888 1.00 116.45 10 GLU G CA 1
ATOM 11965 C C . GLU G 2 10 ? 16.377 0.472 -63.390 1.00 113.78 10 GLU G C 1
ATOM 11966 O O . GLU G 2 10 ? 15.436 1.199 -63.724 1.00 114.05 10 GLU G O 1
ATOM 11972 N N . LEU G 2 11 ? 16.313 -0.856 -63.446 1.00 110.75 11 LEU G N 1
ATOM 11973 C CA . LEU G 2 11 ? 15.132 -1.533 -63.962 1.00 107.14 11 LEU G CA 1
ATOM 11974 C C . LEU G 2 11 ? 13.946 -1.360 -63.020 1.00 109.61 11 LEU G C 1
ATOM 11975 O O . LEU G 2 11 ? 14.074 -1.482 -61.798 1.00 111.77 11 LEU G O 1
ATOM 11980 N N . LYS G 2 12 ? 12.784 -1.080 -63.605 1.00 109.59 12 LYS G N 1
ATOM 11981 C CA . LYS G 2 12 ? 11.554 -0.877 -62.854 1.00 109.29 12 LYS G CA 1
ATOM 11982 C C . LYS G 2 12 ? 10.397 -1.396 -63.693 1.00 109.12 12 LYS G C 1
ATOM 11983 O O . LYS G 2 12 ? 10.505 -1.510 -64.916 1.00 110.49 12 LYS G O 1
ATOM 11989 N N . VAL G 2 13 ? 9.282 -1.697 -63.017 1.00 106.78 13 VAL G N 1
ATOM 11990 C CA . VAL G 2 13 ? 8.138 -2.339 -63.660 1.00 104.86 13 VAL G CA 1
ATOM 11991 C C . VAL G 2 13 ? 7.776 -1.609 -64.944 1.00 105.16 13 VAL G C 1
ATOM 11992 O O . VAL G 2 13 ? 7.599 -0.386 -64.956 1.00 106.23 13 VAL G O 1
ATOM 11996 N N . GLY G 2 14 ? 7.681 -2.364 -66.038 1.00 103.92 14 GLY G N 1
ATOM 11997 C CA . GLY G 2 14 ? 7.428 -1.818 -67.350 1.00 102.47 14 GLY G CA 1
ATOM 11998 C C . GLY G 2 14 ? 8.660 -1.668 -68.219 1.00 101.23 14 GLY G C 1
ATOM 11999 O O . GLY G 2 14 ? 8.523 -1.505 -69.438 1.00 101.68 14 GLY G O 1
ATOM 12000 N N . SER G 2 15 ? 9.853 -1.721 -67.632 1.00 99.57 15 SER G N 1
ATOM 12001 C CA . SER G 2 15 ? 11.076 -1.605 -68.409 1.00 99.15 15 SER G CA 1
ATOM 12002 C C . SER G 2 15 ? 11.298 -2.867 -69.239 1.00 97.91 15 SER G C 1
ATOM 12003 O O . SER G 2 15 ? 10.651 -3.900 -69.046 1.00 97.81 15 SER G O 1
ATOM 12006 N N . TYR G 2 16 ? 12.232 -2.774 -70.181 1.00 96.85 16 TYR G N 1
ATOM 12007 C CA . TYR G 2 16 ? 12.535 -3.875 -71.080 1.00 96.33 16 TYR G CA 1
ATOM 12008 C C . TYR G 2 16 ? 13.998 -4.273 -70.943 1.00 90.94 16 TYR G C 1
ATOM 12009 O O . TYR G 2 16 ? 14.867 -3.437 -70.678 1.00 87.71 16 TYR G O 1
ATOM 12018 N N . VAL G 2 17 ? 14.254 -5.569 -71.117 1.00 90.50 17 VAL G N 1
ATOM 12019 C CA . VAL G 2 17 ? 15.564 -6.148 -70.849 1.00 90.90 17 VAL G CA 1
ATOM 12020 C C . VAL G 2 17 ? 15.655 -7.450 -71.628 1.00 94.44 17 VAL G C 1
ATOM 12021 O O . VAL G 2 17 ? 14.646 -8.124 -71.855 1.00 93.99 17 VAL G O 1
ATOM 12025 N N . VAL G 2 18 ? 16.866 -7.802 -72.046 1.00 98.92 18 VAL G N 1
ATOM 12026 C CA . VAL G 2 18 ? 17.110 -9.080 -72.703 1.00 103.51 18 VAL G CA 1
ATOM 12027 C C . VAL G 2 18 ? 17.491 -10.111 -71.647 1.00 108.51 18 VAL G C 1
ATOM 12028 O O . VAL G 2 18 ? 18.289 -9.832 -70.743 1.00 113.07 18 VAL G O 1
ATOM 12032 N N . ILE G 2 19 ? 16.868 -11.285 -71.722 1.00 108.14 19 ILE G N 1
ATOM 12033 C CA . ILE G 2 19 ? 17.204 -12.421 -70.872 1.00 105.18 19 ILE G CA 1
ATOM 12034 C C . ILE G 2 19 ? 17.278 -13.651 -71.764 1.00 109.39 19 ILE G C 1
ATOM 12035 O O . ILE G 2 19 ? 16.302 -13.981 -72.450 1.00 109.99 19 ILE G O 1
ATOM 12040 N N . ASP G 2 20 ? 18.431 -14.324 -71.758 1.00 112.58 20 ASP G N 1
ATOM 12041 C CA . ASP G 2 20 ? 18.677 -15.493 -72.603 1.00 114.25 20 ASP G CA 1
ATOM 12042 C C . ASP G 2 20 ? 18.473 -15.177 -74.084 1.00 112.89 20 ASP G C 1
ATOM 12043 O O . ASP G 2 20 ? 18.027 -16.029 -74.857 1.00 114.38 20 ASP G O 1
ATOM 12048 N N . GLY G 2 21 ? 18.795 -13.949 -74.490 1.00 109.91 21 GLY G N 1
ATOM 12049 C CA . GLY G 2 21 ? 18.696 -13.541 -75.874 1.00 106.52 21 GLY G CA 1
ATOM 12050 C C . GLY G 2 21 ? 17.340 -13.024 -76.301 1.00 103.60 21 GLY G C 1
ATOM 12051 O O . GLY G 2 21 ? 17.211 -12.529 -77.428 1.00 101.84 21 GLY G O 1
ATOM 12052 N N . GLU G 2 22 ? 16.333 -13.101 -75.438 1.00 103.10 22 GLU G N 1
ATOM 12053 C CA . GLU G 2 22 ? 14.983 -12.694 -75.786 1.00 103.91 22 GLU G CA 1
ATOM 12054 C C . GLU G 2 22 ? 14.604 -11.417 -75.055 1.00 105.21 22 GLU G C 1
ATOM 12055 O O . GLU G 2 22 ? 14.794 -11.329 -73.834 1.00 104.14 22 GLU G O 1
ATOM 12061 N N . PRO G 2 23 ? 14.086 -10.409 -75.757 1.00 108.74 23 PRO G N 1
ATOM 12062 C CA . PRO G 2 23 ? 13.597 -9.209 -75.068 1.00 109.65 23 PRO G CA 1
ATOM 12063 C C . PRO G 2 23 ? 12.430 -9.546 -74.154 1.00 108.25 23 PRO G C 1
ATOM 12064 O O . PRO G 2 23 ? 11.561 -10.351 -74.496 1.00 108.76 23 PRO G O 1
ATOM 12068 N N . CYS G 2 24 ? 12.408 -8.914 -72.985 1.00 106.10 24 CYS G N 1
ATOM 12069 C CA . CYS G 2 24 ? 11.382 -9.191 -71.994 1.00 104.67 24 CYS G CA 1
ATOM 12070 C C . CYS G 2 24 ? 10.958 -7.898 -71.316 1.00 103.43 24 CYS G C 1
ATOM 12071 O O . CYS G 2 24 ? 11.745 -6.957 -71.187 1.00 101.27 24 CYS G O 1
ATOM 12074 N N . ARG G 2 25 ? 9.701 -7.866 -70.883 1.00 105.36 25 ARG G N 1
ATOM 12075 C CA . ARG G 2 25 ? 9.142 -6.742 -70.143 1.00 107.24 25 ARG G CA 1
ATOM 12076 C C . ARG G 2 25 ? 9.066 -7.122 -68.670 1.00 109.19 25 ARG G C 1
ATOM 12077 O O . ARG G 2 25 ? 8.348 -8.060 -68.306 1.00 110.50 25 ARG G O 1
ATOM 12085 N N . VAL G 2 26 ? 9.803 -6.397 -67.825 1.00 108.36 26 VAL G N 1
ATOM 12086 C CA . VAL G 2 26 ? 9.816 -6.712 -66.403 1.00 106.34 26 VAL G CA 1
ATOM 12087 C C . VAL G 2 26 ? 8.446 -6.424 -65.804 1.00 105.42 26 VAL G C 1
ATOM 12088 O O . VAL G 2 26 ? 7.771 -5.452 -66.173 1.00 104.66 26 VAL G O 1
ATOM 12092 N N . VAL G 2 27 ? 8.005 -7.301 -64.905 1.00 104.87 27 VAL G N 1
ATOM 12093 C CA . VAL G 2 27 ? 6.687 -7.177 -64.295 1.00 104.74 27 VAL G CA 1
ATOM 12094 C C . VAL G 2 27 ? 6.850 -7.070 -62.783 1.00 104.92 27 VAL G C 1
ATOM 12095 O O . VAL G 2 27 ? 6.020 -6.461 -62.097 1.00 103.78 27 VAL G O 1
ATOM 12099 N N . GLU G 2 28 ? 7.934 -7.634 -62.254 1.00 106.07 28 GLU G N 1
ATOM 12100 C CA . GLU G 2 28 ? 8.220 -7.587 -60.828 1.00 106.49 28 GLU G CA 1
ATOM 12101 C C . GLU G 2 28 ? 9.675 -7.204 -60.598 1.00 102.43 28 GLU G C 1
ATOM 12102 O O . GLU G 2 28 ? 10.558 -7.541 -61.392 1.00 101.59 28 GLU G O 1
ATOM 12108 N N . VAL G 2 29 ? 9.912 -6.488 -59.499 1.00 99.77 29 VAL G N 1
ATOM 12109 C CA . VAL G 2 29 ? 11.256 -6.111 -59.070 1.00 97.62 29 VAL G CA 1
ATOM 12110 C C . VAL G 2 29 ? 11.290 -6.166 -57.547 1.00 95.33 29 VAL G C 1
ATOM 12111 O O . VAL G 2 29 ? 10.498 -5.488 -56.881 1.00 95.18 29 VAL G O 1
ATOM 12115 N N . THR G 2 30 ? 12.192 -6.977 -56.996 1.00 92.82 30 THR G N 1
ATOM 12116 C CA . THR G 2 30 ? 12.347 -7.121 -55.554 1.00 91.54 30 THR G CA 1
ATOM 12117 C C . THR G 2 30 ? 13.800 -6.861 -55.182 1.00 92.24 30 THR G C 1
ATOM 12118 O O . THR G 2 30 ? 14.711 -7.398 -55.819 1.00 92.64 30 THR G O 1
ATOM 12122 N N . LYS G 2 31 ? 14.011 -6.045 -54.152 1.00 92.28 31 LYS G N 1
ATOM 12123 C CA . LYS G 2 31 ? 15.339 -5.613 -53.742 1.00 91.75 31 LYS G CA 1
ATOM 12124 C C . LYS G 2 31 ? 15.826 -6.397 -52.527 1.00 91.49 31 LYS G C 1
ATOM 12125 O O . LYS G 2 31 ? 15.044 -7.011 -51.796 1.00 90.92 31 LYS G O 1
ATOM 12131 N N . ALA G 2 32 ? 17.146 -6.366 -52.319 1.00 93.87 32 ALA G N 1
ATOM 12132 C CA . ALA G 2 32 ? 17.766 -7.050 -51.181 1.00 97.03 32 ALA G CA 1
ATOM 12133 C C . ALA G 2 32 ? 19.018 -6.265 -50.775 1.00 101.73 32 ALA G C 1
ATOM 12134 O O . ALA G 2 32 ? 20.102 -6.477 -51.322 1.00 100.75 32 ALA G O 1
ATOM 12136 N N . LYS G 2 33 ? 18.853 -5.373 -49.798 1.00 107.53 33 LYS G N 1
ATOM 12137 C CA . LYS G 2 33 ? 19.966 -4.608 -49.239 1.00 112.43 33 LYS G CA 1
ATOM 12138 C C . LYS G 2 33 ? 20.661 -5.475 -48.198 1.00 115.49 33 LYS G C 1
ATOM 12139 O O . LYS G 2 33 ? 20.144 -5.656 -47.091 1.00 118.42 33 LYS G O 1
ATOM 12145 N N . THR G 2 34 ? 21.830 -6.018 -48.538 1.00 115.67 34 THR G N 1
ATOM 12146 C CA . THR G 2 34 ? 22.353 -7.157 -47.796 1.00 116.52 34 THR G CA 1
ATOM 12147 C C . THR G 2 34 ? 23.874 -7.121 -47.719 1.00 112.34 34 THR G C 1
ATOM 12148 O O . THR G 2 34 ? 24.534 -6.209 -48.228 1.00 110.95 34 THR G O 1
ATOM 12152 N N . GLY G 2 35 ? 24.414 -8.145 -47.055 1.00 109.54 35 GLY G N 1
ATOM 12153 C CA . GLY G 2 35 ? 25.818 -8.503 -47.047 1.00 106.69 35 GLY G CA 1
ATOM 12154 C C . GLY G 2 35 ? 25.945 -10.016 -47.029 1.00 104.73 35 GLY G C 1
ATOM 12155 O O . GLY G 2 35 ? 24.964 -10.713 -47.303 1.00 104.60 35 GLY G O 1
ATOM 12156 N N . LYS G 2 36 ? 27.148 -10.530 -46.747 1.00 104.37 36 LYS G N 1
ATOM 12157 C CA . LYS G 2 36 ? 27.466 -11.959 -46.654 1.00 103.70 36 LYS G CA 1
ATOM 12158 C C . LYS G 2 36 ? 27.460 -12.638 -48.016 1.00 101.17 36 LYS G C 1
ATOM 12159 O O . LYS G 2 36 ? 27.916 -13.778 -48.156 1.00 100.90 36 LYS G O 1
ATOM 12165 N N . HIS G 2 37 ? 26.957 -11.940 -49.024 1.00 99.58 37 HIS G N 1
ATOM 12166 C CA . HIS G 2 37 ? 27.149 -12.318 -50.413 1.00 98.67 37 HIS G CA 1
ATOM 12167 C C . HIS G 2 37 ? 27.665 -11.170 -51.250 1.00 100.49 37 HIS G C 1
ATOM 12168 O O . HIS G 2 37 ? 28.243 -11.419 -52.313 1.00 103.29 37 HIS G O 1
ATOM 12175 N N . GLY G 2 38 ? 27.505 -9.930 -50.793 1.00 98.16 38 GLY G N 1
ATOM 12176 C CA . GLY G 2 38 ? 28.076 -8.777 -51.452 1.00 94.90 38 GLY G CA 1
ATOM 12177 C C . GLY G 2 38 ? 27.155 -7.577 -51.477 1.00 91.25 38 GLY G C 1
ATOM 12178 O O . GLY G 2 38 ? 26.398 -7.337 -50.530 1.00 90.10 38 GLY G O 1
ATOM 12179 N N . SER G 2 39 ? 27.206 -6.824 -52.571 1.00 88.44 39 SER G N 1
ATOM 12180 C CA . SER G 2 39 ? 26.465 -5.580 -52.686 1.00 86.56 39 SER G CA 1
ATOM 12181 C C . SER G 2 39 ? 24.961 -5.844 -52.770 1.00 83.86 39 SER G C 1
ATOM 12182 O O . SER G 2 39 ? 24.501 -6.982 -52.904 1.00 84.77 39 SER G O 1
ATOM 12185 N N . ALA G 2 40 ? 24.192 -4.760 -52.685 1.00 80.86 40 ALA G N 1
ATOM 12186 C CA . ALA G 2 40 ? 22.741 -4.854 -52.755 1.00 78.50 40 ALA G CA 1
ATOM 12187 C C . ALA G 2 40 ? 22.310 -5.433 -54.097 1.00 79.02 40 ALA G C 1
ATOM 12188 O O . ALA G 2 40 ? 22.929 -5.188 -55.136 1.00 79.62 40 ALA G O 1
ATOM 12190 N N . LYS G 2 41 ? 21.236 -6.216 -54.067 1.00 78.39 41 LYS G N 1
ATOM 12191 C CA . LYS G 2 41 ? 20.811 -6.989 -55.221 1.00 77.60 41 LYS G CA 1
ATOM 12192 C C . LYS G 2 41 ? 19.348 -6.723 -55.537 1.00 78.42 41 LYS G C 1
ATOM 12193 O O . LYS G 2 41 ? 18.589 -6.210 -54.711 1.00 79.68 41 LYS G O 1
ATOM 12199 N N . ALA G 2 42 ? 18.966 -7.086 -56.758 1.00 76.64 42 ALA G N 1
ATOM 12200 C CA . ALA G 2 42 ? 17.582 -7.027 -57.197 1.00 75.39 42 ALA G CA 1
ATOM 12201 C C . ALA G 2 42 ? 17.256 -8.291 -57.976 1.00 75.44 42 ALA G C 1
ATOM 12202 O O . ALA G 2 42 ? 18.072 -8.770 -58.768 1.00 73.43 42 ALA G O 1
ATOM 12204 N N . ASN G 2 43 ? 16.066 -8.833 -57.735 1.00 77.15 43 ASN G N 1
ATOM 12205 C CA . ASN G 2 43 ? 15.527 -9.938 -58.516 1.00 79.15 43 ASN G CA 1
ATOM 12206 C C . ASN G 2 43 ? 14.421 -9.389 -59.404 1.00 80.63 43 ASN G C 1
ATOM 12207 O O . ASN G 2 43 ? 13.455 -8.801 -58.904 1.00 80.60 43 ASN G O 1
ATOM 12212 N N . VAL G 2 44 ? 14.562 -9.575 -60.712 1.00 82.06 44 VAL G N 1
ATOM 12213 C CA . VAL G 2 44 ? 13.619 -9.048 -61.690 1.00 83.29 44 VAL G CA 1
ATOM 12214 C C . VAL G 2 44 ? 12.885 -10.216 -62.334 1.00 88.02 44 VAL G C 1
ATOM 12215 O O . VAL G 2 44 ? 13.507 -11.201 -62.751 1.00 88.32 44 VAL G O 1
ATOM 12219 N N . VAL G 2 45 ? 11.560 -10.118 -62.383 1.00 91.84 45 VAL G N 1
ATOM 12220 C CA . VAL G 2 45 ? 10.712 -11.079 -63.076 1.00 95.27 45 VAL G CA 1
ATOM 12221 C C . VAL G 2 45 ? 10.199 -10.406 -64.339 1.00 102.59 45 VAL G C 1
ATOM 12222 O O . VAL G 2 45 ? 9.655 -9.296 -64.280 1.00 103.45 45 VAL G O 1
ATOM 12226 N N . ALA G 2 46 ? 10.390 -11.062 -65.480 1.00 108.56 46 ALA G N 1
ATOM 12227 C CA . ALA G 2 46 ? 10.064 -10.464 -66.764 1.00 114.04 46 ALA G CA 1
ATOM 12228 C C . ALA G 2 46 ? 9.384 -11.489 -67.658 1.00 119.32 46 ALA G C 1
ATOM 12229 O O . ALA G 2 46 ? 9.627 -12.694 -67.548 1.00 120.87 46 ALA G O 1
ATOM 12231 N N . ILE G 2 47 ? 8.531 -10.992 -68.549 1.00 121.70 47 ILE G N 1
ATOM 12232 C CA . ILE G 2 47 ? 7.816 -11.814 -69.519 1.00 121.58 47 ILE G CA 1
ATOM 12233 C C . ILE G 2 47 ? 8.418 -11.550 -70.890 1.00 121.92 47 ILE G C 1
ATOM 12234 O O . ILE G 2 47 ? 8.470 -10.399 -71.341 1.00 121.12 47 ILE G O 1
ATOM 12239 N N . GLY G 2 48 ? 8.878 -12.610 -71.550 1.00 123.76 48 GLY G N 1
ATOM 12240 C CA . GLY G 2 48 ? 9.295 -12.491 -72.932 1.00 126.10 48 GLY G CA 1
ATOM 12241 C C . GLY G 2 48 ? 8.135 -12.057 -73.801 1.00 129.06 48 GLY G C 1
ATOM 12242 O O . GLY G 2 48 ? 7.079 -12.694 -73.790 1.00 129.94 48 GLY G O 1
ATOM 12243 N N . VAL G 2 49 ? 8.305 -10.965 -74.549 1.00 130.62 49 VAL G N 1
ATOM 12244 C CA . VAL G 2 49 ? 7.203 -10.464 -75.361 1.00 130.74 49 VAL G CA 1
ATOM 12245 C C . VAL G 2 49 ? 6.914 -11.376 -76.547 1.00 131.06 49 VAL G C 1
ATOM 12246 O O . VAL G 2 49 ? 5.789 -11.376 -77.061 1.00 131.30 49 VAL G O 1
ATOM 12250 N N . PHE G 2 50 ? 7.895 -12.160 -76.995 1.00 129.91 50 PHE G N 1
ATOM 12251 C CA . PHE G 2 50 ? 7.674 -13.109 -78.084 1.00 127.61 50 PHE G CA 1
ATOM 12252 C C . PHE G 2 50 ? 7.208 -14.463 -77.557 1.00 127.44 50 PHE G C 1
ATOM 12253 O O . PHE G 2 50 ? 6.117 -14.930 -77.899 1.00 129.17 50 PHE G O 1
ATOM 12261 N N . SER G 2 51 ? 8.031 -15.103 -76.724 1.00 123.96 51 SER G N 1
ATOM 12262 C CA . SER G 2 51 ? 7.737 -16.445 -76.241 1.00 119.28 51 SER G CA 1
ATOM 12263 C C . SER G 2 51 ? 6.683 -16.467 -75.141 1.00 115.97 51 SER G C 1
ATOM 12264 O O . SER G 2 51 ? 6.041 -17.503 -74.940 1.00 115.29 51 SER G O 1
ATOM 12267 N N . GLY G 2 52 ? 6.494 -15.360 -74.424 1.00 113.00 52 GLY G N 1
ATOM 12268 C CA . GLY G 2 52 ? 5.543 -15.312 -73.334 1.00 109.95 52 GLY G CA 1
ATOM 12269 C C . GLY G 2 52 ? 6.014 -15.946 -72.045 1.00 107.88 52 GLY G C 1
ATOM 12270 O O . GLY G 2 52 ? 5.300 -15.862 -71.038 1.00 107.01 52 GLY G O 1
ATOM 12271 N N . ALA G 2 53 ? 7.193 -16.562 -72.037 1.00 107.57 53 ALA G N 1
ATOM 12272 C CA . ALA G 2 53 ? 7.672 -17.286 -70.872 1.00 106.80 53 ALA G CA 1
ATOM 12273 C C . ALA G 2 53 ? 8.145 -16.330 -69.784 1.00 105.27 53 ALA G C 1
ATOM 12274 O O . ALA G 2 53 ? 8.585 -15.209 -70.055 1.00 105.68 53 ALA G O 1
ATOM 12276 N N . LYS G 2 54 ? 8.046 -16.790 -68.540 1.00 102.38 54 LYS G N 1
ATOM 12277 C CA . LYS G 2 54 ? 8.524 -16.022 -67.399 1.00 98.64 54 LYS G CA 1
ATOM 12278 C C . LYS G 2 54 ? 10.022 -16.239 -67.224 1.00 97.78 54 LYS G C 1
ATOM 12279 O O . LYS G 2 54 ? 10.489 -17.380 -67.149 1.00 97.03 54 LYS G O 1
ATOM 12285 N N . LYS G 2 55 ? 10.774 -15.143 -67.165 1.00 95.48 55 LYS G N 1
ATOM 12286 C CA . LYS G 2 55 ? 12.219 -15.182 -67.000 1.00 92.08 55 LYS G CA 1
ATOM 12287 C C . LYS G 2 55 ? 12.619 -14.357 -65.785 1.00 90.17 55 LYS G C 1
ATOM 12288 O O . LYS G 2 55 ? 12.102 -13.255 -65.574 1.00 91.08 55 LYS G O 1
ATOM 12294 N N . THR G 2 56 ? 13.542 -14.893 -64.993 1.00 86.97 56 THR G N 1
ATOM 12295 C CA . THR G 2 56 ? 14.028 -14.231 -63.793 1.00 82.70 56 THR G CA 1
ATOM 12296 C C . THR G 2 56 ? 15.518 -13.955 -63.919 1.00 82.00 56 THR G C 1
ATOM 12297 O O . THR G 2 56 ? 16.250 -14.690 -64.591 1.00 82.45 56 THR G O 1
ATOM 12301 N N . LEU G 2 57 ? 15.959 -12.878 -63.274 1.00 81.44 57 LEU G N 1
ATOM 12302 C CA . LEU G 2 57 ? 17.370 -12.520 -63.226 1.00 81.71 57 LEU G CA 1
ATOM 12303 C C . LEU G 2 57 ? 17.675 -11.889 -61.877 1.00 80.97 57 LEU G C 1
ATOM 12304 O O . LEU G 2 57 ? 16.998 -10.944 -61.463 1.00 81.54 57 LEU G O 1
ATOM 12309 N N . MET G 2 58 ? 18.689 -12.415 -61.198 1.00 79.56 58 MET G N 1
ATOM 12310 C CA . MET G 2 58 ? 19.117 -11.912 -59.900 1.00 79.88 58 MET G CA 1
ATOM 12311 C C . MET G 2 58 ? 20.592 -11.551 -59.999 1.00 79.14 58 MET G C 1
ATOM 12312 O O . MET G 2 58 ? 21.413 -12.388 -60.388 1.00 78.52 58 MET G O 1
ATOM 12317 N N . ALA G 2 59 ? 20.923 -10.310 -59.663 1.00 79.95 59 ALA G N 1
ATOM 12318 C CA . ALA G 2 59 ? 22.272 -9.800 -59.869 1.00 83.24 59 ALA G CA 1
ATOM 12319 C C . ALA G 2 59 ? 22.467 -8.590 -58.969 1.00 87.31 59 ALA G C 1
ATOM 12320 O O . ALA G 2 59 ? 21.494 -8.041 -58.433 1.00 87.39 59 ALA G O 1
ATOM 12322 N N . PRO G 2 60 ? 23.713 -8.160 -58.762 1.00 90.84 60 PRO G N 1
ATOM 12323 C CA . PRO G 2 60 ? 23.949 -6.926 -58.003 1.00 93.61 60 PRO G CA 1
ATOM 12324 C C . PRO G 2 60 ? 23.342 -5.713 -58.694 1.00 96.13 60 PRO G C 1
ATOM 12325 O O . PRO G 2 60 ? 23.161 -5.687 -59.912 1.00 96.42 60 PRO G O 1
ATOM 12329 N N . VAL G 2 61 ? 23.036 -4.694 -57.885 1.00 97.87 61 VAL G N 1
ATOM 12330 C CA . VAL G 2 61 ? 22.366 -3.490 -58.367 1.00 99.82 61 VAL G CA 1
ATOM 12331 C C . VAL G 2 61 ? 23.170 -2.777 -59.448 1.00 105.93 61 VAL G C 1
ATOM 12332 O O . VAL G 2 61 ? 22.594 -2.049 -60.265 1.00 105.97 61 VAL G O 1
ATOM 12336 N N . ASP G 2 62 ? 24.488 -2.971 -59.481 1.00 110.41 62 ASP G N 1
ATOM 12337 C CA . ASP G 2 62 ? 25.358 -2.304 -60.439 1.00 114.81 62 ASP G CA 1
ATOM 12338 C C . ASP G 2 62 ? 25.663 -3.152 -61.667 1.00 120.18 62 ASP G C 1
ATOM 12339 O O . ASP G 2 62 ? 26.425 -2.709 -62.533 1.00 120.67 62 ASP G O 1
ATOM 12344 N N . GLN G 2 63 ? 25.097 -4.352 -61.765 1.00 123.88 63 GLN G N 1
ATOM 12345 C CA . GLN G 2 63 ? 25.363 -5.214 -62.908 1.00 126.92 63 GLN G CA 1
ATOM 12346 C C . GLN G 2 63 ? 24.812 -4.591 -64.186 1.00 130.97 63 GLN G C 1
ATOM 12347 O O . GLN G 2 63 ? 23.704 -4.049 -64.205 1.00 130.18 63 GLN G O 1
ATOM 12353 N N . GLN G 2 64 ? 25.600 -4.658 -65.255 1.00 135.45 64 GLN G N 1
ATOM 12354 C CA . GLN G 2 64 ? 25.181 -4.141 -66.549 1.00 139.59 64 GLN G CA 1
ATOM 12355 C C . GLN G 2 64 ? 24.374 -5.196 -67.296 1.00 142.40 64 GLN G C 1
ATOM 12356 O O . GLN G 2 64 ? 24.726 -6.379 -67.306 1.00 142.00 64 GLN G O 1
ATOM 12362 N N . VAL G 2 65 ? 23.266 -4.763 -67.893 1.00 145.92 65 VAL G N 1
ATOM 12363 C CA . VAL G 2 65 ? 22.393 -5.651 -68.649 1.00 149.55 65 VAL G CA 1
ATOM 12364 C C . VAL G 2 65 ? 21.921 -4.915 -69.896 1.00 153.42 65 VAL G C 1
ATOM 12365 O O . VAL G 2 65 ? 21.841 -3.683 -69.921 1.00 155.63 65 VAL G O 1
ATOM 12369 N N . GLU G 2 66 ? 21.614 -5.682 -70.938 1.00 153.99 66 GLU G N 1
ATOM 12370 C CA . GLU G 2 66 ? 21.305 -5.127 -72.249 1.00 153.58 66 GLU G CA 1
ATOM 12371 C C . GLU G 2 66 ? 19.802 -4.921 -72.401 1.00 152.60 66 GLU G C 1
ATOM 12372 O O . GLU G 2 66 ? 19.000 -5.722 -71.910 1.00 152.19 66 GLU G O 1
ATOM 12378 N N . VAL G 2 67 ? 19.428 -3.845 -73.085 1.00 152.61 67 VAL G N 1
ATOM 12379 C CA . VAL G 2 67 ? 18.036 -3.451 -73.261 1.00 153.35 67 VAL G CA 1
ATOM 12380 C C . VAL G 2 67 ? 17.722 -3.453 -74.751 1.00 156.99 67 VAL G C 1
ATOM 12381 O O . VAL G 2 67 ? 18.420 -2.791 -75.518 1.00 157.39 67 VAL G O 1
ATOM 12385 N N . PRO G 2 68 ? 16.682 -4.150 -75.200 1.00 159.15 68 PRO G N 1
ATOM 12386 C CA . PRO G 2 68 ? 16.279 -4.031 -76.607 1.00 159.67 68 PRO G CA 1
ATOM 12387 C C . PRO G 2 68 ? 15.739 -2.636 -76.890 1.00 159.30 68 PRO G C 1
ATOM 12388 O O . PRO G 2 68 ? 14.823 -2.162 -76.213 1.00 160.54 68 PRO G O 1
ATOM 12392 N N . ILE G 2 69 ? 16.324 -1.972 -77.889 1.00 156.99 69 ILE G N 1
ATOM 12393 C CA . ILE G 2 69 ? 15.850 -0.645 -78.259 1.00 153.80 69 ILE G CA 1
ATOM 12394 C C . ILE G 2 69 ? 14.519 -0.771 -78.985 1.00 154.53 69 ILE G C 1
ATOM 12395 O O . ILE G 2 69 ? 14.291 -1.718 -79.750 1.00 153.52 69 ILE G O 1
ATOM 12400 N N . ILE G 2 70 ? 13.627 0.185 -78.741 1.00 156.27 70 ILE G N 1
ATOM 12401 C CA . ILE G 2 70 ? 12.235 0.104 -79.163 1.00 157.55 70 ILE G CA 1
ATOM 12402 C C . ILE G 2 70 ? 12.007 1.094 -80.301 1.00 160.12 70 ILE G C 1
ATOM 12403 O O . ILE G 2 70 ? 12.390 2.267 -80.202 1.00 163.99 70 ILE G O 1
ATOM 12408 N N . GLU G 2 71 ? 11.414 0.613 -81.394 1.00 157.64 71 GLU G N 1
ATOM 12409 C CA . GLU G 2 71 ? 11.155 1.430 -82.575 1.00 153.18 71 GLU G CA 1
ATOM 12410 C C . GLU G 2 71 ? 9.673 1.349 -82.909 1.00 153.47 71 GLU G C 1
ATOM 12411 O O . GLU G 2 71 ? 9.139 0.254 -83.116 1.00 151.84 71 GLU G O 1
ATOM 12417 N N . LYS G 2 72 ? 9.018 2.509 -82.975 1.00 155.73 72 LYS G N 1
ATOM 12418 C CA . LYS G 2 72 ? 7.561 2.595 -83.080 1.00 157.31 72 LYS G CA 1
ATOM 12419 C C . LYS G 2 72 ? 7.184 2.908 -84.527 1.00 162.51 72 LYS G C 1
ATOM 12420 O O . LYS G 2 72 ? 6.944 4.054 -84.905 1.00 163.07 72 LYS G O 1
ATOM 12426 N N . HIS G 2 73 ? 7.123 1.861 -85.343 1.00 166.24 73 HIS G N 1
ATOM 12427 C CA . HIS G 2 73 ? 6.748 2.004 -86.742 1.00 169.58 73 HIS G CA 1
ATOM 12428 C C . HIS G 2 73 ? 5.231 1.914 -86.906 1.00 176.38 73 HIS G C 1
ATOM 12429 O O . HIS G 2 73 ? 4.521 1.370 -86.058 1.00 176.85 73 HIS G O 1
ATOM 12436 N N . ILE G 2 74 ? 4.741 2.461 -88.018 1.00 181.71 74 ILE G N 1
ATOM 12437 C CA . ILE G 2 74 ? 3.311 2.512 -88.316 1.00 185.97 74 ILE G CA 1
ATOM 12438 C C . ILE G 2 74 ? 3.092 2.054 -89.755 1.00 186.82 74 ILE G C 1
ATOM 12439 O O . ILE G 2 74 ? 3.645 2.645 -90.688 1.00 187.86 74 ILE G O 1
ATOM 12444 N N . GLY G 2 75 ? 2.274 1.017 -89.940 1.00 185.34 75 GLY G N 1
ATOM 12445 C CA . GLY G 2 75 ? 2.114 0.428 -91.262 1.00 182.89 75 GLY G CA 1
ATOM 12446 C C . GLY G 2 75 ? 0.696 0.082 -91.679 1.00 179.85 75 GLY G C 1
ATOM 12447 O O . GLY G 2 75 ? -0.269 0.584 -91.096 1.00 179.73 75 GLY G O 1
ATOM 12448 N N . GLN G 2 76 ? 0.557 -0.779 -92.688 1.00 176.67 76 GLN G N 1
ATOM 12449 C CA . GLN G 2 76 ? -0.750 -1.140 -93.231 1.00 173.66 76 GLN G CA 1
ATOM 12450 C C . GLN G 2 76 ? -0.652 -2.513 -93.895 1.00 171.92 76 GLN G C 1
ATOM 12451 O O . GLN G 2 76 ? 0.429 -3.100 -93.995 1.00 171.19 76 GLN G O 1
ATOM 12457 N N . ILE G 2 77 ? -1.797 -3.018 -94.358 1.00 170.89 77 ILE G N 1
ATOM 12458 C CA . ILE G 2 77 ? -1.907 -4.375 -94.895 1.00 169.27 77 ILE G CA 1
ATOM 12459 C C . ILE G 2 77 ? -2.956 -4.389 -96.002 1.00 170.44 77 ILE G C 1
ATOM 12460 O O . ILE G 2 77 ? -3.972 -3.696 -95.912 1.00 171.20 77 ILE G O 1
ATOM 12465 N N . ILE G 2 78 ? -2.712 -5.181 -97.051 1.00 170.48 78 ILE G N 1
ATOM 12466 C CA . ILE G 2 78 ? -3.689 -5.359 -98.116 1.00 170.46 78 ILE G CA 1
ATOM 12467 C C . ILE G 2 78 ? -4.263 -6.778 -98.166 1.00 170.11 78 ILE G C 1
ATOM 12468 O O . ILE G 2 78 ? -5.435 -6.942 -98.526 1.00 170.52 78 ILE G O 1
ATOM 12473 N N . ALA G 2 79 ? -3.487 -7.808 -97.820 1.00 169.15 79 ALA G N 1
ATOM 12474 C CA . ALA G 2 79 ? -3.896 -9.201 -97.994 1.00 168.38 79 ALA G CA 1
ATOM 12475 C C . ALA G 2 79 ? -4.287 -9.841 -96.663 1.00 168.29 79 ALA G C 1
ATOM 12476 O O . ALA G 2 79 ? -4.085 -9.275 -95.583 1.00 168.29 79 ALA G O 1
ATOM 12478 N N . ASP G 2 80 ? -4.872 -11.037 -96.755 1.00 168.32 80 ASP G N 1
ATOM 12479 C CA . ASP G 2 80 ? -5.416 -11.737 -95.589 1.00 168.62 80 ASP G CA 1
ATOM 12480 C C . ASP G 2 80 ? -5.159 -13.246 -95.651 1.00 172.83 80 ASP G C 1
ATOM 12481 O O . ASP G 2 80 ? -6.047 -14.058 -95.389 1.00 174.05 80 ASP G O 1
ATOM 12486 N N . MET G 2 81 ? -3.937 -13.646 -95.998 1.00 174.88 81 MET G N 1
ATOM 12487 C CA . MET G 2 81 ? -3.573 -15.060 -95.927 1.00 176.16 81 MET G CA 1
ATOM 12488 C C . MET G 2 81 ? -3.587 -15.513 -94.472 1.00 181.24 81 MET G C 1
ATOM 12489 O O . MET G 2 81 ? -3.215 -14.764 -93.571 1.00 182.07 81 MET G O 1
ATOM 12494 N N . GLY G 2 82 ? -4.035 -16.749 -94.253 1.00 184.53 82 GLY G N 1
ATOM 12495 C CA . GLY G 2 82 ? -4.285 -17.210 -92.896 1.00 187.44 82 GLY G CA 1
ATOM 12496 C C . GLY G 2 82 ? -3.045 -17.211 -92.015 1.00 190.56 82 GLY G C 1
ATOM 12497 O O . GLY G 2 82 ? -3.082 -16.750 -90.869 1.00 189.81 82 GLY G O 1
ATOM 12498 N N . ASN G 2 83 ? -1.928 -17.744 -92.520 1.00 195.38 83 ASN G N 1
ATOM 12499 C CA . ASN G 2 83 ? -0.750 -17.833 -91.659 1.00 199.93 83 ASN G CA 1
ATOM 12500 C C . ASN G 2 83 ? -0.070 -16.476 -91.495 1.00 207.29 83 ASN G C 1
ATOM 12501 O O . ASN G 2 83 ? 0.031 -15.963 -90.381 1.00 208.98 83 ASN G O 1
ATOM 12506 N N . LYS G 2 84 ? 0.376 -15.866 -92.583 1.00 211.65 84 LYS G N 1
ATOM 12507 C CA . LYS G 2 84 ? 1.123 -14.621 -92.482 1.00 214.56 84 LYS G CA 1
ATOM 12508 C C . LYS G 2 84 ? 0.343 -13.468 -93.106 1.00 217.31 84 LYS G C 1
ATOM 12509 O O . LYS G 2 84 ? -0.748 -13.644 -93.650 1.00 218.35 84 LYS G O 1
ATOM 12515 N N . ILE G 2 85 ? 0.933 -12.275 -93.019 1.00 217.84 85 ILE G N 1
ATOM 12516 C CA . ILE G 2 85 ? 0.309 -11.057 -93.517 1.00 216.74 85 ILE G CA 1
ATOM 12517 C C . ILE G 2 85 ? 1.442 -10.101 -93.870 1.00 213.68 85 ILE G C 1
ATOM 12518 O O . ILE G 2 85 ? 2.536 -10.182 -93.305 1.00 215.08 85 ILE G O 1
ATOM 12523 N N . GLN G 2 86 ? 1.185 -9.198 -94.816 1.00 208.12 86 GLN G N 1
ATOM 12524 C CA . GLN G 2 86 ? 2.260 -8.455 -95.472 1.00 201.74 86 GLN G CA 1
ATOM 12525 C C . GLN G 2 86 ? 2.085 -6.940 -95.426 1.00 198.42 86 GLN G C 1
ATOM 12526 O O . GLN G 2 86 ? 1.353 -6.422 -94.579 1.00 198.30 86 GLN G O 1
ATOM 12532 N N . VAL G 2 87 ? 2.846 -6.233 -96.275 1.00 195.25 87 VAL G N 1
ATOM 12533 C CA . VAL G 2 87 ? 2.560 -4.888 -96.797 1.00 192.37 87 VAL G CA 1
ATOM 12534 C C . VAL G 2 87 ? 3.292 -3.815 -95.986 1.00 190.51 87 VAL G C 1
ATOM 12535 O O . VAL G 2 87 ? 3.905 -4.108 -94.953 1.00 190.69 87 VAL G O 1
ATOM 12539 N N . MET G 2 88 ? 3.226 -2.569 -96.458 1.00 188.20 88 MET G N 1
ATOM 12540 C CA . MET G 2 88 ? 4.236 -1.544 -96.246 1.00 185.76 88 MET G CA 1
ATOM 12541 C C . MET G 2 88 ? 4.077 -0.771 -94.943 1.00 184.17 88 MET G C 1
ATOM 12542 O O . MET G 2 88 ? 2.976 -0.612 -94.410 1.00 183.65 88 MET G O 1
ATOM 12547 N N . ASP G 2 89 ? 5.212 -0.281 -94.450 1.00 183.10 89 ASP G N 1
ATOM 12548 C CA . ASP G 2 89 ? 5.275 0.713 -93.391 1.00 181.79 89 ASP G CA 1
ATOM 12549 C C . ASP G 2 89 ? 5.040 2.099 -93.988 1.00 182.15 89 ASP G C 1
ATOM 12550 O O . ASP G 2 89 ? 5.399 2.366 -95.138 1.00 183.15 89 ASP G O 1
ATOM 12555 N N . LEU G 2 90 ? 4.412 2.980 -93.199 1.00 180.58 90 LEU G N 1
ATOM 12556 C CA . LEU G 2 90 ? 4.031 4.294 -93.716 1.00 178.26 90 LEU G CA 1
ATOM 12557 C C . LEU G 2 90 ? 5.246 5.067 -94.211 1.00 182.29 90 LEU G C 1
ATOM 12558 O O . LEU G 2 90 ? 5.187 5.733 -95.252 1.00 182.43 90 LEU G O 1
ATOM 12563 N N . GLU G 2 91 ? 6.352 4.996 -93.480 1.00 185.86 91 GLU G N 1
ATOM 12564 C CA . GLU G 2 91 ? 7.628 5.493 -93.969 1.00 188.92 91 GLU G CA 1
ATOM 12565 C C . GLU G 2 91 ? 8.351 4.377 -94.716 1.00 190.95 91 GLU G C 1
ATOM 12566 O O . GLU G 2 91 ? 8.287 3.209 -94.320 1.00 191.23 91 GLU G O 1
ATOM 12572 N N . SER G 2 92 ? 8.997 4.744 -95.827 1.00 192.06 92 SER G N 1
ATOM 12573 C CA . SER G 2 92 ? 9.820 3.854 -96.645 1.00 192.51 92 SER G CA 1
ATOM 12574 C C . SER G 2 92 ? 8.999 2.865 -97.473 1.00 192.15 92 SER G C 1
ATOM 12575 O O . SER G 2 92 ? 9.564 2.141 -98.299 1.00 194.71 92 SER G O 1
ATOM 12578 N N . TYR G 2 93 ? 7.679 2.829 -97.261 1.00 187.14 93 TYR G N 1
ATOM 12579 C CA . TYR G 2 93 ? 6.732 2.076 -98.087 1.00 180.00 93 TYR G CA 1
ATOM 12580 C C . TYR G 2 93 ? 7.200 0.673 -98.473 1.00 177.60 93 TYR G C 1
ATOM 12581 O O . TYR G 2 93 ? 7.019 0.264 -99.624 1.00 178.81 93 TYR G O 1
ATOM 12590 N N . GLU G 2 94 ? 7.779 -0.082 -97.541 1.00 172.80 94 GLU G N 1
ATOM 12591 C CA . GLU G 2 94 ? 8.416 -1.355 -97.867 1.00 167.46 94 GLU G CA 1
ATOM 12592 C C . GLU G 2 94 ? 7.514 -2.529 -97.502 1.00 163.59 94 GLU G C 1
ATOM 12593 O O . GLU G 2 94 ? 7.069 -2.645 -96.357 1.00 161.70 94 GLU G O 1
ATOM 12599 N N . THR G 2 95 ? 7.299 -3.423 -98.467 1.00 162.57 95 THR G N 1
ATOM 12600 C CA . THR G 2 95 ? 6.380 -4.549 -98.329 1.00 162.12 95 THR G 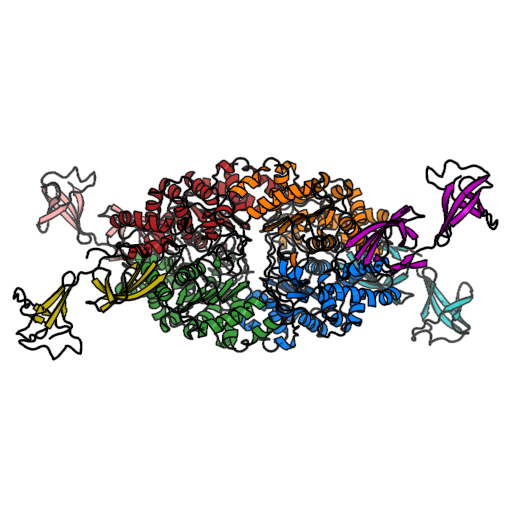CA 1
ATOM 12601 C C . THR G 2 95 ? 7.148 -5.813 -97.955 1.00 162.42 95 THR G C 1
ATOM 12602 O O . THR G 2 95 ? 8.062 -6.224 -98.677 1.00 163.45 95 THR G O 1
ATOM 12606 N N . PHE G 2 96 ? 6.766 -6.428 -96.835 1.00 160.98 96 PHE G N 1
ATOM 12607 C CA . PHE G 2 96 ? 7.261 -7.740 -96.426 1.00 159.07 96 PHE G CA 1
ATOM 12608 C C . PHE G 2 96 ? 6.223 -8.352 -95.488 1.00 159.94 96 PHE G C 1
ATOM 12609 O O . PHE G 2 96 ? 5.199 -7.734 -95.189 1.00 159.64 96 PHE G O 1
ATOM 12617 N N . GLU G 2 97 ? 6.503 -9.562 -95.004 1.00 160.60 97 GLU G N 1
ATOM 12618 C CA . GLU G 2 97 ? 5.495 -10.410 -94.374 1.00 160.91 97 GLU G CA 1
ATOM 12619 C C . GLU G 2 97 ? 5.681 -10.516 -92.862 1.00 162.15 97 GLU G C 1
ATOM 12620 O O . GLU G 2 97 ? 6.810 -10.585 -92.366 1.00 162.23 97 GLU G O 1
ATOM 12626 N N . ILE G 2 98 ? 4.552 -10.534 -92.139 1.00 162.77 98 ILE G N 1
ATOM 12627 C CA . ILE G 2 98 ? 4.502 -10.707 -90.692 1.00 162.86 98 ILE G CA 1
ATOM 12628 C C . ILE G 2 98 ? 3.464 -11.778 -90.368 1.00 165.96 98 ILE G C 1
ATOM 12629 O O . ILE G 2 98 ? 2.594 -12.100 -91.179 1.00 167.06 98 ILE G O 1
ATOM 12634 N N . GLU G 2 99 ? 3.560 -12.325 -89.158 1.00 167.52 99 GLU G N 1
ATOM 12635 C CA . GLU G 2 99 ? 2.601 -13.300 -88.651 1.00 168.78 99 GLU G CA 1
ATOM 12636 C C . GLU G 2 99 ? 1.515 -12.594 -87.844 1.00 170.40 99 GLU G C 1
ATOM 12637 O O . GLU G 2 99 ? 1.726 -11.505 -87.303 1.00 171.03 99 GLU G O 1
ATOM 12643 N N . LYS G 2 100 ? 0.342 -13.222 -87.775 1.00 170.18 100 LYS G N 1
ATOM 12644 C CA . LYS G 2 100 ? -0.750 -12.670 -86.988 1.00 169.39 100 LYS G CA 1
ATOM 12645 C C . LYS G 2 100 ? -0.397 -12.708 -85.500 1.00 170.49 100 LYS G C 1
ATOM 12646 O O . LYS G 2 100 ? 0.355 -13.576 -85.053 1.00 170.51 100 LYS G O 1
ATOM 12652 N N . PRO G 2 101 ? -0.906 -11.760 -84.709 1.00 171.31 101 PRO G N 1
ATOM 12653 C CA . PRO G 2 101 ? -0.635 -11.796 -83.263 1.00 172.41 101 PRO G CA 1
ATOM 12654 C C . PRO G 2 101 ? -1.492 -12.795 -82.490 1.00 174.08 101 PRO G C 1
ATOM 12655 O O . PRO G 2 101 ? -1.261 -12.975 -81.286 1.00 174.59 101 PRO G O 1
ATOM 12659 N N . THR G 2 102 ? -2.479 -13.427 -83.134 1.00 174.62 102 THR G N 1
ATOM 12660 C CA . THR G 2 102 ? -3.132 -14.654 -82.667 1.00 174.58 102 THR G CA 1
ATOM 12661 C C . THR G 2 102 ? -3.895 -14.527 -81.351 1.00 175.55 102 THR G C 1
ATOM 12662 O O . THR G 2 102 ? -4.487 -15.507 -80.887 1.00 175.16 102 THR G O 1
ATOM 12666 N N . GLU G 2 103 ? -3.903 -13.349 -80.744 1.00 176.90 103 GLU G N 1
ATOM 12667 C CA . GLU G 2 103 ? -4.586 -13.173 -79.473 1.00 178.12 103 GLU G CA 1
ATOM 12668 C C . GLU G 2 103 ? -6.034 -12.749 -79.702 1.00 184.11 103 GLU G C 1
ATOM 12669 O O . GLU G 2 103 ? -6.437 -12.386 -80.808 1.00 184.58 103 GLU G O 1
ATOM 12675 N N . ASP G 2 104 ? -6.831 -12.818 -78.640 1.00 189.35 104 ASP G N 1
ATOM 12676 C CA . ASP G 2 104 ? -8.111 -12.134 -78.671 1.00 194.04 104 ASP G CA 1
ATOM 12677 C C . ASP G 2 104 ? -7.871 -10.626 -78.598 1.00 198.72 104 ASP G C 1
ATOM 12678 O O . ASP G 2 104 ? -6.749 -10.170 -78.375 1.00 200.12 104 ASP G O 1
ATOM 12683 N N . GLU G 2 105 ? -8.940 -9.862 -78.844 1.00 201.06 105 GLU G N 1
ATOM 12684 C CA . GLU G 2 105 ? -8.981 -8.402 -78.978 1.00 202.98 105 GLU G CA 1
ATOM 12685 C C . GLU G 2 105 ? -8.211 -7.907 -80.200 1.00 207.23 105 GLU G C 1
ATOM 12686 O O . GLU G 2 105 ? -8.196 -6.703 -80.474 1.00 208.38 105 GLU G O 1
ATOM 12692 N N . LEU G 2 106 ? -7.590 -8.811 -80.954 1.00 209.27 106 LEU G N 1
ATOM 12693 C CA . LEU G 2 106 ? -6.936 -8.404 -82.192 1.00 210.22 106 LEU G CA 1
ATOM 12694 C C . LEU G 2 106 ? -7.366 -9.287 -83.356 1.00 211.60 106 LEU G C 1
ATOM 12695 O O . LEU G 2 106 ? -7.404 -8.835 -84.506 1.00 211.81 106 LEU G O 1
ATOM 12700 N N . ALA G 2 107 ? -7.682 -10.547 -83.071 1.00 212.37 107 ALA G N 1
ATOM 12701 C CA . ALA G 2 107 ? -8.167 -11.442 -84.108 1.00 213.06 107 ALA G CA 1
ATOM 12702 C C . ALA G 2 107 ? -9.543 -10.998 -84.587 1.00 214.53 107 ALA G C 1
ATOM 12703 O O . ALA G 2 107 ? -10.331 -10.421 -83.831 1.00 214.96 107 ALA G O 1
ATOM 12705 N N . SER G 2 108 ? -9.814 -11.255 -85.865 1.00 215.26 108 SER G N 1
ATOM 12706 C CA . SER G 2 108 ? -11.047 -10.951 -86.593 1.00 215.63 108 SER G CA 1
ATOM 12707 C C . SER G 2 108 ? -11.161 -9.473 -86.956 1.00 215.47 108 SER G C 1
ATOM 12708 O O . SER G 2 108 ? -12.166 -9.086 -87.565 1.00 215.83 108 SER G O 1
ATOM 12711 N N . LYS G 2 109 ? -10.186 -8.635 -86.608 1.00 214.27 109 LYS G N 1
ATOM 12712 C CA . LYS G 2 109 ? -10.171 -7.251 -87.058 1.00 212.33 109 LYS G CA 1
ATOM 12713 C C . LYS G 2 109 ? -9.055 -6.969 -88.054 1.00 212.18 109 LYS G C 1
ATOM 12714 O O . LYS G 2 109 ? -8.885 -5.816 -88.465 1.00 212.95 109 LYS G O 1
ATOM 12720 N N . ILE G 2 110 ? -8.303 -7.987 -88.463 1.00 210.39 110 ILE G N 1
ATOM 12721 C CA . ILE G 2 110 ? -7.335 -7.831 -89.544 1.00 207.65 110 ILE G CA 1
ATOM 12722 C C . ILE G 2 110 ? -8.097 -7.827 -90.866 1.00 205.45 110 ILE G C 1
ATOM 12723 O O . ILE G 2 110 ? -8.893 -8.730 -91.147 1.00 206.59 110 ILE G O 1
ATOM 12728 N N . LYS G 2 111 ? -7.901 -6.777 -91.653 1.00 201.01 111 LYS G N 1
ATOM 12729 C CA . LYS G 2 111 ? -8.654 -6.572 -92.882 1.00 195.83 111 LYS G CA 1
ATOM 12730 C C . LYS G 2 111 ? -7.738 -5.918 -93.901 1.00 195.58 111 LYS G C 1
ATOM 12731 O O . LYS G 2 111 ? -6.691 -5.369 -93.537 1.00 195.50 111 LYS G O 1
ATOM 12737 N N . PRO G 2 112 ? -8.082 -5.985 -95.186 1.00 195.14 112 PRO G N 1
ATOM 12738 C CA . PRO G 2 112 ? -7.345 -5.196 -96.179 1.00 193.97 112 PRO G CA 1
ATOM 12739 C C . PRO G 2 112 ? -7.412 -3.711 -95.851 1.00 191.66 112 PRO G C 1
ATOM 12740 O O . PRO G 2 112 ? -8.451 -3.196 -95.433 1.00 192.42 112 PRO G O 1
ATOM 12744 N N . ASN G 2 113 ? -6.283 -3.027 -96.048 1.00 188.23 113 ASN G N 1
ATOM 12745 C CA . ASN G 2 113 ? -6.158 -1.596 -95.759 1.00 184.41 113 ASN G CA 1
ATOM 12746 C C . ASN G 2 113 ? -6.521 -1.282 -94.308 1.00 182.60 113 ASN G C 1
ATOM 12747 O O . ASN G 2 113 ? -7.195 -0.292 -94.017 1.00 181.94 113 ASN G O 1
ATOM 12752 N N . ALA G 2 114 ? -6.071 -2.134 -93.390 1.00 181.65 114 ALA G N 1
ATOM 12753 C CA . ALA G 2 114 ? -6.235 -1.910 -91.959 1.00 180.84 114 ALA G CA 1
ATOM 12754 C C . ALA G 2 114 ? -4.931 -1.355 -91.402 1.00 182.06 114 ALA G C 1
ATOM 12755 O O . ALA G 2 114 ? -3.892 -2.021 -91.460 1.00 181.83 114 ALA G O 1
ATOM 12757 N N . GLU G 2 115 ? -4.989 -0.142 -90.860 1.00 183.60 115 GLU G N 1
ATOM 12758 C CA . GLU G 2 115 ? -3.795 0.528 -90.367 1.00 184.49 115 GLU G CA 1
ATOM 12759 C C . GLU G 2 115 ? -3.433 0.006 -88.982 1.00 185.85 115 GLU G C 1
ATOM 12760 O O . GLU G 2 115 ? -4.278 -0.028 -88.082 1.00 187.23 115 GLU G O 1
ATOM 12766 N N . LEU G 2 116 ? -2.175 -0.394 -88.813 1.00 184.89 116 LEU G N 1
ATOM 12767 C CA . LEU G 2 116 ? -1.694 -0.952 -87.559 1.00 182.78 116 LEU G CA 1
ATOM 12768 C C . LEU G 2 116 ? -0.362 -0.317 -87.186 1.00 180.11 116 LEU G C 1
ATOM 12769 O O . LEU G 2 116 ? 0.367 0.199 -88.038 1.00 180.59 116 LEU G O 1
ATOM 12774 N N . GLU G 2 117 ? -0.057 -0.348 -85.892 1.00 176.51 117 GLU G N 1
ATOM 12775 C CA . GLU G 2 117 ? 1.233 0.088 -85.376 1.00 172.62 117 GLU G CA 1
ATOM 12776 C C . GLU G 2 117 ? 1.991 -1.139 -84.887 1.00 170.19 117 GLU G C 1
ATOM 12777 O O . GLU G 2 117 ? 1.432 -1.980 -84.173 1.00 168.95 117 GLU G O 1
ATOM 12783 N N . TYR G 2 118 ? 3.240 -1.274 -85.325 1.00 169.64 118 TYR G N 1
ATOM 12784 C CA . TYR G 2 118 ? 4.041 -2.443 -84.998 1.00 169.50 118 TYR G CA 1
ATOM 12785 C C . TYR G 2 118 ? 5.377 -2.011 -84.415 1.00 171.37 118 TYR G C 1
ATOM 12786 O O . TYR G 2 118 ? 5.996 -1.053 -84.887 1.00 172.32 118 TYR G O 1
ATOM 12795 N N . TRP G 2 119 ? 5.805 -2.727 -83.381 1.00 171.22 119 TRP G N 1
ATOM 12796 C CA . TRP G 2 119 ? 7.055 -2.463 -82.688 1.00 170.43 119 TRP G CA 1
ATOM 12797 C C . TRP G 2 119 ? 8.153 -3.366 -83.234 1.00 166.51 119 TRP G C 1
ATOM 12798 O O . TRP G 2 119 ? 7.929 -4.554 -83.476 1.00 165.47 119 TRP G O 1
ATOM 12809 N N . GLU G 2 120 ? 9.337 -2.795 -83.433 1.00 164.12 120 GLU G N 1
ATOM 12810 C CA . GLU G 2 120 ? 10.517 -3.547 -83.838 1.00 161.71 120 GLU G CA 1
ATOM 12811 C C . GLU G 2 120 ? 11.478 -3.611 -82.661 1.00 161.33 120 GLU G C 1
ATOM 12812 O O . GLU G 2 120 ? 11.856 -2.573 -82.107 1.00 166.23 120 GLU G O 1
ATOM 12818 N N . ILE G 2 121 ? 11.869 -4.826 -82.283 1.00 154.98 121 ILE G N 1
ATOM 12819 C CA . ILE G 2 121 ? 12.778 -5.053 -81.168 1.00 146.40 121 ILE G CA 1
ATOM 12820 C C . ILE G 2 121 ? 13.917 -5.944 -81.643 1.00 140.85 121 ILE G C 1
ATOM 12821 O O . ILE G 2 121 ? 13.678 -7.030 -82.183 1.00 140.00 121 ILE G O 1
ATOM 12826 N N . MET G 2 122 ? 15.152 -5.484 -81.433 1.00 137.24 122 MET G N 1
ATOM 12827 C CA . MET G 2 122 ? 16.361 -6.221 -81.790 1.00 133.67 122 MET G CA 1
ATOM 12828 C C . MET G 2 122 ? 16.359 -6.656 -83.252 1.00 132.62 122 MET G C 1
ATOM 12829 O O . MET G 2 122 ? 16.969 -5.995 -84.100 1.00 131.46 122 MET G O 1
ATOM 12834 N N . GLY G 2 123 ? 15.691 -7.765 -83.561 1.00 132.91 123 GLY G N 1
ATOM 12835 C CA . GLY G 2 123 ? 15.714 -8.281 -84.916 1.00 133.34 123 GLY G CA 1
ATOM 12836 C C . GLY G 2 123 ? 14.378 -8.737 -85.467 1.00 133.79 123 GLY G C 1
ATOM 12837 O O . GLY G 2 123 ? 14.324 -9.299 -86.565 1.00 133.39 123 GLY G O 1
ATOM 12838 N N . ARG G 2 124 ? 13.293 -8.503 -84.731 1.00 134.51 124 ARG G N 1
ATOM 12839 C CA . ARG G 2 124 ? 11.975 -8.978 -85.138 1.00 135.17 124 ARG G CA 1
ATOM 12840 C C . ARG G 2 124 ? 10.951 -7.877 -84.866 1.00 138.21 124 ARG G C 1
ATOM 12841 O O . ARG G 2 124 ? 11.306 -6.726 -84.593 1.00 138.91 124 ARG G O 1
ATOM 12849 N N . ARG G 2 125 ? 9.669 -8.235 -84.941 1.00 140.81 125 ARG G N 1
ATOM 12850 C CA . ARG G 2 125 ? 8.586 -7.260 -84.983 1.00 143.90 125 ARG G CA 1
ATOM 12851 C C . ARG G 2 125 ? 7.326 -7.874 -84.384 1.00 144.04 125 ARG G C 1
ATOM 12852 O O . ARG G 2 125 ? 7.187 -9.097 -84.312 1.00 143.19 125 ARG G O 1
ATOM 12860 N N . LYS G 2 126 ? 6.398 -7.011 -83.960 1.00 146.12 126 LYS G N 1
ATOM 12861 C CA . LYS G 2 126 ? 5.199 -7.485 -83.276 1.00 148.66 126 LYS G CA 1
ATOM 12862 C C . LYS G 2 126 ? 4.090 -6.437 -83.347 1.00 153.45 126 LYS G C 1
ATOM 12863 O O . LYS G 2 126 ? 4.356 -5.234 -83.295 1.00 154.36 126 LYS G O 1
ATOM 12869 N N . ILE G 2 127 ? 2.843 -6.921 -83.455 1.00 156.67 127 ILE G N 1
ATOM 12870 C CA . ILE G 2 127 ? 1.633 -6.106 -83.554 1.00 159.74 127 ILE G CA 1
ATOM 12871 C C . ILE G 2 127 ? 0.978 -5.999 -82.184 1.00 162.91 127 ILE G C 1
ATOM 12872 O O . ILE G 2 127 ? 0.913 -6.986 -81.440 1.00 162.69 127 ILE G O 1
ATOM 12877 N N . VAL G 2 128 ? 0.500 -4.802 -81.836 1.00 166.37 128 VAL G N 1
ATOM 12878 C CA . VAL G 2 128 ? -0.331 -4.651 -80.644 1.00 169.69 128 VAL G CA 1
ATOM 12879 C C . VAL G 2 128 ? -1.623 -3.887 -80.926 1.00 173.61 128 VAL G C 1
ATOM 12880 O O . VAL G 2 128 ? -2.722 -4.402 -80.694 1.00 174.27 128 VAL G O 1
ATOM 12884 N N . ARG G 2 129 ? -1.503 -2.658 -81.435 1.00 176.17 129 ARG G N 1
ATOM 12885 C CA . ARG G 2 129 ? -2.573 -1.670 -81.296 1.00 177.65 129 ARG G CA 1
ATOM 12886 C C . ARG G 2 129 ? -3.594 -1.700 -82.433 1.00 182.63 129 ARG G C 1
ATOM 12887 O O . ARG G 2 129 ? -4.787 -1.905 -82.186 1.00 184.14 129 ARG G O 1
ATOM 12895 N N . VAL G 2 130 ? -3.141 -1.470 -83.669 1.00 184.81 130 VAL G N 1
ATOM 12896 C CA . VAL G 2 130 ? -3.994 -1.295 -84.847 1.00 185.68 130 VAL G CA 1
ATOM 12897 C C . VAL G 2 130 ? -4.774 0.012 -84.739 1.00 186.06 130 VAL G C 1
ATOM 12898 O O . VAL G 2 130 ? -5.454 0.267 -83.739 1.00 186.87 130 VAL G O 1
ATOM 12902 N N . LYS G 2 131 ? -4.680 0.848 -85.771 1.00 184.05 131 LYS G N 1
ATOM 12903 C CA . LYS G 2 131 ? -5.374 2.133 -85.789 1.00 180.35 131 LYS G CA 1
ATOM 12904 C C . LYS G 2 131 ? -6.499 2.141 -86.822 1.00 180.24 131 LYS G C 1
ATOM 12905 O O . LYS G 2 131 ? -7.564 1.563 -86.600 1.00 180.24 131 LYS G O 1
ATOM 12911 N N . ILE H 2 3 ? 26.859 -51.792 -82.243 1.00 179.21 3 ILE H N 1
ATOM 12912 C CA . ILE H 2 3 ? 26.568 -51.612 -80.827 1.00 178.55 3 ILE H CA 1
ATOM 12913 C C . ILE H 2 3 ? 26.170 -52.956 -80.212 1.00 176.66 3 ILE H C 1
ATOM 12914 O O . ILE H 2 3 ? 25.106 -53.092 -79.608 1.00 177.87 3 ILE H O 1
ATOM 12919 N N . THR H 2 4 ? 27.030 -53.959 -80.388 1.00 173.06 4 THR H N 1
ATOM 12920 C CA . THR H 2 4 ? 26.833 -55.230 -79.706 1.00 168.76 4 THR H CA 1
ATOM 12921 C C . THR H 2 4 ? 26.926 -55.013 -78.200 1.00 162.89 4 THR H C 1
ATOM 12922 O O . THR H 2 4 ? 27.690 -54.169 -77.727 1.00 164.69 4 THR H O 1
ATOM 12926 N N . TYR H 2 5 ? 26.127 -55.757 -77.444 1.00 154.11 5 TYR H N 1
ATOM 12927 C CA . TYR H 2 5 ? 25.972 -55.518 -76.017 1.00 145.07 5 TYR H CA 1
ATOM 12928 C C . TYR H 2 5 ? 26.612 -56.635 -75.204 1.00 141.16 5 TYR H C 1
ATOM 12929 O O . TYR H 2 5 ? 26.550 -57.810 -75.580 1.00 138.80 5 TYR H O 1
ATOM 12938 N N . THR H 2 6 ? 27.237 -56.251 -74.091 1.00 140.23 6 THR H N 1
ATOM 12939 C CA . THR H 2 6 ? 27.795 -57.187 -73.126 1.00 139.44 6 THR H CA 1
ATOM 12940 C C . THR H 2 6 ? 27.599 -56.611 -71.731 1.00 137.48 6 THR H C 1
ATOM 12941 O O . THR H 2 6 ? 27.164 -55.468 -71.562 1.00 136.46 6 THR H O 1
ATOM 12945 N N . THR H 2 7 ? 27.930 -57.413 -70.725 1.00 136.55 7 THR H N 1
ATOM 12946 C CA . THR H 2 7 ? 27.857 -56.991 -69.336 1.00 135.13 7 THR H CA 1
ATOM 12947 C C . THR H 2 7 ? 29.235 -56.563 -68.843 1.00 134.65 7 THR H C 1
ATOM 12948 O O . THR H 2 7 ? 30.264 -57.011 -69.353 1.00 135.96 7 THR H O 1
ATOM 12952 N N . VAL H 2 8 ? 29.240 -55.682 -67.838 1.00 131.61 8 VAL H N 1
ATOM 12953 C CA . VAL H 2 8 ? 30.492 -55.111 -67.346 1.00 128.07 8 VAL H CA 1
ATOM 12954 C C . VAL H 2 8 ? 31.377 -56.193 -66.738 1.00 127.40 8 VAL H C 1
ATOM 12955 O O . VAL H 2 8 ? 32.602 -56.184 -66.913 1.00 126.02 8 VAL H O 1
ATOM 12959 N N . GLY H 2 9 ? 30.774 -57.145 -66.024 1.00 129.65 9 GLY H N 1
ATOM 12960 C CA . GLY H 2 9 ? 31.543 -58.230 -65.437 1.00 133.31 9 GLY H CA 1
ATOM 12961 C C . GLY H 2 9 ? 32.281 -59.080 -66.451 1.00 137.68 9 GLY H C 1
ATOM 12962 O O . GLY H 2 9 ? 33.286 -59.709 -66.105 1.00 138.91 9 GLY H O 1
ATOM 12963 N N . GLU H 2 10 ? 31.805 -59.113 -67.697 1.00 139.31 10 GLU H N 1
ATOM 12964 C CA . GLU H 2 10 ? 32.470 -59.874 -68.749 1.00 139.53 10 GLU H CA 1
ATOM 12965 C C . GLU H 2 10 ? 33.707 -59.175 -69.299 1.00 139.55 10 GLU H C 1
ATOM 12966 O O . GLU H 2 10 ? 34.520 -59.824 -69.966 1.00 144.48 10 GLU H O 1
ATOM 12972 N N . LEU H 2 11 ? 33.865 -57.878 -69.043 1.00 133.52 11 LEU H N 1
ATOM 12973 C CA . LEU H 2 11 ? 34.954 -57.121 -69.646 1.00 126.17 11 LEU H CA 1
ATOM 12974 C C . LEU H 2 11 ? 36.305 -57.552 -69.084 1.00 123.49 11 LEU H C 1
ATOM 12975 O O . LEU H 2 11 ? 36.429 -57.894 -67.905 1.00 123.78 11 LEU H O 1
ATOM 12980 N N . LYS H 2 12 ? 37.320 -57.534 -69.946 1.00 119.51 12 LYS H N 1
ATOM 12981 C CA . LYS H 2 12 ? 38.688 -57.844 -69.556 1.00 114.99 12 LYS H CA 1
ATOM 12982 C C . LYS H 2 12 ? 39.633 -57.083 -70.473 1.00 116.16 12 LYS H C 1
ATOM 12983 O O . LYS H 2 12 ? 39.254 -56.662 -71.569 1.00 118.51 12 LYS H O 1
ATOM 12989 N N . VAL H 2 13 ? 40.877 -56.922 -70.010 1.00 115.47 13 VAL H N 1
ATOM 12990 C CA . VAL H 2 13 ? 41.855 -56.096 -70.711 1.00 113.56 13 VAL H CA 1
ATOM 12991 C C . VAL H 2 13 ? 41.990 -56.552 -72.155 1.00 115.43 13 VAL H C 1
ATOM 12992 O O . VAL H 2 13 ? 42.148 -57.746 -72.435 1.00 119.69 13 VAL H O 1
ATOM 12996 N N . GLY H 2 14 ? 41.929 -55.591 -73.081 1.00 112.75 14 GLY H N 1
ATOM 12997 C CA . GLY H 2 14 ? 42.017 -55.841 -74.505 1.00 108.99 14 GLY H CA 1
ATOM 12998 C C . GLY H 2 14 ? 40.692 -55.709 -75.231 1.00 104.63 14 GLY H C 1
ATOM 12999 O O . GLY H 2 14 ? 40.682 -55.433 -76.438 1.00 103.44 14 GLY H O 1
ATOM 13000 N N . SER H 2 15 ? 39.579 -55.886 -74.523 1.00 101.18 15 SER H N 1
ATOM 13001 C CA . SER H 2 15 ? 38.263 -55.780 -75.132 1.00 97.56 15 SER H CA 1
ATOM 13002 C C . SER H 2 15 ? 37.974 -54.329 -75.517 1.00 97.70 15 SER H C 1
ATOM 13003 O O . SER H 2 15 ? 38.750 -53.409 -75.241 1.00 97.26 15 SER H O 1
ATOM 13006 N N . TYR H 2 16 ? 36.833 -54.123 -76.167 1.00 98.84 16 TYR H N 1
ATOM 13007 C CA . TYR H 2 16 ? 36.411 -52.801 -76.597 1.00 101.32 16 TYR H CA 1
ATOM 13008 C C . TYR H 2 16 ? 35.043 -52.479 -76.009 1.00 101.96 16 TYR H C 1
ATOM 13009 O O . TYR H 2 16 ? 34.234 -53.374 -75.747 1.00 102.86 16 TYR H O 1
ATOM 13018 N N . VAL H 2 17 ? 34.799 -51.187 -75.794 1.00 99.76 17 VAL H N 1
ATOM 13019 C CA . VAL H 2 17 ? 33.592 -50.729 -75.117 1.00 96.53 17 VAL H CA 1
ATOM 13020 C C . VAL H 2 17 ? 33.368 -49.271 -75.489 1.00 93.34 17 VAL H C 1
ATOM 13021 O O . VAL H 2 17 ? 34.297 -48.566 -75.888 1.00 93.59 17 VAL H O 1
ATOM 13025 N N . VAL H 2 18 ? 32.125 -48.817 -75.368 1.00 89.99 18 VAL H N 1
ATOM 13026 C CA . VAL H 2 18 ? 31.752 -47.442 -75.679 1.00 88.72 18 VAL H CA 1
ATOM 13027 C C . VAL H 2 18 ? 31.623 -46.675 -74.370 1.00 91.89 18 VAL H C 1
ATOM 13028 O O . VAL H 2 18 ? 30.814 -47.036 -73.506 1.00 92.40 18 VAL H O 1
ATOM 13032 N N . ILE H 2 19 ? 32.423 -45.621 -74.219 1.00 93.71 19 ILE H N 1
ATOM 13033 C CA . ILE H 2 19 ? 32.371 -44.740 -73.057 1.00 95.96 19 ILE H CA 1
ATOM 13034 C C . ILE H 2 19 ? 32.254 -43.307 -73.550 1.00 101.15 19 ILE H C 1
ATOM 13035 O O . ILE H 2 19 ? 33.081 -42.855 -74.350 1.00 101.18 19 ILE H O 1
ATOM 13040 N N . ASP H 2 20 ? 31.231 -42.597 -73.070 1.00 107.10 20 ASP H N 1
ATOM 13041 C CA . ASP H 2 20 ? 30.947 -41.221 -73.483 1.00 112.97 20 ASP H CA 1
ATOM 13042 C C . ASP H 2 20 ? 30.732 -41.117 -74.991 1.00 111.54 20 ASP H C 1
ATOM 13043 O O . ASP H 2 20 ? 31.001 -40.078 -75.600 1.00 110.55 20 ASP H O 1
ATOM 13048 N N . GLY H 2 21 ? 30.245 -42.197 -75.604 1.00 110.10 21 GLY H N 1
ATOM 13049 C CA . GLY H 2 21 ? 29.964 -42.234 -77.020 1.00 107.92 21 GLY H CA 1
ATOM 13050 C C . GLY H 2 21 ? 31.112 -42.700 -77.890 1.00 105.66 21 GLY H C 1
ATOM 13051 O O . GLY H 2 21 ? 30.878 -43.111 -79.032 1.00 105.34 21 GLY H O 1
ATOM 13052 N N . GLU H 2 22 ? 32.341 -42.659 -77.382 1.00 103.67 22 GLU H N 1
ATOM 13053 C CA . GLU H 2 22 ? 33.538 -43.039 -78.119 1.00 101.82 22 GLU H CA 1
ATOM 13054 C C . GLU H 2 22 ? 33.883 -44.502 -77.854 1.00 101.23 22 GLU H C 1
ATOM 13055 O O . GLU H 2 22 ? 33.783 -44.966 -76.714 1.00 99.36 22 GLU H O 1
ATOM 13061 N N . PRO H 2 23 ? 34.273 -45.249 -78.886 1.00 102.49 23 PRO H N 1
ATOM 13062 C CA . PRO H 2 23 ? 34.784 -46.606 -78.654 1.00 103.45 23 PRO H CA 1
ATOM 13063 C C . PRO H 2 23 ? 36.153 -46.560 -77.994 1.00 104.16 23 PRO H C 1
ATOM 13064 O O . PRO H 2 23 ? 36.997 -45.724 -78.326 1.00 104.11 23 PRO H O 1
ATOM 13068 N N . CYS H 2 24 ? 36.371 -47.477 -77.054 1.00 103.84 24 CYS H N 1
ATOM 13069 C CA . CYS H 2 24 ? 37.578 -47.470 -76.241 1.00 103.07 24 CYS H CA 1
ATOM 13070 C C . CYS H 2 24 ? 38.126 -48.884 -76.114 1.00 100.57 24 CYS H C 1
ATOM 13071 O O . CYS H 2 24 ? 37.378 -49.862 -76.169 1.00 98.08 24 CYS H O 1
ATOM 13074 N N . ARG H 2 25 ? 39.443 -48.978 -75.939 1.00 101.42 25 ARG H N 1
ATOM 13075 C CA . ARG H 2 25 ? 40.121 -50.242 -75.669 1.00 102.76 25 ARG H CA 1
ATOM 13076 C C . ARG H 2 25 ? 40.479 -50.273 -74.187 1.00 102.12 25 ARG H C 1
ATOM 13077 O O . ARG H 2 25 ? 41.294 -49.470 -73.722 1.00 100.94 25 ARG H O 1
ATOM 13085 N N . VAL H 2 26 ? 39.875 -51.204 -73.447 1.00 102.92 26 VAL H N 1
ATOM 13086 C CA . VAL H 2 26 ? 40.069 -51.245 -72.003 1.00 103.13 26 VAL H CA 1
ATOM 13087 C C . VAL H 2 26 ? 41.479 -51.726 -71.683 1.00 102.81 26 VAL H C 1
ATOM 13088 O O . VAL H 2 26 ? 42.034 -52.600 -72.364 1.00 102.05 26 VAL H O 1
ATOM 13092 N N . VAL H 2 27 ? 42.079 -51.126 -70.656 1.00 103.20 27 VAL H N 1
ATOM 13093 C CA . VAL H 2 27 ? 43.457 -51.425 -70.284 1.00 102.67 27 VAL H CA 1
ATOM 13094 C C . VAL H 2 27 ? 43.501 -51.926 -68.843 1.00 102.98 27 VAL H C 1
ATOM 13095 O O . VAL H 2 27 ? 44.389 -52.701 -68.471 1.00 102.14 27 VAL H O 1
ATOM 13099 N N . GLU H 2 28 ? 42.531 -51.511 -68.028 1.00 103.29 28 GLU H N 1
ATOM 13100 C CA . GLU H 2 28 ? 42.496 -51.902 -66.625 1.00 103.55 28 GLU H CA 1
ATOM 13101 C C . GLU H 2 28 ? 41.069 -52.207 -66.192 1.00 101.76 28 GLU H C 1
ATOM 13102 O O . GLU H 2 28 ? 40.128 -51.525 -66.606 1.00 100.31 28 GLU H O 1
ATOM 13108 N N . VAL H 2 29 ? 40.920 -53.243 -65.364 1.00 102.41 29 VAL H N 1
ATOM 13109 C CA . VAL H 2 29 ? 39.643 -53.624 -64.764 1.00 103.83 29 VAL H CA 1
ATOM 13110 C C . VAL H 2 29 ? 39.882 -53.952 -63.294 1.00 106.85 29 VAL H C 1
ATOM 13111 O O . VAL H 2 29 ? 40.805 -54.705 -62.967 1.00 109.58 29 VAL H O 1
ATOM 13115 N N . THR H 2 30 ? 39.055 -53.392 -62.406 1.00 106.62 30 THR H N 1
ATOM 13116 C CA . THR H 2 30 ? 39.211 -53.588 -60.968 1.00 105.61 30 THR H CA 1
ATOM 13117 C C . THR H 2 30 ? 37.861 -53.861 -60.315 1.00 104.76 30 THR H C 1
ATOM 13118 O O . THR H 2 30 ? 36.866 -53.207 -60.636 1.00 101.94 30 THR H O 1
ATOM 13122 N N . LYS H 2 31 ? 37.844 -54.812 -59.379 1.00 107.71 31 LYS H N 1
ATOM 13123 C CA . LYS H 2 31 ? 36.637 -55.322 -58.736 1.00 112.03 31 LYS H CA 1
ATOM 13124 C C . LYS H 2 31 ? 36.461 -54.719 -57.340 1.00 112.62 31 LYS H C 1
ATOM 13125 O O . LYS H 2 31 ? 37.414 -54.238 -56.723 1.00 111.66 31 LYS H O 1
ATOM 13131 N N . ALA H 2 32 ? 35.219 -54.759 -56.840 1.00 114.62 32 ALA H N 1
ATOM 13132 C CA . ALA H 2 32 ? 34.832 -54.031 -55.633 1.00 116.76 32 ALA H CA 1
ATOM 13133 C C . ALA H 2 32 ? 34.356 -54.924 -54.493 1.00 120.39 32 ALA H C 1
ATOM 13134 O O . ALA H 2 32 ? 34.792 -54.729 -53.354 1.00 121.69 32 ALA H O 1
ATOM 13136 N N . LYS H 2 33 ? 33.442 -55.869 -54.761 1.00 122.05 33 LYS H N 1
ATOM 13137 C CA . LYS H 2 33 ? 32.958 -56.884 -53.801 1.00 123.71 33 LYS H CA 1
ATOM 13138 C C . LYS H 2 33 ? 32.257 -56.275 -52.576 1.00 127.11 33 LYS H C 1
ATOM 13139 O O . LYS H 2 33 ? 32.424 -56.737 -51.445 1.00 128.90 33 LYS H O 1
ATOM 13145 N N . THR H 2 34 ? 31.399 -55.282 -52.796 1.00 128.00 34 THR H N 1
ATOM 13146 C CA . THR H 2 34 ? 30.809 -54.543 -51.687 1.00 127.73 34 THR H CA 1
ATOM 13147 C C . THR H 2 34 ? 29.286 -54.537 -51.725 1.00 122.63 34 THR H C 1
ATOM 13148 O O . THR H 2 34 ? 28.656 -54.761 -52.762 1.00 121.47 34 THR H O 1
ATOM 13152 N N . GLY H 2 35 ? 28.710 -54.259 -50.551 1.00 119.53 35 GLY H N 1
ATOM 13153 C CA . GLY H 2 35 ? 27.333 -53.855 -50.412 1.00 118.15 35 GLY H CA 1
ATOM 13154 C C . GLY H 2 35 ? 27.205 -52.415 -49.950 1.00 1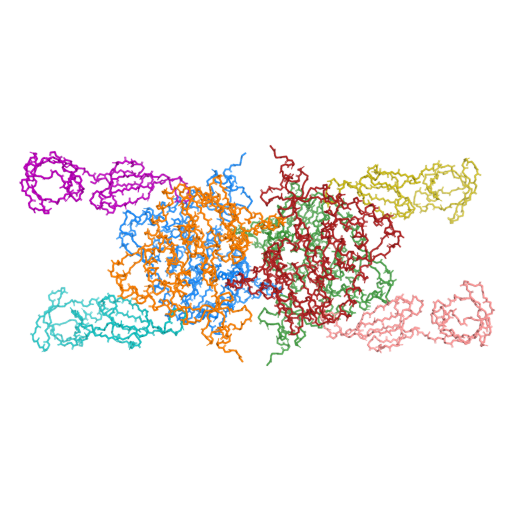18.46 35 GLY H C 1
ATOM 13155 O O . GLY H 2 35 ? 28.136 -51.607 -50.074 1.00 117.73 35 GLY H O 1
ATOM 13156 N N . LYS H 2 36 ? 26.018 -52.086 -49.428 1.00 120.72 36 LYS H N 1
ATOM 13157 C CA . LYS H 2 36 ? 25.658 -50.764 -48.909 1.00 123.38 36 LYS H CA 1
ATOM 13158 C C . LYS H 2 36 ? 25.473 -49.735 -50.020 1.00 120.78 36 LYS H C 1
ATOM 13159 O O . LYS H 2 36 ? 25.057 -48.601 -49.758 1.00 120.28 36 LYS H O 1
ATOM 13165 N N . HIS H 2 37 ? 25.782 -50.112 -51.261 1.00 119.13 37 HIS H N 1
ATOM 13166 C CA . HIS H 2 37 ? 25.451 -49.274 -52.405 1.00 117.61 37 HIS H CA 1
ATOM 13167 C C . HIS H 2 37 ? 25.017 -50.105 -53.605 1.00 116.48 37 HIS H C 1
ATOM 13168 O O . HIS H 2 37 ? 24.835 -49.545 -54.693 1.00 116.81 37 HIS H O 1
ATOM 13175 N N . GLY H 2 38 ? 24.860 -51.418 -53.445 1.00 114.47 38 GLY H N 1
ATOM 13176 C CA . GLY H 2 38 ? 24.360 -52.293 -54.478 1.00 111.98 38 GLY H CA 1
ATOM 13177 C C . GLY H 2 38 ? 25.218 -53.526 -54.623 1.00 108.00 38 GLY H C 1
ATOM 13178 O O . GLY H 2 38 ? 26.050 -53.847 -53.766 1.00 106.84 38 GLY H O 1
ATOM 13179 N N . SER H 2 39 ? 25.017 -54.228 -55.734 1.00 104.92 39 SER H N 1
ATOM 13180 C CA . SER H 2 39 ? 25.743 -55.454 -56.013 1.00 102.88 39 SER H CA 1
ATOM 13181 C C . SER H 2 39 ? 27.225 -55.159 -56.244 1.00 99.84 39 SER H C 1
ATOM 13182 O O . SER H 2 39 ? 27.661 -54.005 -56.302 1.00 100.69 39 SER H O 1
ATOM 13185 N N . ALA H 2 40 ? 28.005 -56.231 -56.368 1.00 94.67 40 ALA H N 1
ATOM 13186 C CA . ALA H 2 40 ? 29.430 -56.090 -56.627 1.00 90.17 40 ALA H CA 1
ATOM 13187 C C . ALA H 2 40 ? 29.658 -55.369 -57.949 1.00 89.20 40 ALA H C 1
ATOM 13188 O O . ALA H 2 40 ? 28.995 -55.648 -58.952 1.00 89.86 40 ALA H O 1
ATOM 13190 N N . LYS H 2 41 ? 30.601 -54.433 -57.946 1.00 88.61 41 LYS H N 1
ATOM 13191 C CA . LYS H 2 41 ? 30.853 -53.572 -59.090 1.00 88.88 41 LYS H CA 1
ATOM 13192 C C . LYS H 2 41 ? 32.249 -53.819 -59.645 1.00 87.43 41 LYS H C 1
ATOM 13193 O O . LYS H 2 41 ? 33.049 -54.573 -59.085 1.00 87.07 41 LYS H O 1
ATOM 13199 N N . ALA H 2 42 ? 32.525 -53.171 -60.773 1.00 86.09 42 ALA H N 1
ATOM 13200 C CA . ALA H 2 42 ? 33.841 -53.192 -61.388 1.00 86.09 42 ALA H CA 1
ATOM 13201 C C . ALA H 2 42 ? 34.137 -51.816 -61.965 1.00 84.52 42 ALA H C 1
ATOM 13202 O O . ALA H 2 42 ? 33.225 -51.081 -62.354 1.00 83.42 42 ALA H O 1
ATOM 13204 N N . ASN H 2 43 ? 35.421 -51.470 -62.009 1.00 82.34 43 ASN H N 1
ATOM 13205 C CA . ASN H 2 43 ? 35.881 -50.236 -62.632 1.00 80.74 43 ASN H CA 1
ATOM 13206 C C . ASN H 2 43 ? 36.781 -50.594 -63.802 1.00 83.08 43 ASN H C 1
ATOM 13207 O O . ASN H 2 43 ? 37.764 -51.321 -63.630 1.00 82.43 43 ASN H O 1
ATOM 13212 N N . VAL H 2 44 ? 36.452 -50.079 -64.983 1.00 85.99 44 VAL H N 1
ATOM 13213 C CA . VAL H 2 44 ? 37.222 -50.335 -66.193 1.00 88.28 44 VAL H CA 1
ATOM 13214 C C . VAL H 2 44 ? 37.885 -49.035 -66.630 1.00 86.74 44 VAL H C 1
ATOM 13215 O O . VAL H 2 44 ? 37.263 -47.966 -66.603 1.00 83.97 44 VAL H O 1
ATOM 13219 N N . VAL H 2 45 ? 39.168 -49.122 -66.965 1.00 89.26 45 VAL H N 1
ATOM 13220 C CA . VAL H 2 45 ? 39.930 -48.010 -67.518 1.00 91.37 45 VAL H CA 1
ATOM 13221 C C . VAL H 2 45 ? 40.201 -48.329 -68.978 1.00 91.79 45 VAL H C 1
ATOM 13222 O O . VAL H 2 45 ? 40.607 -49.450 -69.308 1.00 91.40 45 VAL H O 1
ATOM 13226 N N . ALA H 2 46 ? 39.958 -47.358 -69.852 1.00 92.54 46 ALA H N 1
ATOM 13227 C CA . ALA H 2 46 ? 40.060 -47.584 -71.283 1.00 93.28 46 ALA H CA 1
ATOM 13228 C C . ALA H 2 46 ? 40.601 -46.339 -71.968 1.00 94.75 46 ALA H C 1
ATOM 13229 O O . ALA H 2 46 ? 40.408 -45.216 -71.496 1.00 94.00 46 ALA H O 1
ATOM 13231 N N . ILE H 2 47 ? 41.278 -46.556 -73.093 1.00 95.83 47 ILE H N 1
ATOM 13232 C CA . ILE H 2 47 ? 41.850 -45.487 -73.902 1.00 95.75 47 ILE H CA 1
ATOM 13233 C C . ILE H 2 47 ? 41.015 -45.348 -75.166 1.00 98.66 47 ILE H C 1
ATOM 13234 O O . ILE H 2 47 ? 40.811 -46.329 -75.893 1.00 99.47 47 ILE H O 1
ATOM 13239 N N . GLY H 2 48 ? 40.526 -44.137 -75.421 1.00 100.65 48 GLY H N 1
ATOM 13240 C CA . GLY H 2 48 ? 39.758 -43.872 -76.620 1.00 103.84 48 GLY H CA 1
ATOM 13241 C C . GLY H 2 48 ? 40.549 -44.150 -77.880 1.00 106.85 48 GLY H C 1
ATOM 13242 O O . GLY H 2 48 ? 41.695 -43.711 -78.008 1.00 107.63 48 GLY H O 1
ATOM 13243 N N . VAL H 2 49 ? 39.949 -44.888 -78.817 1.00 108.46 49 VAL H N 1
ATOM 13244 C CA . VAL H 2 49 ? 40.649 -45.231 -80.052 1.00 110.03 49 VAL H CA 1
ATOM 13245 C C . VAL H 2 49 ? 40.984 -43.972 -80.840 1.00 111.83 49 VAL H C 1
ATOM 13246 O O . VAL H 2 49 ? 42.093 -43.829 -81.371 1.00 111.57 49 VAL H O 1
ATOM 13250 N N . PHE H 2 50 ? 40.042 -43.034 -80.913 1.00 113.10 50 PHE H N 1
ATOM 13251 C CA . PHE H 2 50 ? 40.186 -41.851 -81.752 1.00 113.83 50 PHE H CA 1
ATOM 13252 C C . PHE H 2 50 ? 40.829 -40.683 -81.012 1.00 113.93 50 PHE H C 1
ATOM 13253 O O . PHE H 2 50 ? 41.789 -40.086 -81.507 1.00 112.60 50 PHE H O 1
ATOM 13261 N N . SER H 2 51 ? 40.313 -40.346 -79.829 1.00 115.51 51 SER H N 1
ATOM 13262 C CA . SER H 2 51 ? 40.829 -39.207 -79.079 1.00 116.13 51 SER H CA 1
ATOM 13263 C C . SER H 2 51 ? 42.067 -39.544 -78.258 1.00 114.39 51 SER H C 1
ATOM 13264 O O . SER H 2 51 ? 42.822 -38.633 -77.901 1.00 113.06 51 SER H O 1
ATOM 13267 N N . GLY H 2 52 ? 42.290 -40.819 -77.946 1.00 113.82 52 GLY H N 1
ATOM 13268 C CA . GLY H 2 52 ? 43.420 -41.210 -77.133 1.00 113.87 52 GLY H CA 1
ATOM 13269 C C . GLY H 2 52 ? 43.298 -40.883 -75.662 1.00 114.19 52 GLY H C 1
ATOM 13270 O O . GLY H 2 52 ? 44.243 -41.141 -74.908 1.00 113.42 52 GLY H O 1
ATOM 13271 N N . ALA H 2 53 ? 42.168 -40.331 -75.228 1.00 114.99 53 ALA H N 1
ATOM 13272 C CA . ALA H 2 53 ? 41.982 -39.954 -73.838 1.00 115.08 53 ALA H CA 1
ATOM 13273 C C . ALA H 2 53 ? 41.658 -41.176 -72.984 1.00 115.52 53 ALA H C 1
ATOM 13274 O O . ALA H 2 53 ? 41.187 -42.206 -73.474 1.00 117.56 53 ALA H O 1
ATOM 13276 N N . LYS H 2 54 ? 41.917 -41.046 -71.686 1.00 112.86 54 LYS H N 1
ATOM 13277 C CA . LYS H 2 54 ? 41.638 -42.104 -70.722 1.00 108.57 54 LYS H CA 1
ATOM 13278 C C . LYS H 2 54 ? 40.195 -41.965 -70.252 1.00 107.35 54 LYS H C 1
ATOM 13279 O O . LYS H 2 54 ? 39.839 -40.975 -69.604 1.00 109.05 54 LYS H O 1
ATOM 13285 N N . LYS H 2 55 ? 39.366 -42.952 -70.578 1.00 103.68 55 LYS H N 1
ATOM 13286 C CA . LYS H 2 55 ? 37.962 -42.966 -70.195 1.00 99.38 55 LYS H CA 1
ATOM 13287 C C . LYS H 2 55 ? 37.726 -44.075 -69.179 1.00 97.21 55 LYS H C 1
ATOM 13288 O O . LYS H 2 55 ? 38.279 -45.172 -69.304 1.00 97.71 55 LYS H O 1
ATOM 13294 N N . THR H 2 56 ? 36.902 -43.787 -68.175 1.00 94.57 56 THR H N 1
ATOM 13295 C CA . THR H 2 56 ? 36.635 -44.724 -67.094 1.00 92.94 56 THR H CA 1
ATOM 13296 C C . THR H 2 56 ? 35.143 -45.009 -66.998 1.00 94.08 56 THR H C 1
ATOM 13297 O O . THR H 2 56 ? 34.307 -44.176 -67.364 1.00 95.33 56 THR H O 1
ATOM 13301 N N . LEU H 2 57 ? 34.821 -46.200 -66.502 1.00 92.61 57 LEU H N 1
ATOM 13302 C CA . LEU H 2 57 ? 33.436 -46.633 -66.372 1.00 90.94 57 LEU H CA 1
ATOM 13303 C C . LEU H 2 57 ? 33.329 -47.562 -65.174 1.00 88.02 57 LEU H C 1
ATOM 13304 O O . LEU H 2 57 ? 33.993 -48.602 -65.137 1.00 86.32 57 LEU H O 1
ATOM 13309 N N . MET H 2 58 ? 32.502 -47.186 -64.202 1.00 86.48 58 MET H N 1
ATOM 13310 C CA . MET H 2 58 ? 32.218 -48.020 -63.043 1.00 84.87 58 MET H CA 1
ATOM 13311 C C . MET H 2 58 ? 30.729 -48.328 -63.016 1.00 85.47 58 MET H C 1
ATOM 13312 O O . MET H 2 58 ? 29.902 -47.427 -63.191 1.00 86.14 58 MET H O 1
ATOM 13317 N N . ALA H 2 59 ? 30.395 -49.595 -62.810 1.00 85.54 59 ALA H N 1
ATOM 13318 C CA . ALA H 2 59 ? 29.016 -50.060 -62.836 1.00 84.73 59 ALA H CA 1
ATOM 13319 C C . ALA H 2 59 ? 28.971 -51.452 -62.209 1.00 84.49 59 ALA H C 1
ATOM 13320 O O . ALA H 2 59 ? 30.013 -52.094 -62.055 1.00 83.56 59 ALA H O 1
ATOM 13322 N N . PRO H 2 60 ? 27.783 -51.924 -61.826 1.00 85.72 60 PRO H N 1
ATOM 13323 C CA . PRO H 2 60 ? 27.663 -53.312 -61.365 1.00 88.34 60 PRO H CA 1
ATOM 13324 C C . PRO H 2 60 ? 28.056 -54.293 -62.459 1.00 92.17 60 PRO H C 1
ATOM 13325 O O . PRO H 2 60 ? 27.967 -53.996 -63.653 1.00 92.25 60 PRO H O 1
ATOM 13329 N N . VAL H 2 61 ? 28.509 -55.475 -62.032 1.00 95.78 61 VAL H N 1
ATOM 13330 C CA . VAL H 2 61 ? 29.040 -56.464 -62.969 1.00 100.10 61 VAL H CA 1
ATOM 13331 C C . VAL H 2 61 ? 27.986 -56.899 -63.979 1.00 105.80 61 VAL H C 1
ATOM 13332 O O . VAL H 2 61 ? 28.320 -57.279 -65.109 1.00 109.00 61 VAL H O 1
ATOM 13336 N N . ASP H 2 62 ? 26.711 -56.855 -63.604 1.00 107.26 62 ASP H N 1
ATOM 13337 C CA . ASP H 2 62 ? 25.631 -57.275 -64.487 1.00 107.77 62 ASP H CA 1
ATOM 13338 C C . ASP H 2 62 ? 25.079 -56.139 -65.339 1.00 103.14 62 ASP H C 1
ATOM 13339 O O . ASP H 2 62 ? 24.135 -56.362 -66.103 1.00 103.33 62 ASP H O 1
ATOM 13344 N N . GLN H 2 63 ? 25.634 -54.935 -65.225 1.00 99.42 63 GLN H N 1
ATOM 13345 C CA . GLN H 2 63 ? 25.159 -53.816 -66.026 1.00 97.93 63 GLN H CA 1
ATOM 13346 C C . GLN H 2 63 ? 25.469 -54.044 -67.501 1.00 102.79 63 GLN H C 1
ATOM 13347 O O . GLN H 2 63 ? 26.555 -54.503 -67.862 1.00 104.12 63 GLN H O 1
ATOM 13353 N N . GLN H 2 64 ? 24.501 -53.716 -68.354 1.00 105.68 64 GLN H N 1
ATOM 13354 C CA . GLN H 2 64 ? 24.614 -53.919 -69.792 1.00 108.28 64 GLN H CA 1
ATOM 13355 C C . GLN H 2 64 ? 25.320 -52.729 -70.434 1.00 113.02 64 GLN H C 1
ATOM 13356 O O . GLN H 2 64 ? 24.942 -51.576 -70.200 1.00 114.06 64 GLN H O 1
ATOM 13362 N N . VAL H 2 65 ? 26.343 -53.010 -71.246 1.00 116.06 65 VAL H N 1
ATOM 13363 C CA . VAL H 2 65 ? 27.163 -51.970 -71.851 1.00 119.38 65 VAL H CA 1
ATOM 13364 C C . VAL H 2 65 ? 27.363 -52.279 -73.332 1.00 121.12 65 VAL H C 1
ATOM 13365 O O . VAL H 2 65 ? 27.260 -53.424 -73.775 1.00 119.16 65 VAL H O 1
ATOM 13369 N N . GLU H 2 66 ? 27.657 -51.228 -74.095 1.00 125.12 66 GLU H N 1
ATOM 13370 C CA . GLU H 2 66 ? 27.741 -51.302 -75.548 1.00 129.40 66 GLU H CA 1
ATOM 13371 C C . GLU H 2 66 ? 29.160 -51.613 -76.006 1.00 138.41 66 GLU H C 1
ATOM 13372 O O . GLU H 2 66 ? 30.129 -51.027 -75.514 1.00 139.69 66 GLU H O 1
ATOM 13378 N N . VAL H 2 67 ? 29.274 -52.527 -76.958 1.00 144.91 67 VAL H N 1
ATOM 13379 C CA . VAL H 2 67 ? 30.542 -52.877 -77.596 1.00 150.20 67 VAL H CA 1
ATOM 13380 C C . VAL H 2 67 ? 30.496 -52.392 -79.038 1.00 154.18 67 VAL H C 1
ATOM 13381 O O . VAL H 2 67 ? 29.557 -52.736 -79.765 1.00 157.60 67 VAL H O 1
ATOM 13385 N N . PRO H 2 68 ? 31.467 -51.604 -79.486 1.00 153.00 68 PRO H N 1
ATOM 13386 C CA . PRO H 2 68 ? 31.493 -51.197 -80.893 1.00 149.80 68 PRO H CA 1
ATOM 13387 C C . PRO H 2 68 ? 31.888 -52.353 -81.799 1.00 144.67 68 PRO H C 1
ATOM 13388 O O . PRO H 2 68 ? 32.618 -53.264 -81.403 1.00 145.10 68 PRO H O 1
ATOM 13392 N N . ILE H 2 69 ? 31.394 -52.304 -83.033 1.00 139.03 69 ILE H N 1
ATOM 13393 C CA . ILE H 2 69 ? 31.694 -53.322 -84.033 1.00 133.35 69 ILE H CA 1
ATOM 13394 C C . ILE H 2 69 ? 32.861 -52.845 -84.885 1.00 127.73 69 ILE H C 1
ATOM 13395 O O . ILE H 2 69 ? 32.862 -51.710 -85.377 1.00 126.68 69 ILE H O 1
ATOM 13400 N N . ILE H 2 70 ? 33.855 -53.711 -85.061 1.00 123.78 70 ILE H N 1
ATOM 13401 C CA . ILE H 2 70 ? 35.088 -53.373 -85.765 1.00 120.23 70 ILE H CA 1
ATOM 13402 C C . ILE H 2 70 ? 34.963 -53.830 -87.211 1.00 118.34 70 ILE H C 1
ATOM 13403 O O . ILE H 2 70 ? 34.607 -54.985 -87.477 1.00 118.23 70 ILE H O 1
ATOM 13408 N N . GLU H 2 71 ? 35.255 -52.929 -88.146 1.00 116.61 71 GLU H N 1
ATOM 13409 C CA . GLU H 2 71 ? 35.251 -53.230 -89.576 1.00 115.43 71 GLU H CA 1
ATOM 13410 C C . GLU H 2 71 ? 36.656 -52.967 -90.110 1.00 115.55 71 GLU H C 1
ATOM 13411 O O . GLU H 2 71 ? 37.015 -51.820 -90.393 1.00 114.33 71 GLU H O 1
ATOM 13417 N N . LYS H 2 72 ? 37.447 -54.030 -90.252 1.00 117.25 72 LYS H N 1
ATOM 13418 C CA . LYS H 2 72 ? 38.840 -53.916 -90.685 1.00 119.33 72 LYS H CA 1
ATOM 13419 C C . LYS H 2 72 ? 38.890 -53.968 -92.208 1.00 127.21 72 LYS H C 1
ATOM 13420 O O . LYS H 2 72 ? 38.938 -55.038 -92.816 1.00 129.45 72 LYS H O 1
ATOM 13426 N N . HIS H 2 73 ? 38.879 -52.794 -92.832 1.00 131.26 73 HIS H N 1
ATOM 13427 C CA . HIS H 2 73 ? 39.064 -52.687 -94.270 1.00 134.20 73 HIS H CA 1
ATOM 13428 C C . HIS H 2 73 ? 40.551 -52.564 -94.602 1.00 137.43 73 HIS H C 1
ATOM 13429 O O . HIS H 2 73 ? 41.394 -52.346 -93.729 1.00 138.13 73 HIS H O 1
ATOM 13436 N N . ILE H 2 74 ? 40.870 -52.711 -95.887 1.00 139.35 74 ILE H N 1
ATOM 13437 C CA . ILE H 2 74 ? 42.238 -52.593 -96.379 1.00 140.51 74 ILE H CA 1
ATOM 13438 C C . ILE H 2 74 ? 42.239 -51.646 -97.574 1.00 138.34 74 ILE H C 1
ATOM 13439 O O . ILE H 2 74 ? 41.311 -51.663 -98.391 1.00 139.54 74 ILE H O 1
ATOM 13444 N N . GLY H 2 75 ? 43.257 -50.798 -97.656 1.00 133.84 75 GLY H N 1
ATOM 13445 C CA . GLY H 2 75 ? 43.277 -49.764 -98.665 1.00 128.51 75 GLY H CA 1
ATOM 13446 C C . GLY H 2 75 ? 44.662 -49.247 -98.999 1.00 122.38 75 GLY H C 1
ATOM 13447 O O . GLY H 2 75 ? 45.675 -49.879 -98.696 1.00 121.67 75 GLY H O 1
ATOM 13448 N N . GLN H 2 76 ? 44.688 -48.078 -99.638 1.00 117.02 76 GLN H N 1
ATOM 13449 C CA . GLN H 2 76 ? 45.919 -47.465 -100.122 1.00 112.52 76 GLN H CA 1
ATOM 13450 C C . GLN H 2 76 ? 45.698 -45.963 -100.252 1.00 107.16 76 GLN H C 1
ATOM 13451 O O . GLN H 2 76 ? 44.564 -45.498 -100.382 1.00 106.52 76 GLN H O 1
ATOM 13457 N N . ILE H 2 77 ? 46.804 -45.207 -100.226 1.00 103.33 77 ILE H N 1
ATOM 13458 C CA . ILE H 2 77 ? 46.759 -43.749 -100.319 1.00 100.80 77 ILE H CA 1
ATOM 13459 C C . ILE H 2 77 ? 46.879 -43.326 -101.776 1.00 101.41 77 ILE H C 1
ATOM 13460 O O . ILE H 2 77 ? 47.605 -43.945 -102.563 1.00 99.97 77 ILE H O 1
ATOM 13465 N N . ILE H 2 78 ? 46.165 -42.259 -102.138 1.00 103.01 78 ILE H N 1
ATOM 13466 C CA . ILE H 2 78 ? 46.274 -41.675 -103.471 1.00 104.92 78 ILE H CA 1
ATOM 13467 C C . ILE H 2 78 ? 47.067 -40.376 -103.396 1.00 110.07 78 ILE H C 1
ATOM 13468 O O . ILE H 2 78 ? 48.138 -40.254 -104.000 1.00 113.19 78 ILE H O 1
ATOM 13473 N N . ALA H 2 79 ? 46.551 -39.403 -102.647 1.00 111.52 79 ALA H N 1
ATOM 13474 C CA . ALA H 2 79 ? 47.111 -38.061 -102.608 1.00 113.80 79 ALA H CA 1
ATOM 13475 C C . ALA H 2 79 ? 47.622 -37.731 -101.210 1.00 116.54 79 ALA H C 1
ATOM 13476 O O . ALA H 2 79 ? 47.265 -38.378 -100.221 1.00 113.77 79 ALA H O 1
ATOM 13478 N N . ASP H 2 80 ? 48.471 -36.706 -101.147 1.00 122.03 80 ASP H N 1
ATOM 13479 C CA . ASP H 2 80 ? 49.314 -36.425 -99.985 1.00 127.34 80 ASP H CA 1
ATOM 13480 C C . ASP H 2 80 ? 49.313 -34.934 -99.648 1.00 129.79 80 ASP H C 1
ATOM 13481 O O . ASP H 2 80 ? 50.367 -34.302 -99.557 1.00 131.84 80 ASP H O 1
ATOM 13486 N N . MET H 2 81 ? 48.121 -34.348 -99.490 1.00 130.01 81 MET H N 1
ATOM 13487 C CA . MET H 2 81 ? 48.006 -32.900 -99.296 1.00 129.45 81 MET H CA 1
ATOM 13488 C C . MET H 2 81 ? 48.914 -32.394 -98.178 1.00 130.75 81 MET H C 1
ATOM 13489 O O . MET H 2 81 ? 49.675 -31.437 -98.366 1.00 131.54 81 MET H O 1
ATOM 13494 N N . GLY H 2 82 ? 48.850 -33.024 -97.009 1.00 130.12 82 GLY H N 1
ATOM 13495 C CA . GLY H 2 82 ? 49.633 -32.575 -95.872 1.00 128.12 82 GLY H CA 1
ATOM 13496 C C . GLY H 2 82 ? 48.809 -32.451 -94.607 1.00 126.46 82 GLY H C 1
ATOM 13497 O O . GLY H 2 82 ? 49.310 -32.687 -93.503 1.00 123.86 82 GLY H O 1
ATOM 13498 N N . ASN H 2 83 ? 47.540 -32.074 -94.757 1.00 128.27 83 ASN H N 1
ATOM 13499 C CA . ASN H 2 83 ? 46.592 -32.044 -93.651 1.00 129.66 83 ASN H CA 1
ATOM 13500 C C . ASN H 2 83 ? 45.680 -33.263 -93.633 1.00 128.94 83 ASN H C 1
ATOM 13501 O O . ASN H 2 83 ? 45.433 -33.833 -92.566 1.00 129.65 83 ASN H O 1
ATOM 13506 N N . LYS H 2 84 ? 45.174 -33.673 -94.792 1.00 126.22 84 LYS H N 1
ATOM 13507 C CA . LYS H 2 84 ? 44.432 -34.914 -94.943 1.00 122.85 84 LYS H CA 1
ATOM 13508 C C . LYS H 2 84 ? 45.056 -35.720 -96.074 1.00 121.11 84 LYS H C 1
ATOM 13509 O O . LYS H 2 84 ? 45.882 -35.219 -96.841 1.00 122.19 84 LYS H O 1
ATOM 13515 N N . ILE H 2 85 ? 44.666 -36.990 -96.165 1.00 117.96 85 ILE H N 1
ATOM 13516 C CA . ILE H 2 85 ? 45.090 -37.859 -97.255 1.00 113.80 85 ILE H CA 1
ATOM 13517 C C . ILE H 2 85 ? 43.862 -38.545 -97.837 1.00 114.26 85 ILE H C 1
ATOM 13518 O O . ILE H 2 85 ? 42.854 -38.745 -97.152 1.00 113.00 85 ILE H O 1
ATOM 13523 N N . GLN H 2 86 ? 43.948 -38.895 -99.116 1.00 116.04 86 GLN H N 1
ATOM 13524 C CA . GLN H 2 86 ? 42.880 -39.601 -99.809 1.00 117.88 86 GLN H CA 1
ATOM 13525 C C . GLN H 2 86 ? 43.224 -41.081 -99.903 1.00 119.96 86 GLN H C 1
ATOM 13526 O O . GLN H 2 86 ? 44.358 -41.446 -100.228 1.00 121.02 86 GLN H O 1
ATOM 13532 N N . VAL H 2 87 ? 42.239 -41.931 -99.619 1.00 120.19 87 VAL H N 1
ATOM 13533 C CA . VAL H 2 87 ? 42.449 -43.368 -99.493 1.00 120.44 87 VAL H CA 1
ATOM 13534 C C . VAL H 2 87 ? 41.431 -44.102 -100.357 1.00 122.61 87 VAL H C 1
ATOM 13535 O O . VAL H 2 87 ? 40.266 -43.697 -100.441 1.00 122.20 87 VAL H O 1
ATOM 13539 N N . MET H 2 88 ? 41.877 -45.173 -101.012 1.00 125.96 88 MET H N 1
ATOM 13540 C CA . MET H 2 88 ? 41.006 -46.073 -101.757 1.00 129.95 88 MET H CA 1
ATOM 13541 C C . MET H 2 88 ? 41.154 -47.483 -101.203 1.00 131.31 88 MET H C 1
ATOM 13542 O O . MET H 2 88 ? 42.271 -47.999 -101.102 1.00 131.84 88 MET H O 1
ATOM 13547 N N . ASP H 2 89 ? 40.030 -48.101 -100.848 1.00 131.93 89 ASP H N 1
ATOM 13548 C CA . ASP H 2 89 ? 40.050 -49.466 -100.342 1.00 132.04 89 ASP H CA 1
ATOM 13549 C C . ASP H 2 89 ? 40.275 -50.461 -101.478 1.00 130.30 89 ASP H C 1
ATOM 13550 O O . ASP H 2 89 ? 39.842 -50.251 -102.614 1.00 131.20 89 ASP H O 1
ATOM 13555 N N . LEU H 2 90 ? 40.975 -51.555 -101.159 1.00 126.84 90 LEU H N 1
ATOM 13556 C CA . LEU H 2 90 ? 41.284 -52.564 -102.171 1.00 123.51 90 LEU H CA 1
ATOM 13557 C C . LEU H 2 90 ? 40.013 -53.187 -102.736 1.00 123.82 90 LEU H C 1
ATOM 13558 O O . LEU H 2 90 ? 39.867 -53.335 -103.954 1.00 123.45 90 LEU H O 1
ATOM 13563 N N . GLU H 2 91 ? 39.083 -53.562 -101.865 1.00 124.16 91 GLU H N 1
ATOM 13564 C CA . GLU H 2 91 ? 37.774 -54.028 -102.293 1.00 124.33 91 GLU H CA 1
ATOM 13565 C C . GLU H 2 91 ? 36.797 -52.862 -102.311 1.00 123.17 91 GLU H C 1
ATOM 13566 O O . GLU H 2 91 ? 36.887 -51.942 -101.494 1.00 122.92 91 GLU H O 1
ATOM 13572 N N . SER H 2 92 ? 35.859 -52.909 -103.256 1.00 124.01 92 SER H N 1
ATOM 13573 C CA . SER H 2 92 ? 34.836 -51.876 -103.404 1.00 126.55 92 SER H CA 1
ATOM 13574 C C . SER H 2 92 ? 35.476 -50.492 -103.525 1.00 129.26 92 SER H C 1
ATOM 13575 O O . SER H 2 92 ? 35.315 -49.624 -102.665 1.00 128.40 92 SER H O 1
ATOM 13578 N N . TYR H 2 93 ? 36.222 -50.311 -104.618 1.00 133.41 93 TYR H N 1
ATOM 13579 C CA . TYR H 2 93 ? 37.015 -49.107 -104.859 1.00 137.95 93 TYR H CA 1
ATOM 13580 C C . TYR H 2 93 ? 36.207 -47.838 -104.613 1.00 139.27 93 TYR H C 1
ATOM 13581 O O . TYR H 2 93 ? 35.235 -47.565 -105.325 1.00 140.67 93 TYR H O 1
ATOM 13590 N N . GLU H 2 94 ? 36.610 -47.054 -103.614 1.00 138.38 94 GLU H N 1
ATOM 13591 C CA . GLU H 2 94 ? 35.894 -45.844 -103.236 1.00 136.54 94 GLU H CA 1
ATOM 13592 C C . GLU H 2 94 ? 36.875 -44.870 -102.600 1.00 134.92 94 GLU H C 1
ATOM 13593 O O . GLU H 2 94 ? 37.801 -45.283 -101.898 1.00 133.70 94 GLU H O 1
ATOM 13599 N N . THR H 2 95 ? 36.660 -43.581 -102.845 1.00 135.01 95 THR H N 1
ATOM 13600 C CA . THR H 2 95 ? 37.548 -42.533 -102.365 1.00 135.33 95 THR H CA 1
ATOM 13601 C C . THR H 2 95 ? 36.955 -41.838 -101.144 1.00 135.76 95 THR H C 1
ATOM 13602 O O . THR H 2 95 ? 35.736 -41.671 -101.038 1.00 137.04 95 THR H O 1
ATOM 13606 N N . PHE H 2 96 ? 37.828 -41.455 -100.215 1.00 133.44 96 PHE H N 1
ATOM 13607 C CA . PHE H 2 96 ? 37.454 -40.637 -99.068 1.00 129.80 96 PHE H CA 1
ATOM 13608 C C . PHE H 2 96 ? 38.701 -39.900 -98.594 1.00 130.78 96 PHE H C 1
ATOM 13609 O O . PHE H 2 96 ? 39.803 -40.114 -99.107 1.00 131.29 96 PHE H O 1
ATOM 13617 N N . GLU H 2 97 ? 38.521 -39.022 -97.611 1.00 131.71 97 GLU H N 1
ATOM 13618 C CA . GLU H 2 97 ? 39.614 -38.238 -97.051 1.00 133.64 97 GLU H CA 1
ATOM 13619 C C . GLU H 2 97 ? 39.692 -38.454 -95.545 1.00 136.35 97 GLU H C 1
ATOM 13620 O O . GLU H 2 97 ? 38.666 -38.495 -94.858 1.00 137.33 97 GLU H O 1
ATOM 13626 N N . ILE H 2 98 ? 40.918 -38.590 -95.038 1.00 137.31 98 ILE H N 1
ATOM 13627 C CA . ILE H 2 98 ? 41.152 -38.911 -93.636 1.00 138.10 98 ILE H CA 1
ATOM 13628 C C . ILE H 2 98 ? 42.419 -38.200 -93.180 1.00 141.73 98 ILE H C 1
ATOM 13629 O O . ILE H 2 98 ? 43.343 -37.973 -93.967 1.00 142.38 98 ILE H O 1
ATOM 13634 N N . GLU H 2 99 ? 42.450 -37.835 -91.900 1.00 145.05 99 GLU H N 1
ATOM 13635 C CA . GLU H 2 99 ? 43.613 -37.177 -91.318 1.00 147.72 99 GLU H CA 1
ATOM 13636 C C . GLU H 2 99 ? 44.824 -38.105 -91.325 1.00 145.23 99 GLU H C 1
ATOM 13637 O O . GLU H 2 99 ? 44.700 -39.330 -91.242 1.00 146.96 99 GLU H O 1
ATOM 13643 N N . LYS H 2 100 ? 46.007 -37.506 -91.439 1.00 139.79 100 LYS H N 1
ATOM 13644 C CA . LYS H 2 100 ? 47.237 -38.276 -91.342 1.00 134.67 100 LYS H CA 1
ATOM 13645 C C . LYS H 2 100 ? 47.434 -38.762 -89.906 1.00 133.67 100 LYS H C 1
ATOM 13646 O O . LYS H 2 100 ? 47.154 -38.026 -88.955 1.00 133.18 100 LYS H O 1
ATOM 13652 N N . PRO H 2 101 ? 47.894 -40.000 -89.716 1.00 133.83 101 PRO H N 1
ATOM 13653 C CA . PRO H 2 101 ? 48.015 -40.555 -88.358 1.00 135.74 101 PRO H CA 1
ATOM 13654 C C . PRO H 2 101 ? 49.121 -39.858 -87.580 1.00 138.67 101 PRO H C 1
ATOM 13655 O O . PRO H 2 101 ? 50.285 -39.871 -87.985 1.00 140.09 101 PRO H O 1
ATOM 13659 N N . THR H 2 102 ? 48.753 -39.259 -86.448 1.00 138.68 102 THR H N 1
ATOM 13660 C CA . THR H 2 102 ? 49.707 -38.543 -85.610 1.00 137.31 102 THR H CA 1
ATOM 13661 C C . THR H 2 102 ? 50.559 -39.468 -84.748 1.00 137.14 102 THR H C 1
ATOM 13662 O O . THR H 2 102 ? 51.346 -38.973 -83.934 1.00 139.16 102 THR H O 1
ATOM 13666 N N . GLU H 2 103 ? 50.422 -40.784 -84.898 1.00 133.79 103 GLU H N 1
ATOM 13667 C CA . GLU H 2 103 ? 51.235 -41.728 -84.150 1.00 129.58 103 GLU H CA 1
ATOM 13668 C C . GLU H 2 103 ? 52.630 -41.839 -84.763 1.00 126.27 103 GLU H C 1
ATOM 13669 O O . GLU H 2 103 ? 52.848 -41.533 -85.938 1.00 125.33 103 GLU H O 1
ATOM 13675 N N . ASP H 2 104 ? 53.581 -42.294 -83.944 1.00 124.63 104 ASP H N 1
ATOM 13676 C CA . ASP H 2 104 ? 54.983 -42.291 -84.356 1.00 123.28 104 ASP H CA 1
ATOM 13677 C C . ASP H 2 104 ? 55.252 -43.322 -85.447 1.00 123.35 104 ASP H C 1
ATOM 13678 O O . ASP H 2 104 ? 55.902 -43.017 -86.454 1.00 122.73 104 ASP H O 1
ATOM 13683 N N . GLU H 2 105 ? 54.764 -44.551 -85.266 1.00 124.58 105 GLU H N 1
ATOM 13684 C CA . GLU H 2 105 ? 55.072 -45.616 -86.214 1.00 126.34 105 GLU H CA 1
ATOM 13685 C C . GLU H 2 105 ? 54.328 -45.462 -87.534 1.00 125.12 105 GLU H C 1
ATOM 13686 O O . GLU H 2 105 ? 54.746 -46.050 -88.537 1.00 125.66 105 GLU H O 1
ATOM 13692 N N . LEU H 2 106 ? 53.242 -44.691 -87.560 1.00 122.49 106 LEU H N 1
ATOM 13693 C CA . LEU H 2 106 ? 52.430 -44.545 -88.762 1.00 119.29 106 LEU H CA 1
ATOM 13694 C C . LEU H 2 106 ? 52.710 -43.265 -89.536 1.00 120.39 106 LEU H C 1
ATOM 13695 O O . LEU H 2 106 ? 52.572 -43.258 -90.764 1.00 121.44 106 LEU H O 1
ATOM 13700 N N . ALA H 2 107 ? 53.099 -42.183 -88.857 1.00 119.47 107 ALA H N 1
ATOM 13701 C CA . ALA H 2 107 ? 53.345 -40.915 -89.534 1.00 118.23 107 ALA H CA 1
ATOM 13702 C C . ALA H 2 107 ? 54.630 -40.913 -90.350 1.00 116.43 107 ALA H C 1
ATOM 13703 O O . ALA H 2 107 ? 54.832 -39.991 -91.148 1.00 116.14 107 ALA H O 1
ATOM 13705 N N . SER H 2 108 ? 55.499 -41.908 -90.171 1.00 114.67 108 SER H N 1
ATOM 13706 C CA . SER H 2 108 ? 56.770 -41.973 -90.879 1.00 113.95 108 SER H CA 1
ATOM 13707 C C . SER H 2 108 ? 56.778 -43.045 -91.964 1.00 116.24 108 SER H C 1
ATOM 13708 O O . SER H 2 108 ? 57.851 -43.496 -92.376 1.00 118.88 108 SER H O 1
ATOM 13711 N N . LYS H 2 109 ? 55.633 -43.663 -92.140 1.00 114.18 109 LYS H N 1
ATOM 13712 C CA . LYS H 2 109 ? 55.597 -44.758 -93.056 1.00 111.82 109 LYS H CA 1
ATOM 13713 C C . LYS H 2 109 ? 54.701 -44.390 -94.163 1.00 114.27 109 LYS H C 1
ATOM 13714 O O . LYS H 2 109 ? 54.584 -45.117 -95.140 1.00 116.08 109 LYS H O 1
ATOM 13720 N N . ILE H 2 110 ? 54.065 -43.247 -94.041 1.00 113.65 110 ILE H N 1
ATOM 13721 C CA . ILE H 2 110 ? 53.278 -42.824 -95.150 1.00 112.26 110 ILE H CA 1
ATOM 13722 C C . ILE H 2 110 ? 54.291 -42.614 -96.236 1.00 113.53 110 ILE H C 1
ATOM 13723 O O . ILE H 2 110 ? 55.331 -42.002 -96.021 1.00 115.82 110 ILE H O 1
ATOM 13728 N N . LYS H 2 111 ? 53.990 -43.110 -97.414 1.00 111.53 111 LYS H N 1
ATOM 13729 C CA . LYS H 2 111 ? 54.902 -42.996 -98.523 1.00 109.50 111 LYS H CA 1
ATOM 13730 C C . LYS H 2 111 ? 53.975 -42.781 -99.648 1.00 112.90 111 LYS H C 1
ATOM 13731 O O . LYS H 2 111 ? 52.820 -43.184 -99.571 1.00 111.52 111 LYS H O 1
ATOM 13737 N N . PRO H 2 112 ? 54.437 -42.146 -100.702 1.00 118.21 112 PRO H N 1
ATOM 13738 C CA . PRO H 2 112 ? 53.522 -42.120 -101.827 1.00 120.97 112 PRO H CA 1
ATOM 13739 C C . PRO H 2 112 ? 52.858 -43.468 -102.084 1.00 120.12 112 PRO H C 1
ATOM 13740 O O . PRO H 2 112 ? 53.547 -44.482 -102.090 1.00 119.45 112 PRO H O 1
ATOM 13744 N N . ASN H 2 113 ? 51.547 -43.488 -102.271 1.00 118.90 113 ASN H N 1
ATOM 13745 C CA . ASN H 2 113 ? 50.851 -44.728 -102.620 1.00 117.84 113 ASN H CA 1
ATOM 13746 C C . ASN H 2 113 ? 51.013 -45.919 -101.657 1.00 116.46 113 ASN H C 1
ATOM 13747 O O . ASN H 2 113 ? 51.120 -47.054 -102.099 1.00 113.79 113 ASN H O 1
ATOM 13752 N N . ALA H 2 114 ? 51.000 -45.664 -100.353 1.00 118.64 114 ALA H N 1
ATOM 13753 C CA . ALA H 2 114 ? 51.197 -46.718 -99.354 1.00 121.88 114 ALA H CA 1
ATOM 13754 C C . ALA H 2 114 ? 49.986 -47.585 -99.063 1.00 126.64 114 ALA H C 1
ATOM 13755 O O . ALA H 2 114 ? 48.870 -47.085 -99.014 1.00 128.47 114 ALA H O 1
ATOM 13757 N N . GLU H 2 115 ? 50.195 -48.885 -98.873 1.00 128.00 115 GLU H N 1
ATOM 13758 C CA . GLU H 2 115 ? 49.079 -49.726 -98.466 1.00 128.43 115 GLU H CA 1
ATOM 13759 C C . GLU H 2 115 ? 48.887 -49.636 -96.958 1.00 131.47 115 GLU H C 1
ATOM 13760 O O . GLU H 2 115 ? 49.844 -49.773 -96.189 1.00 131.98 115 GLU H O 1
ATOM 13766 N N . LEU H 2 116 ? 47.648 -49.402 -96.534 1.00 133.93 116 LEU H N 1
ATOM 13767 C CA . LEU H 2 116 ? 47.320 -49.258 -95.125 1.00 136.05 116 LEU H CA 1
ATOM 13768 C C . LEU H 2 116 ? 46.121 -50.128 -94.779 1.00 139.12 116 LEU H C 1
ATOM 13769 O O . LEU H 2 116 ? 45.381 -50.586 -95.653 1.00 141.78 116 LEU H O 1
ATOM 13774 N N . GLU H 2 117 ? 45.940 -50.348 -93.480 1.00 138.28 117 GLU H N 1
ATOM 13775 C CA . GLU H 2 117 ? 44.767 -51.021 -92.939 1.00 136.11 117 GLU H CA 1
ATOM 13776 C C . GLU H 2 117 ? 44.024 -50.031 -92.056 1.00 136.26 117 GLU H C 1
ATOM 13777 O O . GLU H 2 117 ? 44.566 -49.569 -91.046 1.00 136.27 117 GLU H O 1
ATOM 13783 N N . TYR H 2 118 ? 42.793 -49.698 -92.437 1.00 136.27 118 TYR H N 1
ATOM 13784 C CA . TYR H 2 118 ? 41.981 -48.741 -91.698 1.00 136.50 118 TYR H CA 1
ATOM 13785 C C . TYR H 2 118 ? 40.741 -49.435 -91.154 1.00 133.13 118 TYR H C 1
ATOM 13786 O O . TYR H 2 118 ? 40.077 -50.189 -91.873 1.00 134.65 118 TYR H O 1
ATOM 13795 N N . TRP H 2 119 ? 40.445 -49.189 -89.882 1.00 127.84 119 TRP H N 1
ATOM 13796 C CA . TRP H 2 119 ? 39.283 -49.755 -89.216 1.00 122.04 119 TRP H CA 1
ATOM 13797 C C . TRP H 2 119 ? 38.128 -48.766 -89.251 1.00 119.00 119 TRP H C 1
ATOM 13798 O O . TRP H 2 119 ? 38.330 -47.558 -89.117 1.00 116.80 119 TRP H O 1
ATOM 13809 N N . GLU H 2 120 ? 36.918 -49.287 -89.423 1.00 119.42 120 GLU H N 1
ATOM 13810 C CA . GLU H 2 120 ? 35.696 -48.499 -89.348 1.00 120.59 120 GLU H CA 1
ATOM 13811 C C . GLU H 2 120 ? 34.878 -49.007 -88.171 1.00 121.75 120 GLU H C 1
ATOM 13812 O O . GLU H 2 120 ? 34.600 -50.206 -88.078 1.00 121.19 120 GLU H O 1
ATOM 13818 N N . ILE H 2 121 ? 34.505 -48.107 -87.267 1.00 123.26 121 ILE H N 1
ATOM 13819 C CA . ILE H 2 121 ? 33.905 -48.549 -86.017 1.00 125.40 121 ILE H CA 1
ATOM 13820 C C . ILE H 2 121 ? 32.514 -47.966 -85.851 1.00 130.27 121 ILE H C 1
ATOM 13821 O O . ILE H 2 121 ? 31.517 -48.697 -85.838 1.00 129.24 121 ILE H O 1
ATOM 13826 N N . MET H 2 122 ? 32.428 -46.645 -85.736 1.00 136.97 122 MET H N 1
ATOM 13827 C CA . MET H 2 122 ? 31.145 -46.038 -85.429 1.00 144.68 122 MET H CA 1
ATOM 13828 C C . MET H 2 122 ? 30.606 -45.197 -86.569 1.00 149.77 122 MET H C 1
ATOM 13829 O O . MET H 2 122 ? 29.392 -44.984 -86.633 1.00 152.73 122 MET H O 1
ATOM 13834 N N . GLY H 2 123 ? 31.466 -44.794 -87.503 1.00 150.27 123 GLY H N 1
ATOM 13835 C CA . GLY H 2 123 ? 31.174 -43.750 -88.454 1.00 149.53 123 GLY H CA 1
ATOM 13836 C C . GLY H 2 123 ? 32.384 -42.899 -88.796 1.00 147.87 123 GLY H C 1
ATOM 13837 O O . GLY H 2 123 ? 32.302 -42.078 -89.712 1.00 149.55 123 GLY H O 1
ATOM 13838 N N . ARG H 2 124 ? 33.493 -43.062 -88.073 1.00 143.43 124 ARG H N 1
ATOM 13839 C CA . ARG H 2 124 ? 34.816 -42.677 -88.531 1.00 138.38 124 ARG H CA 1
ATOM 13840 C C . ARG H 2 124 ? 35.553 -43.865 -89.127 1.00 134.15 124 ARG H C 1
ATOM 13841 O O . ARG H 2 124 ? 35.037 -44.985 -89.228 1.00 134.60 124 ARG H O 1
ATOM 13849 N N . ARG H 2 125 ? 36.814 -43.612 -89.461 1.00 129.01 125 ARG H N 1
ATOM 13850 C CA . ARG H 2 125 ? 37.810 -44.608 -89.799 1.00 122.93 125 ARG H CA 1
ATOM 13851 C C . ARG H 2 125 ? 39.095 -44.211 -89.088 1.00 116.36 125 ARG H C 1
ATOM 13852 O O . ARG H 2 125 ? 39.302 -43.036 -88.766 1.00 114.98 125 ARG H O 1
ATOM 13860 N N . LYS H 2 126 ? 39.951 -45.195 -88.827 1.00 112.17 126 LYS H N 1
ATOM 13861 C CA . LYS H 2 126 ? 41.213 -44.935 -88.147 1.00 108.04 126 LYS H CA 1
ATOM 13862 C C . LYS H 2 126 ? 42.311 -45.808 -88.733 1.00 107.21 126 LYS H C 1
ATOM 13863 O O . LYS H 2 126 ? 42.115 -47.011 -88.925 1.00 105.89 126 LYS H O 1
ATOM 13869 N N . ILE H 2 127 ? 43.465 -45.201 -88.997 1.00 108.76 127 ILE H N 1
ATOM 13870 C CA . ILE H 2 127 ? 44.618 -45.922 -89.527 1.00 111.71 127 ILE H CA 1
ATOM 13871 C C . ILE H 2 127 ? 45.294 -46.678 -88.392 1.00 112.29 127 ILE H C 1
ATOM 13872 O O . ILE H 2 127 ? 45.523 -46.122 -87.311 1.00 111.93 127 ILE H O 1
ATOM 13877 N N . VAL H 2 128 ? 45.613 -47.952 -88.629 1.00 113.39 128 VAL H N 1
ATOM 13878 C CA . VAL H 2 128 ? 46.280 -48.786 -87.641 1.00 115.85 128 VAL H CA 1
ATOM 13879 C C . VAL H 2 128 ? 47.668 -49.224 -88.097 1.00 118.35 128 VAL H C 1
ATOM 13880 O O . VAL H 2 128 ? 48.593 -49.306 -87.280 1.00 119.61 128 VAL H O 1
ATOM 13884 N N . ARG H 2 129 ? 47.846 -49.504 -89.389 1.00 119.48 129 ARG H N 1
ATOM 13885 C CA . ARG H 2 129 ? 49.115 -49.998 -89.909 1.00 119.97 129 ARG H CA 1
ATOM 13886 C C . ARG H 2 129 ? 49.358 -49.421 -91.296 1.00 118.28 129 ARG H C 1
ATOM 13887 O O . ARG H 2 129 ? 48.425 -49.035 -92.004 1.00 116.01 129 ARG H O 1
ATOM 13895 N N . VAL H 2 130 ? 50.636 -49.352 -91.673 1.00 120.90 130 VAL H N 1
ATOM 13896 C CA . VAL H 2 130 ? 51.050 -48.946 -93.014 1.00 123.20 130 VAL H CA 1
ATOM 13897 C C . VAL H 2 130 ? 52.133 -49.904 -93.499 1.00 122.68 130 VAL H C 1
ATOM 13898 O O . VAL H 2 130 ? 53.130 -50.125 -92.803 1.00 124.12 130 VAL H O 1
ATOM 13902 N N . LYS H 2 131 ? 51.942 -50.464 -94.691 1.00 118.79 131 LYS H N 1
ATOM 13903 C CA . LYS H 2 131 ? 52.972 -51.281 -95.331 1.00 114.03 131 LYS H CA 1
ATOM 13904 C C . LYS H 2 131 ? 53.576 -50.521 -96.509 1.00 114.70 131 LYS H C 1
ATOM 13905 O O . LYS H 2 131 ? 54.290 -49.535 -96.327 1.00 114.77 131 LYS H O 1
#

Radius of gyration: 42.08 Å; Cα contacts (8 Å, |Δi|>4): 4286; chains: 8; bounding box: 70×78×157 Å

Sequence (1765 aa):
MINREDLLKNPVEDIALRDLEKYSDIVNVFDKIYGFSSEGIVRGSKILKEMIKDADLRFLSFTANLVSTGLRGLFADLVKRGYFNIIVTTGGTIDHDLARSFGGVYYKGSFDIDDAMLKDLEIHRLGNVLVPFESYGKVIEEIVRKFLPEIAKDKKEIPAYELLWEFGKRISDSNSILRAAYEKKVPVIVPGIVDGSFGTNLFIQSQFLNFKINLFEDMRLIKDLVFSCKKSGALIIGGGISKHHTIWWNQFKDGLDYAVYVTTAQEYDGSLSGAKPREAISWNKIRPNAKHATIYGDATIIVPILAASLLSMINREDLLKNPVEDIALRDLEKYSDIVNVFDKIYGFSSEGIVRGSKILKEMIKDADLRFLSFTANLVSTGLRGLFADLVKRGYFNIIVTTGGTIDHDLARSFGGVYYKGSFDIDDAMLKDLEIHRLGNVLVPFESYGKVIEEIVRKFLPEIAKDKKEIPAYELLWEFGKRISDSNSILRAAYEKKVPVIVPGIVDGSFGTNLFIQSQFLNFKINLFEDMRLIKDLVFSCKKSGALIIGGGISKHHTIWWNQFKDGLDYAVYVTTAQEYDGSLSGAKPREAISWNKIRPNAKHATIYGDATIIVPILAASLLSMINREDLLKNPVEDIALRDLEKYSDIVNVFDKIYGFSSEGIVRGSKILKEMIKDADLRFLSFTANLVSTGLRGLFADLVKRGYFNIIVTTGGTIDHDLARSFGGVYYKGSFDIDDAMLKDLEIHRLGNVLVPFESYGKVIEEIVRKFLPEIAKDKKEIPAYELLWEFGKRISDSNSILRAAYEKKVPVIVPGIVDGSFGTNLFIQSQFLNFKINLFEDMRLIKDLVFSCKKSGALIIGGGISKHHTIWWNQFKDGLDYAVYVTTAQEYDGSLSGAKPREAISWNKIRPNAKHATIYGDATIIVPILAASLLSMINREDLLKNPVEDIALRDLEKYSDIVNVFDKIYGFSSEGIVRGSKILKEMIKDADLRFLSFTANLVSTGLRGLFADLVKRGYFNIIVTTGGTIDHDLARSFGGVYYKGSFDIDDAMLKDLEIHRLGNVLVPFESYGKVIEEIVRKFLPEIAKDKKEIPAYELLWEFGKRISDSNSILRAAYEKKVPVIVPGIVDGSFGTNLFIQSQFLNFKINLFEDMRLIKDLVFSCKKSGALIIGGGISKHHTIWWNQFKDGLDYAVYVTTAQEYDGSLSGAKPREAISWNKIRPNAKHATIYGDATIIVPILAASLLSITYTTVGELKVGSYVVIDGEPCRVVEVTKAKTGKHGSAKANVVAIGVFSGAKKTLMAPVDQQVEVPIIEKHIGQIIADMGNKIQVMDLESYETFEIEKPTEDELASKIKPNAELEYWEIMGRRKIVRVKSITYTTVGELKVGSYVVIDGEPCRVVEVTKAKTGKHGSAKANVVAIGVFSGAKKTLMAPVDQQVEVPIIEKHIGQIIADMGNKIQVMDLESYETFEIEKPTEDELASKIKPNAELEYWEIMGRRKIVRVKITYTTVGELKVGSYVVIDGEPCRVVEVTKAKTGKHGSAKANVVAIGVFSGAKKTLMAPVDQQVEVPIIEKHIGQIIADMGNKIQVMDLESYETFEIEKPTEDELASKIKPNAELEYWEIMGRRKIVRVKITYTTVGELKVGSYVVIDGEPCRVVEVTKAKTGKHGSAKANVVAIGVFSGAKKTLMAPVDQQVEVPIIEKHIGQIIADMGNKIQVMDLESYETFEIEKPTEDELASKIKPNAELEYWEIMGRRKIVRVK

Solvent-accessible surface area: 65093 Å² total; per-residue (Å²): 228,76,72,52,115,82,25,27,145,69,58,14,86,20,0,16,0,131,32,3,101,109,10,19,54,7,15,86,11,1,42,59,0,16,0,10,8,0,19,9,0,12,85,0,5,127,6,3,62,50,0,53,168,63,3,54,8,34,0,0,0,0,35,20,18,6,0,0,0,0,0,3,2,0,0,0,22,2,0,56,122,25,38,3,46,0,0,0,0,26,4,18,1,0,1,6,0,0,0,22,16,52,62,6,59,4,42,39,12,18,48,107,37,79,1,53,59,0,46,124,29,78,0,0,3,16,3,0,0,0,0,2,13,76,9,7,0,103,15,0,6,81,16,0,77,138,24,0,55,86,4,6,183,129,86,130,51,4,6,0,24,46,0,1,39,50,0,0,111,64,4,111,34,77,51,0,0,1,56,0,1,51,89,96,114,5,10,2,0,0,1,3,0,3,13,1,0,1,0,1,2,0,3,2,8,21,42,62,46,101,4,75,20,18,14,12,51,0,0,68,39,0,0,23,51,0,10,66,21,157,78,0,0,0,4,0,3,18,8,24,22,0,8,35,0,0,6,2,1,0,0,4,23,31,0,0,12,3,0,0,13,2,12,46,24,37,45,46,16,3,24,37,31,2,12,78,22,148,4,5,18,0,13,16,0,16,70,93,146,38,101,16,2,27,2,47,11,8,9,0,4,4,0,5,4,1,3,1,2,22,47,92,221,83,76,57,124,84,24,31,148,71,60,14,72,28,2,26,0,115,51,3,81,116,8,15,55,7,16,84,8,1,40,55,0,15,0,11,6,0,33,12,0,17,100,0,5,129,5,2,68,45,0,56,154,58,3,70,8,32,0,0,0,0,33,23,16,5,0,0,0,0,0,3,2,0,0,0,12,2,0,64,127,28,36,2,44,0,0,0,0,27,4,19,0,0,2,11,0,0,0,25,14,50,64,7,61,3,41,34,15,14,66,93,54,97,7,51,52,0,51,116,33,90,0,5,6,20,0,0,0,2,3,3,18,76,12,17,0,98,13,0,7,81,15,0,78,137,25,0,37,88,6,8,163,130,84,130,44,4,5,0,23,46,0,1,33,42,0,0,99,65,4,109,36,73,56,0,0,1,56,0,0,55,86,96,139,6,9,1,0,0,0,2,1,3,14,1,0,1,0,0,2,0,4,1,9,22,43,67,43,108,5,70,22,19,12,12,50,0,0,68,37,0,0,25,52,0,11,63,16,160,82,0,0,0,5,0,4,18,10,28,20,1,8,34,0,0,12,1,0,0,4,8,22,35,0,0,14,2,0,0,11,2,13,28,26,32,33,44,17,6,26,68,31,1,20,64,26,104,19,8,38,0,26,13,8,17,66,100,146,35,89,12,1,31,2,36,13,6,11,0,6,1,1,5,3,1,3,2,1,24,38,92,226,111,58,70,108,64,28,26,134,83,59,13,75,28,1,5,4,157,56,3,110,109,8,17,53,7,14,94,9,1,49,46,0,16,0,8,8,0,40,11,0,19,101,0,5,130,5,2,68,61,0,45,170,63,2,59,4,36,0,0,0,0,33,22,21,4,0,0,0,0,0,4,1,0,0,0,7,3,0,58,138,24,36,1,45,0,0,0,0,24,3,16,2,0,1,9,0,0,0,22,12,56,66,4,62,2,42,29,12,32,58,106,30,78,4,41,89,0,107,94,27,93,0,14,16,29,8,0,0,3,1,5,23,84,6,14,0,70,17,0,7,96,22,0,66,143,41,0,46,90,4,4,184,127,81,125,35,4,8,1,28,45,1,1,48,49,1,1,121,65,5,92,38,60,39,0,2,3,72,0,0,52,80,102,122,5,12,2,0,0,0,2,1,3,12,1,0,0,1,3,2,3,2,0,9,10,25,57,49,104,0,47,9,18,11,12,41,0,1,72,41,0,0,29,52,1,15,61,18,153,85,0,0,0,5,1,4,18,9,32,22,1,7,35,1,0,3,2,1,0,0,4,22,54,0,0,15,11,0,0,9,2,12,32,31,38,42,30,22,4,22,43,30,2,13,64,21,73,4,2,37,1,10,16,2,13,63,103,140,32,99,12,2,22,2,42,10,9,10,0,4,3,2,4,2,0,3,1,2,23,45,93,230,96,85,70,114,62,22,9,127,86,63,14,76,28,1,4,6,157,42,3,94,112,8,16,56,9,16,87,10,1,44,60,0,16,0,8,8,0,28,12,0,22,93,0,6,135,7,3,84,51,0,60,175,38,3,69,8,33,0,0,0,0,33,26,18,5,0,0,0,0,0,5,1,1,2,0,2,8,0,62,140,27,38,3,41,0,0,0,0,27,2,18,2,0,2,16,0,0,0,21,10,57,63,2,71,2,42,34,15,13,45,111,47,86,0,60,71,0,43,119,28,88,0,5,0,28,2,0,0,1,5,5,36,80,7,19,0,78,15,0,7,93,18,0,67,126,29,0,57,76,5,6,170,120,85,74,60,5,3,0,25,54,0,0,34,57,1,0,103,63,3,106,34,78,43,0,2,3,60,1,0,50,103,97,115,8,10,2,1,2,3,3,3,9,13,2,0,0,0,2,2,3,0,1,10,20,25,69,42,112,5,63,24,10,4,8,47,3,1,42,41,0,0,28,52,0,20,100,22,168,84,0,0,0,11,1,2,16,8,27,24,1,8,35,0,0,1,0,0,0,0,4,21,47,0,0,15,11,0,0,15,2,12,34,28,35,42,48,18,6,25,48,30,2,22,73,30,124,19,2,38,0,17,29,1,19,66,113,150,34,99,14,1,26,2,39,13,7,10,0,5,2,4,4,4,1,6,2,2,27,52,91,97,71,131,24,30,0,29,110,8,148,104,39,32,43,0,16,6,124,57,24,4,0,100,1,49,84,41,42,116,6,166,69,3,7,3,4,35,39,1,0,1,0,6,0,49,2,24,55,74,46,43,140,44,11,5,0,0,0,46,76,23,109,6,61,29,3,104,31,96,123,46,78,0,55,0,77,36,60,104,39,90,72,3,53,1,61,19,119,146,93,145,114,38,24,105,28,113,71,28,145,95,126,114,26,50,60,112,56,100,75,103,4,75,3,41,4,47,34,1,92,58,151,94,79,13,48,154,24,131,70,82,59,122,25,42,0,29,124,10,155,92,39,39,70,0,24,5,126,49,23,0,0,104,0,49,60,40,39,128,4,153,29,12,15,0,7,38,47,1,0,0,0,10,0,47,2,22,67,78,45,47,125,52,9,6,0,0,2,42,86,22,112,7,66,28,2,77,81,81,130,52,97,0,55,1,82,31,46,128,31,116,76,6,43,0,73,18,115,140,90,211,76,76,22,98,21,91,61,44,125,105,103,142,24,28,70,113,74,106,88,95,3,100,9,32,2,74,26,6,62,62,136,92,91,13,74,122,14,196,110,88,167,29,45,0,25,127,3,139,94,41,40,66,0,21,10,110,56,34,9,0,90,1,56,85,36,46,115,4,179,32,3,19,0,5,22,22,2,0,2,0,13,0,57,1,56,76,74,47,50,152,47,17,6,0,0,1,60,73,5,100,3,64,37,4,102,77,71,130,53,61,1,31,8,95,47,72,118,53,84,81,19,85,15,70,18,74,119,91,166,88,63,143,64,38,72,31,19,109,103,113,114,8,55,102,73,44,125,80,120,19,53,24,40,44,62,40,12,91,46,156,71,58,17,71,164,34,118,100,79,126,29,46,1,46,118,8,150,84,28,48,51,0,20,6,113,59,31,2,0,109,0,64,80,45,38,109,2,151,10,10,14,2,0,20,28,3,4,4,0,23,0,64,2,30,41,74,46,45,133,46,8,0,0,0,1,41,76,14,115,2,66,31,10,93,41,81,129,64,69,0,63,2,85,32,82,109,49,113,81,3,65,0,70,19,79,142,86,179,106,86,27,106,21,86,61,12,124,73,132,123,10,53,92,91,40,95,114,90,0,66,6,54,3,46,57,20,116,59,113,81,45,9,32,143,10,152

Organism: Saccharolobus islandicus (strain M.16.4 / Kamchatka #3) (NCBI:txid426118)

InterPro domains:
  IPR002773 Deoxyhypusine synthase [PF01916] (26-309)
  IPR002773 Deoxyhypusine synthase [PTHR11703] (55-310)
  IPR022899 Deoxyhypusine synthase, putative, archaeal [MF_00153] (23-311)
  IPR029035 DHS-like NAD/FAD-binding domain superfamily [SSF52467] (4-311)
  IPR036982 Deoxyhypusine synthase superfamily [G3DSA:3.40.910.10] (1-312)

Foldseek 3Di:
DDDDCVAQPAWAAADELVVLQVVLCVLVVLVVVVPPLSVLLVLQLVLLLCCQVPWPAEEEEAEQLCLLHNCLLHLLRCLLVPSHQAYEYAQNNVQSLQLVQQPFTKGFAAPPPDVVVCVVVQWDQRHRIIGHNCSTLVRLLVLCVVQVVVVCVVPQEEAPQVVLLSSLVVTDDSSGNSVSCNVSVRGYQYLNNLPDSNNVSVVVVVVVGSHHYDNVVSVVVLLVCLVPIDAYEYEHEFFPPRNCVVLVSNLVVQAHQGYEYEYADDPPVPDRRHDDPVPCVVVSHYHPDHRYGYGHDDCVPSVSNSSSNSSD/DDADCVFFPAFAAADALVVLQVVLCVLVVLVVVVPPQSVLLVLQLVLLLVCQVPWPAEEEFAEQLCLLHNCLLHLLNCLLVPSHQAYFYAQSNVQSLQLVQQPFTKGFADPPDDPVVCVVVQWDQRHRIIGHNCSTLVRLLVLCVVQVVVVCVVPQEEAPQVVLLSSLVPTDDSSGNSVSNNVNVRTYQYPNNLPDSNNVSVVVCVVVGSHYYDNVVSVVVLLVCLVPIDAYEYEHEFFPPRNCVVLVSNVVVQAHQGYRYEYADDPPVPDRRRADPVRCVVVRRYHPDHRYGYGHDDCVPSVSNSSSNSND/DDADCVQFPAFAAADELVVLQVCLCVLVVLVVVVDPLSVLLVLQLVLLLVCQVPWPAEEEFAEQLCLLHNCLLHLLNCLLVPSHQAYQYAQNNVQSLQLVLQPFIKGFADPPPVCPVCVVNQWDQRHRIIGHNCSGLVSLLVVCVVQVQVVCVVPQEEAPQVVLLSVLVVGPDSSGNSVSCNVSVRGYQYPNNCPDSNNVSVVVCCVPRSHHYDNVVVVVVLLCCLVPIDAYEYEHEFFPPRNCVVQVSNLVVQAHQGYEYEYADDPPVPDRRRDDVVVCVVPRHYHPDHRYGYGHDDCVPSVSSSSSNSSD/DDAQVVQVPAFAAADALVVLQVVLCVLVVLVVVVPPLSVLLVLQLVLLLVCQVPFPAEEEFEEQLCLLHNCLLHLLNCLLVPSHQAYEYAQSNVQSLQLVLQPFTKGFADPPDPQPCCVVSQWDQRHRIIGGVCSGLVSLLVLCVVPVLVVCVVPQEEAPQVVLLSSLVVGDDSSGNSVSCNVSVRGYQHLNNCPDSNNVSVVVCVVPRSHHYDNVVVVVVLLVCLVPIDAYEYEHEFFPPSNCVVLVNNLVVQAHQGYEYEYADDPPVPDRRRDDPPVSVVGRRYHPDHRYGYGHDDCVPSVSSSSSNSSD/DAKDFQLPDDAQFWFADPRFIWGWHDKDWDPADDVHHIKIKTWTAGPPPRDIDIDIDHRGDMTDGKDWAKFKWWWADCPDQKTWIATPPPGPTDIDGQPPDDQRNPPDDHGWIWIWIAIPHHIDTDDID/DWDKDFQLPDDAQFWFADPRFIWGWHDKDWDCDDPVHHTKMKTWTAGPPPRDIGIDIDHRRDMTTGWDKDKWKWWWAAPPPQWTWIATPPPGDIDIDGFPPPPVGSVVDDHGFIWIWMDTPHDIDTDDTD/DFKDFPLVDDQQFWFDDPNAIWGWHDKDKACDDPPDHIKIKTWTARPVPRDIDIDIDHRGDITDGWDKDKWKFFFADCDPAKTWWATPPPRDIDIGGQQPDPPRPPPRHGGWIFIWMDTDHDIGTDDTD/DDKDFQLPDDQQFWFAAPNFIWGWHDKAWDCDDPPDGIKMKTWTAGPPPRDIGIDIDRRGDMGDGWDKAKFKWWWADCPPQWTWIFTPPPGDIDIGGQDPDDQRNVQRDHTWIFIWIDTDHDIHTDDTD